Protein 4LGV (pdb70)

B-factor: mean 37.55, std 15.39, range [15.21, 109.12]

Foldseek 3Di:
DFFAEEEEEPCVDDCVLQFVLLLLLVCLVVVNRDHAYEYEYADPDALVVSLVSSQVSNVVNVDDDDVVSSVVSSVRYHYAHDDLLDLVSLVVVPVVADPPGQYEYEYPDPLVSPLSNLVSCVVSPNPVNYAYEYEDDCAQFLVSNVVSVVSNVVRDDLLSYFYDQLLLLLFPLVFLCCVQPVDVVRVVQQFVVWFQAKEKEAEDQAADPDPLLVCLVHADCRNDPLPPVLQVVQSSNWDDFPDDAQVSSLVRSLLQLVQKAAFDLVLKAFADEPCSLVPPNHPVPRQGGQKMKGWIFGCDRGTRNHIYIYIHGYLEQHGWIKMKTATDQDDDDPVDPPRGDPGGWIWMFTSDAQTWIWTWDWDDDPNDIDIDIDIDGIDHGPHPSNSSVSSSVSCSSGSRRNSGRTDSSSSSSSNRHVVCVVDPDGYDYDYRHHRTDPVSQVSQVVHDGDDDDDDDD/DFFFAEEEEEQCVDDCVLQPVLLLLLVCLVVVNRDHAYEYEEADPDALVVSLVSSQVSNVVNVPDDDPVSSVVNSVRYDYDHDDLLDLVSLVVVDVVDDPPGQYEYEYPDDQVSPLSNLVSCVVSPNPPNYAYEYEPDCAQFLVSNVVSVVSNVVRDPLLSYFYDQLLLLLFPLVFLLCVQPVDPVNVVCQFVVWFAAKEKEAEDQAADPDPLLVCLVHAPCRNDPLPPPLLVVLSSRWDDFPDDALVSSQVRSLLQLVQKAAFDLVQKAFADEPCSLVPPNHPVPGQGGQKMKGWIFRCDPGTRNHIYIYIHGYLEQHGWIKMKTATDQDDDDPVDPPRGDPGGWMWMFTSDAQTWIWTWDWDDDPNDIDIDIDIDTIDHGDNSVSSSVSCSSRSRRNSGRTSSSSSSSSRRHVVCVVPPDGYDYDYRHHRTDCVSQVSQVVHDGDDDDDDDD/DFFAEEEEEQCVDDCVLAFVLLLLLVCLVVVNDDHAYEYEEADPDALVVSLVSSQVSNVVNVPDDDPVSSVVSSVRYHYQHDDLLDLVSLVVVPVVADPPGQYEYEYPDDQVSPLSNLVSCVVSPNPPNYAYEYEDDCAQFLVSNVVSVVSNVVRDDLLSYFYDQLLLLLFPLVFLLCVQPVDVVRVVQQFVQWFQAKEKEAEDQADDPDDLLVCLSHADCRNDPLPPVLQVVQSSNWDDFPDDAQVSSLVRSLLQLVQKAAFDQVFKAFADEPCSLVPPNHPVPGQGGQKMKGWIFGCDPGTRNHIYIYIHGHLEQDGWIKMKTATDQDDDDPVDPPRGDPGGWMWMWTSDAQTWIWTWDWDDDPPDIDIDIDIDGIDHGPHPSNSSVSSSVSCSSGSRRNSGRTDSSSSSSSRRHVVCVVPPDGYDYDYRHHRTDPVSQVSQVVHDGDDDHDDDD/DFAEEEEEPCVDDCVLQPVLLLLLVCLVVVNDDHAYEYEYADPDALVVSLVSSQVSNVVNVPDDDPVSSVVSSVRYHYQHDDLLDLVSLVVVVVVAVGQYEYEYPDPLVSPLSNLVSCVVSVNPPNYAYEYEDDCDQFLVSNVVSVVSNVVRDDLLSYFYDQLLLLLFPLVLLLCVQPVDVVNVVCQFVVWFQAKEKEAEDQAACPDPLLVCLSHADCNNDPLPPPLQVVQSSNWDRFPDDAQVSSLVRSLLQLVQKAAFDLVQKAFADEPCSLVPPNHPVPRQGGQKMKGWIFGCDPGTRNHIYIYIHGYLEQHGWIKMKTATDQDDDDPVDPPRGDPGGWMWMWTSDDQTWIWTWDWDDDPNDIDIDIDIDGGSSVSSSVSCSNVSRRNSGHTDSSSSSSSNRHVVCVVPPDGYDYDYRHHRTDCVSQVSQVVHDGDDDHDDD

Organism: Mycobacterium avium (strain 104) (NCBI:txid243243)

Sequence (1813 aa):
HPSDLLVIFGITGDLARKMTFRALYRLERREELEHPIIGVASDDITLDQLLDRAREAIKATGETFDDAVFDRLAGRLSYLSSGDVTDTGLYSELAEKIGGDSRPLYYLEMPPSLFAPIVENLAKADLLERARVAVEKPFGHDLESARDLNARLRAVLDEDQILRVDHHFLGKQPVEELQYLRFANNALAKLWDRDSISEIHITMAEDFGIEDRGKFYDAVGAVRDVVQNHLLQVLALVAMEPPVGAGADDLNDKKAEVFRAMPSSLDPEHCVRGQYRGYTEVPGVAKDSTTETYVALRTEIDNWRWAGVPIFLRAGKALPHKVTEVRMFLHHVPGFSFLPNRRPPEPNQIVLRIDPDPGMRLQLSAQVGDSWHDVHLDSSFAVDLGEPVRPYERLLYAAFNGDRQLFAREDAIEETWRIVQPVLDKPSRIHQYEQGSWGPEAAQALVHGRHAWQQQPWLPQSHPSDLLVIFGITGDLARKMTFRALYRLERREELEHPIIGVASDDITLDQLLDRAREAIKATGETFDDAVFDRLAGRLSYLSGDVTDTGLYSELAEKIGGDSRPLYYLEMPPSLFAPIVENLAKADLLERARVAVEKPFGHDLEESARRDLNARLRAVLDEDQILRVDHFLGKQPVEELQYLRFANNALAKLWDRDSISEIHITMAEDFGIEDRGKFYDAVGAVRDVVQNHLLQVLALVAMEPPVGAGADDLNDKKAEVFRAMPSLDPEHCCVRGQYRGYTEVPGVAKDSTTETYVALRTEIDNWRWAGVPIFLRAGKALPHKVTEVRMFLHHVPGFSFLPNRRPPEPNQIVLRIDPDPGMRLQLSAQVGDSWHDVHLDSSFAVDLRPYERLLYAAFNGDRQLFAREDAIEETWRIVQPVLDKPSRIHQYEQGSWGPEAAQALVHGRHAWQQPWLPQHPSDLLVIFGITGDLARRKMTFRALYRLERREELEHPIIGVASDDITLDQLLDRAREAIKATGETFDDAVFDRLAGRLSYLSGDVTDTGLYSELAEKIGGDSRPLYYLEMPPSLFAPIVENLAKADLLERARVAVEKPFGHDLESARDLNARLRAVLDEDQILRVDHFLGKQPVEELQYLRFANNALAKLWDRDSISEIHITMAEDFGIEDRGKFYDAVGAVRDVVQNHLLQVLALVAMEPPVGAGADDLNDKKAEVFRAMPSLDPEHCVRGQYRGYTEVPGVAKDSTTETYVALRTEIDNWRWAGVPIFLRAGKALPHKVTEVRMFLHHVPGFSFLPNRRPPEPNQIVLRIDPDPGMRLQLSAQVGDSWHDVHLDSSFAVDLGEPVRPYERLLYAAFNGDRQLFAREDAIEETWRIVQPVLDKPSRIHQYEQGSWGPEAAQALVHGRHAWQQQPWLPQPSDLLVIFGITGDLARKMTFRALYRLERREELEHPIIGVASDDITLDQLLDRAREAIKATGETFDDAVFDRLAGRLSYLSGDVTDTGLYSELAEKIDSRPLYYLEMPPSLFAPIVENLAKADLLERARVAVEKPFGHDLESARDLNARLRAVLDEDQILRVDHFLGKQPVEELQYLRFANNALAKLWDRDSISEIHITMAEDFGIEDRGKFYDAVGAVRDVVQNHLLQVLALVAMEPPVGAGADDLNDKKAEVFRAMPSLDPEHCVRGQYRGYTEVPGVAKDSTTETYVALRTEIDNWRWAGVPIFLRAGKALPHKVTEVRMFLHHVPGFSSFLPNRRPPEPNQIVLRIDPDPGMRLQLSAQVGDSWHDVHLDSSFRPYERLLYAAFNGDRQLFAREDAIEETWRIVQPVLDKPSRIHQYEQGSWGPEAAQALVHGRHAWQQPWLP

Structure (mmCIF, N/CA/C/O backbone):
data_4LGV
#
_entry.id   4LGV
#
_cell.length_a   55.220
_cell.length_b   170.210
_cell.length_c   225.030
_cell.angle_alpha   90.000
_cell.angle_beta   90.000
_cell.angle_gamma   90.000
#
_symmetry.space_group_name_H-M   'P 21 21 21'
#
loop_
_entity.id
_entity.type
_entity.pdbx_description
1 polymer 'Glucose-6-phosphate 1-dehydrogenase'
2 non-polymer GLYCEROL
3 non-polymer 'CHLORIDE ION'
4 non-polymer 'SULFATE ION'
5 non-polymer 1,2-ETHANEDIOL
6 water water
#
loop_
_atom_site.group_PDB
_atom_site.id
_atom_site.type_symbol
_atom_site.label_atom_id
_atom_site.label_alt_id
_atom_site.label_comp_id
_atom_site.label_asym_id
_atom_site.label_entity_id
_atom_site.label_seq_id
_atom_site.pdbx_PDB_ins_code
_atom_site.Cartn_x
_atom_site.Cartn_y
_atom_site.Cartn_z
_atom_site.occupancy
_atom_site.B_iso_or_equiv
_atom_site.auth_seq_id
_atom_site.auth_comp_id
_atom_site.auth_asym_id
_atom_site.auth_atom_id
_atom_site.pdbx_PDB_model_num
ATOM 1 N N . HIS A 1 28 ? 24.001 109.583 39.593 1.00 64.77 7 HIS A N 1
ATOM 2 C CA . HIS A 1 28 ? 23.788 110.899 40.276 1.00 63.92 7 HIS A CA 1
ATOM 3 C C . HIS A 1 28 ? 24.999 111.819 40.090 1.00 58.61 7 HIS A C 1
ATOM 4 O O . HIS A 1 28 ? 26.113 111.483 40.509 1.00 54.44 7 HIS A O 1
ATOM 11 N N . PRO A 1 29 ? 24.797 112.989 39.463 1.00 51.87 8 PRO A N 1
ATOM 12 C CA . PRO A 1 29 ? 25.891 113.943 39.379 1.00 48.93 8 PRO A CA 1
ATOM 13 C C . PRO A 1 29 ? 26.265 114.535 40.755 1.00 44.69 8 PRO A C 1
ATOM 14 O O . PRO A 1 29 ? 25.509 114.414 41.715 1.00 43.47 8 PRO A O 1
ATOM 18 N N . SER A 1 30 ? 27.436 115.159 40.820 1.00 39.27 9 SER A N 1
ATOM 19 C CA . SER A 1 30 ? 27.889 115.843 41.993 1.00 36.27 9 SER A CA 1
ATOM 20 C C . SER A 1 30 ? 27.166 117.162 42.128 1.00 34.74 9 SER A C 1
ATOM 21 O O . SER A 1 30 ? 26.534 117.597 41.182 1.00 34.16 9 SER A O 1
ATOM 24 N N . ASP A 1 31 ? 27.206 117.772 43.311 1.00 34.00 10 ASP A N 1
ATOM 25 C CA . ASP A 1 31 ? 26.642 119.124 43.513 1.00 35.12 10 ASP A CA 1
ATOM 26 C C . ASP A 1 31 ? 27.638 120.063 44.236 1.00 33.98 10 ASP A C 1
ATOM 27 O O . ASP A 1 31 ? 27.247 121.080 44.819 1.00 32.78 10 ASP A O 1
ATOM 32 N N . LEU A 1 32 ? 28.923 119.720 44.180 1.00 33.19 11 LEU A N 1
ATOM 33 C CA . LEU A 1 32 ? 29.949 120.539 44.801 1.00 32.54 11 LEU A CA 1
ATOM 34 C C . LEU A 1 32 ? 31.248 120.108 44.240 1.00 32.36 11 LEU A C 1
ATOM 35 O O . LEU A 1 32 ? 31.513 118.893 44.118 1.00 34.56 11 LEU A O 1
ATOM 40 N N . LEU A 1 33 ? 32.073 121.077 43.853 1.00 30.81 12 LEU A N 1
ATOM 41 C CA . LEU A 1 33 ? 33.364 120.770 43.262 1.00 30.06 12 LEU A CA 1
ATOM 42 C C . LEU A 1 33 ? 34.464 121.254 44.229 1.00 29.90 12 LEU A C 1
ATOM 43 O O . LEU A 1 33 ? 34.544 122.450 44.547 1.00 31.03 12 LEU A O 1
ATOM 48 N N . VAL A 1 34 ? 35.346 120.347 44.611 1.00 27.34 13 VAL A N 1
ATOM 49 C CA . VAL A 1 34 ? 36.446 120.668 45.474 1.00 27.11 13 VAL A CA 1
ATOM 50 C C . VAL A 1 34 ? 37.753 120.370 44.747 1.00 27.53 13 VAL A C 1
ATOM 51 O O . VAL A 1 34 ? 38.026 119.203 44.400 1.00 25.77 13 VAL A O 1
ATOM 55 N N . ILE A 1 35 ? 38.587 121.400 44.553 1.00 27.07 14 ILE A N 1
ATOM 56 C CA . ILE A 1 35 ? 39.802 121.245 43.744 1.00 26.90 14 ILE A CA 1
ATOM 57 C C . ILE A 1 35 ? 41.035 121.367 44.589 1.00 26.57 14 ILE A C 1
ATOM 58 O O . ILE A 1 35 ? 41.346 122.456 45.057 1.00 26.90 14 ILE A O 1
ATOM 63 N N . PHE A 1 36 ? 41.746 120.260 44.768 1.00 26.93 15 PHE A N 1
ATOM 64 C CA . PHE A 1 36 ? 43.042 120.295 45.423 1.00 27.64 15 PHE A CA 1
ATOM 65 C C . PHE A 1 36 ? 44.087 120.625 44.393 1.00 28.65 15 PHE A C 1
ATOM 66 O O . PHE A 1 36 ? 44.173 119.956 43.349 1.00 28.55 15 PHE A O 1
ATOM 74 N N . GLY A 1 37 ? 44.881 121.659 44.681 1.00 28.18 16 GLY A N 1
ATOM 75 C CA . GLY A 1 37 ? 45.980 122.087 43.795 1.00 28.55 16 GLY A CA 1
ATOM 76 C C . GLY A 1 37 ? 45.624 123.300 42.935 1.00 28.63 16 GLY A C 1
ATOM 77 O O . GLY A 1 37 ? 46.187 123.497 41.882 1.00 29.38 16 GLY A O 1
ATOM 78 N N . ILE A 1 38 ? 44.722 124.133 43.432 1.00 28.63 17 ILE A N 1
ATOM 79 C CA . ILE A 1 38 ? 44.128 125.235 42.656 1.00 28.93 17 ILE A CA 1
ATOM 80 C C . ILE A 1 38 ? 45.127 126.351 42.328 1.00 29.36 17 ILE A C 1
ATOM 81 O O . ILE A 1 38 ? 44.880 127.158 41.425 1.00 32.22 17 ILE A O 1
ATOM 86 N N . THR A 1 39 ? 46.273 126.379 43.002 1.00 29.10 18 THR A N 1
ATOM 87 C CA . THR A 1 39 ? 47.338 127.347 42.689 1.00 27.44 18 THR A CA 1
ATOM 88 C C . THR A 1 39 ? 48.465 126.772 41.858 1.00 27.96 18 THR A C 1
ATOM 89 O O . THR A 1 39 ? 49.433 127.487 41.563 1.00 27.22 18 THR A O 1
ATOM 93 N N . GLY A 1 40 ? 48.340 125.510 41.425 1.00 28.17 19 GLY A N 1
ATOM 94 C CA . GLY A 1 40 ? 49.394 124.882 40.624 1.00 29.49 19 GLY A CA 1
ATOM 95 C C . GLY A 1 40 ? 49.344 125.141 39.122 1.00 30.40 19 GLY A C 1
ATOM 96 O O . GLY A 1 40 ? 48.527 125.922 38.629 1.00 28.34 19 GLY A O 1
ATOM 97 N N . ASP A 1 41 ? 50.281 124.511 38.403 1.00 34.58 20 ASP A N 1
ATOM 98 C CA . ASP A 1 41 ? 50.473 124.766 36.960 1.00 36.63 20 ASP A CA 1
ATOM 99 C C . ASP A 1 41 ? 49.293 124.342 36.095 1.00 33.08 20 ASP A C 1
ATOM 100 O O . ASP A 1 41 ? 48.896 125.084 35.192 1.00 29.76 20 ASP A O 1
ATOM 105 N N . LEU A 1 42 ? 48.730 123.182 36.375 1.00 30.42 21 LEU A N 1
ATOM 106 C CA . LEU A 1 42 ? 47.608 122.726 35.569 1.00 30.47 21 LEU A CA 1
ATOM 107 C C . LEU A 1 42 ? 46.391 123.651 35.750 1.00 29.82 21 LEU A C 1
ATOM 108 O O . LEU A 1 42 ? 45.697 123.984 34.767 1.00 27.31 21 LEU A O 1
ATOM 113 N N . ALA A 1 43 ? 46.158 124.104 36.981 1.00 30.19 22 ALA A N 1
ATOM 114 C CA . ALA A 1 43 ? 45.079 125.071 37.221 1.00 31.33 22 ALA A CA 1
ATOM 115 C C . ALA A 1 43 ? 45.299 126.344 36.406 1.00 31.83 22 ALA A C 1
ATOM 116 O O . ALA A 1 43 ? 44.361 126.905 35.820 1.00 29.61 22 ALA A O 1
ATOM 118 N N . ARG A 1 44 ? 46.554 126.787 36.363 1.00 32.03 23 ARG A N 1
ATOM 119 C CA . ARG A 1 44 ? 46.889 127.972 35.636 1.00 31.77 23 ARG A CA 1
ATOM 120 C C . ARG A 1 44 ? 46.792 127.780 34.124 1.00 32.19 23 ARG A C 1
ATOM 121 O O . ARG A 1 44 ? 46.266 128.661 33.418 1.00 29.98 23 ARG A O 1
ATOM 129 N N . LYS A 1 45 ? 47.276 126.642 33.612 1.00 31.61 24 LYS A N 1
ATOM 130 C CA . LYS A 1 45 ? 47.320 126.422 32.158 1.00 32.03 24 LYS A CA 1
ATOM 131 C C . LYS A 1 45 ? 45.903 126.099 31.649 1.00 32.36 24 LYS A C 1
ATOM 132 O O . LYS A 1 45 ? 45.489 126.672 30.650 1.00 32.83 24 LYS A O 1
ATOM 134 N N . MET A 1 46 ? 45.155 125.266 32.389 1.00 32.56 25 MET A N 1
ATOM 135 C CA . MET A 1 46 ? 43.926 124.679 31.920 1.00 32.08 25 MET A CA 1
ATOM 136 C C . MET A 1 46 ? 42.709 124.896 32.822 1.00 28.66 25 MET A C 1
ATOM 137 O O . MET A 1 46 ? 41.628 125.225 32.318 1.00 27.57 25 MET A O 1
ATOM 142 N N . THR A 1 47 ? 42.809 124.614 34.117 1.00 26.24 26 THR A N 1
ATOM 143 C CA . THR A 1 47 ? 41.562 124.445 34.903 1.00 25.35 26 THR A CA 1
ATOM 144 C C . THR A 1 47 ? 40.729 125.713 35.011 1.00 24.37 26 THR A C 1
ATOM 145 O O . THR A 1 47 ? 39.518 125.702 34.788 1.00 23.43 26 THR A O 1
ATOM 149 N N . PHE A 1 48 ? 41.381 126.829 35.322 1.00 24.27 27 PHE A N 1
ATOM 150 C CA . PHE A 1 48 ? 40.671 128.108 35.391 1.00 23.97 27 PHE A CA 1
ATOM 151 C C . PHE A 1 48 ? 39.945 128.479 34.089 1.00 24.26 27 PHE A C 1
ATOM 152 O O . PHE A 1 48 ? 38.755 128.854 34.100 1.00 23.77 27 PHE A O 1
ATOM 160 N N . ARG A 1 49 ? 40.639 128.358 32.977 1.00 24.66 28 ARG A N 1
ATOM 161 C CA . ARG A 1 49 ? 40.016 128.560 31.662 1.00 25.99 28 ARG A CA 1
ATOM 162 C C . ARG A 1 49 ? 38.813 127.637 31.408 1.00 25.57 28 ARG A C 1
ATOM 163 O O . ARG A 1 49 ? 37.759 128.071 30.939 1.00 27.29 28 ARG A O 1
ATOM 171 N N . ALA A 1 50 ? 38.958 126.372 31.755 1.00 26.27 29 ALA A N 1
ATOM 172 C CA . ALA A 1 50 ? 37.878 125.393 31.579 1.00 26.35 29 ALA A CA 1
ATOM 173 C C . ALA A 1 50 ? 36.649 125.735 32.434 1.00 26.99 29 ALA A C 1
ATOM 174 O O . ALA A 1 50 ? 35.539 125.713 31.920 1.00 26.34 29 ALA A O 1
ATOM 176 N N . LEU A 1 51 ? 36.867 126.145 33.698 1.00 24.99 30 LEU A N 1
ATOM 177 C CA . LEU A 1 51 ? 35.780 126.570 34.518 1.00 25.22 30 LEU A CA 1
ATOM 178 C C . LEU A 1 51 ? 35.089 127.833 33.965 1.00 25.22 30 LEU A C 1
ATOM 179 O O . LEU A 1 51 ? 33.844 127.949 33.936 1.00 23.70 30 LEU A O 1
ATOM 184 N N . TYR A 1 52 ? 35.906 128.773 33.514 1.00 24.96 31 TYR A N 1
ATOM 185 C CA . TYR A 1 52 ? 35.403 129.999 32.882 1.00 25.06 31 TYR A CA 1
ATOM 186 C C . TYR A 1 52 ? 34.514 129.656 31.700 1.00 25.74 31 TYR A C 1
ATOM 187 O O . TYR A 1 52 ? 33.407 130.245 31.532 1.00 25.84 31 TYR A O 1
ATOM 196 N N . ARG A 1 53 ? 34.966 128.727 30.856 1.00 25.49 32 ARG A N 1
ATOM 197 C CA . ARG A 1 53 ? 34.187 128.375 29.634 1.00 26.29 32 ARG A CA 1
ATOM 198 C C . ARG A 1 53 ? 32.887 127.668 29.985 1.00 26.62 32 ARG A C 1
ATOM 199 O O . ARG A 1 53 ? 31.849 127.891 29.372 1.00 25.99 32 ARG A O 1
ATOM 207 N N . LEU A 1 54 ? 32.922 126.850 31.024 1.00 28.12 33 LEU A N 1
ATOM 208 C CA . LEU A 1 54 ? 31.707 126.170 31.461 1.00 28.57 33 LEU A CA 1
ATOM 209 C C . LEU A 1 54 ? 30.738 127.215 32.002 1.00 29.90 33 LEU A C 1
ATOM 210 O O . LEU A 1 54 ? 29.536 127.144 31.736 1.00 30.45 33 LEU A O 1
ATOM 215 N N . GLU A 1 55 ? 31.262 128.213 32.718 1.00 29.34 34 GLU A N 1
ATOM 216 C CA . GLU A 1 55 ? 30.434 129.322 33.198 1.00 29.57 34 GLU A CA 1
ATOM 217 C C . GLU A 1 55 ? 29.821 130.106 32.067 1.00 29.96 34 GLU A C 1
ATOM 218 O O . GLU A 1 55 ? 28.635 130.414 32.092 1.00 31.28 34 GLU A O 1
ATOM 224 N N . ARG A 1 56 ? 30.614 130.439 31.067 1.00 30.18 35 ARG A N 1
ATOM 225 C CA . ARG A 1 56 ? 30.063 131.085 29.896 1.00 31.66 35 ARG A CA 1
ATOM 226 C C . ARG A 1 56 ? 28.915 130.314 29.241 1.00 33.47 35 ARG A C 1
ATOM 227 O O . ARG A 1 56 ? 27.965 130.908 28.789 1.00 35.63 35 ARG A O 1
ATOM 235 N N . ARG A 1 57 ? 29.050 129.000 29.136 1.00 36.74 36 ARG A N 1
ATOM 236 C CA . ARG A 1 57 ? 28.002 128.135 28.564 1.00 39.44 36 ARG A CA 1
ATOM 237 C C . ARG A 1 57 ? 26.863 127.854 29.565 1.00 39.56 36 ARG A C 1
ATOM 238 O O . ARG A 1 57 ? 25.966 127.060 29.276 1.00 39.00 36 ARG A O 1
ATOM 246 N N . GLU A 1 58 ? 26.933 128.489 30.736 1.00 39.27 37 GLU A N 1
ATOM 247 C CA . GLU A 1 58 ? 25.940 128.342 31.802 1.00 40.55 37 GLU A CA 1
ATOM 248 C C . GLU A 1 58 ? 25.847 126.906 32.316 1.00 40.25 37 GLU A C 1
ATOM 249 O O . GLU A 1 58 ? 24.809 126.479 32.739 1.00 40.57 37 GLU A O 1
ATOM 255 N N . GLU A 1 59 ? 26.961 126.192 32.320 1.00 40.34 38 GLU A N 1
ATOM 256 C CA . GLU A 1 59 ? 26.994 124.812 32.767 1.00 40.41 38 GLU A CA 1
ATOM 257 C C . GLU A 1 59 ? 27.505 124.612 34.210 1.00 38.99 38 GLU A C 1
ATOM 258 O O . GLU A 1 59 ? 27.446 123.506 34.718 1.00 38.09 38 GLU A O 1
ATOM 264 N N . LEU A 1 60 ? 27.954 125.670 34.871 1.00 37.29 39 LEU A N 1
ATOM 265 C CA . LEU A 1 60 ? 28.286 125.603 36.313 1.00 36.11 39 LEU A CA 1
ATOM 266 C C . LEU A 1 60 ? 27.074 126.024 37.141 1.00 37.15 39 LEU A C 1
ATOM 267 O O . LEU A 1 60 ? 26.501 127.096 36.918 1.00 39.09 39 LEU A O 1
ATOM 272 N N . GLU A 1 61 ? 26.667 125.173 38.072 1.00 38.29 40 GLU A N 1
ATOM 273 C CA . GLU A 1 61 ? 25.466 125.441 38.881 1.00 41.95 40 GLU A CA 1
ATOM 274 C C . GLU A 1 61 ? 25.707 125.290 40.379 1.00 39.88 40 GLU A C 1
ATOM 275 O O . GLU A 1 61 ? 24.770 125.402 41.135 1.00 41.66 40 GLU A O 1
ATOM 281 N N . HIS A 1 62 ? 26.949 125.042 40.783 1.00 36.56 41 HIS A N 1
ATOM 282 C CA . HIS A 1 62 ? 27.271 124.647 42.134 1.00 35.63 41 HIS A CA 1
ATOM 283 C C . HIS A 1 62 ? 28.552 125.341 42.636 1.00 33.40 41 HIS A C 1
ATOM 284 O O . HIS A 1 62 ? 29.395 125.750 41.850 1.00 33.01 41 HIS A O 1
ATOM 291 N N . PRO A 1 63 ? 28.706 125.462 43.952 1.00 32.10 42 PRO A N 1
ATOM 292 C CA . PRO A 1 63 ? 29.906 126.047 44.499 1.00 31.07 42 PRO A CA 1
ATOM 293 C C . PRO A 1 63 ? 31.209 125.253 44.221 1.00 30.02 42 PRO A C 1
ATOM 294 O O . PRO A 1 63 ? 31.192 124.027 43.972 1.00 29.16 42 PRO A O 1
ATOM 298 N N . ILE A 1 64 ? 32.307 125.991 44.229 1.00 28.55 43 ILE A N 1
ATOM 299 C CA . ILE A 1 64 ? 33.617 125.464 43.980 1.00 27.83 43 ILE A CA 1
ATOM 300 C C . ILE A 1 64 ? 34.515 125.891 45.096 1.00 27.87 43 ILE A C 1
ATOM 301 O O . ILE A 1 64 ? 34.653 127.076 45.361 1.00 29.95 43 ILE A O 1
ATOM 306 N N . ILE A 1 65 ? 35.134 124.918 45.755 1.00 28.67 44 ILE A N 1
ATOM 307 C CA . ILE A 1 65 ? 36.091 125.191 46.840 1.00 28.49 44 ILE A CA 1
ATOM 308 C C . ILE A 1 65 ? 37.482 124.866 46.332 1.00 27.84 44 ILE A C 1
ATOM 309 O O . ILE A 1 65 ? 37.762 123.720 46.014 1.00 29.91 44 ILE A O 1
ATOM 314 N N . GLY A 1 66 ? 38.340 125.875 46.237 1.00 27.39 45 GLY A N 1
ATOM 315 C CA . GLY A 1 66 ? 39.746 125.690 45.931 1.00 25.81 45 GLY A CA 1
ATOM 316 C C . GLY A 1 66 ? 40.551 125.408 47.181 1.00 26.23 45 GLY A C 1
ATOM 317 O O . GLY A 1 66 ? 40.357 126.075 48.213 1.00 26.80 45 GLY A O 1
ATOM 318 N N . VAL A 1 67 ? 41.479 124.438 47.082 1.00 26.55 46 VAL A N 1
ATOM 319 C CA . VAL A 1 67 ? 42.377 124.089 48.180 1.00 27.69 46 VAL A CA 1
ATOM 320 C C . VAL A 1 67 ? 43.840 124.061 47.737 1.00 27.53 46 VAL A C 1
ATOM 321 O O . VAL A 1 67 ? 44.157 123.539 46.686 1.00 28.07 46 VAL A O 1
ATOM 325 N N . ALA A 1 68 ? 44.712 124.675 48.535 1.00 28.32 47 ALA A N 1
ATOM 326 C CA . ALA A 1 68 ? 46.136 124.676 48.287 1.00 28.55 47 ALA A CA 1
ATOM 327 C C . ALA A 1 68 ? 46.906 125.043 49.578 1.00 29.61 47 ALA A C 1
ATOM 328 O O . ALA A 1 68 ? 46.308 125.514 50.545 1.00 30.44 47 ALA A O 1
ATOM 330 N N . SER A 1 69 ? 48.223 124.902 49.550 1.00 29.84 48 SER A N 1
ATOM 331 C CA . SER A 1 69 ? 49.062 125.349 50.649 1.00 32.94 48 SER A CA 1
ATOM 332 C C . SER A 1 69 ? 49.310 126.853 50.689 1.00 33.42 48 SER A C 1
ATOM 333 O O . SER A 1 69 ? 49.601 127.394 51.732 1.00 35.02 48 SER A O 1
ATOM 336 N N . ASP A 1 70 ? 49.162 127.554 49.574 1.00 32.83 49 ASP A N 1
ATOM 337 C CA . ASP A 1 70 ? 49.514 128.980 49.584 1.00 33.86 49 ASP A CA 1
ATOM 338 C C . ASP A 1 70 ? 48.690 129.770 50.615 1.00 34.09 49 ASP A C 1
ATOM 339 O O . ASP A 1 70 ? 47.466 129.664 50.675 1.00 32.36 49 ASP A O 1
ATOM 344 N N . ASP A 1 71 ? 49.377 130.609 51.379 1.00 35.67 50 ASP A N 1
ATOM 345 C CA . ASP A 1 71 ? 48.711 131.467 52.343 1.00 35.80 50 ASP A CA 1
ATOM 346 C C . ASP A 1 71 ? 48.335 132.750 51.629 1.00 33.95 50 ASP A C 1
ATOM 347 O O . ASP A 1 71 ? 49.039 133.759 51.704 1.00 34.57 50 ASP A O 1
ATOM 352 N N . ILE A 1 72 ? 47.207 132.711 50.949 1.00 31.89 51 ILE A N 1
ATOM 353 C CA . ILE A 1 72 ? 46.689 133.857 50.221 1.00 31.04 51 ILE A CA 1
ATOM 354 C C . ILE A 1 72 ? 45.224 133.985 50.532 1.00 30.55 51 ILE A C 1
ATOM 355 O O . ILE A 1 72 ? 44.619 133.077 51.091 1.00 30.88 51 ILE A O 1
ATOM 360 N N . THR A 1 73 ? 44.654 135.121 50.193 1.00 30.46 52 THR A N 1
ATOM 361 C CA . THR A 1 73 ? 43.225 135.357 50.386 1.00 30.26 52 THR A CA 1
ATOM 362 C C . THR A 1 73 ? 42.465 134.913 49.128 1.00 29.64 52 THR A C 1
ATOM 363 O O . THR A 1 73 ? 43.041 134.678 48.076 1.00 29.34 52 THR A O 1
ATOM 367 N N . LEU A 1 74 ? 41.152 134.858 49.244 1.00 30.00 53 LEU A N 1
ATOM 368 C CA . LEU A 1 74 ? 40.274 134.643 48.109 1.00 29.09 53 LEU A CA 1
ATOM 369 C C . LEU A 1 74 ? 40.494 135.684 46.990 1.00 28.57 53 LEU A C 1
ATOM 370 O O . LEU A 1 74 ? 40.569 135.337 45.828 1.00 27.44 53 LEU A O 1
ATOM 375 N N . ASP A 1 75 ? 40.609 136.959 47.347 1.00 29.88 54 ASP A N 1
ATOM 376 C CA . ASP A 1 75 ? 40.884 137.989 46.331 1.00 31.03 54 ASP A CA 1
ATOM 377 C C . ASP A 1 75 ? 42.150 137.727 45.554 1.00 29.01 54 ASP A C 1
ATOM 378 O O . ASP A 1 75 ? 42.200 137.903 44.355 1.00 28.28 54 ASP A O 1
ATOM 383 N N . GLN A 1 76 ? 43.198 137.319 46.250 1.00 28.99 55 GLN A N 1
ATOM 384 C CA . GLN A 1 76 ? 44.455 136.998 45.563 1.00 28.72 55 GLN A CA 1
ATOM 385 C C . GLN A 1 76 ? 44.299 135.801 44.620 1.00 27.42 55 GLN A C 1
ATOM 386 O O . GLN A 1 76 ? 44.829 135.777 43.509 1.00 28.18 55 GLN A O 1
ATOM 392 N N . LEU A 1 77 ? 43.502 134.838 45.040 1.00 26.88 56 LEU A N 1
ATOM 393 C CA . LEU A 1 77 ? 43.190 133.731 44.169 1.00 26.49 56 LEU A CA 1
ATOM 394 C C . LEU A 1 77 ? 42.436 134.171 42.916 1.00 25.71 56 LEU A C 1
ATOM 395 O O . LEU A 1 77 ? 42.725 133.720 41.827 1.00 26.38 56 LEU A O 1
ATOM 400 N N . LEU A 1 78 ? 41.475 135.058 43.083 1.00 26.18 57 LEU A N 1
ATOM 401 C CA . LEU A 1 78 ? 40.717 135.597 41.958 1.00 26.59 57 LEU A CA 1
ATOM 402 C C . LEU A 1 78 ? 41.581 136.334 40.955 1.00 26.99 57 LEU A C 1
ATOM 403 O O . LEU A 1 78 ? 41.377 136.185 39.734 1.00 24.18 57 LEU A O 1
ATOM 408 N N . ASP A 1 79 ? 42.568 137.063 41.468 1.00 27.72 58 ASP A N 1
ATOM 409 C CA . ASP A 1 79 ? 43.531 137.708 40.593 1.00 29.81 58 ASP A CA 1
ATOM 410 C C . ASP A 1 79 ? 44.296 136.629 39.800 1.00 29.63 58 ASP A C 1
ATOM 411 O O . ASP A 1 79 ? 44.525 136.781 38.617 1.00 27.44 58 ASP A O 1
ATOM 416 N N . ARG A 1 80 ? 44.710 135.575 40.479 1.00 27.39 59 ARG A N 1
ATOM 417 C CA . ARG A 1 80 ? 45.406 134.485 39.813 1.00 27.95 59 ARG A CA 1
ATOM 418 C C . ARG A 1 80 ? 44.547 133.852 38.716 1.00 26.88 59 ARG A C 1
ATOM 419 O O . ARG A 1 80 ? 45.048 133.562 37.618 1.00 26.00 59 ARG A O 1
ATOM 427 N N . ALA A 1 81 ? 43.282 133.637 39.042 1.00 24.93 60 ALA A N 1
ATOM 428 C CA . ALA A 1 81 ? 42.357 133.051 38.082 1.00 25.17 60 ALA A CA 1
ATOM 429 C C . ALA A 1 81 ? 42.121 133.927 36.860 1.00 25.64 60 ALA A C 1
ATOM 430 O O . ALA A 1 81 ? 42.123 133.464 35.721 1.00 25.20 60 ALA A O 1
ATOM 432 N N . ARG A 1 82 ? 42.009 135.221 37.113 1.00 27.49 61 ARG A N 1
ATOM 433 C CA . ARG A 1 82 ? 41.804 136.204 36.081 1.00 29.49 61 ARG A CA 1
ATOM 434 C C . ARG A 1 82 ? 42.991 136.236 35.111 1.00 30.27 61 ARG A C 1
ATOM 435 O O . ARG A 1 82 ? 42.827 136.093 33.886 1.00 30.09 61 ARG A O 1
ATOM 443 N N . GLU A 1 83 ? 44.184 136.378 35.654 1.00 30.91 62 GLU A N 1
ATOM 444 C CA . GLU A 1 83 ? 45.371 136.371 34.820 1.00 33.91 62 GLU A CA 1
ATOM 445 C C . GLU A 1 83 ? 45.534 135.069 34.040 1.00 30.52 62 GLU A C 1
ATOM 446 O O . GLU A 1 83 ? 45.906 135.097 32.876 1.00 28.74 62 GLU A O 1
ATOM 452 N N . ALA A 1 84 ? 45.260 133.953 34.685 1.00 27.81 63 ALA A N 1
ATOM 453 C CA . ALA A 1 84 ? 45.462 132.686 34.046 1.00 26.98 63 ALA A CA 1
ATOM 454 C C . ALA A 1 84 ? 44.552 132.573 32.833 1.00 25.75 63 ALA A C 1
ATOM 455 O O . ALA A 1 84 ? 44.958 132.094 31.781 1.00 25.99 63 ALA A O 1
ATOM 457 N N . ILE A 1 85 ? 43.320 133.025 32.992 1.00 25.06 64 ILE A N 1
ATOM 458 C CA . ILE A 1 85 ? 42.354 132.952 31.904 1.00 25.87 64 ILE A CA 1
ATOM 459 C C . ILE A 1 85 ? 42.764 133.844 30.738 1.00 27.79 64 ILE A C 1
ATOM 460 O O . ILE A 1 85 ? 42.759 133.416 29.588 1.00 29.84 64 ILE A O 1
ATOM 465 N N . LYS A 1 86 ? 43.114 135.073 31.043 1.00 29.10 65 LYS A N 1
ATOM 466 C CA . LYS A 1 86 ? 43.537 136.007 30.026 1.00 31.53 65 LYS A CA 1
ATOM 467 C C . LYS A 1 86 ? 44.786 135.519 29.323 1.00 31.28 65 LYS A C 1
ATOM 468 O O . LYS A 1 86 ? 44.919 135.683 28.130 1.00 31.57 65 LYS A O 1
ATOM 474 N N . ALA A 1 87 ? 45.704 134.931 30.061 1.00 32.04 66 ALA A N 1
ATOM 475 C CA . ALA A 1 87 ? 46.983 134.465 29.457 1.00 33.70 66 ALA A CA 1
ATOM 476 C C . ALA A 1 87 ? 46.779 133.423 28.380 1.00 32.80 66 ALA A C 1
ATOM 477 O O . ALA A 1 87 ? 47.534 133.370 27.456 1.00 34.48 66 ALA A O 1
ATOM 479 N N . THR A 1 88 ? 45.746 132.605 28.495 1.00 34.39 67 THR A N 1
ATOM 480 C CA . THR A 1 88 ? 45.478 131.563 27.487 1.00 35.83 67 THR A CA 1
ATOM 481 C C . THR A 1 88 ? 45.009 132.099 26.132 1.00 36.79 67 THR A C 1
ATOM 482 O O . THR A 1 88 ? 45.011 131.360 25.150 1.00 37.99 67 THR A O 1
ATOM 486 N N . GLY A 1 89 ? 44.603 133.366 26.070 1.00 38.47 68 GLY A N 1
ATOM 487 C CA . GLY A 1 89 ? 44.056 133.944 24.815 1.00 38.24 68 GLY A CA 1
ATOM 488 C C . GLY A 1 89 ? 42.527 133.836 24.719 1.00 36.71 68 GLY A C 1
ATOM 489 O O . GLY A 1 89 ? 41.927 134.332 23.793 1.00 35.84 68 GLY A O 1
ATOM 490 N N . GLU A 1 90 ? 41.904 133.193 25.702 1.00 36.28 69 GLU A N 1
ATOM 491 C CA . GLU A 1 90 ? 40.441 133.150 25.808 1.00 36.39 69 GLU A CA 1
ATOM 492 C C . GLU A 1 90 ? 39.824 134.566 25.826 1.00 36.01 69 GLU A C 1
ATOM 493 O O . GLU A 1 90 ? 40.335 135.476 26.507 1.00 36.06 69 GLU A O 1
ATOM 499 N N . THR A 1 91 ? 38.754 134.763 25.058 1.00 35.01 70 THR A N 1
ATOM 500 C CA . THR A 1 91 ? 37.989 136.011 25.102 1.00 32.31 70 THR A CA 1
ATOM 501 C C . THR A 1 91 ? 37.448 136.206 26.533 1.00 31.41 70 THR A C 1
ATOM 502 O O . THR A 1 91 ? 36.747 135.347 27.062 1.00 30.70 70 THR A O 1
ATOM 506 N N . PHE A 1 92 ? 37.784 137.333 27.142 1.00 30.17 71 PHE A N 1
ATOM 507 C CA . PHE A 1 92 ? 37.471 137.606 28.555 1.00 28.02 71 PHE A CA 1
ATOM 508 C C . PHE A 1 92 ? 36.254 138.527 28.684 1.00 29.53 71 PHE A C 1
ATOM 509 O O . PHE A 1 92 ? 36.226 139.641 28.130 1.00 30.53 71 PHE A O 1
ATOM 517 N N . ASP A 1 93 ? 35.238 138.030 29.367 1.00 28.83 72 ASP A N 1
ATOM 518 C CA . ASP A 1 93 ? 34.005 138.779 29.658 1.00 29.17 72 ASP A CA 1
ATOM 519 C C . ASP A 1 93 ? 33.888 138.850 31.180 1.00 27.99 72 ASP A C 1
ATOM 520 O O . ASP A 1 93 ? 33.812 137.837 31.858 1.00 25.82 72 ASP A O 1
ATOM 525 N N . ASP A 1 94 ? 33.937 140.064 31.690 1.00 27.72 73 ASP A N 1
ATOM 526 C CA . ASP A 1 94 ? 33.997 140.344 33.094 1.00 28.55 73 ASP A CA 1
ATOM 527 C C . ASP A 1 94 ? 32.744 139.913 33.842 1.00 29.48 73 ASP A C 1
ATOM 528 O O . ASP A 1 94 ? 32.849 139.509 35.009 1.00 33.01 73 ASP A O 1
ATOM 533 N N . ALA A 1 95 ? 31.572 139.997 33.217 1.00 28.50 74 ALA A N 1
ATOM 534 C CA . ALA A 1 95 ? 30.340 139.490 33.827 1.00 29.94 74 ALA A CA 1
ATOM 535 C C . ALA A 1 95 ? 30.392 137.986 34.034 1.00 29.19 74 ALA A C 1
ATOM 536 O O . ALA A 1 95 ? 29.928 137.487 35.065 1.00 32.22 74 ALA A O 1
ATOM 538 N N . VAL A 1 96 ? 30.942 137.261 33.058 1.00 27.33 75 VAL A N 1
ATOM 539 C CA . VAL A 1 96 ? 31.104 135.816 33.152 1.00 24.95 75 VAL A CA 1
ATOM 540 C C . VAL A 1 96 ? 32.048 135.510 34.267 1.00 24.50 75 VAL A C 1
ATOM 541 O O . VAL A 1 96 ? 31.804 134.586 35.057 1.00 24.82 75 VAL A O 1
ATOM 545 N N . PHE A 1 97 ? 33.159 136.243 34.330 1.00 23.94 76 PHE A N 1
ATOM 546 C CA . PHE A 1 97 ? 34.163 135.994 35.354 1.00 23.88 76 PHE A CA 1
ATOM 547 C C . PHE A 1 97 ? 33.572 136.247 36.738 1.00 23.86 76 PHE A C 1
ATOM 548 O O . PHE A 1 97 ? 33.795 135.467 37.659 1.00 23.94 76 PHE A O 1
ATOM 556 N N . ASP A 1 98 ? 32.766 137.297 36.860 1.00 24.55 77 ASP A N 1
ATOM 557 C CA . ASP A 1 98 ? 32.143 137.611 38.154 1.00 26.04 77 ASP A CA 1
ATOM 558 C C . ASP A 1 98 ? 31.208 136.497 38.627 1.00 25.35 77 ASP A C 1
ATOM 559 O O . ASP A 1 98 ? 31.150 136.224 39.821 1.00 24.76 77 ASP A O 1
ATOM 564 N N . ARG A 1 99 ? 30.501 135.849 37.704 1.00 26.87 78 ARG A N 1
ATOM 565 C CA . ARG A 1 99 ? 29.657 134.680 38.086 1.00 28.35 78 ARG A CA 1
ATOM 566 C C . ARG A 1 99 ? 30.527 133.558 38.608 1.00 28.46 78 ARG A C 1
ATOM 567 O O . ARG A 1 99 ? 30.202 132.945 39.588 1.00 29.78 78 ARG A O 1
ATOM 575 N N . LEU A 1 100 ? 31.661 133.337 37.971 1.00 28.65 79 LEU A N 1
ATOM 576 C CA . LEU A 1 100 ? 32.552 132.280 38.414 1.00 28.62 79 LEU A CA 1
ATOM 577 C C . LEU A 1 100 ? 33.091 132.626 39.809 1.00 28.83 79 LEU A C 1
ATOM 578 O O . LEU A 1 100 ? 33.108 131.780 40.683 1.00 29.07 79 LEU A O 1
ATOM 583 N N . ALA A 1 101 ? 33.560 133.850 39.995 1.00 28.38 80 ALA A N 1
ATOM 584 C CA . ALA A 1 101 ? 34.090 134.284 41.294 1.00 28.54 80 ALA A CA 1
ATOM 585 C C . ALA A 1 101 ? 33.067 134.116 42.390 1.00 29.16 80 ALA A C 1
ATOM 586 O O . ALA A 1 101 ? 33.390 133.677 43.486 1.00 30.43 80 ALA A O 1
ATOM 588 N N . GLY A 1 102 ? 31.815 134.408 42.071 1.00 29.64 81 GLY A N 1
ATOM 589 C CA . GLY A 1 102 ? 30.705 134.207 43.008 1.00 30.48 81 GLY A CA 1
ATOM 590 C C . GLY A 1 102 ? 30.515 132.800 43.529 1.00 31.06 81 GLY A C 1
ATOM 591 O O . GLY A 1 102 ? 29.961 132.628 44.620 1.00 30.86 81 GLY A O 1
ATOM 592 N N . ARG A 1 103 ? 30.967 131.796 42.761 1.00 29.97 82 ARG A N 1
ATOM 593 C CA . ARG A 1 103 ? 30.874 130.388 43.162 1.00 30.34 82 ARG A CA 1
ATOM 594 C C . ARG A 1 103 ? 32.101 129.905 43.946 1.00 29.37 82 ARG A C 1
ATOM 595 O O . ARG A 1 103 ? 32.066 128.839 44.565 1.00 26.80 82 ARG A O 1
ATOM 603 N N . LEU A 1 104 ? 33.184 130.665 43.877 1.00 29.22 83 LEU A N 1
ATOM 604 C CA . LEU A 1 104 ? 34.481 130.196 44.343 1.00 30.35 83 LEU A CA 1
ATOM 605 C C . LEU A 1 104 ? 34.766 130.574 45.787 1.00 29.98 83 LEU A C 1
ATOM 606 O O . LEU A 1 104 ? 34.514 131.685 46.186 1.00 30.93 83 LEU A O 1
ATOM 611 N N . SER A 1 105 ? 35.246 129.613 46.584 1.00 29.46 84 SER A N 1
ATOM 612 C CA . SER A 1 105 ? 35.855 129.902 47.886 1.00 28.98 84 SER A CA 1
ATOM 613 C C . SER A 1 105 ? 37.233 129.280 47.923 1.00 27.68 84 SER A C 1
ATOM 614 O O . SER A 1 105 ? 37.586 128.475 47.061 1.00 27.22 84 SER A O 1
ATOM 617 N N . TYR A 1 106 ? 38.020 129.636 48.931 1.00 28.25 85 TYR A N 1
ATOM 618 C CA . TYR A 1 106 ? 39.396 129.168 49.054 1.00 28.13 85 TYR A CA 1
ATOM 619 C C . TYR A 1 106 ? 39.731 128.751 50.457 1.00 30.65 85 TYR A C 1
ATOM 620 O O . TYR A 1 106 ? 39.355 129.394 51.459 1.00 31.22 85 TYR A O 1
ATOM 629 N N . LEU A 1 107 ? 40.468 127.655 50.530 1.00 34.16 86 LEU A N 1
ATOM 630 C CA . LEU A 1 107 ? 40.888 127.089 51.780 1.00 34.97 86 LEU A CA 1
ATOM 631 C C . LEU A 1 107 ? 42.358 126.699 51.706 1.00 34.16 86 LEU A C 1
ATOM 632 O O . LEU A 1 107 ? 42.769 125.948 50.807 1.00 34.46 86 LEU A O 1
ATOM 637 N N . SER A 1 108 ? 43.136 127.283 52.618 1.00 33.80 87 SER A N 1
ATOM 638 C CA A SER A 1 108 ? 44.587 127.118 52.708 0.50 33.96 87 SER A CA 1
ATOM 639 C CA B SER A 1 108 ? 44.571 127.069 52.668 0.50 33.61 87 SER A CA 1
ATOM 640 C C . SER A 1 108 ? 44.996 126.127 53.795 1.00 35.28 87 SER A C 1
ATOM 641 O O . SER A 1 108 ? 44.491 126.207 54.919 1.00 34.62 87 SER A O 1
ATOM 646 N N . GLY A 1 109 ? 45.946 125.245 53.480 1.00 35.65 88 GLY A N 1
ATOM 647 C CA . GLY A 1 109 ? 46.502 124.394 54.510 1.00 37.92 88 GLY A CA 1
ATOM 648 C C . GLY A 1 109 ? 47.372 123.315 53.937 1.00 39.00 88 GLY A C 1
ATOM 649 O O . GLY A 1 109 ? 47.598 123.279 52.736 1.00 36.61 88 GLY A O 1
ATOM 650 N N . ASP A 1 110 ? 47.835 122.434 54.817 1.00 41.34 89 ASP A N 1
ATOM 651 C CA . ASP A 1 110 ? 48.689 121.317 54.469 1.00 41.78 89 ASP A CA 1
ATOM 652 C C . ASP A 1 110 ? 47.804 120.091 54.304 1.00 41.97 89 ASP A C 1
ATOM 653 O O . ASP A 1 110 ? 47.108 119.658 55.251 1.00 43.38 89 ASP A O 1
ATOM 658 N N . VAL A 1 111 ? 47.890 119.488 53.126 1.00 39.27 90 VAL A N 1
ATOM 659 C CA . VAL A 1 111 ? 47.063 118.325 52.770 1.00 39.73 90 VAL A CA 1
ATOM 660 C C . VAL A 1 111 ? 47.409 117.070 53.528 1.00 40.74 90 VAL A C 1
ATOM 661 O O . VAL A 1 111 ? 46.635 116.134 53.509 1.00 39.70 90 VAL A O 1
ATOM 665 N N . THR A 1 112 ? 48.555 117.044 54.203 1.00 43.01 91 THR A N 1
ATOM 666 C CA . THR A 1 112 ? 48.883 115.925 55.097 1.00 46.19 91 THR A CA 1
ATOM 667 C C . THR A 1 112 ? 48.383 116.152 56.522 1.00 46.75 91 THR A C 1
ATOM 668 O O . THR A 1 112 ? 48.525 115.275 57.339 1.00 50.36 91 THR A O 1
ATOM 672 N N . ASP A 1 113 ? 47.818 117.322 56.829 1.00 46.85 92 ASP A N 1
ATOM 673 C CA . ASP A 1 113 ? 47.356 117.632 58.204 1.00 45.82 92 ASP A CA 1
ATOM 674 C C . ASP A 1 113 ? 45.834 117.491 58.362 1.00 44.50 92 ASP A C 1
ATOM 675 O O . ASP A 1 113 ? 45.055 118.071 57.577 1.00 45.15 92 ASP A O 1
ATOM 680 N N . THR A 1 114 ? 45.408 116.805 59.412 1.00 42.84 93 THR A N 1
ATOM 681 C CA . THR A 1 114 ? 43.984 116.631 59.676 1.00 43.05 93 THR A CA 1
ATOM 682 C C . THR A 1 114 ? 43.182 117.929 59.844 1.00 42.26 93 THR A C 1
ATOM 683 O O . THR A 1 114 ? 41.994 117.954 59.550 1.00 41.68 93 THR A O 1
ATOM 687 N N . GLY A 1 115 ? 43.799 118.984 60.358 1.00 44.35 94 GLY A N 1
ATOM 688 C CA . GLY A 1 115 ? 43.109 120.275 60.530 1.00 44.39 94 GLY A CA 1
ATOM 689 C C . GLY A 1 115 ? 42.481 120.836 59.256 1.00 45.74 94 GLY A C 1
ATOM 690 O O . GLY A 1 115 ? 41.407 121.426 59.277 1.00 46.56 94 GLY A O 1
ATOM 691 N N . LEU A 1 116 ? 43.156 120.653 58.126 1.00 45.57 95 LEU A N 1
ATOM 692 C CA . LEU A 1 116 ? 42.632 121.133 56.865 1.00 42.51 95 LEU A CA 1
ATOM 693 C C . LEU A 1 116 ? 41.272 120.481 56.581 1.00 41.89 95 LEU A C 1
ATOM 694 O O . LEU A 1 116 ? 40.340 121.139 56.128 1.00 40.27 95 LEU A O 1
ATOM 699 N N . TYR A 1 117 ? 41.163 119.191 56.892 1.00 39.77 96 TYR A N 1
ATOM 700 C CA . TYR A 1 117 ? 39.988 118.395 56.587 1.00 38.05 96 TYR A CA 1
ATOM 701 C C . TYR A 1 117 ? 38.827 118.682 57.531 1.00 40.22 96 TYR A C 1
ATOM 702 O O . TYR A 1 117 ? 37.668 118.596 57.139 1.00 40.80 96 TYR A O 1
ATOM 711 N N . SER A 1 118 ? 39.131 118.992 58.787 1.00 42.91 97 SER A N 1
ATOM 712 C CA . SER A 1 118 ? 38.117 119.476 59.729 1.00 45.65 97 SER A CA 1
ATOM 713 C C . SER A 1 118 ? 37.516 120.761 59.212 1.00 45.69 97 SER A C 1
ATOM 714 O O . SER A 1 118 ? 36.305 120.969 59.273 1.00 46.61 97 SER A O 1
ATOM 717 N N . GLU A 1 119 ? 38.378 121.652 58.765 1.00 45.74 98 GLU A N 1
ATOM 718 C CA . GLU A 1 119 ? 37.920 122.898 58.145 1.00 50.45 98 GLU A CA 1
ATOM 719 C C . GLU A 1 119 ? 37.065 122.663 56.873 1.00 44.96 98 GLU A C 1
ATOM 720 O O . GLU A 1 119 ? 35.990 123.251 56.687 1.00 45.45 98 GLU A O 1
ATOM 726 N N . LEU A 1 120 ? 37.531 121.764 56.030 1.00 42.54 99 LEU A N 1
ATOM 727 C CA . LEU A 1 120 ? 36.777 121.363 54.841 1.00 41.36 99 LEU A CA 1
ATOM 728 C C . LEU A 1 120 ? 35.425 120.798 55.226 1.00 42.34 99 LEU A C 1
ATOM 729 O O . LEU A 1 120 ? 34.435 121.018 54.545 1.00 41.35 99 LEU A O 1
ATOM 734 N N . ALA A 1 121 ? 35.385 120.034 56.316 1.00 43.39 100 ALA A N 1
ATOM 735 C CA . ALA A 1 121 ? 34.136 119.370 56.746 1.00 45.72 100 ALA A CA 1
ATOM 736 C C . ALA A 1 121 ? 33.087 120.388 57.149 1.00 48.46 100 ALA A C 1
ATOM 737 O O . ALA A 1 121 ? 31.917 120.115 57.017 1.00 47.84 100 ALA A O 1
ATOM 739 N N . GLU A 1 122 ? 33.499 121.560 57.633 1.00 51.98 101 GLU A N 1
ATOM 740 C CA . GLU A 1 122 ? 32.525 122.623 57.923 1.00 54.07 101 GLU A CA 1
ATOM 741 C C . GLU A 1 122 ? 31.884 123.152 56.652 1.00 53.94 101 GLU A C 1
ATOM 742 O O . GLU A 1 122 ? 30.700 123.490 56.657 1.00 53.96 101 GLU A O 1
ATOM 748 N N . LYS A 1 123 ? 32.687 123.292 55.591 1.00 53.01 102 LYS A N 1
ATOM 749 C CA . LYS A 1 123 ? 32.210 123.892 54.332 1.00 53.53 102 LYS A CA 1
ATOM 750 C C . LYS A 1 123 ? 31.339 122.907 53.544 1.00 54.60 102 LYS A C 1
ATOM 751 O O . LYS A 1 123 ? 30.607 123.313 52.670 1.00 58.97 102 LYS A O 1
ATOM 753 N N . ILE A 1 124 ? 31.367 121.628 53.903 1.00 57.80 103 ILE A N 1
ATOM 754 C CA . ILE A 1 124 ? 30.682 120.582 53.139 1.00 57.69 103 ILE A CA 1
ATOM 755 C C . ILE A 1 124 ? 29.599 119.952 53.979 1.00 61.07 103 ILE A C 1
ATOM 756 O O . ILE A 1 124 ? 29.888 119.357 55.002 1.00 61.60 103 ILE A O 1
ATOM 761 N N . GLY A 1 125 ? 28.351 120.027 53.536 1.00 68.23 104 GLY A N 1
ATOM 762 C CA . GLY A 1 125 ? 27.257 119.546 54.362 1.00 71.86 104 GLY A CA 1
ATOM 763 C C . GLY A 1 125 ? 27.078 118.050 54.279 1.00 77.45 104 GLY A C 1
ATOM 764 O O . GLY A 1 125 ? 27.470 117.402 53.275 1.00 85.18 104 GLY A O 1
ATOM 765 N N . GLY A 1 126 ? 26.486 117.494 55.337 1.00 76.09 105 GLY A N 1
ATOM 766 C CA . GLY A 1 126 ? 26.142 116.075 55.379 1.00 75.72 105 GLY A CA 1
ATOM 767 C C . GLY A 1 126 ? 25.256 115.610 54.236 1.00 72.29 105 GLY A C 1
ATOM 768 O O . GLY A 1 126 ? 25.167 114.413 53.996 1.00 69.70 105 GLY A O 1
ATOM 769 N N . ASP A 1 127 ? 24.617 116.548 53.529 1.00 71.67 106 ASP A N 1
ATOM 770 C CA . ASP A 1 127 ? 23.809 116.235 52.338 1.00 71.58 106 ASP A CA 1
ATOM 771 C C . ASP A 1 127 ? 24.581 116.413 50.999 1.00 65.93 106 ASP A C 1
ATOM 772 O O . ASP A 1 127 ? 24.002 116.207 49.939 1.00 64.35 106 ASP A O 1
ATOM 774 N N . SER A 1 128 ? 25.869 116.783 51.034 1.00 59.65 107 SER A N 1
ATOM 775 C CA . SER A 1 128 ? 26.598 117.100 49.791 1.00 53.19 107 SER A CA 1
ATOM 776 C C . SER A 1 128 ? 27.002 115.882 48.969 1.00 47.91 107 SER A C 1
ATOM 777 O O . SER A 1 128 ? 27.151 114.785 49.502 1.00 46.45 107 SER A O 1
ATOM 780 N N . ARG A 1 129 ? 27.153 116.077 47.661 1.00 42.63 108 ARG A N 1
ATOM 781 C CA . ARG A 1 129 ? 27.692 115.035 46.795 1.00 39.87 108 ARG A CA 1
ATOM 782 C C . ARG A 1 129 ? 28.944 115.616 46.115 1.00 36.69 108 ARG A C 1
ATOM 783 O O . ARG A 1 129 ? 28.927 116.094 44.971 1.00 35.89 108 ARG A O 1
ATOM 785 N N . PRO A 1 130 ? 30.056 115.619 46.836 1.00 33.45 109 PRO A N 1
ATOM 786 C CA . PRO A 1 130 ? 31.226 116.285 46.268 1.00 31.96 109 PRO A CA 1
ATOM 787 C C . PRO A 1 130 ? 31.977 115.502 45.210 1.00 30.60 109 PRO A C 1
ATOM 788 O O . PRO A 1 130 ? 32.160 114.272 45.337 1.00 30.82 109 PRO A O 1
ATOM 792 N N . LEU A 1 131 ? 32.457 116.226 44.198 1.00 29.14 110 LEU A N 1
ATOM 793 C CA . LEU A 1 131 ? 33.558 115.759 43.348 1.00 28.45 110 LEU A CA 1
ATOM 794 C C . LEU A 1 131 ? 34.837 116.361 43.866 1.00 28.51 110 LEU A C 1
ATOM 795 O O . LEU A 1 131 ? 34.980 117.569 43.845 1.00 30.54 110 LEU A O 1
ATOM 800 N N . TYR A 1 132 ? 35.797 115.542 44.267 1.00 29.23 111 TYR A N 1
ATOM 801 C CA . TYR A 1 132 ? 37.136 116.016 44.647 1.00 30.14 111 TYR A CA 1
ATOM 802 C C . TYR A 1 132 ? 38.075 115.839 43.489 1.00 30.15 111 TYR A C 1
ATOM 803 O O . TYR A 1 132 ? 38.279 114.731 43.033 1.00 33.30 111 TYR A O 1
ATOM 812 N N . TYR A 1 133 ? 38.615 116.931 42.978 1.00 28.21 112 TYR A N 1
ATOM 813 C CA . TYR A 1 133 ? 39.498 116.903 41.814 1.00 27.14 112 TYR A CA 1
ATOM 814 C C . TYR A 1 133 ? 40.914 117.214 42.246 1.00 26.71 112 TYR A C 1
ATOM 815 O O . TYR A 1 133 ? 41.197 118.307 42.744 1.00 25.97 112 TYR A O 1
ATOM 824 N N . LEU A 1 134 ? 41.802 116.237 42.097 1.00 28.50 113 LEU A N 1
ATOM 825 C CA . LEU A 1 134 ? 43.145 116.358 42.637 1.00 29.41 113 LEU A CA 1
ATOM 826 C C . LEU A 1 134 ? 44.153 116.686 41.558 1.00 30.55 113 LEU A C 1
ATOM 827 O O . LEU A 1 134 ? 44.634 115.793 40.892 1.00 31.02 113 LEU A O 1
ATOM 832 N N . GLU A 1 135 ? 44.478 117.965 41.410 1.00 31.83 114 GLU A N 1
ATOM 833 C CA . GLU A 1 135 ? 45.536 118.356 40.488 1.00 33.85 114 GLU A CA 1
ATOM 834 C C . GLU A 1 135 ? 46.770 118.646 41.327 1.00 34.96 114 GLU A C 1
ATOM 835 O O . GLU A 1 135 ? 47.237 119.752 41.432 1.00 32.77 114 GLU A O 1
ATOM 841 N N . MET A 1 136 ? 47.301 117.596 41.895 1.00 36.42 115 MET A N 1
ATOM 842 C CA . MET A 1 136 ? 48.439 117.708 42.792 1.00 39.91 115 MET A CA 1
ATOM 843 C C . MET A 1 136 ? 49.437 116.622 42.457 1.00 39.99 115 MET A C 1
ATOM 844 O O . MET A 1 136 ? 49.125 115.681 41.709 1.00 40.75 115 MET A O 1
ATOM 849 N N . PRO A 1 137 ? 50.655 116.756 42.990 1.00 43.20 116 PRO A N 1
ATOM 850 C CA . PRO A 1 137 ? 51.620 115.675 42.827 1.00 44.45 116 PRO A CA 1
ATOM 851 C C . PRO A 1 137 ? 51.059 114.300 43.224 1.00 45.27 116 PRO A C 1
ATOM 852 O O . PRO A 1 137 ? 50.293 114.178 44.175 1.00 46.97 116 PRO A O 1
ATOM 856 N N . PRO A 1 138 ? 51.380 113.269 42.453 1.00 47.91 117 PRO A N 1
ATOM 857 C CA . PRO A 1 138 ? 50.793 111.948 42.709 1.00 48.16 117 PRO A CA 1
ATOM 858 C C . PRO A 1 138 ? 51.112 111.337 44.061 1.00 46.26 117 PRO A C 1
ATOM 859 O O . PRO A 1 138 ? 50.301 110.554 44.590 1.00 47.60 117 PRO A O 1
ATOM 863 N N . SER A 1 139 ? 52.280 111.655 44.603 1.00 46.86 118 SER A N 1
ATOM 864 C CA . SER A 1 139 ? 52.631 111.174 45.965 1.00 45.75 118 SER A CA 1
ATOM 865 C C . SER A 1 139 ? 51.635 111.663 47.012 1.00 41.96 118 SER A C 1
ATOM 866 O O . SER A 1 139 ? 51.515 111.073 48.062 1.00 43.26 118 SER A O 1
ATOM 869 N N . LEU A 1 140 ? 50.824 112.658 46.671 1.00 39.31 119 LEU A N 1
ATOM 870 C CA . LEU A 1 140 ? 49.796 113.140 47.596 1.00 37.44 119 LEU A CA 1
ATOM 871 C C . LEU A 1 140 ? 48.370 112.619 47.395 1.00 35.21 119 LEU A C 1
ATOM 872 O O . LEU A 1 140 ? 47.494 112.893 48.227 1.00 35.24 119 LEU A O 1
ATOM 877 N N . PHE A 1 141 ? 48.118 111.811 46.361 1.00 34.79 120 PHE A N 1
ATOM 878 C CA . PHE A 1 141 ? 46.754 111.310 46.122 1.00 34.99 120 PHE A CA 1
ATOM 879 C C . PHE A 1 141 ? 46.237 110.499 47.298 1.00 35.71 120 PHE A C 1
ATOM 880 O O . PHE A 1 141 ? 45.089 110.659 47.769 1.00 35.96 120 PHE A O 1
ATOM 888 N N . ALA A 1 142 ? 47.052 109.541 47.715 1.00 37.74 121 ALA A N 1
ATOM 889 C CA . ALA A 1 142 ? 46.611 108.609 48.745 1.00 38.88 121 ALA A CA 1
ATOM 890 C C . ALA A 1 142 ? 46.470 109.327 50.077 1.00 39.05 121 ALA A C 1
ATOM 891 O O . ALA A 1 142 ? 45.460 109.169 50.754 1.00 38.32 121 ALA A O 1
ATOM 893 N N . PRO A 1 143 ? 47.457 110.153 50.437 1.00 40.59 122 PRO A N 1
ATOM 894 C CA . PRO A 1 143 ? 47.293 110.878 51.698 1.00 41.95 122 PRO A CA 1
ATOM 895 C C . PRO A 1 143 ? 46.035 111.744 51.755 1.00 41.73 122 PRO A C 1
ATOM 896 O O . PRO A 1 143 ? 45.395 111.798 52.796 1.00 44.16 122 PRO A O 1
ATOM 900 N N . ILE A 1 144 ? 45.690 112.414 50.651 1.00 39.54 123 ILE A N 1
ATOM 901 C CA . ILE A 1 144 ? 44.493 113.240 50.604 1.00 36.09 123 ILE A CA 1
ATOM 902 C C . ILE A 1 144 ? 43.232 112.382 50.769 1.00 36.34 123 ILE A C 1
ATOM 903 O O . ILE A 1 144 ? 42.327 112.690 51.548 1.00 37.48 123 ILE A O 1
ATOM 908 N N . VAL A 1 145 ? 43.159 111.311 50.003 1.00 36.08 124 VAL A N 1
ATOM 909 C CA . VAL A 1 145 ? 41.976 110.435 50.011 1.00 36.89 124 VAL A CA 1
ATOM 910 C C . VAL A 1 145 ? 41.829 109.732 51.375 1.00 38.22 124 VAL A C 1
ATOM 911 O O . VAL A 1 145 ? 40.730 109.597 51.926 1.00 39.31 124 VAL A O 1
ATOM 915 N N . GLU A 1 146 ? 42.947 109.318 51.935 1.00 39.72 125 GLU A N 1
ATOM 916 C CA . GLU A 1 146 ? 42.950 108.723 53.291 1.00 40.85 125 GLU A CA 1
ATOM 917 C C . GLU A 1 146 ? 42.492 109.732 54.327 1.00 41.16 125 GLU A C 1
ATOM 918 O O . GLU A 1 146 ? 41.767 109.388 55.241 1.00 41.35 125 GLU A O 1
ATOM 924 N N . ASN A 1 147 ? 42.879 110.990 54.161 1.00 41.65 126 ASN A N 1
ATOM 925 C CA . ASN A 1 147 ? 42.417 112.050 55.052 1.00 42.65 126 ASN A CA 1
ATOM 926 C C . ASN A 1 147 ? 40.960 112.409 54.856 1.00 41.58 126 ASN A C 1
ATOM 927 O O . ASN A 1 147 ? 40.255 112.723 55.824 1.00 42.80 126 ASN A O 1
ATOM 932 N N . LEU A 1 148 ? 40.489 112.351 53.611 1.00 40.38 127 LEU A N 1
ATOM 933 C CA . LEU A 1 148 ? 39.066 112.570 53.355 1.00 40.08 127 LEU A CA 1
ATOM 934 C C . LEU A 1 148 ? 38.250 111.470 54.034 1.00 39.61 127 LEU A C 1
ATOM 935 O O . LEU A 1 148 ? 37.229 111.763 54.683 1.00 38.87 127 LEU A O 1
ATOM 940 N N . ALA A 1 149 ? 38.741 110.240 53.942 1.00 38.80 128 ALA A N 1
ATOM 941 C CA . ALA A 1 149 ? 38.110 109.114 54.646 1.00 42.44 128 ALA A CA 1
ATOM 942 C C . ALA A 1 149 ? 38.062 109.324 56.182 1.00 45.61 128 ALA A C 1
ATOM 943 O O . ALA A 1 149 ? 36.994 109.201 56.780 1.00 45.27 128 ALA A O 1
ATOM 945 N N . LYS A 1 150 ? 39.211 109.640 56.804 1.00 48.01 129 LYS A N 1
ATOM 946 C CA . LYS A 1 150 ? 39.276 109.802 58.277 1.00 49.12 129 LYS A CA 1
ATOM 947 C C . LYS A 1 150 ? 38.292 110.864 58.723 1.00 47.61 129 LYS A C 1
ATOM 948 O O . LYS A 1 150 ? 37.680 110.743 59.764 1.00 46.43 129 LYS A O 1
ATOM 950 N N . ALA A 1 151 ? 38.063 111.866 57.885 1.00 49.15 130 ALA A N 1
ATOM 951 C CA . ALA A 1 151 ? 37.095 112.897 58.233 1.00 49.01 130 ALA A CA 1
ATOM 952 C C . ALA A 1 151 ? 35.703 112.584 57.722 1.00 48.19 130 ALA A C 1
ATOM 953 O O . ALA A 1 151 ? 34.825 113.437 57.751 1.00 50.46 130 ALA A O 1
ATOM 955 N N . ASP A 1 152 ? 35.486 111.369 57.250 1.00 50.62 131 ASP A N 1
ATOM 956 C CA . ASP A 1 152 ? 34.151 110.947 56.819 1.00 52.99 131 ASP A CA 1
ATOM 957 C C . ASP A 1 152 ? 33.601 111.863 55.734 1.00 46.49 131 ASP A C 1
ATOM 958 O O . ASP A 1 152 ? 32.456 112.276 55.796 1.00 47.77 131 ASP A O 1
ATOM 963 N N . LEU A 1 153 ? 34.393 112.139 54.721 1.00 43.82 132 LEU A N 1
ATOM 964 C CA . LEU A 1 153 ? 33.963 113.035 53.627 1.00 44.12 132 LEU A CA 1
ATOM 965 C C . LEU A 1 153 ? 33.818 112.357 52.270 1.00 41.82 132 LEU A C 1
ATOM 966 O O . LEU A 1 153 ? 33.715 113.031 51.269 1.00 43.03 132 LEU A O 1
ATOM 971 N N . LEU A 1 154 ? 33.747 111.032 52.241 1.00 43.60 133 LEU A N 1
ATOM 972 C CA . LEU A 1 154 ? 33.730 110.259 50.974 1.00 45.86 133 LEU A CA 1
ATOM 973 C C . LEU A 1 154 ? 32.397 109.597 50.585 1.00 43.75 133 LEU A C 1
ATOM 974 O O . LEU A 1 154 ? 32.258 109.118 49.466 1.00 42.07 133 LEU A O 1
ATOM 979 N N . GLU A 1 155 ? 31.431 109.593 51.486 1.00 48.01 134 GLU A N 1
ATOM 980 C CA . GLU A 1 155 ? 30.104 109.058 51.206 1.00 54.07 134 GLU A CA 1
ATOM 981 C C . GLU A 1 155 ? 29.526 109.958 50.130 1.00 54.01 134 GLU A C 1
ATOM 982 O O . GLU A 1 155 ? 29.562 111.187 50.226 1.00 56.48 134 GLU A O 1
ATOM 984 N N . ARG A 1 156 ? 29.079 109.333 49.065 1.00 52.51 135 ARG A N 1
ATOM 985 C CA . ARG A 1 156 ? 28.474 110.058 47.947 1.00 54.38 135 ARG A CA 1
ATOM 986 C C . ARG A 1 156 ? 29.444 110.928 47.192 1.00 48.48 135 ARG A C 1
ATOM 987 O O . ARG A 1 156 ? 29.039 111.827 46.453 1.00 50.10 135 ARG A O 1
ATOM 995 N N . ALA A 1 157 ? 30.726 110.679 47.394 1.00 42.69 136 ALA A N 1
ATOM 996 C CA . ALA A 1 157 ? 31.737 111.426 46.698 1.00 38.97 136 ALA A CA 1
ATOM 997 C C . ALA A 1 157 ? 32.268 110.649 45.505 1.00 36.32 136 ALA A C 1
ATOM 998 O O . ALA A 1 157 ? 32.097 109.448 45.408 1.00 35.58 136 ALA A O 1
ATOM 1000 N N . ARG A 1 158 ? 32.894 111.381 44.599 1.00 33.81 137 ARG A N 1
ATOM 1001 C CA . ARG A 1 158 ? 33.809 110.809 43.636 1.00 33.11 137 ARG A CA 1
ATOM 1002 C C . ARG A 1 158 ? 35.135 111.546 43.752 1.00 31.77 137 ARG A C 1
ATOM 1003 O O . ARG A 1 158 ? 35.170 112.686 44.211 1.00 29.81 137 ARG A O 1
ATOM 1011 N N . VAL A 1 159 ? 36.202 110.909 43.288 1.00 30.61 138 VAL A N 1
ATOM 1012 C CA . VAL A 1 159 ? 37.533 111.483 43.319 1.00 29.93 138 VAL A CA 1
ATOM 1013 C C . VAL A 1 159 ? 38.140 111.351 41.927 1.00 29.46 138 VAL A C 1
ATOM 1014 O O . VAL A 1 159 ? 38.272 110.234 41.379 1.00 28.36 138 VAL A O 1
ATOM 1018 N N . ALA A 1 160 ? 38.510 112.497 41.359 1.00 28.84 139 ALA A N 1
ATOM 1019 C CA . ALA A 1 160 ? 39.153 112.517 40.055 1.00 28.70 139 ALA A CA 1
ATOM 1020 C C . ALA A 1 160 ? 40.627 112.819 40.263 1.00 29.56 139 ALA A C 1
ATOM 1021 O O . ALA A 1 160 ? 40.983 113.864 40.834 1.00 30.73 139 ALA A O 1
ATOM 1023 N N . VAL A 1 161 ? 41.485 111.926 39.793 1.00 29.95 140 VAL A N 1
ATOM 1024 C CA . VAL A 1 161 ? 42.922 112.081 39.956 1.00 30.66 140 VAL A CA 1
ATOM 1025 C C . VAL A 1 161 ? 43.613 112.416 38.660 1.00 30.74 140 VAL A C 1
ATOM 1026 O O . VAL A 1 161 ? 43.433 111.719 37.636 1.00 29.66 140 VAL A O 1
ATOM 1030 N N . GLU A 1 162 ? 44.435 113.465 38.693 1.00 30.41 141 GLU A N 1
ATOM 1031 C CA . GLU A 1 162 ? 45.200 113.826 37.483 1.00 32.79 141 GLU A CA 1
ATOM 1032 C C . GLU A 1 162 ? 46.302 112.851 37.207 1.00 34.26 141 GLU A C 1
ATOM 1033 O O . GLU A 1 162 ? 46.955 112.390 38.103 1.00 35.60 141 GLU A O 1
ATOM 1039 N N . LYS A 1 163 ? 46.531 112.574 35.945 1.00 37.09 142 LYS A N 1
ATOM 1040 C CA . LYS A 1 163 ? 47.699 111.840 35.500 1.00 40.57 142 LYS A CA 1
ATOM 1041 C C . LYS A 1 163 ? 49.003 112.488 36.008 1.00 41.27 142 LYS A C 1
ATOM 1042 O O . LYS A 1 163 ? 49.086 113.703 36.051 1.00 43.16 142 LYS A O 1
ATOM 1048 N N . PRO A 1 164 ? 50.038 111.702 36.331 1.00 42.24 143 PRO A N 1
ATOM 1049 C CA . PRO A 1 164 ? 50.103 110.250 36.225 1.00 44.66 143 PRO A CA 1
ATOM 1050 C C . PRO A 1 164 ? 49.506 109.564 37.439 1.00 45.84 143 PRO A C 1
ATOM 1051 O O . PRO A 1 164 ? 49.435 110.156 38.528 1.00 47.98 143 PRO A O 1
ATOM 1055 N N . PHE A 1 165 ? 49.046 108.349 37.217 1.00 46.54 144 PHE A N 1
ATOM 1056 C CA . PHE A 1 165 ? 48.569 107.476 38.274 1.00 51.22 144 PHE A CA 1
ATOM 1057 C C . PHE A 1 165 ? 49.336 106.165 38.132 1.00 52.40 144 PHE A C 1
ATOM 1058 O O . PHE A 1 165 ? 48.744 105.131 37.901 1.00 52.57 144 PHE A O 1
ATOM 1066 N N . GLY A 1 166 ? 50.657 106.246 38.266 1.00 48.78 145 GLY A N 1
ATOM 1067 C CA . GLY A 1 166 ? 51.512 105.102 38.208 1.00 47.02 145 GLY A CA 1
ATOM 1068 C C . GLY A 1 166 ? 52.455 105.309 37.068 1.00 46.44 145 GLY A C 1
ATOM 1069 O O . GLY A 1 166 ? 52.124 105.997 36.077 1.00 45.27 145 GLY A O 1
ATOM 1070 N N . HIS A 1 167 ? 53.617 104.677 37.179 1.00 45.91 146 HIS A N 1
ATOM 1071 C CA . HIS A 1 167 ? 54.603 104.721 36.114 1.00 45.62 146 HIS A CA 1
ATOM 1072 C C . HIS A 1 167 ? 54.969 103.321 35.630 1.00 43.81 146 HIS A C 1
ATOM 1073 O O . HIS A 1 167 ? 55.812 103.172 34.756 1.00 45.81 146 HIS A O 1
ATOM 1080 N N . ASP A 1 168 ? 54.343 102.306 36.206 1.00 42.30 147 ASP A N 1
ATOM 1081 C CA . ASP A 1 168 ? 54.507 100.911 35.788 1.00 42.00 147 ASP A CA 1
ATOM 1082 C C . ASP A 1 168 ? 53.483 100.048 36.528 1.00 40.40 147 ASP A C 1
ATOM 1083 O O . ASP A 1 168 ? 52.697 100.564 37.311 1.00 38.86 147 ASP A O 1
ATOM 1088 N N . LEU A 1 169 ? 53.484 98.750 36.265 1.00 40.23 148 LEU A N 1
ATOM 1089 C CA . LEU A 1 169 ? 52.435 97.882 36.782 1.00 40.39 148 LEU A CA 1
ATOM 1090 C C . LEU A 1 169 ? 52.434 97.899 38.294 1.00 40.26 148 LEU A C 1
ATOM 1091 O O . LEU A 1 169 ? 51.374 98.064 38.902 1.00 41.14 148 LEU A O 1
ATOM 1096 N N . GLU A 1 170 ? 53.611 97.721 38.898 1.00 41.23 149 GLU A N 1
ATOM 1097 C CA . GLU A 1 170 ? 53.717 97.648 40.376 1.00 42.97 149 GLU A CA 1
ATOM 1098 C C . GLU A 1 170 ? 53.283 98.969 41.042 1.00 41.66 149 GLU A C 1
ATOM 1099 O O . GLU A 1 170 ? 52.463 98.956 41.975 1.00 42.22 149 GLU A O 1
ATOM 1101 N N . SER A 1 171 ? 53.761 100.099 40.523 1.00 39.95 150 SER A N 1
ATOM 1102 C CA . SER A 1 171 ? 53.411 101.393 41.102 1.00 40.22 150 SER A CA 1
ATOM 1103 C C . SER A 1 171 ? 51.907 101.722 40.925 1.00 40.77 150 SER A C 1
ATOM 1104 O O . SER A 1 171 ? 51.261 102.274 41.822 1.00 42.70 150 SER A O 1
ATOM 1107 N N . ALA A 1 172 ? 51.335 101.357 39.781 1.00 40.62 151 ALA A N 1
ATOM 1108 C CA . ALA A 1 172 ? 49.884 101.540 39.585 1.00 40.20 151 ALA A CA 1
ATOM 1109 C C . ALA A 1 172 ? 49.073 100.669 40.541 1.00 42.04 151 ALA A C 1
ATOM 1110 O O . ALA A 1 172 ? 48.074 101.127 41.100 1.00 41.24 151 ALA A O 1
ATOM 1112 N N . ARG A 1 173 ? 49.485 99.410 40.719 1.00 42.48 152 ARG A N 1
ATOM 1113 C CA . ARG A 1 173 ? 48.803 98.523 41.663 1.00 45.09 152 ARG A CA 1
ATOM 1114 C C . ARG A 1 173 ? 48.862 99.040 43.094 1.00 45.83 152 ARG A C 1
ATOM 1115 O O . ARG A 1 173 ? 47.879 98.928 43.814 1.00 45.81 152 ARG A O 1
ATOM 1123 N N . ASP A 1 174 ? 50.005 99.582 43.512 1.00 47.42 153 ASP A N 1
ATOM 1124 C CA . ASP A 1 174 ? 50.150 100.111 44.877 1.00 52.97 153 ASP A CA 1
ATOM 1125 C C . ASP A 1 174 ? 49.262 101.314 45.094 1.00 52.39 153 ASP A C 1
ATOM 1126 O O . ASP A 1 174 ? 48.591 101.407 46.111 1.00 57.79 153 ASP A O 1
ATOM 1131 N N . LEU A 1 175 ? 49.275 102.244 44.147 1.00 48.78 154 LEU A N 1
ATOM 1132 C CA . LEU A 1 175 ? 48.460 103.420 44.262 1.00 45.35 154 LEU A CA 1
ATOM 1133 C C . LEU A 1 175 ? 47.020 102.991 44.342 1.00 44.31 154 LEU A C 1
ATOM 1134 O O . LEU A 1 175 ? 46.264 103.391 45.232 1.00 42.90 154 LEU A O 1
ATOM 1139 N N . ASN A 1 176 ? 46.644 102.161 43.395 1.00 44.18 155 ASN A N 1
ATOM 1140 C CA . ASN A 1 176 ? 45.283 101.673 43.339 1.00 46.69 155 ASN A CA 1
ATOM 1141 C C . ASN A 1 176 ? 44.769 100.971 44.599 1.00 46.82 155 ASN A C 1
ATOM 1142 O O . ASN A 1 176 ? 43.603 101.104 44.960 1.00 47.19 155 ASN A O 1
ATOM 1147 N N . ALA A 1 177 ? 45.630 100.170 45.219 1.00 46.22 156 ALA A N 1
ATOM 1148 C CA . ALA A 1 177 ? 45.266 99.434 46.445 1.00 48.28 156 ALA A CA 1
ATOM 1149 C C . ALA A 1 177 ? 44.950 100.421 47.551 1.00 48.60 156 ALA A C 1
ATOM 1150 O O . ALA A 1 177 ? 43.995 100.226 48.291 1.00 48.38 156 ALA A O 1
ATOM 1152 N N . ARG A 1 178 ? 45.731 101.497 47.638 1.00 47.15 157 ARG A N 1
ATOM 1153 C CA . ARG A 1 178 ? 45.483 102.503 48.663 1.00 48.01 157 ARG A CA 1
ATOM 1154 C C . ARG A 1 178 ? 44.157 103.263 48.446 1.00 46.50 157 ARG A C 1
ATOM 1155 O O . ARG A 1 178 ? 43.411 103.485 49.392 1.00 47.08 157 ARG A O 1
ATOM 1163 N N . LEU A 1 179 ? 43.831 103.573 47.202 1.00 43.23 158 LEU A N 1
ATOM 1164 C CA . LEU A 1 179 ? 42.546 104.211 46.886 1.00 42.85 158 LEU A CA 1
ATOM 1165 C C . LEU A 1 179 ? 41.347 103.272 47.125 1.00 41.29 158 LEU A C 1
ATOM 1166 O O . LEU A 1 179 ? 40.330 103.684 47.687 1.00 39.59 158 LEU A O 1
ATOM 1171 N N . ARG A 1 180 ? 41.478 102.029 46.687 1.00 40.99 159 ARG A N 1
ATOM 1172 C CA . ARG A 1 180 ? 40.365 101.075 46.772 1.00 42.23 159 ARG A CA 1
ATOM 1173 C C . ARG A 1 180 ? 40.094 100.620 48.222 1.00 43.42 159 ARG A C 1
ATOM 1174 O O . ARG A 1 180 ? 39.024 100.127 48.532 1.00 43.14 159 ARG A O 1
ATOM 1182 N N . ALA A 1 181 ? 41.046 100.836 49.114 1.00 43.74 160 ALA A N 1
ATOM 1183 C CA . ALA A 1 181 ? 40.786 100.584 50.512 1.00 47.36 160 ALA A CA 1
ATOM 1184 C C . ALA A 1 181 ? 39.651 101.482 51.031 1.00 47.62 160 ALA A C 1
ATOM 1185 O O . ALA A 1 181 ? 38.978 101.106 51.961 1.00 46.72 160 ALA A O 1
ATOM 1187 N N . VAL A 1 182 ? 39.486 102.685 50.467 1.00 45.84 161 VAL A N 1
ATOM 1188 C CA . VAL A 1 182 ? 38.434 103.598 50.936 1.00 44.58 161 VAL A CA 1
ATOM 1189 C C . VAL A 1 182 ? 37.400 104.014 49.868 1.00 44.01 161 VAL A C 1
ATOM 1190 O O . VAL A 1 182 ? 36.390 104.627 50.201 1.00 44.26 161 VAL A O 1
ATOM 1194 N N . LEU A 1 183 ? 37.668 103.713 48.598 1.00 40.84 162 LEU A N 1
ATOM 1195 C CA . LEU A 1 183 ? 36.764 104.054 47.503 1.00 39.03 162 LEU A CA 1
ATOM 1196 C C . LEU A 1 183 ? 36.376 102.806 46.712 1.00 36.98 162 LEU A C 1
ATOM 1197 O O . LEU A 1 183 ? 37.204 101.951 46.469 1.00 37.58 162 LEU A O 1
ATOM 1202 N N . ASP A 1 184 ? 35.132 102.751 46.278 1.00 36.36 163 ASP A N 1
ATOM 1203 C CA . ASP A 1 184 ? 34.745 101.846 45.198 1.00 37.32 163 ASP A CA 1
ATOM 1204 C C . ASP A 1 184 ? 35.326 102.312 43.885 1.00 34.45 163 ASP A C 1
ATOM 1205 O O . ASP A 1 184 ? 35.612 103.500 43.698 1.00 34.72 163 ASP A O 1
ATOM 1210 N N . GLU A 1 185 ? 35.466 101.379 42.961 1.00 35.06 164 GLU A N 1
ATOM 1211 C CA . GLU A 1 185 ? 36.023 101.656 41.637 1.00 34.50 164 GLU A CA 1
ATOM 1212 C C . GLU A 1 185 ? 35.220 102.746 40.977 1.00 33.47 164 GLU A C 1
ATOM 1213 O O . GLU A 1 185 ? 35.785 103.555 40.290 1.00 32.73 164 GLU A O 1
ATOM 1219 N N . ASP A 1 186 ? 33.907 102.734 41.143 1.00 33.39 165 ASP A N 1
ATOM 1220 C CA . ASP A 1 186 ? 33.071 103.680 40.415 1.00 35.67 165 ASP A CA 1
ATOM 1221 C C . ASP A 1 186 ? 33.127 105.106 41.038 1.00 35.50 165 ASP A C 1
ATOM 1222 O O . ASP A 1 186 ? 32.513 106.026 40.533 1.00 33.57 165 ASP A O 1
ATOM 1227 N N . GLN A 1 187 ? 33.871 105.279 42.124 1.00 36.85 166 GLN A N 1
ATOM 1228 C CA . GLN A 1 187 ? 34.107 106.618 42.672 1.00 37.61 166 GLN A CA 1
ATOM 1229 C C . GLN A 1 187 ? 35.447 107.155 42.175 1.00 37.16 166 GLN A C 1
ATOM 1230 O O . GLN A 1 187 ? 35.804 108.302 42.490 1.00 36.61 166 GLN A O 1
ATOM 1236 N N . ILE A 1 188 ? 36.217 106.307 41.475 1.00 33.76 167 ILE A N 1
ATOM 1237 C CA . ILE A 1 188 ? 37.529 106.695 41.026 1.00 33.37 167 ILE A CA 1
ATOM 1238 C C . ILE A 1 188 ? 37.519 107.081 39.538 1.00 32.73 167 ILE A C 1
ATOM 1239 O O . ILE A 1 188 ? 37.202 106.259 38.699 1.00 33.33 167 ILE A O 1
ATOM 1244 N N . LEU A 1 189 ? 37.954 108.305 39.237 1.00 31.18 168 LEU A N 1
ATOM 1245 C CA . LEU A 1 189 ? 38.025 108.814 37.884 1.00 30.40 168 LEU A CA 1
ATOM 1246 C C . LEU A 1 189 ? 39.459 109.214 37.553 1.00 30.24 168 LEU A C 1
ATOM 1247 O O . LEU A 1 189 ? 40.003 110.211 38.067 1.00 29.04 168 LEU A O 1
ATOM 1252 N N . ARG A 1 190 ? 40.085 108.420 36.698 1.00 29.37 169 ARG A N 1
ATOM 1253 C CA . ARG A 1 190 ? 41.485 108.653 36.381 1.00 30.05 169 ARG A CA 1
ATOM 1254 C C . ARG A 1 190 ? 41.556 109.559 35.157 1.00 30.04 169 ARG A C 1
ATOM 1255 O O . ARG A 1 190 ? 41.246 109.123 34.062 1.00 29.66 169 ARG A O 1
ATOM 1263 N N . VAL A 1 191 ? 41.939 110.823 35.365 1.00 29.56 170 VAL A N 1
ATOM 1264 C CA . VAL A 1 191 ? 41.856 111.847 34.343 1.00 29.24 170 VAL A CA 1
ATOM 1265 C C . VAL A 1 191 ? 43.100 111.839 33.447 1.00 31.01 170 VAL A C 1
ATOM 1266 O O . VAL A 1 191 ? 44.252 112.031 33.919 1.00 31.35 170 VAL A O 1
ATOM 1270 N N . ASP A 1 192 ? 42.876 111.592 32.164 1.00 30.34 171 ASP A N 1
ATOM 1271 C CA . ASP A 1 192 ? 43.948 111.626 31.170 1.00 31.26 171 ASP A CA 1
ATOM 1272 C C . ASP A 1 192 ? 43.441 112.478 30.035 1.00 30.42 171 ASP A C 1
ATOM 1273 O O . ASP A 1 192 ? 42.520 112.083 29.330 1.00 28.00 171 ASP A O 1
ATOM 1278 N N . HIS A 1 193 ? 44.033 113.665 29.876 1.00 29.97 172 HIS A N 1
ATOM 1279 C CA A HIS A 1 193 ? 43.529 114.642 28.914 0.57 29.42 172 HIS A CA 1
ATOM 1280 C CA B HIS A 1 193 ? 43.535 114.653 28.926 0.43 29.37 172 HIS A CA 1
ATOM 1281 C C . HIS A 1 193 ? 43.430 114.087 27.518 1.00 28.69 172 HIS A C 1
ATOM 1282 O O . HIS A 1 193 ? 42.508 114.428 26.809 1.00 27.40 172 HIS A O 1
ATOM 1295 N N . PHE A 1 194 ? 44.359 113.193 27.139 1.00 28.18 173 PHE A N 1
ATOM 1296 C CA . PHE A 1 194 ? 44.276 112.564 25.810 1.00 27.64 173 PHE A CA 1
ATOM 1297 C C . PHE A 1 194 ? 42.942 111.843 25.558 1.00 27.41 173 PHE A C 1
ATOM 1298 O O . PHE A 1 194 ? 42.381 111.946 24.481 1.00 27.47 173 PHE A O 1
ATOM 1306 N N . LEU A 1 195 ? 42.426 111.154 26.556 1.00 27.75 174 LEU A N 1
ATOM 1307 C CA . LEU A 1 195 ? 41.144 110.439 26.435 1.00 29.81 174 LEU A CA 1
ATOM 1308 C C . LEU A 1 195 ? 39.964 111.321 26.141 1.00 27.39 174 LEU A C 1
ATOM 1309 O O . LEU A 1 195 ? 39.044 110.908 25.477 1.00 25.55 174 LEU A O 1
ATOM 1314 N N . GLY A 1 196 ? 40.039 112.576 26.587 1.00 27.55 175 GLY A N 1
ATOM 1315 C CA . GLY A 1 196 ? 39.043 113.589 26.270 1.00 26.20 175 GLY A CA 1
ATOM 1316 C C . GLY A 1 196 ? 38.906 113.872 24.813 1.00 27.09 175 GLY A C 1
ATOM 1317 O O . GLY A 1 196 ? 37.922 114.477 24.415 1.00 28.46 175 GLY A O 1
ATOM 1318 N N . LYS A 1 197 ? 39.880 113.448 23.999 1.00 27.86 176 LYS A N 1
ATOM 1319 C CA . LYS A 1 197 ? 39.817 113.600 22.547 1.00 27.45 176 LYS A CA 1
ATOM 1320 C C . LYS A 1 197 ? 39.126 112.451 21.863 1.00 26.51 176 LYS A C 1
ATOM 1321 O O . LYS A 1 197 ? 38.950 112.469 20.649 1.00 27.54 176 LYS A O 1
ATOM 1327 N N . GLN A 1 198 ? 38.832 111.397 22.587 1.00 26.05 177 GLN A N 1
ATOM 1328 C CA . GLN A 1 198 ? 38.360 110.206 21.941 1.00 26.81 177 GLN A CA 1
ATOM 1329 C C . GLN A 1 198 ? 36.875 110.294 21.619 1.00 26.09 177 GLN A C 1
ATOM 1330 O O . GLN A 1 198 ? 36.057 110.552 22.504 1.00 26.04 177 GLN A O 1
ATOM 1336 N N . PRO A 1 199 ? 36.520 110.041 20.354 1.00 25.35 178 PRO A N 1
ATOM 1337 C CA . PRO A 1 199 ? 35.138 110.042 19.946 1.00 25.25 178 PRO A CA 1
ATOM 1338 C C . PRO A 1 199 ? 34.505 108.692 20.220 1.00 24.95 178 PRO A C 1
ATOM 1339 O O . PRO A 1 199 ? 34.204 107.937 19.268 1.00 25.14 178 PRO A O 1
ATOM 1343 N N . VAL A 1 200 ? 34.320 108.394 21.507 1.00 24.69 179 VAL A N 1
ATOM 1344 C CA . VAL A 1 200 ? 33.896 107.086 21.993 1.00 25.41 179 VAL A CA 1
ATOM 1345 C C . VAL A 1 200 ? 32.519 106.680 21.432 1.00 26.77 179 VAL A C 1
ATOM 1346 O O . VAL A 1 200 ? 32.362 105.582 20.887 1.00 27.11 179 VAL A O 1
ATOM 1350 N N . GLU A 1 201 ? 31.529 107.552 21.552 1.00 28.03 180 GLU A N 1
ATOM 1351 C CA . GLU A 1 201 ? 30.187 107.212 21.089 1.00 29.08 180 GLU A CA 1
ATOM 1352 C C . GLU A 1 201 ? 30.127 107.153 19.596 1.00 27.06 180 GLU A C 1
ATOM 1353 O O . GLU A 1 201 ? 29.473 106.262 19.030 1.00 26.39 180 GLU A O 1
ATOM 1359 N N . GLU A 1 202 ? 30.841 108.067 18.937 1.00 24.78 181 GLU A N 1
ATOM 1360 C CA . GLU A 1 202 ? 30.727 108.228 17.492 1.00 23.76 181 GLU A CA 1
ATOM 1361 C C . GLU A 1 202 ? 31.441 107.142 16.737 1.00 22.92 181 GLU A C 1
ATOM 1362 O O . GLU A 1 202 ? 31.019 106.700 15.704 1.00 22.81 181 GLU A O 1
ATOM 1368 N N . LEU A 1 203 ? 32.546 106.667 17.277 1.00 22.69 182 LEU A N 1
ATOM 1369 C CA . LEU A 1 203 ? 33.242 105.558 16.663 1.00 22.23 182 LEU A CA 1
ATOM 1370 C C . LEU A 1 203 ? 32.475 104.228 16.839 1.00 21.76 182 LEU A C 1
ATOM 1371 O O . LEU A 1 203 ? 32.460 103.358 15.948 1.00 20.31 182 LEU A O 1
ATOM 1376 N N . GLN A 1 204 ? 31.802 104.065 17.993 1.00 20.60 183 GLN A N 1
ATOM 1377 C CA . GLN A 1 204 ? 30.932 102.931 18.153 1.00 20.33 183 GLN A CA 1
ATOM 1378 C C . GLN A 1 204 ? 29.808 102.975 17.147 1.00 20.33 183 GLN A C 1
ATOM 1379 O O . GLN A 1 204 ? 29.452 101.961 16.549 1.00 19.86 183 GLN A O 1
ATOM 1385 N N . TYR A 1 205 ? 29.230 104.144 16.948 1.00 20.44 184 TYR A N 1
ATOM 1386 C CA . TYR A 1 205 ? 28.096 104.233 16.030 1.00 20.59 184 TYR A CA 1
ATOM 1387 C C . TYR A 1 205 ? 28.583 103.890 14.654 1.00 20.30 184 TYR A C 1
ATOM 1388 O O . TYR A 1 205 ? 27.920 103.190 13.899 1.00 20.03 184 TYR A O 1
ATOM 1397 N N . LEU A 1 206 ? 29.767 104.416 14.308 1.00 20.86 185 LEU A N 1
ATOM 1398 C CA . LEU A 1 206 ? 30.325 104.202 12.973 1.00 20.52 185 LEU A CA 1
ATOM 1399 C C . LEU A 1 206 ? 30.433 102.721 12.691 1.00 19.87 185 LEU A C 1
ATOM 1400 O O . LEU A 1 206 ? 30.035 102.230 11.646 1.00 19.78 185 LEU A O 1
ATOM 1405 N N . ARG A 1 207 ? 30.924 101.991 13.676 1.00 19.85 186 ARG A N 1
ATOM 1406 C CA . ARG A 1 207 ? 31.197 100.551 13.546 1.00 20.01 186 ARG A CA 1
ATOM 1407 C C . ARG A 1 207 ? 29.988 99.663 13.653 1.00 19.78 186 ARG A C 1
ATOM 1408 O O . ARG A 1 207 ? 29.914 98.604 13.018 1.00 20.73 186 ARG A O 1
ATOM 1416 N N . PHE A 1 208 ? 29.050 100.049 14.478 1.00 19.44 187 PHE A N 1
ATOM 1417 C CA . PHE A 1 208 ? 28.009 99.119 14.899 1.00 19.66 187 PHE A CA 1
ATOM 1418 C C . PHE A 1 208 ? 26.711 99.402 14.256 1.00 19.99 187 PHE A C 1
ATOM 1419 O O . PHE A 1 208 ? 25.794 98.566 14.349 1.00 21.78 187 PHE A O 1
ATOM 1427 N N . ALA A 1 209 ? 26.565 100.569 13.625 1.00 19.41 188 ALA A N 1
ATOM 1428 C CA . ALA A 1 209 ? 25.288 100.934 13.004 1.00 19.28 188 ALA A CA 1
ATOM 1429 C C . ALA A 1 209 ? 25.365 100.893 11.493 1.00 19.35 188 ALA A C 1
ATOM 1430 O O . ALA A 1 209 ? 24.340 101.060 10.835 1.00 19.69 188 ALA A O 1
ATOM 1432 N N . ASN A 1 210 ? 26.578 100.706 10.938 1.00 18.81 189 ASN A N 1
ATOM 1433 C CA . ASN A 1 210 ? 26.767 100.657 9.461 1.00 18.67 189 ASN A CA 1
ATOM 1434 C C . ASN A 1 210 ? 27.197 99.258 9.012 1.00 18.13 189 ASN A C 1
ATOM 1435 O O . ASN A 1 210 ? 28.313 98.814 9.265 1.00 17.54 189 ASN A O 1
ATOM 1440 N N . ASN A 1 211 ? 26.282 98.531 8.407 1.00 18.29 190 ASN A N 1
ATOM 1441 C CA . ASN A 1 211 ? 26.585 97.167 8.053 1.00 18.27 190 ASN A CA 1
ATOM 1442 C C . ASN A 1 211 ? 27.685 97.073 6.968 1.00 18.07 190 ASN A C 1
ATOM 1443 O O . ASN A 1 211 ? 28.382 96.105 6.910 1.00 18.05 190 ASN A O 1
ATOM 1448 N N . ALA A 1 212 ? 27.831 98.105 6.137 1.00 18.13 191 ALA A N 1
ATOM 1449 C CA . ALA A 1 212 ? 28.836 98.105 5.118 1.00 18.11 191 ALA A CA 1
ATOM 1450 C C . ALA A 1 212 ? 30.208 98.051 5.791 1.00 17.86 191 ALA A C 1
ATOM 1451 O O . ALA A 1 212 ? 31.116 97.460 5.229 1.00 17.86 191 ALA A O 1
ATOM 1453 N N . LEU A 1 213 ? 30.336 98.597 6.994 1.00 17.72 192 LEU A N 1
ATOM 1454 C CA . LEU A 1 213 ? 31.606 98.572 7.699 1.00 17.50 192 LEU A CA 1
ATOM 1455 C C . LEU A 1 213 ? 31.710 97.384 8.604 1.00 18.12 192 LEU A C 1
ATOM 1456 O O . LEU A 1 213 ? 32.787 96.757 8.707 1.00 18.21 192 LEU A O 1
ATOM 1461 N N . ALA A 1 214 ? 30.630 97.064 9.321 1.00 18.86 193 ALA A N 1
ATOM 1462 C CA . ALA A 1 214 ? 30.668 95.940 10.246 1.00 19.31 193 ALA A CA 1
ATOM 1463 C C . ALA A 1 214 ? 31.023 94.665 9.524 1.00 20.25 193 ALA A C 1
ATOM 1464 O O . ALA A 1 214 ? 31.732 93.827 10.063 1.00 20.92 193 ALA A O 1
ATOM 1466 N N . LYS A 1 215 ? 30.521 94.467 8.305 1.00 21.16 194 LYS A N 1
ATOM 1467 C CA . LYS A 1 215 ? 30.890 93.301 7.522 1.00 21.78 194 LYS A CA 1
ATOM 1468 C C . LYS A 1 215 ? 32.372 93.174 7.243 1.00 20.60 194 LYS A C 1
ATOM 1469 O O . LYS A 1 215 ? 32.842 92.062 7.062 1.00 20.97 194 LYS A O 1
ATOM 1475 N N . LEU A 1 216 ? 33.104 94.280 7.201 1.00 19.36 195 LEU A N 1
ATOM 1476 C CA . LEU A 1 216 ? 34.522 94.277 6.891 1.00 18.87 195 LEU A CA 1
ATOM 1477 C C . LEU A 1 216 ? 35.402 94.219 8.137 1.00 18.79 195 LEU A C 1
ATOM 1478 O O . LEU A 1 216 ? 36.610 94.073 8.032 1.00 18.71 195 LEU A O 1
ATOM 1483 N N . TRP A 1 217 ? 34.814 94.272 9.324 1.00 18.77 196 TRP A N 1
ATOM 1484 C CA . TRP A 1 217 ? 35.597 94.614 10.514 1.00 18.64 196 TRP A CA 1
ATOM 1485 C C . TRP A 1 217 ? 36.132 93.409 11.289 1.00 18.95 196 TRP A C 1
ATOM 1486 O O . TRP A 1 217 ? 35.914 93.254 12.490 1.00 18.91 196 TRP A O 1
ATOM 1497 N N . ASP A 1 218 ? 36.821 92.542 10.578 1.00 20.01 197 ASP A N 1
ATOM 1498 C CA . ASP A 1 218 ? 37.460 91.346 11.141 1.00 19.97 197 ASP A CA 1
ATOM 1499 C C . ASP A 1 218 ? 38.609 90.831 10.227 1.00 20.50 197 ASP A C 1
ATOM 1500 O O . ASP A 1 218 ? 38.864 91.394 9.157 1.00 21.16 197 ASP A O 1
ATOM 1505 N N . ARG A 1 219 ? 39.344 89.824 10.699 1.00 20.21 198 ARG A N 1
ATOM 1506 C CA . ARG A 1 219 ? 40.528 89.314 10.012 1.00 20.49 198 ARG A CA 1
ATOM 1507 C C . ARG A 1 219 ? 40.257 88.723 8.644 1.00 20.83 198 ARG A C 1
ATOM 1508 O O . ARG A 1 219 ? 41.200 88.448 7.899 1.00 20.33 198 ARG A O 1
ATOM 1516 N N . ASP A 1 220 ? 38.990 88.491 8.303 1.00 20.95 199 ASP A N 1
ATOM 1517 C CA . ASP A 1 220 ? 38.685 87.915 7.003 1.00 22.12 199 ASP A CA 1
ATOM 1518 C C . ASP A 1 220 ? 38.801 89.009 5.953 1.00 21.93 199 ASP A C 1
ATOM 1519 O O . ASP A 1 220 ? 39.025 88.702 4.761 1.00 21.89 199 ASP A O 1
ATOM 1524 N N . SER A 1 221 ? 38.658 90.275 6.371 1.00 20.58 200 SER A N 1
ATOM 1525 C CA . SER A 1 221 ? 38.818 91.362 5.423 1.00 20.58 200 SER A CA 1
ATOM 1526 C C . SER A 1 221 ? 40.079 92.166 5.678 1.00 20.64 200 SER A C 1
ATOM 1527 O O . SER A 1 221 ? 40.638 92.718 4.751 1.00 20.87 200 SER A O 1
ATOM 1530 N N . ILE A 1 222 ? 40.468 92.303 6.941 1.00 20.98 201 ILE A N 1
ATOM 1531 C CA . ILE A 1 222 ? 41.528 93.243 7.340 1.00 21.35 201 ILE A CA 1
ATOM 1532 C C . ILE A 1 222 ? 42.820 92.467 7.468 1.00 22.17 201 ILE A C 1
ATOM 1533 O O . ILE A 1 222 ? 42.856 91.445 8.155 1.00 22.17 201 ILE A O 1
ATOM 1538 N N . SER A 1 223 ? 43.871 92.938 6.794 1.00 23.29 202 SER A N 1
ATOM 1539 C CA . SER A 1 223 ? 45.189 92.260 6.876 1.00 25.14 202 SER A CA 1
ATOM 1540 C C . SER A 1 223 ? 46.135 92.862 7.887 1.00 24.08 202 SER A C 1
ATOM 1541 O O . SER A 1 223 ? 46.940 92.153 8.450 1.00 24.72 202 SER A O 1
ATOM 1544 N N . GLU A 1 224 ? 45.978 94.127 8.177 1.00 23.46 203 GLU A N 1
ATOM 1545 C CA . GLU A 1 224 ? 46.943 94.834 8.970 1.00 24.60 203 GLU A CA 1
ATOM 1546 C C . GLU A 1 224 ? 46.360 96.147 9.475 1.00 23.62 203 GLU A C 1
ATOM 1547 O O . GLU A 1 224 ? 45.575 96.779 8.767 1.00 24.62 203 GLU A O 1
ATOM 1553 N N . ILE A 1 225 ? 46.835 96.598 10.630 1.00 22.35 204 ILE A N 1
ATOM 1554 C CA . ILE A 1 225 ? 46.425 97.869 11.201 1.00 21.90 204 ILE A CA 1
ATOM 1555 C C . ILE A 1 225 ? 47.631 98.732 11.551 1.00 22.96 204 ILE A C 1
ATOM 1556 O O . ILE A 1 225 ? 48.585 98.226 12.128 1.00 23.37 204 ILE A O 1
ATOM 1561 N N . HIS A 1 226 ? 47.586 100.025 11.203 1.00 23.83 205 HIS A N 1
ATOM 1562 C CA . HIS A 1 226 ? 48.630 100.991 11.596 1.00 25.59 205 HIS A CA 1
ATOM 1563 C C . HIS A 1 226 ? 47.992 102.122 12.387 1.00 26.36 205 HIS A C 1
ATOM 1564 O O . HIS A 1 226 ? 47.011 102.727 11.942 1.00 26.37 205 HIS A O 1
ATOM 1571 N N . ILE A 1 227 ? 48.525 102.369 13.565 1.00 26.80 206 ILE A N 1
ATOM 1572 C CA . ILE A 1 227 ? 48.078 103.469 14.397 1.00 28.55 206 ILE A CA 1
ATOM 1573 C C . ILE A 1 227 ? 49.181 104.519 14.477 1.00 29.14 206 ILE A C 1
ATOM 1574 O O . ILE A 1 227 ? 50.318 104.209 14.838 1.00 29.56 206 ILE A O 1
ATOM 1579 N N . THR A 1 228 ? 48.865 105.727 14.070 1.00 29.25 207 THR A N 1
ATOM 1580 C CA . THR A 1 228 ? 49.834 106.819 14.054 1.00 30.73 207 THR A CA 1
ATOM 1581 C C . THR A 1 228 ? 49.338 107.924 14.941 1.00 30.79 207 THR A C 1
ATOM 1582 O O . THR A 1 228 ? 48.221 108.414 14.767 1.00 29.55 207 THR A O 1
ATOM 1586 N N . MET A 1 229 ? 50.157 108.319 15.908 1.00 31.59 208 MET A N 1
ATOM 1587 C CA . MET A 1 229 ? 49.907 109.519 16.670 1.00 31.95 208 MET A CA 1
ATOM 1588 C C . MET A 1 229 ? 51.086 110.479 16.529 1.00 32.61 208 MET A C 1
ATOM 1589 O O . MET A 1 229 ? 52.146 110.265 17.104 1.00 31.48 208 MET A O 1
ATOM 1594 N N . ALA A 1 230 ? 50.875 111.561 15.794 1.00 32.12 209 ALA A N 1
ATOM 1595 C CA . ALA A 1 230 ? 51.927 112.534 15.533 1.00 32.18 209 ALA A CA 1
ATOM 1596 C C . ALA A 1 230 ? 51.589 113.895 16.120 1.00 33.22 209 ALA A C 1
ATOM 1597 O O . ALA A 1 230 ? 50.444 114.377 16.017 1.00 34.18 209 ALA A O 1
ATOM 1599 N N . GLU A 1 231 ? 52.561 114.499 16.773 1.00 34.04 210 GLU A N 1
ATOM 1600 C CA . GLU A 1 231 ? 52.437 115.903 17.209 1.00 34.92 210 GLU A CA 1
ATOM 1601 C C . GLU A 1 231 ? 53.588 116.694 16.555 1.00 35.41 210 GLU A C 1
ATOM 1602 O O . GLU A 1 231 ? 54.712 116.242 16.559 1.00 35.22 210 GLU A O 1
ATOM 1608 N N . ASP A 1 232 ? 53.271 117.848 15.992 1.00 37.67 211 ASP A N 1
ATOM 1609 C CA . ASP A 1 232 ? 54.242 118.664 15.259 1.00 40.84 211 ASP A CA 1
ATOM 1610 C C . ASP A 1 232 ? 54.868 119.701 16.166 1.00 41.88 211 ASP A C 1
ATOM 1611 O O . ASP A 1 232 ? 55.076 120.831 15.761 1.00 43.68 211 ASP A O 1
ATOM 1616 N N . PHE A 1 233 ? 55.104 119.331 17.420 1.00 41.16 212 PHE A N 1
ATOM 1617 C CA . PHE A 1 233 ? 55.730 120.228 18.393 1.00 40.62 212 PHE A CA 1
ATOM 1618 C C . PHE A 1 233 ? 56.535 119.364 19.364 1.00 40.75 212 PHE A C 1
ATOM 1619 O O . PHE A 1 233 ? 56.322 118.144 19.467 1.00 38.75 212 PHE A O 1
ATOM 1627 N N . GLY A 1 234 ? 57.500 120.002 20.011 1.00 40.59 213 GLY A N 1
ATOM 1628 C CA . GLY A 1 234 ? 58.344 119.361 20.991 1.00 41.83 213 GLY A CA 1
ATOM 1629 C C . GLY A 1 234 ? 57.752 119.580 22.370 1.00 43.88 213 GLY A C 1
ATOM 1630 O O . GLY A 1 234 ? 56.567 119.798 22.522 1.00 41.99 213 GLY A O 1
ATOM 1631 N N . ILE A 1 235 ? 58.591 119.486 23.379 1.00 49.94 214 ILE A N 1
ATOM 1632 C CA . ILE A 1 235 ? 58.205 119.718 24.765 1.00 56.18 214 ILE A CA 1
ATOM 1633 C C . ILE A 1 235 ? 58.405 121.206 25.096 1.00 62.12 214 ILE A C 1
ATOM 1634 O O . ILE A 1 235 ? 59.534 121.675 25.238 1.00 61.39 214 ILE A O 1
ATOM 1639 N N . GLU A 1 236 ? 57.302 121.946 25.200 1.00 72.67 215 GLU A N 1
ATOM 1640 C CA . GLU A 1 236 ? 57.344 123.414 25.410 1.00 73.97 215 GLU A CA 1
ATOM 1641 C C . GLU A 1 236 ? 57.621 123.762 26.879 1.00 76.57 215 GLU A C 1
ATOM 1642 O O . GLU A 1 236 ? 58.326 124.722 27.175 1.00 81.65 215 GLU A O 1
ATOM 1644 N N . ASP A 1 237 ? 57.095 122.958 27.793 1.00 74.92 216 ASP A N 1
ATOM 1645 C CA . ASP A 1 237 ? 57.262 123.217 29.219 1.00 74.03 216 ASP A CA 1
ATOM 1646 C C . ASP A 1 237 ? 57.316 121.895 29.948 1.00 73.50 216 ASP A C 1
ATOM 1647 O O . ASP A 1 237 ? 57.065 120.826 29.369 1.00 73.74 216 ASP A O 1
ATOM 1649 N N . ARG A 1 238 ? 57.671 121.960 31.220 1.00 71.52 217 ARG A N 1
ATOM 1650 C CA . ARG A 1 238 ? 57.631 120.777 32.052 1.00 67.50 217 ARG A CA 1
ATOM 1651 C C . ARG A 1 238 ? 58.556 119.659 31.503 1.00 66.32 217 ARG A C 1
ATOM 1652 O O . ARG A 1 238 ? 58.250 118.448 31.600 1.00 60.78 217 ARG A O 1
ATOM 1654 N N . GLY A 1 239 ? 59.702 120.076 30.957 1.00 63.19 218 GLY A N 1
ATOM 1655 C CA . GLY A 1 239 ? 60.726 119.144 30.456 1.00 61.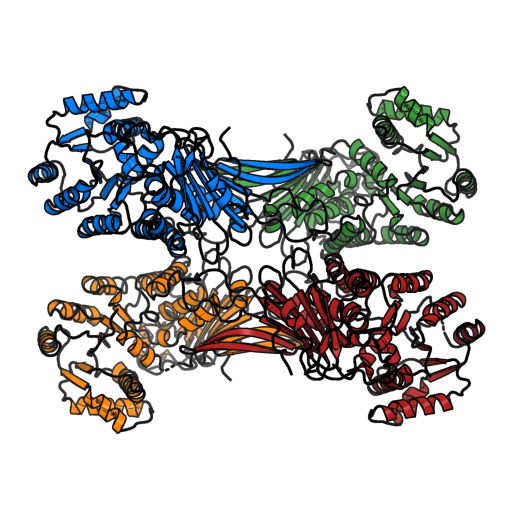90 218 GLY A CA 1
ATOM 1656 C C . GLY A 1 239 ? 61.154 118.123 31.492 1.00 60.02 218 GLY A C 1
ATOM 1657 O O . GLY A 1 239 ? 61.376 116.956 31.184 1.00 55.48 218 GLY A O 1
ATOM 1658 N N . LYS A 1 240 ? 61.266 118.572 32.732 1.00 60.03 219 LYS A N 1
ATOM 1659 C CA . LYS A 1 240 ? 61.678 117.704 33.804 1.00 64.27 219 LYS A CA 1
ATOM 1660 C C . LYS A 1 240 ? 60.662 116.587 34.008 1.00 60.56 219 LYS A C 1
ATOM 1661 O O . LYS A 1 240 ? 61.034 115.439 34.302 1.00 59.02 219 LYS A O 1
ATOM 1667 N N . PHE A 1 241 ? 59.383 116.935 33.887 1.00 59.26 220 PHE A N 1
ATOM 1668 C CA . PHE A 1 241 ? 58.275 115.964 34.027 1.00 59.26 220 PHE A CA 1
ATOM 1669 C C . PHE A 1 241 ? 58.253 114.968 32.878 1.00 52.39 220 PHE A C 1
ATOM 1670 O O . PHE A 1 241 ? 58.278 113.757 33.113 1.00 55.36 220 PHE A O 1
ATOM 1678 N N . TYR A 1 242 ? 58.326 115.467 31.651 1.00 45.18 221 TYR A N 1
ATOM 1679 C CA . TYR A 1 242 ? 58.367 114.576 30.490 1.00 44.35 221 TYR A CA 1
ATOM 1680 C C . TYR A 1 242 ? 59.563 113.610 30.524 1.00 45.21 221 TYR A C 1
ATOM 1681 O O . TYR A 1 242 ? 59.415 112.408 30.228 1.00 44.34 221 TYR A O 1
ATOM 1690 N N . ASP A 1 243 ? 60.727 114.104 30.948 1.00 47.21 222 ASP A N 1
ATOM 1691 C CA . ASP A 1 243 ? 61.957 113.283 30.941 1.00 48.43 222 ASP A CA 1
ATOM 1692 C C . ASP A 1 243 ? 61.882 112.060 31.851 1.00 49.46 222 ASP A C 1
ATOM 1693 O O . ASP A 1 243 ? 62.653 111.109 31.674 1.00 48.31 222 ASP A O 1
ATOM 1698 N N . ALA A 1 244 ? 60.994 112.112 32.843 1.00 48.10 223 ALA A N 1
ATOM 1699 C CA . ALA A 1 244 ? 60.750 110.971 33.739 1.00 50.46 223 ALA A CA 1
ATOM 1700 C C . ALA A 1 244 ? 59.608 110.044 33.229 1.00 49.68 223 ALA A C 1
ATOM 1701 O O . ALA A 1 244 ? 59.345 109.017 33.828 1.00 52.36 223 ALA A O 1
ATOM 1703 N N . VAL A 1 245 ? 58.921 110.448 32.163 1.00 46.03 224 VAL A N 1
ATOM 1704 C CA . VAL A 1 245 ? 57.736 109.741 31.677 1.00 43.75 224 VAL A CA 1
ATOM 1705 C C . VAL A 1 245 ? 58.034 109.043 30.351 1.00 41.84 224 VAL A C 1
ATOM 1706 O O . VAL A 1 245 ? 58.100 107.803 30.302 1.00 42.08 224 VAL A O 1
ATOM 1710 N N . GLY A 1 246 ? 58.238 109.821 29.282 1.00 39.17 225 GLY A N 1
ATOM 1711 C CA . GLY A 1 246 ? 58.556 109.251 27.982 1.00 38.37 225 GLY A CA 1
ATOM 1712 C C . GLY A 1 246 ? 57.284 108.927 27.197 1.00 37.65 225 GLY A C 1
ATOM 1713 O O . GLY A 1 246 ? 56.215 108.772 27.769 1.00 35.14 225 GLY A O 1
ATOM 1714 N N . ALA A 1 247 ? 57.431 108.792 25.878 1.00 37.67 226 ALA A N 1
ATOM 1715 C CA . ALA A 1 247 ? 56.305 108.599 24.963 1.00 36.29 226 ALA A CA 1
ATOM 1716 C C . ALA A 1 247 ? 55.467 107.370 25.279 1.00 33.89 226 ALA A C 1
ATOM 1717 O O . ALA A 1 247 ? 54.250 107.436 25.345 1.00 32.73 226 ALA A O 1
ATOM 1719 N N . VAL A 1 248 ? 56.099 106.243 25.533 1.00 33.47 227 VAL A N 1
ATOM 1720 C CA . VAL A 1 248 ? 55.334 105.030 25.901 1.00 32.44 227 VAL A CA 1
ATOM 1721 C C . VAL A 1 248 ? 54.369 105.297 27.062 1.00 32.99 227 VAL A C 1
ATOM 1722 O O . VAL A 1 248 ? 53.146 105.020 26.944 1.00 32.25 227 VAL A O 1
ATOM 1726 N N . ARG A 1 249 ? 54.873 105.843 28.162 1.00 32.02 228 ARG A N 1
ATOM 1727 C CA . ARG A 1 249 ? 53.999 106.092 29.321 1.00 33.59 228 ARG A CA 1
ATOM 1728 C C . ARG A 1 249 ? 53.018 107.214 29.061 1.00 33.66 228 ARG A C 1
ATOM 1729 O O . ARG A 1 249 ? 51.920 107.240 29.615 1.00 33.12 228 ARG A O 1
ATOM 1737 N N . ASP A 1 250 ? 53.436 108.161 28.230 1.00 33.05 229 ASP A N 1
ATOM 1738 C CA . ASP A 1 250 ? 52.670 109.378 28.013 1.00 31.83 229 ASP A CA 1
ATOM 1739 C C . ASP A 1 250 ? 51.431 109.120 27.163 1.00 29.53 229 ASP A C 1
ATOM 1740 O O . ASP A 1 250 ? 50.373 109.576 27.504 1.00 27.41 229 ASP A O 1
ATOM 1745 N N . VAL A 1 251 ? 51.587 108.413 26.046 1.00 30.17 230 VAL A N 1
ATOM 1746 C CA . VAL A 1 251 ? 50.486 108.223 25.056 1.00 30.72 230 VAL A CA 1
ATOM 1747 C C . VAL A 1 251 ? 50.090 106.786 24.727 1.00 29.49 230 VAL A C 1
ATOM 1748 O O . VAL A 1 251 ? 48.940 106.526 24.325 1.00 30.80 230 VAL A O 1
ATOM 1752 N N . VAL A 1 252 ? 50.999 105.846 24.904 1.00 29.33 231 VAL A N 1
ATOM 1753 C CA . VAL A 1 252 ? 50.730 104.475 24.486 1.00 29.26 231 VAL A CA 1
ATOM 1754 C C . VAL A 1 252 ? 49.916 103.669 25.503 1.00 28.32 231 VAL A C 1
ATOM 1755 O O . VAL A 1 252 ? 48.865 103.106 25.155 1.00 27.55 231 VAL A O 1
ATOM 1759 N N . GLN A 1 253 ? 50.414 103.626 26.732 1.00 28.07 232 GLN A N 1
ATOM 1760 C CA . GLN A 1 253 ? 49.869 102.789 27.794 1.00 28.36 232 GLN A CA 1
ATOM 1761 C C . GLN A 1 253 ? 48.368 102.945 27.971 1.00 27.72 232 GLN A C 1
ATOM 1762 O O . GLN A 1 253 ? 47.652 101.966 28.136 1.00 30.17 232 GLN A O 1
ATOM 1768 N N . ASN A 1 254 ? 47.897 104.164 27.954 1.00 27.53 233 ASN A N 1
ATOM 1769 C CA . ASN A 1 254 ? 46.480 104.466 28.193 1.00 27.25 233 ASN A CA 1
ATOM 1770 C C . ASN A 1 254 ? 45.803 104.906 26.886 1.00 26.03 233 ASN A C 1
ATOM 1771 O O . ASN A 1 254 ? 44.983 104.186 26.347 1.00 24.16 233 ASN A O 1
ATOM 1776 N N . HIS A 1 255 ? 46.178 106.068 26.361 1.00 25.20 234 HIS A N 1
ATOM 1777 C CA . HIS A 1 255 ? 45.468 106.669 25.213 1.00 24.84 234 HIS A CA 1
ATOM 1778 C C . HIS A 1 255 ? 45.362 105.763 23.993 1.00 24.22 234 HIS A C 1
ATOM 1779 O O . HIS A 1 255 ? 44.248 105.424 23.555 1.00 23.40 234 HIS A O 1
ATOM 1786 N N . LEU A 1 256 ? 46.501 105.362 23.439 1.00 23.58 235 LEU A N 1
ATOM 1787 C CA . LEU A 1 256 ? 46.484 104.679 22.168 1.00 23.07 235 LEU A CA 1
ATOM 1788 C C . LEU A 1 256 ? 45.969 103.260 22.296 1.00 23.35 235 LEU A C 1
ATOM 1789 O O . LEU A 1 256 ? 45.269 102.786 21.415 1.00 21.53 235 LEU A O 1
ATOM 1794 N N . LEU A 1 257 ? 46.325 102.569 23.377 1.00 24.04 236 LEU A N 1
ATOM 1795 C CA . LEU A 1 257 ? 45.750 101.235 23.606 1.00 23.92 236 LEU A CA 1
ATOM 1796 C C . LEU A 1 257 ? 44.247 101.302 23.839 1.00 23.24 236 LEU A C 1
ATOM 1797 O O . LEU A 1 257 ? 43.507 100.424 23.412 1.00 22.90 236 LEU A O 1
ATOM 1802 N N . GLN A 1 258 ? 43.772 102.364 24.446 1.00 23.36 237 GLN A N 1
ATOM 1803 C CA . GLN A 1 258 ? 42.313 102.537 24.600 1.00 23.81 237 GLN A CA 1
ATOM 1804 C C . GLN A 1 258 ? 41.647 102.764 23.231 1.00 21.69 237 GLN A C 1
ATOM 1805 O O . GLN A 1 258 ? 40.562 102.295 22.999 1.00 20.42 237 GLN A O 1
ATOM 1811 N N . VAL A 1 259 ? 42.319 103.519 22.365 1.00 20.65 238 VAL A N 1
ATOM 1812 C CA . VAL A 1 259 ? 41.837 103.764 21.002 1.00 20.23 238 VAL A CA 1
ATOM 1813 C C . VAL A 1 259 ? 41.771 102.432 20.215 1.00 19.88 238 VAL A C 1
ATOM 1814 O O . VAL A 1 259 ? 40.761 102.132 19.595 1.00 18.80 238 VAL A O 1
ATOM 1818 N N . LEU A 1 260 ? 42.832 101.642 20.325 1.00 19.41 239 LEU A N 1
ATOM 1819 C CA . LEU A 1 260 ? 42.843 100.332 19.712 1.00 19.30 239 LEU A CA 1
ATOM 1820 C C . LEU A 1 260 ? 41.668 99.503 20.200 1.00 19.16 239 LEU A C 1
ATOM 1821 O O . LEU A 1 260 ? 40.963 98.875 19.414 1.00 19.44 239 LEU A O 1
ATOM 1826 N N . ALA A 1 261 ? 41.438 99.507 21.503 1.00 19.63 240 ALA A N 1
ATOM 1827 C CA . ALA A 1 261 ? 40.358 98.705 22.061 1.00 20.07 240 ALA A CA 1
ATOM 1828 C C . ALA A 1 261 ? 39.003 99.104 21.533 1.00 20.73 240 ALA A C 1
ATOM 1829 O O . ALA A 1 261 ? 38.157 98.255 21.248 1.00 20.34 240 ALA A O 1
ATOM 1831 N N . LEU A 1 262 ? 38.795 100.406 21.369 1.00 22.08 241 LEU A N 1
ATOM 1832 C CA . LEU A 1 262 ? 37.536 100.883 20.812 1.00 21.72 241 LEU A CA 1
ATOM 1833 C C . LEU A 1 262 ? 37.363 100.362 19.389 1.00 20.80 241 LEU A C 1
ATOM 1834 O O . LEU A 1 262 ? 36.262 100.053 18.971 1.00 19.76 241 LEU A O 1
ATOM 1839 N N . VAL A 1 263 ? 38.462 100.328 18.639 1.00 19.83 242 VAL A N 1
ATOM 1840 C CA . VAL A 1 263 ? 38.445 99.918 17.249 1.00 19.44 242 VAL A CA 1
ATOM 1841 C C . VAL A 1 263 ? 38.230 98.418 17.160 1.00 18.98 242 VAL A C 1
ATOM 1842 O O . VAL A 1 263 ? 37.591 97.952 16.238 1.00 18.89 242 VAL A O 1
ATOM 1846 N N . ALA A 1 264 ? 38.766 97.682 18.125 1.00 18.48 243 ALA A N 1
ATOM 1847 C CA . ALA A 1 264 ? 38.840 96.214 18.044 1.00 17.95 243 ALA A CA 1
ATOM 1848 C C . ALA A 1 264 ? 37.813 95.429 18.855 1.00 18.33 243 ALA A C 1
ATOM 1849 O O . ALA A 1 264 ? 37.576 94.246 18.587 1.00 19.31 243 ALA A O 1
ATOM 1851 N N . MET A 1 265 ? 37.179 96.066 19.827 1.00 18.46 244 MET A N 1
ATOM 1852 C CA . MET A 1 265 ? 36.284 95.348 20.752 1.00 18.33 244 MET A CA 1
ATOM 1853 C C . MET A 1 265 ? 35.046 94.798 20.086 1.00 18.33 244 MET A C 1
ATOM 1854 O O . MET A 1 265 ? 34.568 95.333 19.063 1.00 18.23 244 MET A O 1
ATOM 1859 N N . GLU A 1 266 ? 34.523 93.745 20.722 1.00 18.31 245 GLU A N 1
ATOM 1860 C CA . GLU A 1 266 ? 33.193 93.253 20.451 1.00 18.42 245 GLU A CA 1
ATOM 1861 C C . GLU A 1 266 ? 32.173 94.307 20.923 1.00 18.85 245 GLU A C 1
ATOM 1862 O O . GLU A 1 266 ? 32.447 95.092 21.828 1.00 19.17 245 GLU A O 1
ATOM 1868 N N . PRO A 1 267 ? 30.977 94.292 20.331 1.00 18.72 246 PRO A N 1
ATOM 1869 C CA . PRO A 1 267 ? 29.985 95.249 20.740 1.00 19.00 246 PRO A CA 1
ATOM 1870 C C . PRO A 1 267 ? 29.505 95.033 22.168 1.00 19.28 246 PRO A C 1
ATOM 1871 O O . PRO A 1 267 ? 29.162 93.944 22.517 1.00 21.11 246 PRO A O 1
ATOM 1875 N N . PRO A 1 268 ? 29.439 96.078 22.980 1.00 19.44 247 PRO A N 1
ATOM 1876 C CA . PRO A 1 268 ? 28.808 95.980 24.298 1.00 19.71 247 PRO A CA 1
ATOM 1877 C C . PRO A 1 268 ? 27.397 95.496 24.266 1.00 20.16 247 PRO A C 1
ATOM 1878 O O . PRO A 1 268 ? 26.667 95.803 23.329 1.00 19.06 247 PRO A O 1
ATOM 1882 N N . VAL A 1 269 ? 26.972 94.803 25.347 1.00 21.61 248 VAL A N 1
ATOM 1883 C CA . VAL A 1 269 ? 25.564 94.365 25.481 1.00 22.80 248 VAL A CA 1
ATOM 1884 C C . VAL A 1 269 ? 24.649 95.366 26.112 1.00 22.81 248 VAL A C 1
ATOM 1885 O O . VAL A 1 269 ? 23.483 95.110 26.252 1.00 23.73 248 VAL A O 1
ATOM 1889 N N . GLY A 1 270 ? 25.199 96.481 26.558 1.00 23.55 249 GLY A N 1
ATOM 1890 C CA . GLY A 1 270 ? 24.414 97.577 27.091 1.00 23.91 249 GLY A CA 1
ATOM 1891 C C . GLY A 1 270 ? 25.091 98.913 26.783 1.00 24.38 249 GLY A C 1
ATOM 1892 O O . GLY A 1 270 ? 26.208 98.968 26.284 1.00 24.07 249 GLY A O 1
ATOM 1893 N N . ALA A 1 271 ? 24.422 99.986 27.164 1.00 25.63 250 ALA A N 1
ATOM 1894 C CA . ALA A 1 271 ? 24.850 101.320 26.856 1.00 26.47 250 ALA A CA 1
ATOM 1895 C C . ALA A 1 271 ? 25.690 101.931 27.965 1.00 26.64 250 ALA A C 1
ATOM 1896 O O . ALA A 1 271 ? 26.256 102.968 27.778 1.00 28.51 250 ALA A O 1
ATOM 1898 N N . GLY A 1 272 ? 25.806 101.305 29.104 1.00 26.59 251 GLY A N 1
ATOM 1899 C CA . GLY A 1 272 ? 26.559 101.946 30.209 1.00 26.35 251 GLY A CA 1
ATOM 1900 C C . GLY A 1 272 ? 28.058 101.870 30.100 1.00 25.19 251 GLY A C 1
ATOM 1901 O O . GLY A 1 272 ? 28.619 101.146 29.282 1.00 23.90 251 GLY A O 1
ATOM 1902 N N . ALA A 1 273 ? 28.716 102.635 30.949 1.00 26.16 252 ALA A N 1
ATOM 1903 C CA . ALA A 1 273 ? 30.182 102.681 30.983 1.00 26.30 252 ALA A CA 1
ATOM 1904 C C . ALA A 1 273 ? 30.796 101.335 31.319 1.00 27.31 252 ALA A C 1
ATOM 1905 O O . ALA A 1 273 ? 31.838 100.990 30.773 1.00 28.43 252 ALA A O 1
ATOM 1907 N N . ASP A 1 274 ? 30.209 100.592 32.250 1.00 26.83 253 ASP A N 1
ATOM 1908 C CA . ASP A 1 274 ? 30.835 99.328 32.632 1.00 27.70 253 ASP A CA 1
ATOM 1909 C C . ASP A 1 274 ? 30.675 98.256 31.544 1.00 28.37 253 ASP A C 1
ATOM 1910 O O . ASP A 1 274 ? 31.544 97.410 31.376 1.00 27.38 253 ASP A O 1
ATOM 1915 N N . ASP A 1 275 ? 29.584 98.322 30.788 1.00 27.65 254 ASP A N 1
ATOM 1916 C CA . ASP A 1 275 ? 29.429 97.455 29.648 1.00 27.14 254 ASP A CA 1
ATOM 1917 C C . ASP A 1 275 ? 30.513 97.769 28.608 1.00 25.03 254 ASP A C 1
ATOM 1918 O O . ASP A 1 275 ? 31.064 96.876 28.007 1.00 24.20 254 ASP A O 1
ATOM 1923 N N . LEU A 1 276 ? 30.807 99.029 28.409 1.00 22.71 255 LEU A N 1
ATOM 1924 C CA . LEU A 1 276 ? 31.810 99.418 27.473 1.00 22.19 255 LEU A CA 1
ATOM 1925 C C . LEU A 1 276 ? 33.206 98.963 27.954 1.00 22.35 255 LEU A C 1
ATOM 1926 O O . LEU A 1 276 ? 33.987 98.388 27.219 1.00 21.81 255 LEU A O 1
ATOM 1931 N N . ASN A 1 277 ? 33.487 99.222 29.212 1.00 23.48 256 ASN A N 1
ATOM 1932 C CA . ASN A 1 277 ? 34.736 98.829 29.811 1.00 24.33 256 ASN A CA 1
ATOM 1933 C C . ASN A 1 277 ? 34.936 97.301 29.937 1.00 23.96 256 ASN A C 1
ATOM 1934 O O . ASN A 1 277 ? 36.047 96.863 29.811 1.00 24.04 256 ASN A O 1
ATOM 1939 N N . ASP A 1 278 ? 33.858 96.518 30.099 1.00 23.32 257 ASP A N 1
ATOM 1940 C CA . ASP A 1 278 ? 33.955 95.085 29.950 1.00 23.22 257 ASP A CA 1
ATOM 1941 C C . ASP A 1 278 ? 34.516 94.739 28.548 1.00 23.16 257 ASP A C 1
ATOM 1942 O O . ASP A 1 278 ? 35.366 93.880 28.441 1.00 22.93 257 ASP A O 1
ATOM 1947 N N . LYS A 1 279 ? 34.070 95.421 27.491 1.00 22.16 258 LYS A N 1
ATOM 1948 C CA . LYS A 1 279 ? 34.492 95.011 26.170 1.00 22.22 258 LYS A CA 1
ATOM 1949 C C . LYS A 1 279 ? 35.956 95.390 25.902 1.00 21.95 258 LYS A C 1
ATOM 1950 O O . LYS A 1 279 ? 36.681 94.643 25.261 1.00 20.09 258 LYS A O 1
ATOM 1956 N N . LYS A 1 280 ? 36.363 96.558 26.406 1.00 21.97 259 LYS A N 1
ATOM 1957 C CA . LYS A 1 280 ? 37.702 96.994 26.222 1.00 22.94 259 LYS A CA 1
ATOM 1958 C C . LYS A 1 280 ? 38.654 96.010 26.944 1.00 22.88 259 LYS A C 1
ATOM 1959 O O . LYS A 1 280 ? 39.649 95.639 26.390 1.00 22.29 259 LYS A O 1
ATOM 1965 N N . ALA A 1 281 ? 38.327 95.651 28.180 1.00 21.61 260 ALA A N 1
ATOM 1966 C CA . ALA A 1 281 ? 39.170 94.788 28.952 1.00 22.47 260 ALA A CA 1
ATOM 1967 C C . ALA A 1 281 ? 39.362 93.456 28.225 1.00 22.69 260 ALA A C 1
ATOM 1968 O O . ALA A 1 281 ? 40.454 92.934 28.189 1.00 22.59 260 ALA A O 1
ATOM 1970 N N . GLU A 1 282 ? 38.297 92.913 27.659 1.00 23.32 261 GLU A N 1
ATOM 1971 C CA . GLU A 1 282 ? 38.422 91.667 26.896 1.00 24.76 261 GLU A CA 1
ATOM 1972 C C . GLU A 1 282 ? 39.477 91.746 25.798 1.00 22.39 261 GLU A C 1
ATOM 1973 O O . GLU A 1 282 ? 40.079 90.744 25.489 1.00 21.90 261 GLU A O 1
ATOM 1979 N N . VAL A 1 283 ? 39.573 92.899 25.138 1.00 21.32 262 VAL A N 1
ATOM 1980 C CA . VAL A 1 283 ? 40.551 93.075 24.088 1.00 21.31 262 VAL A CA 1
ATOM 1981 C C . VAL A 1 283 ? 41.932 92.899 24.684 1.00 21.20 262 VAL A C 1
ATOM 1982 O O . VAL A 1 283 ? 42.741 92.154 24.177 1.00 21.66 262 VAL A O 1
ATOM 1986 N N . PHE A 1 284 ? 42.200 93.635 25.751 1.00 21.10 263 PHE A N 1
ATOM 1987 C CA . PHE A 1 284 ? 43.548 93.676 26.327 1.00 21.17 263 PHE A CA 1
ATOM 1988 C C . PHE A 1 284 ? 43.937 92.282 26.830 1.00 22.32 263 PHE A C 1
ATOM 1989 O O . PHE A 1 284 ? 45.119 91.892 26.758 1.00 23.52 263 PHE A O 1
ATOM 1997 N N . ARG A 1 285 ? 42.961 91.532 27.326 1.00 22.78 264 ARG A N 1
ATOM 1998 C CA . ARG A 1 285 ? 43.255 90.175 27.860 1.00 23.74 264 ARG A CA 1
ATOM 1999 C C . ARG A 1 285 ? 43.688 89.198 26.789 1.00 22.60 264 ARG A C 1
ATOM 2000 O O . ARG A 1 285 ? 44.243 88.173 27.106 1.00 23.15 264 ARG A O 1
ATOM 2008 N N . ALA A 1 286 ? 43.450 89.517 25.531 1.00 21.77 265 ALA A N 1
ATOM 2009 C CA . ALA A 1 286 ? 43.832 88.660 24.434 1.00 21.68 265 ALA A CA 1
ATOM 2010 C C . ALA A 1 286 ? 45.081 89.190 23.762 1.00 22.04 265 ALA A C 1
ATOM 2011 O O . ALA A 1 286 ? 45.487 88.668 22.703 1.00 22.24 265 ALA A O 1
ATOM 2013 N N . MET A 1 287 ? 45.682 90.219 24.334 1.00 22.42 266 MET A N 1
ATOM 2014 C CA . MET A 1 287 ? 46.925 90.764 23.787 1.00 23.34 266 MET A CA 1
ATOM 2015 C C . MET A 1 287 ? 48.133 90.257 24.585 1.00 25.00 266 MET A C 1
ATOM 2016 O O . MET A 1 287 ? 48.193 90.401 25.782 1.00 25.51 266 MET A O 1
ATOM 2021 N N . PRO A 1 288 ? 49.134 89.709 23.908 1.00 25.51 267 PRO A N 1
ATOM 2022 C CA . PRO A 1 288 ? 50.374 89.367 24.568 1.00 26.16 267 PRO A CA 1
ATOM 2023 C C . PRO A 1 288 ? 51.168 90.631 24.911 1.00 27.49 267 PRO A C 1
ATOM 2024 O O . PRO A 1 288 ? 50.991 91.675 24.288 1.00 25.87 267 PRO A O 1
ATOM 2028 N N . SER A 1 289 ? 52.036 90.520 25.896 1.00 28.51 268 SER A N 1
ATOM 2029 C CA A SER A 1 289 ? 52.967 91.601 26.196 0.39 30.27 268 SER A CA 1
ATOM 2030 C CA B SER A 1 289 ? 52.946 91.596 26.213 0.61 30.12 268 SER A CA 1
ATOM 2031 C C . SER A 1 289 ? 53.847 91.935 25.020 1.00 29.83 268 SER A C 1
ATOM 2032 O O . SER A 1 289 ? 54.171 91.085 24.223 1.00 28.93 268 SER A O 1
ATOM 2037 N N . LEU A 1 290 ? 54.247 93.190 24.933 1.00 31.37 269 LEU A N 1
ATOM 2038 C CA . LEU A 1 290 ? 55.091 93.624 23.816 1.00 32.79 269 LEU A CA 1
ATOM 2039 C C . LEU A 1 290 ? 56.438 92.884 23.785 1.00 35.08 269 LEU A C 1
ATOM 2040 O O . LEU A 1 290 ? 57.015 92.579 24.844 1.00 34.13 269 LEU A O 1
ATOM 2045 N N . ASP A 1 291 ? 56.899 92.616 22.555 1.00 37.96 270 ASP A N 1
ATOM 2046 C CA . ASP A 1 291 ? 58.256 92.160 22.261 1.00 41.36 270 ASP A CA 1
ATOM 2047 C C . ASP A 1 291 ? 59.229 93.372 22.120 1.00 42.45 270 ASP A C 1
ATOM 2048 O O . ASP A 1 291 ? 59.182 94.109 21.140 1.00 41.79 270 ASP A O 1
ATOM 2053 N N . PRO A 1 292 ? 60.141 93.575 23.086 1.00 44.86 271 PRO A N 1
ATOM 2054 C CA . PRO A 1 292 ? 61.089 94.729 23.019 1.00 46.60 271 PRO A CA 1
ATOM 2055 C C . PRO A 1 292 ? 61.945 94.784 21.736 1.00 45.07 271 PRO A C 1
ATOM 2056 O O . PRO A 1 292 ? 62.393 95.850 21.380 1.00 47.17 271 PRO A O 1
ATOM 2060 N N . GLU A 1 293 ? 62.155 93.639 21.075 1.00 44.94 272 GLU A N 1
ATOM 2061 C CA . GLU A 1 293 ? 62.913 93.574 19.820 1.00 46.60 272 GLU A CA 1
ATOM 2062 C C . GLU A 1 293 ? 62.123 94.128 18.670 1.00 46.32 272 GLU A C 1
ATOM 2063 O O . GLU A 1 293 ? 62.669 94.409 17.625 1.00 45.71 272 GLU A O 1
ATOM 2069 N N . HIS A 1 294 ? 60.818 94.253 18.839 1.00 48.45 273 HIS A N 1
ATOM 2070 C CA . HIS A 1 294 ? 59.978 94.835 17.792 1.00 52.78 273 HIS A CA 1
ATOM 2071 C C . HIS A 1 294 ? 59.506 96.243 18.210 1.00 49.51 273 HIS A C 1
ATOM 2072 O O . HIS A 1 294 ? 58.402 96.678 17.827 1.00 43.53 273 HIS A O 1
ATOM 2079 N N . CYS A 1 295 ? 60.311 96.891 19.054 1.00 47.03 274 CYS A N 1
ATOM 2080 C CA . CYS A 1 295 ? 60.014 98.206 19.546 1.00 49.13 274 CYS A CA 1
ATOM 2081 C C . CYS A 1 295 ? 61.201 99.144 19.269 1.00 50.97 274 CYS A C 1
ATOM 2082 O O . CYS A 1 295 ? 62.333 98.853 19.637 1.00 55.50 274 CYS A O 1
ATOM 2085 N N . VAL A 1 296 ? 60.917 100.275 18.632 1.00 47.16 275 VAL A N 1
ATOM 2086 C CA . VAL A 1 296 ? 61.926 101.235 18.235 1.00 46.01 275 VAL A CA 1
ATOM 2087 C C . VAL A 1 296 ? 61.703 102.535 18.991 1.00 45.95 275 VAL A C 1
ATOM 2088 O O . VAL A 1 296 ? 60.608 103.128 18.953 1.00 43.69 275 VAL A O 1
ATOM 2092 N N . ARG A 1 297 ? 62.753 103.010 19.647 1.00 46.61 276 ARG A N 1
ATOM 2093 C CA . ARG A 1 297 ? 62.660 104.202 20.480 1.00 49.98 276 ARG A CA 1
ATOM 2094 C C . ARG A 1 297 ? 63.466 105.329 19.873 1.00 50.41 276 ARG A C 1
ATOM 2095 O O . ARG A 1 297 ? 64.611 105.136 19.452 1.00 53.34 276 ARG A O 1
ATOM 2103 N N . GLY A 1 298 ? 62.856 106.507 19.818 1.00 50.67 277 GLY A N 1
ATOM 2104 C CA . GLY A 1 298 ? 63.478 107.666 19.220 1.00 48.81 277 GLY A CA 1
ATOM 2105 C C . GLY A 1 298 ? 63.528 108.855 20.160 1.00 49.21 277 GLY A C 1
ATOM 2106 O O . GLY A 1 298 ? 62.752 108.943 21.109 1.00 46.56 277 GLY A O 1
ATOM 2107 N N . GLN A 1 299 ? 64.438 109.782 19.848 1.00 49.17 278 GLN A N 1
ATOM 2108 C CA . GLN A 1 299 ? 64.595 111.016 20.594 1.00 49.94 278 GLN A CA 1
ATOM 2109 C C . GLN A 1 299 ? 64.983 112.110 19.633 1.00 47.38 278 GLN A C 1
ATOM 2110 O O . GLN A 1 299 ? 65.970 111.988 18.898 1.00 43.48 278 GLN A O 1
ATOM 2116 N N . TYR A 1 300 ? 64.188 113.167 19.604 1.00 45.58 279 TYR A N 1
ATOM 2117 C CA . TYR A 1 300 ? 64.440 114.192 18.633 1.00 46.92 279 TYR A CA 1
ATOM 2118 C C . TYR A 1 300 ? 65.710 115.024 19.001 1.00 46.98 279 TYR A C 1
ATOM 2119 O O . TYR A 1 300 ? 65.994 115.262 20.175 1.00 42.32 279 TYR A O 1
ATOM 2128 N N . ARG A 1 301 ? 66.443 115.441 17.968 1.00 49.35 280 ARG A N 1
ATOM 2129 C CA . ARG A 1 301 ? 67.663 116.239 18.118 1.00 49.18 280 ARG A CA 1
ATOM 2130 C C . ARG A 1 301 ? 67.270 117.604 18.664 1.00 48.98 280 ARG A C 1
ATOM 2131 O O . ARG A 1 301 ? 66.409 118.301 18.094 1.00 47.11 280 ARG A O 1
ATOM 2133 N N . GLY A 1 302 ? 67.876 117.959 19.799 1.00 50.52 281 GLY A N 1
ATOM 2134 C CA . GLY A 1 302 ? 67.495 119.175 20.533 1.00 52.03 281 GLY A CA 1
ATOM 2135 C C . GLY A 1 302 ? 66.766 118.905 21.836 1.00 52.35 281 GLY A C 1
ATOM 2136 O O . GLY A 1 302 ? 66.616 119.796 22.656 1.00 54.57 281 GLY A O 1
ATOM 2137 N N . TYR A 1 303 ? 66.281 117.676 22.013 1.00 52.69 282 TYR A N 1
ATOM 2138 C CA . TYR A 1 303 ? 65.514 117.309 23.205 1.00 50.33 282 TYR A CA 1
ATOM 2139 C C . TYR A 1 303 ? 66.336 117.489 24.467 1.00 50.85 282 TYR A C 1
ATOM 2140 O O . TYR A 1 303 ? 65.830 117.993 25.459 1.00 50.03 282 TYR A O 1
ATOM 2149 N N . THR A 1 304 ? 67.605 117.088 24.409 1.00 52.21 283 THR A N 1
ATOM 2150 C CA . THR A 1 304 ? 68.498 117.210 25.534 1.00 57.19 283 THR A CA 1
ATOM 2151 C C . THR A 1 304 ? 68.826 118.675 25.920 1.00 60.88 283 THR A C 1
ATOM 2152 O O . THR A 1 304 ? 69.288 118.902 27.031 1.00 63.01 283 THR A O 1
ATOM 2156 N N . GLU A 1 305 ? 68.557 119.643 25.045 1.00 58.52 284 GLU A N 1
ATOM 2157 C CA . GLU A 1 305 ? 68.750 121.060 25.383 1.00 62.46 284 GLU A CA 1
ATOM 2158 C C . GLU A 1 305 ? 67.462 121.716 25.947 1.00 61.53 284 GLU A C 1
ATOM 2159 O O . GLU A 1 305 ? 67.451 122.895 26.271 1.00 61.22 284 GLU A O 1
ATOM 2161 N N . VAL A 1 306 ? 66.381 120.955 26.091 1.00 61.47 285 VAL A N 1
ATOM 2162 C CA . VAL A 1 306 ? 65.156 121.465 26.720 1.00 59.66 285 VAL A CA 1
ATOM 2163 C C . VAL A 1 306 ? 65.373 121.611 28.244 1.00 60.92 285 VAL A C 1
ATOM 2164 O O . VAL A 1 306 ? 65.789 120.667 28.924 1.00 60.20 285 VAL A O 1
ATOM 2168 N N . PRO A 1 307 ? 65.052 122.784 28.802 1.00 63.28 286 PRO A N 1
ATOM 2169 C CA . PRO A 1 307 ? 65.266 122.957 30.249 1.00 62.66 286 PRO A CA 1
ATOM 2170 C C . PRO A 1 307 ? 64.546 121.879 31.092 1.00 62.42 286 PRO A C 1
ATOM 2171 O O . PRO A 1 307 ? 63.368 121.549 30.838 1.00 60.31 286 PRO A O 1
ATOM 2175 N N . GLY A 1 308 ? 65.277 121.320 32.057 1.00 60.50 287 GLY A N 1
ATOM 2176 C CA . GLY A 1 308 ? 64.803 120.204 32.887 1.00 59.03 287 GLY A CA 1
ATOM 2177 C C . GLY A 1 308 ? 65.197 118.827 32.375 1.00 56.88 287 GLY A C 1
ATOM 2178 O O . GLY A 1 308 ? 65.118 117.857 33.103 1.00 58.12 287 GLY A O 1
ATOM 2179 N N . VAL A 1 309 ? 65.611 118.725 31.119 1.00 57.41 288 VAL A N 1
ATOM 2180 C CA . VAL A 1 309 ? 66.011 117.437 30.557 1.00 57.36 288 VAL A CA 1
ATOM 2181 C C . VAL A 1 309 ? 67.513 117.219 30.786 1.00 58.47 288 VAL A C 1
ATOM 2182 O O . VAL A 1 309 ? 68.323 118.083 30.472 1.00 55.93 288 VAL A O 1
ATOM 2186 N N . ALA A 1 310 ? 67.865 116.042 31.313 1.00 59.86 289 ALA A N 1
ATOM 2187 C CA . ALA A 1 310 ? 69.253 115.663 31.548 1.00 60.11 289 ALA A CA 1
ATOM 2188 C C . ALA A 1 310 ? 70.033 115.553 30.237 1.00 61.64 289 ALA A C 1
ATOM 2189 O O . ALA A 1 310 ? 69.512 115.048 29.221 1.00 56.80 289 ALA A O 1
ATOM 2191 N N . LYS A 1 311 ? 71.293 116.016 30.281 1.00 62.69 290 LYS A N 1
ATOM 2192 C CA . LYS A 1 311 ? 72.125 116.172 29.079 1.00 62.38 290 LYS A CA 1
ATOM 2193 C C . LYS A 1 311 ? 72.387 114.809 28.423 1.00 61.24 290 LYS A C 1
ATOM 2194 O O . LYS A 1 311 ? 72.542 114.714 27.209 1.00 55.84 290 LYS A O 1
ATOM 2196 N N . ASP A 1 312 ? 72.394 113.758 29.240 1.00 63.11 291 ASP A N 1
ATOM 2197 C CA . ASP A 1 312 ? 72.580 112.382 28.766 1.00 65.48 291 ASP A CA 1
ATOM 2198 C C . ASP A 1 312 ? 71.268 111.533 28.785 1.00 61.72 291 ASP A C 1
ATOM 2199 O O . ASP A 1 312 ? 71.322 110.318 28.835 1.00 60.35 291 ASP A O 1
ATOM 2204 N N . SER A 1 313 ? 70.101 112.175 28.776 1.00 61.74 292 SER A N 1
ATOM 2205 C CA . SER A 1 313 ? 68.812 111.449 28.833 1.00 58.97 292 SER A CA 1
ATOM 2206 C C . SER A 1 313 ? 68.690 110.361 27.771 1.00 56.09 292 SER A C 1
ATOM 2207 O O . SER A 1 313 ? 69.026 110.579 26.615 1.00 56.80 292 SER A O 1
ATOM 2210 N N . THR A 1 314 ? 68.182 109.201 28.153 1.00 53.55 293 THR A N 1
ATOM 2211 C CA . THR A 1 314 ? 67.814 108.179 27.168 1.00 54.48 293 THR A CA 1
ATOM 2212 C C . THR A 1 314 ? 66.290 108.033 27.088 1.00 52.28 293 THR A C 1
ATOM 2213 O O . THR A 1 314 ? 65.799 107.013 26.619 1.00 54.31 293 THR A O 1
ATOM 2217 N N . THR A 1 315 ? 65.555 109.052 27.538 1.00 50.00 294 THR A N 1
ATOM 2218 C CA . THR A 1 315 ? 64.080 109.063 27.462 1.00 46.72 294 THR A CA 1
ATOM 2219 C C . THR A 1 315 ? 63.626 109.252 26.014 1.00 44.17 294 THR A C 1
ATOM 2220 O O . THR A 1 315 ? 64.185 110.078 25.272 1.00 43.46 294 THR A O 1
ATOM 2224 N N . GLU A 1 316 ? 62.619 108.476 25.611 1.00 42.38 295 GLU A N 1
ATOM 2225 C CA . GLU A 1 316 ? 62.147 108.495 24.209 1.00 39.20 295 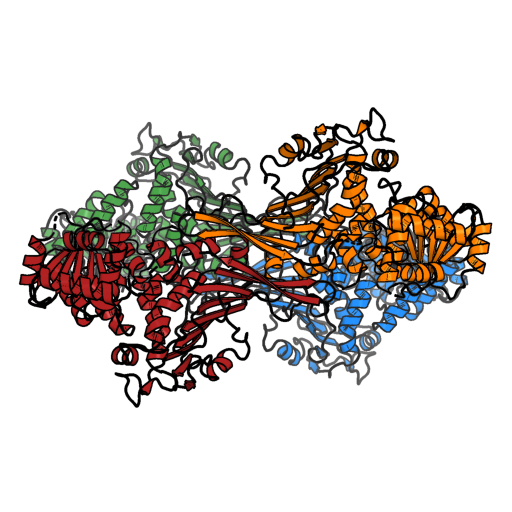GLU A CA 1
ATOM 2226 C C . GLU A 1 316 ? 61.080 109.551 24.059 1.00 38.63 295 GLU A C 1
ATOM 2227 O O . GLU A 1 316 ? 60.229 109.725 24.915 1.00 35.25 295 GLU A O 1
ATOM 2233 N N . THR A 1 317 ? 61.160 110.302 22.971 1.00 41.13 296 THR A N 1
ATOM 2234 C CA . THR A 1 317 ? 60.090 111.189 22.565 1.00 39.78 296 THR A CA 1
ATOM 2235 C C . THR A 1 317 ? 59.290 110.561 21.435 1.00 38.22 296 THR A C 1
ATOM 2236 O O . THR A 1 317 ? 58.360 111.186 20.943 1.00 37.32 296 THR A O 1
ATOM 2240 N N . TYR A 1 318 ? 59.697 109.375 20.981 1.00 38.20 297 TYR A N 1
ATOM 2241 C CA . TYR A 1 318 ? 59.064 108.666 19.850 1.00 38.60 297 TYR A CA 1
ATOM 2242 C C . TYR A 1 318 ? 59.131 107.181 20.103 1.00 39.08 297 TYR A C 1
ATOM 2243 O O . TYR A 1 318 ? 60.119 106.708 20.656 1.00 37.81 297 TYR A O 1
ATOM 2252 N N . VAL A 1 319 ? 58.063 106.454 19.733 1.00 39.44 298 VAL A N 1
ATOM 2253 C CA . VAL A 1 319 ? 58.069 104.984 19.765 1.00 38.56 298 VAL A CA 1
ATOM 2254 C C . VAL A 1 319 ? 57.350 104.409 18.586 1.00 38.09 298 VAL A C 1
ATOM 2255 O O . VAL A 1 319 ? 56.300 104.886 18.224 1.00 39.48 298 VAL A O 1
ATOM 2259 N N . ALA A 1 320 ? 57.862 103.310 18.078 1.00 37.50 299 ALA A N 1
ATOM 2260 C CA . ALA A 1 320 ? 57.161 102.526 17.110 1.00 35.83 299 ALA A CA 1
ATOM 2261 C C . ALA A 1 320 ? 57.235 101.084 17.567 1.00 35.85 299 ALA A C 1
ATOM 2262 O O . ALA A 1 320 ? 58.276 100.651 18.052 1.00 36.94 299 ALA A O 1
ATOM 2264 N N . LEU A 1 321 ? 56.116 100.361 17.461 1.00 35.12 300 LEU A N 1
ATOM 2265 C CA . LEU A 1 321 ? 56.036 99.020 18.019 1.00 34.98 300 LEU A CA 1
ATOM 2266 C C . LEU A 1 321 ? 55.061 98.120 17.263 1.00 34.08 300 LEU A C 1
ATOM 2267 O O . LEU A 1 321 ? 54.249 98.578 16.470 1.00 33.94 300 LEU A O 1
ATOM 2272 N N . ARG A 1 322 ? 55.186 96.828 17.504 1.00 33.06 301 ARG A N 1
ATOM 2273 C CA . ARG A 1 322 ? 54.316 95.847 16.923 1.00 33.36 301 ARG A CA 1
ATOM 2274 C C . ARG A 1 322 ? 53.599 95.117 18.037 1.00 31.18 301 ARG A C 1
ATOM 2275 O O . ARG A 1 322 ? 54.225 94.689 18.975 1.00 31.23 301 ARG A O 1
ATOM 2283 N N . THR A 1 323 ? 52.304 94.918 17.863 1.00 29.50 302 THR A N 1
ATOM 2284 C CA . THR A 1 323 ? 51.519 94.113 18.781 1.00 29.21 302 THR A CA 1
ATOM 2285 C C . THR A 1 323 ? 50.442 93.333 17.998 1.00 28.68 302 THR A C 1
ATOM 2286 O O . THR A 1 323 ? 50.482 93.234 16.757 1.00 27.84 302 THR A O 1
ATOM 2290 N N . GLU A 1 324 ? 49.538 92.708 18.725 1.00 27.05 303 GLU A N 1
ATOM 2291 C CA . GLU A 1 324 ? 48.525 91.874 18.114 1.00 27.11 303 GLU A CA 1
ATOM 2292 C C . GLU A 1 324 ? 47.405 91.616 19.119 1.00 25.40 303 GLU A C 1
ATOM 2293 O O . GLU A 1 324 ? 47.590 91.778 20.327 1.00 24.07 303 GLU A O 1
ATOM 2299 N N . ILE A 1 325 ? 46.266 91.192 18.603 1.00 23.49 304 ILE A N 1
ATOM 2300 C CA . ILE A 1 325 ? 45.115 90.778 19.433 1.00 22.38 304 ILE A CA 1
ATOM 2301 C C . ILE A 1 325 ? 44.751 89.344 19.018 1.00 21.53 304 ILE A C 1
ATOM 2302 O O . ILE A 1 325 ? 44.271 89.110 17.906 1.00 20.81 304 ILE A O 1
ATOM 2307 N N . ASP A 1 326 ? 45.020 88.398 19.903 1.00 21.16 305 ASP A N 1
ATOM 2308 C CA . ASP A 1 326 ? 44.987 86.979 19.560 1.00 20.41 305 ASP A CA 1
ATOM 2309 C C . ASP A 1 326 ? 43.636 86.350 19.860 1.00 19.76 305 ASP A C 1
ATOM 2310 O O . ASP A 1 326 ? 43.529 85.446 20.702 1.00 19.50 305 ASP A O 1
ATOM 2315 N N . ASN A 1 327 ? 42.612 86.795 19.139 1.00 19.10 306 ASN A N 1
ATOM 2316 C CA . ASN A 1 327 ? 41.263 86.253 19.336 1.00 18.71 306 ASN A CA 1
ATOM 2317 C C . ASN A 1 327 ? 40.591 85.906 18.010 1.00 18.56 306 ASN A C 1
ATOM 2318 O O . ASN A 1 327 ? 41.241 85.963 16.978 1.00 19.13 306 ASN A O 1
ATOM 2323 N N . TRP A 1 328 ? 39.318 85.535 18.027 1.00 18.54 307 TRP A N 1
ATOM 2324 C CA . TRP A 1 328 ? 38.637 85.117 16.796 1.00 18.57 307 TRP A CA 1
ATOM 2325 C C . TRP A 1 328 ? 38.535 86.232 15.757 1.00 18.71 307 TRP A C 1
ATOM 2326 O O . TRP A 1 328 ? 38.494 85.964 14.572 1.00 18.50 307 TRP A O 1
ATOM 2337 N N . ARG A 1 329 ? 38.454 87.489 16.205 1.00 18.91 308 ARG A N 1
ATOM 2338 C CA . ARG A 1 329 ? 38.224 88.607 15.276 1.00 18.60 308 ARG A CA 1
ATOM 2339 C C . ARG A 1 329 ? 39.527 89.079 14.640 1.00 18.97 308 ARG A C 1
ATOM 2340 O O . ARG A 1 329 ? 39.531 89.436 13.467 1.00 18.92 308 ARG A O 1
ATOM 2348 N N . TRP A 1 330 ? 40.628 89.016 15.379 1.00 18.68 309 TRP A N 1
ATOM 2349 C CA . TRP A 1 330 ? 41.862 89.671 14.950 1.00 19.35 309 TRP A CA 1
ATOM 2350 C C . TRP A 1 330 ? 43.148 88.780 14.859 1.00 19.24 309 TRP A C 1
ATOM 2351 O O . TRP A 1 330 ? 44.192 89.289 14.478 1.00 19.17 309 TRP A O 1
ATOM 2362 N N . ALA A 1 331 ? 43.064 87.506 15.152 1.00 19.43 310 ALA A N 1
ATOM 2363 C CA . ALA A 1 331 ? 44.293 86.670 15.190 1.00 20.35 310 ALA A CA 1
ATOM 2364 C C . ALA A 1 331 ? 45.032 86.788 13.865 1.00 20.97 310 ALA A C 1
ATOM 2365 O O . ALA A 1 331 ? 44.407 86.724 12.796 1.00 20.66 310 ALA A O 1
ATOM 2367 N N . GLY A 1 332 ? 46.352 86.928 13.953 1.00 21.74 311 GLY A N 1
ATOM 2368 C CA . GLY A 1 332 ? 47.210 86.986 12.763 1.00 22.99 311 GLY A CA 1
ATOM 2369 C C . GLY A 1 332 ? 47.289 88.369 12.088 1.00 24.22 311 GLY A C 1
ATOM 2370 O O . GLY A 1 332 ? 48.018 88.523 11.079 1.00 25.20 311 GLY A O 1
ATOM 2371 N N . VAL A 1 333 ? 46.553 89.362 12.597 1.00 22.71 312 VAL A N 1
ATOM 2372 C CA . VAL A 1 333 ? 46.559 90.685 12.005 1.00 22.61 312 VAL A CA 1
ATOM 2373 C C . VAL A 1 333 ? 47.620 91.490 12.753 1.00 24.53 312 VAL A C 1
ATOM 2374 O O . VAL A 1 333 ? 47.404 91.827 13.893 1.00 26.46 312 VAL A O 1
ATOM 2378 N N . PRO A 1 334 ? 48.760 91.804 12.121 1.00 24.29 313 PRO A N 1
ATOM 2379 C CA . PRO A 1 334 ? 49.707 92.617 12.797 1.00 26.14 313 PRO A CA 1
ATOM 2380 C C . PRO A 1 334 ? 49.204 94.036 13.020 1.00 26.52 313 PRO A C 1
ATOM 2381 O O . PRO A 1 334 ? 48.613 94.627 12.121 1.00 26.12 313 PRO A O 1
ATOM 2385 N N . ILE A 1 335 ? 49.476 94.562 14.209 1.00 26.02 314 ILE A N 1
ATOM 2386 C CA . ILE A 1 335 ? 49.109 95.898 14.572 1.00 27.35 314 ILE A CA 1
ATOM 2387 C C . ILE A 1 335 ? 50.384 96.704 14.852 1.00 28.48 314 ILE A C 1
ATOM 2388 O O . ILE A 1 335 ? 51.143 96.377 15.748 1.00 29.61 314 ILE A O 1
ATOM 2393 N N . PHE A 1 336 ? 50.625 97.732 14.049 1.00 29.42 315 PHE A N 1
ATOM 2394 C CA . PHE A 1 336 ? 51.777 98.579 14.213 1.00 29.91 315 PHE A CA 1
ATOM 2395 C C . PHE A 1 336 ? 51.327 99.931 14.753 1.00 30.05 315 PHE A C 1
ATOM 2396 O O . PHE A 1 336 ? 50.330 100.504 14.313 1.00 29.40 315 PHE A O 1
ATOM 2404 N N . LEU A 1 337 ? 52.122 100.453 15.669 1.00 31.10 316 LEU A N 1
ATOM 2405 C CA . LEU A 1 337 ? 51.815 101.691 16.321 1.00 31.38 316 LEU A CA 1
ATOM 2406 C C . LEU A 1 337 ? 53.050 102.596 16.344 1.00 33.42 316 LEU A C 1
ATOM 2407 O O . LEU A 1 337 ? 54.144 102.116 16.595 1.00 33.61 316 LEU A O 1
ATOM 2412 N N . ARG A 1 338 ? 52.856 103.883 16.031 1.00 31.85 317 ARG A N 1
ATOM 2413 C CA . ARG A 1 338 ? 53.907 104.867 16.131 1.00 32.63 317 ARG A CA 1
ATOM 2414 C C . ARG A 1 338 ? 53.350 106.133 16.723 1.00 33.82 317 ARG A C 1
ATOM 2415 O O . ARG A 1 338 ? 52.224 106.561 16.409 1.00 33.13 317 ARG A O 1
ATOM 2423 N N . ALA A 1 339 ? 54.112 106.686 17.657 1.00 34.27 318 ALA A N 1
ATOM 2424 C CA . ALA A 1 339 ? 53.738 107.925 18.337 1.00 33.96 318 ALA A CA 1
ATOM 2425 C C . ALA A 1 339 ? 54.991 108.752 18.607 1.00 35.23 318 ALA A C 1
ATOM 2426 O O . ALA A 1 339 ? 56.021 108.214 18.986 1.00 35.87 318 ALA A O 1
ATOM 2428 N N . GLY A 1 340 ? 54.912 110.060 18.418 1.00 37.17 319 GLY A N 1
ATOM 2429 C CA . GLY A 1 340 ? 56.054 110.886 18.708 1.00 37.25 319 GLY A CA 1
ATOM 2430 C C . GLY A 1 340 ? 55.914 112.380 18.629 1.00 36.35 319 GLY A C 1
ATOM 2431 O O . GLY A 1 340 ? 55.037 112.900 17.957 1.00 35.95 319 GLY A O 1
ATOM 2432 N N . LYS A 1 341 ? 56.822 113.051 19.338 1.00 36.53 320 LYS A N 1
ATOM 2433 C CA . LYS A 1 341 ? 56.953 114.511 19.339 1.00 36.76 320 LYS A CA 1
ATOM 2434 C C . LYS A 1 341 ? 57.783 114.986 18.157 1.00 36.75 320 LYS A C 1
ATOM 2435 O O . LYS A 1 341 ? 58.631 114.263 17.640 1.00 36.20 320 LYS A O 1
ATOM 2441 N N . ALA A 1 342 ? 57.527 116.218 17.751 1.00 38.65 321 ALA A N 1
ATOM 2442 C CA . ALA A 1 342 ? 58.286 116.874 16.693 1.00 41.76 321 ALA A CA 1
ATOM 2443 C C . ALA A 1 342 ? 58.236 116.071 15.385 1.00 44.16 321 ALA A C 1
ATOM 2444 O O . ALA A 1 342 ? 59.253 115.887 14.697 1.00 47.46 321 ALA A O 1
ATOM 2446 N N . LEU A 1 343 ? 57.041 115.620 15.031 1.00 40.75 322 LEU A N 1
ATOM 2447 C CA . LEU A 1 343 ? 56.825 114.958 13.752 1.00 40.66 322 LEU A CA 1
ATOM 2448 C C . LEU A 1 343 ? 56.247 116.000 12.798 1.00 41.26 322 LEU A C 1
ATOM 2449 O O . LEU A 1 343 ? 55.939 117.109 13.227 1.00 40.97 322 LEU A O 1
ATOM 2454 N N . PRO A 1 344 ? 56.040 115.643 11.521 1.00 41.17 323 PRO A N 1
ATOM 2455 C CA . PRO A 1 344 ? 55.658 116.674 10.563 1.00 43.00 323 PRO A CA 1
ATOM 2456 C C . PRO A 1 344 ? 54.275 117.280 10.711 1.00 43.76 323 PRO A C 1
ATOM 2457 O O . PRO A 1 344 ? 54.047 118.387 10.218 1.00 44.60 323 PRO A O 1
ATOM 2461 N N . HIS A 1 345 ? 53.347 116.558 11.323 1.00 43.43 324 HIS A N 1
ATOM 2462 C CA . HIS A 1 345 ? 51.974 117.036 11.448 1.00 42.64 324 HIS A CA 1
ATOM 2463 C C . HIS A 1 345 ? 51.355 116.676 12.786 1.00 39.68 324 HIS A C 1
ATOM 2464 O O . HIS A 1 345 ? 51.875 115.839 13.513 1.00 37.32 324 HIS A O 1
ATOM 2471 N N . LYS A 1 346 ? 50.226 117.319 13.090 1.00 37.12 325 LYS A N 1
ATOM 2472 C CA . LYS A 1 346 ? 49.410 116.941 14.231 1.00 37.35 325 LYS A CA 1
ATOM 2473 C C . LYS A 1 346 ? 48.240 116.075 13.767 1.00 33.99 325 LYS A C 1
ATOM 2474 O O . LYS A 1 346 ? 47.293 116.587 13.186 1.00 32.18 325 LYS A O 1
ATOM 2480 N N . VAL A 1 347 ? 48.319 114.765 14.001 1.00 32.12 326 VAL A N 1
ATOM 2481 C CA . VAL A 1 347 ? 47.254 113.846 13.539 1.00 30.47 326 VAL A CA 1
ATOM 2482 C C . VAL A 1 347 ? 47.357 112.540 14.255 1.00 28.66 326 VAL A C 1
ATOM 2483 O O . VAL A 1 347 ? 48.453 112.052 14.520 1.00 27.84 326 VAL A O 1
ATOM 2487 N N . THR A 1 348 ? 46.195 111.991 14.587 1.00 28.05 327 THR A N 1
ATOM 2488 C CA . THR A 1 348 ? 46.078 110.641 15.139 1.00 27.98 327 THR A CA 1
ATOM 2489 C C . THR A 1 348 ? 45.168 109.863 14.239 1.00 26.94 327 THR A C 1
ATOM 2490 O O . THR A 1 348 ? 44.019 110.273 13.990 1.00 28.38 327 THR A O 1
ATOM 2494 N N . GLU A 1 349 ? 45.670 108.742 13.754 1.00 26.03 328 GLU A N 1
ATOM 2495 C CA . GLU A 1 349 ? 45.006 107.972 12.712 1.00 25.90 328 GLU A CA 1
ATOM 2496 C C . GLU A 1 349 ? 45.070 106.474 13.020 1.00 25.09 328 GLU A C 1
ATOM 2497 O O . GLU A 1 349 ? 46.034 105.979 13.580 1.00 23.77 328 GLU A O 1
ATOM 2503 N N . VAL A 1 350 ? 43.992 105.785 12.686 1.00 25.22 329 VAL A N 1
ATOM 2504 C CA . VAL A 1 350 ? 43.950 104.337 12.714 1.00 24.64 329 VAL A CA 1
ATOM 2505 C C . VAL A 1 350 ? 43.697 103.927 11.261 1.00 23.97 329 VAL A C 1
ATOM 2506 O O . VAL A 1 350 ? 42.668 104.260 10.689 1.00 22.64 329 VAL A O 1
ATOM 2510 N N . ARG A 1 351 ? 44.655 103.226 10.663 1.00 22.85 330 ARG A N 1
ATOM 2511 C CA . ARG A 1 351 ? 44.567 102.902 9.243 1.00 22.58 330 ARG A CA 1
ATOM 2512 C C . ARG A 1 351 ? 44.467 101.403 9.123 1.00 22.00 330 ARG A C 1
ATOM 2513 O O . ARG A 1 351 ? 45.349 100.685 9.532 1.00 21.83 330 ARG A O 1
ATOM 2521 N N . MET A 1 352 ? 43.368 100.926 8.556 1.00 22.62 331 MET A N 1
ATOM 2522 C CA . MET A 1 352 ? 43.147 99.494 8.440 1.00 22.44 331 MET A CA 1
ATOM 2523 C C . MET A 1 352 ? 43.268 99.073 6.976 1.00 21.78 331 MET A C 1
ATOM 2524 O O . MET A 1 352 ? 42.539 99.590 6.129 1.00 20.76 331 MET A O 1
ATOM 2529 N N . PHE A 1 353 ? 44.224 98.180 6.684 1.00 21.03 332 PHE A N 1
ATOM 2530 C CA . PHE A 1 353 ? 44.466 97.690 5.345 1.00 21.17 332 PHE A CA 1
ATOM 2531 C C . PHE A 1 353 ? 43.635 96.470 5.097 1.00 20.93 332 PHE A C 1
ATOM 2532 O O . PHE A 1 353 ? 43.667 95.516 5.926 1.00 20.97 332 PHE A O 1
ATOM 2540 N N . LEU A 1 354 ? 42.895 96.435 3.991 1.00 20.58 333 LEU A N 1
ATOM 2541 C CA . LEU A 1 354 ? 42.175 95.190 3.632 1.00 20.61 333 LEU A CA 1
ATOM 2542 C C . LEU A 1 354 ? 43.057 94.256 2.864 1.00 21.94 333 LEU A C 1
ATOM 2543 O O . LEU A 1 354 ? 43.991 94.710 2.259 1.00 21.75 333 LEU A O 1
ATOM 2548 N N . HIS A 1 355 ? 42.787 92.947 2.892 1.00 22.25 334 HIS A N 1
ATOM 2549 C CA . HIS A 1 355 ? 43.411 92.051 1.928 1.00 23.28 334 HIS A CA 1
ATOM 2550 C C . HIS A 1 355 ? 42.992 92.473 0.534 1.00 24.11 334 HIS A C 1
ATOM 2551 O O . HIS A 1 355 ? 41.861 93.019 0.310 1.00 23.90 334 HIS A O 1
ATOM 2558 N N . HIS A 1 356 ? 43.853 92.160 -0.421 1.00 23.99 335 HIS A N 1
ATOM 2559 C CA . HIS A 1 356 ? 43.428 92.198 -1.837 1.00 25.71 335 HIS A CA 1
ATOM 2560 C C . HIS A 1 356 ? 42.336 91.197 -2.095 1.00 24.33 335 HIS A C 1
ATOM 2561 O O . HIS A 1 356 ? 42.196 90.218 -1.370 1.00 24.03 335 HIS A O 1
ATOM 2568 N N . VAL A 1 357 ? 41.527 91.452 -3.110 1.00 24.43 336 VAL A N 1
ATOM 2569 C CA . VAL A 1 357 ? 40.607 90.401 -3.560 1.00 24.28 336 VAL A CA 1
ATOM 2570 C C . VAL A 1 357 ? 41.498 89.207 -3.929 1.00 23.77 336 VAL A C 1
ATOM 2571 O O . VAL A 1 357 ? 42.463 89.384 -4.598 1.00 23.13 336 VAL A O 1
ATOM 2575 N N . PRO A 1 358 ? 41.192 88.011 -3.437 1.00 24.31 337 PRO A N 1
ATOM 2576 C CA . PRO A 1 358 ? 42.109 86.895 -3.685 1.00 24.58 337 PRO A CA 1
ATOM 2577 C C . PRO A 1 358 ? 42.009 86.376 -5.106 1.00 25.40 337 PRO A C 1
ATOM 2578 O O . PRO A 1 358 ? 41.010 86.603 -5.803 1.00 26.82 337 PRO A O 1
ATOM 2582 N N . GLY A 1 359 ? 43.055 85.719 -5.548 1.00 25.67 338 GLY A N 1
ATOM 2583 C CA . GLY A 1 359 ? 43.018 85.021 -6.814 1.00 27.39 338 GLY A CA 1
ATOM 2584 C C . GLY A 1 359 ? 43.256 85.844 -8.049 1.00 26.93 338 GLY A C 1
ATOM 2585 O O . GLY A 1 359 ? 43.550 87.031 -7.973 1.00 25.57 338 GLY A O 1
ATOM 2586 N N . PHE A 1 360 ? 43.158 85.176 -9.193 1.00 27.54 339 PHE A N 1
ATOM 2587 C CA . PHE A 1 360 ? 43.312 85.840 -10.498 1.00 28.99 339 PHE A CA 1
ATOM 2588 C C . PHE A 1 360 ? 44.592 86.656 -10.685 1.00 29.75 339 PHE A C 1
ATOM 2589 O O . PHE A 1 360 ? 44.575 87.675 -11.373 1.00 31.11 339 PHE A O 1
ATOM 2597 N N . SER A 1 361 ? 45.707 86.185 -10.127 1.00 30.89 340 SER A N 1
ATOM 2598 C CA . SER A 1 361 ? 47.028 86.786 -10.429 1.00 33.47 340 SER A CA 1
ATOM 2599 C C . SER A 1 361 ? 47.374 86.740 -11.907 1.00 32.68 340 SER A C 1
ATOM 2600 O O . SER A 1 361 ? 48.124 87.561 -12.368 1.00 32.08 340 SER A O 1
ATOM 2603 N N . PHE A 1 362 ? 46.852 85.741 -12.623 1.00 33.09 341 PHE A N 1
ATOM 2604 C CA . PHE A 1 362 ? 47.126 85.598 -14.048 1.00 34.66 341 PHE A CA 1
ATOM 2605 C C . PHE A 1 362 ? 46.355 86.606 -14.922 1.00 36.79 341 PHE A C 1
ATOM 2606 O O . PHE A 1 362 ? 46.466 86.559 -16.122 1.00 39.53 341 PHE A O 1
ATOM 2614 N N . LEU A 1 363 ? 45.517 87.455 -14.344 1.00 37.31 342 LEU A N 1
ATOM 2615 C CA . LEU A 1 363 ? 44.738 88.393 -15.142 1.00 40.05 342 LEU A CA 1
ATOM 2616 C C . LEU A 1 363 ? 45.137 89.807 -14.790 1.00 41.92 342 LEU A C 1
ATOM 2617 O O . LEU A 1 363 ? 45.382 90.119 -13.622 1.00 41.36 342 LEU A O 1
ATOM 2622 N N . PRO A 1 364 ? 45.143 90.683 -15.799 1.00 46.10 343 PRO A N 1
ATOM 2623 C CA . PRO A 1 364 ? 45.343 92.117 -15.541 1.00 47.83 343 PRO A CA 1
ATOM 2624 C C . PRO A 1 364 ? 44.069 92.774 -14.987 1.00 46.12 343 PRO A C 1
ATOM 2625 O O . PRO A 1 364 ? 42.938 92.232 -15.137 1.00 47.20 343 PRO A O 1
ATOM 2629 N N . ASN A 1 365 ? 44.244 93.895 -14.312 1.00 46.31 344 ASN A N 1
ATOM 2630 C CA . ASN A 1 365 ? 43.104 94.699 -13.863 1.00 46.58 344 ASN A CA 1
ATOM 2631 C C . ASN A 1 365 ? 42.175 94.023 -12.840 1.00 43.88 344 ASN A C 1
ATOM 2632 O O . ASN A 1 365 ? 40.948 94.258 -12.823 1.00 43.89 344 ASN A O 1
ATOM 2637 N N . ARG A 1 366 ? 42.761 93.204 -11.978 1.00 41.66 345 ARG A N 1
ATOM 2638 C CA . ARG A 1 366 ? 42.044 92.682 -10.823 1.00 40.68 345 ARG A CA 1
ATOM 2639 C C . ARG A 1 366 ? 42.659 93.111 -9.514 1.00 41.59 345 ARG A C 1
ATOM 2640 O O . ARG A 1 366 ? 42.159 92.753 -8.448 1.00 38.51 345 ARG A O 1
ATOM 2648 N N . ARG A 1 367 ? 43.752 93.867 -9.590 1.00 41.29 346 ARG A N 1
ATOM 2649 C CA . ARG A 1 367 ? 44.528 94.181 -8.432 1.00 41.47 346 ARG A CA 1
ATOM 2650 C C . ARG A 1 367 ? 45.148 95.578 -8.510 1.00 40.22 346 ARG A C 1
ATOM 2651 O O . ARG A 1 367 ? 46.055 95.801 -9.279 1.00 39.80 346 ARG A O 1
ATOM 2659 N N . PRO A 1 368 ? 44.648 96.530 -7.703 1.00 36.84 347 PRO A N 1
ATOM 2660 C CA . PRO A 1 368 ? 45.259 97.868 -7.648 1.00 36.90 347 PRO A CA 1
ATOM 2661 C C . PRO A 1 368 ? 46.623 97.800 -6.966 1.00 35.48 347 PRO A C 1
ATOM 2662 O O . PRO A 1 368 ? 46.910 96.796 -6.345 1.00 33.73 347 PRO A O 1
ATOM 2666 N N . PRO A 1 369 ? 47.458 98.836 -7.124 1.00 37.19 348 PRO A N 1
ATOM 2667 C CA . PRO A 1 369 ? 48.828 98.815 -6.559 1.00 38.22 348 PRO A CA 1
ATOM 2668 C C . PRO A 1 369 ? 48.815 98.769 -5.044 1.00 37.96 348 PRO A C 1
ATOM 2669 O O . PRO A 1 369 ? 49.661 98.118 -4.448 1.00 39.87 348 PRO A O 1
ATOM 2673 N N . GLU A 1 370 ? 47.796 99.372 -4.425 1.00 37.52 349 GLU A N 1
ATOM 2674 C CA . GLU A 1 370 ? 47.560 99.203 -2.979 1.00 34.52 349 GLU A CA 1
ATOM 2675 C C . GLU A 1 370 ? 46.131 98.713 -2.723 1.00 31.03 349 GLU A C 1
ATOM 2676 O O . GLU A 1 370 ? 45.217 99.075 -3.429 1.00 28.48 349 GLU A O 1
ATOM 2682 N N . PRO A 1 371 ? 45.936 97.916 -1.672 1.00 28.69 350 PRO A N 1
ATOM 2683 C CA . PRO A 1 371 ? 44.654 97.346 -1.334 1.00 26.67 350 PRO A CA 1
ATOM 2684 C C . PRO A 1 371 ? 43.770 98.435 -0.769 1.00 25.44 350 PRO A C 1
ATOM 2685 O O . PRO A 1 371 ? 44.272 99.509 -0.422 1.00 26.40 350 PRO A O 1
ATOM 2689 N N . ASN A 1 372 ? 42.477 98.181 -0.730 1.00 23.00 351 ASN A N 1
ATOM 2690 C CA . ASN A 1 372 ? 41.542 99.086 -0.096 1.00 22.56 351 ASN A CA 1
ATOM 2691 C C . ASN A 1 372 ? 41.977 99.365 1.355 1.00 21.75 351 ASN A C 1
ATOM 2692 O O . ASN A 1 372 ? 42.625 98.509 2.014 1.00 20.46 351 ASN A O 1
ATOM 2697 N N . GLN A 1 373 ? 41.618 100.540 1.843 1.00 21.16 352 GLN A N 1
ATOM 2698 C CA . GLN A 1 373 ? 41.903 100.925 3.234 1.00 21.31 352 GLN A CA 1
ATOM 2699 C C . GLN A 1 373 ? 40.743 101.666 3.866 1.00 20.53 352 GLN A C 1
ATOM 2700 O O . GLN A 1 373 ? 40.047 102.439 3.231 1.00 20.22 352 GLN A O 1
ATOM 2706 N N . ILE A 1 374 ? 40.553 101.413 5.146 1.00 21.26 353 ILE A N 1
ATOM 2707 C CA . ILE A 1 374 ? 39.638 102.179 5.976 1.00 20.96 353 ILE A CA 1
ATOM 2708 C C . ILE A 1 374 ? 40.492 103.034 6.883 1.00 20.75 353 ILE A C 1
ATOM 2709 O O . ILE A 1 374 ? 41.249 102.498 7.649 1.00 21.59 353 ILE A O 1
ATOM 2714 N N . VAL A 1 375 ? 40.362 104.347 6.786 1.00 21.40 354 VAL A N 1
ATOM 2715 C CA . VAL A 1 375 ? 41.149 105.259 7.602 1.00 22.16 354 VAL A CA 1
ATOM 2716 C C . VAL A 1 375 ? 40.264 106.044 8.557 1.00 22.72 354 VAL A C 1
ATOM 2717 O O . VAL A 1 375 ? 39.338 106.706 8.143 1.00 23.93 354 VAL A O 1
ATOM 2721 N N . LEU A 1 376 ? 40.572 105.969 9.837 1.00 23.39 355 LEU A N 1
ATOM 2722 C CA . LEU A 1 376 ? 39.885 106.727 10.858 1.00 24.01 355 LEU A CA 1
ATOM 2723 C C . LEU A 1 376 ? 40.813 107.809 11.413 1.00 24.51 355 LEU A C 1
ATOM 2724 O O . LEU A 1 376 ? 41.791 107.474 12.062 1.00 25.70 355 LEU A O 1
ATOM 2729 N N . ARG A 1 377 ? 40.533 109.082 11.143 1.00 24.33 356 ARG A N 1
ATOM 2730 C CA . ARG A 1 377 ? 41.221 110.156 11.805 1.00 25.17 356 ARG A CA 1
ATOM 2731 C C . ARG A 1 377 ? 40.523 110.411 13.153 1.00 25.48 356 ARG A C 1
ATOM 2732 O O . ARG A 1 377 ? 39.349 110.736 13.193 1.00 23.74 356 ARG A O 1
ATOM 2740 N N . ILE A 1 378 ? 41.246 110.169 14.231 1.00 25.37 357 ILE A N 1
ATOM 2741 C CA . ILE A 1 378 ? 40.732 110.275 15.596 1.00 26.00 357 ILE A CA 1
ATOM 2742 C C . ILE A 1 378 ? 40.814 111.731 16.019 1.00 27.04 357 ILE A C 1
ATOM 2743 O O . ILE A 1 378 ? 39.950 112.216 16.719 1.00 27.15 357 ILE A O 1
ATOM 2748 N N . ASP A 1 379 ? 41.871 112.419 15.587 1.00 28.00 358 ASP A N 1
ATOM 2749 C CA . ASP A 1 379 ? 42.156 113.793 16.005 1.00 29.22 358 ASP A CA 1
ATOM 2750 C C . ASP A 1 379 ? 43.207 114.383 15.054 1.00 29.72 358 ASP A C 1
ATOM 2751 O O . ASP A 1 379 ? 44.063 113.653 14.541 1.00 27.20 358 ASP A O 1
ATOM 2756 N N . PRO A 1 380 ? 43.095 115.674 14.737 1.00 30.30 359 PRO A N 1
ATOM 2757 C CA . PRO A 1 380 ? 41.948 116.507 14.962 1.00 29.98 359 PRO A CA 1
ATOM 2758 C C . PRO A 1 380 ? 40.918 116.250 13.922 1.00 30.82 359 PRO A C 1
ATOM 2759 O O . PRO A 1 380 ? 41.146 115.472 12.999 1.00 30.86 359 PRO A O 1
ATOM 2763 N N . ASP A 1 381 ? 39.772 116.918 14.066 1.00 31.28 360 ASP A N 1
ATOM 2764 C CA . ASP A 1 381 ? 38.766 116.965 13.014 1.00 32.62 360 ASP A CA 1
ATOM 2765 C C . ASP A 1 381 ? 38.423 115.552 12.567 1.00 31.55 360 ASP A C 1
ATOM 2766 O O . ASP A 1 381 ? 38.678 115.144 11.428 1.00 30.20 360 ASP A O 1
ATOM 2771 N N . PRO A 1 382 ? 37.839 114.789 13.480 1.00 31.25 361 PRO A N 1
ATOM 2772 C CA . PRO A 1 382 ? 37.636 113.362 13.252 1.00 30.89 361 PRO A CA 1
ATOM 2773 C C . PRO A 1 382 ? 36.849 113.058 11.977 1.00 30.34 361 PRO A C 1
ATOM 2774 O O . PRO A 1 382 ? 35.937 113.791 11.584 1.00 29.70 361 PRO A O 1
ATOM 2778 N N . GLY A 1 383 ? 37.202 111.951 11.354 1.00 30.31 362 GLY A N 1
ATOM 2779 C CA . GLY A 1 383 ? 36.515 111.534 10.148 1.00 30.50 362 GLY A CA 1
ATOM 2780 C C . GLY A 1 383 ? 36.914 110.145 9.699 1.00 28.59 362 GLY A C 1
ATOM 2781 O O . GLY A 1 383 ? 37.725 109.471 10.321 1.00 29.56 362 GLY A O 1
ATOM 2782 N N . MET A 1 384 ? 36.315 109.721 8.614 1.00 29.19 363 MET A N 1
ATOM 2783 C CA . MET A 1 384 ? 36.631 108.454 8.038 1.00 29.78 363 MET A CA 1
ATOM 2784 C C . MET A 1 384 ? 36.896 108.615 6.570 1.00 28.98 363 MET A C 1
ATOM 2785 O O . MET A 1 384 ? 36.203 109.312 5.870 1.00 26.53 363 MET A O 1
ATOM 2790 N N . ARG A 1 385 ? 37.916 107.920 6.108 1.00 29.66 364 ARG A N 1
ATOM 2791 C CA . ARG A 1 385 ? 38.187 107.835 4.680 1.00 29.47 364 ARG A CA 1
ATOM 2792 C C . ARG A 1 385 ? 38.181 106.390 4.248 1.00 28.44 364 ARG A C 1
ATOM 2793 O O . ARG A 1 385 ? 38.870 105.560 4.822 1.00 30.18 364 ARG A O 1
ATOM 2801 N N . LEU A 1 386 ? 37.407 106.086 3.233 1.00 28.49 365 LEU A N 1
ATOM 2802 C CA . LEU A 1 386 ? 37.495 104.786 2.594 1.00 31.16 365 LEU A CA 1
ATOM 2803 C C . LEU A 1 386 ? 38.295 104.947 1.274 1.00 30.07 365 LEU A C 1
ATOM 2804 O O . LEU A 1 386 ? 37.873 105.677 0.378 1.00 30.41 365 LEU A O 1
ATOM 2809 N N . GLN A 1 387 ? 39.411 104.235 1.146 1.00 28.27 366 GLN A N 1
ATOM 2810 C CA . GLN A 1 387 ? 40.229 104.264 -0.080 1.00 28.12 366 GLN A CA 1
ATOM 2811 C C . GLN A 1 387 ? 39.951 103.089 -0.977 1.00 27.34 366 GLN A C 1
ATOM 2812 O O . GLN A 1 387 ? 40.093 101.942 -0.579 1.00 28.58 366 GLN A O 1
ATOM 2818 N N . LEU A 1 388 ? 39.522 103.388 -2.193 1.00 27.11 367 LEU A N 1
ATOM 2819 C CA . LEU A 1 388 ? 39.172 102.383 -3.195 1.00 26.68 367 LEU A CA 1
ATOM 2820 C C . LEU A 1 388 ? 39.888 102.728 -4.503 1.00 26.30 367 LEU A C 1
ATOM 2821 O O . LEU A 1 388 ? 40.623 103.700 -4.562 1.00 25.53 367 LEU A O 1
ATOM 2826 N N . SER A 1 389 ? 39.691 101.900 -5.520 1.00 25.89 368 SER A N 1
ATOM 2827 C CA . SER A 1 389 ? 40.300 102.115 -6.819 1.00 26.62 368 SER A CA 1
ATOM 2828 C C . SER A 1 389 ? 39.239 102.168 -7.900 1.00 28.06 368 SER A C 1
ATOM 2829 O O . SER A 1 389 ? 38.225 101.487 -7.787 1.00 28.01 368 SER A O 1
ATOM 2832 N N . ALA A 1 390 ? 39.490 102.954 -8.956 1.00 29.43 369 ALA A N 1
ATOM 2833 C CA . ALA A 1 390 ? 38.529 103.159 -10.013 1.00 30.61 369 ALA A CA 1
ATOM 2834 C C . ALA A 1 390 ? 39.183 103.231 -11.355 1.00 33.69 369 ALA A C 1
ATOM 2835 O O . ALA A 1 390 ? 40.315 103.663 -11.472 1.00 34.23 369 ALA A O 1
ATOM 2837 N N . GLN A 1 391 ? 38.457 102.787 -12.377 1.00 35.76 370 GLN A N 1
ATOM 2838 C CA . GLN A 1 391 ? 38.922 102.838 -13.755 1.00 36.46 370 GLN A CA 1
ATOM 2839 C C . GLN A 1 391 ? 38.207 103.977 -14.505 1.00 39.25 370 GLN A C 1
ATOM 2840 O O . GLN A 1 391 ? 36.977 104.106 -14.440 1.00 36.42 370 GLN A O 1
ATOM 2846 N N . VAL A 1 392 ? 38.997 104.831 -15.158 1.00 43.37 371 VAL A N 1
ATOM 2847 C CA . VAL A 1 392 ? 38.479 105.903 -16.009 1.00 46.56 371 VAL A CA 1
ATOM 2848 C C . VAL A 1 392 ? 39.298 105.868 -17.268 1.00 50.32 371 VAL A C 1
ATOM 2849 O O . VAL A 1 392 ? 40.500 106.175 -17.236 1.00 52.76 371 VAL A O 1
ATOM 2853 N N . GLY A 1 393 ? 38.661 105.454 -18.366 1.00 54.01 372 GLY A N 1
ATOM 2854 C CA . GLY A 1 393 ? 39.368 105.198 -19.619 1.00 56.77 372 GLY A CA 1
ATOM 2855 C C . GLY A 1 393 ? 40.334 104.048 -19.423 1.00 58.60 372 GLY A C 1
ATOM 2856 O O . GLY A 1 393 ? 39.960 103.028 -18.844 1.00 63.54 372 GLY A O 1
ATOM 2857 N N . ASP A 1 394 ? 41.569 104.208 -19.888 1.00 58.55 373 ASP A N 1
ATOM 2858 C CA . ASP A 1 394 ? 42.638 103.226 -19.641 1.00 62.35 373 ASP A CA 1
ATOM 2859 C C . ASP A 1 394 ? 43.539 103.703 -18.504 1.00 61.88 373 ASP A C 1
ATOM 2860 O O . ASP A 1 394 ? 44.716 103.339 -18.452 1.00 65.62 373 ASP A O 1
ATOM 2862 N N . SER A 1 395 ? 42.989 104.542 -17.619 1.00 58.30 374 SER A N 1
ATOM 2863 C CA . SER A 1 395 ? 43.664 104.961 -16.393 1.00 54.50 374 SER A CA 1
ATOM 2864 C C . SER A 1 395 ? 43.012 104.253 -15.160 1.00 49.67 374 SER A C 1
ATOM 2865 O O . SER A 1 395 ? 41.808 103.979 -15.153 1.00 44.69 374 SER A O 1
ATOM 2867 N N . TRP A 1 396 ? 43.819 103.986 -14.134 1.00 44.69 375 TRP A N 1
ATOM 2868 C CA . TRP A 1 396 ? 43.321 103.514 -12.829 1.00 43.83 375 TRP A CA 1
ATOM 2869 C C . TRP A 1 396 ? 43.854 104.450 -11.771 1.00 42.72 375 TRP A C 1
ATOM 2870 O O . TRP A 1 396 ? 45.008 104.857 -11.838 1.00 46.69 375 TRP A O 1
ATOM 2881 N N . HIS A 1 397 ? 43.028 104.804 -10.802 1.00 39.72 376 HIS A N 1
ATOM 2882 C CA . HIS A 1 397 ? 43.468 105.715 -9.785 1.00 39.26 376 HIS A CA 1
ATOM 2883 C C . HIS A 1 397 ? 42.767 105.518 -8.465 1.00 36.00 376 HIS A C 1
ATOM 2884 O O . HIS A 1 397 ? 41.754 104.863 -8.369 1.00 33.03 376 HIS A O 1
ATOM 2891 N N . ASP A 1 398 ? 43.378 106.066 -7.436 1.00 34.78 377 ASP A N 1
ATOM 2892 C CA . ASP A 1 398 ? 42.845 105.953 -6.113 1.00 34.43 377 ASP A CA 1
ATOM 2893 C C . ASP A 1 398 ? 41.638 106.860 -5.986 1.00 33.55 377 ASP A C 1
ATOM 2894 O O . ASP A 1 398 ? 41.574 107.929 -6.563 1.00 32.37 377 ASP A O 1
ATOM 2899 N N . VAL A 1 399 ? 40.675 106.387 -5.236 1.00 31.47 378 VAL A N 1
ATOM 2900 C CA . VAL A 1 399 ? 39.475 107.091 -4.980 1.00 33.99 378 VAL A CA 1
ATOM 2901 C C . VAL A 1 399 ? 39.375 107.262 -3.448 1.00 34.25 378 VAL A C 1
ATOM 2902 O O . VAL A 1 399 ? 39.502 106.281 -2.703 1.00 31.68 378 VAL A O 1
ATOM 2906 N N . HIS A 1 400 ? 39.171 108.505 -2.993 1.00 34.65 379 HIS A N 1
ATOM 2907 C CA . HIS A 1 400 ? 39.062 108.833 -1.574 1.00 34.33 379 HIS A CA 1
ATOM 2908 C C . HIS A 1 400 ? 37.644 109.217 -1.190 1.00 34.75 379 HIS A C 1
ATOM 2909 O O . HIS A 1 400 ? 37.159 110.254 -1.593 1.00 35.25 379 HIS A O 1
ATOM 2916 N N . LEU A 1 401 ? 36.963 108.345 -0.444 1.00 33.06 380 LEU A N 1
ATOM 2917 C CA . LEU A 1 401 ? 35.580 108.549 -0.012 1.00 31.91 380 LEU A CA 1
ATOM 2918 C C . LEU A 1 401 ? 35.616 109.040 1.430 1.00 33.17 380 LEU A C 1
ATOM 2919 O O . LEU A 1 401 ? 35.742 108.251 2.380 1.00 32.16 380 LEU A O 1
ATOM 2924 N N . ASP A 1 402 ? 35.528 110.346 1.589 1.00 34.34 381 ASP A N 1
ATOM 2925 C CA . ASP A 1 402 ? 35.762 111.032 2.864 1.00 34.44 381 ASP A CA 1
ATOM 2926 C C . ASP A 1 402 ? 34.486 111.516 3.501 1.00 35.34 381 ASP A C 1
ATOM 2927 O O . ASP A 1 402 ? 33.588 112.022 2.807 1.00 36.51 381 ASP A O 1
ATOM 2932 N N . SER A 1 403 ? 34.417 111.391 4.824 1.00 34.37 382 SER A N 1
ATOM 2933 C CA . SER A 1 403 ? 33.345 111.984 5.583 1.00 33.96 382 SER A CA 1
ATOM 2934 C C . SER A 1 403 ? 33.801 112.262 7.007 1.00 34.24 382 SER A C 1
ATOM 2935 O O . SER A 1 403 ? 34.780 111.705 7.496 1.00 31.63 382 SER A O 1
ATOM 2938 N N . SER A 1 404 ? 33.081 113.164 7.639 1.00 31.52 383 SER A N 1
ATOM 2939 C CA . SER A 1 404 ? 33.309 113.584 8.981 1.00 33.59 383 SER A CA 1
ATOM 2940 C C . SER A 1 404 ? 32.379 112.819 9.931 1.00 33.89 383 SER A C 1
ATOM 2941 O O . SER A 1 404 ? 31.314 112.347 9.559 1.00 33.26 383 SER A O 1
ATOM 2944 N N . PHE A 1 405 ? 32.822 112.701 11.170 1.00 34.75 384 PHE A N 1
ATOM 2945 C CA . PHE A 1 405 ? 31.975 112.237 12.264 1.00 33.41 384 PHE A CA 1
ATOM 2946 C C . PHE A 1 405 ? 32.479 112.890 13.535 1.00 32.64 384 PHE A C 1
ATOM 2947 O O . PHE A 1 405 ? 33.581 113.374 13.588 1.00 34.55 384 PHE A O 1
ATOM 2955 N N . ALA A 1 406 ? 31.657 112.879 14.560 1.00 35.06 385 ALA A N 1
ATOM 2956 C CA . ALA A 1 406 ? 31.939 113.516 15.844 1.00 35.88 385 ALA A CA 1
ATOM 2957 C C . ALA A 1 406 ? 32.248 115.009 15.642 1.00 37.10 385 ALA A C 1
ATOM 2958 O O . ALA A 1 406 ? 31.652 115.647 14.749 1.00 43.47 385 ALA A O 1
ATOM 2960 N N . VAL A 1 407 ? 33.125 115.573 16.478 1.00 37.11 386 VAL A N 1
ATOM 2961 C CA . VAL A 1 407 ? 33.436 117.020 16.457 1.00 37.46 386 VAL A CA 1
ATOM 2962 C C . VAL A 1 407 ? 34.922 117.218 16.757 1.00 37.63 386 VAL A C 1
ATOM 2963 O O . VAL A 1 407 ? 35.566 116.373 17.410 1.00 38.31 386 VAL A O 1
ATOM 2967 N N . ASP A 1 408 ? 35.448 118.355 16.312 1.00 36.86 387 ASP A N 1
ATOM 2968 C CA . ASP A 1 408 ? 36.838 118.644 16.440 1.00 35.44 387 ASP A CA 1
ATOM 2969 C C . ASP A 1 408 ? 37.195 119.014 17.907 1.00 36.23 387 ASP A C 1
ATOM 2970 O O . ASP A 1 408 ? 36.656 119.976 18.485 1.00 36.26 387 ASP A O 1
ATOM 2975 N N . LEU A 1 409 ? 38.084 118.208 18.476 1.00 35.42 388 LEU A N 1
ATOM 2976 C CA . LEU A 1 409 ? 38.618 118.386 19.828 1.00 36.29 388 LEU A CA 1
ATOM 2977 C C . LEU A 1 409 ? 40.149 118.581 19.763 1.00 37.90 388 LEU A C 1
ATOM 2978 O O . LEU A 1 409 ? 40.868 118.172 20.670 1.00 35.36 388 LEU A O 1
ATOM 2983 N N . GLY A 1 410 ? 40.642 119.202 18.685 1.00 39.98 389 GLY A N 1
ATOM 2984 C CA . GLY A 1 410 ? 42.074 119.432 18.501 1.00 40.63 389 GLY A CA 1
ATOM 2985 C C . GLY A 1 410 ? 42.676 120.385 19.518 1.00 43.03 389 GLY A C 1
ATOM 2986 O O . GLY A 1 410 ? 43.725 120.074 20.119 1.00 41.62 389 GLY A O 1
ATOM 2987 N N . GLU A 1 411 ? 42.036 121.549 19.709 1.00 46.77 390 GLU A N 1
ATOM 2988 C CA . GLU A 1 411 ? 42.540 122.527 20.674 1.00 48.07 390 GLU A CA 1
ATOM 2989 C C . GLU A 1 411 ? 42.466 121.884 22.084 1.00 44.50 390 GLU A C 1
ATOM 2990 O O . GLU A 1 411 ? 41.408 121.403 22.481 1.00 37.56 390 GLU A O 1
ATOM 2996 N N . PRO A 1 412 ? 43.611 121.853 22.808 1.00 43.72 391 PRO A N 1
ATOM 2997 C CA . PRO A 1 412 ? 43.688 121.118 24.096 1.00 43.53 391 PRO A CA 1
ATOM 2998 C C . PRO A 1 412 ? 42.630 121.522 25.123 1.00 40.03 391 PRO A C 1
ATOM 2999 O O . PRO A 1 412 ? 42.207 120.686 25.889 1.00 35.90 391 PRO A O 1
ATOM 3003 N N . VAL A 1 413 ? 42.163 122.775 25.120 1.00 40.21 392 VAL A N 1
ATOM 3004 C CA . VAL A 1 413 ? 41.124 123.144 26.110 1.00 40.27 392 VAL A CA 1
ATOM 3005 C C . VAL A 1 413 ? 39.811 122.310 26.047 1.00 38.66 392 VAL A C 1
ATOM 3006 O O . VAL A 1 413 ? 39.216 122.026 27.101 1.00 36.73 392 VAL A O 1
ATOM 3010 N N . ARG A 1 414 ? 39.386 121.931 24.832 1.00 35.98 393 ARG A N 1
ATOM 3011 C CA . ARG A 1 414 ? 38.102 121.261 24.603 1.00 36.73 393 ARG A CA 1
ATOM 3012 C C . ARG A 1 414 ? 38.045 119.894 25.243 1.00 33.10 393 ARG A C 1
ATOM 3013 O O . ARG A 1 414 ? 37.116 119.596 25.984 1.00 33.32 393 ARG A O 1
ATOM 3021 N N . PRO A 1 415 ? 39.075 119.104 25.038 1.00 33.40 394 PRO A N 1
ATOM 3022 C CA . PRO A 1 415 ? 39.123 117.852 25.760 1.00 34.02 394 PRO A CA 1
ATOM 3023 C C . PRO A 1 415 ? 39.122 117.998 27.241 1.00 33.21 394 PRO A C 1
ATOM 3024 O O . PRO A 1 415 ? 38.465 117.225 27.950 1.00 34.64 394 PRO A O 1
ATOM 3028 N N . TYR A 1 416 ? 39.866 118.962 27.718 1.00 31.82 395 TYR A N 1
ATOM 3029 C CA . TYR A 1 416 ? 39.978 119.144 29.136 1.00 32.89 395 TYR A CA 1
ATOM 3030 C C . TYR A 1 416 ? 38.644 119.530 29.783 1.00 31.00 395 TYR A C 1
ATOM 3031 O O . TYR A 1 416 ? 38.213 118.901 30.750 1.00 30.33 395 TYR A O 1
ATOM 3040 N N . GLU A 1 417 ? 37.941 120.494 29.227 1.00 30.57 396 GLU A N 1
ATOM 3041 C CA . GLU A 1 417 ? 36.603 120.846 29.745 1.00 30.59 396 GLU A CA 1
ATOM 3042 C C . GLU A 1 417 ? 35.581 119.710 29.615 1.00 29.64 396 GLU A C 1
ATOM 3043 O O . GLU A 1 417 ? 34.713 119.527 30.476 1.00 30.58 396 GLU A O 1
ATOM 3049 N N . ARG A 1 418 ? 35.647 118.958 28.520 1.00 28.01 397 ARG A N 1
ATOM 3050 C CA . ARG A 1 418 ? 34.770 117.805 28.351 1.00 27.57 397 ARG A CA 1
ATOM 3051 C C . ARG A 1 418 ? 34.966 116.790 29.492 1.00 28.14 397 ARG A C 1
ATOM 3052 O O . ARG A 1 418 ? 34.013 116.254 30.027 1.00 27.85 397 ARG A O 1
ATOM 3060 N N . LEU A 1 419 ? 36.212 116.509 29.858 1.00 28.68 398 LEU A N 1
ATOM 3061 C CA . LEU A 1 419 ? 36.493 115.559 30.943 1.00 30.56 398 LEU A CA 1
ATOM 3062 C C . LEU A 1 419 ? 36.008 116.053 32.286 1.00 32.13 398 LEU A C 1
ATOM 3063 O O . LEU A 1 419 ? 35.460 115.276 33.072 1.00 32.30 398 LEU A O 1
ATOM 3068 N N . LEU A 1 420 ? 36.181 117.351 32.535 1.00 33.62 399 LEU A N 1
ATOM 3069 C CA . LEU A 1 420 ? 35.794 117.939 33.826 1.00 35.31 399 LEU A CA 1
ATOM 3070 C C . LEU A 1 420 ? 34.313 117.882 33.987 1.00 35.09 399 LEU A C 1
ATOM 3071 O O . LEU A 1 420 ? 33.797 117.564 35.056 1.00 34.21 399 LEU A O 1
ATOM 3076 N N . TYR A 1 421 ? 33.615 118.229 32.915 1.00 34.11 400 TYR A N 1
ATOM 3077 C CA . TYR A 1 421 ? 32.153 118.212 32.934 1.00 36.00 400 TYR A CA 1
ATOM 3078 C C . TYR A 1 421 ? 31.658 116.776 33.116 1.00 33.12 400 TYR A C 1
ATOM 3079 O O . TYR A 1 421 ? 30.752 116.514 33.920 1.00 32.82 400 TYR A O 1
ATOM 3088 N N . ALA A 1 422 ? 32.251 115.839 32.381 1.00 29.62 401 ALA A N 1
ATOM 3089 C CA . ALA A 1 422 ? 31.824 114.449 32.484 1.00 28.23 401 ALA A CA 1
ATOM 3090 C C . ALA A 1 422 ? 32.059 113.931 33.918 1.00 29.06 401 ALA A C 1
ATOM 3091 O O . ALA A 1 422 ? 31.238 113.196 34.473 1.00 28.02 401 ALA A O 1
ATOM 3093 N N . ALA A 1 423 ? 33.199 114.288 34.500 1.00 29.23 402 ALA A N 1
ATOM 3094 C CA . ALA A 1 423 ? 33.521 113.821 35.832 1.00 31.53 402 ALA A CA 1
ATOM 3095 C C . ALA A 1 423 ? 32.467 114.317 36.786 1.00 34.14 402 ALA A C 1
ATOM 3096 O O . ALA A 1 423 ? 31.993 113.561 37.604 1.00 34.43 402 ALA A O 1
ATOM 3098 N N . PHE A 1 424 ? 32.125 115.595 36.676 1.00 35.23 403 PHE A N 1
ATOM 3099 C CA . PHE A 1 424 ? 31.186 116.209 37.580 1.00 37.95 403 PHE A CA 1
ATOM 3100 C C . PHE A 1 424 ? 29.836 115.520 37.476 1.00 39.00 403 PHE A C 1
ATOM 3101 O O . PHE A 1 424 ? 29.157 115.334 38.489 1.00 40.67 403 PHE A O 1
ATOM 3109 N N . ASN A 1 425 ? 29.450 115.136 36.258 1.00 39.59 404 ASN A N 1
ATOM 3110 C CA . ASN A 1 425 ? 28.164 114.470 36.016 1.00 42.17 404 ASN A CA 1
ATOM 3111 C C . ASN A 1 425 ? 28.202 112.970 36.138 1.00 40.50 404 ASN A C 1
ATOM 3112 O O . ASN A 1 425 ? 27.206 112.317 35.910 1.00 42.28 404 ASN A O 1
ATOM 3117 N N . GLY A 1 426 ? 29.322 112.416 36.580 1.00 40.44 405 GLY A N 1
ATOM 3118 C CA . GLY A 1 426 ? 29.436 110.956 36.803 1.00 40.06 405 GLY A CA 1
ATOM 3119 C C . GLY A 1 426 ? 29.395 110.088 35.542 1.00 38.42 405 GLY A C 1
ATOM 3120 O O . GLY A 1 426 ? 29.065 108.923 35.598 1.00 35.73 405 GLY A O 1
ATOM 3121 N N . ASP A 1 427 ? 29.732 110.664 34.396 1.00 37.81 406 ASP A N 1
ATOM 3122 C CA . ASP A 1 427 ? 29.806 109.921 33.147 1.00 36.31 406 ASP A CA 1
ATOM 3123 C C . ASP A 1 427 ? 31.230 109.339 33.008 1.00 34.66 406 ASP A C 1
ATOM 3124 O O . ASP A 1 427 ? 32.199 110.071 32.772 1.00 35.27 406 ASP A O 1
ATOM 3129 N N . ARG A 1 428 ? 31.349 108.024 33.119 1.00 33.93 407 ARG A N 1
ATOM 3130 C CA . ARG A 1 428 ? 32.652 107.369 33.205 1.00 35.18 407 ARG A CA 1
ATOM 3131 C C . ARG A 1 428 ? 33.224 106.782 31.900 1.00 32.73 407 ARG A C 1
ATOM 3132 O O . ARG A 1 428 ? 34.197 106.054 31.937 1.00 28.88 407 ARG A O 1
ATOM 3140 N N . GLN A 1 429 ? 32.602 107.090 30.779 1.00 31.89 408 GLN A N 1
ATOM 3141 C CA . GLN A 1 429 ? 33.025 106.508 29.506 1.00 33.59 408 GLN A CA 1
ATOM 3142 C C . GLN A 1 429 ? 34.456 106.874 29.095 1.00 30.12 408 GLN A C 1
ATOM 3143 O O . GLN A 1 429 ? 35.131 106.113 28.429 1.00 30.66 408 GLN A O 1
ATOM 3149 N N . LEU A 1 430 ? 34.883 108.057 29.495 1.00 28.22 409 LEU A N 1
ATOM 3150 C CA . LEU A 1 430 ? 36.183 108.581 29.134 1.00 27.32 409 LEU A CA 1
ATOM 3151 C C . LEU A 1 430 ? 37.253 108.382 30.205 1.00 27.26 409 LEU A C 1
ATOM 3152 O O . LEU A 1 430 ? 38.315 108.922 30.105 1.00 26.29 409 LEU A O 1
ATOM 3157 N N . PHE A 1 431 ? 36.963 107.544 31.191 1.00 29.09 410 PHE A N 1
ATOM 3158 C CA . PHE A 1 431 ? 37.860 107.290 32.289 1.00 30.84 410 PHE A CA 1
ATOM 3159 C C . PHE A 1 431 ? 38.141 105.789 32.384 1.00 30.46 410 PHE A C 1
ATOM 3160 O O . PHE A 1 431 ? 37.266 104.996 32.648 1.00 29.71 410 PHE A O 1
ATOM 3168 N N . ALA A 1 432 ? 39.393 105.425 32.171 1.00 30.15 411 ALA A N 1
ATOM 3169 C CA . ALA A 1 432 ? 39.790 104.050 32.159 1.00 30.29 411 ALA A CA 1
ATOM 3170 C C . ALA A 1 432 ? 39.519 103.387 33.507 1.00 30.45 411 ALA A C 1
ATOM 3171 O O . ALA A 1 432 ? 39.694 103.972 34.583 1.00 32.32 411 ALA A O 1
ATOM 3173 N N . ARG A 1 433 ? 39.093 102.149 33.433 1.00 30.64 412 ARG A N 1
ATOM 3174 C CA . ARG A 1 433 ? 38.758 101.371 34.603 1.00 30.56 412 ARG A CA 1
ATOM 3175 C C . ARG A 1 433 ? 39.976 100.549 35.007 1.00 31.49 412 ARG A C 1
ATOM 3176 O O . ARG A 1 433 ? 40.863 100.267 34.191 1.00 31.20 412 ARG A O 1
ATOM 3184 N N . GLU A 1 434 ? 40.016 100.191 36.278 1.00 32.76 413 GLU A N 1
ATOM 3185 C CA . GLU A 1 434 ? 41.163 99.547 36.904 1.00 34.58 413 GLU A CA 1
ATOM 3186 C C . GLU A 1 434 ? 41.689 98.314 36.158 1.00 33.76 413 GLU A C 1
ATOM 3187 O O . GLU A 1 434 ? 42.901 98.144 35.965 1.00 33.61 413 GLU A O 1
ATOM 3193 N N . ASP A 1 435 ? 40.785 97.443 35.752 1.00 31.50 414 ASP A N 1
ATOM 3194 C CA . ASP A 1 435 ? 41.193 96.205 35.077 1.00 30.74 414 ASP A CA 1
ATOM 3195 C C . ASP A 1 435 ? 41.934 96.545 33.752 1.00 30.66 414 ASP A C 1
ATOM 3196 O O . ASP A 1 435 ? 42.942 95.953 33.448 1.00 29.57 414 ASP A O 1
ATOM 3201 N N . ALA A 1 436 ? 41.464 97.540 33.022 1.00 30.93 415 ALA A N 1
ATOM 3202 C CA . ALA A 1 436 ? 42.144 97.951 31.790 1.00 31.26 415 ALA A CA 1
ATOM 3203 C C . ALA A 1 436 ? 43.513 98.574 32.075 1.00 31.97 415 ALA A C 1
ATOM 3204 O O . ALA A 1 436 ? 44.497 98.329 31.384 1.00 31.31 415 ALA A O 1
ATOM 3206 N N . ILE A 1 437 ? 43.573 99.371 33.120 1.00 33.16 416 ILE A N 1
ATOM 3207 C CA . ILE A 1 437 ? 44.825 99.961 33.506 1.00 34.66 416 ILE A CA 1
ATOM 3208 C C . ILE A 1 437 ? 45.874 98.851 33.730 1.00 33.91 416 ILE A C 1
ATOM 3209 O O . ILE A 1 437 ? 46.982 98.921 33.204 1.00 32.65 416 ILE A O 1
ATOM 3214 N N . GLU A 1 438 ? 45.518 97.843 34.507 1.00 34.60 417 GLU A N 1
ATOM 3215 C CA . GLU A 1 438 ? 46.457 96.781 34.857 1.00 34.43 417 GLU A CA 1
ATOM 3216 C C . GLU A 1 438 ? 46.841 95.931 33.658 1.00 31.39 417 GLU A C 1
ATOM 3217 O O . GLU A 1 438 ? 47.986 95.607 33.493 1.00 31.39 417 GLU A O 1
ATOM 3223 N N . GLU A 1 439 ? 45.913 95.650 32.776 1.00 29.02 418 GLU A N 1
ATOM 3224 C CA . GLU A 1 439 ? 46.255 94.938 31.568 1.00 28.67 418 GLU A CA 1
ATOM 3225 C C . GLU A 1 439 ? 47.169 95.743 30.669 1.00 28.19 418 GLU A C 1
ATOM 3226 O O . GLU A 1 439 ? 48.077 95.191 30.080 1.00 28.91 418 GLU A O 1
ATOM 3232 N N . THR A 1 440 ? 46.946 97.042 30.535 1.00 27.66 419 THR A N 1
ATOM 3233 C CA . THR A 1 440 ? 47.806 97.829 29.641 1.00 27.65 419 THR A CA 1
ATOM 3234 C C . THR A 1 440 ? 49.201 97.995 30.203 1.00 29.17 419 THR A C 1
ATOM 3235 O O . THR A 1 440 ? 50.158 98.031 29.439 1.00 28.59 419 THR A O 1
ATOM 3239 N N . TRP A 1 441 ? 49.326 98.062 31.532 1.00 30.98 420 TRP A N 1
ATOM 3240 C CA . TRP A 1 441 ? 50.659 98.059 32.153 1.00 33.43 420 TRP A CA 1
ATOM 3241 C C . TRP A 1 441 ? 51.373 96.723 31.918 1.00 33.24 420 TRP A C 1
ATOM 3242 O O . TRP A 1 441 ? 52.545 96.719 31.570 1.00 33.66 420 TRP A O 1
ATOM 3253 N N . ARG A 1 442 ? 50.651 95.603 32.041 1.00 32.10 421 ARG A N 1
ATOM 3254 C CA . ARG A 1 442 ? 51.251 94.301 31.728 1.00 31.29 421 ARG A CA 1
ATOM 3255 C C . ARG A 1 442 ? 51.764 94.295 30.291 1.00 32.48 421 ARG A C 1
ATOM 3256 O O . ARG A 1 442 ? 52.880 93.864 30.029 1.00 34.28 421 ARG A O 1
ATOM 3264 N N . ILE A 1 443 ? 50.952 94.810 29.368 1.00 30.61 422 ILE A N 1
ATOM 3265 C CA . ILE A 1 443 ? 51.310 94.816 27.960 1.00 30.05 422 ILE A CA 1
ATOM 3266 C C . ILE A 1 443 ? 52.598 95.579 27.688 1.00 31.96 422 ILE A C 1
ATOM 3267 O O . ILE A 1 443 ? 53.470 95.068 26.991 1.00 35.06 422 ILE A O 1
ATOM 3272 N N . VAL A 1 444 ? 52.747 96.765 28.267 1.00 33.06 423 VAL A N 1
ATOM 3273 C CA . VAL A 1 444 ? 53.913 97.639 27.952 1.00 34.29 423 VAL A CA 1
ATOM 3274 C C . VAL A 1 444 ? 55.145 97.356 28.814 1.00 36.69 423 VAL A C 1
ATOM 3275 O O . VAL A 1 444 ? 56.244 97.766 28.479 1.00 36.57 423 VAL A O 1
ATOM 3279 N N . GLN A 1 445 ? 54.972 96.657 29.925 1.00 38.94 424 GLN A N 1
ATOM 3280 C CA . GLN A 1 445 ? 56.072 96.502 30.887 1.00 42.77 424 GLN A CA 1
ATOM 3281 C C . GLN A 1 445 ? 57.426 96.057 30.280 1.00 42.76 424 GLN A C 1
ATOM 3282 O O . GLN A 1 445 ? 58.443 96.550 30.676 1.00 42.44 424 GLN A O 1
ATOM 3288 N N . PRO A 1 446 ? 57.426 95.121 29.323 1.00 43.59 425 PRO A N 1
ATOM 3289 C CA . PRO A 1 446 ? 58.709 94.588 28.868 1.00 45.17 425 PRO A CA 1
ATOM 3290 C C . PRO A 1 446 ? 59.536 95.642 28.179 1.00 49.42 425 PRO A C 1
ATOM 3291 O O . PRO A 1 446 ? 60.760 95.647 28.307 1.00 50.59 425 PRO A O 1
ATOM 3295 N N . VAL A 1 447 ? 58.867 96.559 27.497 1.00 49.46 426 VAL A N 1
ATOM 3296 C CA . VAL A 1 447 ? 59.543 97.703 26.878 1.00 51.16 426 VAL A CA 1
ATOM 3297 C C . VAL A 1 447 ? 60.078 98.699 27.917 1.00 50.55 426 VAL A C 1
ATOM 3298 O O . VAL A 1 447 ? 61.121 99.341 27.710 1.00 56.84 426 VAL A O 1
ATOM 3302 N N . LEU A 1 448 ? 59.392 98.832 29.045 1.00 47.72 427 LEU A N 1
ATOM 3303 C CA . LEU A 1 448 ? 59.890 99.681 30.125 1.00 49.82 427 LEU A CA 1
ATOM 3304 C C . LEU A 1 448 ? 61.112 99.063 30.781 1.00 53.07 427 LEU A C 1
ATOM 3305 O O . LEU A 1 448 ? 62.026 99.766 31.179 1.00 54.00 427 LEU A O 1
ATOM 3310 N N . ASP A 1 449 ? 61.079 97.741 30.950 1.00 55.71 428 ASP A N 1
ATOM 3311 C CA . ASP A 1 449 ? 62.134 97.010 31.646 1.00 58.93 428 ASP A CA 1
ATOM 3312 C C . ASP A 1 449 ? 63.368 96.883 30.787 1.00 59.50 428 ASP A C 1
ATOM 3313 O O . ASP A 1 449 ? 64.439 96.997 31.294 1.00 60.80 428 ASP A O 1
ATOM 3318 N N . LYS A 1 450 ? 63.210 96.608 29.495 1.00 61.93 429 LYS A N 1
ATOM 3319 C CA . LYS A 1 450 ? 64.360 96.407 28.603 1.00 63.09 429 LYS A CA 1
ATOM 3320 C C . LYS A 1 450 ? 64.224 97.341 27.418 1.00 64.62 429 LYS A C 1
ATOM 3321 O O . LYS A 1 450 ? 63.959 96.882 26.305 1.00 62.65 429 LYS A O 1
ATOM 3323 N N . PRO A 1 451 ? 64.392 98.666 27.662 1.00 68.05 430 PRO A N 1
ATOM 3324 C CA . PRO A 1 451 ? 64.229 99.638 26.594 1.00 68.19 430 PRO A CA 1
ATOM 3325 C C . PRO A 1 451 ? 65.318 99.459 25.549 1.00 72.12 430 PRO A C 1
ATOM 3326 O O . PRO A 1 451 ? 66.480 99.238 25.903 1.00 82.98 430 PRO A O 1
ATOM 3330 N N . SER A 1 452 ? 64.954 99.521 24.276 1.00 80.02 431 SER A N 1
ATOM 3331 C CA . SER A 1 452 ? 65.934 99.373 23.205 1.00 80.03 431 SER A CA 1
ATOM 3332 C C . SER A 1 452 ? 66.675 100.718 23.028 1.00 78.53 431 SER A C 1
ATOM 3333 O O . SER A 1 452 ? 66.202 101.763 23.497 1.00 74.64 431 SER A O 1
ATOM 3336 N N . ARG A 1 453 ? 67.830 100.669 22.359 1.00 77.42 432 ARG A N 1
ATOM 3337 C CA . ARG A 1 453 ? 68.720 101.828 22.222 1.00 76.37 432 ARG A CA 1
ATOM 3338 C C . ARG A 1 453 ? 67.991 102.992 21.503 1.00 71.07 432 ARG A C 1
ATOM 3339 O O . ARG A 1 453 ? 67.142 102.785 20.624 1.00 71.20 432 ARG A O 1
ATOM 3341 N N . ILE A 1 454 ? 68.281 104.208 21.946 1.00 68.02 433 ILE A N 1
ATOM 3342 C CA . ILE A 1 454 ? 67.680 105.423 21.398 1.00 65.16 433 ILE A CA 1
ATOM 3343 C C . ILE A 1 454 ? 68.184 105.707 19.986 1.00 65.25 433 ILE A C 1
ATOM 3344 O O . ILE A 1 454 ? 69.384 105.680 19.760 1.00 68.48 433 ILE A O 1
ATOM 3349 N N . HIS A 1 455 ? 67.278 105.974 19.045 1.00 61.69 434 HIS A N 1
ATOM 3350 C CA . HIS A 1 455 ? 67.659 106.466 17.727 1.00 62.07 434 HIS A CA 1
ATOM 3351 C C . HIS A 1 455 ? 67.318 107.950 17.660 1.00 59.75 434 HIS A C 1
ATOM 3352 O O . HIS A 1 455 ? 66.184 108.339 17.964 1.00 57.26 434 HIS A O 1
ATOM 3359 N N . GLN A 1 456 ? 68.273 108.771 17.241 1.00 59.70 435 GLN A N 1
ATOM 3360 C CA . GLN A 1 456 ? 68.042 110.214 17.060 1.00 58.79 435 GLN A CA 1
ATOM 3361 C C . GLN A 1 456 ? 67.272 110.436 15.766 1.00 56.63 435 GLN A C 1
ATOM 3362 O O . GLN A 1 456 ? 67.387 109.644 14.819 1.00 57.34 435 GLN A O 1
ATOM 3364 N N . TYR A 1 457 ? 66.438 111.468 15.755 1.00 53.84 436 TYR A N 1
ATOM 3365 C CA . TYR A 1 457 ? 65.773 111.873 14.543 1.00 52.55 436 TYR A CA 1
ATOM 3366 C C . TYR A 1 457 ? 65.617 113.372 14.546 1.00 53.16 436 TYR A C 1
ATOM 3367 O O . TYR A 1 457 ? 65.577 113.992 15.602 1.00 52.30 436 TYR A O 1
ATOM 3376 N N . GLU A 1 458 ? 65.553 113.941 13.345 1.00 54.43 437 GLU A N 1
ATOM 3377 C CA . GLU A 1 458 ? 65.407 115.382 13.160 1.00 55.73 437 GLU A CA 1
ATOM 3378 C C . GLU A 1 458 ? 63.984 115.824 13.446 1.00 53.58 437 GLU A C 1
ATOM 3379 O O . GLU A 1 458 ? 63.043 115.127 13.081 1.00 51.71 437 GLU A O 1
ATOM 3385 N N . GLN A 1 459 ? 63.845 116.994 14.069 1.00 54.03 438 GLN A N 1
ATOM 3386 C CA . GLN A 1 459 ? 62.550 117.629 14.229 1.00 52.51 438 GLN A CA 1
ATOM 3387 C C . GLN A 1 459 ? 61.991 117.879 12.858 1.00 53.66 438 GLN A C 1
ATOM 3388 O O . GLN A 1 459 ? 62.711 118.320 11.957 1.00 55.46 438 GLN A O 1
ATOM 3394 N N . GLY A 1 460 ? 60.711 117.538 12.682 1.00 52.73 439 GLY A N 1
ATOM 3395 C CA . GLY A 1 460 ? 60.045 117.745 11.409 1.00 53.17 439 GLY A CA 1
ATOM 3396 C C . GLY A 1 460 ? 60.155 116.525 10.520 1.00 53.13 439 GLY A C 1
ATOM 3397 O O . GLY A 1 460 ? 59.545 116.498 9.470 1.00 53.01 439 GLY A O 1
ATOM 3398 N N . SER A 1 461 ? 60.940 115.526 10.911 1.00 53.31 440 SER A N 1
ATOM 3399 C CA . SER A 1 461 ? 60.986 114.261 10.155 1.00 53.84 440 SER A CA 1
ATOM 3400 C C . SER A 1 461 ? 59.914 113.322 10.684 1.00 52.07 440 SER A C 1
ATOM 3401 O O . SER A 1 461 ? 59.269 113.623 11.699 1.00 50.80 440 SER A O 1
ATOM 3404 N N . TRP A 1 462 ? 59.733 112.182 10.007 1.00 52.43 441 TRP A N 1
ATOM 3405 C CA . TRP A 1 462 ? 58.777 111.139 10.457 1.00 50.26 441 TRP A CA 1
ATOM 3406 C C . TRP A 1 462 ? 59.344 110.255 11.548 1.00 49.82 441 TRP A C 1
ATOM 3407 O O . TRP A 1 462 ? 58.669 109.360 12.024 1.00 49.27 441 TRP A O 1
ATOM 3418 N N . GLY A 1 463 ? 60.585 110.492 11.939 1.00 51.37 442 GLY A N 1
ATOM 3419 C CA . GLY A 1 463 ? 61.182 109.715 12.992 1.00 51.07 442 GLY A CA 1
ATOM 3420 C C . GLY A 1 463 ? 62.350 108.889 12.498 1.00 52.39 442 GLY A C 1
ATOM 3421 O O . GLY A 1 463 ? 62.728 108.952 11.347 1.00 53.29 442 GLY A O 1
ATOM 3422 N N . PRO A 1 464 ? 62.933 108.106 13.393 1.00 52.76 443 PRO A N 1
ATOM 3423 C CA . PRO A 1 464 ? 64.046 107.244 13.028 1.00 55.40 443 PRO A CA 1
ATOM 3424 C C . PRO A 1 464 ? 63.731 106.270 11.893 1.00 56.27 443 PRO A C 1
ATOM 3425 O O . PRO A 1 464 ? 62.621 105.712 11.834 1.00 56.72 443 PRO A O 1
ATOM 3429 N N . GLU A 1 465 ? 64.716 106.045 11.026 1.00 60.19 444 GLU A N 1
ATOM 3430 C CA . GLU A 1 465 ? 64.594 105.119 9.896 1.00 61.60 444 GLU A CA 1
ATOM 3431 C C . GLU A 1 465 ? 64.382 103.660 10.362 1.00 62.21 444 GLU A C 1
ATOM 3432 O O . GLU A 1 465 ? 63.811 102.852 9.641 1.00 62.95 444 GLU A O 1
ATOM 3434 N N . ALA A 1 466 ? 64.819 103.320 11.571 1.00 62.68 445 ALA A N 1
ATOM 3435 C CA . ALA A 1 466 ? 64.563 101.993 12.109 1.00 62.98 445 ALA A CA 1
ATOM 3436 C C . ALA A 1 466 ? 63.056 101.683 12.249 1.00 62.36 445 ALA A C 1
ATOM 3437 O O . ALA A 1 466 ? 62.664 100.516 12.233 1.00 63.29 445 ALA A O 1
ATOM 3439 N N . ALA A 1 467 ? 62.210 102.704 12.379 1.00 59.80 446 ALA A N 1
ATOM 3440 C CA . ALA A 1 467 ? 60.765 102.467 12.357 1.00 57.81 446 ALA A CA 1
ATOM 3441 C C . ALA A 1 467 ? 60.271 101.958 10.998 1.00 59.35 446 ALA A C 1
ATOM 3442 O O . ALA A 1 467 ? 59.248 101.258 10.940 1.00 58.24 446 ALA A O 1
ATOM 3444 N N . GLN A 1 468 ? 61.001 102.258 9.917 1.00 61.49 447 GLN A N 1
ATOM 3445 C CA . GLN A 1 468 ? 60.675 101.701 8.593 1.00 61.50 447 GLN A CA 1
ATOM 3446 C C . GLN A 1 468 ? 60.952 100.203 8.551 1.00 58.89 447 GLN A C 1
ATOM 3447 O O . GLN A 1 468 ? 60.225 99.426 7.931 1.00 54.51 447 GLN A O 1
ATOM 3453 N N . ALA A 1 469 ? 62.021 99.788 9.211 1.00 60.28 448 ALA A N 1
ATOM 3454 C CA . ALA A 1 469 ? 62.427 98.372 9.185 1.00 59.80 448 ALA A CA 1
ATOM 3455 C C . ALA A 1 469 ? 61.386 97.503 9.913 1.00 58.44 448 ALA A C 1
ATOM 3456 O O . ALA A 1 469 ? 61.186 96.345 9.573 1.00 58.98 448 ALA A O 1
ATOM 3458 N N . LEU A 1 470 ? 60.742 98.064 10.919 1.00 56.21 449 LEU A N 1
ATOM 3459 C CA . LEU A 1 470 ? 59.678 97.358 11.635 1.00 55.25 449 LEU A CA 1
ATOM 3460 C C . LEU A 1 470 ? 58.610 96.712 10.730 1.00 53.32 449 LEU A C 1
ATOM 3461 O O . LEU A 1 470 ? 58.163 95.609 10.987 1.00 52.58 449 LEU A O 1
ATOM 3466 N N . VAL A 1 471 ? 58.222 97.437 9.688 1.00 52.88 450 VAL A N 1
ATOM 3467 C CA . VAL A 1 471 ? 57.174 97.011 8.774 1.00 53.65 450 VAL A CA 1
ATOM 3468 C C . VAL A 1 471 ? 57.728 96.412 7.457 1.00 56.85 450 VAL A C 1
ATOM 3469 O O . VAL A 1 471 ? 57.003 96.302 6.470 1.00 54.71 450 VAL A O 1
ATOM 3473 N N . HIS A 1 472 ? 58.997 95.992 7.467 1.00 60.83 451 HIS A N 1
ATOM 3474 C CA . HIS A 1 472 ? 59.693 95.596 6.233 1.00 65.13 451 HIS A CA 1
ATOM 3475 C C . HIS A 1 472 ? 59.037 94.518 5.366 1.00 63.07 451 HIS A C 1
ATOM 3476 O O . HIS A 1 472 ? 58.902 94.718 4.157 1.00 64.79 451 HIS A O 1
ATOM 3483 N N . GLY A 1 473 ? 58.577 93.418 5.941 1.00 60.99 452 GLY A N 1
ATOM 3484 C CA . GLY A 1 473 ? 57.792 92.427 5.172 1.00 59.82 452 GLY A CA 1
ATOM 3485 C C . GLY A 1 473 ? 56.279 92.693 5.121 1.00 57.24 452 GLY A C 1
ATOM 3486 O O . GLY A 1 473 ? 55.502 91.843 4.670 1.00 57.41 452 GLY A O 1
ATOM 3487 N N . ARG A 1 474 ? 55.851 93.888 5.510 1.00 55.00 453 ARG A N 1
ATOM 3488 C CA . ARG A 1 474 ? 54.403 94.222 5.628 1.00 54.50 453 ARG A CA 1
ATOM 3489 C C . ARG A 1 474 ? 54.062 95.458 4.810 1.00 52.05 453 ARG A C 1
ATOM 3490 O O . ARG A 1 474 ? 54.702 95.708 3.802 1.00 54.47 453 ARG A O 1
ATOM 3498 N N . HIS A 1 475 ? 53.037 96.209 5.203 1.00 49.32 454 HIS A N 1
ATOM 3499 C CA . HIS A 1 475 ? 52.662 97.439 4.481 1.00 47.07 454 HIS A CA 1
ATOM 3500 C C . HIS A 1 475 ? 53.496 98.590 4.949 1.00 44.49 454 HIS A C 1
ATOM 3501 O O . HIS A 1 475 ? 53.677 98.766 6.142 1.00 42.01 454 HIS A O 1
ATOM 3508 N N . ALA A 1 476 ? 54.011 99.358 4.005 1.00 44.14 455 ALA A N 1
ATOM 3509 C CA . ALA A 1 476 ? 54.743 100.574 4.334 1.00 44.74 455 ALA A CA 1
ATOM 3510 C C . ALA A 1 476 ? 53.886 101.553 5.124 1.00 42.65 455 ALA A C 1
ATOM 3511 O O . ALA A 1 476 ? 52.674 101.624 4.942 1.00 41.70 455 ALA A O 1
ATOM 3513 N N . TRP A 1 477 ? 54.502 102.289 6.040 1.00 41.56 456 TRP A N 1
ATOM 3514 C CA . TRP A 1 477 ? 53.836 103.413 6.673 1.00 40.50 456 TRP A CA 1
ATOM 3515 C C . TRP A 1 477 ? 53.368 104.365 5.570 1.00 41.10 456 TRP A C 1
ATOM 3516 O O . TRP A 1 477 ? 54.157 104.746 4.722 1.00 43.18 456 TRP A O 1
ATOM 3527 N N . GLN A 1 478 ? 52.088 104.720 5.581 1.00 39.77 457 GLN A N 1
ATOM 3528 C CA . GLN A 1 478 ? 51.503 105.595 4.569 1.00 40.20 457 GLN A CA 1
ATOM 3529 C C . GLN A 1 478 ? 51.489 107.038 5.091 1.00 40.44 457 GLN A C 1
ATOM 3530 O O . GLN A 1 478 ? 51.577 107.279 6.312 1.00 40.37 457 GLN A O 1
ATOM 3536 N N . GLN A 1 479 ? 51.392 107.985 4.165 1.00 40.95 458 GLN A N 1
ATOM 3537 C CA A GLN A 1 479 ? 51.169 109.391 4.542 0.50 41.13 458 GLN A CA 1
ATOM 3538 C CA B GLN A 1 479 ? 51.192 109.361 4.545 0.50 41.33 458 GLN A CA 1
ATOM 3539 C C . GLN A 1 479 ? 49.807 109.494 5.202 1.00 39.10 458 GLN A C 1
ATOM 3540 O O . GLN A 1 479 ? 48.812 109.034 4.649 1.00 38.43 458 GLN A O 1
ATOM 3551 N N . PRO A 1 480 ? 49.748 110.115 6.381 1.00 37.56 459 PRO A N 1
ATOM 3552 C CA . PRO A 1 480 ? 48.485 110.192 7.067 1.00 35.84 459 PRO A CA 1
ATOM 3553 C C . PRO A 1 480 ? 47.507 111.086 6.379 1.00 35.51 459 PRO A C 1
ATOM 3554 O O . PRO A 1 480 ? 47.899 112.039 5.718 1.00 36.79 459 PRO A O 1
ATOM 3558 N N . TRP A 1 481 ? 46.229 110.777 6.573 1.00 33.59 460 TRP A N 1
ATOM 3559 C CA . TRP A 1 481 ? 45.167 111.599 6.081 1.00 33.84 460 TRP A CA 1
ATOM 3560 C C . TRP A 1 481 ? 44.984 112.857 6.923 1.00 34.70 460 TRP A C 1
ATOM 3561 O O . TRP A 1 481 ? 44.447 112.797 8.015 1.00 33.45 460 TRP A O 1
ATOM 3572 N N . LEU A 1 482 ? 45.379 114.004 6.363 1.00 37.08 461 LEU A N 1
ATOM 3573 C CA . LEU A 1 482 ? 45.261 115.294 7.060 1.00 38.60 461 LEU A CA 1
ATOM 3574 C C . LEU A 1 482 ? 43.955 116.020 6.775 1.00 40.22 461 LEU A C 1
ATOM 3575 O O . LEU A 1 482 ? 43.406 115.929 5.670 1.00 40.66 461 LEU A O 1
ATOM 3580 N N . PRO A 1 483 ? 43.501 116.838 7.751 1.00 41.67 462 PRO A N 1
ATOM 3581 C CA . PRO A 1 483 ? 42.383 117.748 7.509 1.00 43.81 462 PRO A CA 1
ATOM 3582 C C . PRO A 1 483 ? 42.686 118.713 6.394 1.00 47.33 462 PRO A C 1
ATOM 3583 O O . PRO A 1 483 ? 43.845 119.056 6.198 1.00 48.01 462 PRO A O 1
ATOM 3587 N N . GLN A 1 484 ? 41.635 119.118 5.661 1.00 50.76 463 GLN A N 1
ATOM 3588 C CA . GLN A 1 484 ? 41.693 120.097 4.542 1.00 54.21 463 GLN A CA 1
ATOM 3589 C C . GLN A 1 484 ? 41.697 121.552 5.010 1.00 56.56 463 GLN A C 1
ATOM 3590 O O . GLN A 1 484 ? 42.508 121.925 5.868 1.00 57.53 463 GLN A O 1
ATOM 3592 N N . SER B 1 27 ? 40.681 78.766 45.699 1.00 57.67 6 SER B N 1
ATOM 3593 C CA . SER B 1 27 ? 42.115 78.447 45.427 1.00 59.09 6 SER B CA 1
ATOM 3594 C C . SER B 1 27 ? 42.535 77.161 46.145 1.00 53.97 6 SER B C 1
ATOM 3595 O O . SER B 1 27 ? 43.310 76.390 45.598 1.00 54.17 6 SER B O 1
ATOM 3597 N N . HIS B 1 28 ? 42.038 76.943 47.365 1.00 47.69 7 HIS B N 1
ATOM 3598 C CA . HIS B 1 28 ? 42.204 75.648 48.042 1.00 42.98 7 HIS B CA 1
ATOM 3599 C C . HIS B 1 28 ? 40.877 74.852 48.095 1.00 37.25 7 HIS B C 1
ATOM 3600 O O . HIS B 1 28 ? 39.782 75.415 48.253 1.00 32.67 7 HIS B O 1
ATOM 3607 N N . PRO B 1 29 ? 40.968 73.529 47.920 1.00 35.27 8 PRO B N 1
ATOM 3608 C CA . PRO B 1 29 ? 39.844 72.670 48.192 1.00 33.37 8 PRO B CA 1
ATOM 3609 C C . PRO B 1 29 ? 39.575 72.658 49.686 1.00 30.58 8 PRO B C 1
ATOM 3610 O O . PRO B 1 29 ? 40.390 73.111 50.451 1.00 30.12 8 PRO B O 1
ATOM 3614 N N . SER B 1 30 ? 38.391 72.196 50.062 1.00 28.41 9 SER B N 1
ATOM 3615 C CA . SER B 1 30 ? 37.995 72.081 51.437 1.00 26.52 9 SER B CA 1
ATOM 3616 C C . SER B 1 30 ? 38.635 70.863 51.978 1.00 27.44 9 SER B C 1
ATOM 3617 O O . SER B 1 30 ? 39.178 70.051 51.221 1.00 28.17 9 SER B O 1
ATOM 3620 N N . ASP B 1 31 ? 38.676 70.754 53.302 1.00 27.44 10 ASP B N 1
ATOM 3621 C CA . ASP B 1 31 ? 39.255 69.573 53.961 1.00 28.79 10 ASP B CA 1
ATOM 3622 C C . ASP B 1 31 ? 38.352 69.077 55.080 1.00 28.22 10 ASP B C 1
ATOM 3623 O O . ASP B 1 31 ? 38.793 68.345 55.988 1.00 30.74 10 ASP B O 1
ATOM 3628 N N . LEU B 1 32 ? 37.083 69.436 55.009 1.00 26.81 11 LEU B N 1
ATOM 3629 C CA . LEU B 1 32 ? 36.116 68.999 55.994 1.00 25.17 11 LEU B CA 1
ATOM 3630 C C . LEU B 1 32 ? 34.768 69.236 55.386 1.00 24.57 11 LEU B C 1
ATOM 3631 O O . LEU B 1 32 ? 34.510 70.333 54.873 1.00 25.37 11 LEU B O 1
ATOM 3636 N N . LEU B 1 33 ? 33.891 68.246 55.492 1.00 24.14 12 LEU B N 1
ATOM 3637 C CA . LEU B 1 33 ? 32.530 68.379 54.991 1.00 23.87 12 LEU B CA 1
ATOM 3638 C C . LEU B 1 33 ? 31.547 68.392 56.143 1.00 23.90 12 LEU B C 1
ATOM 3639 O O . LEU B 1 33 ? 31.525 67.470 56.977 1.00 24.28 12 LEU B O 1
ATOM 3644 N N . VAL B 1 34 ? 30.765 69.465 56.228 1.00 23.15 13 VAL B N 1
ATOM 3645 C CA . VAL B 1 34 ? 29.778 69.608 57.275 1.00 22.78 13 VAL B CA 1
ATOM 3646 C C . VAL B 1 34 ? 28.392 69.676 56.627 1.00 22.63 13 VAL B C 1
ATOM 3647 O O . VAL B 1 34 ? 28.109 70.611 55.884 1.00 22.58 13 VAL B O 1
ATOM 3651 N N . ILE B 1 35 ? 27.527 68.711 56.935 1.00 21.89 14 ILE B N 1
ATOM 3652 C CA . ILE B 1 35 ? 26.230 68.598 56.266 1.00 21.80 14 ILE B CA 1
ATOM 3653 C C . ILE B 1 35 ? 25.110 68.924 57.213 1.00 22.04 14 ILE B C 1
ATOM 3654 O O . ILE B 1 35 ? 24.845 68.124 58.133 1.00 22.71 14 ILE B O 1
ATOM 3659 N N . PHE B 1 36 ? 24.475 70.089 57.029 1.00 21.16 15 PHE B N 1
ATOM 3660 C CA . PHE B 1 36 ? 23.244 70.391 57.739 1.00 21.99 15 PHE B CA 1
ATOM 3661 C C . PHE B 1 36 ? 22.087 69.698 57.059 1.00 21.52 15 PHE B C 1
ATOM 3662 O O . PHE B 1 36 ? 21.894 69.853 55.851 1.00 20.95 15 PHE B O 1
ATOM 3670 N N . GLY B 1 37 ? 21.317 68.930 57.848 1.00 23.15 16 GLY B N 1
ATOM 3671 C CA . GLY B 1 37 ? 20.107 68.215 57.352 1.00 24.14 16 GLY B CA 1
ATOM 3672 C C . GLY B 1 37 ? 20.392 66.750 57.020 1.00 25.16 16 GLY B C 1
ATOM 3673 O O . GLY B 1 37 ? 19.734 66.169 56.184 1.00 26.88 16 GLY B O 1
ATOM 3674 N N . ILE B 1 38 ? 21.341 66.149 57.707 1.00 25.48 17 ILE B N 1
ATOM 3675 C CA . ILE B 1 38 ? 21.812 64.802 57.392 1.00 27.43 17 ILE B CA 1
ATOM 3676 C C . ILE B 1 38 ? 20.774 63.693 57.627 1.00 27.59 17 ILE B C 1
ATOM 3677 O O . ILE B 1 38 ? 20.934 62.572 57.112 1.00 28.88 17 ILE B O 1
ATOM 3682 N N . THR B 1 39 ? 19.736 63.979 58.403 1.00 27.80 18 THR B N 1
ATOM 3683 C CA . THR B 1 39 ? 18.627 63.021 58.582 1.00 28.98 18 THR B CA 1
ATOM 3684 C C . THR B 1 39 ? 17.429 63.285 57.692 1.00 30.51 18 THR B C 1
ATOM 3685 O O . THR B 1 39 ? 16.410 62.603 57.821 1.00 32.39 18 THR B O 1
ATOM 3689 N N . GLY B 1 40 ? 17.515 64.270 56.794 1.00 31.01 19 GLY B N 1
ATOM 3690 C CA . GLY B 1 40 ? 16.391 64.614 55.916 1.00 31.53 19 GLY B CA 1
ATOM 3691 C C . GLY B 1 40 ? 16.249 63.716 54.697 1.00 32.58 19 GLY B C 1
ATOM 3692 O O . GLY B 1 40 ? 17.063 62.811 54.458 1.00 33.19 19 GLY B O 1
ATOM 3693 N N . ASP B 1 41 ? 15.211 63.981 53.910 1.00 34.18 20 ASP B N 1
ATOM 3694 C CA . ASP B 1 41 ? 14.904 63.156 52.742 1.00 35.22 20 ASP B CA 1
ATOM 3695 C C . ASP B 1 41 ? 15.976 63.148 51.639 1.00 32.88 20 ASP B C 1
ATOM 3696 O O . ASP B 1 41 ? 16.271 62.096 51.090 1.00 31.92 20 ASP B O 1
ATOM 3701 N N . LEU B 1 42 ? 16.565 64.294 51.307 1.00 32.51 21 LEU B N 1
ATOM 3702 C CA . LEU B 1 42 ? 17.593 64.322 50.254 1.00 32.74 21 LEU B CA 1
ATOM 3703 C C . LEU B 1 42 ? 18.823 63.525 50.648 1.00 32.12 21 LEU B C 1
ATOM 3704 O O . LEU B 1 42 ? 19.380 62.792 49.837 1.00 31.55 21 LEU B O 1
ATOM 3709 N N . ALA B 1 43 ? 19.238 63.641 51.913 1.00 33.19 22 ALA B N 1
ATOM 3710 C CA . ALA B 1 43 ? 20.330 62.803 52.439 1.00 32.80 22 ALA B CA 1
ATOM 3711 C C . ALA B 1 43 ? 20.003 61.343 52.287 1.00 34.35 22 ALA B C 1
ATOM 3712 O O . ALA B 1 43 ? 20.845 60.523 51.871 1.00 35.03 22 ALA B O 1
ATOM 3714 N N . ARG B 1 44 ? 18.762 60.992 52.609 1.00 34.21 23 ARG B N 1
ATOM 3715 C CA . ARG B 1 44 ? 18.352 59.612 52.500 1.00 38.19 23 ARG B CA 1
ATOM 3716 C C . ARG B 1 44 ? 18.281 59.154 51.044 1.00 38.22 23 ARG B C 1
ATOM 3717 O O . ARG B 1 44 ? 18.651 58.018 50.720 1.00 40.93 23 ARG B O 1
ATOM 3725 N N . LYS B 1 45 ? 17.731 59.988 50.169 1.00 40.04 24 LYS B N 1
ATOM 3726 C CA . LYS B 1 45 ? 17.504 59.558 48.765 1.00 41.16 24 LYS B CA 1
ATOM 3727 C C . LYS B 1 45 ? 18.828 59.584 48.003 1.00 41.37 24 LYS B C 1
ATOM 3728 O O . LYS B 1 45 ? 19.155 58.603 47.348 1.00 44.11 24 LYS B O 1
ATOM 3730 N N . MET B 1 46 ? 19.617 60.654 48.170 1.00 40.41 25 MET B N 1
ATOM 3731 C CA . MET B 1 46 ? 20.783 60.919 47.321 1.00 41.58 25 MET B CA 1
ATOM 3732 C C . MET B 1 46 ? 22.129 61.032 48.044 1.00 37.48 25 MET B C 1
ATOM 3733 O O . MET B 1 46 ? 23.114 60.402 47.651 1.00 34.57 25 MET B O 1
ATOM 3738 N N . THR B 1 47 ? 22.184 61.799 49.120 1.00 36.74 26 THR B N 1
ATOM 3739 C CA . THR B 1 47 ? 23.509 62.167 49.653 1.00 34.99 26 THR B CA 1
ATOM 3740 C C . THR B 1 47 ? 24.324 60.994 50.180 1.00 34.33 26 THR B C 1
ATOM 3741 O O . THR B 1 47 ? 25.499 60.849 49.866 1.00 36.88 26 THR B O 1
ATOM 3745 N N . PHE B 1 48 ? 23.717 60.151 50.988 1.00 34.79 27 PHE B N 1
ATOM 3746 C CA . PHE B 1 48 ? 24.418 58.985 51.533 1.00 34.73 27 PHE B CA 1
ATOM 3747 C C . PHE B 1 48 ? 24.966 58.062 50.444 1.00 36.50 27 PHE B C 1
ATOM 3748 O O . PHE B 1 48 ? 26.119 57.646 50.479 1.00 34.80 27 PHE B O 1
ATOM 3756 N N . ARG B 1 49 ? 24.133 57.741 49.468 1.00 38.51 28 ARG B N 1
ATOM 3757 C CA . ARG B 1 49 ? 24.597 56.984 48.298 1.00 38.64 28 ARG B CA 1
ATOM 3758 C C . ARG B 1 49 ? 25.782 57.645 47.566 1.00 36.78 28 ARG B C 1
ATOM 3759 O O . ARG B 1 49 ? 26.773 56.992 47.196 1.00 38.04 28 ARG B O 1
ATOM 3767 N N . ALA B 1 50 ? 25.661 58.937 47.326 1.00 34.06 29 ALA B N 1
ATOM 3768 C CA . ALA B 1 50 ? 26.716 59.675 46.662 1.00 33.55 29 ALA B CA 1
ATOM 3769 C C . ALA B 1 50 ? 28.024 59.622 47.457 1.00 32.42 29 ALA B C 1
ATOM 3770 O O . ALA B 1 50 ? 29.118 59.428 46.878 1.00 33.41 29 ALA B O 1
ATOM 3772 N N . LEU B 1 51 ? 27.938 59.778 48.773 1.00 31.34 30 LEU B N 1
ATOM 3773 C CA . LEU B 1 51 ? 29.148 59.666 49.618 1.00 31.50 30 LEU B CA 1
ATOM 3774 C C . LEU B 1 51 ? 29.762 58.266 49.541 1.00 33.71 30 LEU B C 1
ATOM 3775 O O . LEU B 1 51 ? 30.995 58.085 49.473 1.00 32.56 30 LEU B O 1
ATOM 3780 N N . TYR B 1 52 ? 28.890 57.272 49.584 1.00 36.39 31 TYR B N 1
ATOM 3781 C CA . TYR B 1 52 ? 29.307 55.869 49.479 1.00 38.96 31 TYR B CA 1
ATOM 3782 C C . TYR B 1 52 ? 30.064 55.616 48.168 1.00 40.06 31 TYR B C 1
ATOM 3783 O O . TYR B 1 52 ? 31.121 54.977 48.161 1.00 40.63 31 TYR B O 1
ATOM 3792 N N . ARG B 1 53 ? 29.534 56.139 47.065 1.00 41.09 32 ARG B N 1
ATOM 3793 C CA . ARG B 1 53 ? 30.164 55.930 45.755 1.00 41.31 32 ARG B CA 1
ATOM 3794 C C . ARG B 1 53 ? 31.512 56.656 45.662 1.00 42.26 32 ARG B C 1
ATOM 3795 O O . ARG B 1 53 ? 32.467 56.144 45.082 1.00 44.60 32 ARG B O 1
ATOM 3803 N N . LEU B 1 54 ? 31.615 57.841 46.258 1.00 40.11 33 LEU B N 1
ATOM 3804 C CA . LEU B 1 54 ? 32.886 58.541 46.261 1.00 39.52 33 LEU B CA 1
ATOM 3805 C C . LEU B 1 54 ? 33.890 57.721 47.073 1.00 39.80 33 LEU B C 1
ATOM 3806 O O . LEU B 1 54 ? 35.062 57.623 46.714 1.00 40.02 33 LEU B O 1
ATOM 3811 N N . GLU B 1 55 ? 33.426 57.142 48.178 1.00 40.40 34 GLU B N 1
ATOM 3812 C CA . GLU B 1 55 ? 34.271 56.297 49.010 1.00 41.13 34 GLU B CA 1
ATOM 3813 C C . GLU B 1 55 ? 34.739 55.096 48.226 1.00 44.10 34 GLU B C 1
ATOM 3814 O O . GLU B 1 55 ? 35.901 54.727 48.300 1.00 48.45 34 GLU B O 1
ATOM 3820 N N . ARG B 1 56 ? 33.841 54.462 47.489 1.00 45.76 35 ARG B N 1
ATOM 3821 C CA . ARG B 1 56 ? 34.233 53.319 46.677 1.00 48.85 35 ARG B CA 1
ATOM 3822 C C . ARG B 1 56 ? 35.315 53.661 45.659 1.00 49.90 35 ARG B C 1
ATOM 3823 O O . ARG B 1 56 ? 36.224 52.867 45.443 1.00 51.08 35 ARG B O 1
ATOM 3831 N N . ARG B 1 57 ? 35.209 54.825 45.040 1.00 50.82 36 ARG B N 1
ATOM 3832 C CA . ARG B 1 57 ? 36.226 55.311 44.103 1.00 52.38 36 ARG B CA 1
ATOM 3833 C C . ARG B 1 57 ? 37.485 55.849 44.814 1.00 50.24 36 ARG B C 1
ATOM 3834 O O . ARG B 1 57 ? 38.375 56.402 44.166 1.00 47.92 36 ARG B O 1
ATOM 3842 N N . GLU B 1 58 ? 37.508 55.767 46.146 1.00 50.81 37 GLU B N 1
ATOM 3843 C CA . GLU B 1 58 ? 38.612 56.251 46.969 1.00 53.68 37 GLU B CA 1
ATOM 3844 C C . GLU B 1 58 ? 38.835 57.753 46.850 1.00 53.00 37 GLU B C 1
ATOM 3845 O O . GLU B 1 58 ? 39.955 58.229 46.983 1.00 51.93 37 GLU B O 1
ATOM 3851 N N . GLU B 1 59 ? 37.754 58.499 46.638 1.00 51.51 38 GLU B N 1
ATOM 3852 C CA . GLU B 1 59 ? 37.839 59.943 46.504 1.00 50.62 38 GLU B CA 1
ATOM 3853 C C . GLU B 1 59 ? 37.504 60.741 47.781 1.00 48.28 38 GLU B C 1
ATOM 3854 O O . GLU B 1 59 ? 37.662 61.952 47.776 1.00 49.76 38 GLU B O 1
ATOM 3860 N N . LEU B 1 60 ? 37.045 60.087 48.855 1.00 43.18 39 LEU B N 1
ATOM 3861 C CA . LEU B 1 60 ? 36.852 60.794 50.146 1.00 41.45 39 LEU B CA 1
ATOM 3862 C C . LEU B 1 60 ? 38.128 60.710 50.950 1.00 42.32 39 LEU B C 1
ATOM 3863 O O . LEU B 1 60 ? 38.662 59.611 51.157 1.00 42.24 39 LEU B O 1
ATOM 3868 N N . GLU B 1 61 ? 38.637 61.853 51.395 1.00 41.40 40 GLU B N 1
ATOM 3869 C CA . GLU B 1 61 ? 39.894 61.868 52.155 1.00 41.18 40 GLU B CA 1
ATOM 3870 C C . GLU B 1 61 ? 39.786 62.609 53.474 1.00 36.11 40 GLU B C 1
ATOM 3871 O O . GLU B 1 61 ? 40.794 62.780 54.147 1.00 35.01 40 GLU B O 1
ATOM 3877 N N . HIS B 1 62 ? 38.592 63.062 53.840 1.00 33.54 41 HIS B N 1
ATOM 3878 C CA . HIS B 1 62 ? 38.431 63.993 54.947 1.00 32.58 41 HIS B CA 1
ATOM 3879 C C . HIS B 1 62 ? 37.214 63.648 55.816 1.00 31.60 41 HIS B C 1
ATOM 3880 O O . HIS B 1 62 ? 36.295 63.015 55.369 1.00 31.98 41 HIS B O 1
ATOM 3887 N N . PRO B 1 63 ? 37.198 64.105 57.066 1.00 29.91 42 PRO B N 1
ATOM 3888 C CA . PRO B 1 63 ? 36.071 63.851 57.914 1.00 28.83 42 PRO B CA 1
ATOM 3889 C C . PRO B 1 63 ? 34.773 64.546 57.461 1.00 27.81 42 PRO B C 1
ATOM 3890 O O . PRO B 1 63 ? 34.789 65.583 56.786 1.00 25.24 42 PRO B O 1
ATOM 3894 N N . ILE B 1 64 ? 33.657 63.941 57.872 1.00 26.54 43 ILE B N 1
ATOM 3895 C CA . ILE B 1 64 ? 32.320 64.440 57.600 1.00 25.51 43 ILE B CA 1
ATOM 3896 C C . ILE B 1 64 ? 31.558 64.567 58.913 1.00 24.99 43 ILE B C 1
ATOM 3897 O O . ILE B 1 64 ? 31.453 63.598 59.653 1.00 26.14 43 ILE B O 1
ATOM 3902 N N . ILE B 1 65 ? 31.046 65.749 59.194 1.00 23.32 44 ILE B N 1
ATOM 3903 C CA . ILE B 1 65 ? 30.246 65.998 60.352 1.00 22.94 44 ILE B CA 1
ATOM 3904 C C . ILE B 1 65 ? 28.814 66.179 59.892 1.00 23.40 44 ILE B C 1
ATOM 3905 O O . ILE B 1 65 ? 28.505 67.117 59.167 1.00 24.39 44 ILE B O 1
ATOM 3910 N N . GLY B 1 66 ? 27.945 65.280 60.319 1.00 23.93 45 GLY B N 1
ATOM 3911 C CA . GLY B 1 66 ? 26.518 65.418 60.098 1.00 24.57 45 GLY B CA 1
ATOM 3912 C C . GLY B 1 66 ? 25.852 66.217 61.228 1.00 24.87 45 GLY B C 1
ATOM 3913 O O . GLY B 1 66 ? 26.168 66.017 62.426 1.00 24.94 45 GLY B O 1
ATOM 3914 N N . VAL B 1 67 ? 24.936 67.108 60.849 1.00 23.71 46 VAL B N 1
ATOM 3915 C CA . VAL B 1 67 ? 24.212 67.935 61.804 1.00 23.98 46 VAL B CA 1
ATOM 3916 C C . VAL B 1 67 ? 22.708 67.802 61.527 1.00 25.88 46 VAL B C 1
ATOM 3917 O O . VAL B 1 67 ? 22.246 67.932 60.359 1.00 27.90 46 VAL B O 1
ATOM 3921 N N . ALA B 1 68 ? 21.951 67.593 62.579 1.00 25.42 47 ALA B N 1
ATOM 3922 C CA . ALA B 1 68 ? 20.497 67.575 62.515 1.00 25.74 47 ALA B CA 1
ATOM 3923 C C . ALA B 1 68 ? 19.926 67.742 63.919 1.00 26.16 47 ALA B C 1
ATOM 3924 O O . ALA B 1 68 ? 20.651 67.721 64.902 1.00 24.83 47 ALA B O 1
ATOM 3926 N N . SER B 1 69 ? 18.623 67.951 63.996 1.00 27.60 48 SER B N 1
ATOM 3927 C CA . SER B 1 69 ? 17.957 68.138 65.263 1.00 28.44 48 SER B CA 1
ATOM 3928 C C . SER B 1 69 ? 17.684 66.804 65.956 1.00 28.49 48 SER B C 1
ATOM 3929 O O . SER B 1 69 ? 17.477 66.768 67.149 1.00 28.48 48 SER B O 1
ATOM 3932 N N . ASP B 1 70 ? 17.665 65.698 65.210 1.00 28.05 49 ASP B N 1
ATOM 3933 C CA . ASP B 1 70 ? 17.281 64.430 65.818 1.00 28.15 49 ASP B CA 1
ATOM 3934 C C . ASP B 1 70 ? 18.200 64.066 66.995 1.00 28.54 49 ASP B C 1
ATOM 3935 O O . ASP B 1 70 ? 19.447 64.135 66.888 1.00 27.11 49 ASP B O 1
ATOM 3940 N N . ASP B 1 71 ? 17.595 63.667 68.115 1.00 29.06 50 ASP B N 1
ATOM 3941 C CA . ASP B 1 71 ? 18.335 63.221 69.273 1.00 29.27 50 ASP B CA 1
ATOM 3942 C C . ASP B 1 71 ? 18.642 61.724 69.104 1.00 29.59 50 ASP B C 1
ATOM 3943 O O . ASP B 1 71 ? 17.921 60.880 69.596 1.00 30.39 50 ASP B O 1
ATOM 3948 N N . ILE B 1 72 ? 19.704 61.408 68.359 1.00 28.12 51 ILE B N 1
ATOM 3949 C CA . ILE B 1 72 ? 20.064 60.019 68.090 1.00 28.35 51 ILE B CA 1
ATOM 3950 C C . ILE B 1 72 ? 21.530 59.873 68.300 1.00 27.22 51 ILE B C 1
ATOM 3951 O O . ILE B 1 72 ? 22.238 60.855 68.332 1.00 28.14 51 ILE B O 1
ATOM 3956 N N . THR B 1 73 ? 21.981 58.639 68.389 1.00 27.66 52 THR B N 1
ATOM 3957 C CA . THR B 1 73 ? 23.392 58.366 68.497 1.00 27.70 52 THR B CA 1
ATOM 3958 C C . THR B 1 73 ? 24.046 58.228 67.109 1.00 26.57 52 THR B C 1
ATOM 3959 O O . THR B 1 73 ? 23.371 58.119 66.074 1.00 26.49 52 THR B O 1
ATOM 3963 N N . LEU B 1 74 ? 25.369 58.230 67.096 1.00 26.90 53 LEU B N 1
ATOM 3964 C CA . LEU B 1 74 ? 26.124 57.979 65.870 1.00 28.85 53 LEU B CA 1
ATOM 3965 C C . LEU B 1 74 ? 25.756 56.618 65.264 1.00 29.18 53 LEU B C 1
ATOM 3966 O O . LEU B 1 74 ? 25.562 56.526 64.057 1.00 30.02 53 LEU B O 1
ATOM 3971 N N . ASP B 1 75 ? 25.608 55.593 66.094 1.00 30.25 54 ASP B N 1
ATOM 3972 C CA . ASP B 1 75 ? 25.236 54.250 65.600 1.00 32.21 54 ASP B CA 1
ATOM 3973 C C . ASP B 1 75 ? 23.887 54.286 64.884 1.00 31.60 54 ASP B C 1
ATOM 3974 O O . ASP B 1 75 ? 23.742 53.687 63.841 1.00 31.69 54 ASP B O 1
ATOM 3979 N N . GLN B 1 76 ? 22.905 54.981 65.450 1.00 30.61 55 GLN B N 1
ATOM 3980 C CA . GLN B 1 76 ? 21.634 55.113 64.777 1.00 30.64 55 GLN B CA 1
ATOM 3981 C C . GLN B 1 76 ? 21.767 55.830 63.420 1.00 30.83 55 GLN B C 1
ATOM 3982 O O . GLN B 1 76 ? 21.107 55.481 62.460 1.00 30.63 55 GLN B O 1
ATOM 3988 N N . LEU B 1 77 ? 22.611 56.849 63.360 1.00 30.92 56 LEU B N 1
ATOM 3989 C CA . LEU B 1 77 ? 22.814 57.552 62.114 1.00 30.67 56 LEU B CA 1
ATOM 3990 C C . LEU B 1 77 ? 23.443 56.620 61.085 1.00 31.27 56 LEU B C 1
ATOM 3991 O O . LEU B 1 77 ? 23.024 56.589 59.935 1.00 30.63 56 LEU B O 1
ATOM 3996 N N . LEU B 1 78 ? 24.433 55.843 61.517 1.00 33.00 57 LEU B N 1
ATOM 3997 C CA . LEU B 1 78 ? 25.064 54.850 60.640 1.00 34.30 57 LEU B CA 1
ATOM 3998 C C . LEU B 1 78 ? 24.105 53.827 60.112 1.00 35.08 57 LEU B C 1
ATOM 3999 O O . LEU B 1 78 ? 24.154 53.459 58.898 1.00 34.37 57 LEU B O 1
ATOM 4004 N N . ASP B 1 79 ? 23.213 53.392 60.996 1.00 35.08 58 ASP B N 1
ATOM 4005 C CA . ASP B 1 79 ? 22.169 52.494 60.566 1.00 37.48 58 ASP B CA 1
ATOM 4006 C C . ASP B 1 79 ? 21.322 53.135 59.487 1.00 36.37 58 ASP B C 1
ATOM 4007 O O . ASP B 1 79 ? 20.939 52.505 58.542 1.00 37.16 58 ASP B O 1
ATOM 4012 N N . ARG B 1 80 ? 20.957 54.386 59.704 1.00 37.58 59 ARG B N 1
ATOM 4013 C CA . ARG B 1 80 ? 20.140 55.122 58.734 1.00 39.31 59 ARG B CA 1
ATOM 4014 C C . ARG B 1 80 ? 20.839 55.245 57.404 1.00 37.09 59 ARG B C 1
ATOM 4015 O O . ARG B 1 80 ? 20.229 55.040 56.368 1.00 37.79 59 ARG B O 1
ATOM 4023 N N . ALA B 1 81 ? 22.118 55.577 57.461 1.00 34.75 60 ALA B N 1
ATOM 4024 C CA . ALA B 1 81 ? 22.930 55.683 56.259 1.00 34.59 60 ALA B CA 1
ATOM 4025 C C . ALA B 1 81 ? 23.014 54.347 55.481 1.00 35.57 60 ALA B C 1
ATOM 4026 O O . ALA B 1 81 ? 22.922 54.301 54.257 1.00 34.11 60 ALA B O 1
ATOM 4028 N N . ARG B 1 82 ? 23.199 53.272 56.232 1.00 38.21 61 ARG B N 1
ATOM 4029 C CA . ARG B 1 82 ? 23.306 51.934 55.672 1.00 42.08 61 ARG B CA 1
ATOM 4030 C C . ARG B 1 82 ? 22.022 51.549 54.940 1.00 41.72 61 ARG B C 1
ATOM 4031 O O . ARG B 1 82 ? 22.044 51.172 53.759 1.00 41.62 61 ARG B O 1
ATOM 4039 N N . GLU B 1 83 ? 20.895 51.692 55.623 1.00 42.17 62 GLU B N 1
ATOM 4040 C CA . GLU B 1 83 ? 19.602 51.396 55.006 1.00 43.96 62 GLU B CA 1
ATOM 4041 C C . GLU B 1 83 ? 19.336 52.272 53.796 1.00 43.04 62 GLU B C 1
ATOM 4042 O O . GLU B 1 83 ? 18.846 51.790 52.791 1.00 44.53 62 GLU B O 1
ATOM 4048 N N . ALA B 1 84 ? 19.695 53.548 53.880 1.00 41.88 63 ALA B N 1
ATOM 4049 C CA . ALA B 1 84 ? 19.436 54.479 52.798 1.00 39.82 63 ALA B CA 1
ATOM 4050 C C . ALA B 1 84 ? 20.204 54.051 51.541 1.00 41.54 63 ALA B C 1
ATOM 4051 O O . ALA B 1 84 ? 19.677 54.086 50.430 1.00 42.48 63 ALA B O 1
ATOM 4053 N N . ILE B 1 85 ? 21.442 53.639 51.725 1.00 42.09 64 ILE B N 1
ATOM 4054 C CA . ILE B 1 85 ? 22.256 53.223 50.596 1.00 42.82 64 ILE B CA 1
ATOM 4055 C C . ILE B 1 85 ? 21.711 51.949 49.970 1.00 45.07 64 ILE B C 1
ATOM 4056 O O . ILE B 1 85 ? 21.580 51.848 48.750 1.00 47.38 64 ILE B O 1
ATOM 4061 N N . LYS B 1 86 ? 21.391 50.977 50.802 1.00 45.91 65 LYS B N 1
ATOM 4062 C CA . LYS B 1 86 ? 20.834 49.718 50.298 1.00 48.28 65 LYS B CA 1
ATOM 4063 C C . LYS B 1 86 ? 19.498 49.940 49.585 1.00 49.56 65 LYS B C 1
ATOM 4064 O O . LYS B 1 86 ? 19.229 49.314 48.582 1.00 51.94 65 LYS B O 1
ATOM 4070 N N . ALA B 1 87 ? 18.669 50.834 50.113 1.00 49.68 66 ALA B N 1
ATOM 4071 C CA . ALA B 1 87 ? 17.368 51.089 49.528 1.00 50.56 66 ALA B CA 1
ATOM 4072 C C . ALA B 1 87 ? 17.472 51.571 48.080 1.00 51.46 66 ALA B C 1
ATOM 4073 O O . ALA B 1 87 ? 16.588 51.310 47.303 1.00 50.56 66 ALA B O 1
ATOM 4075 N N . THR B 1 88 ? 18.539 52.275 47.727 1.00 53.16 67 THR B N 1
ATOM 4076 C CA . THR B 1 88 ? 18.676 52.818 46.373 1.00 56.59 67 THR B CA 1
ATOM 4077 C C . THR B 1 88 ? 18.968 51.771 45.308 1.00 60.65 67 THR B C 1
ATOM 4078 O O . THR B 1 88 ? 18.851 52.063 44.115 1.00 64.75 67 THR B O 1
ATOM 4082 N N . GLY B 1 89 ? 19.377 50.577 45.720 1.00 63.51 68 GLY B N 1
ATOM 4083 C CA . GLY B 1 89 ? 19.739 49.522 44.770 1.00 65.15 68 GLY B CA 1
ATOM 4084 C C . GLY B 1 89 ? 21.227 49.503 44.465 1.00 63.25 68 GLY B C 1
ATOM 4085 O O . GLY B 1 89 ? 21.701 48.679 43.694 1.00 65.17 68 GLY B O 1
ATOM 4086 N N . GLU B 1 90 ? 21.969 50.421 45.061 1.00 60.04 69 GLU B N 1
ATOM 4087 C CA . GLU B 1 90 ? 23.426 50.415 44.978 1.00 57.90 69 GLU B CA 1
ATOM 4088 C C . GLU B 1 90 ? 23.999 49.081 45.475 1.00 56.77 69 GLU B C 1
ATOM 4089 O O . GLU B 1 90 ? 23.549 48.539 46.492 1.00 53.36 69 GLU B O 1
ATOM 4095 N N . THR B 1 91 ? 24.989 48.560 44.753 1.00 57.99 70 THR B N 1
ATOM 4096 C CA . THR B 1 91 ? 25.722 47.388 45.209 1.00 60.89 70 THR B CA 1
ATOM 4097 C C . THR B 1 91 ? 26.394 47.744 46.539 1.00 60.12 70 THR B C 1
ATOM 4098 O O . THR B 1 91 ? 27.195 48.684 46.592 1.00 56.48 70 THR B O 1
ATOM 4102 N N . PHE B 1 92 ? 26.088 46.969 47.584 1.00 59.33 71 PHE B N 1
ATOM 4103 C CA . PHE B 1 92 ? 26.588 47.240 48.918 1.00 58.01 71 PHE B CA 1
ATOM 4104 C C . PHE B 1 92 ? 27.789 46.370 49.282 1.00 59.66 71 PHE B C 1
ATOM 4105 O O . PHE B 1 92 ? 27.717 45.142 49.269 1.00 65.56 71 PHE B O 1
ATOM 4113 N N . ASP B 1 93 ? 28.893 47.026 49.623 1.00 58.94 72 ASP B N 1
ATOM 4114 C CA . ASP B 1 93 ? 30.112 46.375 50.087 1.00 58.90 72 ASP B CA 1
ATOM 4115 C C . ASP B 1 93 ? 30.413 46.926 51.499 1.00 60.02 72 ASP B C 1
ATOM 4116 O O . ASP B 1 93 ? 30.606 48.138 51.685 1.00 59.61 72 ASP B O 1
ATOM 4121 N N . ASP B 1 94 ? 30.441 46.026 52.472 1.00 60.04 73 ASP B N 1
ATOM 4122 C CA . ASP B 1 94 ? 30.617 46.361 53.887 1.00 62.40 73 ASP B CA 1
ATOM 4123 C C . ASP B 1 94 ? 31.934 47.063 54.221 1.00 58.87 73 ASP B C 1
ATOM 4124 O O . ASP B 1 94 ? 31.979 47.921 55.104 1.00 58.69 73 ASP B O 1
ATOM 4129 N N . ALA B 1 95 ? 33.003 46.656 53.550 1.00 58.82 74 ALA B N 1
ATOM 4130 C CA . ALA B 1 95 ? 34.311 47.280 53.737 1.00 58.61 74 ALA B CA 1
ATOM 4131 C C . ALA B 1 95 ? 34.299 48.740 53.295 1.00 55.34 74 ALA B C 1
ATOM 4132 O O . ALA B 1 95 ? 34.898 49.582 53.953 1.00 55.95 74 ALA B O 1
ATOM 4134 N N . VAL B 1 96 ? 33.625 49.020 52.181 1.00 51.59 75 VAL B N 1
ATOM 4135 C CA . VAL B 1 96 ? 33.491 50.385 51.687 1.00 50.01 75 VAL B CA 1
ATOM 4136 C C . VAL B 1 96 ? 32.684 51.218 52.672 1.00 46.07 75 VAL B C 1
ATOM 4137 O O . VAL B 1 96 ? 33.047 52.342 52.995 1.00 44.25 75 VAL B O 1
ATOM 4141 N N . PHE B 1 97 ? 31.590 50.652 53.151 1.00 45.09 76 PHE B N 1
ATOM 4142 C CA . PHE B 1 97 ? 30.760 51.358 54.080 1.00 44.68 76 PHE B CA 1
ATOM 4143 C C . PHE B 1 97 ? 31.517 51.655 55.378 1.00 43.52 76 PHE B C 1
ATOM 4144 O O . PHE B 1 97 ? 31.386 52.743 55.933 1.00 40.13 76 PHE B O 1
ATOM 4152 N N . ASP B 1 98 ? 32.300 50.690 55.841 1.00 44.03 77 ASP B N 1
ATOM 4153 C CA . ASP B 1 98 ? 33.041 50.861 57.089 1.00 45.63 77 ASP B CA 1
ATOM 4154 C C . ASP B 1 98 ? 34.035 51.999 56.999 1.00 42.95 77 ASP B C 1
ATOM 4155 O O . ASP B 1 98 ? 34.219 52.723 57.972 1.00 41.56 77 ASP B O 1
ATOM 4160 N N . ARG B 1 99 ? 34.658 52.179 55.836 1.00 41.32 78 ARG B N 1
ATOM 4161 C CA . ARG B 1 99 ? 35.521 53.348 55.630 1.00 40.95 78 ARG B CA 1
ATOM 4162 C C . ARG B 1 99 ? 34.723 54.629 55.728 1.00 37.49 78 ARG B C 1
ATOM 4163 O O . ARG B 1 99 ? 35.179 55.586 56.317 1.00 36.00 78 ARG B O 1
ATOM 4171 N N . LEU B 1 100 ? 33.536 54.652 55.136 1.00 35.67 79 LEU B N 1
ATOM 4172 C CA . LEU B 1 100 ? 32.701 55.854 55.200 1.00 34.50 79 LEU B CA 1
ATOM 4173 C C . LEU B 1 100 ? 32.288 56.166 56.648 1.00 33.09 79 LEU B C 1
ATOM 4174 O O . LEU B 1 100 ? 32.407 57.288 57.096 1.00 32.57 79 LEU B O 1
ATOM 4179 N N . ALA B 1 101 ? 31.864 55.148 57.383 1.00 33.22 80 ALA B N 1
ATOM 4180 C CA . ALA B 1 101 ? 31.491 55.311 58.767 1.00 34.09 80 ALA B CA 1
ATOM 4181 C C . ALA B 1 101 ? 32.640 55.858 59.582 1.00 35.05 80 ALA B C 1
ATOM 4182 O O . ALA B 1 101 ? 32.450 56.715 60.447 1.00 36.13 80 ALA B O 1
ATOM 4184 N N . GLY B 1 102 ? 33.839 55.349 59.318 1.00 35.15 81 GLY B N 1
ATOM 4185 C CA . GLY B 1 102 ? 35.033 55.853 59.985 1.00 34.96 81 GLY B CA 1
ATOM 4186 C C . GLY B 1 102 ? 35.276 57.364 59.867 1.00 33.98 81 GLY B C 1
ATOM 4187 O O . GLY B 1 102 ? 35.939 57.946 60.720 1.00 33.18 81 GLY B O 1
ATOM 4188 N N . ARG B 1 103 ? 34.779 57.980 58.795 1.00 33.38 82 ARG B N 1
ATOM 4189 C CA . ARG B 1 103 ? 34.910 59.434 58.580 1.00 32.62 82 ARG B CA 1
ATOM 4190 C C . ARG B 1 103 ? 33.790 60.266 59.229 1.00 31.47 82 ARG B C 1
ATOM 4191 O O . ARG B 1 103 ? 33.912 61.480 59.363 1.00 30.32 82 ARG B O 1
ATOM 4199 N N . LEU B 1 104 ? 32.698 59.616 59.588 1.00 30.64 83 LEU B N 1
ATOM 4200 C CA . LEU B 1 104 ? 31.494 60.321 59.966 1.00 31.31 83 LEU B CA 1
ATOM 4201 C C . LEU B 1 104 ? 31.365 60.560 61.470 1.00 30.21 83 LEU B C 1
ATOM 4202 O O . LEU B 1 104 ? 31.658 59.663 62.268 1.00 31.21 83 LEU B O 1
ATOM 4207 N N . SER B 1 105 ? 31.014 61.774 61.859 1.00 28.08 84 SER B N 1
ATOM 4208 C CA . SER B 1 105 ? 30.577 62.063 63.228 1.00 28.62 84 SER B CA 1
ATOM 4209 C C . SER B 1 105 ? 29.199 62.757 63.164 1.00 27.69 84 SER B C 1
ATOM 4210 O O . SER B 1 105 ? 28.739 63.179 62.089 1.00 24.93 84 SER B O 1
ATOM 4213 N N . TYR B 1 106 ? 28.538 62.839 64.313 1.00 26.95 85 TYR B N 1
ATOM 4214 C CA . TYR B 1 106 ? 27.209 63.433 64.374 1.00 26.04 85 TYR B CA 1
ATOM 4215 C C . TYR B 1 106 ? 27.090 64.467 65.499 1.00 26.23 85 TYR B C 1
ATOM 4216 O O . TYR B 1 106 ? 27.522 64.243 66.616 1.00 28.95 85 TYR B O 1
ATOM 4225 N N . LEU B 1 107 ? 26.448 65.571 65.191 1.00 26.67 86 LEU B N 1
ATOM 4226 C CA . LEU B 1 107 ? 26.198 66.619 66.134 1.00 28.96 86 LEU B CA 1
ATOM 4227 C C . LEU B 1 107 ? 24.727 67.004 66.069 1.00 28.21 86 LEU B C 1
ATOM 4228 O O . LEU B 1 107 ? 24.206 67.390 64.994 1.00 27.57 86 LEU B O 1
ATOM 4233 N N . SER B 1 108 ? 24.036 66.847 67.199 1.00 28.11 87 SER B N 1
ATOM 4234 C CA . SER B 1 108 ? 22.599 67.161 67.268 1.00 29.42 87 SER B CA 1
ATOM 4235 C C . SER B 1 108 ? 22.341 68.555 67.838 1.00 28.27 87 SER B C 1
ATOM 4236 O O . SER B 1 108 ? 22.954 68.966 68.799 1.00 28.24 87 SER B O 1
ATOM 4239 N N . GLY B 1 109 ? 21.388 69.258 67.250 1.00 28.40 88 GLY B N 1
ATOM 4240 C CA . GLY B 1 109 ? 20.988 70.566 67.746 1.00 28.49 88 GLY B CA 1
ATOM 4241 C C . GLY B 1 109 ? 20.112 71.276 66.744 1.00 28.79 88 GLY B C 1
ATOM 4242 O O . GLY B 1 109 ? 19.812 70.770 65.686 1.00 26.45 88 GLY B O 1
ATOM 4243 N N . ASP B 1 110 ? 19.633 72.438 67.139 1.00 29.96 89 ASP B N 1
ATOM 4244 C CA . ASP B 1 110 ? 18.657 73.208 66.367 1.00 29.65 89 ASP B CA 1
ATOM 4245 C C . ASP B 1 110 ? 19.366 74.357 65.686 1.00 28.19 89 ASP B C 1
ATOM 4246 O O . ASP B 1 110 ? 20.088 75.138 66.331 1.00 28.06 89 ASP B O 1
ATOM 4251 N N . VAL B 1 111 ? 19.118 74.510 64.394 1.00 27.48 90 VAL B N 1
ATOM 4252 C CA . VAL B 1 111 ? 19.837 75.473 63.598 1.00 26.51 90 VAL B CA 1
ATOM 4253 C C . VAL B 1 111 ? 19.508 76.919 63.895 1.00 27.04 90 VAL B C 1
ATOM 4254 O O . VAL B 1 111 ? 20.275 77.809 63.482 1.00 27.79 90 VAL B O 1
ATOM 4258 N N . THR B 1 112 ? 18.407 77.163 64.610 1.00 27.91 91 THR B N 1
ATOM 4259 C CA . THR B 1 112 ? 18.060 78.500 65.104 1.00 28.83 91 THR B CA 1
ATOM 4260 C C . THR B 1 112 ? 18.540 78.746 66.528 1.00 29.33 91 THR B C 1
ATOM 4261 O O . THR B 1 112 ? 18.265 79.804 67.109 1.00 28.40 91 THR B O 1
ATOM 4265 N N . ASP B 1 113 ? 19.236 77.773 67.119 1.00 30.78 92 ASP B N 1
ATOM 4266 C CA . ASP B 1 113 ? 19.824 77.945 68.470 1.00 31.12 92 ASP B CA 1
ATOM 4267 C C . ASP B 1 113 ? 21.342 78.288 68.377 1.00 30.36 92 ASP B C 1
ATOM 4268 O O . ASP B 1 113 ? 22.115 77.518 67.827 1.00 28.67 92 ASP B O 1
ATOM 4273 N N . THR B 1 114 ? 21.764 79.391 68.989 1.00 30.91 93 THR B N 1
ATOM 4274 C CA . THR B 1 114 ? 23.180 79.777 69.038 1.00 31.73 93 THR B CA 1
ATOM 4275 C C . THR B 1 114 ? 24.094 78.729 69.683 1.00 31.83 93 THR B C 1
ATOM 4276 O O . THR B 1 114 ? 25.258 78.593 69.286 1.00 33.81 93 THR B O 1
ATOM 4280 N N . GLY B 1 115 ? 23.577 77.949 70.635 1.00 31.26 94 GLY B N 1
ATOM 4281 C CA . GLY B 1 115 ? 24.332 76.836 71.221 1.00 30.73 94 GLY B CA 1
ATOM 4282 C C . GLY B 1 115 ? 24.899 75.799 70.243 1.00 29.38 94 GLY B C 1
ATOM 4283 O O . GLY B 1 115 ? 25.980 75.274 70.431 1.00 29.28 94 GLY B O 1
ATOM 4284 N N . LEU B 1 116 ? 24.173 75.490 69.192 1.00 29.82 95 LEU B N 1
ATOM 4285 C CA . LEU B 1 116 ? 24.657 74.546 68.168 1.00 29.46 95 LEU B CA 1
ATOM 4286 C C . LEU B 1 116 ? 25.975 75.024 67.566 1.00 27.11 95 LEU B C 1
ATOM 4287 O O . LEU B 1 116 ? 26.905 74.240 67.415 1.00 26.13 95 LEU B O 1
ATOM 4292 N N . TYR B 1 117 ? 26.050 76.316 67.324 1.00 26.42 96 TYR B N 1
ATOM 4293 C CA . TYR B 1 117 ? 27.179 76.924 66.625 1.00 27.16 96 TYR B CA 1
ATOM 4294 C C . TYR B 1 117 ? 28.411 77.102 67.532 1.00 28.38 96 TYR B C 1
ATOM 4295 O O . TYR B 1 117 ? 29.558 76.919 67.090 1.00 28.31 96 TYR B O 1
ATOM 4304 N N . SER B 1 118 ? 28.165 77.344 68.799 1.00 30.11 97 SER B N 1
ATOM 4305 C CA . SER B 1 118 ? 29.247 77.263 69.789 1.00 32.20 97 SER B CA 1
ATOM 4306 C C . SER B 1 118 ? 29.829 75.866 69.834 1.00 31.58 97 SER B C 1
ATOM 4307 O O . SER B 1 118 ? 31.030 75.699 69.924 1.00 32.61 97 SER B O 1
ATOM 4310 N N . GLU B 1 119 ? 28.966 74.865 69.880 1.00 32.67 98 GLU B N 1
ATOM 4311 C CA . GLU B 1 119 ? 29.420 73.477 69.827 1.00 34.35 98 GLU B CA 1
ATOM 4312 C C . GLU B 1 119 ? 30.214 73.138 68.533 1.00 33.53 98 GLU B C 1
ATOM 4313 O O . GLU B 1 119 ? 31.290 72.519 68.589 1.00 34.92 98 GLU B O 1
ATOM 4319 N N . LEU B 1 120 ? 29.680 73.574 67.393 1.00 29.82 99 LEU B N 1
ATOM 4320 C CA . LEU B 1 120 ? 30.340 73.443 66.110 1.00 30.13 99 LEU B CA 1
ATOM 4321 C C . LEU B 1 120 ? 31.745 74.106 66.126 1.00 29.21 99 LEU B C 1
ATOM 4322 O O . LEU B 1 120 ? 32.719 73.514 65.653 1.00 28.22 99 LEU B O 1
ATOM 4327 N N . ALA B 1 121 ? 31.835 75.266 66.754 1.00 28.74 100 ALA B N 1
ATOM 4328 C CA . ALA B 1 121 ? 33.072 75.984 66.877 1.00 30.52 100 ALA B CA 1
ATOM 4329 C C . ALA B 1 121 ? 34.112 75.229 67.705 1.00 32.15 100 ALA B C 1
ATOM 4330 O O . ALA B 1 121 ? 35.293 75.359 67.432 1.00 33.65 100 ALA B O 1
ATOM 4332 N N . GLU B 1 122 ? 33.699 74.402 68.660 1.00 33.82 101 GLU B N 1
ATOM 4333 C CA . GLU B 1 122 ? 34.671 73.537 69.449 1.00 34.75 101 GLU B CA 1
ATOM 4334 C C . GLU B 1 122 ? 35.181 72.417 68.578 1.00 34.23 101 GLU B C 1
ATOM 4335 O O . GLU B 1 122 ? 36.356 72.076 68.640 1.00 38.61 101 GLU B O 1
ATOM 4337 N N . LYS B 1 123 ? 34.323 71.879 67.720 1.00 33.43 102 LYS B N 1
ATOM 4338 C CA . LYS B 1 123 ? 34.658 70.729 66.870 1.00 34.22 102 LYS B CA 1
ATOM 4339 C C . LYS B 1 123 ? 35.455 71.113 65.601 1.00 34.95 102 LYS B C 1
ATOM 4340 O O . LYS B 1 123 ? 36.104 70.285 65.008 1.00 40.09 102 LYS B O 1
ATOM 4342 N N . ILE B 1 124 ? 35.381 72.361 65.172 1.00 34.13 103 ILE B N 1
ATOM 4343 C CA . ILE B 1 124 ? 36.020 72.807 63.939 1.00 33.52 103 ILE B CA 1
ATOM 4344 C C . ILE B 1 124 ? 37.001 73.900 64.300 1.00 33.94 103 ILE B C 1
ATOM 4345 O O . ILE B 1 124 ? 36.640 74.953 64.826 1.00 34.84 103 ILE B O 1
ATOM 4350 N N . GLY B 1 125 ? 38.261 73.671 64.033 1.00 34.78 104 GLY B N 1
ATOM 4351 C CA . GLY B 1 125 ? 39.249 74.708 64.318 1.00 35.51 104 GLY B CA 1
ATOM 4352 C C . GLY B 1 125 ? 39.432 75.695 63.169 1.00 35.17 104 GLY B C 1
ATOM 4353 O O . GLY B 1 125 ? 39.137 75.407 62.002 1.00 32.79 104 GLY B O 1
ATOM 4354 N N . GLY B 1 126 ? 40.006 76.850 63.498 1.00 35.40 105 GLY B N 1
ATOM 4355 C CA . GLY B 1 126 ? 40.506 77.804 62.479 1.00 32.57 105 GLY B CA 1
ATOM 4356 C C . GLY B 1 126 ? 41.451 77.194 61.465 1.00 32.41 105 GLY B C 1
ATOM 4357 O O . GLY B 1 126 ? 41.708 77.808 60.423 1.00 33.84 105 GLY B O 1
ATOM 4358 N N . ASP B 1 127 ? 42.015 76.018 61.752 1.00 30.54 106 ASP B N 1
ATOM 4359 C CA . ASP B 1 127 ? 42.830 75.314 60.765 1.00 31.04 106 ASP B CA 1
ATOM 4360 C C . ASP B 1 127 ? 42.039 74.562 59.681 1.00 29.25 106 ASP B C 1
ATOM 4361 O O . ASP B 1 127 ? 42.601 74.148 58.673 1.00 28.94 106 ASP B O 1
ATOM 4366 N N . SER B 1 128 ? 40.756 74.367 59.898 1.00 27.59 107 SER B N 1
ATOM 4367 C CA . SER B 1 128 ? 39.919 73.683 58.895 1.00 26.10 107 SER B CA 1
ATOM 4368 C C . SER B 1 128 ? 39.584 74.589 57.701 1.00 24.58 107 SER B C 1
ATOM 4369 O O . SER B 1 128 ? 39.529 75.801 57.812 1.00 24.14 107 SER B O 1
ATOM 4372 N N . ARG B 1 129 ? 39.289 73.965 56.584 1.00 24.12 108 ARG B N 1
ATOM 4373 C CA . ARG B 1 129 ? 38.648 74.604 55.461 1.00 23.96 108 ARG B CA 1
ATOM 4374 C C . ARG B 1 129 ? 37.323 73.926 55.190 1.00 23.77 108 ARG B C 1
ATOM 4375 O O . ARG B 1 129 ? 37.212 73.062 54.338 1.00 25.62 108 ARG B O 1
ATOM 4383 N N . PRO B 1 130 ? 36.271 74.341 55.901 1.00 23.98 109 PRO B N 1
ATOM 4384 C CA . PRO B 1 130 ? 35.027 73.588 55.764 1.00 23.42 109 PRO B CA 1
ATOM 4385 C C . PRO B 1 130 ? 34.174 73.926 54.547 1.00 22.81 109 PRO B C 1
ATOM 4386 O O . PRO B 1 130 ? 34.086 75.098 54.163 1.00 23.32 109 PRO B O 1
ATOM 4390 N N . LEU B 1 131 ? 33.601 72.883 53.950 1.00 22.00 110 LEU B N 1
ATOM 4391 C CA . LEU B 1 131 ? 32.473 73.016 53.067 1.00 21.69 110 LEU B CA 1
ATOM 4392 C C . LEU B 1 131 ? 31.221 72.731 53.870 1.00 20.81 110 LEU B C 1
ATOM 4393 O O . LEU B 1 131 ? 31.072 71.657 54.367 1.00 20.96 110 LEU B O 1
ATOM 4398 N N . TYR B 1 132 ? 30.346 73.716 54.016 1.00 21.30 111 TYR B N 1
ATOM 4399 C CA . TYR B 1 132 ? 29.058 73.539 54.687 1.00 21.62 111 TYR B CA 1
ATOM 4400 C C . TYR B 1 132 ? 28.044 73.264 53.636 1.00 21.95 111 TYR B C 1
ATOM 4401 O O . TYR B 1 132 ? 27.811 74.110 52.790 1.00 25.72 111 TYR B O 1
ATOM 4410 N N . TYR B 1 133 ? 27.441 72.094 53.670 1.00 22.78 112 TYR B N 1
ATOM 4411 C CA . TYR B 1 133 ? 26.422 71.712 52.711 1.00 23.63 112 TYR B CA 1
ATOM 4412 C C . TYR B 1 133 ? 25.045 71.726 53.383 1.00 23.70 112 TYR B C 1
ATOM 4413 O O . TYR B 1 133 ? 24.782 70.935 54.297 1.00 24.25 112 TYR B O 1
ATOM 4422 N N . LEU B 1 134 ? 24.178 72.638 52.946 1.00 22.75 113 LEU B N 1
ATOM 4423 C CA . LEU B 1 134 ? 22.893 72.862 53.614 1.00 23.27 113 LEU B CA 1
ATOM 4424 C C . LEU B 1 134 ? 21.731 72.204 52.896 1.00 24.68 113 LEU B C 1
ATOM 4425 O O . LEU B 1 134 ? 21.240 72.728 51.880 1.00 24.15 113 LEU B O 1
ATOM 4430 N N . GLU B 1 135 ? 21.350 71.018 53.360 1.00 26.51 114 GLU B N 1
ATOM 4431 C CA . GLU B 1 135 ? 20.222 70.315 52.782 1.00 28.12 114 GLU B CA 1
ATOM 4432 C C . GLU B 1 135 ? 19.035 70.616 53.660 1.00 29.47 114 GLU B C 1
ATOM 4433 O O . GLU B 1 135 ? 18.592 69.780 54.454 1.00 29.06 114 GLU B O 1
ATOM 4439 N N . MET B 1 136 ? 18.596 71.855 53.557 1.00 29.61 115 MET B N 1
ATOM 4440 C CA . MET B 1 136 ? 17.654 72.413 54.429 1.00 31.18 115 MET B CA 1
ATOM 4441 C C . MET B 1 136 ? 16.685 73.309 53.670 1.00 31.42 115 MET B C 1
ATOM 4442 O O . MET B 1 136 ? 16.948 73.746 52.560 1.00 28.54 115 MET B O 1
ATOM 4447 N N . PRO B 1 137 ? 15.540 73.604 54.298 1.00 32.62 116 PRO B N 1
ATOM 4448 C CA . PRO B 1 137 ? 14.572 74.507 53.686 1.00 32.74 116 PRO B CA 1
ATOM 4449 C C . PRO B 1 137 ? 15.242 75.855 53.435 1.00 31.37 116 PRO B C 1
ATOM 4450 O O . PRO B 1 137 ? 16.057 76.274 54.258 1.00 31.61 116 PRO B O 1
ATOM 4454 N N . PRO B 1 138 ? 14.860 76.550 52.376 1.00 29.31 117 PRO B N 1
ATOM 4455 C CA . PRO B 1 138 ? 15.537 77.786 52.025 1.00 29.09 117 PRO B CA 1
ATOM 4456 C C . PRO B 1 138 ? 15.352 78.930 53.004 1.00 29.57 117 PRO B C 1
ATOM 4457 O O . PRO B 1 138 ? 16.259 79.739 53.168 1.00 27.60 117 PRO B O 1
ATOM 4461 N N . SER B 1 139 ? 14.217 78.968 53.704 1.00 29.68 118 SER B N 1
ATOM 4462 C CA . SER B 1 139 ? 14.033 79.958 54.780 1.00 30.98 118 SER B CA 1
ATOM 4463 C C . SER B 1 139 ? 15.115 79.831 55.891 1.00 30.80 118 SER B C 1
ATOM 4464 O O . SER B 1 139 ? 15.317 80.757 56.643 1.00 32.66 118 SER B O 1
ATOM 4467 N N . LEU B 1 140 ? 15.831 78.711 55.957 1.00 30.31 119 LEU B N 1
ATOM 4468 C CA . LEU B 1 140 ? 16.894 78.542 56.941 1.00 30.12 119 LEU B CA 1
ATOM 4469 C C . LEU B 1 140 ? 18.337 78.831 56.475 1.00 30.51 119 LEU B C 1
ATOM 4470 O O . LEU B 1 140 ? 19.256 78.816 57.309 1.00 31.01 119 LEU B O 1
ATOM 4475 N N . PHE B 1 141 ? 18.542 79.083 55.180 1.00 29.18 120 PHE B N 1
ATOM 4476 C CA . PHE B 1 141 ? 19.870 79.261 54.667 1.00 28.09 120 PHE B CA 1
ATOM 4477 C C . PHE B 1 141 ? 20.537 80.477 55.318 1.00 31.11 120 PHE B C 1
ATOM 4478 O O . PHE B 1 141 ? 21.690 80.395 55.823 1.00 28.54 120 PHE B O 1
ATOM 4486 N N . ALA B 1 142 ? 19.816 81.588 55.339 1.00 31.56 121 ALA B N 1
ATOM 4487 C CA . ALA B 1 142 ? 20.342 82.805 55.914 1.00 32.57 121 ALA B CA 1
ATOM 4488 C C . ALA B 1 142 ? 20.585 82.699 57.407 1.00 32.05 121 ALA B C 1
ATOM 4489 O O . ALA B 1 142 ? 21.653 83.057 57.887 1.00 30.08 121 ALA B O 1
ATOM 4491 N N . PRO B 1 143 ? 19.593 82.214 58.163 1.00 33.67 122 PRO B N 1
ATOM 4492 C CA . PRO B 1 143 ? 19.851 82.066 59.593 1.00 33.00 122 PRO B CA 1
ATOM 4493 C C . PRO B 1 143 ? 21.090 81.226 59.897 1.00 30.47 122 PRO B C 1
ATOM 4494 O O . PRO B 1 143 ? 21.801 81.536 60.853 1.00 31.01 122 PRO B O 1
ATOM 4498 N N . ILE B 1 144 ? 21.295 80.141 59.158 1.00 27.61 123 ILE B N 1
ATOM 4499 C CA . ILE B 1 144 ? 22.423 79.232 59.415 1.00 26.76 123 ILE B CA 1
ATOM 4500 C C . ILE B 1 144 ? 23.746 79.956 59.123 1.00 26.34 123 ILE B C 1
ATOM 4501 O O . ILE B 1 144 ? 24.692 79.944 59.916 1.00 24.59 123 ILE B O 1
ATOM 4506 N N . VAL B 1 145 ? 23.779 80.606 57.985 1.00 26.09 124 VAL B N 1
ATOM 4507 C CA . VAL B 1 145 ? 24.969 81.304 57.522 1.00 27.31 124 VAL B CA 1
ATOM 4508 C C . VAL B 1 145 ? 25.276 82.503 58.441 1.00 28.04 124 VAL B C 1
ATOM 4509 O O . VAL B 1 145 ? 26.437 82.768 58.783 1.00 27.15 124 VAL B O 1
ATOM 4513 N N . GLU B 1 146 ? 24.243 83.218 58.840 1.00 28.28 125 GLU B N 1
ATOM 4514 C CA . GLU B 1 146 ? 24.398 84.330 59.802 1.00 31.08 125 GLU B CA 1
ATOM 4515 C C . GLU B 1 146 ? 24.912 83.834 61.152 1.00 29.66 125 GLU B C 1
ATOM 4516 O O . GLU B 1 146 ? 25.764 84.457 61.749 1.00 31.14 125 GLU B O 1
ATOM 4522 N N . ASN B 1 147 ? 24.436 82.685 61.588 1.00 29.11 126 ASN B N 1
ATOM 4523 C CA . ASN B 1 147 ? 24.970 82.059 62.782 1.00 28.97 126 ASN B CA 1
ATOM 4524 C C . ASN B 1 147 ? 26.411 81.529 62.634 1.00 28.20 126 ASN B C 1
ATOM 4525 O O . ASN B 1 147 ? 27.189 81.579 63.584 1.00 28.17 126 ASN B O 1
ATOM 4530 N N . LEU B 1 148 ? 26.758 81.002 61.467 1.00 27.14 127 LEU B N 1
ATOM 4531 C CA . LEU B 1 148 ? 28.125 80.569 61.244 1.00 26.59 127 LEU B CA 1
ATOM 4532 C C . LEU B 1 148 ? 29.042 81.779 61.334 1.00 27.72 127 LEU B C 1
ATOM 4533 O O . LEU B 1 148 ? 30.122 81.704 61.916 1.00 27.17 127 LEU B O 1
ATOM 4538 N N . ALA B 1 149 ? 28.591 82.901 60.759 1.00 28.17 128 ALA B N 1
ATOM 4539 C CA . ALA B 1 149 ? 29.347 84.158 60.813 1.00 28.76 128 ALA B CA 1
ATOM 4540 C C . ALA B 1 149 ? 29.542 84.635 62.269 1.00 30.33 128 ALA B C 1
ATOM 4541 O O . ALA B 1 149 ? 30.664 84.890 62.686 1.00 29.84 128 ALA B O 1
ATOM 4543 N N . LYS B 1 150 ? 28.470 84.718 63.045 1.00 32.08 129 LYS B N 1
ATOM 4544 C CA . LYS B 1 150 ? 28.584 85.184 64.453 1.00 33.33 129 LYS B CA 1
ATOM 4545 C C . LYS B 1 150 ? 29.564 84.297 65.224 1.00 34.12 129 LYS B C 1
ATOM 4546 O O . LYS B 1 150 ? 30.264 84.784 66.091 1.00 35.93 129 LYS B O 1
ATOM 4548 N N . ALA B 1 151 ? 29.621 83.001 64.913 1.00 31.77 130 ALA B N 1
ATOM 4549 C CA . ALA B 1 151 ? 30.576 82.128 65.579 1.00 31.24 130 ALA B CA 1
ATOM 4550 C C . ALA B 1 151 ? 31.935 82.055 64.858 1.00 30.72 130 ALA B C 1
ATOM 4551 O O . ALA B 1 151 ? 32.731 81.217 65.154 1.00 30.40 130 ALA B O 1
ATOM 4553 N N . ASP B 1 152 ? 32.187 82.965 63.932 1.00 31.62 131 ASP B N 1
ATOM 4554 C CA . ASP B 1 152 ? 33.459 83.064 63.229 1.00 33.37 131 ASP B CA 1
ATOM 4555 C C . ASP B 1 152 ? 33.861 81.784 62.552 1.00 30.95 131 ASP B C 1
ATOM 4556 O O . ASP B 1 152 ? 34.988 81.336 62.714 1.00 31.68 131 ASP B O 1
ATOM 4561 N N . LEU B 1 153 ? 32.961 81.172 61.805 1.00 30.05 132 LEU B N 1
ATOM 4562 C CA . LEU B 1 153 ? 33.235 79.865 61.208 1.00 29.26 132 LEU B CA 1
ATOM 4563 C C . LEU B 1 153 ? 33.287 79.880 59.687 1.00 28.05 132 LEU B C 1
ATOM 4564 O O . LEU B 1 153 ? 33.218 78.821 59.085 1.00 27.31 132 LEU B O 1
ATOM 4569 N N . LEU B 1 154 ? 33.360 81.068 59.087 1.00 27.14 133 LEU B N 1
ATOM 4570 C CA . LEU B 1 154 ? 33.236 81.221 57.637 1.00 27.47 133 LEU B CA 1
ATOM 4571 C C . LEU B 1 154 ? 34.485 81.627 56.885 1.00 28.39 133 LEU B C 1
ATOM 4572 O O . LEU B 1 154 ? 34.536 81.519 55.662 1.00 29.38 133 LEU B O 1
ATOM 4577 N N . GLU B 1 155 ? 35.512 82.059 57.589 1.00 31.58 134 GLU B N 1
ATOM 4578 C CA . GLU B 1 155 ? 36.695 82.655 56.943 1.00 33.47 134 GLU B CA 1
ATOM 4579 C C . GLU B 1 155 ? 37.347 81.790 55.846 1.00 30.91 134 GLU B C 1
ATOM 4580 O O . GLU B 1 155 ? 37.791 82.296 54.806 1.00 29.01 134 GLU B O 1
ATOM 4586 N N . ARG B 1 156 ? 37.420 80.492 56.075 1.00 29.65 135 ARG B N 1
ATOM 4587 C CA . ARG B 1 156 ? 38.069 79.593 55.103 1.00 28.78 135 ARG B CA 1
ATOM 4588 C C . ARG B 1 156 ? 37.057 78.649 54.497 1.00 25.76 135 ARG B C 1
ATOM 4589 O O . ARG B 1 156 ? 37.397 77.582 53.996 1.00 25.05 135 ARG B O 1
ATOM 4597 N N . ALA B 1 157 ? 35.812 79.086 54.483 1.00 25.52 136 ALA B N 1
ATOM 4598 C CA . ALA B 1 157 ? 34.719 78.192 54.177 1.00 24.55 136 ALA B CA 1
ATOM 4599 C C . ALA B 1 157 ? 34.110 78.446 52.814 1.00 23.75 136 ALA B C 1
ATOM 4600 O O . ALA B 1 157 ? 34.251 79.510 52.205 1.00 22.62 136 ALA B O 1
ATOM 4602 N N . ARG B 1 158 ? 33.385 77.439 52.357 1.00 24.54 137 ARG B N 1
ATOM 4603 C CA . ARG B 1 158 ? 32.373 77.617 51.292 1.00 24.99 137 ARG B CA 1
ATOM 4604 C C . ARG B 1 158 ? 31.052 77.073 51.787 1.00 22.74 137 ARG B C 1
ATOM 4605 O O . ARG B 1 158 ? 31.044 76.273 52.707 1.00 22.74 137 ARG B O 1
ATOM 4613 N N . VAL B 1 159 ? 29.959 77.529 51.189 1.00 20.44 138 VAL B N 1
ATOM 4614 C CA . VAL B 1 159 ? 28.642 77.123 51.570 1.00 19.43 138 VAL B CA 1
ATOM 4615 C C . VAL B 1 159 ? 27.907 76.710 50.323 1.00 19.63 138 VAL B C 1
ATOM 4616 O O . VAL B 1 159 ? 27.730 77.502 49.389 1.00 18.68 138 VAL B O 1
ATOM 4620 N N . ALA B 1 160 ? 27.467 75.455 50.326 1.00 20.14 139 ALA B N 1
ATOM 4621 C CA . ALA B 1 160 ? 26.698 74.917 49.242 1.00 20.48 139 ALA B CA 1
ATOM 4622 C C . ALA B 1 160 ? 25.234 74.793 49.671 1.00 21.92 139 ALA B C 1
ATOM 4623 O O . ALA B 1 160 ? 24.940 74.150 50.685 1.00 21.84 139 ALA B O 1
ATOM 4625 N N . VAL B 1 161 ? 24.332 75.457 48.927 1.00 21.81 140 VAL B N 1
ATOM 4626 C CA . VAL B 1 161 ? 22.929 75.502 49.261 1.00 22.17 140 VAL B CA 1
ATOM 4627 C C . VAL B 1 161 ? 22.119 74.672 48.297 1.00 23.51 140 VAL B C 1
ATOM 4628 O O . VAL B 1 161 ? 22.252 74.813 47.083 1.00 23.39 140 VAL B O 1
ATOM 4632 N N . GLU B 1 162 ? 21.315 73.769 48.831 1.00 25.75 141 GLU B N 1
ATOM 4633 C CA . GLU B 1 162 ? 20.450 72.918 47.987 1.00 29.34 141 GLU B CA 1
ATOM 4634 C C . GLU B 1 162 ? 19.303 73.720 47.388 1.00 28.57 141 GLU B C 1
ATOM 4635 O O . GLU B 1 162 ? 18.753 74.560 48.051 1.00 29.62 141 GLU B O 1
ATOM 4641 N N . LYS B 1 163 ? 19.000 73.464 46.125 1.00 27.95 142 LYS B N 1
ATOM 4642 C CA . LYS B 1 163 ? 17.830 73.972 45.470 1.00 29.41 142 LYS B CA 1
ATOM 4643 C C . LYS B 1 163 ? 16.577 73.619 46.272 1.00 29.31 142 LYS B C 1
ATOM 4644 O O . LYS B 1 163 ? 16.488 72.528 46.841 1.00 28.40 142 LYS B O 1
ATOM 4650 N N . PRO B 1 164 ? 15.599 74.525 46.319 1.00 27.46 143 PRO B N 1
ATOM 4651 C CA . PRO B 1 164 ? 15.576 75.843 45.703 1.00 27.81 143 PRO B CA 1
ATOM 4652 C C . PRO B 1 164 ? 16.336 76.934 46.460 1.00 28.30 143 PRO B C 1
ATOM 4653 O O . PRO B 1 164 ? 16.481 76.892 47.666 1.00 27.78 143 PRO B O 1
ATOM 4657 N N . PHE B 1 165 ? 16.748 77.951 45.720 1.00 30.12 144 PHE B N 1
ATOM 4658 C CA . PHE B 1 165 ? 17.326 79.191 46.257 1.00 31.51 144 PHE B CA 1
ATOM 4659 C C . PHE B 1 165 ? 16.608 80.343 45.592 1.00 32.52 144 PHE B C 1
ATOM 4660 O O . PHE B 1 165 ? 17.202 81.211 44.938 1.00 37.45 144 PHE B O 1
ATOM 4668 N N . GLY B 1 166 ? 15.302 80.367 45.786 1.00 31.09 145 GLY B N 1
ATOM 4669 C CA . GLY B 1 166 ? 14.480 81.442 45.315 1.00 29.39 145 GLY B CA 1
ATOM 4670 C C . GLY B 1 166 ? 13.438 80.813 44.433 1.00 28.38 145 GLY B C 1
ATOM 4671 O O . GLY B 1 166 ? 13.681 79.762 43.831 1.00 28.36 145 GLY B O 1
ATOM 4672 N N . HIS B 1 167 ? 12.287 81.456 44.376 1.00 26.85 146 HIS B N 1
ATOM 4673 C CA . HIS B 1 167 ? 11.187 81.024 43.546 1.00 27.87 146 HIS B CA 1
ATOM 4674 C C . HIS B 1 167 ? 10.733 82.120 42.582 1.00 27.01 146 HIS B C 1
ATOM 4675 O O . HIS B 1 167 ? 9.784 81.909 41.815 1.00 25.34 146 HIS B O 1
ATOM 4682 N N . ASP B 1 168 ? 11.411 83.266 42.626 1.00 26.33 147 ASP B N 1
ATOM 4683 C CA . ASP B 1 168 ? 11.215 84.340 41.689 1.00 26.61 147 ASP B CA 1
ATOM 4684 C C . ASP B 1 168 ? 12.308 85.377 41.865 1.00 25.82 147 ASP B C 1
ATOM 4685 O O . ASP B 1 168 ? 13.197 85.212 42.700 1.00 24.68 147 ASP B O 1
ATOM 4690 N N . LEU B 1 169 ? 12.253 86.449 41.081 1.00 25.46 148 LEU B N 1
ATOM 4691 C CA . LEU B 1 169 ? 13.336 87.409 41.050 1.00 25.65 148 LEU B CA 1
ATOM 4692 C C . LEU B 1 169 ? 13.522 88.058 42.438 1.00 26.76 148 LEU B C 1
ATOM 4693 O O . LEU B 1 169 ? 14.643 88.132 42.952 1.00 24.98 148 LEU B O 1
ATOM 4698 N N . GLU B 1 170 ? 12.424 88.476 43.043 1.00 27.35 149 GLU B N 1
ATOM 4699 C CA A GLU B 1 170 ? 12.485 89.159 44.337 0.50 28.87 149 GLU B CA 1
ATOM 4700 C CA B GLU B 1 170 ? 12.527 89.174 44.318 0.50 28.18 149 GLU B CA 1
ATOM 4701 C C . GLU B 1 170 ? 13.019 88.251 45.451 1.00 28.17 149 GLU B C 1
ATOM 4702 O O . GLU B 1 170 ? 13.892 88.646 46.206 1.00 26.24 149 GLU B O 1
ATOM 4713 N N . SER B 1 171 ? 12.487 87.029 45.531 1.00 26.36 150 SER B N 1
ATOM 4714 C CA . SER B 1 171 ? 12.889 86.124 46.576 1.00 26.00 150 SER B CA 1
ATOM 4715 C C . SER B 1 171 ? 14.368 85.764 46.381 1.00 27.35 150 SER B C 1
ATOM 4716 O O . SER B 1 171 ? 15.106 85.615 47.364 1.00 28.12 150 SER B O 1
ATOM 4719 N N . ALA B 1 172 ? 14.808 85.580 45.142 1.00 26.12 151 ALA B N 1
ATOM 4720 C CA . ALA B 1 172 ? 16.214 85.274 44.906 1.00 27.34 151 ALA B CA 1
ATOM 4721 C C . ALA B 1 172 ? 17.121 86.457 45.302 1.00 29.53 151 ALA B C 1
ATOM 4722 O O . ALA B 1 172 ? 18.178 86.250 45.895 1.00 29.94 151 ALA B O 1
ATOM 4724 N N . ARG B 1 173 ? 16.707 87.675 44.972 1.00 31.09 152 ARG B N 1
ATOM 4725 C CA A ARG B 1 173 ? 17.448 88.866 45.362 0.50 32.92 152 ARG B CA 1
ATOM 4726 C CA B ARG B 1 173 ? 17.450 88.860 45.365 0.50 32.84 152 ARG B CA 1
ATOM 4727 C C . ARG B 1 173 ? 17.562 89.033 46.875 1.00 33.37 152 ARG B C 1
ATOM 4728 O O . ARG B 1 173 ? 18.633 89.405 47.363 1.00 32.63 152 ARG B O 1
ATOM 4743 N N . ASP B 1 174 ? 16.465 88.788 47.603 1.00 33.23 153 ASP B N 1
ATOM 4744 C CA . ASP B 1 174 ? 16.462 88.927 49.061 1.00 35.30 153 ASP B CA 1
ATOM 4745 C C . ASP B 1 174 ? 17.396 87.886 49.676 1.00 33.29 153 ASP B C 1
ATOM 4746 O O . ASP B 1 174 ? 18.164 88.202 50.558 1.00 32.82 153 ASP B O 1
ATOM 4751 N N . LEU B 1 175 ? 17.282 86.640 49.234 1.00 33.42 154 LEU B N 1
ATOM 4752 C CA . LEU B 1 175 ? 18.097 85.559 49.778 1.00 34.22 154 LEU B CA 1
ATOM 4753 C C . LEU B 1 175 ? 19.541 85.875 49.542 1.00 34.89 154 LEU B C 1
ATOM 4754 O O . LEU B 1 175 ? 20.358 85.921 50.478 1.00 35.55 154 LEU B O 1
ATOM 4759 N N . ASN B 1 176 ? 19.825 86.221 48.296 1.00 34.07 155 ASN B N 1
ATOM 4760 C CA . ASN B 1 176 ? 21.157 86.594 47.915 1.00 36.62 155 ASN B CA 1
ATOM 4761 C C . ASN B 1 176 ? 21.806 87.758 48.670 1.00 35.75 155 ASN B C 1
ATOM 4762 O O . ASN B 1 176 ? 23.004 87.696 49.020 1.00 36.76 155 ASN B O 1
ATOM 4767 N N . ALA B 1 177 ? 21.024 88.796 48.937 1.00 33.53 156 ALA B N 1
ATOM 4768 C CA . ALA B 1 177 ? 21.516 89.933 49.708 1.00 35.13 156 ALA B CA 1
ATOM 4769 C C . ALA B 1 177 ? 21.941 89.480 51.110 1.00 33.61 156 ALA B C 1
ATOM 4770 O O . ALA B 1 177 ? 22.944 89.932 51.658 1.00 36.97 156 ALA B O 1
ATOM 4772 N N . ARG B 1 178 ? 21.163 88.604 51.712 1.00 35.65 157 ARG B N 1
ATOM 4773 C CA . ARG B 1 178 ? 21.490 88.143 53.080 1.00 36.49 157 ARG B CA 1
ATOM 4774 C C . ARG B 1 178 ? 22.766 87.276 53.142 1.00 36.61 157 ARG B C 1
ATOM 4775 O O . ARG B 1 178 ? 23.570 87.421 54.046 1.00 36.99 157 ARG B O 1
ATOM 4783 N N . LEU B 1 179 ? 22.963 86.422 52.142 1.00 34.34 158 LEU B N 1
ATOM 4784 C CA . LEU B 1 179 ? 24.167 85.624 52.054 1.00 33.44 158 LEU B CA 1
ATOM 4785 C C . LEU B 1 179 ? 25.387 86.473 51.768 1.00 31.64 158 LEU B C 1
ATOM 4786 O O . LEU B 1 179 ? 26.458 86.265 52.381 1.00 32.39 158 LEU B O 1
ATOM 4791 N N . ARG B 1 180 ? 25.246 87.434 50.864 1.00 30.10 159 ARG B N 1
ATOM 4792 C CA . ARG B 1 180 ? 26.393 88.252 50.427 1.00 29.75 159 ARG B CA 1
ATOM 4793 C C . ARG B 1 180 ? 26.822 89.251 51.495 1.00 31.11 159 ARG B C 1
ATOM 4794 O O . ARG B 1 180 ? 27.951 89.748 51.488 1.00 31.18 159 ARG B O 1
ATOM 4802 N N . ALA B 1 181 ? 25.954 89.507 52.456 1.00 31.28 160 ALA B N 1
ATOM 4803 C CA . ALA B 1 181 ? 26.370 90.299 53.605 1.00 32.47 160 ALA B CA 1
ATOM 4804 C C . ALA B 1 181 ? 27.507 89.633 54.355 1.00 32.79 160 ALA B C 1
ATOM 4805 O O . ALA B 1 181 ? 28.298 90.343 54.980 1.00 35.44 160 ALA B O 1
ATOM 4807 N N . VAL B 1 182 ? 27.586 88.294 54.362 1.00 32.08 161 VAL B N 1
ATOM 4808 C CA . VAL B 1 182 ? 28.675 87.592 55.090 1.00 32.75 161 VAL B CA 1
ATOM 4809 C C . VAL B 1 182 ? 29.563 86.667 54.243 1.00 31.53 161 VAL B C 1
ATOM 4810 O O . VAL B 1 182 ? 30.617 86.224 54.714 1.00 33.41 161 VAL B O 1
ATOM 4814 N N . LEU B 1 183 ? 29.168 86.389 53.012 1.00 29.41 162 LEU B N 1
ATOM 4815 C CA . LEU B 1 183 ? 29.977 85.572 52.097 1.00 28.00 162 LEU B CA 1
ATOM 4816 C C . LEU B 1 183 ? 30.290 86.328 50.815 1.00 28.08 162 LEU B C 1
ATOM 4817 O O . LEU B 1 183 ? 29.472 87.096 50.305 1.00 27.32 162 LEU B O 1
ATOM 4822 N N . ASP B 1 184 ? 31.468 86.116 50.279 1.00 28.10 163 ASP B N 1
ATOM 4823 C CA . ASP B 1 184 ? 31.768 86.519 48.926 1.00 28.26 163 ASP B CA 1
ATOM 4824 C C . ASP B 1 184 ? 31.046 85.565 47.979 1.00 28.33 163 ASP B C 1
ATOM 4825 O O . ASP B 1 184 ? 30.733 84.415 48.347 1.00 29.16 163 ASP B O 1
ATOM 4830 N N . GLU B 1 185 ? 30.838 86.012 46.738 1.00 27.87 164 GLU B N 1
ATOM 4831 C CA . GLU B 1 185 ? 30.130 85.240 45.714 1.00 26.60 164 GLU B CA 1
ATOM 4832 C C . GLU B 1 185 ? 30.829 83.941 45.532 1.00 26.39 164 GLU B C 1
ATOM 4833 O O . GLU B 1 185 ? 30.184 82.928 45.325 1.00 26.06 164 GLU B O 1
ATOM 4839 N N . ASP B 1 186 ? 32.155 83.935 45.587 1.00 26.21 165 ASP B N 1
ATOM 4840 C CA . ASP B 1 186 ? 32.895 82.710 45.292 1.00 26.19 165 ASP B CA 1
ATOM 4841 C C . ASP B 1 186 ? 32.874 81.682 46.443 1.00 24.88 165 ASP B C 1
ATOM 4842 O O . ASP B 1 186 ? 33.383 80.599 46.297 1.00 24.59 165 ASP B O 1
ATOM 4847 N N . GLN B 1 187 ? 32.272 82.038 47.575 1.00 23.94 166 GLN B N 1
ATOM 4848 C CA . GLN B 1 187 ? 32.030 81.069 48.652 1.00 23.39 166 GLN B CA 1
ATOM 4849 C C . GLN B 1 187 ? 30.642 80.449 48.551 1.00 23.46 166 GLN B C 1
ATOM 4850 O O . GLN B 1 187 ? 30.306 79.570 49.343 1.00 23.02 166 GLN B O 1
ATOM 4856 N N . ILE B 1 188 ? 29.838 80.939 47.602 1.00 23.75 167 ILE B N 1
ATOM 4857 C CA . ILE B 1 188 ? 28.455 80.497 47.474 1.00 24.71 167 ILE B CA 1
ATOM 4858 C C . ILE B 1 188 ? 28.291 79.550 46.312 1.00 24.49 167 ILE B C 1
ATOM 4859 O O . ILE B 1 188 ? 28.556 79.905 45.160 1.00 25.72 167 ILE B O 1
ATOM 4864 N N . LEU B 1 189 ? 27.871 78.334 46.624 1.00 23.93 168 LEU B N 1
ATOM 4865 C CA . LEU B 1 189 ? 27.675 77.299 45.641 1.00 23.25 168 LEU B CA 1
ATOM 4866 C C . LEU B 1 189 ? 26.189 76.887 45.637 1.00 22.14 168 LEU B C 1
ATOM 4867 O O . LEU B 1 189 ? 25.702 76.219 46.554 1.00 21.27 168 LEU B O 1
ATOM 4872 N N . ARG B 1 190 ? 25.492 77.245 44.569 1.00 21.49 169 ARG B N 1
ATOM 4873 C CA . ARG B 1 190 ? 24.061 76.952 44.461 1.00 21.18 169 ARG B CA 1
ATOM 4874 C C . ARG B 1 190 ? 23.872 75.621 43.765 1.00 21.17 169 ARG B C 1
ATOM 4875 O O . ARG B 1 190 ? 24.089 75.535 42.580 1.00 21.89 169 ARG B O 1
ATOM 4883 N N . VAL B 1 191 ? 23.544 74.578 44.533 1.00 21.35 170 VAL B N 1
ATOM 4884 C CA . VAL B 1 191 ? 23.498 73.200 44.056 1.00 21.75 170 VAL B CA 1
ATOM 4885 C C . VAL B 1 191 ? 22.181 72.855 43.355 1.00 23.07 170 VAL B C 1
ATOM 4886 O O . VAL B 1 191 ? 21.091 72.959 43.947 1.00 23.58 170 VAL B O 1
ATOM 4890 N N . ASP B 1 192 ? 22.283 72.538 42.068 1.00 22.89 171 ASP B N 1
ATOM 4891 C CA . ASP B 1 192 ? 21.136 72.170 41.255 1.00 23.48 171 ASP B CA 1
ATOM 4892 C C . ASP B 1 192 ? 21.524 70.896 40.535 1.00 23.21 171 ASP B C 1
ATOM 4893 O O . ASP B 1 192 ? 22.357 70.911 39.657 1.00 21.42 171 ASP B O 1
ATOM 4898 N N . HIS B 1 193 ? 20.892 69.799 40.932 1.00 24.80 172 HIS B N 1
ATOM 4899 C CA . HIS B 1 193 ? 21.291 68.483 40.452 1.00 26.26 172 HIS B CA 1
ATOM 4900 C C . HIS B 1 193 ? 21.284 68.395 38.945 1.00 25.09 172 HIS B C 1
ATOM 4901 O O . HIS B 1 193 ? 22.135 67.734 38.398 1.00 23.71 172 HIS B O 1
ATOM 4908 N N . PHE B 1 194 ? 20.333 69.064 38.284 1.00 24.11 173 PHE B N 1
ATOM 4909 C CA . PHE B 1 194 ? 20.263 69.042 36.830 1.00 23.76 173 PHE B CA 1
ATOM 4910 C C . PHE B 1 194 ? 21.563 69.517 36.207 1.00 23.64 173 PHE B C 1
ATOM 4911 O O . PHE B 1 194 ? 22.004 68.954 35.230 1.00 24.09 173 PHE B O 1
ATOM 4919 N N . LEU B 1 195 ? 22.191 70.538 36.777 1.00 23.54 174 LEU B N 1
ATOM 4920 C CA . LEU B 1 195 ? 23.433 71.060 36.239 1.00 24.30 174 LEU B CA 1
ATOM 4921 C C . LEU B 1 195 ? 24.566 70.052 36.241 1.00 24.66 174 LEU B C 1
ATOM 4922 O O . LEU B 1 195 ? 25.440 70.123 35.404 1.00 24.31 174 LEU B O 1
ATOM 4927 N N . GLY B 1 196 ? 24.538 69.135 37.197 1.00 25.03 175 GLY B N 1
ATOM 4928 C CA . GLY B 1 196 ? 25.494 68.061 37.263 1.00 25.83 175 GLY B CA 1
ATOM 4929 C C . GLY B 1 196 ? 25.487 67.164 36.054 1.00 26.14 175 GLY B C 1
ATOM 4930 O O . GLY B 1 196 ? 26.407 66.401 35.887 1.00 26.90 175 GLY B O 1
ATOM 4931 N N . LYS B 1 197 ? 24.448 67.254 35.227 1.00 26.38 176 LYS B N 1
ATOM 4932 C CA . LYS B 1 197 ? 24.353 66.474 33.992 1.00 27.51 176 LYS B CA 1
ATOM 4933 C C . LYS B 1 197 ? 24.983 67.196 32.817 1.00 26.65 176 LYS B C 1
ATOM 4934 O O . LYS B 1 197 ? 25.080 66.651 31.748 1.00 27.88 176 LYS B O 1
ATOM 4940 N N . GLN B 1 198 ? 25.390 68.441 32.997 1.00 26.41 177 GLN B N 1
ATOM 4941 C CA . GLN B 1 198 ? 25.813 69.261 31.873 1.00 25.78 177 GLN B CA 1
ATOM 4942 C C . GLN B 1 198 ? 27.248 69.052 31.502 1.00 25.05 177 GLN B C 1
ATOM 4943 O O . GLN B 1 198 ? 28.128 69.131 32.349 1.00 25.92 177 GLN B O 1
ATOM 4949 N N . PRO B 1 199 ? 27.510 68.797 30.221 1.00 25.51 178 PRO B N 1
ATOM 4950 C CA . PRO B 1 199 ? 28.876 68.554 29.766 1.00 25.51 178 PRO B CA 1
ATOM 4951 C C . PRO B 1 199 ? 29.518 69.849 29.384 1.00 25.34 178 PRO B C 1
ATOM 4952 O O . PRO B 1 199 ? 29.745 70.119 28.216 1.00 25.30 178 PRO B O 1
ATOM 4956 N N . VAL B 1 200 ? 29.806 70.651 30.397 1.00 25.66 179 VAL B N 1
ATOM 4957 C CA . VAL B 1 200 ? 30.295 72.008 30.248 1.00 27.53 179 VAL B CA 1
ATOM 4958 C C . VAL B 1 200 ? 31.630 72.089 29.520 1.00 28.60 179 VAL B C 1
ATOM 4959 O O . VAL B 1 200 ? 31.796 72.904 28.585 1.00 28.04 179 VAL B O 1
ATOM 4963 N N . GLU B 1 201 ? 32.598 71.287 29.930 1.00 29.26 180 GLU B N 1
ATOM 4964 C CA . GLU B 1 201 ? 33.929 71.389 29.299 1.00 32.27 180 GLU B CA 1
ATOM 4965 C C . GLU B 1 201 ? 33.899 70.815 27.891 1.00 31.06 180 GLU B C 1
ATOM 4966 O O . GLU B 1 201 ? 34.525 71.372 26.999 1.00 27.76 180 GLU B O 1
ATOM 4972 N N . GLU B 1 202 ? 33.129 69.739 27.715 1.00 28.96 181 GLU B N 1
ATOM 4973 C CA . GLU B 1 202 ? 33.140 69.000 26.513 1.00 29.24 181 GLU B CA 1
ATOM 4974 C C . GLU B 1 202 ? 32.414 69.728 25.434 1.00 28.47 181 GLU B C 1
ATOM 4975 O O . GLU B 1 202 ? 32.788 69.663 24.270 1.00 27.08 181 GLU B O 1
ATOM 4981 N N . LEU B 1 203 ? 31.388 70.454 25.812 1.00 26.56 182 LEU B N 1
ATOM 4982 C CA . LEU B 1 203 ? 30.671 71.224 24.862 1.00 26.54 182 LEU B CA 1
ATOM 4983 C C . LEU B 1 203 ? 31.466 72.468 24.390 1.00 25.21 182 LEU B C 1
ATOM 4984 O O . LEU B 1 203 ? 31.425 72.867 23.228 1.00 23.36 182 LEU B O 1
ATOM 4989 N N . GLN B 1 204 ? 32.220 73.070 25.300 1.00 24.09 183 GLN B N 1
ATOM 4990 C CA . GLN B 1 204 ? 33.140 74.129 24.919 1.00 23.34 183 GLN B CA 1
ATOM 4991 C C . GLN B 1 204 ? 34.186 73.626 23.965 1.00 23.64 183 GLN B C 1
ATOM 4992 O O . GLN B 1 204 ? 34.482 74.287 22.970 1.00 22.82 183 GLN B O 1
ATOM 4998 N N . TYR B 1 205 ? 34.729 72.443 24.237 1.00 24.25 184 TYR B N 1
ATOM 4999 C CA . TYR B 1 205 ? 35.815 71.943 23.405 1.00 25.36 184 TYR B CA 1
ATOM 5000 C C . TYR B 1 205 ? 35.270 71.674 22.032 1.00 25.29 184 TYR B C 1
ATOM 5001 O O . TYR B 1 205 ? 35.903 71.999 21.026 1.00 24.48 184 TYR B O 1
ATOM 5010 N N . LEU B 1 206 ? 34.061 71.133 22.002 1.00 24.79 185 LEU B N 1
ATOM 5011 C CA . LEU B 1 206 ? 33.425 70.813 20.781 1.00 26.09 185 LEU B CA 1
ATOM 5012 C C . LEU B 1 206 ? 33.274 72.051 19.895 1.00 24.94 185 LEU B C 1
ATOM 5013 O O . LEU B 1 206 ? 33.574 72.001 18.733 1.00 25.57 185 LEU B O 1
ATOM 5018 N N . ARG B 1 207 ? 32.831 73.156 20.485 1.00 23.67 186 ARG B N 1
ATOM 5019 C CA . ARG B 1 207 ? 32.543 74.384 19.780 1.00 21.98 186 ARG B CA 1
ATOM 5020 C C . ARG B 1 207 ? 33.771 75.214 19.452 1.00 21.78 186 ARG B C 1
ATOM 5021 O O . ARG B 1 207 ? 33.838 75.848 18.396 1.00 21.79 186 ARG B O 1
ATOM 5029 N N . PHE B 1 208 ? 34.767 75.186 20.329 1.00 21.17 187 PHE B N 1
ATOM 5030 C CA . PHE B 1 208 ? 35.847 76.164 20.240 1.00 20.87 187 PHE B CA 1
ATOM 5031 C C . PHE B 1 208 ? 37.116 75.585 19.700 1.00 21.45 187 PHE B C 1
ATOM 5032 O O . PHE B 1 208 ? 38.019 76.344 19.372 1.00 22.73 187 PHE B O 1
ATOM 5040 N N . ALA B 1 209 ? 37.225 74.252 19.631 1.00 21.19 188 ALA B N 1
ATOM 5041 C CA . ALA B 1 209 ? 38.466 73.628 19.168 1.00 21.37 188 ALA B CA 1
ATOM 5042 C C . ALA B 1 209 ? 38.309 72.976 17.800 1.00 21.60 188 ALA B C 1
ATOM 5043 O O . ALA B 1 209 ? 39.299 72.504 17.242 1.00 21.92 188 ALA B O 1
ATOM 5045 N N . ASN B 1 210 ? 37.081 72.920 17.290 1.00 21.31 189 ASN B N 1
ATOM 5046 C CA . ASN B 1 210 ? 36.781 72.329 15.970 1.00 21.97 189 ASN B CA 1
ATOM 5047 C C . ASN B 1 210 ? 36.264 73.377 14.971 1.00 21.29 189 ASN B C 1
ATOM 5048 O O . ASN B 1 210 ? 35.131 73.861 15.057 1.00 20.66 189 ASN B O 1
ATOM 5053 N N . ASN B 1 211 ? 37.128 73.744 14.057 1.00 21.34 190 ASN B N 1
ATOM 5054 C CA . ASN B 1 211 ? 36.789 74.782 13.116 1.00 21.90 190 ASN B CA 1
ATOM 5055 C C . ASN B 1 211 ? 35.612 74.414 12.205 1.00 21.73 190 ASN B C 1
ATOM 5056 O O . ASN B 1 211 ? 34.884 75.272 11.771 1.00 21.87 190 ASN B O 1
ATOM 5061 N N . ALA B 1 212 ? 35.420 73.131 11.928 1.00 22.29 191 ALA B N 1
ATOM 5062 C CA . ALA B 1 212 ? 34.325 72.711 11.101 1.00 22.67 191 ALA B CA 1
ATOM 5063 C C . ALA B 1 212 ? 33.017 73.058 11.749 1.00 22.47 191 ALA B C 1
ATOM 5064 O O . ALA B 1 212 ? 32.052 73.336 11.044 1.00 23.60 191 ALA B O 1
ATOM 5066 N N . LEU B 1 213 ? 32.968 73.067 13.078 1.00 21.82 192 LEU B N 1
ATOM 5067 C CA . LEU B 1 213 ? 31.759 73.442 13.777 1.00 21.29 192 LEU B CA 1
ATOM 5068 C C . LEU B 1 213 ? 31.710 74.939 14.066 1.00 21.08 192 LEU B C 1
ATOM 5069 O O . LEU B 1 213 ? 30.643 75.573 13.929 1.00 20.78 192 LEU B O 1
ATOM 5074 N N . ALA B 1 214 ? 32.845 75.510 14.465 1.00 21.08 193 ALA B N 1
ATOM 5075 C CA . ALA B 1 214 ? 32.871 76.967 14.759 1.00 20.98 193 ALA B CA 1
ATOM 5076 C C . ALA B 1 214 ? 32.435 77.790 13.556 1.00 20.76 193 ALA B C 1
ATOM 5077 O O . ALA B 1 214 ? 31.740 78.775 13.706 1.00 20.72 193 ALA B O 1
ATOM 5079 N N . LYS B 1 215 ? 32.833 77.385 12.365 1.00 20.95 194 LYS B N 1
ATOM 5080 C CA . LYS B 1 215 ? 32.417 78.090 11.163 1.00 21.56 194 LYS B CA 1
ATOM 5081 C C . LYS B 1 215 ? 30.914 78.086 10.954 1.00 20.50 194 LYS B C 1
ATOM 5082 O O . LYS B 1 215 ? 30.412 78.996 10.319 1.00 20.12 194 LYS B O 1
ATOM 5088 N N . LEU B 1 216 ? 30.212 77.052 11.445 1.00 19.42 195 LEU B N 1
ATOM 5089 C CA . LEU B 1 216 ? 28.743 76.936 11.281 1.00 19.03 195 LEU B CA 1
ATOM 5090 C C . LEU B 1 216 ? 27.951 77.592 12.419 1.00 18.65 195 LEU B C 1
ATOM 5091 O O . LEU B 1 216 ? 26.728 77.716 12.325 1.00 18.57 195 LEU B O 1
ATOM 5096 N N . TRP B 1 217 ? 28.630 78.086 13.454 1.00 18.78 196 TRP B N 1
ATOM 5097 C CA . TRP B 1 217 ? 27.951 78.339 14.734 1.00 18.65 196 TRP B CA 1
ATOM 5098 C C . TRP B 1 217 ? 27.453 79.768 14.886 1.00 19.12 196 TRP B C 1
ATOM 5099 O O . TRP B 1 217 ? 27.742 80.456 15.885 1.00 19.67 196 TRP B O 1
ATOM 5110 N N . ASP B 1 218 ? 26.671 80.205 13.913 1.00 19.14 197 ASP B N 1
ATOM 5111 C CA . ASP B 1 218 ? 26.061 81.533 13.938 1.00 19.14 197 ASP B CA 1
ATOM 5112 C C . ASP B 1 218 ? 24.842 81.623 12.999 1.00 18.49 197 ASP B C 1
ATOM 5113 O O . ASP B 1 218 ? 24.531 80.673 12.282 1.00 18.50 197 ASP B O 1
ATOM 5118 N N . ARG B 1 219 ? 24.173 82.756 13.004 1.00 18.32 198 ARG B N 1
ATOM 5119 C CA . ARG B 1 219 ? 22.946 82.959 12.221 1.00 18.28 198 ARG B CA 1
ATOM 5120 C C . ARG B 1 219 ? 23.133 82.874 10.711 1.00 18.23 198 ARG B C 1
ATOM 5121 O O . ARG B 1 219 ? 22.162 82.773 9.978 1.00 17.64 198 ARG B O 1
ATOM 5129 N N . ASP B 1 220 ? 24.379 82.920 10.232 1.00 18.26 199 ASP B N 1
ATOM 5130 C CA . ASP B 1 220 ? 24.596 82.808 8.765 1.00 18.97 199 ASP B CA 1
ATOM 5131 C C . ASP B 1 220 ? 24.417 81.380 8.331 1.00 18.74 199 ASP B C 1
ATOM 5132 O O . ASP B 1 220 ? 24.103 81.125 7.169 1.00 18.78 199 ASP B O 1
ATOM 5137 N N . SER B 1 221 ? 24.596 80.424 9.261 1.00 18.50 200 SER B N 1
ATOM 5138 C CA . SER B 1 221 ? 24.358 79.027 8.936 1.00 18.38 200 SER B CA 1
ATOM 5139 C C . SER B 1 221 ? 23.160 78.413 9.648 1.00 18.48 200 SER B C 1
ATOM 5140 O O . SER B 1 221 ? 22.469 77.542 9.068 1.00 17.77 200 SER B O 1
ATOM 5143 N N . ILE B 1 222 ? 22.862 78.885 10.875 1.00 18.49 201 ILE B N 1
ATOM 5144 C CA . ILE B 1 222 ? 21.802 78.306 11.692 1.00 18.28 201 ILE B CA 1
ATOM 5145 C C . ILE B 1 222 ? 20.514 79.101 11.519 1.00 18.50 201 ILE B C 1
ATOM 5146 O O . ILE B 1 222 ? 20.480 80.314 11.656 1.00 18.77 201 ILE B O 1
ATOM 5151 N N . SER B 1 223 ? 19.427 78.415 11.266 1.00 19.25 202 SER B N 1
ATOM 5152 C CA . SER B 1 223 ? 18.122 79.062 11.068 1.00 19.84 202 SER B CA 1
ATOM 5153 C C . SER B 1 223 ? 17.223 79.054 12.278 1.00 19.60 202 SER B C 1
ATOM 5154 O O . SER B 1 223 ? 16.453 79.973 12.522 1.00 20.14 202 SER B O 1
ATOM 5157 N N . GLU B 1 224 ? 17.375 78.046 13.093 1.00 19.73 203 GLU B N 1
ATOM 5158 C CA . GLU B 1 224 ? 16.460 77.803 14.200 1.00 20.41 203 GLU B CA 1
ATOM 5159 C C . GLU B 1 224 ? 17.047 76.811 15.193 1.00 19.84 203 GLU B C 1
ATOM 5160 O O . GLU B 1 224 ? 17.797 75.942 14.807 1.00 19.94 203 GLU B O 1
ATOM 5166 N N . ILE B 1 225 ? 16.675 76.947 16.456 1.00 19.72 204 ILE B N 1
ATOM 5167 C CA . ILE B 1 225 ? 17.107 76.070 17.525 1.00 19.61 204 ILE B CA 1
ATOM 5168 C C . ILE B 1 225 ? 15.921 75.542 18.317 1.00 20.14 204 ILE B C 1
ATOM 5169 O O . ILE B 1 225 ? 15.009 76.308 18.652 1.00 20.19 204 ILE B O 1
ATOM 5174 N N . HIS B 1 226 ? 15.898 74.228 18.566 1.00 20.21 205 HIS B N 1
ATOM 5175 C CA . HIS B 1 226 ? 14.908 73.592 19.406 1.00 20.74 205 HIS B CA 1
ATOM 5176 C C . HIS B 1 226 ? 15.589 72.923 20.572 1.00 20.73 205 HIS B C 1
ATOM 5177 O O . HIS B 1 226 ? 16.515 72.116 20.396 1.00 21.19 205 HIS B O 1
ATOM 5184 N N . ILE B 1 227 ? 15.118 73.244 21.763 1.00 20.55 206 ILE B N 1
ATOM 5185 C CA . ILE B 1 227 ? 15.599 72.595 22.951 1.00 20.83 206 ILE B CA 1
ATOM 5186 C C . ILE B 1 227 ? 14.489 71.730 23.502 1.00 21.29 206 ILE B C 1
ATOM 5187 O O . ILE B 1 227 ? 13.407 72.210 23.791 1.00 21.00 206 ILE B O 1
ATOM 5192 N N . THR B 1 228 ? 14.789 70.453 23.699 1.00 22.12 207 THR B N 1
ATOM 5193 C CA . THR B 1 228 ? 13.819 69.506 24.209 1.00 22.91 207 THR B CA 1
ATOM 5194 C C . THR B 1 228 ? 14.383 68.864 25.456 1.00 23.51 207 THR B C 1
ATOM 5195 O O . THR B 1 228 ? 15.478 68.312 25.452 1.00 22.64 207 THR B O 1
ATOM 5199 N N . MET B 1 229 ? 13.629 68.954 26.530 1.00 24.92 208 MET B N 1
ATOM 5200 C CA . MET B 1 229 ? 13.930 68.205 27.723 1.00 25.77 208 MET B CA 1
ATOM 5201 C C . MET B 1 229 ? 12.721 67.344 28.087 1.00 25.28 208 MET B C 1
ATOM 5202 O O . MET B 1 229 ? 11.699 67.850 28.567 1.00 26.85 208 MET B O 1
ATOM 5207 N N . ALA B 1 230 ? 12.838 66.063 27.865 1.00 24.73 209 ALA B N 1
ATOM 5208 C CA . ALA B 1 230 ? 11.753 65.125 28.128 1.00 25.01 209 ALA B CA 1
ATOM 5209 C C . ALA B 1 230 ? 12.127 64.150 29.229 1.00 24.98 209 ALA B C 1
ATOM 5210 O O . ALA B 1 230 ? 13.219 63.618 29.269 1.00 23.64 209 ALA B O 1
ATOM 5212 N N . GLU B 1 231 ? 11.172 63.915 30.119 1.00 27.01 210 GLU B N 1
ATOM 5213 C CA . GLU B 1 231 ? 11.265 62.821 31.079 1.00 27.68 210 GLU B CA 1
ATOM 5214 C C . GLU B 1 231 ? 10.065 61.922 30.877 1.00 28.47 210 GLU B C 1
ATOM 5215 O O . GLU B 1 231 ? 8.920 62.390 30.766 1.00 27.47 210 GLU B O 1
ATOM 5221 N N . ASP B 1 232 ? 10.309 60.610 30.851 1.00 30.56 211 ASP B N 1
ATOM 5222 C CA . ASP B 1 232 ? 9.250 59.611 30.582 1.00 33.04 211 ASP B CA 1
ATOM 5223 C C . ASP B 1 232 ? 8.653 59.069 31.886 1.00 34.31 211 ASP B C 1
ATOM 5224 O O . ASP B 1 232 ? 8.386 57.885 31.987 1.00 40.32 211 ASP B O 1
ATOM 5229 N N . PHE B 1 233 ? 8.474 59.932 32.862 1.00 31.67 212 PHE B N 1
ATOM 5230 C CA . PHE B 1 233 ? 7.884 59.587 34.124 1.00 32.97 212 PHE B CA 1
ATOM 5231 C C . PHE B 1 233 ? 7.182 60.821 34.680 1.00 33.72 212 PHE B C 1
ATOM 5232 O O . PHE B 1 233 ? 7.457 61.972 34.271 1.00 29.51 212 PHE B O 1
ATOM 5240 N N . GLY B 1 234 ? 6.248 60.560 35.599 1.00 34.47 213 GLY B N 1
ATOM 5241 C CA . GLY B 1 234 ? 5.509 61.626 36.267 1.00 35.23 213 GLY B CA 1
ATOM 5242 C C . GLY B 1 234 ? 6.169 62.035 37.552 1.00 34.39 213 GLY B C 1
ATOM 5243 O O . GLY B 1 234 ? 7.351 61.805 37.751 1.00 34.40 213 GLY B O 1
ATOM 5244 N N . ILE B 1 235 ? 5.418 62.717 38.399 1.00 36.27 214 ILE B N 1
ATOM 5245 C CA . ILE B 1 235 ? 5.944 63.196 39.661 1.00 38.52 214 ILE B CA 1
ATOM 5246 C C . ILE B 1 235 ? 5.890 61.989 40.595 1.00 42.24 214 ILE B C 1
ATOM 5247 O O . ILE B 1 235 ? 4.822 61.598 41.062 1.00 44.72 214 ILE B O 1
ATOM 5252 N N . GLU B 1 236 ? 7.034 61.368 40.832 1.00 46.41 215 GLU B N 1
ATOM 5253 C CA . GLU B 1 236 ? 7.062 60.114 41.592 1.00 55.05 215 GLU B CA 1
ATOM 5254 C C . GLU B 1 236 ? 6.977 60.344 43.116 1.00 54.39 215 GLU B C 1
ATOM 5255 O O . GLU B 1 236 ? 6.368 59.557 43.842 1.00 54.97 215 GLU B O 1
ATOM 5261 N N . ASP B 1 237 ? 7.533 61.453 43.584 1.00 52.79 216 ASP B N 1
ATOM 5262 C CA . ASP B 1 237 ? 7.488 61.742 45.013 1.00 55.16 216 ASP B CA 1
ATOM 5263 C C . ASP B 1 237 ? 7.514 63.252 45.176 1.00 49.36 216 ASP B C 1
ATOM 5264 O O . ASP B 1 237 ? 7.665 64.007 44.202 1.00 46.19 216 ASP B O 1
ATOM 5269 N N . ARG B 1 238 ? 7.323 63.697 46.411 1.00 45.40 217 ARG B N 1
ATOM 5270 C CA . ARG B 1 238 ? 7.425 65.111 46.726 1.00 41.56 217 ARG B CA 1
ATOM 5271 C C . ARG B 1 238 ? 6.442 65.938 45.893 1.00 38.65 217 ARG B C 1
ATOM 5272 O O . ARG B 1 238 ? 6.752 67.080 45.487 1.00 35.90 217 ARG B O 1
ATOM 5280 N N . GLY B 1 239 ? 5.238 65.379 45.677 1.00 35.13 218 GLY B N 1
ATOM 5281 C CA . GLY B 1 239 ? 4.175 66.067 44.950 1.00 34.14 218 GLY B CA 1
ATOM 5282 C C . GLY B 1 239 ? 3.862 67.455 45.489 1.00 34.55 218 GLY B C 1
ATOM 5283 O O . GLY B 1 239 ? 3.623 68.390 44.730 1.00 32.71 218 GLY B O 1
ATOM 5284 N N . LYS B 1 240 ? 3.878 67.598 46.803 1.00 34.93 219 LYS B N 1
ATOM 5285 C CA . LYS B 1 240 ? 3.525 68.856 47.395 1.00 36.44 219 LYS B CA 1
ATOM 5286 C C . LYS B 1 240 ? 4.589 69.903 47.038 1.00 35.98 219 LYS B C 1
ATOM 5287 O O . LYS B 1 240 ? 4.252 71.068 46.850 1.00 34.25 219 LYS B O 1
ATOM 5293 N N . PHE B 1 241 ? 5.854 69.486 47.004 1.00 34.34 220 PHE B N 1
ATOM 5294 C CA . PHE B 1 241 ? 6.946 70.369 46.613 1.00 35.86 220 PHE B CA 1
ATOM 5295 C C . PHE B 1 241 ? 6.811 70.763 45.149 1.00 33.93 220 PHE B C 1
ATOM 5296 O O . PHE B 1 241 ? 6.822 71.946 44.845 1.00 32.29 220 PHE B O 1
ATOM 5304 N N . TYR B 1 242 ? 6.659 69.780 44.256 1.00 31.72 221 TYR B N 1
ATOM 5305 C CA . TYR B 1 242 ? 6.547 70.094 42.836 1.00 29.68 221 TYR B CA 1
ATOM 5306 C C . TYR B 1 242 ? 5.381 71.057 42.563 1.00 29.53 221 TYR B C 1
ATOM 5307 O O . TYR B 1 242 ? 5.507 71.997 41.768 1.00 28.83 221 TYR B O 1
ATOM 5316 N N . ASP B 1 243 ? 4.250 70.846 43.234 1.00 29.20 222 ASP B N 1
ATOM 5317 C CA . ASP B 1 243 ? 3.042 71.627 42.974 1.00 28.47 222 ASP B CA 1
ATOM 5318 C C . ASP B 1 243 ? 3.189 73.097 43.308 1.00 28.11 222 ASP B C 1
ATOM 5319 O O . ASP B 1 243 ? 2.416 73.927 42.807 1.00 27.56 222 ASP B O 1
ATOM 5324 N N . ALA B 1 244 ? 4.198 73.421 44.106 1.00 28.02 223 ALA B N 1
ATOM 5325 C CA . ALA B 1 244 ? 4.528 74.815 44.434 1.00 28.14 223 ALA B CA 1
ATOM 5326 C C . ALA B 1 244 ? 5.627 75.376 43.529 1.00 27.11 223 ALA B C 1
ATOM 5327 O O . ALA B 1 244 ? 5.977 76.554 43.631 1.00 26.95 223 ALA B O 1
ATOM 5329 N N . VAL B 1 245 ? 6.216 74.514 42.697 1.00 26.05 224 VAL B N 1
ATOM 5330 C CA . VAL B 1 245 ? 7.365 74.841 41.878 1.00 24.57 224 VAL B CA 1
ATOM 5331 C C . VAL B 1 245 ? 6.954 74.959 40.384 1.00 24.55 224 VAL B C 1
ATOM 5332 O O . VAL B 1 245 ? 6.950 76.053 39.818 1.00 23.71 224 VAL B O 1
ATOM 5336 N N . GLY B 1 246 ? 6.599 73.833 39.759 1.00 24.39 225 GLY B N 1
ATOM 5337 C CA . GLY B 1 246 ? 6.186 73.820 38.343 1.00 23.46 225 GLY B CA 1
ATOM 5338 C C . GLY B 1 246 ? 7.409 73.697 37.399 1.00 22.58 225 GLY B C 1
ATOM 5339 O O . GLY B 1 246 ? 8.548 73.991 37.780 1.00 21.70 225 GLY B O 1
ATOM 5340 N N . ALA B 1 247 ? 7.152 73.270 36.168 1.00 22.11 226 ALA B N 1
ATOM 5341 C CA . ALA B 1 247 ? 8.218 72.979 35.187 1.00 21.44 226 ALA B CA 1
ATOM 5342 C C . ALA B 1 247 ? 9.117 74.193 34.907 1.00 20.79 226 ALA B C 1
ATOM 5343 O O . ALA B 1 247 ? 10.345 74.068 34.882 1.00 20.33 226 ALA B O 1
ATOM 5345 N N . VAL B 1 248 ? 8.535 75.369 34.752 1.00 20.48 227 VAL B N 1
ATOM 5346 C CA . VAL B 1 248 ? 9.366 76.580 34.496 1.00 20.40 227 VAL B CA 1
ATOM 5347 C C . VAL B 1 248 ? 10.430 76.781 35.568 1.00 20.56 227 VAL B C 1
ATOM 5348 O O . VAL B 1 248 ? 11.630 76.854 35.257 1.00 20.77 227 VAL B O 1
ATOM 5352 N N . ARG B 1 249 ? 10.027 76.783 36.824 1.00 21.04 228 ARG B N 1
ATOM 5353 C CA . ARG B 1 249 ? 10.988 76.959 37.938 1.00 21.20 228 ARG B CA 1
ATOM 5354 C C . ARG B 1 249 ? 11.889 75.745 38.112 1.00 21.39 228 ARG B C 1
ATOM 5355 O O . ARG B 1 249 ? 13.060 75.876 38.480 1.00 20.65 228 ARG B O 1
ATOM 5363 N N . ASP B 1 250 ? 11.348 74.570 37.834 1.00 20.88 229 ASP B N 1
ATOM 5364 C CA . ASP B 1 250 ? 12.076 73.358 38.059 1.00 21.21 229 ASP B CA 1
ATOM 5365 C C . ASP B 1 250 ? 13.273 73.179 37.093 1.00 20.41 229 ASP B C 1
ATOM 5366 O O . ASP B 1 250 ? 14.324 72.791 37.530 1.00 19.83 229 ASP B O 1
ATOM 5371 N N . VAL B 1 251 ? 13.050 73.345 35.780 1.00 20.55 230 VAL B N 1
ATOM 5372 C CA . VAL B 1 251 ? 14.076 73.037 34.758 1.00 20.71 230 VAL B CA 1
ATOM 5373 C C . VAL B 1 251 ? 14.470 74.177 33.809 1.00 19.93 230 VAL B C 1
ATOM 5374 O O . VAL B 1 251 ? 15.574 74.144 33.235 1.00 19.89 230 VAL B O 1
ATOM 5378 N N . VAL B 1 252 ? 13.597 75.150 33.603 1.00 19.24 231 VAL B N 1
ATOM 5379 C CA . VAL B 1 252 ? 13.835 76.169 32.598 1.00 19.05 231 VAL B CA 1
ATOM 5380 C C . VAL B 1 252 ? 14.716 77.277 33.111 1.00 18.96 231 VAL B C 1
ATOM 5381 O O . VAL B 1 252 ? 15.747 77.581 32.531 1.00 19.13 231 VAL B O 1
ATOM 5385 N N . GLN B 1 253 ? 14.336 77.857 34.255 1.00 19.21 232 GLN B N 1
ATOM 5386 C CA . GLN B 1 253 ? 15.013 79.037 34.830 1.00 18.82 232 GLN B CA 1
ATOM 5387 C C . GLN B 1 253 ? 16.518 78.883 34.961 1.00 18.75 232 GLN B C 1
ATOM 5388 O O . GLN B 1 253 ? 17.264 79.828 34.636 1.00 18.72 232 GLN B O 1
ATOM 5394 N N . ASN B 1 254 ? 16.967 77.723 35.426 1.00 18.32 233 ASN B N 1
ATOM 5395 C CA . ASN B 1 254 ? 18.360 77.479 35.693 1.00 18.43 233 ASN B CA 1
ATOM 5396 C C . ASN B 1 254 ? 18.971 76.473 34.664 1.00 18.62 233 ASN B C 1
ATOM 5397 O O . ASN B 1 254 ? 19.711 76.900 33.765 1.00 18.47 233 ASN B O 1
ATOM 5402 N N . HIS B 1 255 ? 18.541 75.207 34.712 1.00 18.01 234 HIS B N 1
ATOM 5403 C CA . HIS B 1 255 ? 19.115 74.183 33.873 1.00 17.89 234 HIS B CA 1
ATOM 5404 C C . HIS B 1 255 ? 19.113 74.500 32.369 1.00 17.63 234 HIS B C 1
ATOM 5405 O O . HIS B 1 255 ? 20.183 74.602 31.752 1.00 17.64 234 HIS B O 1
ATOM 5412 N N . LEU B 1 256 ? 17.939 74.709 31.779 1.00 17.27 235 LEU B N 1
ATOM 5413 C CA . LEU B 1 256 ? 17.860 74.796 30.345 1.00 17.17 235 LEU B CA 1
ATOM 5414 C C . LEU B 1 256 ? 18.396 76.082 29.821 1.00 17.03 235 LEU B C 1
ATOM 5415 O O . LEU B 1 256 ? 19.020 76.097 28.780 1.00 16.47 235 LEU B O 1
ATOM 5420 N N . LEU B 1 257 ? 18.108 77.187 30.502 1.00 17.18 236 LEU B N 1
ATOM 5421 C CA . LEU B 1 257 ? 18.735 78.452 30.127 1.00 17.70 236 LEU B CA 1
ATOM 5422 C C . LEU B 1 257 ? 20.259 78.441 30.260 1.00 18.17 236 LEU B C 1
ATOM 5423 O O . LEU B 1 257 ? 20.952 79.012 29.427 1.00 17.72 236 LEU B O 1
ATOM 5428 N N . GLN B 1 258 ? 20.781 77.726 31.249 1.00 18.94 237 GLN B N 1
ATOM 5429 C CA . GLN B 1 258 ? 22.242 77.596 31.362 1.00 19.84 237 GLN B CA 1
ATOM 5430 C C . GLN B 1 258 ? 22.771 76.792 30.182 1.00 19.40 237 GLN B C 1
ATOM 5431 O O . GLN B 1 258 ? 23.853 77.062 29.654 1.00 19.55 237 GLN B O 1
ATOM 5437 N N . VAL B 1 259 ? 22.011 75.790 29.774 1.00 18.71 238 VAL B N 1
ATOM 5438 C CA . VAL B 1 259 ? 22.408 74.985 28.597 1.00 18.47 238 VAL B CA 1
ATOM 5439 C C . VAL B 1 259 ? 22.454 75.858 27.361 1.00 17.72 238 VAL B C 1
ATOM 5440 O O . VAL B 1 259 ? 23.374 75.758 26.534 1.00 18.07 238 VAL B O 1
ATOM 5444 N N . LEU B 1 260 ? 21.396 76.602 27.152 1.00 17.20 239 LEU B N 1
ATOM 5445 C CA . LEU B 1 260 ? 21.303 77.468 26.000 1.00 16.77 239 LEU B CA 1
ATOM 5446 C C . LEU B 1 260 ? 22.535 78.389 26.002 1.00 16.99 239 LEU B C 1
ATOM 5447 O O . LEU B 1 260 ? 23.174 78.628 24.951 1.00 17.11 239 LEU B O 1
ATOM 5452 N N . ALA B 1 261 ? 22.865 78.935 27.172 1.00 16.67 240 ALA B N 1
ATOM 5453 C CA . ALA B 1 261 ? 23.975 79.905 27.230 1.00 16.86 240 ALA B CA 1
ATOM 5454 C C . ALA B 1 261 ? 25.284 79.267 26.815 1.00 16.79 240 ALA B C 1
ATOM 5455 O O . ALA B 1 261 ? 26.112 79.882 26.140 1.00 16.31 240 ALA B O 1
ATOM 5457 N N . LEU B 1 262 ? 25.445 78.002 27.178 1.00 17.39 241 LEU B N 1
ATOM 5458 C CA . LEU B 1 262 ? 26.678 77.298 26.810 1.00 17.79 241 LEU B CA 1
ATOM 5459 C C . LEU B 1 262 ? 26.754 77.155 25.289 1.00 17.12 241 LEU B C 1
ATOM 5460 O O . LEU B 1 262 ? 27.803 77.232 24.711 1.00 16.58 241 LEU B O 1
ATOM 5465 N N . VAL B 1 263 ? 25.611 76.846 24.699 1.00 16.89 242 VAL B N 1
ATOM 5466 C CA . VAL B 1 263 ? 25.496 76.632 23.262 1.00 16.80 242 VAL B CA 1
ATOM 5467 C C . VAL B 1 263 ? 25.686 77.944 22.508 1.00 16.47 242 VAL B C 1
ATOM 5468 O O . VAL B 1 263 ? 26.285 77.952 21.434 1.00 16.39 242 VAL B O 1
ATOM 5472 N N . ALA B 1 264 ? 25.269 79.052 23.106 1.00 16.24 243 ALA B N 1
ATOM 5473 C CA . ALA B 1 264 ? 25.210 80.335 22.405 1.00 16.37 243 ALA B CA 1
ATOM 5474 C C . ALA B 1 264 ? 26.308 81.360 22.679 1.00 16.63 243 ALA B C 1
ATOM 5475 O O . ALA B 1 264 ? 26.470 82.347 21.904 1.00 16.37 243 ALA B O 1
ATOM 5477 N N . MET B 1 265 ? 27.019 81.179 23.782 1.00 16.87 244 MET B N 1
ATOM 5478 C CA . MET B 1 265 ? 27.926 82.198 24.239 1.00 17.09 244 MET B CA 1
ATOM 5479 C C . MET B 1 265 ? 29.109 82.386 23.313 1.00 17.26 244 MET B C 1
ATOM 5480 O O . MET B 1 265 ? 29.508 81.456 22.603 1.00 17.11 244 MET B O 1
ATOM 5485 N N . GLU B 1 266 ? 29.681 83.594 23.387 1.00 17.33 245 GLU B N 1
ATOM 5486 C CA . GLU B 1 266 ? 30.982 83.901 22.840 1.00 17.85 245 GLU B CA 1
ATOM 5487 C C . GLU B 1 266 ? 32.067 83.139 23.648 1.00 18.39 245 GLU B C 1
ATOM 5488 O O . GLU B 1 266 ? 31.856 82.791 24.815 1.00 18.37 245 GLU B O 1
ATOM 5494 N N . PRO B 1 267 ? 33.218 82.860 23.022 1.00 19.00 246 PRO B N 1
ATOM 5495 C CA . PRO B 1 267 ? 34.281 82.145 23.735 1.00 19.32 246 PRO B CA 1
ATOM 5496 C C . PRO B 1 267 ? 34.859 82.962 24.882 1.00 19.89 246 PRO B C 1
ATOM 5497 O O . PRO B 1 267 ? 35.140 84.096 24.704 1.00 19.65 246 PRO B O 1
ATOM 5501 N N . PRO B 1 268 ? 35.023 82.362 26.063 1.00 20.49 247 PRO B N 1
ATOM 5502 C CA . PRO B 1 268 ? 35.691 83.019 27.172 1.00 20.99 247 PRO B CA 1
ATOM 5503 C C . PRO B 1 268 ? 37.116 83.430 26.818 1.00 21.83 247 PRO B C 1
ATOM 5504 O O . PRO B 1 268 ? 37.762 82.727 26.030 1.00 21.25 247 PRO B O 1
ATOM 5508 N N . VAL B 1 269 ? 37.575 84.535 27.407 1.00 22.09 248 VAL B N 1
ATOM 5509 C CA . VAL B 1 269 ? 38.915 85.010 27.227 1.00 23.18 248 VAL B CA 1
ATOM 5510 C C . VAL B 1 269 ? 39.868 84.516 28.294 1.00 23.93 248 VAL B C 1
ATOM 5511 O O . VAL B 1 269 ? 41.058 84.803 28.238 1.00 25.10 248 VAL B O 1
ATOM 5515 N N . GLY B 1 270 ? 39.354 83.745 29.237 1.00 24.43 249 GLY B N 1
ATOM 5516 C CA . GLY B 1 270 ? 40.176 83.052 30.225 1.00 24.77 249 GLY B CA 1
ATOM 5517 C C . GLY B 1 270 ? 39.611 81.659 30.467 1.00 24.59 249 GLY B C 1
ATOM 5518 O O . GLY B 1 270 ? 38.570 81.290 29.959 1.00 23.56 249 GLY B O 1
ATOM 5519 N N . ALA B 1 271 ? 40.358 80.889 31.239 1.00 25.37 250 ALA B N 1
ATOM 5520 C CA . ALA B 1 271 ? 40.072 79.486 31.493 1.00 25.70 250 ALA B CA 1
ATOM 5521 C C . ALA B 1 271 ? 39.350 79.276 32.824 1.00 25.46 250 ALA B C 1
ATOM 5522 O O . ALA B 1 271 ? 39.012 78.171 33.155 1.00 25.88 250 ALA B O 1
ATOM 5524 N N . GLY B 1 272 ? 39.126 80.322 33.600 1.00 25.16 251 GLY B N 1
ATOM 5525 C CA . GLY B 1 272 ? 38.465 80.119 34.904 1.00 24.64 251 GLY B CA 1
ATOM 5526 C C . GLY B 1 272 ? 36.925 80.075 34.859 1.00 24.02 251 GLY B C 1
ATOM 5527 O O . GLY B 1 272 ? 36.303 80.356 33.833 1.00 22.92 251 GLY B O 1
ATOM 5528 N N . ALA B 1 273 ? 36.324 79.704 35.980 1.00 24.08 252 ALA B N 1
ATOM 5529 C CA . ALA B 1 273 ? 34.876 79.690 36.117 1.00 24.55 252 ALA B CA 1
ATOM 5530 C C . ALA B 1 273 ? 34.284 81.095 35.921 1.00 24.46 252 ALA B C 1
ATOM 5531 O O . ALA B 1 273 ? 33.214 81.236 35.349 1.00 24.38 252 ALA B O 1
ATOM 5533 N N . ASP B 1 274 ? 34.935 82.131 36.414 1.00 24.13 253 ASP B N 1
ATOM 5534 C CA . ASP B 1 274 ? 34.375 83.472 36.254 1.00 24.93 253 ASP B CA 1
ATOM 5535 C C . ASP B 1 274 ? 34.422 83.999 34.808 1.00 24.35 253 ASP B C 1
ATOM 5536 O O . ASP B 1 274 ? 33.551 84.729 34.368 1.00 23.79 253 ASP B O 1
ATOM 5541 N N . ASP B 1 275 ? 35.424 83.585 34.071 1.00 24.30 254 ASP B N 1
ATOM 5542 C CA . ASP B 1 275 ? 35.505 83.912 32.665 1.00 24.84 254 ASP B CA 1
ATOM 5543 C C . ASP B 1 275 ? 34.353 83.235 31.913 1.00 23.39 254 ASP B C 1
ATOM 5544 O O . ASP B 1 275 ? 33.745 83.820 31.037 1.00 22.86 254 ASP B O 1
ATOM 5549 N N . LEU B 1 276 ? 34.051 82.009 32.289 1.00 23.07 255 LEU B N 1
ATOM 5550 C CA . LEU B 1 276 ? 32.958 81.266 31.690 1.00 22.93 255 LEU B CA 1
ATOM 5551 C C . LEU B 1 276 ? 31.617 81.945 32.039 1.00 22.60 255 LEU B C 1
ATOM 5552 O O . LEU B 1 276 ? 30.750 82.171 31.171 1.00 21.07 255 LEU B O 1
ATOM 5557 N N . ASN B 1 277 ? 31.493 82.324 33.304 1.00 22.41 256 ASN B N 1
ATOM 5558 C CA . ASN B 1 277 ? 30.261 82.919 33.750 1.00 22.71 256 ASN B CA 1
ATOM 5559 C C . ASN B 1 277 ? 30.050 84.290 33.205 1.00 21.66 256 ASN B C 1
ATOM 5560 O O . ASN B 1 277 ? 28.904 84.693 32.998 1.00 20.60 256 ASN B O 1
ATOM 5565 N N . ASP B 1 278 ? 31.134 85.037 32.960 1.00 21.40 257 ASP B N 1
ATOM 5566 C CA . ASP B 1 278 ? 31.000 86.320 32.234 1.00 20.96 257 ASP B CA 1
ATOM 5567 C C . ASP B 1 278 ? 30.354 86.083 30.866 1.00 20.68 257 ASP B C 1
ATOM 5568 O O . ASP B 1 278 ? 29.461 86.813 30.468 1.00 21.63 257 ASP B O 1
ATOM 5573 N N . LYS B 1 279 ? 30.735 85.029 30.157 1.00 20.59 258 LYS B N 1
ATOM 5574 C CA . LYS B 1 279 ? 30.164 84.835 28.806 1.00 20.73 258 LYS B CA 1
ATOM 5575 C C . LYS B 1 279 ? 28.680 84.410 28.853 1.00 20.62 258 LYS B C 1
ATOM 5576 O O . LYS B 1 279 ? 27.878 84.819 28.016 1.00 19.67 258 LYS B O 1
ATOM 5582 N N . LYS B 1 280 ? 28.332 83.567 29.827 1.00 21.04 259 LYS B N 1
ATOM 5583 C CA . LYS B 1 280 ? 26.961 83.118 29.961 1.00 21.54 259 LYS B CA 1
ATOM 5584 C C . LYS B 1 280 ? 26.087 84.301 30.258 1.00 20.51 259 LYS B C 1
ATOM 5585 O O . LYS B 1 280 ? 25.032 84.457 29.685 1.00 19.88 259 LYS B O 1
ATOM 5591 N N . ALA B 1 281 ? 26.507 85.143 31.203 1.00 20.80 260 ALA B N 1
ATOM 5592 C CA . ALA B 1 281 ? 25.719 86.321 31.575 1.00 20.27 260 ALA B CA 1
ATOM 5593 C C . ALA B 1 281 ? 25.465 87.214 30.357 1.00 20.38 260 ALA B C 1
ATOM 5594 O O . ALA B 1 281 ? 24.364 87.716 30.186 1.00 20.70 260 ALA B O 1
ATOM 5596 N N . GLU B 1 282 ? 26.463 87.443 29.528 1.00 20.87 261 GLU B N 1
ATOM 5597 C CA . GLU B 1 282 ? 26.248 88.245 28.320 1.00 21.77 261 GLU B CA 1
ATOM 5598 C C . GLU B 1 282 ? 25.138 87.732 27.414 1.00 20.10 261 GLU B C 1
ATOM 5599 O O . GLU B 1 282 ? 24.487 88.506 26.765 1.00 20.02 261 GLU B O 1
ATOM 5605 N N . VAL B 1 283 ? 24.983 86.425 27.337 1.00 19.10 262 VAL B N 1
ATOM 5606 C CA . VAL B 1 283 ? 23.915 85.838 26.559 1.00 18.89 262 VAL B CA 1
ATOM 5607 C C . VAL B 1 283 ? 22.603 86.288 27.117 1.00 18.87 262 VAL B C 1
ATOM 5608 O O . VAL B 1 283 ? 21.739 86.768 26.370 1.00 19.67 262 VAL B O 1
ATOM 5612 N N . PHE B 1 284 ? 22.414 86.081 28.423 1.00 18.59 263 PHE B N 1
ATOM 5613 C CA . PHE B 1 284 ? 21.120 86.346 29.040 1.00 18.31 263 PHE B CA 1
ATOM 5614 C C . PHE B 1 284 ? 20.766 87.853 28.900 1.00 18.83 263 PHE B C 1
ATOM 5615 O O . PHE B 1 284 ? 19.598 88.215 28.756 1.00 18.46 263 PHE B O 1
ATOM 5623 N N . ARG B 1 285 ? 21.771 88.716 28.961 1.00 19.52 264 ARG B N 1
ATOM 5624 C CA . ARG B 1 285 ? 21.524 90.172 28.832 1.00 21.18 264 ARG B CA 1
ATOM 5625 C C . ARG B 1 285 ? 21.075 90.598 27.420 1.00 20.95 264 ARG B C 1
ATOM 5626 O O . ARG B 1 285 ? 20.552 91.650 27.271 1.00 21.33 264 ARG B O 1
ATOM 5634 N N . ALA B 1 286 ? 21.213 89.728 26.417 1.00 20.64 265 ALA B N 1
ATOM 5635 C CA . ALA B 1 286 ? 20.718 90.043 25.090 1.00 20.45 265 ALA B CA 1
ATOM 5636 C C . ALA B 1 286 ? 19.373 89.383 24.857 1.00 20.56 265 ALA B C 1
ATOM 5637 O O . ALA B 1 286 ? 18.891 89.369 23.713 1.00 21.08 265 ALA B O 1
ATOM 5639 N N . MET B 1 287 ? 18.808 88.750 25.895 1.00 20.00 266 MET B N 1
ATOM 5640 C CA . MET B 1 287 ? 17.548 88.043 25.745 1.00 19.93 266 MET B CA 1
ATOM 5641 C C . MET B 1 287 ? 16.426 88.877 26.324 1.00 20.15 266 MET B C 1
ATOM 5642 O O . MET B 1 287 ? 16.468 89.255 27.483 1.00 19.26 266 MET B O 1
ATOM 5647 N N . PRO B 1 288 ? 15.356 89.040 25.558 1.00 20.56 267 PRO B N 1
ATOM 5648 C CA . PRO B 1 288 ? 14.146 89.683 26.096 1.00 21.51 267 PRO B CA 1
ATOM 5649 C C . PRO B 1 288 ? 13.398 88.742 27.048 1.00 22.13 267 PRO B C 1
ATOM 5650 O O . PRO B 1 288 ? 13.563 87.519 26.953 1.00 21.38 267 PRO B O 1
ATOM 5654 N N . SER B 1 289 ? 12.659 89.314 27.991 1.00 23.14 268 SER B N 1
ATOM 5655 C CA . SER B 1 289 ? 11.786 88.531 28.837 1.00 25.10 268 SER B CA 1
ATOM 5656 C C . SER B 1 289 ? 10.798 87.757 28.004 1.00 24.11 268 SER B C 1
ATOM 5657 O O . SER B 1 289 ? 10.402 88.197 26.948 1.00 21.52 268 SER B O 1
ATOM 5660 N N . LEU B 1 290 ? 10.349 86.647 28.557 1.00 24.43 269 LEU B N 1
ATOM 5661 C CA . LEU B 1 290 ? 9.405 85.820 27.853 1.00 24.74 269 LEU B CA 1
ATOM 5662 C C . LEU B 1 290 ? 8.063 86.507 27.716 1.00 24.92 269 LEU B C 1
ATOM 5663 O O . LEU B 1 290 ? 7.602 87.263 28.590 1.00 24.59 269 LEU B O 1
ATOM 5668 N N . ASP B 1 291 ? 7.454 86.277 26.577 1.00 25.31 270 ASP B N 1
ATOM 5669 C CA . ASP B 1 291 ? 6.076 86.704 26.324 1.00 26.81 270 ASP B CA 1
ATOM 5670 C C . ASP B 1 291 ? 5.110 85.588 26.762 1.00 26.52 270 ASP B C 1
ATOM 5671 O O . ASP B 1 291 ? 5.069 84.552 26.142 1.00 26.61 270 ASP B O 1
ATOM 5676 N N . PRO B 1 292 ? 4.322 85.809 27.803 1.00 27.58 271 PRO B N 1
ATOM 5677 C CA . PRO B 1 292 ? 3.400 84.781 28.280 1.00 29.74 271 PRO B CA 1
ATOM 5678 C C . PRO B 1 292 ? 2.436 84.245 27.215 1.00 32.83 271 PRO B C 1
ATOM 5679 O O . PRO B 1 292 ? 1.993 83.117 27.331 1.00 32.64 271 PRO B O 1
ATOM 5683 N N . GLU B 1 293 ? 2.152 85.030 26.180 1.00 34.06 272 GLU B N 1
ATOM 5684 C CA . GLU B 1 293 ? 1.294 84.608 25.076 1.00 36.48 272 GLU B CA 1
ATOM 5685 C C . GLU B 1 293 ? 2.019 83.646 24.129 1.00 36.29 272 GLU B C 1
ATOM 5686 O O . GLU B 1 293 ? 1.397 83.030 23.309 1.00 34.98 272 GLU B O 1
ATOM 5692 N N . HIS B 1 294 ? 3.337 83.587 24.180 1.00 37.54 273 HIS B N 1
ATOM 5693 C CA . HIS B 1 294 ? 4.119 82.655 23.348 1.00 38.49 273 HIS B CA 1
ATOM 5694 C C . HIS B 1 294 ? 4.625 81.464 24.213 1.00 35.14 273 HIS B C 1
ATOM 5695 O O . HIS B 1 294 ? 5.670 80.853 23.893 1.00 34.84 273 HIS B O 1
ATOM 5702 N N . CYS B 1 295 ? 3.913 81.209 25.316 1.00 31.61 274 CYS B N 1
ATOM 5703 C CA A CYS B 1 295 ? 4.263 80.165 26.244 0.59 30.33 274 CYS B CA 1
ATOM 5704 C CA B CYS B 1 295 ? 4.273 80.172 26.241 0.41 31.01 274 CYS B CA 1
ATOM 5705 C C . CYS B 1 295 ? 3.049 79.285 26.415 1.00 31.00 274 CYS B C 1
ATOM 5706 O O . CYS B 1 295 ? 1.944 79.781 26.674 1.00 34.08 274 CYS B O 1
ATOM 5711 N N . VAL B 1 296 ? 3.249 77.996 26.256 1.00 28.56 275 VAL B N 1
ATOM 5712 C CA . VAL B 1 296 ? 2.184 77.051 26.348 1.00 28.65 275 VAL B CA 1
ATOM 5713 C C . VAL B 1 296 ? 2.432 76.161 27.583 1.00 28.43 275 VAL B C 1
ATOM 5714 O O . VAL B 1 296 ? 3.505 75.593 27.746 1.00 27.84 275 VAL B O 1
ATOM 5718 N N . ARG B 1 297 ? 1.455 76.115 28.472 1.00 28.03 276 ARG B N 1
ATOM 5719 C CA . ARG B 1 297 ? 1.599 75.441 29.733 1.00 29.23 276 ARG B CA 1
ATOM 5720 C C . ARG B 1 297 ? 0.711 74.197 29.732 1.00 30.42 276 ARG B C 1
ATOM 5721 O O . ARG B 1 297 ? -0.459 74.281 29.370 1.00 31.43 276 ARG B O 1
ATOM 5729 N N . GLY B 1 298 ? 1.292 73.076 30.120 1.00 29.35 277 GLY B N 1
ATOM 5730 C CA . GLY B 1 298 ? 0.598 71.833 30.127 1.00 29.42 277 GLY B CA 1
ATOM 5731 C C . GLY B 1 298 ? 0.611 71.160 31.483 1.00 29.41 277 GLY B C 1
ATOM 5732 O O . GLY B 1 298 ? 1.480 71.423 32.316 1.00 27.45 277 GLY B O 1
ATOM 5733 N N . GLN B 1 299 ? -0.352 70.260 31.667 1.00 30.17 278 GLN B N 1
ATOM 5734 C CA . GLN B 1 299 ? -0.469 69.448 32.867 1.00 31.64 278 GLN B CA 1
ATOM 5735 C C . GLN B 1 299 ? -0.955 68.058 32.473 1.00 33.36 278 GLN B C 1
ATOM 5736 O O . GLN B 1 299 ? -1.986 67.924 31.838 1.00 34.86 278 GLN B O 1
ATOM 5742 N N . TYR B 1 300 ? -0.195 67.035 32.829 1.00 33.11 279 TYR B N 1
ATOM 5743 C CA . TYR B 1 300 ? -0.546 65.714 32.414 1.00 33.76 279 TYR B CA 1
ATOM 5744 C C . TYR B 1 300 ? -1.764 65.162 33.202 1.00 35.58 279 TYR B C 1
ATOM 5745 O O . TYR B 1 300 ? -1.950 65.459 34.394 1.00 34.96 279 TYR B O 1
ATOM 5754 N N . ARG B 1 301 ? -2.590 64.391 32.504 1.00 36.86 280 ARG B N 1
ATOM 5755 C CA . ARG B 1 301 ? -3.816 63.805 33.091 1.00 37.75 280 ARG B CA 1
ATOM 5756 C C . ARG B 1 301 ? -3.404 62.784 34.138 1.00 37.73 280 ARG B C 1
ATOM 5757 O O . ARG B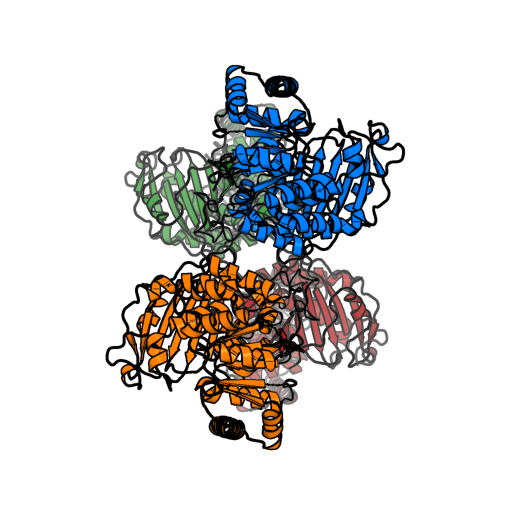 1 301 ? -2.626 61.864 33.833 1.00 37.59 280 ARG B O 1
ATOM 5759 N N . GLY B 1 302 ? -3.898 62.965 35.355 1.00 36.14 281 GLY B N 1
ATOM 5760 C CA . GLY B 1 302 ? -3.460 62.150 36.479 1.00 36.85 281 GLY B CA 1
ATOM 5761 C C . GLY B 1 302 ? -2.601 62.909 37.487 1.00 35.25 281 GLY B C 1
ATOM 5762 O O . GLY B 1 302 ? -2.400 62.453 38.614 1.00 35.14 281 GLY B O 1
ATOM 5763 N N . TYR B 1 303 ? -2.127 64.081 37.097 1.00 34.15 282 TYR B N 1
ATOM 5764 C CA . TYR B 1 303 ? -1.271 64.874 37.959 1.00 32.98 282 TYR B CA 1
ATOM 5765 C C . TYR B 1 303 ? -1.964 65.274 39.253 1.00 34.19 282 TYR B C 1
ATOM 5766 O O . TYR B 1 303 ? -1.361 65.237 40.319 1.00 33.96 282 TYR B O 1
ATOM 5775 N N . THR B 1 304 ? -3.227 65.680 39.140 1.00 36.66 283 THR B N 1
ATOM 5776 C CA . THR B 1 304 ? -4.002 66.094 40.286 1.00 40.26 283 THR B CA 1
ATOM 5777 C C . THR B 1 304 ? -4.285 64.967 41.280 1.00 41.35 283 THR B C 1
ATOM 5778 O O . THR B 1 304 ? -4.660 65.241 42.398 1.00 43.12 283 THR B O 1
ATOM 5782 N N . GLU B 1 305 ? -4.088 63.720 40.881 1.00 42.94 284 GLU B N 1
ATOM 5783 C CA . GLU B 1 305 ? -4.249 62.582 41.780 1.00 47.29 284 GLU B CA 1
ATOM 5784 C C . GLU B 1 305 ? -2.944 62.175 42.498 1.00 46.63 284 GLU B C 1
ATOM 5785 O O . GLU B 1 305 ? -2.925 61.246 43.301 1.00 52.34 284 GLU B O 1
ATOM 5791 N N . VAL B 1 306 ? -1.855 62.860 42.216 1.00 44.05 285 VAL B N 1
ATOM 5792 C CA . VAL B 1 306 ? -0.586 62.611 42.900 1.00 42.69 285 VAL B CA 1
ATOM 5793 C C . VAL B 1 306 ? -0.628 63.132 44.348 1.00 42.82 285 VAL B C 1
ATOM 5794 O O . VAL B 1 306 ? -0.996 64.279 44.603 1.00 40.49 285 VAL B O 1
ATOM 5798 N N . PRO B 1 307 ? -0.229 62.291 45.308 1.00 43.72 286 PRO B N 1
ATOM 5799 C CA . PRO B 1 307 ? -0.340 62.739 46.696 1.00 44.07 286 PRO B CA 1
ATOM 5800 C C . PRO B 1 307 ? 0.434 64.037 46.930 1.00 41.40 286 PRO B C 1
ATOM 5801 O O . PRO B 1 307 ? 1.592 64.170 46.483 1.00 40.54 286 PRO B O 1
ATOM 5805 N N . GLY B 1 308 ? -0.198 64.973 47.643 1.00 39.43 287 GLY B N 1
ATOM 5806 C CA . GLY B 1 308 ? 0.356 66.305 47.886 1.00 39.08 287 GLY B CA 1
ATOM 5807 C C . GLY B 1 308 ? -0.049 67.356 46.854 1.00 39.07 287 GLY B C 1
ATOM 5808 O O . GLY B 1 308 ? 0.068 68.552 47.106 1.00 41.62 287 GLY B O 1
ATOM 5809 N N . VAL B 1 309 ? -0.574 66.939 45.712 1.00 39.02 288 VAL B N 1
ATOM 5810 C CA . VAL B 1 309 ? -1.036 67.888 44.704 1.00 38.54 288 VAL B CA 1
ATOM 5811 C C . VAL B 1 309 ? -2.493 68.264 44.944 1.00 39.98 288 VAL B C 1
ATOM 5812 O O . VAL B 1 309 ? -3.356 67.390 45.070 1.00 45.03 288 VAL B O 1
ATOM 5816 N N . ALA B 1 310 ? -2.772 69.562 44.941 1.00 40.44 289 ALA B N 1
ATOM 5817 C CA . ALA B 1 310 ? -4.131 70.088 45.089 1.00 40.17 289 ALA B CA 1
ATOM 5818 C C . ALA B 1 310 ? -5.039 69.709 43.928 1.00 42.71 289 ALA B C 1
ATOM 5819 O O . ALA B 1 310 ? -4.627 69.692 42.760 1.00 45.72 289 ALA B O 1
ATOM 5821 N N . LYS B 1 311 ? -6.285 69.413 44.264 1.00 44.02 290 LYS B N 1
ATOM 5822 C CA . LYS B 1 311 ? -7.205 68.778 43.335 1.00 47.43 290 LYS B CA 1
ATOM 5823 C C . LYS B 1 311 ? -7.516 69.724 42.175 1.00 43.39 290 LYS B C 1
ATOM 5824 O O . LYS B 1 311 ? -7.816 69.308 41.071 1.00 41.23 290 LYS B O 1
ATOM 5826 N N . ASP B 1 312 ? -7.448 71.010 42.472 1.00 44.12 291 ASP B N 1
ATOM 5827 C CA . ASP B 1 312 ? -7.669 72.065 41.483 1.00 44.07 291 ASP B CA 1
ATOM 5828 C C . ASP B 1 312 ? -6.364 72.778 41.032 1.00 39.50 291 ASP B C 1
ATOM 5829 O O . ASP B 1 312 ? -6.397 73.899 40.542 1.00 38.05 291 ASP B O 1
ATOM 5834 N N . SER B 1 313 ? -5.214 72.127 41.197 1.00 37.89 292 SER B N 1
ATOM 5835 C CA . SER B 1 313 ? -3.912 72.735 40.799 1.00 33.68 292 SER B CA 1
ATOM 5836 C C . SER B 1 313 ? -3.889 73.264 39.366 1.00 31.35 292 SER B C 1
ATOM 5837 O O . SER B 1 313 ? -4.319 72.598 38.462 1.00 30.06 292 SER B O 1
ATOM 5840 N N . THR B 1 314 ? -3.332 74.460 39.181 1.00 31.11 293 THR B N 1
ATOM 5841 C CA . THR B 1 314 ? -3.033 74.958 37.832 1.00 31.34 293 THR B CA 1
ATOM 5842 C C . THR B 1 314 ? -1.517 74.993 37.616 1.00 30.11 293 THR B C 1
ATOM 5843 O O . THR B 1 314 ? -1.041 75.686 36.710 1.00 29.94 293 THR B O 1
ATOM 5847 N N . THR B 1 315 ? -0.768 74.214 38.407 1.00 29.10 294 THR B N 1
ATOM 5848 C CA . THR B 1 315 ? 0.674 74.095 38.216 1.00 27.73 294 THR B CA 1
ATOM 5849 C C . THR B 1 315 ? 0.979 73.297 36.933 1.00 26.80 294 THR B C 1
ATOM 5850 O O . THR B 1 315 ? 0.365 72.254 36.669 1.00 27.27 294 THR B O 1
ATOM 5854 N N . GLU B 1 316 ? 1.976 73.758 36.170 1.00 24.96 295 GLU B N 1
ATOM 5855 C CA . GLU B 1 316 ? 2.347 73.117 34.900 1.00 23.47 295 GLU B CA 1
ATOM 5856 C C . GLU B 1 316 ? 3.378 72.017 35.126 1.00 23.08 295 GLU B C 1
ATOM 5857 O O . GLU B 1 316 ? 4.299 72.161 35.893 1.00 23.22 295 GLU B O 1
ATOM 5863 N N . THR B 1 317 ? 3.187 70.890 34.475 1.00 23.42 296 THR B N 1
ATOM 5864 C CA . THR B 1 317 ? 4.196 69.837 34.409 1.00 23.09 296 THR B CA 1
ATOM 5865 C C . THR B 1 317 ? 4.886 69.872 33.050 1.00 23.29 296 THR B C 1
ATOM 5866 O O . THR B 1 317 ? 5.766 69.048 32.810 1.00 23.05 296 THR B O 1
ATOM 5870 N N . TYR B 1 318 ? 4.473 70.798 32.170 1.00 22.92 297 TYR B N 1
ATOM 5871 C CA . TYR B 1 318 ? 5.055 70.923 30.809 1.00 22.86 297 TYR B CA 1
ATOM 5872 C C . TYR B 1 318 ? 5.061 72.377 30.438 1.00 22.58 297 TYR B C 1
ATOM 5873 O O . TYR B 1 318 ? 4.110 73.111 30.769 1.00 23.55 297 TYR B O 1
ATOM 5882 N N . VAL B 1 319 ? 6.090 72.795 29.740 1.00 22.15 298 VAL B N 1
ATOM 5883 C CA . VAL B 1 319 ? 6.088 74.118 29.160 1.00 22.50 298 VAL B CA 1
ATOM 5884 C C . VAL B 1 319 ? 6.716 74.107 27.771 1.00 22.21 298 VAL B C 1
ATOM 5885 O O . VAL B 1 319 ? 7.706 73.420 27.541 1.00 22.40 298 VAL B O 1
ATOM 5889 N N . ALA B 1 320 ? 6.154 74.879 26.863 1.00 22.36 299 ALA B N 1
ATOM 5890 C CA . ALA B 1 320 ? 6.779 75.120 25.569 1.00 22.71 299 ALA B CA 1
ATOM 5891 C C . ALA B 1 320 ? 6.778 76.610 25.364 1.00 23.66 299 ALA B C 1
ATOM 5892 O O . ALA B 1 320 ? 5.784 77.271 25.689 1.00 24.40 299 ALA B O 1
ATOM 5894 N N . LEU B 1 321 ? 7.900 77.153 24.867 1.00 23.30 300 LEU B N 1
ATOM 5895 C CA . LEU B 1 321 ? 8.022 78.600 24.754 1.00 23.22 300 LEU B CA 1
ATOM 5896 C C . LEU B 1 321 ? 8.905 79.005 23.581 1.00 23.35 300 LEU B C 1
ATOM 5897 O O . LEU B 1 321 ? 9.662 78.175 23.043 1.00 23.69 300 LEU B O 1
ATOM 5902 N N . ARG B 1 322 ? 8.810 80.268 23.224 1.00 22.57 301 ARG B N 1
ATOM 5903 C CA . ARG B 1 322 ? 9.633 80.844 22.215 1.00 23.05 301 ARG B CA 1
ATOM 5904 C C . ARG B 1 322 ? 10.431 81.976 22.802 1.00 22.03 301 ARG B C 1
ATOM 5905 O O . ARG B 1 322 ? 9.889 82.780 23.555 1.00 21.80 301 ARG B O 1
ATOM 5913 N N . THR B 1 323 ? 11.726 81.991 22.493 1.00 20.88 302 THR B N 1
ATOM 5914 C CA . THR B 1 323 ? 12.595 83.027 22.948 1.00 21.11 302 THR B CA 1
ATOM 5915 C C . THR B 1 323 ? 13.610 83.344 21.833 1.00 20.80 302 THR B C 1
ATOM 5916 O O . THR B 1 323 ? 13.496 82.881 20.687 1.00 20.55 302 THR B O 1
ATOM 5920 N N . GLU B 1 324 ? 14.559 84.178 22.163 1.00 20.76 303 GLU B N 1
ATOM 5921 C CA . GLU B 1 324 ? 15.563 84.625 21.202 1.00 20.81 303 GLU B CA 1
ATOM 5922 C C . GLU B 1 324 ? 16.725 85.268 21.921 1.00 19.19 303 GLU B C 1
ATOM 5923 O O . GLU B 1 324 ? 16.628 85.635 23.090 1.00 18.27 303 GLU B O 1
ATOM 5929 N N . ILE B 1 325 ? 17.841 85.339 21.200 1.00 18.32 304 ILE B N 1
ATOM 5930 C CA . ILE B 1 325 ? 19.023 86.011 21.657 1.00 17.43 304 ILE B CA 1
ATOM 5931 C C . ILE B 1 325 ? 19.343 87.103 20.605 1.00 17.40 304 ILE B C 1
ATOM 5932 O O . ILE B 1 325 ? 19.750 86.792 19.493 1.00 17.22 304 ILE B O 1
ATOM 5937 N N . ASP B 1 326 ? 19.158 88.360 20.998 1.00 17.32 305 ASP B N 1
ATOM 5938 C CA . ASP B 1 326 ? 19.132 89.437 20.074 1.00 17.71 305 ASP B CA 1
ATOM 5939 C C . ASP B 1 326 ? 20.500 90.105 19.956 1.00 17.78 305 ASP B C 1
ATOM 5940 O O . ASP B 1 326 ? 20.655 91.269 20.275 1.00 17.80 305 ASP B O 1
ATOM 5945 N N . ASN B 1 327 ? 21.491 89.349 19.467 1.00 17.73 306 ASN B N 1
ATOM 5946 C CA . ASN B 1 327 ? 22.839 89.871 19.298 1.00 17.78 306 ASN B CA 1
ATOM 5947 C C . ASN B 1 327 ? 23.401 89.569 17.878 1.00 18.09 306 ASN B C 1
ATOM 5948 O O . ASN B 1 327 ? 22.682 89.073 17.024 1.00 17.71 306 ASN B O 1
ATOM 5953 N N . TRP B 1 328 ? 24.673 89.857 17.646 1.00 18.35 307 TRP B N 1
ATOM 5954 C CA . TRP B 1 328 ? 25.244 89.681 16.305 1.00 18.65 307 TRP B CA 1
ATOM 5955 C C . TRP B 1 328 ? 25.280 88.233 15.866 1.00 18.06 307 TRP B C 1
ATOM 5956 O O . TRP B 1 328 ? 25.223 87.950 14.689 1.00 18.78 307 TRP B O 1
ATOM 5967 N N . ARG B 1 329 ? 25.436 87.327 16.789 1.00 17.37 308 ARG B N 1
ATOM 5968 C CA . ARG B 1 329 ? 25.553 85.930 16.448 1.00 17.12 308 ARG B CA 1
ATOM 5969 C C . ARG B 1 329 ? 24.216 85.291 16.167 1.00 17.10 308 ARG B C 1
ATOM 5970 O O . ARG B 1 329 ? 24.153 84.375 15.311 1.00 17.50 308 ARG B O 1
ATOM 5978 N N . TRP B 1 330 ? 23.157 85.686 16.903 1.00 16.90 309 TRP B N 1
ATOM 5979 C CA . TRP B 1 330 ? 21.899 84.892 16.897 1.00 16.60 309 TRP B CA 1
ATOM 5980 C C . TRP B 1 330 ? 20.622 85.661 16.531 1.00 16.62 309 TRP B C 1
ATOM 5981 O O . TRP B 1 330 ? 19.584 85.078 16.466 1.00 16.52 309 TRP B O 1
ATOM 5992 N N . ALA B 1 331 ? 20.714 86.938 16.198 1.00 16.84 310 ALA B N 1
ATOM 5993 C CA . ALA B 1 331 ? 19.522 87.738 15.924 1.00 17.02 310 ALA B CA 1
ATOM 5994 C C . ALA B 1 331 ? 18.717 87.106 14.843 1.00 17.12 310 ALA B C 1
ATOM 5995 O O . ALA B 1 331 ? 19.260 86.632 13.821 1.00 16.84 310 ALA B O 1
ATOM 5997 N N . GLY B 1 332 ? 17.423 87.079 15.066 1.00 17.28 311 GLY B N 1
ATOM 5998 C CA . GLY B 1 332 ? 16.492 86.477 14.091 1.00 18.00 311 GLY B CA 1
ATOM 5999 C C . GLY B 1 332 ? 16.407 84.958 14.076 1.00 18.50 311 GLY B C 1
ATOM 6000 O O . GLY B 1 332 ? 15.594 84.423 13.331 1.00 20.26 311 GLY B O 1
ATOM 6001 N N . VAL B 1 333 ? 17.198 84.259 14.905 1.00 18.22 312 VAL B N 1
ATOM 6002 C CA . VAL B 1 333 ? 17.102 82.830 15.003 1.00 17.96 312 VAL B CA 1
ATOM 6003 C C . VAL B 1 333 ? 16.113 82.500 16.103 1.00 18.10 312 VAL B C 1
ATOM 6004 O O . VAL B 1 333 ? 16.380 82.713 17.283 1.00 19.03 312 VAL B O 1
ATOM 6008 N N . PRO B 1 334 ? 14.947 81.977 15.753 1.00 18.18 313 PRO B N 1
ATOM 6009 C CA . PRO B 1 334 ? 13.997 81.617 16.793 1.00 18.08 313 PRO B CA 1
ATOM 6010 C C . PRO B 1 334 ? 14.475 80.428 17.604 1.00 18.35 313 PRO B C 1
ATOM 6011 O O . PRO B 1 334 ? 15.026 79.489 17.037 1.00 18.84 313 PRO B O 1
ATOM 6015 N N . ILE B 1 335 ? 14.283 80.493 18.912 1.00 18.41 314 ILE B N 1
ATOM 6016 C CA . ILE B 1 335 ? 14.682 79.472 19.816 1.00 18.75 314 ILE B CA 1
ATOM 6017 C C . ILE B 1 335 ? 13.408 78.937 20.500 1.00 19.47 314 ILE B C 1
ATOM 6018 O O . ILE B 1 335 ? 12.727 79.662 21.210 1.00 19.34 314 ILE B O 1
ATOM 6023 N N . PHE B 1 336 ? 13.086 77.672 20.232 1.00 20.22 315 PHE B N 1
ATOM 6024 C CA . PHE B 1 336 ? 11.950 77.040 20.816 1.00 21.41 315 PHE B CA 1
ATOM 6025 C C . PHE B 1 336 ? 12.431 76.060 21.867 1.00 21.88 315 PHE B C 1
ATOM 6026 O O . PHE B 1 336 ? 13.378 75.282 21.681 1.00 22.51 315 PHE B O 1
ATOM 6034 N N . LEU B 1 337 ? 11.745 76.074 22.983 1.00 21.88 316 LEU B N 1
ATOM 6035 C CA . LEU B 1 337 ? 12.076 75.203 24.072 1.00 21.69 316 LEU B CA 1
ATOM 6036 C C . LEU B 1 337 ? 10.808 74.462 24.556 1.00 22.41 316 LEU B C 1
ATOM 6037 O O . LEU B 1 337 ? 9.759 75.068 24.706 1.00 21.85 316 LEU B O 1
ATOM 6042 N N . ARG B 1 338 ? 10.959 73.165 24.846 1.00 22.75 317 ARG B N 1
ATOM 6043 C CA . ARG B 1 338 ? 9.919 72.372 25.477 1.00 22.52 317 ARG B CA 1
ATOM 6044 C C . ARG B 1 338 ? 10.500 71.454 26.532 1.00 22.08 317 ARG B C 1
ATOM 6045 O O . ARG B 1 338 ? 11.589 70.873 26.352 1.00 22.11 317 ARG B O 1
ATOM 6053 N N . ALA B 1 339 ? 9.826 71.392 27.655 1.00 22.11 318 ALA B N 1
ATOM 6054 C CA . ALA B 1 339 ? 10.228 70.566 28.760 1.00 22.58 318 ALA B CA 1
ATOM 6055 C C . ALA B 1 339 ? 9.006 70.034 29.472 1.00 23.49 318 ALA B C 1
ATOM 6056 O O . ALA B 1 339 ? 8.028 70.754 29.660 1.00 23.48 318 ALA B O 1
ATOM 6058 N N . GLY B 1 340 ? 9.046 68.772 29.892 1.00 24.22 319 GLY B N 1
ATOM 6059 C CA . GLY B 1 340 ? 7.903 68.228 30.543 1.00 24.33 319 GLY B CA 1
ATOM 6060 C C . GLY B 1 340 ? 8.004 66.851 31.108 1.00 25.16 319 GLY B C 1
ATOM 6061 O O . GLY B 1 340 ? 8.794 66.028 30.643 1.00 26.60 319 GLY B O 1
ATOM 6062 N N . LYS B 1 341 ? 7.138 66.596 32.079 1.00 25.33 320 LYS B N 1
ATOM 6063 C CA . LYS B 1 341 ? 6.962 65.264 32.690 1.00 25.98 320 LYS B CA 1
ATOM 6064 C C . LYS B 1 341 ? 6.018 64.393 31.877 1.00 26.06 320 LYS B C 1
ATOM 6065 O O . LYS B 1 341 ? 5.146 64.890 31.138 1.00 25.65 320 LYS B O 1
ATOM 6071 N N . ALA B 1 342 ? 6.202 63.087 32.008 1.00 26.15 321 ALA B N 1
ATOM 6072 C CA . ALA B 1 342 ? 5.325 62.084 31.357 1.00 26.79 321 ALA B CA 1
ATOM 6073 C C . ALA B 1 342 ? 5.301 62.260 29.841 1.00 27.32 321 ALA B C 1
ATOM 6074 O O . ALA B 1 342 ? 4.258 62.205 29.195 1.00 27.29 321 ALA B O 1
ATOM 6076 N N . LEU B 1 343 ? 6.481 62.449 29.269 1.00 28.41 322 LEU B N 1
ATOM 6077 C CA . LEU B 1 343 ? 6.635 62.494 27.809 1.00 29.54 322 LEU B CA 1
ATOM 6078 C C . LEU B 1 343 ? 7.134 61.139 27.321 1.00 29.44 322 LEU B C 1
ATOM 6079 O O . LEU B 1 343 ? 7.431 60.276 28.155 1.00 31.58 322 LEU B O 1
ATOM 6084 N N . PRO B 1 344 ? 7.306 60.953 26.004 1.00 29.74 323 PRO B N 1
ATOM 6085 C CA . PRO B 1 344 ? 7.551 59.582 25.521 1.00 30.98 323 PRO B CA 1
ATOM 6086 C C . PRO B 1 344 ? 8.943 58.992 25.806 1.00 31.62 323 PRO B C 1
ATOM 6087 O O . PRO B 1 344 ? 9.082 57.789 25.819 1.00 31.83 323 PRO B O 1
ATOM 6091 N N . HIS B 1 345 ? 9.946 59.829 26.035 1.00 32.71 324 HIS B N 1
ATOM 6092 C CA . HIS B 1 345 ? 11.307 59.366 26.327 1.00 33.76 324 HIS B CA 1
ATOM 6093 C C . HIS B 1 345 ? 12.007 60.207 27.383 1.00 33.68 324 HIS B C 1
ATOM 6094 O O . HIS B 1 345 ? 11.555 61.299 27.710 1.00 33.60 324 HIS B O 1
ATOM 6101 N N . LYS B 1 346 ? 13.140 59.713 27.867 1.00 32.68 325 LYS B N 1
ATOM 6102 C CA . LYS B 1 346 ? 14.036 60.480 28.710 1.00 32.09 325 LYS B CA 1
ATOM 6103 C C . LYS B 1 346 ? 15.208 60.985 27.856 1.00 29.64 325 LYS B C 1
ATOM 6104 O O . LYS B 1 346 ? 16.135 60.224 27.525 1.00 31.11 325 LYS B O 1
ATOM 6110 N N . VAL B 1 347 ? 15.202 62.276 27.512 1.00 25.88 326 VAL B N 1
ATOM 6111 C CA . VAL B 1 347 ? 16.261 62.806 26.668 1.00 23.64 326 VAL B CA 1
ATOM 6112 C C . VAL B 1 347 ? 16.258 64.316 26.715 1.00 23.16 326 VAL B C 1
ATOM 6113 O O . VAL B 1 347 ? 15.177 64.943 26.804 1.00 22.60 326 VAL B O 1
ATOM 6117 N N . THR B 1 348 ? 17.451 64.890 26.716 1.00 22.91 327 THR B N 1
ATOM 6118 C CA . THR B 1 348 ? 17.622 66.351 26.644 1.00 22.55 327 THR B CA 1
ATOM 6119 C C . THR B 1 348 ? 18.503 66.635 25.461 1.00 22.01 327 THR B C 1
ATOM 6120 O O . THR B 1 348 ? 19.604 66.097 25.351 1.00 22.29 327 THR B O 1
ATOM 6124 N N . GLU B 1 349 ? 17.973 67.412 24.521 1.00 21.75 328 GLU B N 1
ATOM 6125 C CA . GLU B 1 349 ? 18.691 67.717 23.275 1.00 21.59 328 GLU B CA 1
ATOM 6126 C C . GLU B 1 349 ? 18.605 69.198 22.929 1.00 20.88 328 GLU B C 1
ATOM 6127 O O . GLU B 1 349 ? 17.632 69.893 23.252 1.00 20.44 328 GLU B O 1
ATOM 6133 N N . VAL B 1 350 ? 19.656 69.663 22.278 1.00 20.72 329 VAL B N 1
ATOM 6134 C CA . VAL B 1 350 ? 19.681 70.952 21.610 1.00 20.39 329 VAL B CA 1
ATOM 6135 C C . VAL B 1 350 ? 19.837 70.659 20.128 1.00 20.13 329 VAL B C 1
ATOM 6136 O O . VAL B 1 350 ? 20.828 70.054 19.697 1.00 19.93 329 VAL B O 1
ATOM 6140 N N . ARG B 1 351 ? 18.832 71.008 19.358 1.00 19.74 330 ARG B N 1
ATOM 6141 C CA . ARG B 1 351 ? 18.830 70.675 17.948 1.00 20.12 330 ARG B CA 1
ATOM 6142 C C . ARG B 1 351 ? 18.926 71.935 17.161 1.00 20.34 330 ARG B C 1
ATOM 6143 O O . ARG B 1 351 ? 18.054 72.814 17.263 1.00 20.08 330 ARG B O 1
ATOM 6151 N N . MET B 1 352 ? 19.968 72.045 16.332 1.00 20.73 331 MET B N 1
ATOM 6152 C CA . MET B 1 352 ? 20.181 73.243 15.580 1.00 20.96 331 MET B CA 1
ATOM 6153 C C . MET B 1 352 ? 19.944 72.991 14.102 1.00 20.19 331 MET B C 1
ATOM 6154 O O . MET B 1 352 ? 20.594 72.163 13.527 1.00 19.70 331 MET B O 1
ATOM 6159 N N . PHE B 1 353 ? 18.986 73.712 13.517 1.00 19.26 332 PHE B N 1
ATOM 6160 C CA . PHE B 1 353 ? 18.643 73.555 12.115 1.00 19.34 332 PHE B CA 1
ATOM 6161 C C . PHE B 1 353 ? 19.468 74.502 11.306 1.00 19.38 332 PHE B C 1
ATOM 6162 O O . PHE B 1 353 ? 19.507 75.711 11.605 1.00 19.22 332 PHE B O 1
ATOM 6170 N N . LEU B 1 354 ? 20.145 73.997 10.286 1.00 19.48 333 LEU B N 1
ATOM 6171 C CA . LEU B 1 354 ? 20.853 74.918 9.360 1.00 19.89 333 LEU B CA 1
ATOM 6172 C C . LEU B 1 354 ? 19.872 75.430 8.324 1.00 19.87 333 LEU B C 1
ATOM 6173 O O . LEU B 1 354 ? 18.911 74.773 8.026 1.00 19.94 333 LEU B O 1
ATOM 6178 N N . HIS B 1 355 ? 20.161 76.560 7.724 1.00 20.58 334 HIS B N 1
ATOM 6179 C CA . HIS B 1 355 ? 19.485 76.927 6.463 1.00 21.04 334 HIS B CA 1
ATOM 6180 C C . HIS B 1 355 ? 19.791 75.859 5.394 1.00 21.65 334 HIS B C 1
ATOM 6181 O O . HIS B 1 355 ? 20.887 75.227 5.382 1.00 20.84 334 HIS B O 1
ATOM 6188 N N . HIS B 1 356 ? 18.843 75.692 4.466 1.00 21.60 335 HIS B N 1
ATOM 6189 C CA . HIS B 1 356 ? 19.129 75.012 3.201 1.00 22.00 335 HIS B CA 1
ATOM 6190 C C . HIS B 1 356 ? 20.216 75.749 2.454 1.00 21.93 335 HIS B C 1
ATOM 6191 O O . HIS B 1 356 ? 20.405 76.944 2.622 1.00 21.05 335 HIS B O 1
ATOM 6198 N N . VAL B 1 357 ? 20.936 75.018 1.603 1.00 22.54 336 VAL B N 1
ATOM 6199 C CA . VAL B 1 357 ? 21.811 75.667 0.663 1.00 22.57 336 VAL B CA 1
ATOM 6200 C C . VAL B 1 357 ? 20.932 76.556 -0.140 1.00 22.71 336 VAL B C 1
ATOM 6201 O O . VAL B 1 357 ? 19.930 76.128 -0.596 1.00 23.87 336 VAL B O 1
ATOM 6205 N N . PRO B 1 358 ? 21.284 77.830 -0.274 1.00 22.97 337 PRO B N 1
ATOM 6206 C CA . PRO B 1 358 ? 20.355 78.738 -0.941 1.00 22.75 337 PRO B CA 1
ATOM 6207 C C . PRO B 1 358 ? 20.290 78.543 -2.437 1.00 22.62 337 PRO B C 1
ATOM 6208 O O . PRO B 1 358 ? 21.243 78.058 -3.051 1.00 22.81 337 PRO B O 1
ATOM 6212 N N . GLY B 1 359 ? 19.176 78.943 -3.022 1.00 22.73 338 GLY B N 1
ATOM 6213 C CA . GLY B 1 359 ? 19.052 78.980 -4.475 1.00 23.46 338 GLY B CA 1
ATOM 6214 C C . GLY B 1 359 ? 18.752 77.635 -5.126 1.00 23.44 338 GLY B C 1
ATOM 6215 O O . GLY B 1 359 ? 18.491 76.666 -4.468 1.00 22.48 338 GLY B O 1
ATOM 6216 N N . PHE B 1 360 ? 18.704 77.668 -6.444 1.00 25.21 339 PHE B N 1
ATOM 6217 C CA . PHE B 1 360 ? 18.451 76.508 -7.274 1.00 26.78 339 PHE B CA 1
ATOM 6218 C C . PHE B 1 360 ? 17.164 75.726 -6.947 1.00 27.64 339 PHE B C 1
ATOM 6219 O O . PHE B 1 360 ? 17.141 74.525 -7.074 1.00 25.89 339 PHE B O 1
ATOM 6227 N N . SER B 1 361 ? 16.091 76.417 -6.559 1.00 29.10 340 SER B N 1
ATOM 6228 C CA . SER B 1 361 ? 14.742 75.797 -6.437 1.00 30.93 340 SER B CA 1
ATOM 6229 C C . SER B 1 361 ? 14.254 75.199 -7.748 1.00 31.43 340 SER B C 1
ATOM 6230 O O . SER B 1 361 ? 13.459 74.297 -7.740 1.00 31.47 340 SER B O 1
ATOM 6233 N N . PHE B 1 362 ? 14.733 75.709 -8.868 1.00 32.59 341 PHE B N 1
ATOM 6234 C CA . PHE B 1 362 ? 14.340 75.193 -10.187 1.00 34.50 341 PHE B CA 1
ATOM 6235 C C . PHE B 1 362 ? 15.064 73.914 -10.575 1.00 36.16 341 PHE B C 1
ATOM 6236 O O . PHE B 1 362 ? 14.873 73.412 -11.677 1.00 37.36 341 PHE B O 1
ATOM 6244 N N . LEU B 1 363 ? 15.956 73.413 -9.729 1.00 37.36 342 LEU B N 1
ATOM 6245 C CA . LEU B 1 363 ? 16.675 72.187 -10.060 1.00 37.00 342 LEU B CA 1
ATOM 6246 C C . LEU B 1 363 ? 16.284 71.114 -9.053 1.00 40.90 342 LEU B C 1
ATOM 6247 O O . LEU B 1 363 ? 16.124 71.388 -7.862 1.00 39.17 342 LEU B O 1
ATOM 6252 N N . PRO B 1 364 ? 16.157 69.874 -9.534 1.00 51.64 343 PRO B N 1
ATOM 6253 C CA . PRO B 1 364 ? 15.981 68.743 -8.616 1.00 51.55 343 PRO B CA 1
ATOM 6254 C C . PRO B 1 364 ? 17.311 68.393 -7.929 1.00 51.54 343 PRO B C 1
ATOM 6255 O O . PRO B 1 364 ? 18.418 68.738 -8.423 1.00 51.21 343 PRO B O 1
ATOM 6259 N N . ASN B 1 365 ? 17.209 67.723 -6.794 1.00 51.58 344 ASN B N 1
ATOM 6260 C CA . ASN B 1 365 ? 18.399 67.168 -6.142 1.00 52.84 344 ASN B CA 1
ATOM 6261 C C . ASN B 1 365 ? 19.426 68.207 -5.642 1.00 50.50 344 ASN B C 1
ATOM 6262 O O . ASN B 1 365 ? 20.638 67.957 -5.627 1.00 47.71 344 ASN B O 1
ATOM 6267 N N . ARG B 1 366 ? 18.917 69.358 -5.212 1.00 45.63 345 ARG B N 1
ATOM 6268 C CA . ARG B 1 366 ? 19.736 70.327 -4.511 1.00 44.10 345 ARG B CA 1
ATOM 6269 C C . ARG B 1 366 ? 19.221 70.625 -3.138 1.00 45.95 345 ARG B C 1
ATOM 6270 O O . ARG B 1 366 ? 19.827 71.418 -2.394 1.00 49.87 345 ARG B O 1
ATOM 6278 N N . ARG B 1 367 ? 18.105 70.004 -2.788 1.00 46.39 346 ARG B N 1
ATOM 6279 C CA . ARG B 1 367 ? 17.421 70.370 -1.593 1.00 46.90 346 ARG B CA 1
ATOM 6280 C C . ARG B 1 367 ? 16.863 69.068 -1.047 1.00 45.33 346 ARG B C 1
ATOM 6281 O O . ARG B 1 367 ? 15.920 68.541 -1.582 1.00 45.21 346 ARG B O 1
ATOM 6283 N N . PRO B 1 368 ? 17.474 68.543 0.011 1.00 44.23 347 PRO B N 1
ATOM 6284 C CA . PRO B 1 368 ? 16.845 67.439 0.712 1.00 44.84 347 PRO B CA 1
ATOM 6285 C C . PRO B 1 368 ? 15.525 67.873 1.350 1.00 46.55 347 PRO B C 1
ATOM 6286 O O . PRO B 1 368 ? 15.303 69.056 1.528 1.00 48.10 347 PRO B O 1
ATOM 6290 N N . PRO B 1 369 ? 14.673 66.913 1.724 1.00 47.41 348 PRO B N 1
ATOM 6291 C CA . PRO B 1 369 ? 13.384 67.260 2.345 1.00 47.57 348 PRO B CA 1
ATOM 6292 C C . PRO B 1 369 ? 13.536 68.004 3.682 1.00 44.07 348 PRO B C 1
ATOM 6293 O O . PRO B 1 369 ? 12.723 68.844 4.007 1.00 45.26 348 PRO B O 1
ATOM 6297 N N . GLU B 1 370 ? 14.568 67.682 4.440 1.00 40.76 349 GLU B N 1
ATOM 6298 C CA . GLU B 1 370 ? 14.923 68.448 5.615 1.00 38.13 349 GLU B CA 1
ATOM 6299 C C . GLU B 1 370 ? 16.373 69.013 5.489 1.00 32.26 349 GLU B C 1
ATOM 6300 O O . GLU B 1 370 ? 17.255 68.328 5.026 1.00 29.07 349 GLU B O 1
ATOM 6306 N N . PRO B 1 371 ? 16.610 70.218 6.018 1.00 29.46 350 PRO B N 1
ATOM 6307 C CA . PRO B 1 371 ? 17.927 70.781 6.065 1.00 28.10 350 PR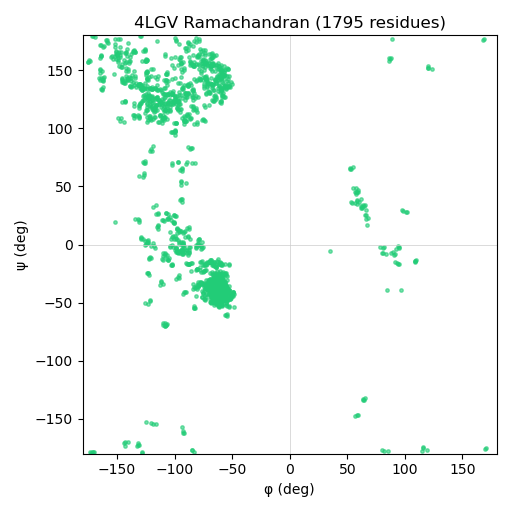O B CA 1
ATOM 6308 C C . PRO B 1 371 ? 18.872 70.052 6.994 1.00 25.17 350 PRO B C 1
ATOM 6309 O O . PRO B 1 371 ? 18.424 69.271 7.821 1.00 23.79 350 PRO B O 1
ATOM 6313 N N . ASN B 1 372 ? 20.181 70.253 6.796 1.00 22.47 351 ASN B N 1
ATOM 6314 C CA . ASN B 1 372 ? 21.163 69.735 7.728 1.00 21.18 351 ASN B CA 1
ATOM 6315 C C . ASN B 1 372 ? 20.853 70.202 9.171 1.00 20.96 351 ASN B C 1
ATOM 6316 O O . ASN B 1 372 ? 20.244 71.247 9.395 1.00 20.96 351 ASN B O 1
ATOM 6321 N N . GLN B 1 373 ? 21.256 69.385 10.127 1.00 20.93 352 GLN B N 1
ATOM 6322 C CA . GLN B 1 373 ? 21.048 69.651 11.524 1.00 21.30 352 GLN B CA 1
ATOM 6323 C C . GLN B 1 373 ? 22.238 69.237 12.359 1.00 20.79 352 GLN B C 1
ATOM 6324 O O . GLN B 1 373 ? 22.899 68.216 12.092 1.00 20.41 352 GLN B O 1
ATOM 6330 N N . ILE B 1 374 ? 22.519 70.052 13.354 1.00 20.99 353 ILE B N 1
ATOM 6331 C CA . ILE B 1 374 ? 23.491 69.715 14.374 1.00 21.44 353 ILE B CA 1
ATOM 6332 C C . ILE B 1 374 ? 22.698 69.389 15.634 1.00 21.39 353 ILE B C 1
ATOM 6333 O O . ILE B 1 374 ? 22.009 70.206 16.114 1.00 20.83 353 ILE B O 1
ATOM 6338 N N . VAL B 1 375 ? 22.873 68.189 16.151 1.00 22.25 354 VAL B N 1
ATOM 6339 C CA . VAL B 1 375 ? 22.139 67.741 17.330 1.00 23.54 354 VAL B CA 1
ATOM 6340 C C . VAL B 1 375 ? 23.078 67.426 18.470 1.00 23.38 354 VAL B C 1
ATOM 6341 O O . VAL B 1 375 ? 23.973 66.611 18.337 1.00 23.96 354 VAL B O 1
ATOM 6345 N N . LEU B 1 376 ? 22.870 68.097 19.584 1.00 23.56 355 LEU B N 1
ATOM 6346 C CA . LEU B 1 376 ? 23.655 67.862 20.810 1.00 23.57 355 LEU B CA 1
ATOM 6347 C C . LEU B 1 376 ? 22.757 67.171 21.852 1.00 23.92 355 LEU B C 1
ATOM 6348 O O . LEU B 1 376 ? 21.811 67.762 22.300 1.00 24.34 355 LEU B O 1
ATOM 6353 N N . ARG B 1 377 ? 22.966 65.879 22.111 1.00 23.84 356 ARG B N 1
ATOM 6354 C CA . ARG B 1 377 ? 22.281 65.207 23.190 1.00 24.04 356 ARG B CA 1
ATOM 6355 C C . ARG B 1 377 ? 23.058 65.555 24.471 1.00 25.18 356 ARG B C 1
ATOM 6356 O O . ARG B 1 377 ? 24.208 65.221 24.602 1.00 25.26 356 ARG B O 1
ATOM 6364 N N . ILE B 1 378 ? 22.394 66.230 25.381 1.00 26.44 357 ILE B N 1
ATOM 6365 C CA . ILE B 1 378 ? 22.956 66.650 26.624 1.00 27.92 357 ILE B CA 1
ATOM 6366 C C . ILE B 1 378 ? 22.869 65.502 27.649 1.00 28.71 357 ILE B C 1
ATOM 6367 O O . ILE B 1 378 ? 23.765 65.322 28.437 1.00 28.69 357 ILE B O 1
ATOM 6372 N N . ASP B 1 379 ? 21.765 64.764 27.623 1.00 29.55 358 ASP B N 1
ATOM 6373 C CA . ASP B 1 379 ? 21.514 63.696 28.557 1.00 30.32 358 ASP B CA 1
ATOM 6374 C C . ASP B 1 379 ? 20.429 62.789 27.978 1.00 30.69 358 ASP B C 1
ATOM 6375 O O . ASP B 1 379 ? 19.549 63.258 27.291 1.00 29.46 358 ASP B O 1
ATOM 6380 N N . PRO B 1 380 ? 20.516 61.478 28.211 1.00 32.79 359 PRO B N 1
ATOM 6381 C CA . PRO B 1 380 ? 21.679 60.758 28.731 1.00 32.99 359 PRO B CA 1
ATOM 6382 C C . PRO B 1 380 ? 22.656 60.544 27.648 1.00 32.49 359 PRO B C 1
ATOM 6383 O O . PRO B 1 380 ? 22.382 60.898 26.522 1.00 31.50 359 PRO B O 1
ATOM 6387 N N . ASP B 1 381 ? 23.819 59.991 27.987 1.00 34.30 360 ASP B N 1
ATOM 6388 C CA . ASP B 1 381 ? 24.760 59.514 27.016 1.00 34.62 360 ASP B CA 1
ATOM 6389 C C . ASP B 1 381 ? 25.076 60.612 25.991 1.00 34.58 360 ASP B C 1
ATOM 6390 O O . ASP B 1 381 ? 24.773 60.481 24.810 1.00 31.06 360 ASP B O 1
ATOM 6395 N N . PRO B 1 382 ? 25.693 61.693 26.471 1.00 35.01 361 PRO B N 1
ATOM 6396 C CA . PRO B 1 382 ? 25.902 62.861 25.703 1.00 36.16 361 PRO B CA 1
ATOM 6397 C C . PRO B 1 382 ? 26.684 62.632 24.433 1.00 37.14 361 PRO B C 1
ATOM 6398 O O . PRO B 1 382 ? 27.505 61.744 24.341 1.00 36.00 361 PRO B O 1
ATOM 6402 N N . GLY B 1 383 ? 26.346 63.395 23.411 1.00 37.58 362 GLY B N 1
ATOM 6403 C CA . GLY B 1 383 ? 26.988 63.197 22.129 1.00 35.86 362 GLY B CA 1
ATOM 6404 C C . GLY B 1 383 ? 26.596 64.264 21.137 1.00 34.75 362 GLY B C 1
ATOM 6405 O O . GLY B 1 383 ? 25.771 65.140 21.436 1.00 30.62 362 GLY B O 1
ATOM 6406 N N . MET B 1 384 ? 27.124 64.118 19.927 1.00 34.03 363 MET B N 1
ATOM 6407 C CA . MET B 1 384 ? 26.750 64.999 18.851 1.00 34.14 363 MET B CA 1
ATOM 6408 C C . MET B 1 384 ? 26.397 64.216 17.608 1.00 32.56 363 MET B C 1
ATOM 6409 O O . MET B 1 384 ? 27.017 63.185 17.306 1.00 36.40 363 MET B O 1
ATOM 6414 N N . ARG B 1 385 ? 25.339 64.645 16.942 1.00 28.79 364 ARG B N 1
ATOM 6415 C CA . ARG B 1 385 ? 24.958 64.056 15.683 1.00 28.54 364 ARG B CA 1
ATOM 6416 C C . ARG B 1 385 ? 24.904 65.156 14.638 1.00 27.19 364 ARG B C 1
ATOM 6417 O O . ARG B 1 385 ? 24.242 66.164 14.828 1.00 26.44 364 ARG B O 1
ATOM 6425 N N . LEU B 1 386 ? 25.593 64.950 13.536 1.00 26.91 365 LEU B N 1
ATOM 6426 C CA . LEU B 1 386 ? 25.473 65.826 12.373 1.00 27.24 365 LEU B CA 1
ATOM 6427 C C . LEU B 1 386 ? 24.617 65.114 11.296 1.00 26.95 365 LEU B C 1
ATOM 6428 O O . LEU B 1 386 ? 24.964 64.002 10.868 1.00 27.85 365 LEU B O 1
ATOM 6433 N N . GLN B 1 387 ? 23.448 65.668 10.978 1.00 25.11 366 GLN B N 1
ATOM 6434 C CA . GLN B 1 387 ? 22.553 65.081 9.995 1.00 25.07 366 GLN B CA 1
ATOM 6435 C C . GLN B 1 387 ? 22.741 65.690 8.649 1.00 24.86 366 GLN B C 1
ATOM 6436 O O . GLN B 1 387 ? 22.606 66.920 8.491 1.00 25.43 366 GLN B O 1
ATOM 6442 N N . LEU B 1 388 ? 23.076 64.857 7.677 1.00 24.98 367 LEU B N 1
ATOM 6443 C CA . LEU B 1 388 ? 23.313 65.296 6.320 1.00 25.79 367 LEU B CA 1
ATOM 6444 C C . LEU B 1 388 ? 22.472 64.413 5.399 1.00 26.86 367 LEU B C 1
ATOM 6445 O O . LEU B 1 388 ? 21.771 63.512 5.852 1.00 25.03 367 LEU B O 1
ATOM 6450 N N . SER B 1 389 ? 22.559 64.696 4.108 1.00 28.48 368 SER B N 1
ATOM 6451 C CA . SER B 1 389 ? 21.860 63.918 3.115 1.00 32.28 368 SER B CA 1
ATOM 6452 C C . SER B 1 389 ? 22.809 63.374 2.080 1.00 33.47 368 SER B C 1
ATOM 6453 O O . SER B 1 389 ? 23.819 63.974 1.791 1.00 32.63 368 SER B O 1
ATOM 6456 N N . ALA B 1 390 ? 22.486 62.206 1.544 1.00 37.29 369 ALA B N 1
ATOM 6457 C CA . ALA B 1 390 ? 23.386 61.503 0.623 1.00 42.09 369 ALA B CA 1
ATOM 6458 C C . ALA B 1 390 ? 22.631 60.871 -0.498 1.00 45.21 369 ALA B C 1
ATOM 6459 O O . ALA B 1 390 ? 21.480 60.481 -0.315 1.00 47.23 369 ALA B O 1
ATOM 6461 N N . GLN B 1 391 ? 23.296 60.751 -1.648 1.00 47.86 370 GLN B N 1
ATOM 6462 C CA . GLN B 1 391 ? 22.746 60.058 -2.805 1.00 50.45 370 GLN B CA 1
ATOM 6463 C C . GLN B 1 391 ? 23.372 58.672 -2.924 1.00 54.84 370 GLN B C 1
ATOM 6464 O O . GLN B 1 391 ? 24.592 58.531 -2.882 1.00 54.37 370 GLN B O 1
ATOM 6470 N N . VAL B 1 392 ? 22.522 57.656 -3.070 1.00 58.47 371 VAL B N 1
ATOM 6471 C CA . VAL B 1 392 ? 22.952 56.283 -3.383 1.00 63.51 371 VAL B CA 1
ATOM 6472 C C . VAL B 1 392 ? 22.011 55.786 -4.464 1.00 68.76 371 VAL B C 1
ATOM 6473 O O . VAL B 1 392 ? 20.832 55.554 -4.186 1.00 68.39 371 VAL B O 1
ATOM 6477 N N . GLY B 1 393 ? 22.547 55.601 -5.672 1.00 71.72 372 GLY B N 1
ATOM 6478 C CA . GLY B 1 393 ? 21.744 55.266 -6.829 1.00 76.71 372 GLY B CA 1
ATOM 6479 C C . GLY B 1 393 ? 20.796 56.411 -7.106 1.00 78.13 372 GLY B C 1
ATOM 6480 O O . GLY B 1 393 ? 21.216 57.559 -7.116 1.00 77.09 372 GLY B O 1
ATOM 6481 N N . ASP B 1 394 ? 19.522 56.086 -7.338 1.00 84.51 373 ASP B N 1
ATOM 6482 C CA . ASP B 1 394 ? 18.474 57.091 -7.505 1.00 81.89 373 ASP B CA 1
ATOM 6483 C C . ASP B 1 394 ? 17.679 57.240 -6.211 1.00 79.33 373 ASP B C 1
ATOM 6484 O O . ASP B 1 394 ? 16.509 57.619 -6.246 1.00 84.13 373 ASP B O 1
ATOM 6486 N N . SER B 1 395 ? 18.309 56.915 -5.082 1.00 74.90 374 SER B N 1
ATOM 6487 C CA . SER B 1 395 ? 17.751 57.178 -3.747 1.00 70.77 374 SER B CA 1
ATOM 6488 C C . SER B 1 395 ? 18.499 58.356 -3.079 1.00 63.03 374 SER B C 1
ATOM 6489 O O . SER B 1 395 ? 19.706 58.543 -3.299 1.00 58.25 374 SER B O 1
ATOM 6491 N N . TRP B 1 396 ? 17.766 59.135 -2.282 1.00 59.59 375 TRP B N 1
ATOM 6492 C CA . TRP B 1 396 ? 18.354 60.124 -1.382 1.00 58.87 375 TRP B CA 1
ATOM 6493 C C . TRP B 1 396 ? 17.880 59.833 0.035 1.00 57.66 375 TRP B C 1
ATOM 6494 O O . TRP B 1 396 ? 16.719 59.564 0.267 1.00 61.34 375 TRP B O 1
ATOM 6505 N N . HIS B 1 397 ? 18.799 59.848 0.985 1.00 55.20 376 HIS B N 1
ATOM 6506 C CA . HIS B 1 397 ? 18.442 59.522 2.338 1.00 51.68 376 HIS B CA 1
ATOM 6507 C C . HIS B 1 397 ? 19.268 60.253 3.381 1.00 46.98 376 HIS B C 1
ATOM 6508 O O . HIS B 1 397 ? 20.318 60.815 3.101 1.00 42.04 376 HIS B O 1
ATOM 6515 N N . ASP B 1 398 ? 18.776 60.207 4.608 1.00 44.52 377 ASP B N 1
ATOM 6516 C CA . ASP B 1 398 ? 19.451 60.837 5.705 1.00 41.71 377 ASP B CA 1
ATOM 6517 C C . ASP B 1 398 ? 20.689 60.055 6.095 1.00 40.15 377 ASP B C 1
ATOM 6518 O O . ASP B 1 398 ? 20.722 58.849 6.041 1.00 42.36 377 ASP B O 1
ATOM 6523 N N . VAL B 1 399 ? 21.715 60.794 6.464 1.00 37.10 378 VAL B N 1
ATOM 6524 C CA . VAL B 1 399 ? 22.951 60.262 6.918 1.00 36.97 378 VAL B CA 1
ATOM 6525 C C . VAL B 1 399 ? 23.179 60.836 8.342 1.00 34.50 378 VAL B C 1
ATOM 6526 O O . VAL B 1 399 ? 23.110 62.052 8.565 1.00 29.89 378 VAL B O 1
ATOM 6530 N N . HIS B 1 400 ? 23.452 59.939 9.283 1.00 34.32 379 HIS B N 1
ATOM 6531 C CA . HIS B 1 400 ? 23.701 60.305 10.659 1.00 35.10 379 HIS B CA 1
ATOM 6532 C C . HIS B 1 400 ? 25.146 60.134 11.069 1.00 35.49 379 HIS B C 1
ATOM 6533 O O . HIS B 1 400 ? 25.615 59.033 11.175 1.00 41.25 379 HIS B O 1
ATOM 6540 N N . LEU B 1 401 ? 25.856 61.236 11.287 1.00 34.96 380 LEU B N 1
ATOM 6541 C CA . LEU B 1 401 ? 27.266 61.221 11.699 1.00 34.71 380 LEU B CA 1
ATOM 6542 C C . LEU B 1 401 ? 27.357 61.436 13.219 1.00 33.82 380 LEU B C 1
ATOM 6543 O O . LEU B 1 401 ? 27.258 62.565 13.700 1.00 33.15 380 LEU B O 1
ATOM 6548 N N . ASP B 1 402 ? 27.500 60.343 13.950 1.00 34.08 381 ASP B N 1
ATOM 6549 C CA . ASP B 1 402 ? 27.318 60.295 15.403 1.00 35.02 381 ASP B CA 1
ATOM 6550 C C . ASP B 1 402 ? 28.622 60.097 16.140 1.00 36.28 381 ASP B C 1
ATOM 6551 O O . ASP B 1 402 ? 29.469 59.365 15.692 1.00 37.60 381 ASP B O 1
ATOM 6556 N N . SER B 1 403 ? 28.751 60.773 17.269 1.00 36.89 382 SER B N 1
ATOM 6557 C CA . SER B 1 403 ? 29.842 60.574 18.168 1.00 41.11 382 SER B CA 1
ATOM 6558 C C . SER B 1 403 ? 29.412 60.920 19.567 1.00 43.03 382 SER B C 1
ATOM 6559 O O . SER B 1 403 ? 28.526 61.735 19.786 1.00 40.26 382 SER B O 1
ATOM 6562 N N . SER B 1 404 ? 29.996 60.187 20.497 1.00 50.79 383 SER B N 1
ATOM 6563 C CA . SER B 1 404 ? 29.792 60.388 21.905 1.00 54.12 383 SER B CA 1
ATOM 6564 C C . SER B 1 404 ? 30.896 61.295 22.414 1.00 58.12 383 SER B C 1
ATOM 6565 O O . SER B 1 404 ? 32.028 61.292 21.908 1.00 70.95 383 SER B O 1
ATOM 6568 N N . PHE B 1 405 ? 30.549 62.149 23.353 1.00 55.34 384 PHE B N 1
ATOM 6569 C CA . PHE B 1 405 ? 31.521 63.059 23.949 1.00 58.36 384 PHE B CA 1
ATOM 6570 C C . PHE B 1 405 ? 31.110 63.139 25.382 1.00 56.55 384 PHE B C 1
ATOM 6571 O O . PHE B 1 405 ? 29.981 62.781 25.713 1.00 61.13 384 PHE B O 1
ATOM 6579 N N . ALA B 1 406 ? 32.046 63.542 26.228 1.00 60.27 385 ALA B N 1
ATOM 6580 C CA . ALA B 1 406 ? 31.849 63.554 27.679 1.00 67.08 385 ALA B CA 1
ATOM 6581 C C . ALA B 1 406 ? 31.531 62.133 28.225 1.00 68.03 385 ALA B C 1
ATOM 6582 O O . ALA B 1 406 ? 32.035 61.140 27.682 1.00 75.38 385 ALA B O 1
ATOM 6584 N N . VAL B 1 407 ? 30.713 62.057 29.276 1.00 63.79 386 VAL B N 1
ATOM 6585 C CA . VAL B 1 407 ? 30.465 60.827 30.040 1.00 65.62 386 VAL B CA 1
ATOM 6586 C C . VAL B 1 407 ? 28.957 60.733 30.324 1.00 60.52 386 VAL B C 1
ATOM 6587 O O . VAL B 1 407 ? 28.315 61.768 30.536 1.00 56.77 386 VAL B O 1
ATOM 6589 N N . ASP B 1 408 ? 28.394 59.516 30.347 1.00 67.20 387 ASP B N 1
ATOM 6590 C CA . ASP B 1 408 ? 26.983 59.345 30.683 1.00 68.29 387 ASP B CA 1
ATOM 6591 C C . ASP B 1 408 ? 26.752 59.651 32.172 1.00 70.32 387 ASP B C 1
ATOM 6592 O O . ASP B 1 408 ? 27.337 58.987 33.063 1.00 67.09 387 ASP B O 1
ATOM 6597 N N . LEU B 1 409 ? 25.891 60.657 32.416 1.00 70.51 388 LEU B N 1
ATOM 6598 C CA . LEU B 1 409 ? 25.387 60.993 33.762 1.00 70.32 388 LEU B CA 1
ATOM 6599 C C . LEU B 1 409 ? 23.844 60.839 33.817 1.00 69.17 388 LEU B C 1
ATOM 6600 O O . LEU B 1 409 ? 23.126 61.584 34.509 1.00 62.66 388 LEU B O 1
ATOM 6602 N N . ARG B 1 414 ? 25.096 59.672 39.442 1.00 46.18 393 ARG B N 1
ATOM 6603 C CA . ARG B 1 414 ? 26.344 60.367 39.062 1.00 44.92 393 ARG B CA 1
ATOM 6604 C C . ARG B 1 414 ? 26.341 61.906 39.127 1.00 37.33 393 ARG B C 1
ATOM 6605 O O . ARG B 1 414 ? 27.331 62.482 39.500 1.00 35.12 393 ARG B O 1
ATOM 6613 N N . PRO B 1 415 ? 25.250 62.566 38.742 1.00 34.98 394 PRO B N 1
ATOM 6614 C CA . PRO B 1 415 ? 25.316 64.022 38.789 1.00 32.69 394 PRO B CA 1
ATOM 6615 C C . PRO B 1 415 ? 25.482 64.560 40.192 1.00 33.23 394 PRO B C 1
ATOM 6616 O O . PRO B 1 415 ? 26.249 65.516 40.359 1.00 30.93 394 PRO B O 1
ATOM 6620 N N . TYR B 1 416 ? 24.794 63.958 41.168 1.00 34.39 395 TYR B N 1
ATOM 6621 C CA . TYR B 1 416 ? 24.916 64.399 42.564 1.00 36.35 395 TYR B CA 1
ATOM 6622 C C . TYR B 1 416 ? 26.343 64.232 43.050 1.00 35.02 395 TYR B C 1
ATOM 6623 O O . TYR B 1 416 ? 26.878 65.163 43.597 1.00 33.62 395 TYR B O 1
ATOM 6632 N N . GLU B 1 417 ? 26.969 63.091 42.802 1.00 34.85 396 GLU B N 1
ATOM 6633 C CA . GLU B 1 417 ? 28.341 62.909 43.253 1.00 36.57 396 GLU B CA 1
ATOM 6634 C C . GLU B 1 417 ? 29.331 63.849 42.556 1.00 34.23 396 GLU B C 1
ATOM 6635 O O . GLU B 1 417 ? 30.259 64.348 43.164 1.00 33.21 396 GLU B O 1
ATOM 6641 N N . ARG B 1 418 ? 29.112 64.096 41.266 1.00 31.45 397 ARG B N 1
ATOM 6642 C CA . ARG B 1 418 ? 29.928 65.029 40.544 1.00 29.02 397 ARG B CA 1
ATOM 6643 C C . ARG B 1 418 ? 29.849 66.447 41.131 1.00 26.56 397 ARG B C 1
ATOM 6644 O O . ARG B 1 418 ? 30.842 67.126 41.276 1.00 26.21 397 ARG B O 1
ATOM 6652 N N . LEU B 1 419 ? 28.664 66.892 41.467 1.00 26.14 398 LEU B N 1
ATOM 6653 C CA . LEU B 1 419 ? 28.506 68.203 42.066 1.00 26.15 398 LEU B CA 1
ATOM 6654 C C . LEU B 1 419 ? 29.169 68.304 43.432 1.00 26.31 398 LEU B C 1
ATOM 6655 O O . LEU B 1 419 ? 29.744 69.334 43.758 1.00 24.08 398 LEU B O 1
ATOM 6660 N N . LEU B 1 420 ? 28.993 67.257 44.226 1.00 28.82 399 LEU B N 1
ATOM 6661 C CA . LEU B 1 420 ? 29.473 67.237 45.592 1.00 31.90 399 LEU B CA 1
ATOM 6662 C C . LEU B 1 420 ? 31.003 67.274 45.579 1.00 31.74 399 LEU B C 1
ATOM 6663 O O . LEU B 1 420 ? 31.604 67.993 46.340 1.00 30.84 399 LEU B O 1
ATOM 6668 N N . TYR B 1 421 ? 31.591 66.508 44.680 1.00 30.63 400 TYR B N 1
ATOM 6669 C CA . TYR B 1 421 ? 33.013 66.476 44.519 1.00 33.12 400 TYR B CA 1
ATOM 6670 C C . TYR B 1 421 ? 33.516 67.848 44.047 1.00 29.72 400 TYR B C 1
ATOM 6671 O O . TYR B 1 421 ? 34.501 68.371 44.583 1.00 28.96 400 TYR B O 1
ATOM 6680 N N . ALA B 1 422 ? 32.843 68.421 43.056 1.00 25.86 401 ALA B N 1
ATOM 6681 C CA . ALA B 1 422 ? 33.247 69.707 42.546 1.00 26.29 401 ALA B CA 1
ATOM 6682 C C . ALA B 1 422 ? 33.151 70.796 43.618 1.00 25.77 401 ALA B C 1
ATOM 6683 O O . ALA B 1 422 ? 34.028 71.646 43.750 1.00 24.82 401 ALA B O 1
ATOM 6685 N N . ALA B 1 423 ? 32.052 70.783 44.354 1.00 26.86 402 ALA B N 1
ATOM 6686 C CA . ALA B 1 423 ? 31.885 71.751 45.431 1.00 27.55 402 ALA B CA 1
ATOM 6687 C C . ALA B 1 423 ? 33.034 71.629 46.400 1.00 28.19 402 ALA B C 1
ATOM 6688 O O . ALA B 1 423 ? 33.589 72.606 46.811 1.00 26.90 402 ALA B O 1
ATOM 6690 N N . PHE B 1 424 ? 33.347 70.400 46.794 1.00 29.45 403 PHE B N 1
ATOM 6691 C CA . PHE B 1 424 ? 34.353 70.169 47.789 1.00 32.27 403 PHE B CA 1
ATOM 6692 C C . PHE B 1 424 ? 35.696 70.715 47.309 1.00 31.95 403 PHE B C 1
ATOM 6693 O O . PHE B 1 424 ? 36.481 71.224 48.114 1.00 31.60 403 PHE B O 1
ATOM 6701 N N . ASN B 1 425 ? 35.955 70.600 46.005 1.00 31.63 404 ASN B N 1
ATOM 6702 C CA . ASN B 1 425 ? 37.247 71.011 45.433 1.00 33.77 404 ASN B CA 1
ATOM 6703 C C . ASN B 1 425 ? 37.251 72.441 44.969 1.00 34.00 404 ASN B C 1
ATOM 6704 O O . ASN B 1 425 ? 38.207 72.895 44.372 1.00 36.29 404 ASN B O 1
ATOM 6709 N N . GLY B 1 426 ? 36.171 73.161 45.248 1.00 33.80 405 GLY B N 1
ATOM 6710 C CA . GLY B 1 426 ? 36.023 74.542 44.790 1.00 32.75 405 GLY B CA 1
ATOM 6711 C C . GLY B 1 426 ? 35.891 74.780 43.263 1.00 31.85 405 GLY B C 1
ATOM 6712 O O . GLY B 1 426 ? 36.221 75.838 42.783 1.00 31.41 405 GLY B O 1
ATOM 6713 N N . ASP B 1 427 ? 35.483 73.794 42.488 1.00 30.93 406 ASP B N 1
ATOM 6714 C CA . ASP B 1 427 ? 35.337 73.966 41.032 1.00 31.17 406 ASP B CA 1
ATOM 6715 C C . ASP B 1 427 ? 33.927 74.520 40.761 1.00 28.52 406 ASP B C 1
ATOM 6716 O O . ASP B 1 427 ? 32.932 73.810 40.955 1.00 26.90 406 ASP B O 1
ATOM 6721 N N . ARG B 1 428 ? 33.846 75.785 40.359 1.00 26.78 407 ARG B N 1
ATOM 6722 C CA . ARG B 1 428 ? 32.568 76.483 40.286 1.00 27.80 407 ARG B CA 1
ATOM 6723 C C . ARG B 1 428 ? 31.898 76.507 38.916 1.00 27.06 407 ARG B C 1
ATOM 6724 O O . ARG B 1 428 ? 30.899 77.178 38.719 1.00 27.03 407 ARG B O 1
ATOM 6732 N N . GLN B 1 429 ? 32.403 75.730 37.993 1.00 27.89 408 GLN B N 1
ATOM 6733 C CA . GLN B 1 429 ? 31.802 75.674 36.673 1.00 30.89 408 GLN B CA 1
ATOM 6734 C C . GLN B 1 429 ? 30.347 75.243 36.613 1.00 26.83 408 GLN B C 1
ATOM 6735 O O . GLN B 1 429 ? 29.618 75.611 35.683 1.00 25.59 408 GLN B O 1
ATOM 6741 N N . LEU B 1 430 ? 29.996 74.339 37.494 1.00 24.81 409 LEU B N 1
ATOM 6742 C CA . LEU B 1 430 ? 28.653 73.727 37.471 1.00 25.62 409 LEU B CA 1
ATOM 6743 C C . LEU B 1 430 ? 27.702 74.414 38.420 1.00 24.32 409 LEU B C 1
ATOM 6744 O O . LEU B 1 430 ? 26.615 73.893 38.684 1.00 24.68 409 LEU B O 1
ATOM 6749 N N . PHE B 1 431 ? 28.101 75.582 38.927 1.00 23.41 410 PHE B N 1
ATOM 6750 C CA . PHE B 1 431 ? 27.305 76.318 39.904 1.00 23.26 410 PHE B CA 1
ATOM 6751 C C . PHE B 1 431 ? 27.042 77.723 39.404 1.00 23.80 410 PHE B C 1
ATOM 6752 O O . PHE B 1 431 ? 27.941 78.516 39.213 1.00 22.90 410 PHE B O 1
ATOM 6760 N N . ALA B 1 432 ? 25.767 78.021 39.170 1.00 25.91 411 ALA B N 1
ATOM 6761 C CA . ALA B 1 432 ? 25.398 79.284 38.574 1.00 27.25 411 ALA B CA 1
ATOM 6762 C C . ALA B 1 432 ? 25.794 80.440 39.464 1.00 27.43 411 ALA B C 1
ATOM 6763 O O . ALA B 1 432 ? 25.716 80.384 40.694 1.00 26.36 411 ALA B O 1
ATOM 6765 N N . ARG B 1 433 ? 26.245 81.500 38.828 1.00 23.66 412 ARG B N 1
ATOM 6766 C CA . ARG B 1 433 ? 26.689 82.685 39.536 1.00 23.79 412 ARG B CA 1
ATOM 6767 C C . ARG B 1 433 ? 25.492 83.635 39.648 1.00 24.40 412 ARG B C 1
ATOM 6768 O O . ARG B 1 433 ? 24.579 83.621 38.828 1.00 23.06 412 ARG B O 1
ATOM 6776 N N . GLU B 1 434 ? 25.576 84.501 40.624 1.00 25.79 413 GLU B N 1
ATOM 6777 C CA . GLU B 1 434 ? 24.506 85.413 41.004 1.00 28.34 413 GLU B CA 1
ATOM 6778 C C . GLU B 1 434 ? 23.927 86.266 39.833 1.00 26.29 413 GLU B C 1
ATOM 6779 O O . GLU B 1 434 ? 22.708 86.384 39.674 1.00 25.14 413 GLU B O 1
ATOM 6785 N N . ASP B 1 435 ? 24.785 86.859 39.041 1.00 24.47 414 ASP B N 1
ATOM 6786 C CA . ASP B 1 435 ? 24.315 87.702 37.930 1.00 25.26 414 ASP B CA 1
ATOM 6787 C C . ASP B 1 435 ? 23.470 86.881 36.937 1.00 24.36 414 ASP B C 1
ATOM 6788 O O . ASP B 1 435 ? 22.423 87.327 36.481 1.00 24.31 414 ASP B O 1
ATOM 6793 N N . ALA B 1 436 ? 23.873 85.647 36.661 1.00 23.76 415 ALA B N 1
ATOM 6794 C CA . ALA B 1 436 ? 23.086 84.782 35.796 1.00 23.54 415 ALA B CA 1
ATOM 6795 C C . ALA B 1 436 ? 21.751 84.380 36.426 1.00 23.96 415 ALA B C 1
ATOM 6796 O O . ALA B 1 436 ? 20.697 84.344 35.756 1.00 23.52 415 ALA B O 1
ATOM 6798 N N . ILE B 1 437 ? 21.789 84.054 37.705 1.00 24.29 416 ILE B N 1
ATOM 6799 C CA . ILE B 1 437 ? 20.584 83.735 38.404 1.00 25.25 416 ILE B CA 1
ATOM 6800 C C . ILE B 1 437 ? 19.545 84.875 38.264 1.00 24.11 416 ILE B C 1
ATOM 6801 O O . ILE B 1 437 ? 18.405 84.636 37.851 1.00 24.10 416 ILE B O 1
ATOM 6806 N N . GLU B 1 438 ? 19.960 86.111 38.504 1.00 23.99 417 GLU B N 1
ATOM 6807 C CA . GLU B 1 438 ? 19.080 87.257 38.391 1.00 24.08 417 GLU B CA 1
ATOM 6808 C C . GLU B 1 438 ? 18.604 87.536 36.970 1.00 22.17 417 GLU B C 1
ATOM 6809 O O . GLU B 1 438 ? 17.454 87.823 36.767 1.00 21.09 417 GLU B O 1
ATOM 6815 N N . GLU B 1 439 ? 19.451 87.405 35.965 1.00 21.07 418 GLU B N 1
ATOM 6816 C CA . GLU B 1 439 ? 18.981 87.563 34.576 1.00 20.81 418 GLU B CA 1
ATOM 6817 C C . GLU B 1 439 ? 17.989 86.482 34.175 1.00 19.55 418 GLU B C 1
ATOM 6818 O O . GLU B 1 439 ? 17.042 86.759 33.478 1.00 19.30 418 GLU B O 1
ATOM 6824 N N . THR B 1 440 ? 18.204 85.242 34.587 1.00 18.75 419 THR B N 1
ATOM 6825 C CA . THR B 1 440 ? 17.260 84.213 34.189 1.00 18.17 419 THR B CA 1
ATOM 6826 C C . THR B 1 440 ? 15.925 84.372 34.891 1.00 18.30 419 THR B C 1
ATOM 6827 O O . THR B 1 440 ? 14.898 84.035 34.326 1.00 17.02 419 THR B O 1
ATOM 6831 N N . TRP B 1 441 ? 15.948 84.868 36.145 1.00 19.17 420 TRP B N 1
ATOM 6832 C CA . TRP B 1 441 ? 14.686 85.154 36.829 1.00 19.80 420 TRP B CA 1
ATOM 6833 C C . TRP B 1 441 ? 13.990 86.290 36.085 1.00 20.95 420 TRP B C 1
ATOM 6834 O O . TRP B 1 441 ? 12.771 86.223 35.863 1.00 21.27 420 TRP B O 1
ATOM 6845 N N . ARG B 1 442 ? 14.730 87.312 35.666 1.00 20.92 421 ARG B N 1
ATOM 6846 C CA . ARG B 1 442 ? 14.098 88.386 34.853 1.00 21.76 421 ARG B CA 1
ATOM 6847 C C . ARG B 1 442 ? 13.434 87.815 33.616 1.00 20.80 421 ARG B C 1
ATOM 6848 O O . ARG B 1 442 ? 12.292 88.171 33.270 1.00 21.05 421 ARG B O 1
ATOM 6856 N N . ILE B 1 443 ? 14.131 86.897 32.959 1.00 19.64 422 ILE B N 1
ATOM 6857 C CA . ILE B 1 443 ? 13.617 86.310 31.722 1.00 19.38 422 ILE B CA 1
ATOM 6858 C C . ILE B 1 443 ? 12.296 85.601 31.922 1.00 20.05 422 ILE B C 1
ATOM 6859 O O . ILE B 1 443 ? 11.380 85.801 31.150 1.00 20.51 422 ILE B O 1
ATOM 6864 N N . VAL B 1 444 ? 12.200 84.778 32.963 1.00 21.52 423 VAL B N 1
ATOM 6865 C CA . VAL B 1 444 ? 11.019 83.931 33.174 1.00 21.77 423 VAL B CA 1
ATOM 6866 C C . VAL B 1 444 ? 9.920 84.627 33.964 1.00 23.38 423 VAL B C 1
ATOM 6867 O O . VAL B 1 444 ? 8.757 84.196 33.931 1.00 24.06 423 VAL B O 1
ATOM 6871 N N . GLN B 1 445 ? 10.236 85.719 34.649 1.00 24.94 424 GLN B N 1
ATOM 6872 C CA . GLN B 1 445 ? 9.253 86.349 35.554 1.00 26.27 424 GLN B CA 1
ATOM 6873 C C . GLN B 1 445 ? 7.848 86.617 34.963 1.00 26.29 424 GLN B C 1
ATOM 6874 O O . GLN B 1 445 ? 6.849 86.389 35.640 1.00 27.99 424 GLN B O 1
ATOM 6880 N N . PRO B 1 446 ? 7.751 87.133 33.728 1.00 25.23 425 PRO B N 1
ATOM 6881 C CA . PRO B 1 446 ? 6.424 87.442 33.221 1.00 25.12 425 PRO B CA 1
ATOM 6882 C C . PRO B 1 446 ? 5.509 86.211 33.164 1.00 25.77 425 PRO B C 1
ATOM 6883 O O . PRO B 1 446 ? 4.309 86.344 33.380 1.00 25.38 425 PRO B O 1
ATOM 6887 N N . VAL B 1 447 ? 6.063 85.044 32.841 1.00 26.54 426 VAL B N 1
ATOM 6888 C CA . VAL B 1 447 ? 5.284 83.820 32.807 1.00 27.99 426 VAL B CA 1
ATOM 6889 C C . VAL B 1 447 ? 4.844 83.405 34.236 1.00 28.17 426 VAL B C 1
ATOM 6890 O O . VAL B 1 447 ? 3.787 82.817 34.410 1.00 28.32 426 VAL B O 1
ATOM 6894 N N . LEU B 1 448 ? 5.666 83.696 35.251 1.00 26.96 427 LEU B N 1
ATOM 6895 C CA . LEU B 1 448 ? 5.306 83.396 36.612 1.00 27.04 427 LEU B CA 1
ATOM 6896 C C . LEU B 1 448 ? 4.208 84.336 37.107 1.00 28.32 427 LEU B C 1
ATOM 6897 O O . LEU B 1 448 ? 3.309 83.906 37.829 1.00 26.74 427 LEU B O 1
ATOM 6902 N N . ASP B 1 449 ? 4.288 85.606 36.691 1.00 30.08 428 ASP B N 1
ATOM 6903 C CA . ASP B 1 449 ? 3.306 86.630 37.103 1.00 33.56 428 ASP B CA 1
ATOM 6904 C C . ASP B 1 449 ? 1.986 86.441 36.425 1.00 33.68 428 ASP B C 1
ATOM 6905 O O . ASP B 1 449 ? 0.968 86.559 37.054 1.00 36.98 428 ASP B O 1
ATOM 6910 N N . LYS B 1 450 ? 1.986 86.186 35.122 1.00 32.78 429 LYS B N 1
ATOM 6911 C CA . LYS B 1 450 ? 0.714 86.067 34.363 1.00 33.63 429 LYS B CA 1
ATOM 6912 C C . LYS B 1 450 ? 0.709 84.734 33.608 1.00 31.59 429 LYS B C 1
ATOM 6913 O O . LYS B 1 450 ? 0.856 84.700 32.411 1.00 32.41 429 LYS B O 1
ATOM 6915 N N . PRO B 1 451 ? 0.594 83.617 34.323 1.00 32.44 430 PRO B N 1
ATOM 6916 C CA . PRO B 1 451 ? 0.648 82.303 33.653 1.00 33.29 430 PRO B CA 1
ATOM 6917 C C . PRO B 1 451 ? -0.537 82.099 32.661 1.00 36.32 430 PRO B C 1
ATOM 6918 O O . PRO B 1 451 ? -1.656 82.449 32.984 1.00 33.89 430 PRO B O 1
ATOM 6922 N N . SER B 1 452 ? -0.262 81.507 31.491 1.00 37.32 431 SER B N 1
ATOM 6923 C CA . SER B 1 452 ? -1.293 81.231 30.502 1.00 37.54 431 SER B CA 1
ATOM 6924 C C . SER B 1 452 ? -2.056 79.973 30.930 1.00 36.91 431 SER B C 1
ATOM 6925 O O . SER B 1 452 ? -1.576 79.183 31.758 1.00 36.74 431 SER B O 1
ATOM 6928 N N . ARG B 1 453 ? -3.245 79.786 30.369 1.00 35.37 432 ARG B N 1
ATOM 6929 C CA . ARG B 1 453 ? -4.134 78.710 30.831 1.00 34.60 432 ARG B CA 1
ATOM 6930 C C . ARG B 1 453 ? -3.480 77.346 30.642 1.00 34.58 432 ARG B C 1
ATOM 6931 O O . ARG B 1 453 ? -2.778 77.102 29.649 1.00 34.46 432 ARG B O 1
ATOM 6939 N N . ILE B 1 454 ? -3.789 76.443 31.551 1.00 34.84 433 ILE B N 1
ATOM 6940 C CA . ILE B 1 454 ? -3.321 75.056 31.484 1.00 35.25 433 ILE B CA 1
ATOM 6941 C C . ILE B 1 454 ? -3.968 74.251 30.354 1.00 36.18 433 ILE B C 1
ATOM 6942 O O . ILE B 1 454 ? -5.178 74.242 30.217 1.00 37.56 433 ILE B O 1
ATOM 6947 N N . HIS B 1 455 ? -3.165 73.545 29.568 1.00 36.16 434 HIS B N 1
ATOM 6948 C CA . HIS B 1 455 ? -3.681 72.566 28.609 1.00 36.55 434 HIS B CA 1
ATOM 6949 C C . HIS B 1 455 ? -3.378 71.181 29.139 1.00 35.99 434 HIS B C 1
ATOM 6950 O O . HIS B 1 455 ? -2.225 70.875 29.475 1.00 35.27 434 HIS B O 1
ATOM 6957 N N . GLN B 1 456 ? -4.387 70.325 29.206 1.00 35.95 435 GLN B N 1
ATOM 6958 C CA . GLN B 1 456 ? -4.190 68.930 29.613 1.00 35.23 435 GLN B CA 1
ATOM 6959 C C . GLN B 1 456 ? -3.528 68.162 28.458 1.00 34.01 435 GLN B C 1
ATOM 6960 O O . GLN B 1 456 ? -3.731 68.482 27.277 1.00 32.19 435 GLN B O 1
ATOM 6962 N N . TYR B 1 457 ? -2.737 67.145 28.815 1.00 32.69 436 TYR B N 1
ATOM 6963 C CA . TYR B 1 457 ? -2.213 66.215 27.841 1.00 32.49 436 TYR B CA 1
ATOM 6964 C C . TYR B 1 457 ? -2.115 64.848 28.457 1.00 33.67 436 TYR B C 1
ATOM 6965 O O . TYR B 1 457 ? -1.993 64.707 29.667 1.00 33.15 436 TYR B O 1
ATOM 6974 N N . GLU B 1 458 ? -2.140 63.820 27.606 1.00 35.91 437 GLU B N 1
ATOM 6975 C CA . GLU B 1 458 ? -2.066 62.414 28.050 1.00 37.00 437 GLU B CA 1
ATOM 6976 C C . GLU B 1 458 ? -0.625 62.054 28.380 1.00 35.00 437 GLU B C 1
ATOM 6977 O O . GLU B 1 458 ? 0.311 62.452 27.669 1.00 31.47 437 GLU B O 1
ATOM 6983 N N . GLN B 1 459 ? -0.459 61.236 29.405 1.00 34.50 438 GLN B N 1
ATOM 6984 C CA . GLN B 1 459 ? 0.835 60.634 29.699 1.00 34.38 438 GLN B CA 1
ATOM 6985 C C . GLN B 1 459 ? 1.293 59.793 28.549 1.00 34.19 438 GLN B C 1
ATOM 6986 O O . GLN B 1 459 ? 0.500 59.073 27.966 1.00 34.30 438 GLN B O 1
ATOM 6992 N N . GLY B 1 460 ? 2.568 59.931 28.191 1.00 33.78 439 GLY B N 1
ATOM 6993 C CA . GLY B 1 460 ? 3.140 59.202 27.068 1.00 33.84 439 GLY B CA 1
ATOM 6994 C C . GLY B 1 460 ? 2.963 59.933 25.734 1.00 33.63 439 GLY B C 1
ATOM 6995 O O . GLY B 1 460 ? 3.521 59.508 24.749 1.00 33.82 439 GLY B O 1
ATOM 6996 N N . SER B 1 461 ? 2.208 61.036 25.707 1.00 33.61 440 SER B N 1
ATOM 6997 C CA . SER B 1 461 ? 2.135 61.881 24.517 1.00 33.22 440 SER B CA 1
ATOM 6998 C C . SER B 1 461 ? 3.292 62.916 24.552 1.00 33.45 440 SER B C 1
ATOM 6999 O O . SER B 1 461 ? 4.032 63.011 25.547 1.00 34.47 440 SER B O 1
ATOM 7002 N N . TRP B 1 462 ? 3.460 63.659 23.457 1.00 32.71 441 TRP B N 1
ATOM 7003 C CA . TRP B 1 462 ? 4.470 64.713 23.385 1.00 31.81 441 TRP B CA 1
ATOM 7004 C C . TRP B 1 462 ? 4.001 65.999 24.040 1.00 31.72 441 TRP B C 1
ATOM 7005 O O . TRP B 1 462 ? 4.719 66.976 24.035 1.00 29.88 441 TRP B O 1
ATOM 7016 N N . GLY B 1 463 ? 2.787 66.013 24.558 1.00 34.12 442 GLY B N 1
ATOM 7017 C CA . GLY B 1 463 ? 2.264 67.189 25.216 1.00 33.77 442 GLY B CA 1
ATOM 7018 C C . GLY B 1 463 ? 1.065 67.801 24.508 1.00 33.37 442 GLY B C 1
ATOM 7019 O O . GLY B 1 463 ? 0.573 67.276 23.538 1.00 34.33 442 GLY B O 1
ATOM 7020 N N . PRO B 1 464 ? 0.608 68.947 24.993 1.00 33.34 443 PRO B N 1
ATOM 7021 C CA . PRO B 1 464 ? -0.561 69.611 24.418 1.00 33.64 443 PRO B CA 1
ATOM 7022 C C . PRO B 1 464 ? -0.341 69.980 22.965 1.00 32.96 443 PRO B C 1
ATOM 7023 O O . PRO B 1 464 ? 0.794 70.369 22.585 1.00 31.80 443 PRO B O 1
ATOM 7027 N N . GLU B 1 465 ? -1.414 69.895 22.175 1.00 33.68 444 GLU B N 1
ATOM 7028 C CA . GLU B 1 465 ? -1.380 70.214 20.724 1.00 34.24 444 GLU B CA 1
ATOM 7029 C C . GLU B 1 465 ? -1.030 71.690 20.476 1.00 33.44 444 GLU B C 1
ATOM 7030 O O . GLU B 1 465 ? -0.483 72.025 19.450 1.00 30.44 444 GLU B O 1
ATOM 7032 N N . ALA B 1 466 ? -1.350 72.556 21.436 1.00 32.90 445 ALA B N 1
ATOM 7033 C CA . ALA B 1 466 ? -1.006 73.947 21.328 1.00 33.73 445 ALA B CA 1
ATOM 7034 C C . ALA B 1 466 ? 0.510 74.170 21.229 1.00 33.17 445 ALA B C 1
ATOM 7035 O O . ALA B 1 466 ? 0.939 75.161 20.664 1.00 33.14 445 ALA B O 1
ATOM 7037 N N . ALA B 1 467 ? 1.321 73.256 21.743 1.00 33.82 446 ALA B N 1
ATOM 7038 C CA . ALA B 1 467 ? 2.753 73.337 21.488 1.00 34.68 446 ALA B CA 1
ATOM 7039 C C . ALA B 1 467 ? 3.136 73.138 20.002 1.00 36.63 446 ALA B C 1
ATOM 7040 O O . ALA B 1 467 ? 4.188 73.649 19.572 1.00 39.36 446 ALA B O 1
ATOM 7042 N N . GLN B 1 468 ? 2.312 72.434 19.227 1.00 36.60 447 GLN B N 1
ATOM 7043 C CA . GLN B 1 468 ? 2.522 72.321 17.764 1.00 40.69 447 GLN B CA 1
ATOM 7044 C C . GLN B 1 468 ? 2.285 73.663 17.073 1.00 36.97 447 GLN B C 1
ATOM 7045 O O . GLN B 1 468 ? 2.993 74.029 16.145 1.00 34.30 447 GLN B O 1
ATOM 7051 N N . ALA B 1 469 ? 1.313 74.404 17.569 1.00 36.10 448 ALA B N 1
ATOM 7052 C CA . ALA B 1 469 ? 0.957 75.664 16.960 1.00 36.40 448 ALA B CA 1
ATOM 7053 C C . ALA B 1 469 ? 2.053 76.710 17.152 1.00 34.10 448 ALA B C 1
ATOM 7054 O O . ALA B 1 469 ? 2.236 77.575 16.300 1.00 32.67 448 ALA B O 1
ATOM 7056 N N . LEU B 1 470 ? 2.778 76.625 18.264 1.00 34.06 449 LEU B N 1
ATOM 7057 C CA . LEU B 1 470 ? 3.927 77.490 18.522 1.00 34.20 449 LEU B CA 1
ATOM 7058 C C . LEU B 1 470 ? 4.894 77.555 17.331 1.00 34.85 449 LEU B C 1
ATOM 7059 O O . LEU B 1 470 ? 5.400 78.628 17.006 1.00 33.01 449 LEU B O 1
ATOM 7064 N N . VAL B 1 471 ? 5.164 76.399 16.706 1.00 34.44 450 VAL B N 1
ATOM 7065 C CA . VAL B 1 471 ? 6.154 76.308 15.640 1.00 35.07 450 VAL B CA 1
ATOM 7066 C C . VAL B 1 471 ? 5.516 76.278 14.243 1.00 35.28 450 VAL B C 1
ATOM 7067 O O . VAL B 1 471 ? 6.172 75.899 13.227 1.00 33.68 450 VAL B O 1
ATOM 7071 N N . HIS B 1 472 ? 4.270 76.729 14.159 1.00 35.90 451 HIS B N 1
ATOM 7072 C CA . HIS B 1 472 ? 3.580 76.686 12.878 1.00 39.13 451 HIS B CA 1
ATOM 7073 C C . HIS B 1 472 ? 4.327 77.706 11.982 1.00 37.64 451 HIS B C 1
ATOM 7074 O O . HIS B 1 472 ? 4.609 78.795 12.426 1.00 37.33 451 HIS B O 1
ATOM 7081 N N . GLY B 1 473 ? 4.613 77.383 10.736 1.00 37.55 452 GLY B N 1
ATOM 7082 C CA . GLY B 1 473 ? 5.411 78.273 9.892 1.00 37.30 452 GLY B CA 1
ATOM 7083 C C . GLY B 1 473 ? 6.930 78.175 10.108 1.00 36.53 452 GLY B C 1
ATOM 7084 O O . GLY B 1 473 ? 7.688 78.843 9.422 1.00 36.98 452 GLY B O 1
ATOM 7085 N N . ARG B 1 474 ? 7.368 77.417 11.115 1.00 35.94 453 ARG B N 1
ATOM 7086 C CA . ARG B 1 474 ? 8.802 77.204 11.365 1.00 33.72 453 ARG B CA 1
ATOM 7087 C C . ARG B 1 474 ? 9.100 75.726 11.181 1.00 32.08 453 ARG B C 1
ATOM 7088 O O . ARG B 1 474 ? 8.367 75.051 10.477 1.00 33.33 453 ARG B O 1
ATOM 7096 N N . HIS B 1 475 ? 10.132 75.205 11.823 1.00 30.59 454 HIS B N 1
ATOM 7097 C CA . HIS B 1 475 ? 10.439 73.781 11.738 1.00 28.96 454 HIS B CA 1
ATOM 7098 C C . HIS B 1 475 ? 9.620 73.002 12.740 1.00 27.71 454 HIS B C 1
ATOM 7099 O O . HIS B 1 475 ? 9.489 73.383 13.881 1.00 27.81 454 HIS B O 1
ATOM 7106 N N . ALA B 1 476 ? 9.009 71.937 12.278 1.00 28.68 455 ALA B N 1
ATOM 7107 C CA . ALA B 1 476 ? 8.270 71.024 13.138 1.00 29.00 455 ALA B CA 1
ATOM 7108 C C . ALA B 1 476 ? 9.176 70.437 14.215 1.00 27.09 455 ALA B C 1
ATOM 7109 O O . ALA B 1 476 ? 10.361 70.243 14.032 1.00 26.99 455 ALA B O 1
ATOM 7111 N N . TRP B 1 477 ? 8.610 70.202 15.365 1.00 27.15 456 TRP B N 1
ATOM 7112 C CA . TRP B 1 477 ? 9.311 69.476 16.399 1.00 26.46 456 TRP B CA 1
ATOM 7113 C C . TRP B 1 477 ? 9.694 68.125 15.836 1.00 28.16 456 TRP B C 1
ATOM 7114 O O . TRP B 1 477 ? 8.830 67.424 15.307 1.00 30.27 456 TRP B O 1
ATOM 7125 N N . GLN B 1 478 ? 10.967 67.756 15.940 1.00 29.49 457 GLN B N 1
ATOM 7126 C CA . GLN B 1 478 ? 11.486 66.501 15.364 1.00 30.12 457 GLN B CA 1
ATOM 7127 C C . GLN B 1 478 ? 11.486 65.441 16.434 1.00 33.26 457 GLN B C 1
ATOM 7128 O O . GLN B 1 478 ? 11.449 65.758 17.642 1.00 31.45 457 GLN B O 1
ATOM 7134 N N . GLN B 1 479 ? 11.552 64.182 15.995 1.00 33.90 458 GLN B N 1
ATOM 7135 C CA . GLN B 1 479 ? 11.815 63.071 16.895 1.00 35.02 458 GLN B CA 1
ATOM 7136 C C . GLN B 1 479 ? 13.238 63.221 17.472 1.00 32.30 458 GLN B C 1
ATOM 7137 O O . GLN B 1 479 ? 14.191 63.384 16.730 1.00 30.35 458 GLN B O 1
ATOM 7143 N N . PRO B 1 480 ? 13.381 63.150 18.793 1.00 29.99 459 PRO B N 1
ATOM 7144 C CA . PRO B 1 480 ? 14.686 63.329 19.365 1.00 28.44 459 PRO B CA 1
ATOM 7145 C C . PRO B 1 480 ? 15.633 62.192 19.069 1.00 27.15 459 PRO B C 1
ATOM 7146 O O . PRO B 1 480 ? 15.182 61.079 18.880 1.00 28.15 459 PRO B O 1
ATOM 7150 N N . TRP B 1 481 ? 16.932 62.489 19.065 1.00 25.26 460 TRP B N 1
ATOM 7151 C CA . TRP B 1 481 ? 17.975 61.498 18.927 1.00 25.72 460 TRP B CA 1
ATOM 7152 C C . TRP B 1 481 ? 18.180 60.725 20.196 1.00 27.22 460 TRP B C 1
ATOM 7153 O O . TRP B 1 481 ? 18.774 61.246 21.128 1.00 26.25 460 TRP B O 1
ATOM 7164 N N . LEU B 1 482 ? 17.741 59.451 20.207 1.00 28.72 461 LEU B N 1
ATOM 7165 C CA . LEU B 1 482 ? 17.870 58.598 21.380 1.00 30.24 461 LEU B CA 1
ATOM 7166 C C . LEU B 1 482 ? 19.138 57.724 21.382 1.00 32.27 461 LEU B C 1
ATOM 7167 O O . LEU B 1 482 ? 19.617 57.302 20.345 1.00 31.00 461 LEU B O 1
ATOM 7172 N N . PRO B 1 483 ? 19.668 57.436 22.568 1.00 35.34 462 PRO B N 1
ATOM 7173 C CA . PRO B 1 483 ? 20.767 56.487 22.683 1.00 40.17 462 PRO B CA 1
ATOM 7174 C C . PRO B 1 483 ? 20.428 55.122 22.105 1.00 45.08 462 PRO B C 1
ATOM 7175 O O . PRO B 1 483 ? 19.268 54.712 22.186 1.00 44.71 462 PRO B O 1
ATOM 7179 N N . GLN B 1 484 ? 21.444 54.461 21.527 1.00 53.62 463 GLN B N 1
ATOM 7180 C CA . GLN B 1 484 ? 21.364 53.078 20.976 1.00 59.87 463 GLN B CA 1
ATOM 7181 C C . GLN B 1 484 ? 21.506 52.012 22.082 1.00 62.52 463 GLN B C 1
ATOM 7182 O O . GLN B 1 484 ? 20.997 52.201 23.202 1.00 64.16 463 GLN B O 1
ATOM 7184 N N . HIS C 1 28 ? 41.059 89.305 -34.459 1.00 45.79 7 HIS C N 1
ATOM 7185 C CA . HIS C 1 28 ? 41.500 90.034 -35.699 1.00 46.83 7 HIS C CA 1
ATOM 7186 C C . HIS C 1 28 ? 40.439 91.065 -36.148 1.00 43.76 7 HIS C C 1
ATOM 7187 O O . HIS C 1 28 ? 39.325 90.694 -36.478 1.00 41.13 7 HIS C O 1
ATOM 7189 N N . PRO C 1 29 ? 40.780 92.353 -36.151 1.00 40.28 8 PRO C N 1
ATOM 7190 C CA . PRO C 1 29 ? 39.892 93.367 -36.685 1.00 36.85 8 PRO C CA 1
ATOM 7191 C C . PRO C 1 29 ? 39.662 93.262 -38.193 1.00 34.08 8 PRO C C 1
ATOM 7192 O O . PRO C 1 29 ? 40.370 92.545 -38.912 1.00 33.55 8 PRO C O 1
ATOM 7196 N N . SER C 1 30 ? 38.606 93.914 -38.640 1.00 30.37 9 SER C N 1
ATOM 7197 C CA . SER C 1 30 ? 38.256 93.908 -40.030 1.00 28.91 9 SER C CA 1
ATOM 7198 C C . SER C 1 30 ? 39.202 94.860 -40.732 1.00 27.34 9 SER C C 1
ATOM 7199 O O . SER C 1 30 ? 39.868 95.614 -40.076 1.00 26.16 9 SER C O 1
ATOM 7202 N N . ASP C 1 31 ? 39.254 94.820 -42.052 1.00 26.38 10 ASP C N 1
ATOM 7203 C CA . ASP C 1 31 ? 40.004 95.817 -42.809 1.00 27.23 10 ASP C CA 1
ATOM 7204 C C . ASP C 1 31 ? 39.155 96.392 -43.966 1.00 25.71 10 ASP C C 1
ATOM 7205 O O . ASP C 1 31 ? 39.681 96.996 -44.884 1.00 24.51 10 ASP C O 1
ATOM 7210 N N . LEU C 1 32 ? 37.846 96.286 -43.857 1.00 25.19 11 LEU C N 1
ATOM 7211 C CA . LEU C 1 32 ? 36.947 96.877 -44.850 1.00 25.38 11 LEU C CA 1
ATOM 7212 C C . LEU C 1 32 ? 35.558 96.961 -44.228 1.00 25.27 11 LEU C C 1
ATOM 7213 O O . LEU C 1 32 ? 35.106 96.014 -43.591 1.00 25.34 11 LEU C O 1
ATOM 7218 N N . LEU C 1 33 ? 34.885 98.098 -44.407 1.00 25.32 12 LEU C N 1
ATOM 7219 C CA . LEU C 1 33 ? 33.577 98.317 -43.866 1.00 23.84 12 LEU C CA 1
ATOM 7220 C C . LEU C 1 33 ? 32.588 98.438 -45.005 1.00 24.13 12 LEU C C 1
ATOM 7221 O O . LEU C 1 33 ? 32.741 99.279 -45.886 1.00 24.43 12 LEU C O 1
ATOM 7226 N N . VAL C 1 34 ? 31.596 97.550 -45.002 1.00 23.33 13 VAL C N 1
ATOM 7227 C CA . VAL C 1 34 ? 30.559 97.529 -46.011 1.00 22.94 13 VAL C CA 1
ATOM 7228 C C . VAL C 1 34 ? 29.209 97.814 -45.329 1.00 22.09 13 VAL C C 1
ATOM 7229 O O . VAL C 1 34 ? 28.778 97.026 -44.503 1.00 22.54 13 VAL C O 1
ATOM 7233 N N . ILE C 1 35 ? 28.588 98.944 -45.668 1.00 20.70 14 ILE C N 1
ATOM 7234 C CA . ILE C 1 35 ? 27.365 99.398 -45.028 1.00 20.26 14 ILE C CA 1
ATOM 7235 C C . ILE C 1 35 ? 26.178 99.227 -45.947 1.00 20.14 14 ILE C C 1
ATOM 7236 O O . ILE C 1 35 ? 26.063 99.970 -46.927 1.00 20.07 14 ILE C O 1
ATOM 7241 N N . PHE C 1 36 ? 25.305 98.252 -45.639 1.00 19.98 15 PHE C N 1
ATOM 7242 C CA . PHE C 1 36 ? 24.050 98.101 -46.363 1.00 20.46 15 PHE C CA 1
ATOM 7243 C C . PHE C 1 36 ? 23.062 99.051 -45.731 1.00 20.88 15 PHE C C 1
ATOM 7244 O O . PHE C 1 36 ? 22.878 99.033 -44.484 1.00 21.75 15 PHE C O 1
ATOM 7252 N N . GLY C 1 37 ? 22.477 99.930 -46.541 1.00 21.01 16 GLY C N 1
ATOM 7253 C CA . GLY C 1 37 ? 21.443 100.891 -46.077 1.00 21.37 16 GLY C CA 1
ATOM 7254 C C . GLY C 1 37 ? 21.990 102.292 -45.877 1.00 21.63 16 GLY C C 1
ATOM 7255 O O . GLY C 1 37 ? 21.465 103.071 -45.113 1.00 20.68 16 GLY C O 1
ATOM 7256 N N . ILE C 1 38 ? 23.021 102.628 -46.630 1.00 22.58 17 ILE C N 1
ATOM 7257 C CA . ILE C 1 38 ? 23.739 103.904 -46.442 1.00 23.58 17 ILE C CA 1
ATOM 7258 C C . ILE C 1 38 ? 22.915 105.159 -46.782 1.00 24.77 17 ILE C C 1
ATOM 7259 O O . ILE C 1 38 ? 23.289 106.278 -46.374 1.00 26.94 17 ILE C O 1
ATOM 7264 N N . THR C 1 39 ? 21.813 105.003 -47.516 1.00 25.26 18 THR C N 1
ATOM 7265 C CA . THR C 1 39 ? 20.902 106.118 -47.806 1.00 25.47 18 THR C CA 1
ATOM 7266 C C . THR C 1 39 ? 19.652 106.164 -46.900 1.00 25.91 18 THR C C 1
ATOM 7267 O O . THR C 1 39 ? 18.771 106.971 -47.107 1.00 24.45 18 THR C O 1
ATOM 7271 N N . GLY C 1 40 ? 19.594 105.310 -45.887 1.00 26.55 19 GLY C N 1
ATOM 7272 C CA . GLY C 1 40 ? 18.455 105.271 -44.978 1.00 26.62 19 GLY C CA 1
ATOM 7273 C C . GLY C 1 40 ? 18.514 106.253 -43.825 1.00 27.52 19 GLY C C 1
ATOM 7274 O O . GLY C 1 40 ? 19.453 107.047 -43.692 1.00 27.28 19 GLY C O 1
ATOM 7275 N N . ASP C 1 41 ? 17.523 106.178 -42.966 1.00 28.89 20 ASP C N 1
ATOM 7276 C CA . ASP C 1 41 ? 17.371 107.186 -41.891 1.00 31.67 20 ASP C CA 1
ATOM 7277 C C . ASP C 1 41 ? 18.454 107.130 -40.806 1.00 30.41 20 ASP C C 1
ATOM 7278 O O . ASP C 1 41 ? 18.936 108.179 -40.375 1.00 28.30 20 ASP C O 1
ATOM 7283 N N . LEU C 1 42 ? 18.852 105.921 -40.409 1.00 28.82 21 LEU C N 1
ATOM 7284 C CA . LEU C 1 42 ? 19.861 105.781 -39.378 1.00 29.28 21 LEU C CA 1
ATOM 7285 C C . LEU C 1 42 ? 21.203 106.333 -39.869 1.00 29.60 21 LEU C C 1
ATOM 7286 O O . LEU C 1 42 ? 21.895 107.034 -39.124 1.00 26.99 21 LEU C O 1
ATOM 7291 N N . ALA C 1 43 ? 21.518 106.079 -41.138 1.00 30.78 22 ALA C N 1
ATOM 7292 C CA . ALA C 1 43 ? 22.718 106.674 -41.743 1.00 31.35 22 ALA C CA 1
ATOM 7293 C C . ALA C 1 43 ? 22.683 108.202 -41.715 1.00 32.05 22 ALA C C 1
ATOM 7294 O O . ALA C 1 43 ? 23.678 108.858 -41.381 1.00 32.19 22 ALA C O 1
ATOM 7296 N N . ARG C 1 44 ? 21.520 108.751 -42.023 1.00 32.61 23 ARG C N 1
ATOM 7297 C CA A ARG C 1 44 ? 21.331 110.207 -42.075 0.52 34.37 23 ARG C CA 1
ATOM 7298 C CA B ARG C 1 44 ? 21.315 110.209 -42.100 0.48 33.95 23 ARG C CA 1
ATOM 7299 C C . ARG C 1 44 ? 21.313 110.854 -40.698 1.00 34.63 23 ARG C C 1
ATOM 7300 O O . ARG C 1 44 ? 21.854 111.930 -40.504 1.00 35.80 23 ARG C O 1
ATOM 7315 N N . LYS C 1 45 ? 20.748 110.164 -39.702 1.00 34.57 24 LYS C N 1
ATOM 7316 C CA . LYS C 1 45 ? 20.714 110.693 -38.327 1.00 34.72 24 LYS C CA 1
ATOM 7317 C C . LYS C 1 45 ? 22.027 110.458 -37.560 1.00 35.91 24 LYS C C 1
ATOM 7318 O O . LYS C 1 45 ? 22.505 111.365 -36.872 1.00 39.31 24 LYS C O 1
ATOM 7320 N N . MET C 1 46 ? 22.602 109.258 -37.661 1.00 35.38 25 MET C N 1
ATOM 7321 C CA . MET C 1 46 ? 23.692 108.835 -36.793 1.00 36.27 25 MET C CA 1
ATOM 7322 C C . MET C 1 46 ? 24.947 108.427 -37.588 1.00 32.09 25 MET C C 1
ATOM 7323 O O . MET C 1 46 ? 26.058 108.830 -37.227 1.00 29.33 25 MET C O 1
ATOM 7328 N N . THR C 1 47 ? 24.811 107.555 -38.578 1.00 28.59 26 THR C N 1
ATOM 7329 C CA . THR C 1 47 ? 26.014 106.855 -39.085 1.00 28.57 26 THR C CA 1
ATOM 7330 C C . THR C 1 47 ? 27.048 107.804 -39.726 1.00 28.58 26 THR C C 1
ATOM 7331 O O . THR C 1 47 ? 28.235 107.723 -39.423 1.00 27.64 26 THR C O 1
ATOM 7335 N N . PHE C 1 48 ? 26.596 108.667 -40.626 1.00 28.97 27 PHE C N 1
ATOM 7336 C CA . PHE C 1 48 ? 27.495 109.645 -41.236 1.00 29.95 27 PHE C CA 1
ATOM 7337 C C . PHE C 1 48 ? 28.245 110.514 -40.220 1.00 29.45 27 PHE C C 1
ATOM 7338 O O . PHE C 1 48 ? 29.449 110.679 -40.313 1.00 30.15 27 PHE C O 1
ATOM 7346 N N . ARG C 1 49 ? 27.527 111.056 -39.257 1.00 30.09 28 ARG C N 1
ATOM 7347 C CA . ARG C 1 49 ? 28.143 111.807 -38.176 1.00 29.79 28 ARG C CA 1
ATOM 7348 C C . ARG C 1 49 ? 29.184 110.971 -37.409 1.00 29.37 28 ARG C C 1
ATOM 7349 O O . ARG C 1 49 ? 30.306 111.443 -37.108 1.00 29.36 28 ARG C O 1
ATOM 7357 N N . ALA C 1 50 ? 28.825 109.744 -37.060 1.00 27.36 29 ALA C N 1
ATOM 7358 C CA . ALA C 1 50 ? 29.721 108.870 -36.335 1.00 26.61 29 ALA C CA 1
ATOM 7359 C C . ALA C 1 50 ? 30.987 108.587 -37.148 1.00 27.50 29 ALA C C 1
ATOM 7360 O O . ALA C 1 50 ? 32.105 108.628 -36.608 1.00 28.89 29 ALA C O 1
ATOM 7362 N N . LEU C 1 51 ? 30.839 108.295 -38.441 1.00 26.97 30 LEU C N 1
ATOM 7363 C CA . LEU C 1 51 ? 32.023 108.103 -39.286 1.00 27.54 30 LEU C CA 1
ATOM 7364 C C . LEU C 1 51 ? 32.903 109.369 -39.360 1.00 27.65 30 LEU C C 1
ATOM 7365 O O . LEU C 1 51 ? 34.166 109.290 -39.283 1.00 28.19 30 LEU C O 1
ATOM 7370 N N . TYR C 1 52 ? 32.249 110.518 -39.499 1.00 27.46 31 TYR C N 1
ATOM 7371 C CA . TYR C 1 52 ? 32.953 111.798 -39.493 1.00 28.85 31 TYR C CA 1
ATOM 7372 C C . TYR C 1 52 ? 33.781 112.006 -38.194 1.00 29.44 31 TYR C C 1
ATOM 7373 O O . TYR C 1 52 ? 34.950 112.412 -38.245 1.00 28.33 31 TYR C O 1
ATOM 7382 N N . ARG C 1 53 ? 33.175 111.704 -37.050 1.00 29.50 32 ARG C N 1
ATOM 7383 C CA . ARG C 1 53 ? 33.848 111.877 -35.777 1.00 30.75 32 ARG C CA 1
ATOM 7384 C C . ARG C 1 53 ? 35.027 110.919 -35.674 1.00 32.05 32 ARG C C 1
ATOM 7385 O O . ARG C 1 53 ? 36.084 111.261 -35.114 1.00 33.78 32 ARG C O 1
ATOM 7393 N N . LEU C 1 54 ? 34.850 109.703 -36.155 1.00 31.86 33 LEU C N 1
ATOM 7394 C CA . LEU C 1 54 ? 35.939 108.741 -36.042 1.00 32.89 33 LEU C CA 1
ATOM 7395 C C . LEU C 1 54 ? 37.092 109.230 -36.920 1.00 31.46 33 LEU C C 1
ATOM 7396 O O . LEU C 1 54 ? 38.260 109.130 -36.542 1.00 32.65 33 LEU C O 1
ATOM 7401 N N . GLU C 1 55 ? 36.755 109.785 -38.072 1.00 30.65 34 GLU C N 1
ATOM 7402 C CA . GLU C 1 55 ? 37.744 110.362 -38.944 1.00 31.42 34 GLU C CA 1
ATOM 7403 C C . GLU C 1 55 ? 38.465 111.553 -38.279 1.00 33.75 34 GLU C C 1
ATOM 7404 O O . GLU C 1 55 ? 39.689 111.652 -38.339 1.00 33.48 34 GLU C O 1
ATOM 7410 N N . ARG C 1 56 ? 37.721 112.450 -37.641 1.00 34.42 35 ARG C N 1
ATOM 7411 C CA . ARG C 1 56 ? 38.353 113.536 -36.909 1.00 35.54 35 ARG C CA 1
ATOM 7412 C C . ARG C 1 56 ? 39.347 113.054 -35.839 1.00 36.94 35 ARG C C 1
ATOM 7413 O O . ARG C 1 56 ? 40.412 113.646 -35.676 1.00 39.38 35 ARG C O 1
ATOM 7421 N N . ARG C 1 57 ? 39.013 111.985 -35.127 1.00 36.58 36 ARG C N 1
ATOM 7422 C CA . ARG C 1 57 ? 39.908 111.411 -34.137 1.00 38.78 36 ARG C CA 1
ATOM 7423 C C . ARG C 1 57 ? 40.998 110.529 -34.752 1.00 39.05 36 ARG C C 1
ATOM 7424 O O . ARG C 1 57 ? 41.761 109.869 -34.032 1.00 38.64 36 ARG C O 1
ATOM 7432 N N . GLU C 1 58 ? 41.030 110.475 -36.082 1.00 40.25 37 GLU C N 1
ATOM 7433 C CA . GLU C 1 58 ? 42.014 109.691 -36.837 1.00 41.05 37 GLU C CA 1
ATOM 7434 C C . GLU C 1 58 ? 41.900 108.194 -36.550 1.00 38.04 37 GLU C C 1
ATOM 7435 O O . GLU C 1 58 ? 42.873 107.486 -36.636 1.00 36.87 37 GLU C O 1
ATOM 7441 N N . GLU C 1 59 ? 40.690 107.728 -36.270 1.00 37.29 38 GLU C N 1
ATOM 7442 C CA . GLU C 1 59 ? 40.460 106.331 -35.994 1.00 37.64 38 GLU C CA 1
ATOM 7443 C C . GLU C 1 59 ? 39.961 105.500 -37.214 1.00 37.42 38 GLU C C 1
ATOM 7444 O O . GLU C 1 59 ? 39.885 104.289 -37.121 1.00 36.29 38 GLU C O 1
ATOM 7450 N N . LEU C 1 60 ? 39.646 106.124 -38.351 1.00 35.52 39 LEU C N 1
ATOM 7451 C CA . LEU C 1 60 ? 39.330 105.354 -39.585 1.00 32.98 39 LEU C CA 1
ATOM 7452 C C . LEU C 1 60 ? 40.608 105.095 -40.368 1.00 34.82 39 LEU C C 1
ATOM 7453 O O . LEU C 1 60 ? 41.346 106.045 -40.692 1.00 33.57 39 LEU C O 1
ATOM 7458 N N . GLU C 1 61 ? 40.869 103.827 -40.706 1.00 36.16 40 GLU C N 1
ATOM 7459 C CA . GLU C 1 61 ? 42.090 103.473 -41.468 1.00 37.63 40 GLU C CA 1
ATOM 7460 C C . GLU C 1 61 ? 41.830 102.615 -42.692 1.00 34.50 40 GLU C C 1
ATOM 7461 O O . GLU C 1 61 ? 42.766 102.213 -43.353 1.00 34.60 40 GLU C O 1
ATOM 7467 N N . HIS C 1 62 ? 40.568 102.364 -43.027 1.00 33.36 41 HIS C N 1
ATOM 7468 C CA . HIS C 1 62 ? 40.219 101.402 -44.094 1.00 31.80 41 HIS C CA 1
ATOM 7469 C C . HIS C 1 62 ? 39.082 101.884 -44.981 1.00 29.70 41 HIS C C 1
ATOM 7470 O O . HIS C 1 62 ? 38.326 102.775 -44.600 1.00 28.78 41 HIS C O 1
ATOM 7477 N N . PRO C 1 63 ? 38.955 101.289 -46.185 1.00 28.53 42 PRO C N 1
ATOM 7478 C CA . PRO C 1 63 ? 37.916 101.759 -47.092 1.00 27.57 42 PRO C CA 1
ATOM 7479 C C . PRO C 1 63 ? 36.509 101.380 -46.608 1.00 26.37 42 PRO C C 1
ATOM 7480 O O . PRO C 1 63 ? 36.318 100.448 -45.849 1.00 23.87 42 PRO C O 1
ATOM 7484 N N . ILE C 1 64 ? 35.558 102.189 -47.052 1.00 26.15 43 ILE C N 1
ATOM 7485 C CA . ILE C 1 64 ? 34.163 102.018 -46.730 1.00 25.51 43 ILE C CA 1
ATOM 7486 C C . ILE C 1 64 ? 33.400 101.930 -48.022 1.00 25.21 43 ILE C C 1
ATOM 7487 O O . ILE C 1 64 ? 33.449 102.859 -48.842 1.00 26.29 43 ILE C O 1
ATOM 7492 N N . ILE C 1 65 ? 32.619 100.885 -48.170 1.00 24.91 44 ILE C N 1
ATOM 7493 C CA . ILE C 1 65 ? 31.712 100.735 -49.326 1.00 25.30 44 ILE C CA 1
ATOM 7494 C C . ILE C 1 65 ? 30.283 100.885 -48.849 1.00 26.19 44 ILE C C 1
ATOM 7495 O O . ILE C 1 65 ? 29.804 100.082 -48.052 1.00 26.29 44 ILE C O 1
ATOM 7500 N N . GLY C 1 66 ? 29.600 101.917 -49.341 1.00 27.87 45 GLY C N 1
ATOM 7501 C CA . GLY C 1 66 ? 28.183 102.128 -49.096 1.00 26.86 45 GLY C CA 1
ATOM 7502 C C . GLY C 1 66 ? 27.346 101.404 -50.141 1.00 26.80 45 GLY C C 1
ATOM 7503 O O . GLY C 1 66 ? 27.686 101.415 -51.349 1.00 28.19 45 GLY C O 1
ATOM 7504 N N . VAL C 1 67 ? 26.283 100.746 -49.683 1.00 25.09 46 VAL C N 1
ATOM 7505 C CA . VAL C 1 67 ? 25.392 99.990 -50.561 1.00 24.62 46 VAL C CA 1
ATOM 7506 C C . VAL C 1 67 ? 23.962 100.420 -50.308 1.00 24.36 46 VAL C C 1
ATOM 7507 O O . VAL C 1 67 ? 23.511 100.489 -49.146 1.00 23.48 46 VAL C O 1
ATOM 7511 N N . ALA C 1 68 ? 23.233 100.649 -51.391 1.00 24.43 47 ALA C N 1
ATOM 7512 C CA . ALA C 1 68 ? 21.792 100.953 -51.303 1.00 25.36 47 ALA C CA 1
ATOM 7513 C C . ALA C 1 68 ? 21.177 100.784 -52.681 1.00 28.20 47 ALA C C 1
ATOM 7514 O O . ALA C 1 68 ? 21.898 100.637 -53.681 1.00 30.10 47 ALA C O 1
ATOM 7516 N N . SER C 1 69 ? 19.853 100.860 -52.761 1.00 28.79 48 SER C N 1
ATOM 7517 C CA . SER C 1 69 ? 19.184 100.751 -54.025 1.00 29.74 48 SER C CA 1
ATOM 7518 C C . SER C 1 69 ? 19.210 102.067 -54.810 1.00 30.65 48 SER C C 1
ATOM 7519 O O . SER C 1 69 ? 18.993 102.068 -55.998 1.00 29.62 48 SER C O 1
ATOM 7522 N N . ASP C 1 70 ? 19.415 103.202 -54.151 1.00 31.51 49 ASP C N 1
ATOM 7523 C CA . ASP C 1 70 ? 19.235 104.479 -54.847 1.00 32.53 49 ASP C CA 1
ATOM 7524 C C . ASP C 1 70 ? 20.151 104.582 -56.048 1.00 33.34 49 ASP C C 1
ATOM 7525 O O . ASP C 1 70 ? 21.368 104.301 -55.947 1.00 33.67 49 ASP C O 1
ATOM 7530 N N . ASP C 1 71 ? 19.595 105.027 -57.169 1.00 33.12 50 ASP C N 1
ATOM 7531 C CA . ASP C 1 71 ? 20.386 105.278 -58.375 1.00 35.56 50 ASP C CA 1
ATOM 7532 C C . ASP C 1 71 ? 20.989 106.704 -58.290 1.00 35.71 50 ASP C C 1
ATOM 7533 O O . ASP C 1 71 ? 20.410 107.652 -58.796 1.00 37.89 50 ASP C O 1
ATOM 7538 N N . ILE C 1 72 ? 22.122 106.836 -57.595 1.00 33.63 51 ILE C N 1
ATOM 7539 C CA . ILE C 1 72 ? 22.795 108.111 -57.458 1.00 31.97 51 ILE C CA 1
ATOM 7540 C C . ILE C 1 72 ? 24.265 107.873 -57.683 1.00 30.79 51 ILE C C 1
ATOM 7541 O O . ILE C 1 72 ? 24.711 106.752 -57.661 1.00 29.62 51 ILE C O 1
ATOM 7546 N N . THR C 1 73 ? 25.021 108.946 -57.850 1.00 30.96 52 THR C N 1
ATOM 7547 C CA . THR C 1 73 ? 26.478 108.867 -57.940 1.00 30.95 52 THR C CA 1
ATOM 7548 C C . THR C 1 73 ? 27.115 108.994 -56.571 1.00 29.57 52 THR C C 1
ATOM 7549 O O . THR C 1 73 ? 26.479 109.355 -55.599 1.00 29.62 52 THR C O 1
ATOM 7553 N N . LEU C 1 74 ? 28.384 108.661 -56.508 1.00 30.18 53 LEU C N 1
ATOM 7554 C CA . LEU C 1 74 ? 29.199 108.890 -55.346 1.00 30.82 53 LEU C CA 1
ATOM 7555 C C . LEU C 1 74 ? 29.141 110.366 -54.888 1.00 32.45 53 LEU C C 1
ATOM 7556 O O . LEU C 1 74 ? 28.971 110.628 -53.696 1.00 33.95 53 LEU C O 1
ATOM 7561 N N . ASP C 1 75 ? 29.257 111.314 -55.805 1.00 33.31 54 ASP C N 1
ATOM 7562 C CA . ASP C 1 75 ? 29.181 112.736 -55.442 1.00 35.75 54 ASP C CA 1
ATOM 7563 C C . ASP C 1 75 ? 27.871 113.064 -54.780 1.00 35.16 54 ASP C C 1
ATOM 7564 O O . ASP C 1 75 ? 27.849 113.809 -53.812 1.00 37.69 54 ASP C O 1
ATOM 7569 N N . GLN C 1 76 ? 26.771 112.543 -55.302 1.00 33.76 55 GLN C N 1
ATOM 7570 C CA . GLN C 1 76 ? 25.479 112.822 -54.702 1.00 34.18 55 GLN C CA 1
ATOM 7571 C C . GLN C 1 76 ? 25.416 112.265 -53.270 1.00 32.15 55 GLN C C 1
ATOM 7572 O O . GLN C 1 76 ? 24.857 112.898 -52.388 1.00 29.82 55 GLN C O 1
ATOM 7578 N N . LEU C 1 77 ? 25.974 111.072 -53.069 1.00 29.24 56 LEU C N 1
ATOM 7579 C CA . LEU C 1 77 ? 25.997 110.482 -51.761 1.00 28.62 56 LEU C CA 1
ATOM 7580 C C . LEU C 1 77 ? 26.776 111.386 -50.816 1.00 28.77 56 LEU C C 1
ATOM 7581 O O . LEU C 1 77 ? 26.352 111.607 -49.714 1.00 27.64 56 LEU C O 1
ATOM 7586 N N . LEU C 1 78 ? 27.942 111.861 -51.262 1.00 30.45 57 LEU C N 1
ATOM 7587 C CA . LEU C 1 78 ? 28.787 112.714 -50.458 1.00 30.69 57 LEU C CA 1
ATOM 7588 C C . LEU C 1 78 ? 28.106 114.007 -50.086 1.00 31.56 57 LEU C C 1
ATOM 7589 O O . LEU C 1 78 ? 28.223 114.455 -48.920 1.00 30.35 57 LEU C O 1
ATOM 7594 N N . ASP C 1 79 ? 27.418 114.602 -51.058 1.00 33.17 58 ASP C N 1
ATOM 7595 C CA . ASP C 1 79 ? 26.647 115.822 -50.783 1.00 35.77 58 ASP C CA 1
ATOM 7596 C C . ASP C 1 79 ? 25.605 115.563 -49.703 1.00 33.98 58 ASP C C 1
ATOM 7597 O O . ASP C 1 79 ? 25.435 116.343 -48.779 1.00 34.25 58 ASP C O 1
ATOM 7602 N N . ARG C 1 80 ? 24.924 114.437 -49.814 1.00 33.83 59 ARG C N 1
ATOM 7603 C CA . ARG C 1 80 ? 23.933 114.050 -48.826 1.00 33.63 59 ARG C CA 1
ATOM 7604 C C . ARG C 1 80 ? 24.569 113.834 -47.446 1.00 32.15 59 ARG C C 1
ATOM 7605 O O . ARG C 1 80 ? 24.004 114.223 -46.410 1.00 32.16 59 ARG C O 1
ATOM 7613 N N . ALA C 1 81 ? 25.707 113.141 -47.420 1.00 30.06 60 ALA C N 1
ATOM 7614 C CA . ALA C 1 81 ? 26.443 112.879 -46.163 1.00 29.35 60 ALA C CA 1
ATOM 7615 C C . ALA C 1 81 ? 26.868 114.213 -45.484 1.00 29.96 60 ALA C C 1
ATOM 7616 O O . ALA C 1 81 ? 26.806 114.363 -44.254 1.00 26.83 60 ALA C O 1
ATOM 7618 N N . ARG C 1 82 ? 27.309 115.143 -46.311 1.00 30.68 61 ARG C N 1
ATOM 7619 C CA . ARG C 1 82 ? 27.809 116.429 -45.856 1.00 33.59 61 ARG C CA 1
ATOM 7620 C C . ARG C 1 82 ? 26.680 117.195 -45.197 1.00 33.49 61 ARG C C 1
ATOM 7621 O O . ARG C 1 82 ? 26.769 117.629 -44.050 1.00 31.33 61 ARG C O 1
ATOM 7629 N N . GLU C 1 83 ? 25.574 117.285 -45.899 1.00 32.53 62 GLU C N 1
ATOM 7630 C CA . GLU C 1 83 ? 24.409 117.934 -45.346 1.00 33.08 62 GLU C CA 1
ATOM 7631 C C . GLU C 1 83 ? 23.901 117.274 -44.065 1.00 31.75 62 GLU C C 1
ATOM 7632 O O . GLU C 1 83 ? 23.545 117.947 -43.096 1.00 33.33 62 GLU C O 1
ATOM 7638 N N . ALA C 1 84 ? 23.886 115.947 -44.021 1.00 30.71 63 ALA C N 1
ATOM 7639 C CA . ALA C 1 84 ? 23.401 115.244 -42.836 1.00 29.47 63 ALA C CA 1
ATOM 7640 C C . ALA C 1 84 ? 24.253 115.590 -41.612 1.00 29.77 63 ALA C C 1
ATOM 7641 O O . ALA C 1 84 ? 23.766 115.712 -40.507 1.00 29.46 63 ALA C O 1
ATOM 7643 N N . ILE C 1 85 ? 25.560 115.629 -41.810 1.00 31.47 64 ILE C N 1
ATOM 7644 C CA . ILE C 1 85 ? 26.508 115.889 -40.743 1.00 33.33 64 ILE C CA 1
ATOM 7645 C C . ILE C 1 85 ? 26.312 117.303 -40.224 1.00 35.60 64 ILE C C 1
ATOM 7646 O O . ILE C 1 85 ? 26.258 117.513 -39.010 1.00 35.69 64 ILE C O 1
ATOM 7651 N N . LYS C 1 86 ? 26.205 118.253 -41.142 1.00 35.99 65 LYS C N 1
ATOM 7652 C CA . LYS C 1 86 ? 25.984 119.648 -40.780 1.00 37.47 65 LYS C CA 1
ATOM 7653 C C . LYS C 1 86 ? 24.666 119.853 -40.065 1.00 38.76 65 LYS C C 1
ATOM 7654 O O . LYS C 1 86 ? 24.609 120.560 -39.077 1.00 44.72 65 LYS C O 1
ATOM 7660 N N . ALA C 1 87 ? 23.629 119.166 -40.511 1.00 37.67 66 ALA C N 1
ATOM 7661 C CA . ALA C 1 87 ? 22.349 119.243 -39.835 1.00 38.14 66 ALA C CA 1
ATOM 7662 C C . ALA C 1 87 ? 22.406 118.819 -38.337 1.00 38.45 66 ALA C C 1
ATOM 7663 O O . ALA C 1 87 ? 21.641 119.333 -37.566 1.00 36.23 66 ALA C O 1
ATOM 7665 N N . THR C 1 88 ? 23.257 117.852 -37.959 1.00 41.55 67 THR C N 1
ATOM 7666 C CA . THR C 1 88 ? 23.311 117.347 -36.555 1.00 44.49 67 THR C CA 1
ATOM 7667 C C . THR C 1 88 ? 23.890 118.379 -35.571 1.00 47.97 67 THR C C 1
ATOM 7668 O O . THR C 1 88 ? 23.722 118.221 -34.366 1.00 51.04 67 THR C O 1
ATOM 7672 N N . GLY C 1 89 ? 24.537 119.428 -36.082 1.00 49.09 68 GLY C N 1
ATOM 7673 C CA . GLY C 1 89 ? 25.135 120.452 -35.229 1.00 50.90 68 GLY C CA 1
ATOM 7674 C C . GLY C 1 89 ? 26.601 120.189 -34.950 1.00 49.08 68 GLY C C 1
ATOM 7675 O O . GLY C 1 89 ? 27.265 120.971 -34.299 1.00 45.72 68 GLY C O 1
ATOM 7676 N N . GLU C 1 90 ? 27.097 119.062 -35.450 1.00 50.93 69 GLU C N 1
ATOM 7677 C CA . GLU C 1 90 ? 28.516 118.737 -35.394 1.00 50.55 69 GLU C CA 1
ATOM 7678 C C . GLU C 1 90 ? 29.340 119.866 -36.037 1.00 52.28 69 GLU C C 1
ATOM 7679 O O . GLU C 1 90 ? 28.987 120.384 -37.109 1.00 57.87 69 GLU C O 1
ATOM 7685 N N . THR C 1 91 ? 30.416 120.272 -35.371 1.00 53.63 70 THR C N 1
ATOM 7686 C CA . THR C 1 91 ? 31.362 121.238 -35.952 1.00 53.14 70 THR C CA 1
ATOM 7687 C C . THR C 1 91 ? 31.938 120.641 -37.241 1.00 52.77 70 THR C C 1
ATOM 7688 O O . THR C 1 91 ? 32.506 119.521 -37.214 1.00 58.72 70 THR C O 1
ATOM 7692 N N . PHE C 1 92 ? 31.785 121.366 -38.351 1.00 46.95 71 PHE C N 1
ATOM 7693 C CA . PHE C 1 92 ? 32.157 120.862 -39.668 1.00 44.79 71 PHE C CA 1
ATOM 7694 C C . PHE C 1 92 ? 33.492 121.415 -40.155 1.00 45.59 71 PHE C C 1
ATOM 7695 O O . PHE C 1 92 ? 33.692 122.635 -40.241 1.00 46.75 71 PHE C O 1
ATOM 7703 N N . ASP C 1 93 ? 34.399 120.501 -40.465 1.00 44.45 72 ASP C N 1
ATOM 7704 C CA . ASP C 1 93 ? 35.723 120.830 -40.991 1.00 44.58 72 ASP C CA 1
ATOM 7705 C C . ASP C 1 93 ? 35.873 120.085 -42.328 1.00 42.33 72 ASP C C 1
ATOM 7706 O O . ASP C 1 93 ? 35.811 118.852 -42.371 1.00 40.40 72 ASP C O 1
ATOM 7711 N N . ASP C 1 94 ? 36.046 120.850 -43.398 1.00 42.33 73 ASP C N 1
ATOM 7712 C CA . ASP C 1 94 ? 36.105 120.335 -44.761 1.00 43.88 73 ASP C CA 1
ATOM 7713 C C . ASP C 1 94 ? 37.254 119.353 -45.015 1.00 42.42 73 ASP C C 1
ATOM 7714 O O . ASP C 1 94 ? 37.112 118.414 -45.802 1.00 38.27 73 ASP C O 1
ATOM 7719 N N . ALA C 1 95 ? 38.399 119.615 -44.390 1.00 40.57 74 ALA C N 1
ATOM 7720 C CA . ALA C 1 95 ? 39.554 118.732 -44.515 1.00 41.02 74 ALA C CA 1
ATOM 7721 C C . ALA C 1 95 ? 39.270 117.373 -43.902 1.00 39.42 74 ALA C C 1
ATOM 7722 O O . ALA C 1 95 ? 39.663 116.346 -44.472 1.00 40.37 74 ALA C O 1
ATOM 7724 N N . VAL C 1 96 ? 38.574 117.355 -42.772 1.00 37.53 75 VAL C N 1
ATOM 7725 C CA . VAL C 1 96 ? 38.172 116.079 -42.143 1.00 38.30 75 VAL C CA 1
ATOM 7726 C C . VAL C 1 96 ? 37.188 115.325 -43.016 1.00 37.02 75 VAL C C 1
ATOM 7727 O O . VAL C 1 96 ? 37.320 114.119 -43.245 1.00 38.29 75 VAL C O 1
ATOM 7731 N N . PHE C 1 97 ? 36.224 116.051 -43.552 1.00 37.60 76 PHE C N 1
ATOM 7732 C CA . PHE C 1 97 ? 35.247 115.420 -44.407 1.00 36.19 76 PHE C CA 1
ATOM 7733 C C . PHE C 1 97 ? 35.903 114.861 -45.641 1.00 35.99 76 PHE C C 1
ATOM 7734 O O . PHE C 1 97 ? 35.564 113.753 -46.084 1.00 34.75 76 PHE C O 1
ATOM 7742 N N . ASP C 1 98 ? 36.836 115.612 -46.221 1.00 35.58 77 ASP C N 1
ATOM 7743 C CA . ASP C 1 98 ? 37.513 115.150 -47.433 1.00 36.80 77 ASP C CA 1
ATOM 7744 C C . ASP C 1 98 ? 38.269 113.839 -47.219 1.00 34.94 77 ASP C C 1
ATOM 7745 O O . ASP C 1 98 ? 38.300 113.004 -48.106 1.00 33.79 77 ASP C O 1
ATOM 7750 N N . ARG C 1 99 ? 38.884 113.669 -46.058 1.00 35.67 78 ARG C N 1
ATOM 7751 C CA . ARG C 1 99 ? 39.509 112.393 -45.740 1.00 38.42 78 ARG C CA 1
ATOM 7752 C C . ARG C 1 99 ? 38.470 111.272 -45.722 1.00 36.24 78 ARG C C 1
ATOM 7753 O O . ARG C 1 99 ? 38.731 110.185 -46.205 1.00 35.21 78 ARG C O 1
ATOM 7761 N N . LEU C 1 100 ? 37.307 111.540 -45.145 1.00 35.02 79 LEU C N 1
ATOM 7762 C CA . LEU C 1 100 ? 36.253 110.525 -45.090 1.00 33.02 79 LEU C CA 1
ATOM 7763 C C . LEU C 1 100 ? 35.792 110.179 -46.509 1.00 32.05 79 LEU C C 1
ATOM 7764 O O . LEU C 1 100 ? 35.675 109.034 -46.864 1.00 31.02 79 LEU C O 1
ATOM 7769 N N . ALA C 1 101 ? 35.538 111.196 -47.313 1.00 32.60 80 ALA C N 1
ATOM 7770 C CA . ALA C 1 101 ? 35.119 110.977 -48.670 1.00 32.81 80 ALA C CA 1
ATOM 7771 C C . ALA C 1 101 ? 36.128 110.142 -49.442 1.00 32.89 80 ALA C C 1
ATOM 7772 O O . ALA C 1 101 ? 35.748 109.285 -50.235 1.00 34.67 80 ALA C O 1
ATOM 7774 N N . GLY C 1 102 ? 37.413 110.415 -49.227 1.00 32.99 81 GLY C N 1
ATOM 7775 C CA . GLY C 1 102 ? 38.484 109.652 -49.862 1.00 32.86 81 GLY C CA 1
ATOM 7776 C C . GLY C 1 102 ? 38.434 108.144 -49.604 1.00 32.30 81 GLY C C 1
ATOM 7777 O O . GLY C 1 102 ? 38.959 107.376 -50.403 1.00 31.85 81 GLY C O 1
ATOM 7778 N N . ARG C 1 103 ? 37.821 107.724 -48.492 1.00 30.63 82 ARG C N 1
ATOM 7779 C CA . ARG C 1 103 ? 37.690 106.291 -48.149 1.00 29.96 82 ARG C CA 1
ATOM 7780 C C . ARG C 1 103 ? 36.432 105.660 -48.718 1.00 30.26 82 ARG C C 1
ATOM 7781 O O . ARG C 1 103 ? 36.278 104.436 -48.717 1.00 29.83 82 ARG C O 1
ATOM 7789 N N . LEU C 1 104 ? 35.475 106.492 -49.119 1.00 30.80 83 LEU C N 1
ATOM 7790 C CA . LEU C 1 104 ? 34.125 106.017 -49.412 1.00 32.57 83 LEU C CA 1
ATOM 7791 C C . LEU C 1 104 ? 33.958 105.667 -50.897 1.00 31.56 83 LEU C C 1
ATOM 7792 O O . LEU C 1 104 ? 34.347 106.418 -51.750 1.00 31.83 83 LEU C O 1
ATOM 7797 N N . SER C 1 105 ? 33.340 104.539 -51.184 1.00 30.68 84 SER C N 1
ATOM 7798 C CA . SER C 1 105 ? 32.801 104.256 -52.530 1.00 29.75 84 SER C CA 1
ATOM 7799 C C . SER C 1 105 ? 31.327 103.885 -52.388 1.00 28.59 84 SER C C 1
ATOM 7800 O O . SER C 1 105 ? 30.818 103.645 -51.267 1.00 26.63 84 SER C O 1
ATOM 7803 N N . TYR C 1 106 ? 30.623 103.855 -53.522 1.00 27.32 85 TYR C N 1
ATOM 7804 C CA . TYR C 1 106 ? 29.196 103.571 -53.512 1.00 26.41 85 TYR C CA 1
ATOM 7805 C C . TYR C 1 106 ? 28.842 102.525 -54.540 1.00 27.49 85 TYR C C 1
ATOM 7806 O O . TYR C 1 106 ? 29.283 102.576 -55.697 1.00 29.01 85 TYR C O 1
ATOM 7815 N N . LEU C 1 107 ? 27.987 101.606 -54.138 1.00 27.45 86 LEU C N 1
ATOM 7816 C CA . LEU C 1 107 ? 27.519 100.551 -54.991 1.00 27.94 86 LEU C CA 1
ATOM 7817 C C . LEU C 1 107 ? 25.997 100.494 -54.882 1.00 27.25 86 LEU C C 1
ATOM 7818 O O . LEU C 1 107 ? 25.435 100.246 -53.791 1.00 25.80 86 LEU C O 1
ATOM 7823 N N . SER C 1 108 ? 25.336 100.746 -56.004 1.00 26.41 87 SER C N 1
ATOM 7824 C CA . SER C 1 108 ? 23.892 100.722 -56.077 1.00 27.21 87 SER C CA 1
ATOM 7825 C C . SER C 1 108 ? 23.385 99.362 -56.577 1.00 27.91 87 SER C C 1
ATOM 7826 O O . SER C 1 108 ? 23.942 98.755 -57.521 1.00 29.01 87 SER C O 1
ATOM 7829 N N . GLY C 1 109 ? 22.323 98.896 -55.973 1.00 27.53 88 GLY C N 1
ATOM 7830 C CA . GLY C 1 109 ? 21.698 97.664 -56.393 1.00 29.49 88 GLY C CA 1
ATOM 7831 C C . GLY C 1 109 ? 20.681 97.189 -55.389 1.00 29.63 88 GLY C C 1
ATOM 7832 O O . GLY C 1 109 ? 20.502 97.783 -54.344 1.00 28.65 88 GLY C O 1
ATOM 7833 N N . ASP C 1 110 ? 20.006 96.105 -55.726 1.00 31.92 89 ASP C N 1
ATOM 7834 C CA . ASP C 1 110 ? 18.939 95.566 -54.897 1.00 32.91 89 ASP C CA 1
ATOM 7835 C C . ASP C 1 110 ? 19.420 94.363 -54.104 1.00 31.03 89 ASP C C 1
ATOM 7836 O O . ASP C 1 110 ? 19.990 93.446 -54.663 1.00 29.80 89 ASP C O 1
ATOM 7841 N N . VAL C 1 111 ? 19.174 94.384 -52.799 1.00 30.10 90 VAL C N 1
ATOM 7842 C CA . VAL C 1 111 ? 19.719 93.369 -51.892 1.00 28.82 90 VAL C CA 1
ATOM 7843 C C . VAL C 1 111 ? 19.105 91.987 -52.056 1.00 28.18 90 VAL C C 1
ATOM 7844 O O . VAL C 1 111 ? 19.679 91.021 -51.570 1.00 28.36 90 VAL C O 1
ATOM 7848 N N . THR C 1 112 ? 17.976 91.892 -52.749 1.00 26.95 91 THR C N 1
ATOM 7849 C CA . THR C 1 112 ? 17.391 90.632 -53.137 1.00 26.69 91 THR C CA 1
ATOM 7850 C C . THR C 1 112 ? 17.841 90.173 -54.553 1.00 27.84 91 THR C C 1
ATOM 7851 O O . THR C 1 112 ? 17.366 89.168 -55.071 1.00 25.83 91 THR C O 1
ATOM 7855 N N . ASP C 1 113 ? 18.682 90.949 -55.216 1.00 30.18 92 ASP C N 1
ATOM 7856 C CA . ASP C 1 113 ? 19.199 90.579 -56.553 1.00 33.89 92 ASP C CA 1
ATOM 7857 C C . ASP C 1 113 ? 20.610 89.991 -56.459 1.00 32.36 92 ASP C C 1
ATOM 7858 O O . ASP C 1 113 ? 21.511 90.623 -55.944 1.00 33.22 92 ASP C O 1
ATOM 7863 N N . THR C 1 114 ? 20.824 88.815 -57.033 1.00 33.85 93 THR C N 1
ATOM 7864 C CA . THR C 1 114 ? 22.172 88.190 -57.060 1.00 34.68 93 THR C CA 1
ATOM 7865 C C . THR C 1 114 ? 23.258 89.012 -57.764 1.00 32.14 93 THR C C 1
ATOM 7866 O O . THR C 1 114 ? 24.421 88.939 -57.375 1.00 34.64 93 THR C O 1
ATOM 7870 N N . GLY C 1 115 ? 22.891 89.829 -58.739 1.00 30.50 94 GLY C N 1
ATOM 7871 C CA . GLY C 1 115 ? 23.848 90.736 -59.408 1.00 29.77 94 GLY C CA 1
ATOM 7872 C C . GLY C 1 115 ? 24.619 91.688 -58.474 1.00 29.94 94 GLY C C 1
ATOM 7873 O O . GLY C 1 115 ? 25.785 91.970 -58.684 1.00 29.43 94 GLY C O 1
ATOM 7874 N N . LEU C 1 116 ? 23.955 92.199 -57.445 1.00 29.52 95 LEU C N 1
ATOM 7875 C CA . LEU C 1 116 ? 24.600 93.092 -56.514 1.00 28.68 95 LEU C CA 1
ATOM 7876 C C . LEU C 1 116 ? 25.820 92.373 -55.880 1.00 28.26 95 LEU C C 1
ATOM 7877 O O . LEU C 1 116 ? 26.861 92.966 -55.741 1.00 25.23 95 LEU C O 1
ATOM 7882 N N . TYR C 1 117 ? 25.624 91.104 -55.515 1.00 28.32 96 TYR C N 1
ATOM 7883 C CA . TYR C 1 117 ? 26.585 90.350 -54.764 1.00 27.33 96 TYR C CA 1
ATOM 7884 C C . TYR C 1 117 ? 27.738 89.881 -55.674 1.00 28.05 96 TYR C C 1
ATOM 7885 O O . TYR C 1 117 ? 28.902 89.825 -55.227 1.00 26.54 96 TYR C O 1
ATOM 7894 N N . SER C 1 118 ? 27.444 89.621 -56.941 1.00 27.90 97 SER C N 1
ATOM 7895 C CA . SER C 1 118 ? 28.517 89.408 -57.936 1.00 29.09 97 SER C CA 1
ATOM 7896 C C . SER C 1 118 ? 29.388 90.640 -58.054 1.00 28.39 97 SER C C 1
ATOM 7897 O O . SER C 1 118 ? 30.614 90.538 -58.131 1.00 27.28 97 SER C O 1
ATOM 7900 N N . GLU C 1 119 ? 28.754 91.799 -58.130 1.00 28.91 98 GLU C N 1
ATOM 7901 C CA . GLU C 1 119 ? 29.493 93.053 -58.148 1.00 30.60 98 GLU C CA 1
ATOM 7902 C C . GLU C 1 119 ? 30.331 93.261 -56.873 1.00 29.70 98 GLU C C 1
ATOM 7903 O O . GLU C 1 119 ? 31.488 93.680 -56.939 1.00 30.44 98 GLU C O 1
ATOM 7909 N N . LEU C 1 120 ? 29.729 92.982 -55.737 1.00 27.82 99 LEU C N 1
ATOM 7910 C CA . LEU C 1 120 ? 30.392 93.122 -54.482 1.00 29.26 99 LEU C CA 1
ATOM 7911 C C . LEU C 1 120 ? 31.586 92.161 -54.418 1.00 29.13 99 LEU C C 1
ATOM 7912 O O . LEU C 1 120 ? 32.645 92.538 -53.908 1.00 28.03 99 LEU C O 1
ATOM 7917 N N . ALA C 1 121 ? 31.428 90.977 -55.002 1.00 28.96 100 ALA C N 1
ATOM 7918 C CA . ALA C 1 121 ? 32.478 89.977 -55.034 1.00 30.76 100 ALA C CA 1
ATOM 7919 C C . ALA C 1 121 ? 33.675 90.432 -55.859 1.00 31.96 100 ALA C C 1
ATOM 7920 O O . ALA C 1 121 ? 34.783 90.059 -55.542 1.00 32.37 100 ALA C O 1
ATOM 7922 N N . GLU C 1 122 ? 33.462 91.284 -56.838 1.00 32.40 101 GLU C N 1
ATOM 7923 C CA . GLU C 1 122 ? 34.589 91.857 -57.578 1.00 36.58 101 GLU C CA 1
ATOM 7924 C C . GLU C 1 122 ? 35.362 92.858 -56.758 1.00 34.29 101 GLU C C 1
ATOM 7925 O O . GLU C 1 122 ? 36.571 92.929 -56.863 1.00 35.42 101 GLU C O 1
ATOM 7931 N N . LYS C 1 123 ? 34.650 93.641 -55.971 1.00 34.93 102 LYS C N 1
ATOM 7932 C CA . LYS C 1 123 ? 35.253 94.725 -55.215 1.00 35.23 102 LYS C CA 1
ATOM 7933 C C . LYS C 1 123 ? 35.968 94.216 -53.973 1.00 34.49 102 LYS C C 1
ATOM 7934 O O . LYS C 1 123 ? 36.822 94.888 -53.432 1.00 38.92 102 LYS C O 1
ATOM 7936 N N . ILE C 1 124 ? 35.628 93.013 -53.533 1.00 34.42 103 ILE C N 1
ATOM 7937 C CA . ILE C 1 124 ? 36.113 92.471 -52.260 1.00 33.75 103 ILE C CA 1
ATOM 7938 C C . ILE C 1 124 ? 36.907 91.185 -52.508 1.00 35.16 103 ILE C C 1
ATOM 7939 O O . ILE C 1 124 ? 36.409 90.229 -53.077 1.00 32.53 103 ILE C O 1
ATOM 7944 N N . GLY C 1 125 ? 38.161 91.164 -52.086 1.00 37.66 104 GLY C N 1
ATOM 7945 C CA . GLY C 1 125 ? 39.005 90.017 -52.419 1.00 40.81 104 GLY C CA 1
ATOM 7946 C C . GLY C 1 125 ? 38.843 88.884 -51.433 1.00 41.42 104 GLY C C 1
ATOM 7947 O O . GLY C 1 125 ? 38.470 89.107 -50.266 1.00 41.13 104 GLY C O 1
ATOM 7948 N N . GLY C 1 126 ? 39.155 87.682 -51.897 1.00 39.10 105 GLY C N 1
ATOM 7949 C CA . GLY C 1 126 ? 39.221 86.514 -51.033 1.00 38.52 105 GLY C CA 1
ATOM 7950 C C . GLY C 1 126 ? 40.106 86.671 -49.810 1.00 39.24 105 GLY C C 1
ATOM 7951 O O . GLY C 1 126 ? 39.998 85.884 -48.899 1.00 39.96 105 GLY C O 1
ATOM 7952 N N . ASP C 1 127 ? 41.009 87.660 -49.787 1.00 40.35 106 ASP C N 1
ATOM 7953 C CA . ASP C 1 127 ? 41.856 87.946 -48.596 1.00 38.11 106 ASP C CA 1
ATOM 7954 C C . ASP C 1 127 ? 41.285 89.062 -47.706 1.00 33.78 106 ASP C C 1
ATOM 7955 O O . ASP C 1 127 ? 41.897 89.430 -46.735 1.00 32.42 106 ASP C O 1
ATOM 7957 N N . SER C 1 128 ? 40.142 89.633 -48.063 1.00 31.20 107 SER C N 1
ATOM 7958 C CA . SER C 1 128 ? 39.594 90.745 -47.273 1.00 30.53 107 SER C CA 1
ATOM 7959 C C . SER C 1 128 ? 39.025 90.262 -45.951 1.00 28.23 107 SER C C 1
ATOM 7960 O O . SER C 1 128 ? 38.649 89.105 -45.824 1.00 27.50 107 SER C O 1
ATOM 7963 N N . ARG C 1 129 ? 38.960 91.156 -44.976 1.00 27.59 108 ARG C N 1
ATOM 7964 C CA . ARG C 1 129 ? 38.231 90.864 -43.735 1.00 27.35 108 ARG C CA 1
ATOM 7965 C C . ARG C 1 129 ? 37.099 91.882 -43.546 1.00 25.30 108 ARG C C 1
ATOM 7966 O O . ARG C 1 129 ? 37.221 92.852 -42.831 1.00 23.93 108 ARG C O 1
ATOM 7974 N N . PRO C 1 130 ? 35.989 91.664 -44.225 1.00 24.44 109 PRO C N 1
ATOM 7975 C CA . PRO C 1 130 ? 34.953 92.676 -44.180 1.00 23.72 109 PRO C CA 1
ATOM 7976 C C . PRO C 1 130 ? 34.090 92.614 -42.933 1.00 23.28 109 PRO C C 1
ATOM 7977 O O . PRO C 1 130 ? 33.778 91.503 -42.444 1.00 21.95 109 PRO C O 1
ATOM 7981 N N . LEU C 1 131 ? 33.750 93.809 -42.439 1.00 22.66 110 LEU C N 1
ATOM 7982 C CA . LEU C 1 131 ? 32.611 93.988 -41.551 1.00 23.32 110 LEU C CA 1
ATOM 7983 C C . LEU C 1 131 ? 31.413 94.444 -42.382 1.00 22.38 110 LEU C C 1
ATOM 7984 O O . LEU C 1 131 ? 31.467 95.507 -42.953 1.00 23.40 110 LEU C O 1
ATOM 7989 N N . TYR C 1 132 ? 30.361 93.647 -42.447 1.00 22.30 111 TYR C N 1
ATOM 7990 C CA . TYR C 1 132 ? 29.109 94.027 -43.120 1.00 21.69 111 TYR C CA 1
ATOM 7991 C C . TYR C 1 132 ? 28.191 94.566 -42.075 1.00 21.33 111 TYR C C 1
ATOM 7992 O O . TYR C 1 132 ? 27.809 93.868 -41.185 1.00 21.68 111 TYR C O 1
ATOM 8001 N N . TYR C 1 133 ? 27.886 95.854 -42.161 1.00 21.30 112 TYR C N 1
ATOM 8002 C CA . TYR C 1 133 ? 26.994 96.500 -41.252 1.00 21.35 112 TYR C CA 1
ATOM 8003 C C . TYR C 1 133 ? 25.623 96.714 -41.949 1.00 21.75 112 TYR C C 1
ATOM 8004 O O . TYR C 1 133 ? 25.504 97.514 -42.891 1.00 21.59 112 TYR C O 1
ATOM 8013 N N . LEU C 1 134 ? 24.605 96.046 -41.428 1.00 22.51 113 LEU C N 1
ATOM 8014 C CA . LEU C 1 134 ? 23.277 96.063 -42.008 1.00 23.52 113 LEU C CA 1
ATOM 8015 C C . LEU C 1 134 ? 22.346 97.033 -41.283 1.00 23.83 113 LEU C C 1
ATOM 8016 O O . LEU C 1 134 ? 21.732 96.660 -40.265 1.00 23.42 113 LEU C O 1
ATOM 8021 N N . GLU C 1 135 ? 22.253 98.271 -41.797 1.00 24.15 114 GLU C N 1
ATOM 8022 C CA . GLU C 1 135 ? 21.287 99.216 -41.267 1.00 25.96 114 GLU C CA 1
ATOM 8023 C C . GLU C 1 135 ? 20.093 99.138 -42.177 1.00 26.33 114 GLU C C 1
ATOM 8024 O O . GLU C 1 135 ? 19.812 100.047 -42.960 1.00 25.92 114 GLU C O 1
ATOM 8030 N N . MET C 1 136 ? 19.405 98.005 -42.057 1.00 27.55 115 MET C N 1
ATOM 8031 C CA . MET C 1 136 ? 18.327 97.626 -42.948 1.00 29.61 115 MET C CA 1
ATOM 8032 C C . MET C 1 136 ? 17.163 97.027 -42.153 1.00 31.58 115 MET C C 1
ATOM 8033 O O . MET C 1 136 ? 17.325 96.590 -40.998 1.00 29.59 115 MET C O 1
ATOM 8038 N N . PRO C 1 137 ? 16.005 96.950 -42.783 1.00 32.94 116 PRO C N 1
ATOM 8039 C CA . PRO C 1 137 ? 14.878 96.323 -42.143 1.00 32.79 116 PRO C CA 1
ATOM 8040 C C . PRO C 1 137 ? 15.208 94.902 -41.796 1.00 30.29 116 PRO C C 1
ATOM 8041 O O . PRO C 1 137 ? 15.920 94.236 -42.540 1.00 32.56 116 PRO C O 1
ATOM 8045 N N . PRO C 1 138 ? 14.696 94.411 -40.670 1.00 28.97 117 PRO C N 1
ATOM 8046 C CA . PRO C 1 138 ? 15.097 93.079 -40.208 1.00 28.20 117 PRO C CA 1
ATOM 8047 C C . PRO C 1 138 ? 14.685 91.928 -41.090 1.00 27.72 117 PRO C C 1
ATOM 8048 O O . PRO C 1 138 ? 15.378 90.892 -41.149 1.00 27.84 117 PRO C O 1
ATOM 8052 N N . SER C 1 139 ? 13.587 92.095 -41.810 1.00 27.32 118 SER C N 1
ATOM 8053 C CA . SER C 1 139 ? 13.179 91.064 -42.799 1.00 27.43 118 SER C CA 1
ATOM 8054 C C . SER C 1 139 ? 14.246 90.864 -43.866 1.00 26.54 118 SER C C 1
ATOM 8055 O O . SER C 1 139 ? 14.239 89.857 -44.552 1.00 27.66 118 SER C O 1
ATOM 8058 N N . LEU C 1 140 ? 15.174 91.800 -44.008 1.00 26.01 119 LEU C N 1
ATOM 8059 C CA . LEU C 1 140 ? 16.245 91.636 -44.997 1.00 26.00 119 LEU C CA 1
ATOM 8060 C C . LEU C 1 140 ? 17.580 91.049 -44.498 1.00 25.74 119 LEU C C 1
ATOM 8061 O O . LEU C 1 140 ? 18.477 90.801 -45.320 1.00 26.16 119 LEU C O 1
ATOM 8066 N N . PHE C 1 141 ? 17.720 90.830 -43.190 1.00 25.36 120 PHE C N 1
ATOM 8067 C CA . PHE C 1 141 ? 19.000 90.372 -42.651 1.00 25.21 120 PHE C CA 1
ATOM 8068 C C . PHE C 1 141 ? 19.369 89.010 -43.214 1.00 25.49 120 PHE C C 1
ATOM 8069 O O . PHE C 1 141 ? 20.511 88.795 -43.686 1.00 24.80 120 PHE C O 1
ATOM 8077 N N . ALA C 1 142 ? 18.400 88.095 -43.197 1.00 26.88 121 ALA C N 1
ATOM 8078 C CA . ALA C 1 142 ? 18.648 86.739 -43.647 1.00 28.84 121 ALA C CA 1
ATOM 8079 C C . ALA C 1 142 ? 18.880 86.675 -45.149 1.00 30.05 121 ALA C C 1
ATOM 8080 O O . ALA C 1 142 ? 19.867 86.090 -45.595 1.00 33.46 121 ALA C O 1
ATOM 8082 N N . PRO C 1 143 ? 18.038 87.334 -45.937 1.00 30.41 122 PRO C N 1
ATOM 8083 C CA . PRO C 1 143 ? 18.309 87.326 -47.377 1.00 30.57 122 PRO C CA 1
ATOM 8084 C C . PRO C 1 143 ? 19.689 87.876 -47.766 1.00 29.11 122 PRO C C 1
ATOM 8085 O O . PRO C 1 143 ? 20.317 87.346 -48.663 1.00 28.31 122 PRO C O 1
ATOM 8089 N N . ILE C 1 144 ? 20.128 88.948 -47.108 1.00 28.09 123 ILE C N 1
ATOM 8090 C CA . ILE C 1 144 ? 21.443 89.539 -47.414 1.00 27.54 123 ILE C CA 1
ATOM 8091 C C . ILE C 1 144 ? 22.571 88.552 -47.054 1.00 27.40 123 ILE C C 1
ATOM 8092 O O . ILE C 1 144 ? 23.511 88.326 -47.822 1.00 27.95 123 ILE C O 1
ATOM 8097 N N . VAL C 1 145 ? 22.484 88.004 -45.856 1.00 27.16 124 VAL C N 1
ATOM 8098 C CA . VAL C 1 145 ? 23.508 87.117 -45.365 1.00 27.75 124 VAL C CA 1
ATOM 8099 C C . VAL C 1 145 ? 23.554 85.822 -46.201 1.00 27.78 124 VAL C C 1
ATOM 8100 O O . VAL C 1 145 ? 24.618 85.300 -46.519 1.00 26.38 124 VAL C O 1
ATOM 8104 N N . GLU C 1 146 ? 22.378 85.309 -46.536 1.00 28.95 125 GLU C N 1
ATOM 8105 C CA . GLU C 1 146 ? 22.278 84.143 -47.399 1.00 30.39 125 GLU C CA 1
ATOM 8106 C C . GLU C 1 146 ? 22.854 84.421 -48.767 1.00 29.84 125 GLU C C 1
ATOM 8107 O O . GLU C 1 146 ? 23.521 83.579 -49.342 1.00 31.14 125 GLU C O 1
ATOM 8113 N N . ASN C 1 147 ? 22.656 85.625 -49.272 1.00 29.13 126 ASN C N 1
ATOM 8114 C CA . ASN C 1 147 ? 23.274 86.017 -50.547 1.00 29.03 126 ASN C CA 1
ATOM 8115 C C . ASN C 1 147 ? 24.792 86.222 -50.463 1.00 28.88 126 ASN C C 1
ATOM 8116 O O . ASN C 1 147 ? 25.510 85.935 -51.411 1.00 28.20 126 ASN C O 1
ATOM 8121 N N . LEU C 1 148 ? 25.268 86.740 -49.333 1.00 27.89 127 LEU C N 1
ATOM 8122 C CA . LEU C 1 148 ? 26.700 86.891 -49.152 1.00 26.85 127 LEU C CA 1
ATOM 8123 C C . LEU C 1 148 ? 27.326 85.506 -49.150 1.00 27.35 127 LEU C C 1
ATOM 8124 O O . LEU C 1 148 ? 28.387 85.311 -49.738 1.00 26.64 127 LEU C O 1
ATOM 8129 N N . ALA C 1 149 ? 26.675 84.561 -48.481 1.00 28.66 128 ALA C N 1
ATOM 8130 C CA . ALA C 1 149 ? 27.132 83.154 -48.437 1.00 30.32 128 ALA C CA 1
ATOM 8131 C C . ALA C 1 149 ? 27.162 82.531 -49.852 1.00 33.40 128 ALA C C 1
ATOM 8132 O O . ALA C 1 149 ? 28.216 82.028 -50.270 1.00 34.91 128 ALA C O 1
ATOM 8134 N N . LYS C 1 150 ? 26.065 82.653 -50.618 1.00 33.69 129 LYS C N 1
ATOM 8135 C CA . LYS C 1 150 ? 26.036 82.096 -51.989 1.00 36.09 129 LYS C CA 1
ATOM 8136 C C . LYS C 1 150 ? 27.179 82.671 -52.828 1.00 36.29 129 LYS C C 1
ATOM 8137 O O . LYS C 1 150 ? 27.718 81.994 -53.682 1.00 39.24 129 LYS C O 1
ATOM 8139 N N . ALA C 1 151 ? 27.576 83.913 -52.583 1.00 34.98 130 ALA C N 1
ATOM 8140 C CA . ALA C 1 151 ? 28.659 84.509 -53.352 1.00 35.20 130 ALA C CA 1
ATOM 8141 C C . ALA C 1 151 ? 30.007 84.308 -52.669 1.00 35.06 130 ALA C C 1
ATOM 8142 O O . ALA C 1 151 ? 30.996 84.941 -53.041 1.00 32.59 130 ALA C O 1
ATOM 8144 N N . ASP C 1 152 ? 30.038 83.472 -51.637 1.00 36.24 131 ASP C N 1
ATOM 8145 C CA . ASP C 1 152 ? 31.292 83.158 -50.964 1.00 39.03 131 ASP C CA 1
ATOM 8146 C C . ASP C 1 152 ? 32.009 84.364 -50.363 1.00 33.43 131 ASP C C 1
ATOM 8147 O O . ASP C 1 152 ? 33.183 84.550 -50.579 1.00 31.25 131 ASP C O 1
ATOM 8152 N N . LEU C 1 153 ? 31.280 85.219 -49.676 1.00 31.04 132 LEU C N 1
ATOM 8153 C CA . LEU C 1 153 ? 31.835 86.468 -49.182 1.00 29.94 132 LEU C CA 1
ATOM 8154 C C . LEU C 1 153 ? 31.885 86.564 -47.667 1.00 28.36 132 LEU C C 1
ATOM 8155 O O . LEU C 1 153 ? 32.077 87.663 -47.129 1.00 28.07 132 LEU C O 1
ATOM 8160 N N . LEU C 1 154 ? 31.725 85.441 -46.983 1.00 27.60 133 LEU C N 1
ATOM 8161 C CA . LEU C 1 154 ? 31.612 85.437 -45.509 1.00 28.58 133 LEU C CA 1
ATOM 8162 C C . LEU C 1 154 ? 32.807 84.847 -44.730 1.00 30.24 133 LEU C C 1
ATOM 8163 O O . LEU C 1 154 ? 32.894 84.995 -43.536 1.00 29.42 133 LEU C O 1
ATOM 8168 N N . GLU C 1 155 ? 33.736 84.216 -45.413 1.00 33.28 134 GLU C N 1
ATOM 8169 C CA . GLU C 1 155 ? 34.786 83.455 -44.757 1.00 35.72 134 GLU C CA 1
ATOM 8170 C C . GLU C 1 155 ? 35.555 84.180 -43.662 1.00 36.29 134 GLU C C 1
ATOM 8171 O O . GLU C 1 155 ? 35.900 83.588 -42.613 1.00 36.42 134 GLU C O 1
ATOM 8173 N N . ARG C 1 156 ? 35.899 85.426 -43.922 1.00 35.64 135 ARG C N 1
ATOM 8174 C CA . ARG C 1 156 ? 36.703 86.153 -42.962 1.00 34.98 135 ARG C CA 1
ATOM 8175 C C . ARG C 1 156 ? 35.898 87.346 -42.427 1.00 31.08 135 ARG C C 1
ATOM 8176 O O . ARG C 1 156 ? 36.453 88.370 -42.011 1.00 28.86 135 ARG C O 1
ATOM 8178 N N . ALA C 1 157 ? 34.581 87.199 -42.457 1.00 27.49 136 ALA C N 1
ATOM 8179 C CA . ALA C 1 157 ? 33.718 88.300 -42.244 1.00 26.68 136 ALA C CA 1
ATOM 8180 C C . ALA C 1 157 ? 33.087 88.319 -40.862 1.00 25.87 136 ALA C C 1
ATOM 8181 O O . ALA C 1 157 ? 33.071 87.316 -40.178 1.00 25.32 136 ALA C O 1
ATOM 8183 N N . ARG C 1 158 ? 32.611 89.488 -40.481 1.00 24.99 137 ARG C N 1
ATOM 8184 C CA . ARG C 1 158 ? 31.629 89.610 -39.435 1.00 26.37 137 ARG C CA 1
ATOM 8185 C C . ARG C 1 158 ? 30.438 90.377 -39.980 1.00 25.29 137 ARG C C 1
ATOM 8186 O O . ARG C 1 158 ? 30.563 91.129 -40.951 1.00 25.13 137 ARG C O 1
ATOM 8194 N N . VAL C 1 159 ? 29.298 90.198 -39.337 1.00 23.67 138 VAL C N 1
ATOM 8195 C CA . VAL C 1 159 ? 28.050 90.853 -39.768 1.00 22.17 138 VAL C CA 1
ATOM 8196 C C . VAL C 1 159 ? 27.425 91.501 -38.529 1.00 21.55 138 VAL C C 1
ATOM 8197 O O . VAL C 1 159 ? 27.135 90.817 -37.538 1.00 20.51 138 VAL C O 1
ATOM 8201 N N . ALA C 1 160 ? 27.257 92.809 -38.604 1.00 20.67 139 ALA C N 1
ATOM 8202 C CA . ALA C 1 160 ? 26.616 93.542 -37.562 1.00 21.06 139 ALA C CA 1
ATOM 8203 C C . ALA C 1 160 ? 25.182 93.902 -38.007 1.00 21.10 139 ALA C C 1
ATOM 8204 O O . ALA C 1 160 ? 25.019 94.553 -39.043 1.00 20.66 139 ALA C O 1
ATOM 8206 N N . VAL C 1 161 ? 24.186 93.506 -37.207 1.00 21.40 140 VAL C N 1
ATOM 8207 C CA . VAL C 1 161 ? 22.791 93.752 -37.519 1.00 21.43 140 VAL C CA 1
ATOM 8208 C C . VAL C 1 161 ? 22.195 94.788 -36.601 1.00 21.61 140 VAL C C 1
ATOM 8209 O O . VAL C 1 161 ? 22.277 94.653 -35.358 1.00 22.61 140 VAL C O 1
ATOM 8213 N N . GLU C 1 162 ? 21.545 95.790 -37.180 1.00 21.62 141 GLU C N 1
ATOM 8214 C CA . GLU C 1 162 ? 20.841 96.809 -36.373 1.00 22.71 141 GLU C CA 1
ATOM 8215 C C . GLU C 1 162 ? 19.582 96.252 -35.715 1.00 24.62 141 GLU C C 1
ATOM 8216 O O . GLU C 1 162 ? 18.904 95.459 -36.316 1.00 26.70 141 GLU C O 1
ATOM 8222 N N . LYS C 1 163 ? 19.324 96.617 -34.461 1.00 25.57 142 LYS C N 1
ATOM 8223 C CA . LYS C 1 163 ? 18.055 96.278 -33.757 1.00 27.92 142 LYS C CA 1
ATOM 8224 C C . LYS C 1 163 ? 16.849 96.725 -34.593 1.00 29.48 142 LYS C C 1
ATOM 8225 O O . LYS C 1 163 ? 16.914 97.775 -35.222 1.00 31.47 142 LYS C O 1
ATOM 8227 N N . PRO C 1 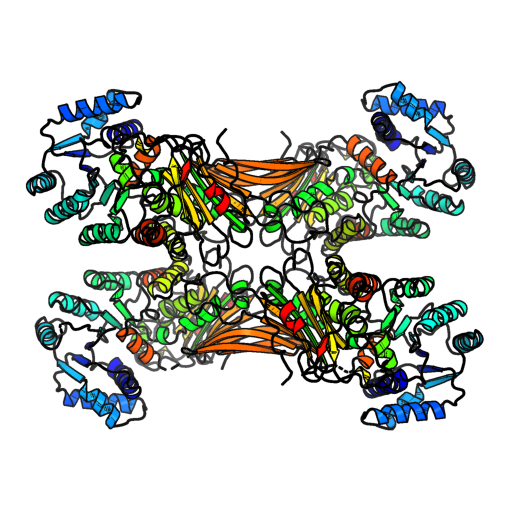164 ? 15.729 95.963 -34.558 1.00 30.64 143 PRO C N 1
ATOM 8228 C CA . PRO C 1 164 ? 15.492 94.761 -33.757 1.00 29.75 143 PRO C CA 1
ATOM 8229 C C . PRO C 1 164 ? 15.976 93.506 -34.428 1.00 30.14 143 PRO C C 1
ATOM 8230 O O . PRO C 1 164 ? 16.144 93.474 -35.652 1.00 31.40 143 PRO C O 1
ATOM 8234 N N . PHE C 1 165 ? 16.276 92.514 -33.603 1.00 29.82 144 PHE C N 1
ATOM 8235 C CA . PHE C 1 165 ? 16.620 91.179 -34.054 1.00 31.61 144 PHE C CA 1
ATOM 8236 C C . PHE C 1 165 ? 15.698 90.181 -33.320 1.00 33.90 144 PHE C C 1
ATOM 8237 O O . PHE C 1 165 ? 16.149 89.367 -32.569 1.00 37.63 144 PHE C O 1
ATOM 8245 N N . GLY C 1 166 ? 14.395 90.338 -33.511 1.00 32.99 145 GLY C N 1
ATOM 8246 C CA . GLY C 1 166 ? 13.381 89.523 -32.902 1.00 34.22 145 GLY C CA 1
ATOM 8247 C C . GLY C 1 166 ? 12.477 90.381 -32.058 1.00 34.65 145 GLY C C 1
ATOM 8248 O O . GLY C 1 166 ? 12.913 91.412 -31.538 1.00 37.88 145 GLY C O 1
ATOM 8249 N N . HIS C 1 167 ? 11.238 89.943 -31.921 1.00 32.25 146 HIS C N 1
ATOM 8250 C CA . HIS C 1 167 ? 10.271 90.580 -31.049 1.00 33.43 146 HIS C CA 1
ATOM 8251 C C . HIS C 1 167 ? 9.689 89.613 -29.991 1.00 31.15 146 HIS C C 1
ATOM 8252 O O . HIS C 1 167 ? 8.826 89.981 -29.206 1.00 29.25 146 HIS C O 1
ATOM 8259 N N . ASP C 1 168 ? 10.201 88.384 -29.965 1.00 29.41 147 ASP C N 1
ATOM 8260 C CA . ASP C 1 168 ? 9.870 87.395 -28.956 1.00 28.35 147 ASP C CA 1
ATOM 8261 C C . ASP C 1 168 ? 10.774 86.178 -29.131 1.00 27.54 147 ASP C C 1
ATOM 8262 O O . ASP C 1 168 ? 11.625 86.168 -30.017 1.00 25.75 147 ASP C O 1
ATOM 8267 N N . LEU C 1 169 ? 10.591 85.157 -28.281 1.00 27.51 148 LEU C N 1
ATOM 8268 C CA . LEU C 1 169 ? 11.512 84.019 -28.252 1.00 28.12 148 LEU C CA 1
ATOM 8269 C C . LEU C 1 169 ? 11.512 83.322 -29.601 1.00 28.74 148 LEU C C 1
ATOM 8270 O O . LEU C 1 169 ? 12.560 83.045 -30.164 1.00 28.48 148 LEU C O 1
ATOM 8275 N N . GLU C 1 170 ? 10.334 83.073 -30.127 1.00 31.28 149 GLU C N 1
ATOM 8276 C CA . GLU C 1 170 ? 10.209 82.311 -31.362 1.00 33.66 149 GLU C CA 1
ATOM 8277 C C . GLU C 1 170 ? 10.788 83.086 -32.560 1.00 31.60 149 GLU C C 1
ATOM 8278 O O . GLU C 1 170 ? 11.548 82.506 -33.349 1.00 30.68 149 GLU C O 1
ATOM 8284 N N . SER C 1 171 ? 10.449 84.370 -32.685 1.00 29.39 150 SER C N 1
ATOM 8285 C CA . SER C 1 171 ? 10.962 85.193 -33.793 1.00 30.09 150 SER C CA 1
ATOM 8286 C C . SER C 1 171 ? 12.489 85.364 -33.727 1.00 30.06 150 SER C C 1
ATOM 8287 O O . SER C 1 171 ? 13.193 85.293 -34.752 1.00 29.84 150 SER C O 1
ATOM 8290 N N . ALA C 1 172 ? 13.024 85.482 -32.516 1.00 30.98 151 ALA C N 1
ATOM 8291 C CA . ALA C 1 172 ? 14.482 85.564 -32.350 1.00 31.48 151 ALA C CA 1
ATOM 8292 C C . ALA C 1 172 ? 15.169 84.243 -32.713 1.00 32.03 151 ALA C C 1
ATOM 8293 O O . ALA C 1 172 ? 16.195 84.240 -33.386 1.00 29.83 151 ALA C O 1
ATOM 8295 N N . ARG C 1 173 ? 14.577 83.127 -32.305 1.00 35.34 152 ARG C N 1
ATOM 8296 C CA . ARG C 1 173 ? 15.095 81.800 -32.683 1.00 38.39 152 ARG C CA 1
ATOM 8297 C C . ARG C 1 173 ? 15.083 81.556 -34.192 1.00 38.12 152 ARG C C 1
ATOM 8298 O O . ARG C 1 173 ? 16.037 80.997 -34.705 1.00 38.29 152 ARG C O 1
ATOM 8306 N N . ASP C 1 174 ? 14.014 81.957 -34.880 1.00 38.21 153 ASP C N 1
ATOM 8307 C CA . ASP C 1 174 ? 13.916 81.765 -36.328 1.00 39.21 153 ASP C CA 1
ATOM 8308 C C . ASP C 1 174 ? 14.956 82.593 -37.065 1.00 38.48 153 ASP C C 1
ATOM 8309 O O . ASP C 1 174 ? 15.636 82.100 -37.943 1.00 39.06 153 ASP C O 1
ATOM 8314 N N . LEU C 1 175 ? 15.083 83.862 -36.701 1.00 38.31 154 LEU C N 1
ATOM 8315 C CA . LEU C 1 175 ? 16.081 84.732 -37.326 1.00 35.40 154 LEU C CA 1
ATOM 8316 C C . LEU C 1 175 ? 17.459 84.135 -37.091 1.00 34.98 154 LEU C C 1
ATOM 8317 O O . LEU C 1 175 ? 18.247 83.938 -38.014 1.00 34.50 154 LEU C O 1
ATOM 8322 N N . ASN C 1 176 ? 17.720 83.816 -35.841 1.00 34.20 155 ASN C N 1
ATOM 8323 C CA . ASN C 1 176 ? 18.988 83.259 -35.478 1.00 35.69 155 ASN C CA 1
ATOM 8324 C C . ASN C 1 176 ? 19.385 81.965 -36.185 1.00 37.58 155 ASN C C 1
ATOM 8325 O O . ASN C 1 176 ? 20.564 81.766 -36.504 1.00 40.83 155 ASN C O 1
ATOM 8330 N N . ALA C 1 177 ? 18.421 81.061 -36.355 1.00 37.48 156 ALA C N 1
ATOM 8331 C CA . ALA C 1 177 ? 18.659 79.803 -37.040 1.00 38.22 156 ALA C CA 1
ATOM 8332 C C . ALA C 1 177 ? 19.104 80.081 -38.468 1.00 39.92 156 ALA C C 1
ATOM 8333 O O . ALA C 1 177 ? 20.020 79.421 -38.971 1.00 40.79 156 ALA C O 1
ATOM 8335 N N . ARG C 1 178 ? 18.482 81.064 -39.123 1.00 39.24 157 ARG C N 1
ATOM 8336 C CA . ARG C 1 178 ? 18.845 81.389 -40.513 1.00 38.73 157 ARG C CA 1
ATOM 8337 C C . ARG C 1 178 ? 20.273 81.972 -40.620 1.00 37.43 157 ARG C C 1
ATOM 8338 O O . ARG C 1 178 ? 21.029 81.612 -41.500 1.00 38.46 157 ARG C O 1
ATOM 8346 N N . LEU C 1 179 ? 20.664 82.808 -39.674 1.00 34.69 158 LEU C N 1
ATOM 8347 C CA . LEU C 1 179 ? 22.006 83.341 -39.643 1.00 32.46 158 LEU C CA 1
ATOM 8348 C C . LEU C 1 179 ? 23.045 82.285 -39.304 1.00 33.90 158 LEU C C 1
ATOM 8349 O O . LEU C 1 179 ? 24.139 82.248 -39.932 1.00 33.13 158 LEU C O 1
ATOM 8354 N N . ARG C 1 180 ? 22.746 81.438 -38.316 1.00 33.36 159 ARG C N 1
ATOM 8355 C CA . ARG C 1 180 ? 23.717 80.448 -37.859 1.00 35.17 159 ARG C CA 1
ATOM 8356 C C . ARG C 1 180 ? 23.913 79.306 -38.880 1.00 35.59 159 ARG C C 1
ATOM 8357 O O . ARG C 1 180 ? 24.900 78.586 -38.836 1.00 34.63 159 ARG C O 1
ATOM 8365 N N . ALA C 1 181 ? 23.008 79.194 -39.830 1.00 36.61 160 ALA C N 1
ATOM 8366 C CA . ALA C 1 181 ? 23.195 78.256 -40.912 1.00 38.39 160 ALA C CA 1
ATOM 8367 C C . ALA C 1 181 ? 24.419 78.611 -41.723 1.00 38.46 160 ALA C C 1
ATOM 8368 O O . ALA C 1 181 ? 25.046 77.727 -42.283 1.00 42.16 160 ALA C O 1
ATOM 8370 N N . VAL C 1 182 ? 24.785 79.892 -41.776 1.00 39.25 161 VAL C N 1
ATOM 8371 C CA . VAL C 1 182 ? 25.978 80.322 -42.550 1.00 35.57 161 VAL C CA 1
ATOM 8372 C C . VAL C 1 182 ? 27.063 81.064 -41.774 1.00 34.11 161 VAL C C 1
ATOM 8373 O O . VAL C 1 182 ? 28.140 81.303 -42.295 1.00 33.03 161 VAL C O 1
ATOM 8377 N N . LEU C 1 183 ? 26.764 81.490 -40.545 1.00 32.38 162 LEU C N 1
ATOM 8378 C CA . LEU C 1 183 ? 27.722 82.238 -39.726 1.00 29.34 162 LEU C CA 1
ATOM 8379 C C . LEU C 1 183 ? 27.929 81.536 -38.410 1.00 29.27 162 LEU C C 1
ATOM 8380 O O . LEU C 1 183 ? 26.985 80.987 -37.832 1.00 28.07 162 LEU C O 1
ATOM 8385 N N . ASP C 1 184 ? 29.158 81.559 -37.928 1.00 29.10 163 ASP C N 1
ATOM 8386 C CA . ASP C 1 184 ? 29.445 81.197 -36.545 1.00 30.06 163 ASP C CA 1
ATOM 8387 C C . ASP C 1 184 ? 28.960 82.332 -35.657 1.00 29.33 163 ASP C C 1
ATOM 8388 O O . ASP C 1 184 ? 28.818 83.492 -36.111 1.00 29.66 163 ASP C O 1
ATOM 8393 N N . GLU C 1 185 ? 28.689 82.005 -34.399 1.00 27.97 164 GLU C N 1
ATOM 8394 C CA . GLU C 1 185 ? 28.174 82.975 -33.446 1.00 27.02 164 GLU C CA 1
ATOM 8395 C C . GLU C 1 185 ? 29.110 84.146 -33.330 1.00 25.70 164 GLU C C 1
ATOM 8396 O O . GLU C 1 185 ? 28.681 85.252 -33.195 1.00 25.84 164 GLU C O 1
ATOM 8402 N N . ASP C 1 186 ? 30.401 83.908 -33.409 1.00 26.73 165 ASP C N 1
ATOM 8403 C CA . ASP C 1 186 ? 31.358 84.957 -33.225 1.00 27.30 165 ASP C CA 1
ATOM 8404 C C . ASP C 1 186 ? 31.495 85.871 -34.469 1.00 26.69 165 ASP C C 1
ATOM 8405 O O . ASP C 1 186 ? 32.229 86.839 -34.426 1.00 25.59 165 ASP C O 1
ATOM 8410 N N . GLN C 1 187 ? 30.761 85.581 -35.540 1.00 25.96 166 GLN C N 1
ATOM 8411 C CA . GLN C 1 187 ? 30.708 86.482 -36.660 1.00 26.04 166 GLN C CA 1
ATOM 8412 C C . GLN C 1 187 ? 29.460 87.335 -36.609 1.00 26.11 166 GLN C C 1
ATOM 8413 O O . GLN C 1 187 ? 29.289 88.255 -37.398 1.00 28.38 166 GLN C O 1
ATOM 8419 N N . ILE C 1 188 ? 28.619 87.097 -35.625 1.00 25.21 167 ILE C N 1
ATOM 8420 C CA . ILE C 1 188 ? 27.376 87.851 -35.492 1.00 24.41 167 ILE C CA 1
ATOM 8421 C C . ILE C 1 188 ? 27.445 88.884 -34.407 1.00 23.44 167 ILE C C 1
ATOM 8422 O O . ILE C 1 188 ? 27.640 88.549 -33.250 1.00 23.43 167 ILE C O 1
ATOM 8427 N N . LEU C 1 189 ? 27.234 90.140 -34.781 1.00 23.29 168 LEU C N 1
ATOM 8428 C CA . LEU C 1 189 ? 27.221 91.268 -33.847 1.00 23.78 168 LEU C CA 1
ATOM 8429 C C . LEU C 1 189 ? 25.824 91.938 -33.835 1.00 23.29 168 LEU C C 1
ATOM 8430 O O . LEU C 1 189 ? 25.424 92.649 -34.788 1.00 22.24 168 LEU C O 1
ATOM 8435 N N . ARG C 1 190 ? 25.110 91.761 -32.737 1.00 22.38 169 ARG C N 1
ATOM 8436 C CA . ARG C 1 190 ? 23.766 92.317 -32.633 1.00 23.27 169 ARG C CA 1
ATOM 8437 C C . ARG C 1 190 ? 23.834 93.701 -32.018 1.00 22.53 169 ARG C C 1
ATOM 8438 O O . ARG C 1 190 ? 24.085 93.824 -30.834 1.00 23.51 169 ARG C O 1
ATOM 8446 N N . VAL C 1 191 ? 23.645 94.731 -32.831 1.00 22.61 170 VAL C N 1
ATOM 8447 C CA . VAL C 1 191 ? 23.860 96.138 -32.421 1.00 23.28 170 VAL C CA 1
ATOM 8448 C C . VAL C 1 191 ? 22.633 96.725 -31.710 1.00 23.51 170 VAL C C 1
ATOM 8449 O O . VAL C 1 191 ? 21.525 96.818 -32.290 1.00 23.25 170 VAL C O 1
ATOM 8453 N N . ASP C 1 192 ? 22.828 97.109 -30.453 1.00 23.58 171 ASP C N 1
ATOM 8454 C CA . ASP C 1 192 ? 21.783 97.743 -29.644 1.00 23.25 171 ASP C CA 1
ATOM 8455 C C . ASP C 1 192 ? 22.423 98.961 -29.035 1.00 22.88 171 ASP C C 1
ATOM 8456 O O . ASP C 1 192 ? 23.266 98.858 -28.141 1.00 23.10 171 ASP C O 1
ATOM 8461 N N . HIS C 1 193 ? 22.032 100.125 -29.513 1.00 23.07 172 HIS C N 1
ATOM 8462 C CA . HIS C 1 193 ? 22.663 101.362 -29.113 1.00 24.23 172 HIS C CA 1
ATOM 8463 C C . HIS C 1 193 ? 22.705 101.531 -27.586 1.00 23.75 172 HIS C C 1
ATOM 8464 O O . HIS C 1 193 ? 23.662 102.114 -27.082 1.00 23.71 172 HIS C O 1
ATOM 8471 N N . PHE C 1 194 ? 21.664 101.070 -26.856 1.00 22.70 173 PHE C N 1
ATOM 8472 C CA . PHE C 1 194 ? 21.704 101.187 -25.392 1.00 23.23 173 PHE C CA 1
ATOM 8473 C C . PHE C 1 194 ? 22.948 100.546 -24.786 1.00 23.35 173 PHE C C 1
ATOM 8474 O O . PHE C 1 194 ? 23.513 101.071 -23.849 1.00 23.99 173 PHE C O 1
ATOM 8482 N N . LEU C 1 195 ? 23.341 99.392 -25.297 1.00 23.81 174 LEU C N 1
ATOM 8483 C CA . LEU C 1 195 ? 24.493 98.677 -24.763 1.00 24.83 174 LEU C CA 1
ATOM 8484 C C . LEU C 1 195 ? 25.780 99.454 -24.847 1.00 24.89 174 LEU C C 1
ATOM 8485 O O . LEU C 1 195 ? 26.650 99.293 -24.010 1.00 25.25 174 LEU C O 1
ATOM 8490 N N . GLY C 1 196 ? 25.869 100.331 -25.826 1.00 25.92 175 GLY C N 1
ATOM 8491 C CA . GLY C 1 196 ? 26.976 101.231 -25.977 1.00 26.20 175 GLY C CA 1
ATOM 8492 C C . GLY C 1 196 ? 27.216 102.162 -24.806 1.00 28.53 175 GLY C C 1
ATOM 8493 O O . GLY C 1 196 ? 28.273 102.747 -24.711 1.00 26.92 175 GLY C O 1
ATOM 8494 N N . LYS C 1 197 ? 26.209 102.314 -23.940 1.00 31.05 176 LYS C N 1
ATOM 8495 C CA . LYS C 1 197 ? 26.298 103.119 -22.744 1.00 32.12 176 LYS C CA 1
ATOM 8496 C C . LYS C 1 197 ? 26.835 102.325 -21.553 1.00 31.72 176 LYS C C 1
ATOM 8497 O O . LYS C 1 197 ? 27.052 102.912 -20.485 1.00 31.17 176 LYS C O 1
ATOM 8503 N N . GLN C 1 198 ? 27.016 101.027 -21.694 1.00 29.70 177 GLN C N 1
ATOM 8504 C CA . GLN C 1 198 ? 27.344 100.233 -20.521 1.00 31.32 177 GLN C CA 1
ATOM 8505 C C . GLN C 1 198 ? 28.840 100.271 -20.193 1.00 30.20 177 GLN C C 1
ATOM 8506 O O . GLN C 1 198 ? 29.654 100.033 -21.077 1.00 29.46 177 GLN C O 1
ATOM 8512 N N . PRO C 1 199 ? 29.190 100.550 -18.931 1.00 27.22 178 PRO C N 1
ATOM 8513 C CA . PRO C 1 199 ? 30.596 100.649 -18.540 1.00 27.93 178 PRO C CA 1
ATOM 8514 C C . PRO C 1 199 ? 31.062 99.288 -18.105 1.00 27.57 178 PRO C C 1
ATOM 8515 O O . PRO C 1 199 ? 31.301 99.064 -16.917 1.00 27.25 178 PRO C O 1
ATOM 8519 N N . VAL C 1 200 ? 31.147 98.403 -19.090 1.00 27.06 179 VAL C N 1
ATOM 8520 C CA . VAL C 1 200 ? 31.401 97.001 -18.887 1.00 28.78 179 VAL C CA 1
ATOM 8521 C C . VAL C 1 200 ? 32.745 96.741 -18.193 1.00 29.25 179 VAL C C 1
ATOM 8522 O O . VAL C 1 200 ? 32.787 96.063 -17.172 1.00 30.19 179 VAL C O 1
ATOM 8526 N N . GLU C 1 201 ? 33.831 97.317 -18.684 1.00 29.36 180 GLU C N 1
ATOM 8527 C CA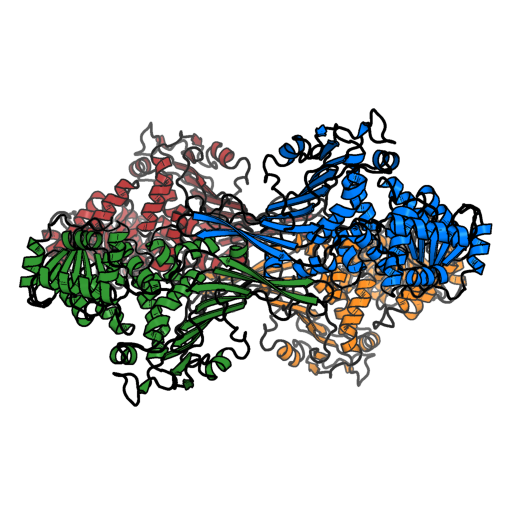 . GLU C 1 201 ? 35.122 97.081 -18.012 1.00 32.16 180 GLU C CA 1
ATOM 8528 C C . GLU C 1 201 ? 35.222 97.744 -16.637 1.00 29.24 180 GLU C C 1
ATOM 8529 O O . GLU C 1 201 ? 35.793 97.184 -15.711 1.00 26.82 180 GLU C O 1
ATOM 8535 N N . GLU C 1 202 ? 34.682 98.950 -16.537 1.00 29.23 181 GLU C N 1
ATOM 8536 C CA . GLU C 1 202 ? 34.859 99.757 -15.361 1.00 29.25 181 GLU C CA 1
ATOM 8537 C C . GLU C 1 202 ? 34.026 99.237 -14.199 1.00 27.70 181 GLU C C 1
ATOM 8538 O O . GLU C 1 202 ? 34.422 99.314 -13.049 1.00 26.90 181 GLU C O 1
ATOM 8544 N N . LEU C 1 203 ? 32.864 98.695 -14.503 1.00 27.34 182 LEU C N 1
ATOM 8545 C CA . LEU C 1 203 ? 32.011 98.140 -13.474 1.00 27.58 182 LEU C CA 1
ATOM 8546 C C . LEU C 1 203 ? 32.611 96.823 -12.946 1.00 24.98 182 LEU C C 1
ATOM 8547 O O . LEU C 1 203 ? 32.541 96.485 -11.750 1.00 23.09 182 LEU C O 1
ATOM 8552 N N . GLN C 1 204 ? 33.213 96.079 -13.848 1.00 24.46 183 GLN C N 1
ATOM 8553 C CA . GLN C 1 204 ? 33.973 94.893 -13.446 1.00 24.40 183 GLN C CA 1
ATOM 8554 C C . GLN C 1 204 ? 35.137 95.219 -12.550 1.00 23.23 183 GLN C C 1
ATOM 8555 O O . GLN C 1 204 ? 35.321 94.573 -11.501 1.00 22.95 183 GLN C O 1
ATOM 8561 N N . TYR C 1 205 ? 35.870 96.260 -12.891 1.00 22.13 184 TYR C N 1
ATOM 8562 C CA . TYR C 1 205 ? 37.007 96.626 -12.065 1.00 22.77 184 TYR C CA 1
ATOM 8563 C C . TYR C 1 205 ? 36.497 97.030 -10.676 1.00 22.17 184 TYR C C 1
ATOM 8564 O O . TYR C 1 205 ? 37.097 96.680 -9.666 1.00 21.81 184 TYR C O 1
ATOM 8573 N N . LEU C 1 206 ? 35.419 97.804 -10.663 1.00 21.77 185 LEU C N 1
ATOM 8574 C CA . LEU C 1 206 ? 34.867 98.309 -9.431 1.00 21.81 185 LEU C CA 1
ATOM 8575 C C . LEU C 1 206 ? 34.578 97.151 -8.501 1.00 21.24 185 LEU C C 1
ATOM 8576 O O . LEU C 1 206 ? 34.918 97.176 -7.323 1.00 21.56 185 LEU C O 1
ATOM 8581 N N . ARG C 1 207 ? 33.965 96.122 -9.039 1.00 20.96 186 ARG C N 1
ATOM 8582 C CA . ARG C 1 207 ? 33.506 94.971 -8.249 1.00 20.57 186 ARG C CA 1
ATOM 8583 C C . ARG C 1 207 ? 34.618 94.042 -7.836 1.00 20.66 186 ARG C C 1
ATOM 8584 O O . ARG C 1 207 ? 34.550 93.418 -6.785 1.00 21.15 186 ARG C O 1
ATOM 8592 N N . PHE C 1 208 ? 35.559 93.809 -8.745 1.00 20.91 187 PHE C N 1
ATOM 8593 C CA . PHE C 1 208 ? 36.426 92.667 -8.646 1.00 20.64 187 PHE C CA 1
ATOM 8594 C C . PHE C 1 208 ? 37.816 93.074 -8.187 1.00 21.01 187 PHE C C 1
ATOM 8595 O O . PHE C 1 208 ? 38.605 92.198 -7.841 1.00 22.08 187 PHE C O 1
ATOM 8603 N N . ALA C 1 209 ? 38.123 94.363 -8.172 1.00 20.39 188 ALA C N 1
ATOM 8604 C CA . ALA C 1 209 ? 39.418 94.819 -7.694 1.00 20.37 188 ALA C CA 1
ATOM 8605 C C . ALA C 1 209 ? 39.364 95.515 -6.361 1.00 20.35 188 ALA C C 1
ATOM 8606 O O . ALA C 1 209 ? 40.441 95.867 -5.799 1.00 20.49 188 ALA C O 1
ATOM 8608 N N . ASN C 1 210 ? 38.160 95.769 -5.845 1.00 19.47 189 ASN C N 1
ATOM 8609 C CA . ASN C 1 210 ? 37.991 96.384 -4.542 1.00 19.60 189 ASN C CA 1
ATOM 8610 C C . ASN C 1 210 ? 37.396 95.410 -3.502 1.00 19.36 189 ASN C C 1
ATOM 8611 O O . ASN C 1 210 ? 36.213 95.076 -3.530 1.00 19.14 189 ASN C O 1
ATOM 8616 N N . ASN C 1 211 ? 38.219 94.956 -2.576 1.00 19.68 190 ASN C N 1
ATOM 8617 C CA . ASN C 1 211 ? 37.747 93.943 -1.632 1.00 20.04 190 ASN C CA 1
ATOM 8618 C C . ASN C 1 211 ? 36.661 94.508 -0.699 1.00 20.20 190 ASN C C 1
ATOM 8619 O O . ASN C 1 211 ? 35.833 93.790 -0.223 1.00 20.45 190 ASN C O 1
ATOM 8624 N N . ALA C 1 212 ? 36.690 95.807 -0.430 1.00 20.34 191 ALA C N 1
ATOM 8625 C CA . ALA C 1 212 ? 35.707 96.396 0.452 1.00 20.40 191 ALA C CA 1
ATOM 8626 C C . ALA C 1 212 ? 34.338 96.222 -0.169 1.00 20.45 191 ALA C C 1
ATOM 8627 O O . ALA C 1 212 ? 33.376 96.158 0.549 1.00 20.82 191 ALA C O 1
ATOM 8629 N N . LEU C 1 213 ? 34.258 96.175 -1.508 1.00 20.09 192 LEU C N 1
ATOM 8630 C CA . LEU C 1 213 ? 32.981 96.031 -2.187 1.00 19.31 192 LEU C CA 1
ATOM 8631 C C . LEU C 1 213 ? 32.671 94.561 -2.445 1.00 19.49 192 LEU C C 1
ATOM 8632 O O . LEU C 1 213 ? 31.539 94.139 -2.259 1.00 18.53 192 LEU C O 1
ATOM 8637 N N . ALA C 1 214 ? 33.701 93.793 -2.852 1.00 19.61 193 ALA C N 1
ATOM 8638 C CA . ALA C 1 214 ? 33.484 92.403 -3.129 1.00 20.22 193 ALA C CA 1
ATOM 8639 C C . ALA C 1 214 ? 32.979 91.644 -1.889 1.00 20.52 193 ALA C C 1
ATOM 8640 O O . ALA C 1 214 ? 32.129 90.798 -1.995 1.00 20.13 193 ALA C O 1
ATOM 8642 N N . LYS C 1 215 ? 33.484 91.990 -0.718 1.00 21.21 194 LYS C N 1
ATOM 8643 C CA . LYS C 1 215 ? 32.981 91.417 0.503 1.00 21.81 194 LYS C CA 1
ATOM 8644 C C . LYS C 1 215 ? 31.502 91.629 0.740 1.00 19.83 194 LYS C C 1
ATOM 8645 O O . LYS C 1 215 ? 30.916 90.853 1.444 1.00 19.03 194 LYS C O 1
ATOM 8651 N N . LEU C 1 216 ? 30.941 92.709 0.216 1.00 18.92 195 LEU C N 1
ATOM 8652 C CA . LEU C 1 216 ? 29.533 93.063 0.443 1.00 18.42 195 LEU C CA 1
ATOM 8653 C C . LEU C 1 216 ? 28.604 92.556 -0.629 1.00 18.37 195 LEU C C 1
ATOM 8654 O O . LEU C 1 216 ? 27.381 92.675 -0.499 1.00 18.06 195 LEU C O 1
ATOM 8659 N N . TRP C 1 217 ? 29.154 91.936 -1.677 1.00 18.52 196 TRP C N 1
ATOM 8660 C CA . TRP C 1 217 ? 28.403 91.838 -2.919 1.00 18.78 196 TRP C CA 1
ATOM 8661 C C . TRP C 1 217 ? 27.630 90.532 -3.053 1.00 18.65 196 TRP C C 1
ATOM 8662 O O . TRP C 1 217 ? 27.859 89.786 -4.018 1.00 19.25 196 TRP C O 1
ATOM 8673 N N . ASP C 1 218 ? 26.855 90.197 -2.025 1.00 18.47 197 ASP C N 1
ATOM 8674 C CA . ASP C 1 218 ? 26.069 88.963 -1.975 1.00 18.43 197 ASP C CA 1
ATOM 8675 C C . ASP C 1 218 ? 24.890 89.070 -0.993 1.00 18.47 197 ASP C C 1
ATOM 8676 O O . ASP C 1 218 ? 24.744 90.081 -0.309 1.00 18.61 197 ASP C O 1
ATOM 8681 N N . ARG C 1 219 ? 24.038 88.054 -0.967 1.00 18.56 198 ARG C N 1
ATOM 8682 C CA . ARG C 1 219 ? 22.832 88.043 -0.168 1.00 18.88 198 ARG C CA 1
ATOM 8683 C C . ARG C 1 219 ? 23.048 88.123 1.356 1.00 19.36 198 ARG C C 1
ATOM 8684 O O . ARG C 1 219 ? 22.115 88.398 2.096 1.00 18.57 198 ARG C O 1
ATOM 8692 N N . ASP C 1 220 ? 24.261 87.883 1.809 1.00 19.90 199 ASP C N 1
ATOM 8693 C CA . ASP C 1 220 ? 24.540 88.008 3.241 1.00 21.19 199 ASP C CA 1
ATOM 8694 C C . ASP C 1 220 ? 24.615 89.493 3.650 1.00 20.77 199 ASP C C 1
ATOM 8695 O O . ASP C 1 220 ? 24.408 89.824 4.822 1.00 20.34 199 ASP C O 1
ATOM 8700 N N . SER C 1 221 ? 24.892 90.377 2.688 1.00 20.03 200 SER C N 1
ATOM 8701 C CA . SER C 1 221 ? 24.894 91.806 3.009 1.00 19.84 200 SER C CA 1
ATOM 8702 C C . SER C 1 221 ? 23.755 92.569 2.332 1.00 19.87 200 SER C C 1
ATOM 8703 O O . SER C 1 221 ? 23.270 93.529 2.873 1.00 19.19 200 SER C O 1
ATOM 8706 N N . ILE C 1 222 ? 23.379 92.170 1.105 1.00 19.94 201 ILE C N 1
ATOM 8707 C CA . ILE C 1 222 ? 22.414 92.913 0.305 1.00 19.23 201 ILE C CA 1
ATOM 8708 C C . ILE C 1 222 ? 21.014 92.321 0.526 1.00 19.46 201 ILE C C 1
ATOM 8709 O O . ILE C 1 222 ? 20.834 91.096 0.387 1.00 18.65 201 ILE C O 1
ATOM 8714 N N . SER C 1 223 ? 20.036 93.183 0.845 1.00 19.87 202 SER C N 1
ATOM 8715 C CA . SER C 1 223 ? 18.649 92.718 1.056 1.00 20.86 202 SER C CA 1
ATOM 8716 C C . SER C 1 223 ? 17.786 92.853 -0.154 1.00 21.11 202 SER C C 1
ATOM 8717 O O . SER C 1 223 ? 16.881 92.049 -0.356 1.00 22.30 202 SER C O 1
ATOM 8720 N N . GLU C 1 224 ? 18.077 93.821 -0.993 1.00 21.26 203 GLU C N 1
ATOM 8721 C CA . GLU C 1 224 ? 17.191 94.175 -2.067 1.00 21.73 203 GLU C CA 1
ATOM 8722 C C . GLU C 1 224 ? 17.915 95.011 -3.112 1.00 20.93 203 GLU C C 1
ATOM 8723 O O . GLU C 1 224 ? 18.794 95.792 -2.769 1.00 20.91 203 GLU C O 1
ATOM 8729 N N . ILE C 1 225 ? 17.499 94.881 -4.365 1.00 20.45 204 ILE C N 1
ATOM 8730 C CA . ILE C 1 225 ? 18.043 95.672 -5.467 1.00 20.45 204 ILE C CA 1
ATOM 8731 C C . ILE C 1 225 ? 16.945 96.393 -6.256 1.00 20.66 204 ILE C C 1
ATOM 8732 O O . ILE C 1 225 ? 15.915 95.798 -6.563 1.00 20.14 204 ILE C O 1
ATOM 8737 N N . HIS C 1 226 ? 17.161 97.682 -6.559 1.00 21.33 205 HIS C N 1
ATOM 8738 C CA . HIS C 1 226 ? 16.263 98.449 -7.437 1.00 22.22 205 HIS C CA 1
ATOM 8739 C C . HIS C 1 226 ? 17.033 98.935 -8.625 1.00 23.22 205 HIS C C 1
ATOM 8740 O O . HIS C 1 226 ? 18.063 99.617 -8.478 1.00 23.41 205 HIS C O 1
ATOM 8747 N N . ILE C 1 227 ? 16.516 98.632 -9.803 1.00 23.32 206 ILE C N 1
ATOM 8748 C CA . ILE C 1 227 ? 17.032 99.193 -11.023 1.00 23.01 206 ILE C CA 1
ATOM 8749 C C . ILE C 1 227 ? 16.055 100.186 -11.626 1.00 22.19 206 ILE C C 1
ATOM 8750 O O . ILE C 1 227 ? 14.898 99.876 -11.886 1.00 21.20 206 ILE C O 1
ATOM 8755 N N . THR C 1 228 ? 16.545 101.391 -11.888 1.00 22.02 207 THR C N 1
ATOM 8756 C CA . THR C 1 228 ? 15.744 102.441 -12.448 1.00 21.42 207 THR C CA 1
ATOM 8757 C C . THR C 1 228 ? 16.362 102.913 -13.748 1.00 21.69 207 THR C C 1
ATOM 8758 O O . THR C 1 228 ? 17.526 103.305 -13.788 1.00 21.22 207 THR C O 1
ATOM 8762 N N . MET C 1 229 ? 15.570 102.918 -14.814 1.00 22.86 208 MET C N 1
ATOM 8763 C CA . MET C 1 229 ? 15.960 103.550 -16.077 1.00 23.50 208 MET C CA 1
ATOM 8764 C C . MET C 1 229 ? 14.932 104.579 -16.489 1.00 23.74 208 MET C C 1
ATOM 8765 O O . MET C 1 229 ? 13.831 104.243 -16.904 1.00 23.15 208 MET C O 1
ATOM 8770 N N . ALA C 1 230 ? 15.286 105.843 -16.327 1.00 24.46 209 ALA C N 1
ATOM 8771 C CA . ALA C 1 230 ? 14.385 106.943 -16.594 1.00 25.00 209 ALA C CA 1
ATOM 8772 C C . ALA C 1 230 ? 14.871 107.798 -17.744 1.00 25.44 209 ALA C C 1
ATOM 8773 O O . ALA C 1 230 ? 16.070 108.124 -17.849 1.00 27.16 209 ALA C O 1
ATOM 8775 N N . GLU C 1 231 ? 13.956 108.110 -18.656 1.00 25.68 210 GLU C N 1
ATOM 8776 C CA . GLU C 1 231 ? 14.250 109.092 -19.724 1.00 26.43 210 GLU C CA 1
ATOM 8777 C C . GLU C 1 231 ? 13.220 110.226 -19.609 1.00 26.81 210 GLU C C 1
ATOM 8778 O O . GLU C 1 231 ? 12.016 109.962 -19.434 1.00 25.81 210 GLU C O 1
ATOM 8784 N N . ASP C 1 232 ? 13.702 111.460 -19.701 1.00 26.76 211 ASP C N 1
ATOM 8785 C CA . ASP C 1 232 ? 12.862 112.634 -19.489 1.00 29.33 211 ASP C CA 1
ATOM 8786 C C . ASP C 1 232 ? 12.340 113.165 -20.813 1.00 29.24 211 ASP C C 1
ATOM 8787 O O . ASP C 1 232 ? 12.264 114.352 -21.002 1.00 31.01 211 ASP C O 1
ATOM 8792 N N . PHE C 1 233 ? 12.008 112.266 -21.716 1.00 28.85 212 PHE C N 1
ATOM 8793 C CA . PHE C 1 233 ? 11.413 112.615 -22.998 1.00 29.24 212 PHE C CA 1
ATOM 8794 C C . PHE C 1 233 ? 10.448 111.478 -23.430 1.00 28.90 212 PHE C C 1
ATOM 8795 O O . PHE C 1 233 ? 10.536 110.350 -22.947 1.00 27.53 212 PHE C O 1
ATOM 8803 N N . GLY C 1 234 ? 9.574 111.810 -24.352 1.00 27.93 213 GLY C N 1
ATOM 8804 C CA . GLY C 1 234 ? 8.628 110.889 -24.914 1.00 27.78 213 GLY C CA 1
ATOM 8805 C C . GLY C 1 234 ? 9.150 110.228 -26.160 1.00 27.52 213 GLY C C 1
ATOM 8806 O O . GLY C 1 234 ? 10.360 110.222 -26.419 1.00 26.69 213 GLY C O 1
ATOM 8807 N N . ILE C 1 235 ? 8.231 109.699 -26.955 1.00 28.44 214 ILE C N 1
ATOM 8808 C CA . ILE C 1 235 ? 8.596 109.066 -28.219 1.00 30.49 214 ILE C CA 1
ATOM 8809 C C . ILE C 1 235 ? 8.716 110.204 -29.235 1.00 31.37 214 ILE C C 1
ATOM 8810 O O . ILE C 1 235 ? 7.727 110.751 -29.701 1.00 32.39 214 ILE C O 1
ATOM 8815 N N . GLU C 1 236 ? 9.940 110.577 -29.557 1.00 32.77 215 GLU C N 1
ATOM 8816 C CA . GLU C 1 236 ? 10.196 111.746 -30.386 1.00 34.88 215 GLU C CA 1
ATOM 8817 C C . GLU C 1 236 ? 10.141 111.449 -31.885 1.00 36.44 215 GLU C C 1
ATOM 8818 O O . GLU C 1 236 ? 10.020 112.359 -32.713 1.00 34.00 215 GLU C O 1
ATOM 8824 N N . ASP C 1 237 ? 10.337 110.184 -32.235 1.00 39.35 216 ASP C N 1
ATOM 8825 C CA . ASP C 1 237 ? 10.418 109.796 -33.620 1.00 42.53 216 ASP C CA 1
ATOM 8826 C C . ASP C 1 237 ? 9.891 108.370 -33.771 1.00 39.30 216 ASP C C 1
ATOM 8827 O O . ASP C 1 237 ? 9.898 107.632 -32.800 1.00 36.83 216 ASP C O 1
ATOM 8832 N N . ARG C 1 238 ? 9.452 107.976 -34.964 1.00 36.72 217 ARG C N 1
ATOM 8833 C CA . ARG C 1 238 ? 9.255 106.556 -35.255 1.00 36.33 217 ARG C CA 1
ATOM 8834 C C . ARG C 1 238 ? 8.194 105.922 -34.341 1.00 35.29 217 ARG C C 1
ATOM 8835 O O . ARG C 1 238 ? 8.326 104.766 -33.892 1.00 35.11 217 ARG C O 1
ATOM 8843 N N . GLY C 1 239 ? 7.144 106.701 -34.088 1.00 34.67 218 GLY C N 1
ATOM 8844 C CA . GLY C 1 239 ? 6.024 106.253 -33.277 1.00 33.53 218 GLY C CA 1
ATOM 8845 C C . GLY C 1 239 ? 5.417 104.937 -33.727 1.00 32.21 218 GLY C C 1
ATOM 8846 O O . GLY C 1 239 ? 5.070 104.096 -32.903 1.00 29.46 218 GLY C O 1
ATOM 8847 N N . LYS C 1 240 ? 5.314 104.749 -35.033 1.00 31.71 219 LYS C N 1
ATOM 8848 C CA . LYS C 1 240 ? 4.773 103.524 -35.573 1.00 34.89 219 LYS C CA 1
ATOM 8849 C C . LYS C 1 240 ? 5.628 102.300 -35.184 1.00 33.86 219 LYS C C 1
ATOM 8850 O O . LYS C 1 240 ? 5.096 101.228 -34.903 1.00 31.61 219 LYS C O 1
ATOM 8856 N N . PHE C 1 241 ? 6.945 102.497 -35.181 1.00 34.41 220 PHE C N 1
ATOM 8857 C CA . PHE C 1 241 ? 7.903 101.469 -34.776 1.00 34.52 220 PHE C CA 1
ATOM 8858 C C . PHE C 1 241 ? 7.806 101.181 -33.286 1.00 32.36 220 PHE C C 1
ATOM 8859 O O . PHE C 1 241 ? 7.681 100.033 -32.892 1.00 33.18 220 PHE C O 1
ATOM 8867 N N . TYR C 1 242 ? 7.835 102.220 -32.468 1.00 31.08 221 TYR C N 1
ATOM 8868 C CA . TYR C 1 242 ? 7.737 102.024 -31.025 1.00 29.45 221 TYR C CA 1
ATOM 8869 C C . TYR C 1 242 ? 6.446 101.321 -30.616 1.00 28.39 221 TYR C C 1
ATOM 8870 O O . TYR C 1 242 ? 6.480 100.423 -29.769 1.00 25.83 221 TYR C O 1
ATOM 8879 N N . ASP C 1 243 ? 5.333 101.674 -31.277 1.00 27.46 222 ASP C N 1
ATOM 8880 C CA . ASP C 1 243 ? 4.012 101.137 -30.916 1.00 27.17 222 ASP C CA 1
ATOM 8881 C C . ASP C 1 243 ? 3.918 99.647 -31.123 1.00 28.29 222 ASP C C 1
ATOM 8882 O O . ASP C 1 243 ? 3.058 99.015 -30.530 1.00 26.80 222 ASP C O 1
ATOM 8887 N N . ALA C 1 244 ? 4.819 99.094 -31.946 1.00 29.10 223 ALA C N 1
ATOM 8888 C CA . ALA C 1 244 ? 4.913 97.638 -32.160 1.00 30.56 223 ALA C CA 1
ATOM 8889 C C . ALA C 1 244 ? 5.956 96.979 -31.256 1.00 29.31 223 ALA C C 1
ATOM 8890 O O . ALA C 1 244 ? 6.073 95.751 -31.247 1.00 30.85 223 ALA C O 1
ATOM 8892 N N . VAL C 1 245 ? 6.695 97.775 -30.510 1.00 27.40 224 VAL C N 1
ATOM 8893 C CA . VAL C 1 245 ? 7.779 97.295 -29.669 1.00 25.59 224 VAL C CA 1
ATOM 8894 C C . VAL C 1 245 ? 7.414 97.378 -28.181 1.00 24.55 224 VAL C C 1
ATOM 8895 O O . VAL C 1 245 ? 7.215 96.332 -27.518 1.00 24.95 224 VAL C O 1
ATOM 8899 N N . GLY C 1 246 ? 7.321 98.582 -27.631 1.00 23.46 225 GLY C N 1
ATOM 8900 C CA . GLY C 1 246 ? 6.976 98.753 -26.212 1.00 23.55 225 GLY C CA 1
ATOM 8901 C C . GLY C 1 246 ? 8.225 98.674 -25.292 1.00 23.11 225 GLY C C 1
ATOM 8902 O O . GLY C 1 246 ? 9.262 98.172 -25.690 1.00 22.86 225 GLY C O 1
ATOM 8903 N N . ALA C 1 247 ? 8.114 99.239 -24.102 1.00 22.85 226 ALA C N 1
ATOM 8904 C CA . ALA C 1 247 ? 9.218 99.381 -23.173 1.00 22.74 226 ALA C CA 1
ATOM 8905 C C . ALA C 1 247 ? 9.888 98.058 -22.848 1.00 22.70 226 ALA C C 1
ATOM 8906 O O . ALA C 1 247 ? 11.122 97.971 -22.846 1.00 23.36 226 ALA C O 1
ATOM 8908 N N . VAL C 1 248 ? 9.120 97.034 -22.560 1.00 22.90 227 VAL C N 1
ATOM 8909 C CA . VAL C 1 248 ? 9.734 95.750 -22.223 1.00 23.28 227 VAL C CA 1
ATOM 8910 C C . VAL C 1 248 ? 10.704 95.321 -23.335 1.00 23.70 227 VAL C C 1
ATOM 8911 O O . VAL C 1 248 ? 11.867 95.013 -23.049 1.00 24.11 227 VAL C O 1
ATOM 8915 N N . ARG C 1 249 ? 10.233 95.289 -24.574 1.00 23.48 228 ARG C N 1
ATOM 8916 C CA . ARG C 1 249 ? 11.103 94.872 -25.695 1.00 24.64 228 ARG C CA 1
ATOM 8917 C C . ARG C 1 249 ? 12.207 95.876 -25.996 1.00 24.37 228 ARG C C 1
ATOM 8918 O O . ARG C 1 249 ? 13.290 95.507 -26.432 1.00 23.66 228 ARG C O 1
ATOM 8926 N N . ASP C 1 250 ? 11.925 97.146 -25.729 1.00 23.70 229 ASP C N 1
ATOM 8927 C CA . ASP C 1 250 ? 12.829 98.203 -26.083 1.00 24.06 229 ASP C CA 1
ATOM 8928 C C . ASP C 1 250 ? 14.065 98.259 -25.150 1.00 22.92 229 ASP C C 1
ATOM 8929 O O . ASP C 1 250 ? 15.179 98.402 -25.641 1.00 21.62 229 ASP C O 1
ATOM 8934 N N . VAL C 1 251 ? 13.850 98.192 -23.833 1.00 22.55 230 VAL C N 1
ATOM 8935 C CA . VAL C 1 251 ? 14.942 98.392 -22.858 1.00 22.87 230 VAL C CA 1
ATOM 8936 C C . VAL C 1 251 ? 15.171 97.272 -21.848 1.00 22.61 230 VAL C C 1
ATOM 8937 O O . VAL C 1 251 ? 16.312 97.127 -21.329 1.00 22.93 230 VAL C O 1
ATOM 8941 N N . VAL C 1 252 ? 14.146 96.471 -21.563 1.00 21.22 231 VAL C N 1
ATOM 8942 C CA . VAL C 1 252 ? 14.282 95.479 -20.528 1.00 20.92 231 VAL C CA 1
ATOM 8943 C C . VAL C 1 252 ? 14.949 94.208 -21.019 1.00 20.69 231 VAL C C 1
ATOM 8944 O O . VAL C 1 252 ? 15.933 93.763 -20.424 1.00 19.87 231 VAL C O 1
ATOM 8948 N N . GLN C 1 253 ? 14.391 93.620 -22.090 1.00 20.78 232 GLN C N 1
ATOM 8949 C CA . GLN C 1 253 ? 14.815 92.321 -22.613 1.00 20.95 232 GLN C CA 1
ATOM 8950 C C . GLN C 1 253 ? 16.331 92.224 -22.810 1.00 21.24 232 GLN C C 1
ATOM 8951 O O . GLN C 1 253 ? 16.935 91.202 -22.439 1.00 20.75 232 GLN C O 1
ATOM 8957 N N . ASN C 1 254 ? 16.940 93.273 -23.390 1.00 21.15 233 ASN C N 1
ATOM 8958 C CA . ASN C 1 254 ? 18.372 93.285 -23.675 1.00 21.59 233 ASN C CA 1
ATOM 8959 C C . ASN C 1 254 ? 19.138 94.199 -22.707 1.00 21.69 233 ASN C C 1
ATOM 8960 O O . ASN C 1 254 ? 19.860 93.731 -21.837 1.00 21.83 233 ASN C O 1
ATOM 8965 N N . HIS C 1 255 ? 18.935 95.504 -22.806 1.00 21.28 234 HIS C N 1
ATOM 8966 C CA . HIS C 1 255 ? 19.742 96.455 -22.053 1.00 20.65 234 HIS C CA 1
ATOM 8967 C C . HIS C 1 255 ? 19.737 96.235 -20.537 1.00 20.74 234 HIS C C 1
ATOM 8968 O O . HIS C 1 255 ? 20.793 96.052 -19.944 1.00 21.23 234 HIS C O 1
ATOM 8975 N N . LEU C 1 256 ? 18.568 96.319 -19.903 1.00 21.09 235 LEU C N 1
ATOM 8976 C CA . LEU C 1 256 ? 18.523 96.310 -18.472 1.00 21.74 235 LEU C CA 1
ATOM 8977 C C . LEU C 1 256 ? 18.845 94.984 -17.868 1.00 20.71 235 LEU C C 1
ATOM 8978 O O . LEU C 1 256 ? 19.511 94.938 -16.832 1.00 20.25 235 LEU C O 1
ATOM 8983 N N . LEU C 1 257 ? 18.365 93.901 -18.471 1.00 20.61 236 LEU C N 1
ATOM 8984 C CA . LEU C 1 257 ? 18.758 92.585 -18.025 1.00 19.93 236 LEU C CA 1
ATOM 8985 C C . LEU C 1 257 ? 20.301 92.417 -18.182 1.00 20.84 236 LEU C C 1
ATOM 8986 O O . LEU C 1 257 ? 20.929 91.775 -17.350 1.00 20.45 236 LEU C O 1
ATOM 8991 N N . GLN C 1 258 ? 20.892 92.949 -19.247 1.00 21.44 237 GLN C N 1
ATOM 8992 C CA . GLN C 1 258 ? 22.358 92.877 -19.402 1.00 23.25 237 GLN C CA 1
ATOM 8993 C C . GLN C 1 258 ? 23.061 93.676 -18.309 1.00 21.63 237 GLN C C 1
ATOM 8994 O O . GLN C 1 258 ? 24.085 93.243 -17.803 1.00 22.13 237 GLN C O 1
ATOM 9000 N N . VAL C 1 259 ? 22.495 94.812 -17.931 1.00 19.64 238 VAL C N 1
ATOM 9001 C CA . VAL C 1 259 ? 23.025 95.587 -16.801 1.00 19.27 238 VAL C CA 1
ATOM 9002 C C . VAL C 1 259 ? 22.946 94.834 -15.485 1.00 18.62 238 VAL C C 1
ATOM 9003 O O . VAL C 1 259 ? 23.931 94.751 -14.732 1.00 18.62 238 VAL C O 1
ATOM 9007 N N . LEU C 1 260 ? 21.798 94.244 -15.227 1.00 18.20 239 LEU C N 1
ATOM 9008 C CA . LEU C 1 260 ? 21.652 93.390 -14.073 1.00 18.47 239 LEU C CA 1
ATOM 9009 C C . LEU C 1 260 ? 22.681 92.284 -14.040 1.00 19.14 239 LEU C C 1
ATOM 9010 O O . LEU C 1 260 ? 23.345 92.014 -13.016 1.00 19.07 239 LEU C O 1
ATOM 9015 N N . ALA C 1 261 ? 22.862 91.634 -15.178 1.00 20.31 240 ALA C N 1
ATOM 9016 C CA . ALA C 1 261 ? 23.840 90.518 -15.241 1.00 20.97 240 ALA C CA 1
ATOM 9017 C C . ALA C 1 261 ? 25.263 90.983 -14.935 1.00 21.64 240 ALA C C 1
ATOM 9018 O O . ALA C 1 261 ? 26.013 90.294 -14.235 1.00 21.46 240 ALA C O 1
ATOM 9020 N N . LEU C 1 262 ? 25.617 92.172 -15.401 1.00 22.40 241 LEU C N 1
ATOM 9021 C CA . LEU C 1 262 ? 26.929 92.735 -15.086 1.00 24.12 241 LEU C CA 1
ATOM 9022 C C . LEU C 1 262 ? 27.108 92.944 -13.551 1.00 22.65 241 LEU C C 1
ATOM 9023 O O . LEU C 1 262 ? 28.183 92.693 -12.986 1.00 21.92 241 LEU C O 1
ATOM 9028 N N . VAL C 1 263 ? 26.060 93.433 -12.926 1.00 20.64 242 VAL C N 1
ATOM 9029 C CA . VAL C 1 263 ? 26.059 93.686 -11.499 1.00 20.15 242 VAL C CA 1
ATOM 9030 C C . VAL C 1 263 ? 26.118 92.399 -10.715 1.00 19.58 242 VAL C C 1
ATOM 9031 O O . VAL C 1 263 ? 26.688 92.344 -9.635 1.00 18.85 242 VAL C O 1
ATOM 9035 N N . ALA C 1 264 ? 25.470 91.355 -11.242 1.00 19.56 243 ALA C N 1
ATOM 9036 C CA . ALA C 1 264 ? 25.213 90.129 -10.455 1.00 19.05 243 ALA C CA 1
ATOM 9037 C C . ALA C 1 264 ? 26.116 88.947 -10.741 1.00 18.96 243 ALA C C 1
ATOM 9038 O O . ALA C 1 264 ? 26.183 87.990 -9.935 1.00 18.34 243 ALA C O 1
ATOM 9040 N N . MET C 1 265 ? 26.796 88.970 -11.880 1.00 18.95 244 MET C N 1
ATOM 9041 C CA . MET C 1 265 ? 27.552 87.802 -12.322 1.00 19.40 244 MET C CA 1
ATOM 9042 C C . MET C 1 265 ? 28.721 87.466 -11.456 1.00 19.01 244 MET C C 1
ATOM 9043 O O . MET C 1 265 ? 29.277 88.333 -10.778 1.00 19.09 244 MET C O 1
ATOM 9048 N N . GLU C 1 266 ? 29.103 86.206 -11.518 1.00 19.30 245 GLU C N 1
ATOM 9049 C CA . GLU C 1 266 ? 30.402 85.731 -10.986 1.00 19.86 245 GLU C CA 1
ATOM 9050 C C . GLU C 1 266 ? 31.513 86.307 -11.841 1.00 20.39 245 GLU C C 1
ATOM 9051 O O . GLU C 1 266 ? 31.301 86.604 -13.025 1.00 19.13 245 GLU C O 1
ATOM 9057 N N . PRO C 1 267 ? 32.712 86.455 -11.254 1.00 21.19 246 PRO C N 1
ATOM 9058 C CA . PRO C 1 267 ? 33.838 86.937 -12.043 1.00 22.24 246 PRO C CA 1
ATOM 9059 C C . PRO C 1 267 ? 34.230 86.026 -13.213 1.00 23.29 246 PRO C C 1
ATOM 9060 O O . PRO C 1 267 ? 34.403 84.858 -13.006 1.00 24.17 246 PRO C O 1
ATOM 9064 N N . PRO C 1 268 ? 34.415 86.586 -14.404 1.00 23.83 247 PRO C N 1
ATOM 9065 C CA . PRO C 1 268 ? 34.973 85.821 -15.531 1.00 25.53 247 PRO C CA 1
ATOM 9066 C C . PRO C 1 268 ? 36.330 85.273 -15.242 1.00 26.94 247 PRO C C 1
ATOM 9067 O O . PRO C 1 268 ? 37.096 85.897 -14.505 1.00 27.38 247 PRO C O 1
ATOM 9071 N N . VAL C 1 269 ? 36.646 84.131 -15.853 1.00 28.47 248 VAL C N 1
ATOM 9072 C CA . VAL C 1 269 ? 37.975 83.553 -15.687 1.00 29.76 248 VAL C CA 1
ATOM 9073 C C . VAL C 1 269 ? 38.994 84.060 -16.668 1.00 30.72 248 VAL C C 1
ATOM 9074 O O . VAL C 1 269 ? 40.131 83.654 -16.594 1.00 31.87 248 VAL C O 1
ATOM 9078 N N . GLY C 1 270 ? 38.567 84.918 -17.588 1.00 30.51 249 GLY C N 1
ATOM 9079 C CA . GLY C 1 270 ? 39.443 85.574 -18.504 1.00 31.86 249 GLY C CA 1
ATOM 9080 C C . GLY C 1 270 ? 38.903 86.949 -18.885 1.00 32.50 249 GLY C C 1
ATOM 9081 O O . GLY C 1 270 ? 37.778 87.310 -18.578 1.00 31.23 249 GLY C O 1
ATOM 9082 N N . ALA C 1 271 ? 39.688 87.658 -19.675 1.00 32.39 250 ALA C N 1
ATOM 9083 C CA . ALA C 1 271 ? 39.362 88.997 -20.121 1.00 31.76 250 ALA C CA 1
ATOM 9084 C C . ALA C 1 271 ? 38.659 89.004 -21.484 1.00 31.43 250 ALA C C 1
ATOM 9085 O O . ALA C 1 271 ? 38.254 90.060 -21.938 1.00 33.47 250 ALA C O 1
ATOM 9087 N N . GLY C 1 272 ? 38.519 87.870 -22.171 1.00 29.65 251 GLY C N 1
ATOM 9088 C CA . GLY C 1 272 ? 37.850 87.920 -23.471 1.00 29.04 251 GLY C CA 1
ATOM 9089 C C . GLY C 1 272 ? 36.324 88.115 -23.378 1.00 28.12 251 GLY C C 1
ATOM 9090 O O . GLY C 1 272 ? 35.680 87.927 -22.316 1.00 25.70 251 GLY C O 1
ATOM 9091 N N . ALA C 1 273 ? 35.738 88.421 -24.511 1.00 26.44 252 ALA C N 1
ATOM 9092 C CA . ALA C 1 273 ? 34.284 88.579 -24.598 1.00 26.81 252 ALA C CA 1
ATOM 9093 C C . ALA C 1 273 ? 33.489 87.299 -24.312 1.00 27.13 252 ALA C C 1
ATOM 9094 O O . ALA C 1 273 ? 32.408 87.361 -23.677 1.00 29.64 252 ALA C O 1
ATOM 9096 N N . ASP C 1 274 ? 33.949 86.152 -24.789 1.00 26.58 253 ASP C N 1
ATOM 9097 C CA . ASP C 1 274 ? 33.218 84.935 -24.496 1.00 26.48 253 ASP C CA 1
ATOM 9098 C C . ASP C 1 274 ? 33.266 84.563 -22.994 1.00 25.86 253 ASP C C 1
ATOM 9099 O O . ASP C 1 274 ? 32.323 83.966 -22.475 1.00 24.37 253 ASP C O 1
ATOM 9104 N N . ASP C 1 275 ? 34.372 84.872 -22.336 1.00 25.65 254 ASP C N 1
ATOM 9105 C CA . ASP C 1 275 ? 34.483 84.634 -20.917 1.00 26.72 254 ASP C CA 1
ATOM 9106 C C . ASP C 1 275 ? 33.449 85.505 -20.171 1.00 25.51 254 ASP C C 1
ATOM 9107 O O . ASP C 1 275 ? 32.791 85.042 -19.248 1.00 25.60 254 ASP C O 1
ATOM 9112 N N . LEU C 1 276 ? 33.263 86.736 -20.621 1.00 24.65 255 LEU C N 1
ATOM 9113 C CA . LEU C 1 276 ? 32.296 87.633 -20.039 1.00 24.69 255 LEU C CA 1
ATOM 9114 C C . LEU C 1 276 ? 30.871 87.147 -20.280 1.00 25.21 255 LEU C C 1
ATOM 9115 O O . LEU C 1 276 ? 30.040 87.083 -19.371 1.00 24.00 255 LEU C O 1
ATOM 9120 N N . ASN C 1 277 ? 30.610 86.759 -21.522 1.00 25.26 256 ASN C N 1
ATOM 9121 C CA . ASN C 1 277 ? 29.325 86.288 -21.879 1.00 25.94 256 ASN C CA 1
ATOM 9122 C C . ASN C 1 277 ? 28.964 84.937 -21.260 1.00 24.67 256 ASN C C 1
ATOM 9123 O O . ASN C 1 277 ? 27.774 84.708 -20.990 1.00 23.13 256 ASN C O 1
ATOM 9128 N N . ASP C 1 278 ? 29.955 84.088 -21.001 1.00 23.72 257 ASP C N 1
ATOM 9129 C CA . ASP C 1 278 ? 29.703 82.891 -20.197 1.00 24.37 257 ASP C CA 1
ATOM 9130 C C . ASP C 1 278 ? 29.109 83.310 -18.826 1.00 24.36 257 ASP C C 1
ATOM 9131 O O . ASP C 1 278 ? 28.141 82.721 -18.380 1.00 24.14 257 ASP C O 1
ATOM 9136 N N . LYS C 1 279 ? 29.636 84.370 -18.210 1.00 23.97 258 LYS C N 1
ATOM 9137 C CA . LYS C 1 279 ? 29.167 84.719 -16.839 1.00 24.07 258 LYS C CA 1
ATOM 9138 C C . LYS C 1 279 ? 27.775 85.345 -16.868 1.00 23.95 258 LYS C C 1
ATOM 9139 O O . LYS C 1 279 ? 26.953 85.083 -16.010 1.00 22.59 258 LYS C O 1
ATOM 9145 N N . LYS C 1 280 ? 27.515 86.151 -17.900 1.00 25.48 259 LYS C N 1
ATOM 9146 C CA . LYS C 1 280 ? 26.221 86.768 -18.002 1.00 26.20 259 LYS C CA 1
ATOM 9147 C C . LYS C 1 280 ? 25.149 85.715 -18.206 1.00 25.63 259 LYS C C 1
ATOM 9148 O O . LYS C 1 280 ? 24.121 85.740 -17.564 1.00 24.47 259 LYS C O 1
ATOM 9154 N N . ALA C 1 281 ? 25.399 84.767 -19.111 1.00 26.39 260 ALA C N 1
ATOM 9155 C CA . ALA C 1 281 ? 24.431 83.692 -19.364 1.00 25.65 260 ALA C CA 1
ATOM 9156 C C . ALA C 1 281 ? 24.100 82.932 -18.074 1.00 24.96 260 ALA C C 1
ATOM 9157 O O . ALA C 1 281 ? 22.956 82.573 -17.846 1.00 24.22 260 ALA C O 1
ATOM 9159 N N . GLU C 1 282 ? 25.112 82.631 -17.279 1.00 24.56 261 GLU C N 1
ATOM 9160 C CA . GLU C 1 282 ? 24.859 81.920 -16.038 1.00 25.11 261 GLU C CA 1
ATOM 9161 C C . GLU C 1 282 ? 23.852 82.628 -15.130 1.00 24.04 261 GLU C C 1
ATOM 9162 O O . GLU C 1 282 ? 23.119 81.983 -14.405 1.00 22.66 261 GLU C O 1
ATOM 9168 N N . VAL C 1 283 ? 23.890 83.952 -15.119 1.00 23.25 262 VAL C N 1
ATOM 9169 C CA . VAL C 1 283 ? 22.925 84.731 -14.343 1.00 22.66 262 VAL C CA 1
ATOM 9170 C C . VAL C 1 283 ? 21.548 84.445 -14.838 1.00 22.53 262 VAL C C 1
ATOM 9171 O O . VAL C 1 283 ? 20.639 84.137 -14.060 1.00 22.58 262 VAL C O 1
ATOM 9175 N N . PHE C 1 284 ? 21.361 84.571 -16.140 1.00 22.18 263 PHE C N 1
ATOM 9176 C CA . PHE C 1 284 ? 19.994 84.476 -16.706 1.00 22.01 263 PHE C CA 1
ATOM 9177 C C . PHE C 1 284 ? 19.420 83.069 -16.505 1.00 22.65 263 PHE C C 1
ATOM 9178 O O . PHE C 1 284 ? 18.198 82.896 -16.292 1.00 22.57 263 PHE C O 1
ATOM 9186 N N . ARG C 1 285 ? 20.298 82.071 -16.546 1.00 23.37 264 ARG C N 1
ATOM 9187 C CA . ARG C 1 285 ? 19.863 80.687 -16.379 1.00 25.37 264 ARG C CA 1
ATOM 9188 C C . ARG C 1 285 ? 19.313 80.414 -14.965 1.00 24.01 264 ARG C C 1
ATOM 9189 O O . ARG C 1 285 ? 18.588 79.427 -14.758 1.00 24.21 264 ARG C O 1
ATOM 9197 N N . ALA C 1 286 ? 19.633 81.278 -14.008 1.00 22.10 265 ALA C N 1
ATOM 9198 C CA . ALA C 1 286 ? 19.156 81.114 -12.633 1.00 21.32 265 ALA C CA 1
ATOM 9199 C C . ALA C 1 286 ? 17.993 82.034 -12.361 1.00 21.33 265 ALA C C 1
ATOM 9200 O O . ALA C 1 286 ? 17.524 82.112 -11.228 1.00 20.19 265 ALA C O 1
ATOM 9202 N N . MET C 1 287 ? 17.492 82.709 -13.407 1.00 21.47 266 MET C N 1
ATOM 9203 C CA . MET C 1 287 ? 16.328 83.603 -13.238 1.00 22.16 266 MET C CA 1
ATOM 9204 C C . MET C 1 287 ? 15.045 82.900 -13.704 1.00 22.90 266 MET C C 1
ATOM 9205 O O . MET C 1 287 ? 14.989 82.406 -14.800 1.00 24.15 266 MET C O 1
ATOM 9210 N N . PRO C 1 288 ? 14.014 82.867 -12.865 1.00 24.14 267 PRO C N 1
ATOM 9211 C CA . PRO C 1 288 ? 12.717 82.381 -13.315 1.00 25.67 267 PRO C CA 1
ATOM 9212 C C . PRO C 1 288 ? 12.054 83.380 -14.254 1.00 25.74 267 PRO C C 1
ATOM 9213 O O . PRO C 1 288 ? 12.391 84.553 -14.247 1.00 25.53 267 PRO C O 1
ATOM 9217 N N . SER C 1 289 ? 11.184 82.893 -15.113 1.00 26.58 268 SER C N 1
ATOM 9218 C CA . SER C 1 289 ? 10.423 83.781 -16.015 1.00 27.44 268 SER C CA 1
ATOM 9219 C C . SER C 1 289 ? 9.558 84.739 -15.208 1.00 26.21 268 SER C C 1
ATOM 9220 O O . SER C 1 289 ? 9.170 84.440 -14.083 1.00 25.14 268 SER C O 1
ATOM 9223 N N . LEU C 1 290 ? 9.304 85.907 -15.759 1.00 26.09 269 LEU C N 1
ATOM 9224 C CA . LEU C 1 290 ? 8.575 86.917 -15.040 1.00 27.75 269 LEU C CA 1
ATOM 9225 C C . LEU C 1 290 ? 7.148 86.439 -14.731 1.00 29.94 269 LEU C C 1
ATOM 9226 O O . LEU C 1 290 ? 6.534 85.731 -15.524 1.00 29.76 269 LEU C O 1
ATOM 9231 N N . ASP C 1 291 ? 6.674 86.841 -13.561 1.00 31.17 270 ASP C N 1
ATOM 9232 C CA . ASP C 1 291 ? 5.309 86.683 -13.177 1.00 32.14 270 ASP C CA 1
ATOM 9233 C C . ASP C 1 291 ? 4.491 87.881 -13.646 1.00 31.72 270 ASP C C 1
ATOM 9234 O O . ASP C 1 291 ? 4.624 88.981 -13.121 1.00 29.24 270 ASP C O 1
ATOM 9239 N N . PRO C 1 292 ? 3.580 87.667 -14.596 1.00 33.62 271 PRO C N 1
ATOM 9240 C CA . PRO C 1 292 ? 2.795 88.804 -15.128 1.00 35.81 271 PRO C CA 1
ATOM 9241 C C . PRO C 1 292 ? 1.968 89.579 -14.090 1.00 38.30 271 PRO C C 1
ATOM 9242 O O . PRO C 1 292 ? 1.720 90.785 -14.284 1.00 42.90 271 PRO C O 1
ATOM 9246 N N . GLU C 1 293 ? 1.623 88.933 -12.985 1.00 36.58 272 GLU C N 1
ATOM 9247 C CA . GLU C 1 293 ? 0.897 89.580 -11.891 1.00 37.08 272 GLU C CA 1
ATOM 9248 C C . GLU C 1 293 ? 1.808 90.523 -11.096 1.00 36.06 272 GLU C C 1
ATOM 9249 O O . GLU C 1 293 ? 1.329 91.340 -10.332 1.00 36.71 272 GLU C O 1
ATOM 9251 N N . HIS C 1 294 ? 3.122 90.393 -11.242 1.00 36.55 273 HIS C N 1
ATOM 9252 C CA . HIS C 1 294 ? 4.080 91.269 -10.557 1.00 37.81 273 HIS C CA 1
ATOM 9253 C C . HIS C 1 294 ? 4.732 92.234 -11.544 1.00 37.58 273 HIS C C 1
ATOM 9254 O O . HIS C 1 294 ? 5.863 92.686 -11.336 1.00 36.38 273 HIS C O 1
ATOM 9261 N N . CYS C 1 295 ? 4.014 92.535 -12.626 1.00 36.52 274 CYS C N 1
ATOM 9262 C CA . CYS C 1 295 ? 4.485 93.470 -13.655 1.00 36.06 274 CYS C CA 1
ATOM 9263 C C . CYS C 1 295 ? 3.413 94.571 -13.895 1.00 34.56 274 CYS C C 1
ATOM 9264 O O . CYS C 1 295 ? 2.243 94.267 -14.081 1.00 34.33 274 CYS C O 1
ATOM 9267 N N . VAL C 1 296 ? 3.823 95.843 -13.837 1.00 30.72 275 VAL C N 1
ATOM 9268 C CA . VAL C 1 296 ? 2.946 96.997 -13.980 1.00 28.14 275 VAL C CA 1
ATOM 9269 C C . VAL C 1 296 ? 3.312 97.762 -15.232 1.00 27.19 275 VAL C C 1
ATOM 9270 O O . VAL C 1 296 ? 4.477 98.106 -15.462 1.00 26.16 275 VAL C O 1
ATOM 9274 N N . ARG C 1 297 ? 2.326 97.993 -16.076 1.00 26.58 276 ARG C N 1
ATOM 9275 C CA . ARG C 1 297 ? 2.558 98.568 -17.379 1.00 26.20 276 ARG C CA 1
ATOM 9276 C C . ARG C 1 297 ? 1.912 99.926 -17.412 1.00 26.57 276 ARG C C 1
ATOM 9277 O O . ARG C 1 297 ? 0.740 100.088 -17.022 1.00 25.87 276 ARG C O 1
ATOM 9285 N N . GLY C 1 298 ? 2.674 100.905 -17.898 1.00 25.35 277 GLY C N 1
ATOM 9286 C CA . GLY C 1 298 ? 2.205 102.261 -17.969 1.00 25.86 277 GLY C CA 1
ATOM 9287 C C . GLY C 1 298 ? 2.272 102.844 -19.369 1.00 26.21 277 GLY C C 1
ATOM 9288 O O . GLY C 1 298 ? 3.048 102.369 -20.207 1.00 25.68 277 GLY C O 1
ATOM 9289 N N . GLN C 1 299 ? 1.465 103.890 -19.599 1.00 26.75 278 GLN C N 1
ATOM 9290 C CA . GLN C 1 299 ? 1.453 104.628 -20.865 1.00 27.33 278 GLN C CA 1
ATOM 9291 C C . GLN C 1 299 ? 1.244 106.087 -20.572 1.00 27.91 278 GLN C C 1
ATOM 9292 O O . GLN C 1 299 ? 0.268 106.457 -19.907 1.00 27.19 278 GLN C O 1
ATOM 9298 N N . TYR C 1 300 ? 2.167 106.929 -21.031 1.00 27.64 279 TYR C N 1
ATOM 9299 C CA . TYR C 1 300 ? 2.071 108.327 -20.706 1.00 28.91 279 TYR C CA 1
ATOM 9300 C C . TYR C 1 300 ? 0.938 109.012 -21.484 1.00 29.06 279 TYR C C 1
ATOM 9301 O O . TYR C 1 300 ? 0.661 108.664 -22.615 1.00 28.19 279 TYR C O 1
ATOM 9310 N N . ARG C 1 301 ? 0.265 109.934 -20.815 1.00 30.86 280 ARG C N 1
ATOM 9311 C CA . ARG C 1 301 ? -0.849 110.670 -21.399 1.00 33.42 280 ARG C CA 1
ATOM 9312 C C . ARG C 1 301 ? -0.304 111.551 -22.536 1.00 31.95 280 ARG C C 1
ATOM 9313 O O . ARG C 1 301 ? 0.619 112.347 -22.313 1.00 29.35 280 ARG C O 1
ATOM 9321 N N . GLY C 1 302 ? -0.863 111.377 -23.737 1.00 30.39 281 GLY C N 1
ATOM 9322 C CA . GLY C 1 302 ? -0.343 112.038 -24.940 1.00 31.10 281 GLY C CA 1
ATOM 9323 C C . GLY C 1 302 ? 0.328 111.092 -25.901 1.00 30.79 281 GLY C C 1
ATOM 9324 O O . GLY C 1 302 ? 0.573 111.417 -27.051 1.00 32.10 281 GLY C O 1
ATOM 9325 N N . TYR C 1 303 ? 0.604 109.887 -25.427 1.00 31.20 282 TYR C N 1
ATOM 9326 C CA . TYR C 1 303 ? 1.275 108.889 -26.256 1.00 30.80 282 TYR C CA 1
ATOM 9327 C C . TYR C 1 303 ? 0.473 108.540 -27.505 1.00 31.18 282 TYR C C 1
ATOM 9328 O O . TYR C 1 303 ? 1.030 108.383 -28.583 1.00 29.67 282 TYR C O 1
ATOM 9337 N N . THR C 1 304 ? -0.836 108.414 -27.342 1.00 33.76 283 THR C N 1
ATOM 9338 C CA . THR C 1 304 ? -1.719 108.077 -28.459 1.00 35.73 283 THR C CA 1
ATOM 9339 C C . THR C 1 304 ? -1.798 109.150 -29.536 1.00 36.77 283 THR C C 1
ATOM 9340 O O . THR C 1 304 ? -2.269 108.873 -30.612 1.00 39.81 283 THR C O 1
ATOM 9344 N N . GLU C 1 305 ? -1.346 110.371 -29.245 1.00 38.53 284 GLU C N 1
ATOM 9345 C CA . GLU C 1 305 ? -1.326 111.451 -30.241 1.00 39.20 284 GLU C CA 1
ATOM 9346 C C . GLU C 1 305 ? 0.005 111.557 -30.994 1.00 37.53 284 GLU C C 1
ATOM 9347 O O . GLU C 1 305 ? 0.168 112.420 -31.850 1.00 39.23 284 GLU C O 1
ATOM 9353 N N . VAL C 1 306 ? 0.958 110.701 -30.658 1.00 33.43 285 VAL C N 1
ATOM 9354 C CA . VAL C 1 306 ? 2.203 110.635 -31.386 1.00 31.90 285 VAL C CA 1
ATOM 9355 C C . VAL C 1 306 ? 1.997 110.018 -32.798 1.00 31.79 285 VAL C C 1
ATOM 9356 O O . VAL C 1 306 ? 1.348 108.977 -32.937 1.00 30.29 285 VAL C O 1
ATOM 9360 N N . PRO C 1 307 ? 2.547 110.664 -33.843 1.00 31.26 286 PRO C N 1
ATOM 9361 C CA . PRO C 1 307 ? 2.219 110.198 -35.203 1.00 31.80 286 PRO C CA 1
ATOM 9362 C C . PRO C 1 307 ? 2.706 108.757 -35.382 1.00 30.87 286 PRO C C 1
ATOM 9363 O O . PRO C 1 307 ? 3.790 108.429 -34.906 1.00 28.11 286 PRO C O 1
ATOM 9367 N N . GLY C 1 308 ? 1.836 107.918 -35.970 1.00 30.65 287 GLY C N 1
ATOM 9368 C CA . GLY C 1 308 ? 2.091 106.496 -36.112 1.00 30.05 287 GLY C CA 1
ATOM 9369 C C . GLY C 1 308 ? 1.499 105.622 -34.998 1.00 31.02 287 GLY C C 1
ATOM 9370 O O . GLY C 1 308 ? 1.417 104.410 -35.166 1.00 34.25 287 GLY C O 1
ATOM 9371 N N . VAL C 1 309 ? 1.128 106.203 -33.858 1.00 30.11 288 VAL C N 1
ATOM 9372 C CA . VAL C 1 309 ? 0.584 105.432 -32.761 1.00 29.78 288 VAL C CA 1
ATOM 9373 C C . VAL C 1 309 ? -0.939 105.316 -32.925 1.00 31.72 288 VAL C C 1
ATOM 9374 O O . VAL C 1 309 ? -1.622 106.321 -33.144 1.00 32.08 288 VAL C O 1
ATOM 9378 N N . ALA C 1 310 ? -1.445 104.097 -32.822 1.00 32.09 289 ALA C N 1
ATOM 9379 C CA . ALA C 1 310 ? -2.885 103.836 -32.910 1.00 33.29 289 ALA C CA 1
ATOM 9380 C C . ALA C 1 310 ? -3.632 104.480 -31.748 1.00 33.92 289 ALA C C 1
ATOM 9381 O O . ALA C 1 310 ? -3.152 104.473 -30.580 1.00 33.25 289 ALA C O 1
ATOM 9383 N N . LYS C 1 311 ? -4.826 104.993 -32.058 1.00 35.33 290 LYS C N 1
ATOM 9384 C CA . LYS C 1 311 ? -5.597 105.810 -31.127 1.00 35.90 290 LYS C CA 1
ATOM 9385 C C . LYS C 1 311 ? -6.011 104.995 -29.883 1.00 35.99 290 LYS C C 1
ATOM 9386 O O . LYS C 1 311 ? -6.118 105.524 -28.779 1.00 37.86 290 LYS C O 1
ATOM 9388 N N . ASP C 1 312 ? -6.180 103.702 -30.068 1.00 37.31 291 ASP C N 1
ATOM 9389 C CA . ASP C 1 312 ? -6.495 102.772 -28.980 1.00 39.13 291 ASP C CA 1
ATOM 9390 C C . ASP C 1 312 ? -5.289 101.866 -28.559 1.00 35.67 291 ASP C C 1
ATOM 9391 O O . ASP C 1 312 ? -5.487 100.789 -28.004 1.00 36.49 291 ASP C O 1
ATOM 9396 N N . SER C 1 313 ? -4.063 102.282 -28.837 1.00 32.70 292 SER C N 1
ATOM 9397 C CA . SER C 1 313 ? -2.883 101.476 -28.443 1.00 30.87 292 SER C CA 1
ATOM 9398 C C . SER C 1 313 ? -2.872 101.032 -26.971 1.00 29.21 292 SER C C 1
ATOM 9399 O O . SER C 1 313 ? -3.159 101.813 -26.080 1.00 28.52 292 SER C O 1
ATOM 9402 N N . THR C 1 314 ? -2.486 99.792 -26.733 1.00 29.04 293 THR C N 1
ATOM 9403 C CA . THR C 1 314 ? -2.225 99.333 -25.351 1.00 29.83 293 THR C CA 1
ATOM 9404 C C . THR C 1 314 ? -0.751 99.076 -25.151 1.00 28.65 293 THR C C 1
ATOM 9405 O O . THR C 1 314 ? -0.380 98.383 -24.225 1.00 28.74 293 THR C O 1
ATOM 9409 N N . THR C 1 315 ? 0.089 99.682 -25.997 1.00 28.59 294 THR C N 1
ATOM 9410 C CA . THR C 1 315 ? 1.546 99.526 -25.889 1.00 26.73 294 THR C CA 1
ATOM 9411 C C . THR C 1 315 ? 2.080 100.346 -24.709 1.00 26.63 294 THR C C 1
ATOM 9412 O O . THR C 1 315 ? 1.631 101.497 -24.472 1.00 26.96 294 THR C O 1
ATOM 9416 N N . GLU C 1 316 ? 3.011 99.761 -23.965 1.00 24.62 295 GLU C N 1
ATOM 9417 C CA . GLU C 1 316 ? 3.484 100.387 -22.721 1.00 24.40 295 GLU C CA 1
ATOM 9418 C C . GLU C 1 316 ? 4.689 101.259 -23.024 1.00 23.56 295 GLU C C 1
ATOM 9419 O O . GLU C 1 316 ? 5.517 100.877 -23.824 1.00 24.42 295 GLU C O 1
ATOM 9425 N N . THR C 1 317 ? 4.731 102.437 -22.430 1.00 22.37 296 THR C N 1
ATOM 9426 C CA . THR C 1 317 ? 5.904 103.278 -22.460 1.00 21.93 296 THR C CA 1
ATOM 9427 C C . THR C 1 317 ? 6.632 103.229 -21.128 1.00 21.63 296 THR C C 1
ATOM 9428 O O . THR C 1 317 ? 7.661 103.857 -20.983 1.00 22.12 296 THR C O 1
ATOM 9432 N N . TYR C 1 318 ? 6.100 102.482 -20.160 1.00 21.93 297 TYR C N 1
ATOM 9433 C CA . TYR C 1 318 ? 6.690 102.313 -18.843 1.00 21.62 297 TYR C CA 1
ATOM 9434 C C . TYR C 1 318 ? 6.471 100.881 -18.401 1.00 22.08 297 TYR C C 1
ATOM 9435 O O . TYR C 1 318 ? 5.395 100.308 -18.650 1.00 22.74 297 TYR C O 1
ATOM 9444 N N . VAL C 1 319 ? 7.435 100.315 -17.677 1.00 22.09 298 VAL C N 1
ATOM 9445 C CA . VAL C 1 319 ? 7.209 99.045 -16.998 1.00 22.59 298 VAL C CA 1
ATOM 9446 C C . VAL C 1 319 ? 7.874 99.029 -15.629 1.00 23.08 298 VAL C C 1
ATOM 9447 O O . VAL C 1 319 ? 8.986 99.524 -15.457 1.00 23.61 298 VAL C O 1
ATOM 9451 N N . ALA C 1 320 ? 7.227 98.416 -14.658 1.00 23.83 299 ALA C N 1
ATOM 9452 C CA . ALA C 1 320 ? 7.866 98.110 -13.388 1.00 24.22 299 ALA C CA 1
ATOM 9453 C C . ALA C 1 320 ? 7.614 96.653 -13.101 1.00 24.62 299 ALA C C 1
ATOM 9454 O O . ALA C 1 320 ? 6.485 96.139 -13.332 1.00 25.32 299 ALA C O 1
ATOM 9456 N N . LEU C 1 321 ? 8.647 95.943 -12.651 1.00 23.51 300 LEU C N 1
ATOM 9457 C CA . LEU C 1 321 ? 8.497 94.508 -12.468 1.00 23.21 300 LEU C CA 1
ATOM 9458 C C . LEU C 1 321 ? 9.302 94.008 -11.310 1.00 23.34 300 LEU C C 1
ATOM 9459 O O . LEU C 1 321 ? 10.203 94.694 -10.795 1.00 23.41 300 LEU C O 1
ATOM 9464 N N . ARG C 1 322 ? 9.003 92.789 -10.901 1.00 24.06 301 ARG C N 1
ATOM 9465 C CA . ARG C 1 322 ? 9.774 92.103 -9.852 1.00 25.02 301 ARG C CA 1
ATOM 9466 C C . ARG C 1 322 ? 10.349 90.859 -10.429 1.00 24.35 301 ARG C C 1
ATOM 9467 O O . ARG C 1 322 ? 9.641 90.086 -11.073 1.00 25.02 301 ARG C O 1
ATOM 9475 N N . THR C 1 323 ? 11.637 90.630 -10.160 1.00 24.09 302 THR C N 1
ATOM 9476 C CA . THR C 1 323 ? 12.298 89.386 -10.558 1.00 23.47 302 THR C CA 1
ATOM 9477 C C . THR C 1 323 ? 13.262 88.919 -9.454 1.00 23.48 302 THR C C 1
ATOM 9478 O O . THR C 1 323 ? 13.279 89.460 -8.317 1.00 23.45 302 THR C O 1
ATOM 9482 N N . GLU C 1 324 ? 14.073 87.926 -9.773 1.00 23.14 303 GLU C N 1
ATOM 9483 C CA . GLU C 1 324 ? 15.044 87.408 -8.812 1.00 23.16 303 GLU C CA 1
ATOM 9484 C C . GLU C 1 324 ? 16.065 86.578 -9.542 1.00 21.95 303 GLU C C 1
ATOM 9485 O O . GLU C 1 324 ? 15.869 86.176 -10.674 1.00 22.38 303 GLU C O 1
ATOM 9491 N N . ILE C 1 325 ? 17.172 86.348 -8.874 1.00 21.67 304 ILE C N 1
ATOM 9492 C CA . ILE C 1 325 ? 18.249 85.473 -9.340 1.00 21.50 304 ILE C CA 1
ATOM 9493 C C . ILE C 1 325 ? 18.433 84.410 -8.308 1.00 20.79 304 ILE C C 1
ATOM 9494 O O . ILE C 1 325 ? 18.909 84.677 -7.205 1.00 21.59 304 ILE C O 1
ATOM 9499 N N . ASP C 1 326 ? 18.028 83.188 -8.650 1.00 21.09 305 ASP C N 1
ATOM 9500 C CA . ASP C 1 326 ? 17.918 82.089 -7.681 1.00 20.80 305 ASP C CA 1
ATOM 9501 C C . ASP C 1 326 ? 19.175 81.260 -7.633 1.00 20.66 305 ASP C C 1
ATOM 9502 O O . ASP C 1 326 ? 19.150 80.050 -7.910 1.00 21.50 305 ASP C O 1
ATOM 9507 N N . ASN C 1 327 ? 20.276 81.875 -7.181 1.00 19.70 306 ASN C N 1
ATOM 9508 C CA . ASN C 1 327 ? 21.536 81.157 -7.045 1.00 19.81 306 ASN C CA 1
ATOM 9509 C C . ASN C 1 327 ? 22.207 81.384 -5.679 1.00 19.65 306 ASN C C 1
ATOM 9510 O O . ASN C 1 327 ? 21.587 81.953 -4.802 1.00 19.48 306 ASN C O 1
ATOM 9515 N N . TRP C 1 328 ? 23.438 80.938 -5.505 1.00 19.53 307 TRP C N 1
ATOM 9516 C CA . TRP C 1 328 ? 24.065 81.008 -4.206 1.00 20.04 307 TRP C CA 1
ATOM 9517 C C . TRP C 1 328 ? 24.334 82.452 -3.747 1.00 19.87 307 TRP C C 1
ATOM 9518 O O . TRP C 1 328 ? 24.319 82.731 -2.551 1.00 19.15 307 TRP C O 1
ATOM 9529 N N . ARG C 1 329 ? 24.592 83.338 -4.700 1.00 18.98 308 ARG C N 1
ATOM 9530 C CA . ARG C 1 329 ? 24.925 84.685 -4.391 1.00 18.67 308 ARG C CA 1
ATOM 9531 C C . ARG C 1 329 ? 23.701 85.536 -4.077 1.00 18.50 308 ARG C C 1
ATOM 9532 O O . ARG C 1 329 ? 23.781 86.417 -3.224 1.00 18.01 308 ARG C O 1
ATOM 9540 N N . TRP C 1 330 ? 22.569 85.277 -4.747 1.00 18.62 309 TRP C N 1
ATOM 9541 C CA . TRP C 1 330 ? 21.457 86.217 -4.711 1.00 18.66 309 TRP C CA 1
ATOM 9542 C C . TRP C 1 330 ? 20.106 85.654 -4.277 1.00 19.29 309 TRP C C 1
ATOM 9543 O O . TRP C 1 330 ? 19.127 86.396 -4.235 1.00 18.90 309 TRP C O 1
ATOM 9554 N N . ALA C 1 331 ? 20.019 84.367 -3.971 1.00 20.26 310 ALA C N 1
ATOM 9555 C CA . ALA C 1 331 ? 18.702 83.766 -3.657 1.00 21.08 310 ALA C CA 1
ATOM 9556 C C . ALA C 1 331 ? 17.986 84.546 -2.545 1.00 21.85 310 ALA C C 1
ATOM 9557 O O . ALA C 1 331 ? 18.615 84.979 -1.566 1.00 20.67 310 ALA C O 1
ATOM 9559 N N . GLY C 1 332 ? 16.681 84.724 -2.721 1.00 22.72 311 GLY C N 1
ATOM 9560 C CA . GLY C 1 332 ? 15.875 85.479 -1.765 1.00 24.03 311 GLY C CA 1
ATOM 9561 C C . GLY C 1 332 ? 15.941 87.022 -1.865 1.00 25.06 311 GLY C C 1
ATOM 9562 O O . GLY C 1 332 ? 15.247 87.719 -1.137 1.00 26.91 311 GLY C O 1
ATOM 9563 N N . VAL C 1 333 ? 16.814 87.578 -2.700 1.00 24.32 312 VAL C N 1
ATOM 9564 C CA . VAL C 1 333 ? 16.982 89.033 -2.782 1.00 23.33 312 VAL C CA 1
ATOM 9565 C C . VAL C 1 333 ? 16.039 89.514 -3.862 1.00 22.49 312 VAL C C 1
ATOM 9566 O O . VAL C 1 333 ? 16.256 89.255 -5.016 1.00 23.61 312 VAL C O 1
ATOM 9570 N N . PRO C 1 334 ? 14.998 90.224 -3.497 1.00 22.31 313 PRO C N 1
ATOM 9571 C CA . PRO C 1 334 ? 14.109 90.736 -4.521 1.00 21.87 313 PRO C CA 1
ATOM 9572 C C . PRO C 1 334 ? 14.762 91.792 -5.363 1.00 22.16 313 PRO C C 1
ATOM 9573 O O . PRO C 1 334 ? 15.450 92.676 -4.845 1.00 21.91 313 PRO C O 1
ATOM 9577 N N . ILE C 1 335 ? 14.528 91.717 -6.665 1.00 22.63 314 ILE C N 1
ATOM 9578 C CA . ILE C 1 335 ? 15.061 92.667 -7.622 1.00 22.23 314 ILE C CA 1
ATOM 9579 C C . ILE C 1 335 ? 13.869 93.390 -8.292 1.00 22.96 314 ILE C C 1
ATOM 9580 O O . ILE C 1 335 ? 13.033 92.756 -8.947 1.00 22.90 314 ILE C O 1
ATOM 9585 N N . PHE C 1 336 ? 13.779 94.698 -8.095 1.00 22.62 315 PHE C N 1
ATOM 9586 C CA . PHE C 1 336 ? 12.723 95.490 -8.686 1.00 22.80 315 PHE C CA 1
ATOM 9587 C C . PHE C 1 336 ? 13.327 96.344 -9.788 1.00 23.02 315 PHE C C 1
ATOM 9588 O O . PHE C 1 336 ? 14.404 96.958 -9.640 1.00 23.11 315 PHE C O 1
ATOM 9596 N N . LEU C 1 337 ? 12.639 96.363 -10.910 1.00 23.49 316 LEU C N 1
ATOM 9597 C CA . LEU C 1 337 ? 13.098 97.097 -12.056 1.00 24.14 316 LEU C CA 1
ATOM 9598 C C . LEU C 1 337 ? 12.004 98.011 -12.575 1.00 24.00 316 LEU C C 1
ATOM 9599 O O . LEU C 1 337 ? 10.824 97.645 -12.599 1.00 24.65 316 LEU C O 1
ATOM 9604 N N . ARG C 1 338 ? 12.370 99.251 -12.911 1.00 24.48 317 ARG C N 1
ATOM 9605 C CA . ARG C 1 338 ? 11.418 100.201 -13.526 1.00 24.65 317 ARG C CA 1
ATOM 9606 C C . ARG C 1 338 ? 12.132 100.967 -14.647 1.00 24.05 317 ARG C C 1
ATOM 9607 O O . ARG C 1 338 ? 13.295 101.370 -14.510 1.00 23.13 317 ARG C O 1
ATOM 9615 N N . ALA C 1 339 ? 11.433 101.098 -15.754 1.00 22.82 318 ALA C N 1
ATOM 9616 C CA . ALA C 1 339 ? 11.921 101.798 -16.905 1.00 22.53 318 ALA C CA 1
ATOM 9617 C C . ALA C 1 339 ? 10.770 102.532 -17.581 1.00 22.38 318 ALA C C 1
ATOM 9618 O O . ALA C 1 339 ? 9.674 102.002 -17.696 1.00 22.95 318 ALA C O 1
ATOM 9620 N N . GLY C 1 340 ? 11.025 103.733 -18.054 1.00 22.84 319 GLY C N 1
ATOM 9621 C CA . GLY C 1 340 ? 9.977 104.437 -18.767 1.00 24.33 319 GLY C CA 1
ATOM 9622 C C . GLY C 1 340 ? 10.297 105.755 -19.423 1.00 23.73 319 GLY C C 1
ATOM 9623 O O . GLY C 1 340 ? 11.240 106.433 -19.055 1.00 25.12 319 GLY C O 1
ATOM 9624 N N . LYS C 1 341 ? 9.467 106.088 -20.385 1.00 24.12 320 LYS C N 1
ATOM 9625 C CA . LYS C 1 341 ? 9.524 107.369 -21.098 1.00 24.26 320 LYS C CA 1
ATOM 9626 C C . LYS C 1 341 ? 8.780 108.463 -20.328 1.00 23.70 320 LYS C C 1
ATOM 9627 O O . LYS C 1 341 ? 7.860 108.187 -19.573 1.00 24.48 320 LYS C O 1
ATOM 9633 N N . ALA C 1 342 ? 9.178 109.702 -20.559 1.00 24.36 321 ALA C N 1
ATOM 9634 C CA . ALA C 1 342 ? 8.537 110.884 -19.971 1.00 24.74 321 ALA C CA 1
ATOM 9635 C C . ALA C 1 342 ? 8.538 110.843 -18.453 1.00 25.85 321 ALA C C 1
ATOM 9636 O O . ALA C 1 342 ? 7.545 111.115 -17.815 1.00 26.64 321 ALA C O 1
ATOM 9638 N N . LEU C 1 343 ? 9.672 110.452 -17.885 1.00 27.82 322 LEU C N 1
ATOM 9639 C CA . LEU C 1 343 ? 9.876 110.479 -16.455 1.00 28.49 322 LEU C CA 1
ATOM 9640 C C . LEU C 1 343 ? 10.664 111.763 -16.104 1.00 28.23 322 LEU C C 1
ATOM 9641 O O . LEU C 1 343 ? 11.045 112.481 -16.997 1.00 29.33 322 LEU C O 1
ATOM 9646 N N . PRO C 1 344 ? 10.882 112.048 -14.804 1.00 28.15 323 PRO C N 1
ATOM 9647 C CA . PRO C 1 344 ? 11.365 113.403 -14.466 1.00 28.78 323 PRO C CA 1
ATOM 9648 C C . PRO C 1 344 ? 12.796 113.692 -14.818 1.00 30.22 323 PRO C C 1
ATOM 9649 O O . PRO C 1 344 ? 13.161 114.853 -14.910 1.00 30.96 323 PRO C O 1
ATOM 9653 N N . HIS C 1 345 ? 13.616 112.645 -14.972 1.00 31.23 324 HIS C N 1
ATOM 9654 C CA . HIS C 1 345 ? 15.045 112.816 -15.253 1.00 30.98 324 HIS C CA 1
ATOM 9655 C C . HIS C 1 345 ? 15.556 111.759 -16.203 1.00 30.23 324 HIS C C 1
ATOM 9656 O O . HIS C 1 345 ? 14.890 110.781 -16.456 1.00 31.70 324 HIS C O 1
ATOM 9663 N N . LYS C 1 346 ? 16.730 112.018 -16.742 1.00 29.85 325 LYS C N 1
ATOM 9664 C CA . LYS C 1 346 ? 17.453 111.077 -17.500 1.00 31.31 325 LYS C CA 1
ATOM 9665 C C . LYS C 1 346 ? 18.502 110.440 -16.602 1.00 28.55 325 LYS C C 1
ATOM 9666 O O . LYS C 1 346 ? 19.524 111.034 -16.313 1.00 28.31 325 LYS C O 1
ATOM 9672 N N . VAL C 1 347 ? 18.260 109.211 -16.170 1.00 26.31 326 VAL C N 1
ATOM 9673 C CA . VAL C 1 347 ? 19.216 108.534 -15.270 1.00 24.90 326 VAL C CA 1
ATOM 9674 C C . VAL C 1 347 ? 18.959 107.046 -15.261 1.00 23.33 326 VAL C C 1
ATOM 9675 O O . VAL C 1 347 ? 17.790 106.609 -15.340 1.00 22.35 326 VAL C O 1
ATOM 9679 N N . THR C 1 348 ? 20.038 106.278 -15.210 1.00 21.98 327 THR C N 1
ATOM 9680 C CA . THR C 1 348 ? 19.964 104.852 -15.080 1.00 21.89 327 THR C CA 1
ATOM 9681 C C . THR C 1 348 ? 20.766 104.486 -13.853 1.00 22.23 327 THR C C 1
ATOM 9682 O O . THR C 1 348 ? 21.964 104.816 -13.766 1.00 22.87 327 THR C O 1
ATOM 9686 N N . GLU C 1 349 ? 20.112 103.830 -12.899 1.00 21.49 328 GLU C N 1
ATOM 9687 C CA . GLU C 1 349 ? 20.690 103.566 -11.579 1.00 21.66 328 GLU C CA 1
ATOM 9688 C C . GLU C 1 349 ? 20.451 102.112 -11.131 1.00 21.07 328 GLU C C 1
ATOM 9689 O O . GLU C 1 349 ? 19.412 101.520 -11.450 1.00 20.96 328 GLU C O 1
ATOM 9695 N N . VAL C 1 350 ? 21.430 101.549 -10.450 1.00 20.88 329 VAL C N 1
ATOM 9696 C CA . VAL C 1 350 ? 21.295 100.254 -9.758 1.00 20.96 329 VAL C CA 1
ATOM 9697 C C . VAL C 1 350 ? 21.542 100.523 -8.285 1.00 20.19 329 VAL C C 1
ATOM 9698 O O . VAL C 1 350 ? 22.603 101.003 -7.904 1.00 21.08 329 VAL C O 1
ATOM 9702 N N . ARG C 1 351 ? 20.527 100.320 -7.479 1.00 19.74 330 ARG C N 1
ATOM 9703 C CA . ARG C 1 351 ? 20.585 100.714 -6.055 1.00 19.18 330 ARG C CA 1
ATOM 9704 C C . ARG C 1 351 ? 20.486 99.472 -5.216 1.00 19.09 330 ARG C C 1
ATOM 9705 O O . ARG C 1 351 ? 19.493 98.767 -5.300 1.00 19.03 330 ARG C O 1
ATOM 9713 N N . MET C 1 352 ? 21.501 99.212 -4.414 1.00 19.43 331 MET C N 1
ATOM 9714 C CA . MET C 1 352 ? 21.545 98.005 -3.645 1.00 20.10 331 MET C CA 1
ATOM 9715 C C . MET C 1 352 ? 21.393 98.359 -2.172 1.00 19.61 331 MET C C 1
ATOM 9716 O O . MET C 1 352 ? 22.198 99.081 -1.627 1.00 19.64 331 MET C O 1
ATOM 9721 N N . PHE C 1 353 ? 20.338 97.867 -1.550 1.00 19.56 332 PHE C N 1
ATOM 9722 C CA . PHE C 1 353 ? 20.066 98.090 -0.128 1.00 19.62 332 PHE C CA 1
ATOM 9723 C C . PHE C 1 353 ? 20.767 96.994 0.673 1.00 19.27 332 PHE C C 1
ATOM 9724 O O . PHE C 1 353 ? 20.591 95.813 0.406 1.00 19.69 332 PHE C O 1
ATOM 9732 N N . LEU C 1 354 ? 21.522 97.373 1.674 1.00 19.49 333 LEU C N 1
ATOM 9733 C CA . LEU C 1 354 ? 22.117 96.363 2.611 1.00 19.99 333 LEU C CA 1
ATOM 9734 C C . LEU C 1 354 ? 21.152 96.026 3.726 1.00 19.71 333 LEU C C 1
ATOM 9735 O O . LEU C 1 354 ? 20.311 96.857 4.050 1.00 19.58 333 LEU C O 1
ATOM 9740 N N . HIS C 1 355 ? 21.301 94.874 4.347 1.00 19.41 334 HIS C N 1
ATOM 9741 C CA . HIS C 1 355 ? 20.611 94.628 5.618 1.00 20.16 334 HIS C CA 1
ATOM 9742 C C . HIS C 1 355 ? 21.140 95.606 6.650 1.00 20.25 334 HIS C C 1
ATOM 9743 O O . HIS C 1 355 ? 22.324 96.023 6.613 1.00 19.21 334 HIS C O 1
ATOM 9750 N N . HIS C 1 356 ? 20.289 95.911 7.613 1.00 20.95 335 HIS C N 1
ATOM 9751 C CA . HIS C 1 356 ? 20.743 96.499 8.879 1.00 22.15 335 HIS C CA 1
ATOM 9752 C C . HIS C 1 356 ? 21.701 95.605 9.617 1.00 20.93 335 HIS C C 1
ATOM 9753 O O . HIS C 1 356 ? 21.703 94.393 9.447 1.00 21.69 335 HIS C O 1
ATOM 9760 N N . VAL C 1 357 ? 22.558 96.209 10.414 1.00 20.73 336 VAL C N 1
ATOM 9761 C CA . VAL C 1 357 ? 23.383 95.424 11.329 1.00 20.81 336 VAL C CA 1
ATOM 9762 C C . VAL C 1 357 ? 22.427 94.664 12.207 1.00 20.41 336 VAL C C 1
ATOM 9763 O O . VAL C 1 357 ? 21.515 95.238 12.701 1.00 19.43 336 VAL C O 1
ATOM 9767 N N . PRO C 1 358 ? 22.605 93.352 12.327 1.00 20.60 337 PRO C N 1
ATOM 9768 C CA . PRO C 1 358 ? 21.631 92.584 13.081 1.00 20.86 337 PRO C CA 1
ATOM 9769 C C . PRO C 1 358 ? 21.750 92.765 14.581 1.00 20.80 337 PRO C C 1
ATOM 9770 O O . PRO C 1 358 ? 22.829 93.067 15.116 1.00 19.86 337 PRO C O 1
ATOM 9774 N N . GLY C 1 359 ? 20.637 92.560 15.266 1.00 20.63 338 GLY C N 1
ATOM 9775 C CA . GLY C 1 359 ? 20.682 92.461 16.712 1.00 21.28 338 GLY C CA 1
ATOM 9776 C C . GLY C 1 359 ? 20.541 93.767 17.422 1.00 21.32 338 GLY C C 1
ATOM 9777 O O . GLY C 1 359 ? 20.411 94.801 16.792 1.00 21.40 338 GLY C O 1
ATOM 9778 N N . PHE C 1 360 ? 20.507 93.688 18.734 1.00 21.92 339 PHE C N 1
ATOM 9779 C CA . PHE C 1 360 ? 20.526 94.867 19.575 1.00 23.11 339 PHE C CA 1
ATOM 9780 C C . PHE C 1 360 ? 19.393 95.847 19.336 1.00 23.56 339 PHE C C 1
ATOM 9781 O O . PHE C 1 360 ? 19.587 97.070 19.466 1.00 22.31 339 PHE C O 1
ATOM 9789 N N . SER C 1 361 ? 18.195 95.327 19.007 1.00 24.63 340 SER C N 1
ATOM 9790 C CA . SER C 1 361 ? 17.015 96.190 18.874 1.00 25.72 340 SER C CA 1
ATOM 9791 C C . SER C 1 361 ? 16.701 96.902 20.186 1.00 26.73 340 SER C C 1
ATOM 9792 O O . SER C 1 361 ? 16.084 97.946 20.168 1.00 26.79 340 SER C O 1
ATOM 9795 N N . PHE C 1 362 ? 17.095 96.312 21.318 1.00 26.55 341 PHE C N 1
ATOM 9796 C CA . PHE C 1 362 ? 16.825 96.893 22.640 1.00 27.51 341 PHE C CA 1
ATOM 9797 C C . PHE C 1 362 ? 17.815 98.033 23.017 1.00 28.91 341 PHE C C 1
ATOM 9798 O O . PHE C 1 362 ? 17.731 98.561 24.105 1.00 31.08 341 PHE C O 1
ATOM 9806 N N . LEU C 1 363 ? 18.778 98.375 22.155 1.00 27.81 342 LEU C N 1
ATOM 9807 C CA . LEU C 1 363 ? 19.709 99.448 22.464 1.00 27.15 342 LEU C CA 1
ATOM 9808 C C . LEU C 1 363 ? 19.514 100.605 21.494 1.00 27.74 342 LEU C C 1
ATOM 9809 O O . LEU C 1 363 ? 19.201 100.383 20.323 1.00 25.55 342 LEU C O 1
ATOM 9814 N N . PRO C 1 364 ? 19.689 101.852 21.987 1.00 30.09 343 PRO C N 1
ATOM 9815 C CA . PRO C 1 364 ? 19.664 103.025 21.106 1.00 30.67 343 PRO C CA 1
ATOM 9816 C C . PRO C 1 364 ? 20.973 103.130 20.316 1.00 34.03 343 PRO C C 1
ATOM 9817 O O . PRO C 1 364 ? 22.025 102.541 20.707 1.00 32.54 343 PRO C O 1
ATOM 9821 N N . ASN C 1 365 ? 20.892 103.811 19.174 1.00 35.76 344 ASN C N 1
ATOM 9822 C CA . ASN C 1 365 ? 22.069 104.147 18.406 1.00 35.72 344 ASN C CA 1
ATOM 9823 C C . ASN C 1 365 ? 22.808 102.959 17.815 1.00 35.64 344 ASN C C 1
ATOM 9824 O O . ASN C 1 365 ? 24.069 102.965 17.706 1.00 36.15 344 ASN C O 1
ATOM 9829 N N . ARG C 1 366 ? 22.061 101.932 17.437 1.00 32.73 345 ARG C N 1
ATOM 9830 C CA . ARG C 1 366 ? 22.642 100.834 16.683 1.00 33.51 345 ARG C CA 1
ATOM 9831 C C . ARG C 1 366 ? 22.011 100.661 15.310 1.00 32.97 345 ARG C C 1
ATOM 9832 O O . ARG C 1 366 ? 22.353 99.748 14.579 1.00 35.57 345 ARG C O 1
ATOM 9840 N N . ARG C 1 367 ? 21.081 101.509 14.974 1.00 34.20 346 ARG C N 1
ATOM 9841 C CA . ARG C 1 367 ? 20.297 101.351 13.774 1.00 36.61 346 ARG C CA 1
ATOM 9842 C C . ARG C 1 367 ? 19.885 102.693 13.213 1.00 35.32 346 ARG C C 1
ATOM 9843 O O . ARG C 1 367 ? 19.025 103.346 13.765 1.00 37.97 346 ARG C O 1
ATOM 9851 N N . PRO C 1 368 ? 20.475 103.102 12.078 1.00 34.47 347 PRO C N 1
ATOM 9852 C CA . PRO C 1 368 ? 19.975 104.309 11.401 1.00 34.76 347 PRO C CA 1
ATOM 9853 C C . PRO C 1 368 ? 18.570 104.118 10.849 1.00 36.73 347 PRO C C 1
ATOM 9854 O O . PRO C 1 368 ? 18.113 102.989 10.697 1.00 36.00 347 PRO C O 1
ATOM 9858 N N . PRO C 1 369 ? 17.881 105.218 10.526 1.00 42.07 348 PRO C N 1
ATOM 9859 C CA . PRO C 1 369 ? 16.504 105.104 9.998 1.00 41.23 348 PRO C CA 1
ATOM 9860 C C . PRO C 1 369 ? 16.451 104.360 8.660 1.00 38.48 348 PRO C C 1
ATOM 9861 O O . PRO C 1 369 ? 15.476 103.670 8.376 1.00 40.15 348 PRO C O 1
ATOM 9865 N N . GLU C 1 370 ? 17.483 104.492 7.843 1.00 37.33 349 GLU C N 1
ATOM 9866 C CA . GLU C 1 370 ? 17.597 103.696 6.603 1.00 35.60 349 GLU C CA 1
ATOM 9867 C C . GLU C 1 370 ? 18.922 102.936 6.618 1.00 30.65 349 GLU C C 1
ATOM 9868 O O . GLU C 1 370 ? 19.933 103.447 7.056 1.00 27.47 349 GLU C O 1
ATOM 9874 N N . PRO C 1 371 ? 18.908 101.706 6.102 1.00 28.49 350 PRO C N 1
ATOM 9875 C CA . PRO C 1 371 ? 20.113 100.909 6.005 1.00 25.70 350 PRO C CA 1
ATOM 9876 C C . PRO C 1 371 ? 21.102 101.474 5.012 1.00 22.72 350 PRO C C 1
ATOM 9877 O O . PRO C 1 371 ? 20.742 102.315 4.191 1.00 21.49 350 PRO C O 1
ATOM 9881 N N . ASN C 1 372 ? 22.372 101.047 5.136 1.00 20.67 351 ASN C N 1
ATOM 9882 C CA . ASN C 1 372 ? 23.398 101.401 4.180 1.00 19.38 351 ASN C CA 1
ATOM 9883 C C . ASN C 1 372 ? 22.924 101.016 2.735 1.00 19.49 351 ASN C C 1
ATOM 9884 O O . ASN C 1 372 ? 22.124 100.112 2.531 1.00 19.21 351 ASN C O 1
ATOM 9889 N N . GLN C 1 373 ? 23.418 101.762 1.735 1.00 19.76 352 GLN C N 1
ATOM 9890 C CA . GLN C 1 373 ? 23.118 101.523 0.329 1.00 20.19 352 GLN C CA 1
ATOM 9891 C C . GLN C 1 373 ? 24.353 101.687 -0.529 1.00 20.00 352 GLN C C 1
ATOM 9892 O O . GLN C 1 373 ? 25.153 102.596 -0.326 1.00 20.75 352 GLN C O 1
ATOM 9898 N N . ILE C 1 374 ? 24.472 100.847 -1.547 1.00 20.03 353 ILE C N 1
ATOM 9899 C CA . ILE C 1 374 ? 25.462 101.026 -2.566 1.00 20.16 353 ILE C CA 1
ATOM 9900 C C . ILE C 1 374 ? 24.721 101.457 -3.828 1.00 20.09 353 ILE C C 1
ATOM 9901 O O . ILE C 1 374 ? 23.864 100.712 -4.309 1.00 20.57 353 ILE C O 1
ATOM 9906 N N . VAL C 1 375 ? 25.040 102.612 -4.370 1.00 19.76 354 VAL C N 1
ATOM 9907 C CA . VAL C 1 375 ? 24.350 103.123 -5.552 1.00 20.80 354 VAL C CA 1
ATOM 9908 C C . VAL C 1 375 ? 25.265 103.274 -6.756 1.00 21.72 354 VAL C C 1
ATOM 9909 O O . VAL C 1 375 ? 26.299 103.924 -6.677 1.00 21.70 354 VAL C O 1
ATOM 9913 N N . LEU C 1 376 ? 24.887 102.661 -7.871 1.00 22.56 355 LEU C N 1
ATOM 9914 C CA . LEU C 1 376 ? 25.677 102.750 -9.108 1.00 22.61 355 LEU C CA 1
ATOM 9915 C C . LEU C 1 376 ? 24.856 103.541 -10.122 1.00 22.24 355 LEU C C 1
ATOM 9916 O O . LEU C 1 376 ? 23.859 103.057 -10.617 1.00 22.23 355 LEU C O 1
ATOM 9921 N N . ARG C 1 377 ? 25.294 104.734 -10.451 1.00 22.85 356 ARG C N 1
ATOM 9922 C CA . ARG C 1 377 ? 24.767 105.419 -11.622 1.00 23.36 356 ARG C CA 1
ATOM 9923 C C . ARG C 1 377 ? 25.476 104.872 -12.881 1.00 23.19 356 ARG C C 1
ATOM 9924 O O . ARG C 1 377 ? 26.665 105.017 -13.041 1.00 23.19 356 ARG C O 1
ATOM 9932 N N . ILE C 1 378 ? 24.723 104.214 -13.735 1.00 24.32 357 ILE C N 1
ATOM 9933 C CA . ILE C 1 378 ? 25.205 103.643 -14.991 1.00 25.33 357 ILE C CA 1
ATOM 9934 C C . ILE C 1 378 ? 25.296 104.741 -16.054 1.00 26.64 357 ILE C C 1
ATOM 9935 O O . ILE C 1 378 ? 26.200 104.723 -16.887 1.00 26.59 357 ILE C O 1
ATOM 9940 N N . ASP C 1 379 ? 24.334 105.667 -16.064 1.00 26.96 358 ASP C N 1
ATOM 9941 C CA . ASP C 1 379 ? 24.240 106.712 -17.113 1.00 28.10 358 ASP C CA 1
ATOM 9942 C C . ASP C 1 379 ? 23.303 107.815 -16.599 1.00 28.69 358 ASP C C 1
ATOM 9943 O O . ASP C 1 379 ? 22.373 107.519 -15.883 1.00 28.96 358 ASP C O 1
ATOM 9948 N N . PRO C 1 380 ? 23.590 109.081 -16.900 1.00 29.64 359 PRO C N 1
ATOM 9949 C CA . PRO C 1 380 ? 24.844 109.558 -17.490 1.00 30.08 359 PRO C CA 1
ATOM 9950 C C . PRO C 1 380 ? 25.868 109.700 -16.372 1.00 30.00 359 PRO C C 1
ATOM 9951 O O . PRO C 1 380 ? 25.554 109.478 -15.217 1.00 28.52 359 PRO C O 1
ATOM 9955 N N . ASP C 1 381 ? 27.094 110.015 -16.756 1.00 32.66 360 ASP C N 1
ATOM 9956 C CA . ASP C 1 381 ? 28.122 110.435 -15.816 1.00 34.58 360 ASP C CA 1
ATOM 9957 C C . ASP C 1 381 ? 28.296 109.391 -14.708 1.00 31.24 360 ASP C C 1
ATOM 9958 O O . ASP C 1 381 ? 27.994 109.620 -13.572 1.00 28.29 360 ASP C O 1
ATOM 9963 N N . PRO C 1 382 ? 28.784 108.216 -15.092 1.00 29.45 361 PRO C N 1
ATOM 9964 C CA . PRO C 1 382 ? 28.730 107.057 -14.262 1.00 28.27 361 PRO C CA 1
ATOM 9965 C C . PRO C 1 382 ? 29.491 107.301 -12.974 1.00 27.91 361 PRO C C 1
ATOM 9966 O O . PRO C 1 382 ? 30.511 108.009 -12.959 1.00 27.20 361 PRO C O 1
ATOM 9970 N N . GLY C 1 383 ? 28.986 106.710 -11.893 1.00 26.11 362 GLY C N 1
ATOM 9971 C CA . GLY C 1 383 ? 29.632 106.858 -10.601 1.00 25.58 362 GLY C CA 1
ATOM 9972 C C . GLY C 1 383 ? 29.077 105.908 -9.559 1.00 25.08 362 GLY C C 1
ATOM 9973 O O . GLY C 1 383 ? 28.204 105.090 -9.849 1.00 23.73 362 GLY C O 1
ATOM 9974 N N . MET C 1 384 ? 29.654 105.978 -8.375 1.00 25.66 363 MET C N 1
ATOM 9975 C CA . MET C 1 384 ? 29.220 105.158 -7.281 1.00 25.63 363 MET C CA 1
ATOM 9976 C C . MET C 1 384 ? 29.021 106.033 -6.068 1.00 25.34 363 MET C C 1
ATOM 9977 O O . MET C 1 384 ? 29.815 106.898 -5.789 1.00 26.01 363 MET C O 1
ATOM 9982 N N . ARG C 1 385 ? 27.947 105.767 -5.349 1.00 24.65 364 ARG C N 1
ATOM 9983 C CA . ARG C 1 385 ? 27.692 106.398 -4.072 1.00 25.12 364 ARG C CA 1
ATOM 9984 C C . ARG C 1 385 ? 27.517 105.320 -3.005 1.00 24.38 364 ARG C C 1
ATOM 9985 O O . ARG C 1 385 ? 26.732 104.413 -3.167 1.00 23.60 364 ARG C O 1
ATOM 9993 N N . LEU C 1 386 ? 28.214 105.479 -1.907 1.00 25.29 365 LEU C N 1
ATOM 9994 C CA . LEU C 1 386 ? 28.029 104.621 -0.727 1.00 27.00 365 LEU C CA 1
ATOM 9995 C C . LEU C 1 386 ? 27.342 105.421 0.347 1.00 25.75 365 LEU C C 1
ATOM 9996 O O . LEU C 1 386 ? 27.842 106.480 0.732 1.00 26.47 365 LEU C O 1
ATOM 10001 N N . GLN C 1 387 ? 26.120 105.027 0.720 1.00 25.11 366 GLN C N 1
ATOM 10002 C CA . GLN C 1 387 ? 25.353 105.750 1.734 1.00 25.45 366 GLN C CA 1
ATOM 10003 C C . GLN C 1 387 ? 25.530 105.105 3.092 1.00 24.95 366 GLN C C 1
ATOM 10004 O O . GLN C 1 387 ? 25.207 103.931 3.271 1.00 24.86 366 GLN C O 1
ATOM 10010 N N . LEU C 1 388 ? 26.033 105.875 4.042 1.00 24.77 367 LEU C N 1
ATOM 10011 C CA . LEU C 1 388 ? 26.264 105.430 5.384 1.00 24.71 367 LEU C CA 1
ATOM 10012 C C . LEU C 1 388 ? 25.608 106.414 6.343 1.00 25.53 367 LEU C C 1
ATOM 10013 O O . LEU C 1 388 ? 25.000 107.420 5.927 1.00 26.25 367 LEU C O 1
ATOM 10018 N N . SER C 1 389 ? 25.748 106.152 7.637 1.00 26.24 368 SER C N 1
ATOM 10019 C CA . SER C 1 389 ? 25.231 107.050 8.672 1.00 27.41 368 SER C CA 1
ATOM 10020 C C . SER C 1 389 ? 26.340 107.460 9.643 1.00 27.14 368 SER C C 1
ATOM 10021 O O . SER C 1 389 ? 27.248 106.722 9.874 1.00 26.75 368 SER C O 1
ATOM 10024 N N . ALA C 1 390 ? 26.246 108.663 10.187 1.00 28.50 369 ALA C N 1
ATOM 10025 C CA . ALA C 1 390 ? 27.284 109.224 11.044 1.00 29.29 369 ALA C CA 1
ATOM 10026 C C . ALA C 1 390 ? 26.695 109.971 12.203 1.00 30.67 369 ALA C C 1
ATOM 10027 O O . ALA C 1 390 ? 25.623 110.557 12.082 1.00 31.94 369 ALA C O 1
ATOM 10029 N N . GLN C 1 391 ? 27.414 109.966 13.319 1.00 32.62 370 GLN C N 1
ATOM 10030 C CA . GLN C 1 391 ? 27.018 110.735 14.505 1.00 35.86 370 GLN C CA 1
ATOM 10031 C C . GLN C 1 391 ? 27.854 112.017 14.624 1.00 37.78 370 GLN C C 1
ATOM 10032 O O . GLN C 1 391 ? 29.071 111.974 14.538 1.00 36.49 370 GLN C O 1
ATOM 10038 N N . VAL C 1 392 ? 27.177 113.148 14.796 1.00 40.91 371 VAL C N 1
ATOM 10039 C CA . VAL C 1 392 ? 27.831 114.443 15.057 1.00 44.99 371 VAL C CA 1
ATOM 10040 C C . VAL C 1 392 ? 27.054 115.098 16.171 1.00 47.20 371 VAL C C 1
ATOM 10041 O O . VAL C 1 392 ? 25.909 115.513 15.956 1.00 47.42 371 VAL C O 1
ATOM 10045 N N . GLY C 1 393 ? 27.667 115.172 17.356 1.00 52.51 372 GLY C N 1
ATOM 10046 C CA . GLY C 1 393 ? 26.983 115.633 18.562 1.00 55.46 372 GLY C CA 1
ATOM 10047 C C . GLY C 1 393 ? 25.883 114.660 18.925 1.00 58.30 372 GLY C C 1
ATOM 10048 O O . GLY C 1 393 ? 26.105 113.452 18.903 1.00 57.32 372 GLY C O 1
ATOM 10049 N N . ASP C 1 394 ? 24.689 115.189 19.204 1.00 64.54 373 ASP C N 1
ATOM 10050 C CA . ASP C 1 394 ? 23.483 114.376 19.425 1.00 68.74 373 ASP C CA 1
ATOM 10051 C C . ASP C 1 394 ? 22.605 114.343 18.159 1.00 68.38 373 ASP C C 1
ATOM 10052 O O . ASP C 1 394 ? 21.401 114.108 18.253 1.00 72.18 373 ASP C O 1
ATOM 10054 N N . SER C 1 395 ? 23.226 114.565 16.993 1.00 62.80 374 SER C N 1
ATOM 10055 C CA . SER C 1 395 ? 22.578 114.404 15.688 1.00 57.08 374 SER C CA 1
ATOM 10056 C C . SER C 1 395 ? 23.125 113.134 14.967 1.00 52.46 374 SER C C 1
ATOM 10057 O O . SER C 1 395 ? 24.290 112.747 15.141 1.00 50.96 374 SER C O 1
ATOM 10059 N N . TRP C 1 396 ? 22.260 112.483 14.196 1.00 46.75 375 TRP C N 1
ATOM 10060 C CA . TRP C 1 396 ? 22.651 111.411 13.284 1.00 45.82 375 TRP C CA 1
ATOM 10061 C C . TRP C 1 396 ? 22.166 111.793 11.905 1.00 48.63 375 TRP C C 1
ATOM 10062 O O . TRP C 1 396 ? 21.057 112.294 11.742 1.00 51.40 375 TRP C O 1
ATOM 10073 N N . HIS C 1 397 ? 23.004 111.593 10.903 1.00 48.88 376 HIS C N 1
ATOM 10074 C CA . HIS C 1 397 ? 22.616 111.969 9.561 1.00 48.52 376 HIS C CA 1
ATOM 10075 C C . HIS C 1 397 ? 23.265 111.112 8.489 1.00 42.53 376 HIS C C 1
ATOM 10076 O O . HIS C 1 397 ? 24.205 110.362 8.732 1.00 39.17 376 HIS C O 1
ATOM 10083 N N . ASP C 1 398 ? 22.728 111.232 7.298 1.00 40.48 377 ASP C N 1
ATOM 10084 C CA . ASP C 1 398 ? 23.204 110.479 6.182 1.00 38.79 377 ASP C CA 1
ATOM 10085 C C . ASP C 1 398 ? 24.502 111.048 5.685 1.00 35.98 377 ASP C C 1
ATOM 10086 O O . ASP C 1 398 ? 24.728 112.229 5.734 1.00 34.52 377 ASP C O 1
ATOM 10091 N N . VAL C 1 399 ? 25.354 110.148 5.250 1.00 33.00 378 VAL C N 1
ATOM 10092 C CA . VAL C 1 399 ? 26.625 110.471 4.730 1.00 32.67 378 VAL C CA 1
ATOM 10093 C C . VAL C 1 399 ? 26.672 109.871 3.309 1.00 31.65 378 VAL C C 1
ATOM 10094 O O . VAL C 1 399 ? 26.402 108.672 3.113 1.00 28.58 378 VAL C O 1
ATOM 10098 N N . HIS C 1 400 ? 27.012 110.710 2.334 1.00 30.31 379 HIS C N 1
ATOM 10099 C CA . HIS C 1 400 ? 27.119 110.313 0.955 1.00 30.55 379 HIS C CA 1
ATOM 10100 C C . HIS C 1 400 ? 28.562 110.267 0.493 1.00 30.31 379 HIS C C 1
ATOM 10101 O O . HIS C 1 400 ? 29.182 111.290 0.345 1.00 31.26 379 HIS C O 1
ATOM 10108 N N . LEU C 1 401 ? 29.082 109.072 0.255 1.00 30.37 380 LEU C N 1
ATOM 10109 C CA . LEU C 1 401 ? 30.459 108.885 -0.199 1.00 30.68 380 LEU C CA 1
ATOM 10110 C C . LEU C 1 401 ? 30.410 108.661 -1.728 1.00 29.72 380 LEU C C 1
ATOM 10111 O O . LEU C 1 401 ? 30.209 107.540 -2.188 1.00 26.91 380 LEU C O 1
ATOM 10116 N N . ASP C 1 402 ? 30.649 109.737 -2.471 1.00 29.81 381 ASP C N 1
ATOM 10117 C CA . ASP C 1 402 ? 30.530 109.754 -3.909 1.00 31.66 381 ASP C CA 1
ATOM 10118 C C . ASP C 1 402 ? 31.854 109.683 -4.661 1.00 31.38 381 ASP C C 1
ATOM 10119 O O . ASP C 1 402 ? 32.821 110.285 -4.235 1.00 31.79 381 ASP C O 1
ATOM 10124 N N . SER C 1 403 ? 31.868 108.955 -5.780 1.00 30.94 382 SER C N 1
ATOM 10125 C CA . SER C 1 403 ? 32.997 108.958 -6.696 1.00 32.03 382 SER C CA 1
ATOM 10126 C C . SER C 1 403 ? 32.561 108.596 -8.099 1.00 32.41 382 SER C C 1
ATOM 10127 O O . SER C 1 403 ? 31.492 108.036 -8.315 1.00 32.57 382 SER C O 1
ATOM 10130 N N . SER C 1 404 ? 33.408 108.925 -9.045 1.00 33.89 383 SER C N 1
ATOM 10131 C CA . SER C 1 404 ? 33.182 108.695 -10.458 1.00 37.14 383 SER C CA 1
ATOM 10132 C C . SER C 1 404 ? 33.956 107.450 -10.921 1.00 37.14 383 SER C C 1
ATOM 10133 O O . SER C 1 404 ? 34.957 107.080 -10.323 1.00 36.09 383 SER C O 1
ATOM 10136 N N . PHE C 1 405 ? 33.441 106.794 -11.952 1.00 35.71 384 PHE C N 1
ATOM 10137 C CA . PHE C 1 405 ? 34.211 105.789 -12.679 1.00 37.14 384 PHE C CA 1
ATOM 10138 C C . PHE C 1 405 ? 33.791 105.815 -14.141 1.00 37.29 384 PHE C C 1
ATOM 10139 O O . PHE C 1 405 ? 32.744 106.356 -14.466 1.00 37.12 384 PHE C O 1
ATOM 10147 N N . ALA C 1 406 ? 34.612 105.237 -15.005 1.00 38.59 385 ALA C N 1
ATOM 10148 C CA . ALA C 1 406 ? 34.378 105.229 -16.463 1.00 39.29 385 ALA C CA 1
ATOM 10149 C C . ALA C 1 406 ? 34.286 106.656 -17.003 1.00 39.86 385 ALA C C 1
ATOM 10150 O O . ALA C 1 406 ? 34.967 107.546 -16.489 1.00 41.43 385 ALA C O 1
ATOM 10152 N N . VAL C 1 407 ? 33.466 106.867 -18.032 1.00 39.31 386 VAL C N 1
ATOM 10153 C CA . VAL C 1 407 ? 33.329 108.153 -18.697 1.00 39.48 386 VAL C CA 1
ATOM 10154 C C . VAL C 1 407 ? 31.857 108.377 -19.093 1.00 38.70 386 VAL C C 1
ATOM 10155 O O . VAL C 1 407 ? 31.088 107.425 -19.315 1.00 34.16 386 VAL C O 1
ATOM 10159 N N . ASP C 1 408 ? 31.503 109.647 -19.266 1.00 39.38 387 ASP C N 1
ATOM 10160 C CA . ASP C 1 408 ? 30.158 110.015 -19.611 1.00 41.04 387 ASP C CA 1
ATOM 10161 C C . ASP C 1 408 ? 29.823 109.670 -21.085 1.00 43.65 387 ASP C C 1
ATOM 10162 O O . ASP C 1 408 ? 30.455 110.178 -22.022 1.00 42.85 387 ASP C O 1
ATOM 10167 N N . LEU C 1 409 ? 28.834 108.784 -21.247 1.00 48.36 388 LEU C N 1
ATOM 10168 C CA . LEU C 1 409 ? 28.267 108.404 -22.546 1.00 47.70 388 LEU C CA 1
ATOM 10169 C C . LEU C 1 409 ? 26.772 108.802 -22.678 1.00 47.64 388 LEU C C 1
ATOM 10170 O O . LEU C 1 409 ? 25.991 108.112 -23.347 1.00 45.26 388 LEU C O 1
ATOM 10175 N N . GLY C 1 410 ? 26.387 109.923 -22.065 1.00 51.23 389 GLY C N 1
ATOM 10176 C CA . GLY C 1 410 ? 25.003 110.381 -22.080 1.00 53.36 389 GLY C CA 1
ATOM 10177 C C . GLY C 1 410 ? 24.537 110.776 -23.494 1.00 56.65 389 GLY C C 1
ATOM 10178 O O . GLY C 1 410 ? 23.440 110.359 -23.940 1.00 60.79 389 GLY C O 1
ATOM 10179 N N . GLU C 1 411 ? 25.322 111.607 -24.180 1.00 51.93 390 GLU C N 1
ATOM 10180 C CA . GLU C 1 411 ? 24.927 112.086 -25.523 1.00 54.59 390 GLU C CA 1
ATOM 10181 C C . GLU C 1 411 ? 24.902 110.881 -26.500 1.00 51.28 390 GLU C C 1
ATOM 10182 O O . GLU C 1 411 ? 25.878 110.143 -26.563 1.00 53.42 390 GLU C O 1
ATOM 10184 N N . PRO C 1 412 ? 23.782 110.672 -27.230 1.00 48.46 391 PRO C N 1
ATOM 10185 C CA . PRO C 1 412 ? 23.566 109.448 -28.031 1.00 46.54 391 PRO C CA 1
ATOM 10186 C C . PRO C 1 412 ? 24.634 109.108 -29.089 1.00 45.15 391 PRO C C 1
ATOM 10187 O O . PRO C 1 412 ? 24.890 107.939 -29.346 1.00 40.20 391 PRO C O 1
ATOM 10191 N N . VAL C 1 413 ? 25.260 110.110 -29.680 1.00 45.04 392 VAL C N 1
ATOM 10192 C CA . VAL C 1 413 ? 26.277 109.824 -30.687 1.00 44.06 392 VAL C CA 1
ATOM 10193 C C . VAL C 1 413 ? 27.456 108.985 -30.141 1.00 42.91 392 VAL C C 1
ATOM 10194 O O . VAL C 1 413 ? 27.974 108.150 -30.872 1.00 40.18 392 VAL C O 1
ATOM 10198 N N . ARG C 1 414 ? 27.862 109.217 -28.883 1.00 42.53 393 ARG C N 1
ATOM 10199 C CA . ARG C 1 414 ? 29.042 108.539 -28.303 1.00 41.02 393 ARG C CA 1
ATOM 10200 C C . ARG C 1 414 ? 28.833 107.052 -28.207 1.00 35.79 393 ARG C C 1
ATOM 10201 O O . ARG C 1 414 ? 29.693 106.302 -28.601 1.00 36.52 393 ARG C O 1
ATOM 10209 N N . PRO C 1 415 ? 27.709 106.623 -27.654 1.00 32.14 394 PRO C N 1
ATOM 10210 C CA . PRO C 1 415 ? 27.506 105.178 -27.603 1.00 30.89 394 PRO C CA 1
ATOM 10211 C C . PRO C 1 415 ? 27.465 104.561 -28.976 1.00 28.62 394 PRO C C 1
ATOM 10212 O O . PRO C 1 415 ? 28.005 103.478 -29.186 1.00 28.17 394 PRO C O 1
ATOM 10216 N N . TYR C 1 416 ? 26.858 105.255 -29.923 1.00 27.71 395 TYR C N 1
ATOM 10217 C CA . TYR C 1 416 ? 26.813 104.740 -31.263 1.00 27.03 395 TYR C CA 1
ATOM 10218 C C . TYR C 1 416 ? 28.209 104.559 -31.879 1.00 28.12 395 TYR C C 1
ATOM 10219 O O . TYR C 1 416 ? 28.515 103.509 -32.448 1.00 28.43 395 TYR C O 1
ATOM 10228 N N . GLU C 1 417 ? 29.034 105.589 -31.836 1.00 29.03 396 GLU C N 1
ATOM 10229 C CA . GLU C 1 417 ? 30.370 105.490 -32.401 1.00 30.58 396 GLU C CA 1
ATOM 10230 C C . GLU C 1 417 ? 31.234 104.446 -31.674 1.00 30.70 396 GLU C C 1
ATOM 10231 O O . GLU C 1 417 ? 32.042 103.743 -32.293 1.00 29.15 396 GLU C O 1
ATOM 10237 N N . ARG C 1 418 ? 31.046 104.325 -30.356 1.00 28.87 397 ARG C N 1
ATOM 10238 C CA . ARG C 1 418 ? 31.717 103.299 -29.610 1.00 27.31 397 ARG C CA 1
ATOM 10239 C C . ARG C 1 418 ? 31.375 101.892 -30.124 1.00 25.79 397 ARG C C 1
ATOM 10240 O O . ARG C 1 418 ? 32.241 101.050 -30.283 1.00 26.81 397 ARG C O 1
ATOM 10248 N N . LEU C 1 419 ? 30.114 101.630 -30.360 1.00 25.56 398 LEU C N 1
ATOM 10249 C CA . LEU C 1 419 ? 29.706 100.336 -30.884 1.00 25.75 398 LEU C CA 1
ATOM 10250 C C . LEU C 1 419 ? 30.261 100.037 -32.275 1.00 25.12 398 LEU C C 1
ATOM 10251 O O . LEU C 1 419 ? 30.672 98.905 -32.538 1.00 22.19 398 LEU C O 1
ATOM 10256 N N . LEU C 1 420 ? 30.272 101.058 -33.140 1.00 26.64 399 LEU C N 1
ATOM 10257 C CA . LEU C 1 420 ? 30.745 100.908 -34.516 1.00 29.53 399 LEU C CA 1
ATOM 10258 C C . LEU C 1 420 ? 32.218 100.570 -34.515 1.00 29.17 399 LEU C C 1
ATOM 10259 O O . LEU C 1 420 ? 32.672 99.724 -35.256 1.00 29.74 399 LEU C O 1
ATOM 10264 N N . TYR C 1 421 ? 32.958 101.268 -33.683 1.00 29.93 400 TYR C N 1
ATOM 10265 C CA . TYR C 1 421 ? 34.385 101.068 -33.609 1.00 33.12 400 TYR C CA 1
ATOM 10266 C C . TYR C 1 421 ? 34.662 99.666 -33.065 1.00 31.16 400 TYR C C 1
ATOM 10267 O O . TYR C 1 421 ? 35.531 98.947 -33.564 1.00 29.60 400 TYR C O 1
ATOM 10276 N N . ALA C 1 422 ? 33.930 99.285 -32.017 1.00 27.89 401 ALA C N 1
ATOM 10277 C CA . ALA C 1 422 ? 34.147 98.003 -31.405 1.00 26.50 401 ALA C CA 1
ATOM 10278 C C . ALA C 1 422 ? 33.812 96.881 -32.392 1.00 24.86 401 ALA C C 1
ATOM 10279 O O . ALA C 1 422 ? 34.535 95.875 -32.471 1.00 25.49 401 ALA C O 1
ATOM 10281 N N . ALA C 1 423 ? 32.718 97.039 -33.114 1.00 22.76 402 ALA C N 1
ATOM 10282 C CA . ALA C 1 423 ? 32.332 96.053 -34.103 1.00 22.99 402 ALA C CA 1
ATOM 10283 C C . ALA C 1 423 ? 33.446 95.877 -35.133 1.00 23.05 402 ALA C C 1
ATOM 10284 O O . ALA C 1 423 ? 33.826 94.764 -35.434 1.00 22.75 402 ALA C O 1
ATOM 10286 N N . PHE C 1 424 ? 33.995 96.984 -35.597 1.00 23.90 403 PHE C N 1
ATOM 10287 C CA . PHE C 1 424 ? 35.034 96.935 -36.609 1.00 26.29 403 PHE C CA 1
ATOM 10288 C C . PHE C 1 424 ? 36.262 96.188 -36.096 1.00 27.94 403 PHE C C 1
ATOM 10289 O O . PHE C 1 424 ? 36.898 95.434 -36.843 1.00 27.61 403 PHE C O 1
ATOM 10297 N N . ASN C 1 425 ? 36.589 96.407 -34.822 1.00 29.92 404 ASN C N 1
ATOM 10298 C CA . ASN C 1 425 ? 37.787 95.794 -34.232 1.00 33.80 404 ASN C CA 1
ATOM 10299 C C . ASN C 1 425 ? 37.540 94.403 -33.683 1.00 33.83 404 ASN C C 1
ATOM 10300 O O . ASN C 1 425 ? 38.418 93.832 -33.090 1.00 38.84 404 ASN C O 1
ATOM 10305 N N . GLY C 1 426 ? 36.347 93.871 -33.869 1.00 31.57 405 GLY C N 1
ATOM 10306 C CA . GLY C 1 426 ? 36.011 92.567 -33.332 1.00 33.33 405 GLY C CA 1
ATOM 10307 C C . GLY C 1 426 ? 35.969 92.454 -31.806 1.00 33.13 405 GLY C C 1
ATOM 10308 O O . GLY C 1 426 ? 36.116 91.384 -31.283 1.00 36.06 405 GLY C O 1
ATOM 10309 N N . ASP C 1 427 ? 35.728 93.553 -31.107 1.00 33.58 406 ASP C N 1
ATOM 10310 C CA . ASP C 1 427 ? 35.514 93.536 -29.692 1.00 32.48 406 ASP C CA 1
ATOM 10311 C C . ASP C 1 427 ? 34.002 93.276 -29.412 1.00 30.46 406 ASP C C 1
ATOM 10312 O O . ASP C 1 427 ? 33.163 94.157 -29.576 1.00 26.98 406 ASP C O 1
ATOM 10317 N N . ARG C 1 428 ? 33.690 92.073 -28.935 1.00 31.08 407 ARG C N 1
ATOM 10318 C CA . ARG C 1 428 ? 32.316 91.644 -28.782 1.00 32.13 407 ARG C CA 1
ATOM 10319 C C . ARG C 1 428 ? 31.719 91.856 -27.405 1.00 32.27 407 ARG C C 1
ATOM 10320 O O . ARG C 1 428 ? 30.649 91.340 -27.110 1.00 32.85 407 ARG C O 1
ATOM 10328 N N . GLN C 1 429 ? 32.395 92.608 -26.549 1.00 33.53 408 GLN C N 1
ATOM 10329 C CA . GLN C 1 429 ? 31.957 92.785 -25.178 1.00 35.37 408 GLN C CA 1
ATOM 10330 C C . GLN C 1 429 ? 30.634 93.499 -25.043 1.00 31.32 408 GLN C C 1
ATOM 10331 O O . GLN C 1 429 ? 29.911 93.261 -24.096 1.00 31.05 408 GLN C O 1
ATOM 10337 N N . LEU C 1 430 ? 30.331 94.370 -25.985 1.00 27.88 409 LEU C N 1
ATOM 10338 C CA . LEU C 1 430 ? 29.120 95.141 -25.964 1.00 27.63 409 LEU C CA 1
ATOM 10339 C C . LEU C 1 430 ? 28.003 94.556 -26.831 1.00 26.51 409 LEU C C 1
ATOM 10340 O O . LEU C 1 430 ? 27.004 95.237 -27.087 1.00 25.76 409 LEU C O 1
ATOM 10345 N N . PHE C 1 431 ? 28.158 93.311 -27.264 1.00 24.96 410 PHE C N 1
ATOM 10346 C CA . PHE C 1 431 ? 27.201 92.687 -28.153 1.00 24.77 410 PHE C CA 1
ATOM 10347 C C . PHE C 1 431 ? 26.701 91.388 -27.515 1.00 25.75 410 PHE C C 1
ATOM 10348 O O . PHE C 1 431 ? 27.461 90.447 -27.329 1.00 26.88 410 PHE C O 1
ATOM 10356 N N . ALA C 1 432 ? 25.427 91.338 -27.200 1.00 26.55 411 ALA C N 1
ATOM 10357 C CA . ALA C 1 432 ? 24.827 90.154 -26.580 1.00 28.56 411 ALA C CA 1
ATOM 10358 C C . ALA C 1 432 ? 24.987 88.874 -27.420 1.00 28.94 411 ALA C C 1
ATOM 10359 O O . ALA C 1 432 ? 24.905 88.883 -28.670 1.00 30.15 411 ALA C O 1
ATOM 10361 N N . ARG C 1 433 ? 25.275 87.798 -26.734 1.00 26.77 412 ARG C N 1
ATOM 10362 C CA . ARG C 1 433 ? 25.505 86.526 -27.379 1.00 28.33 412 ARG C CA 1
ATOM 10363 C C . ARG C 1 433 ? 24.202 85.763 -27.393 1.00 28.72 412 ARG C C 1
ATOM 10364 O O . ARG C 1 433 ? 23.325 85.979 -26.569 1.00 29.29 412 ARG C O 1
ATOM 10372 N N . GLU C 1 434 ? 24.097 84.868 -28.340 1.00 30.05 413 GLU C N 1
ATOM 10373 C CA . GLU C 1 434 ? 22.875 84.132 -28.637 1.00 30.88 413 GLU C CA 1
ATOM 10374 C C . GLU C 1 434 ? 22.237 83.441 -27.418 1.00 28.20 413 GLU C C 1
ATOM 10375 O O . GLU C 1 434 ? 21.013 83.547 -27.211 1.00 26.65 413 GLU C O 1
ATOM 10381 N N . ASP C 1 435 ? 23.043 82.743 -26.632 1.00 26.71 414 ASP C N 1
ATOM 10382 C CA . ASP C 1 435 ? 22.516 82.074 -25.446 1.00 26.68 414 ASP C CA 1
ATOM 10383 C C . ASP C 1 435 ? 21.842 83.063 -24.480 1.00 25.79 414 ASP C C 1
ATOM 10384 O O . ASP C 1 435 ? 20.746 82.825 -23.989 1.00 26.12 414 ASP C O 1
ATOM 10389 N N . ALA C 1 436 ? 22.450 84.217 -24.266 1.00 25.89 415 ALA C N 1
ATOM 10390 C CA . ALA C 1 436 ? 21.823 85.272 -23.422 1.00 25.66 415 ALA C CA 1
ATOM 10391 C C . ALA C 1 436 ? 20.541 85.813 -24.048 1.00 25.64 415 ALA C C 1
ATOM 10392 O O . ALA C 1 436 ? 19.541 86.080 -23.362 1.00 26.28 415 ALA C O 1
ATOM 10394 N N . ILE C 1 437 ? 20.557 86.020 -25.356 1.00 26.60 416 ILE C N 1
ATOM 10395 C CA . ILE C 1 437 ? 19.360 86.512 -26.027 1.00 27.14 416 ILE C CA 1
ATOM 10396 C C . ILE C 1 437 ? 18.184 85.583 -25.771 1.00 26.16 416 ILE C C 1
ATOM 10397 O O . ILE C 1 437 ? 17.124 86.042 -25.376 1.00 24.31 416 ILE C O 1
ATOM 10402 N N . GLU C 1 438 ? 18.413 84.295 -25.944 1.00 26.54 417 GLU C N 1
ATOM 10403 C CA . GLU C 1 438 ? 17.379 83.328 -25.776 1.00 29.04 417 GLU C CA 1
ATOM 10404 C C . GLU C 1 438 ? 16.903 83.207 -24.333 1.00 26.24 417 GLU C C 1
ATOM 10405 O O . GLU C 1 438 ? 15.723 83.129 -24.097 1.00 26.47 417 GLU C O 1
ATOM 10411 N N . GLU C 1 439 ? 17.793 83.295 -23.381 1.00 25.20 418 GLU C N 1
ATOM 10412 C CA . GLU C 1 439 ? 17.371 83.275 -21.988 1.00 24.29 418 GLU C CA 1
ATOM 10413 C C . GLU C 1 439 ? 16.587 84.508 -21.644 1.00 22.77 418 GLU C C 1
ATOM 10414 O O . GLU C 1 439 ? 15.612 84.426 -20.915 1.00 23.98 418 GLU C O 1
ATOM 10420 N N . THR C 1 440 ? 16.970 85.668 -22.149 1.00 21.10 419 THR C N 1
ATOM 10421 C CA . THR C 1 440 ? 16.214 86.860 -21.790 1.00 19.90 419 THR C CA 1
ATOM 10422 C C . THR C 1 440 ? 14.833 86.896 -22.415 1.00 20.70 419 THR C C 1
ATOM 10423 O O . THR C 1 440 ? 13.916 87.435 -21.811 1.00 19.85 419 THR C O 1
ATOM 10427 N N . TRP C 1 441 ? 14.684 86.335 -23.613 1.00 21.79 420 TRP C N 1
ATOM 10428 C CA . TRP C 1 441 ? 13.380 86.211 -24.216 1.00 22.35 420 TRP C CA 1
ATOM 10429 C C . TRP C 1 441 ? 12.545 85.250 -23.410 1.00 23.12 420 TRP C C 1
ATOM 10430 O O . TRP C 1 441 ? 11.363 85.516 -23.166 1.00 23.92 420 TRP C O 1
ATOM 10441 N N . ARG C 1 442 ? 13.123 84.143 -22.943 1.00 23.95 421 ARG C N 1
ATOM 10442 C CA . ARG C 1 442 ? 12.350 83.223 -22.075 1.00 24.56 421 ARG C CA 1
ATOM 10443 C C . ARG C 1 442 ? 11.854 83.933 -20.845 1.00 23.08 421 ARG C C 1
ATOM 10444 O O . ARG C 1 442 ? 10.712 83.833 -20.456 1.00 22.79 421 ARG C O 1
ATOM 10452 N N . ILE C 1 443 ? 12.730 84.732 -20.264 1.00 22.88 422 ILE C N 1
ATOM 10453 C CA . ILE C 1 443 ? 12.391 85.480 -19.049 1.00 22.31 422 ILE C CA 1
ATOM 10454 C C . ILE C 1 443 ? 11.204 86.403 -19.270 1.00 22.34 422 ILE C C 1
ATOM 10455 O O . ILE C 1 443 ? 10.306 86.429 -18.422 1.00 21.59 422 ILE C O 1
ATOM 10460 N N . VAL C 1 444 ? 11.220 87.193 -20.357 1.00 22.29 423 VAL C N 1
ATOM 10461 C CA . VAL C 1 444 ? 10.187 88.223 -20.526 1.00 23.25 423 VAL C CA 1
ATOM 10462 C C . VAL C 1 444 ? 8.903 87.667 -21.182 1.00 25.01 423 VAL C C 1
ATOM 10463 O O . VAL C 1 444 ? 7.874 88.316 -21.150 1.00 26.06 423 VAL C O 1
ATOM 10467 N N . GLN C 1 445 ? 8.963 86.486 -21.799 1.00 26.63 424 GLN C N 1
ATOM 10468 C CA . GLN C 1 445 ? 7.862 86.001 -22.646 1.00 28.74 424 GLN C CA 1
ATOM 10469 C C . GLN C 1 445 ? 6.475 86.027 -21.955 1.00 29.04 424 GLN C C 1
ATOM 10470 O O . GLN C 1 445 ? 5.501 86.408 -22.579 1.00 28.38 424 GLN C O 1
ATOM 10476 N N . PRO C 1 446 ? 6.380 85.614 -20.685 1.00 28.27 425 PRO C N 1
ATOM 10477 C CA . PRO C 1 446 ? 5.046 85.578 -20.067 1.00 29.39 425 PRO C CA 1
ATOM 10478 C C . PRO C 1 446 ? 4.365 86.938 -20.019 1.00 30.02 425 PRO C C 1
ATOM 10479 O O . PRO C 1 446 ? 3.152 87.020 -20.162 1.00 31.91 425 PRO C O 1
ATOM 10483 N N . VAL C 1 447 ? 5.136 88.005 -19.833 1.00 29.98 426 VAL C N 1
ATOM 10484 C CA . VAL C 1 447 ? 4.587 89.357 -19.844 1.00 30.84 426 VAL C CA 1
ATOM 10485 C C . VAL C 1 447 ? 4.150 89.763 -21.262 1.00 32.40 426 VAL C C 1
ATOM 10486 O O . VAL C 1 447 ? 3.205 90.545 -21.440 1.00 36.01 426 VAL C O 1
ATOM 10490 N N . LEU C 1 448 ? 4.854 89.283 -22.276 1.00 32.04 427 LEU C N 1
ATOM 10491 C CA . LEU C 1 448 ? 4.432 89.549 -23.656 1.00 33.59 427 LEU C CA 1
ATOM 10492 C C . LEU C 1 448 ? 3.137 88.789 -23.985 1.00 34.88 427 LEU C C 1
ATOM 10493 O O . LEU C 1 448 ? 2.290 89.302 -24.707 1.00 34.97 427 LEU C O 1
ATOM 10498 N N . ASP C 1 449 ? 3.019 87.563 -23.478 1.00 36.84 428 ASP C N 1
ATOM 10499 C CA . ASP C 1 449 ? 1.850 86.709 -23.726 1.00 39.38 428 ASP C CA 1
ATOM 10500 C C . ASP C 1 449 ? 0.631 87.213 -22.959 1.00 38.37 428 ASP C C 1
ATOM 10501 O O . ASP C 1 449 ? -0.437 87.219 -23.495 1.00 37.94 428 ASP C O 1
ATOM 10506 N N . LYS C 1 450 ? 0.803 87.615 -21.706 1.00 38.69 429 LYS C N 1
ATOM 10507 C CA . LYS C 1 450 ? -0.329 88.044 -20.865 1.00 39.71 429 LYS C CA 1
ATOM 10508 C C . LYS C 1 450 ? -0.028 89.401 -20.276 1.00 38.04 429 LYS C C 1
ATOM 10509 O O . LYS C 1 450 ? 0.188 89.504 -19.085 1.00 38.33 429 LYS C O 1
ATOM 10511 N N . PRO C 1 451 ? -0.033 90.457 -21.112 1.00 37.16 430 PRO C N 1
ATOM 10512 C CA . PRO C 1 451 ? 0.261 91.795 -20.624 1.00 35.41 430 PRO C CA 1
ATOM 10513 C C . PRO C 1 451 ? -0.824 92.303 -19.662 1.00 36.84 430 PRO C C 1
ATOM 10514 O O . PRO C 1 451 ? -2.011 92.072 -19.894 1.00 37.88 430 PRO C O 1
ATOM 10518 N N . SER C 1 452 ? -0.417 92.946 -18.571 1.00 36.98 431 SER C N 1
ATOM 10519 C CA . SER C 1 452 ? -1.366 93.428 -17.568 1.00 36.00 431 SER C CA 1
ATOM 10520 C C . SER C 1 452 ? -1.889 94.788 -18.053 1.00 36.53 431 SER C C 1
ATOM 10521 O O . SER C 1 452 ? -1.335 95.393 -18.972 1.00 34.14 431 SER C O 1
ATOM 10524 N N . ARG C 1 453 ? -2.997 95.218 -17.483 1.00 37.92 432 ARG C N 1
ATOM 10525 C CA . ARG C 1 453 ? -3.724 96.377 -17.949 1.00 41.15 432 ARG C CA 1
ATOM 10526 C C . ARG C 1 453 ? -2.870 97.630 -17.898 1.00 38.44 432 ARG C C 1
ATOM 10527 O O . ARG C 1 453 ? -2.078 97.798 -16.978 1.00 39.06 432 ARG C O 1
ATOM 10535 N N . ILE C 1 454 ? -3.026 98.484 -18.892 1.00 35.84 433 ILE C N 1
ATOM 10536 C CA . ILE C 1 454 ? -2.308 99.741 -18.983 1.00 36.35 433 ILE C CA 1
ATOM 10537 C C . ILE C 1 454 ? -2.774 100.744 -17.910 1.00 34.95 433 ILE C C 1
ATOM 10538 O O . ILE C 1 454 ? -3.939 100.983 -17.764 1.00 34.60 433 ILE C O 1
ATOM 10543 N N . HIS C 1 455 ? -1.831 101.340 -17.192 1.00 34.21 434 HIS C N 1
ATOM 10544 C CA . HIS C 1 455 ? -2.089 102.473 -16.318 1.00 33.56 434 HIS C CA 1
ATOM 10545 C C . HIS C 1 455 ? -1.544 103.738 -16.953 1.00 32.64 434 HIS C C 1
ATOM 10546 O O . HIS C 1 455 ? -0.386 103.783 -17.329 1.00 31.90 434 HIS C O 1
ATOM 10553 N N . GLN C 1 456 ? -2.362 104.767 -17.016 1.00 33.51 435 GLN C N 1
ATOM 10554 C CA . GLN C 1 456 ? -1.940 106.049 -17.541 1.00 35.13 435 GLN C CA 1
ATOM 10555 C C . GLN C 1 456 ? -1.141 106.785 -16.485 1.00 33.56 435 GLN C C 1
ATOM 10556 O O . GLN C 1 456 ? -1.343 106.591 -15.268 1.00 35.39 435 GLN C O 1
ATOM 10562 N N . TYR C 1 457 ? -0.223 107.615 -16.927 1.00 31.30 436 TYR C N 1
ATOM 10563 C CA . TYR C 1 457 ? 0.522 108.481 -16.010 1.00 30.44 436 TYR C CA 1
ATOM 10564 C C . TYR C 1 457 ? 0.870 109.753 -16.732 1.00 31.12 436 TYR C C 1
ATOM 10565 O O . TYR C 1 457 ? 0.969 109.771 -17.971 1.00 31.39 436 TYR C O 1
ATOM 10574 N N . GLU C 1 458 ? 1.043 110.815 -15.963 1.00 32.13 437 GLU C N 1
ATOM 10575 C CA . GLU C 1 458 ? 1.360 112.138 -16.499 1.00 32.74 437 GLU C CA 1
ATOM 10576 C C . GLU C 1 458 ? 2.807 112.248 -16.884 1.00 30.41 437 GLU C C 1
ATOM 10577 O O . GLU C 1 458 ? 3.666 111.703 -16.216 1.00 28.09 437 GLU C O 1
ATOM 10583 N N . GLN C 1 459 ? 3.067 112.934 -17.992 1.00 30.68 438 GLN C N 1
ATOM 10584 C CA . GLN C 1 459 ? 4.439 113.226 -18.411 1.00 30.83 438 GLN C CA 1
ATOM 10585 C C . GLN C 1 459 ? 5.079 114.054 -17.330 1.00 32.22 438 GLN C C 1
ATOM 10586 O O . GLN C 1 459 ? 4.435 114.950 -16.781 1.00 32.78 438 GLN C O 1
ATOM 10592 N N . GLY C 1 460 ? 6.326 113.721 -16.983 1.00 31.98 439 GLY C N 1
ATOM 10593 C CA . GLY C 1 460 ? 7.052 114.451 -15.939 1.00 31.75 439 GLY C CA 1
ATOM 10594 C C . GLY C 1 460 ? 6.822 113.829 -14.572 1.00 32.74 439 GLY C C 1
ATOM 10595 O O . GLY C 1 460 ? 7.467 114.225 -13.628 1.00 32.68 439 GLY C O 1
ATOM 10596 N N . SER C 1 461 ? 5.883 112.870 -14.442 1.00 33.35 440 SER C N 1
ATOM 10597 C CA . SER C 1 461 ? 5.671 112.156 -13.164 1.00 33.00 440 SER C CA 1
ATOM 10598 C C . SER C 1 461 ? 6.617 110.944 -13.131 1.00 32.69 440 SER C C 1
ATOM 10599 O O . SER C 1 461 ? 7.301 110.631 -14.120 1.00 31.46 440 SER C O 1
ATOM 10602 N N . TRP C 1 462 ? 6.693 110.289 -11.978 1.00 32.54 441 TRP C N 1
ATOM 10603 C CA . TRP C 1 462 ? 7.495 109.061 -11.835 1.00 31.92 441 TRP C CA 1
ATOM 10604 C C . TRP C 1 462 ? 6.778 107.807 -12.347 1.00 32.48 441 TRP C C 1
ATOM 10605 O O . TRP C 1 462 ? 7.336 106.716 -12.295 1.00 36.20 441 TRP C O 1
ATOM 10616 N N . GLY C 1 463 ? 5.542 107.943 -12.804 1.00 32.43 442 GLY C N 1
ATOM 10617 C CA . GLY C 1 463 ? 4.841 106.819 -13.380 1.00 32.09 442 GLY C CA 1
ATOM 10618 C C . GLY C 1 463 ? 3.598 106.466 -12.639 1.00 32.15 442 GLY C C 1
ATOM 10619 O O . GLY C 1 463 ? 3.223 107.144 -11.710 1.00 34.28 442 GLY C O 1
ATOM 10620 N N . PRO C 1 464 ? 2.928 105.402 -13.071 1.00 32.19 443 PRO C N 1
ATOM 10621 C CA . PRO C 1 464 ? 1.685 104.979 -12.439 1.00 33.99 443 PRO C CA 1
ATOM 10622 C C . PRO C 1 464 ? 1.879 104.633 -10.964 1.00 35.53 443 PRO C C 1
ATOM 10623 O O . PRO C 1 464 ? 2.919 104.069 -10.583 1.00 35.15 443 PRO C O 1
ATOM 10627 N N . GLU C 1 465 ? 0.875 104.963 -10.165 1.00 38.00 444 GLU C N 1
ATOM 10628 C CA . GLU C 1 465 ? 0.872 104.699 -8.748 1.00 40.41 444 GLU C CA 1
ATOM 10629 C C . GLU C 1 465 ? 0.902 103.200 -8.430 1.00 35.50 444 GLU C C 1
ATOM 10630 O O . GLU C 1 465 ? 1.361 102.795 -7.365 1.00 33.90 444 GLU C O 1
ATOM 10636 N N . ALA C 1 466 ? 0.407 102.379 -9.343 1.00 33.63 445 ALA C N 1
ATOM 10637 C CA . ALA C 1 466 ? 0.466 100.932 -9.177 1.00 32.42 445 ALA C CA 1
ATOM 10638 C C . ALA C 1 466 ? 1.927 100.416 -9.071 1.00 32.85 445 ALA C C 1
ATOM 10639 O O . ALA C 1 466 ? 2.161 99.385 -8.449 1.00 31.17 445 ALA C O 1
ATOM 10641 N N . ALA C 1 467 ? 2.900 101.169 -9.591 1.00 32.44 446 ALA C N 1
ATOM 10642 C CA . ALA C 1 467 ? 4.307 100.802 -9.367 1.00 34.14 446 ALA C CA 1
ATOM 10643 C C . ALA C 1 467 ? 4.749 100.956 -7.924 1.00 34.08 446 ALA C C 1
ATOM 10644 O O . ALA C 1 467 ? 5.670 100.257 -7.486 1.00 33.50 446 ALA C O 1
ATOM 10646 N N . GLN C 1 468 ? 4.090 101.838 -7.178 1.00 36.32 447 GLN C N 1
ATOM 10647 C CA . GLN C 1 468 ? 4.351 101.962 -5.740 1.00 38.45 447 GLN C CA 1
ATOM 10648 C C . GLN C 1 468 ? 3.874 100.713 -4.999 1.00 36.72 447 GLN C C 1
ATOM 10649 O O . GLN C 1 468 ? 4.507 100.252 -4.027 1.00 36.14 447 GLN C O 1
ATOM 10655 N N . ALA C 1 469 ? 2.741 100.177 -5.431 1.00 36.16 448 ALA C N 1
ATOM 10656 C CA . ALA C 1 469 ? 2.145 99.033 -4.740 1.00 36.24 448 ALA C CA 1
ATOM 10657 C C . ALA C 1 469 ? 3.020 97.793 -4.909 1.00 33.69 448 ALA C C 1
ATOM 10658 O O . ALA C 1 469 ? 3.074 96.941 -4.032 1.00 31.74 448 ALA C O 1
ATOM 10660 N N . LEU C 1 470 ? 3.718 97.708 -6.032 1.00 31.84 449 LEU C N 1
ATOM 10661 C CA . LEU C 1 470 ? 4.659 96.633 -6.262 1.00 31.94 449 LEU C CA 1
ATOM 10662 C C . LEU C 1 470 ? 5.656 96.389 -5.120 1.00 30.82 449 LEU C C 1
ATOM 10663 O O . LEU C 1 470 ? 5.977 95.249 -4.824 1.00 29.12 449 LEU C O 1
ATOM 10668 N N . VAL C 1 471 ? 6.186 97.469 -4.544 1.00 29.84 450 VAL C N 1
ATOM 10669 C CA . VAL C 1 471 ? 7.235 97.383 -3.504 1.00 30.16 450 VAL C CA 1
ATOM 10670 C C . VAL C 1 471 ? 6.626 97.560 -2.092 1.00 31.77 450 VAL C C 1
ATOM 10671 O O . VAL C 1 471 ? 7.346 97.829 -1.107 1.00 29.99 450 VAL C O 1
ATOM 10675 N N . HIS C 1 472 ? 5.316 97.367 -1.987 1.00 32.91 451 HIS C N 1
ATOM 10676 C CA . HIS C 1 472 ? 4.666 97.523 -0.705 1.00 37.36 451 HIS C CA 1
ATOM 10677 C C . HIS C 1 472 ? 5.208 96.368 0.165 1.00 36.36 451 HIS C C 1
ATOM 10678 O O . HIS C 1 472 ? 5.287 95.255 -0.292 1.00 36.48 451 HIS C O 1
ATOM 10685 N N . GLY C 1 473 ? 5.588 96.623 1.391 1.00 37.47 452 GLY C N 1
ATOM 10686 C CA . GLY C 1 473 ? 6.260 95.606 2.205 1.00 39.54 452 GLY C CA 1
ATOM 10687 C C . GLY C 1 473 ? 7.771 95.468 2.001 1.00 38.20 452 GLY C C 1
ATOM 10688 O O . GLY C 1 473 ? 8.434 94.740 2.745 1.00 37.64 452 GLY C O 1
ATOM 10689 N N . ARG C 1 474 ? 8.313 96.147 0.994 1.00 37.34 453 ARG C N 1
ATOM 10690 C CA . ARG C 1 474 ? 9.773 96.138 0.740 1.00 36.10 453 ARG C CA 1
ATOM 10691 C C . ARG C 1 474 ? 10.281 97.570 0.861 1.00 34.06 453 ARG C C 1
ATOM 10692 O O . ARG C 1 474 ? 9.686 98.368 1.576 1.00 35.36 453 ARG C O 1
ATOM 10700 N N . HIS C 1 475 ? 11.377 97.903 0.202 1.00 32.16 454 HIS C N 1
ATOM 10701 C CA . HIS C 1 475 ? 11.929 99.260 0.285 1.00 31.18 454 HIS C CA 1
ATOM 10702 C C . HIS C 1 475 ? 11.230 100.124 -0.730 1.00 29.21 454 HIS C C 1
ATOM 10703 O O . HIS C 1 475 ? 11.064 99.737 -1.871 1.00 28.82 454 HIS C O 1
ATOM 10710 N N . ALA C 1 476 ? 10.811 101.308 -0.301 1.00 27.84 455 ALA C N 1
ATOM 10711 C CA . ALA C 1 476 ? 10.229 102.286 -1.192 1.00 27.44 455 ALA C CA 1
ATOM 10712 C C . ALA C 1 476 ? 11.174 102.653 -2.340 1.00 25.48 455 ALA C C 1
ATOM 10713 O O . ALA C 1 476 ? 12.385 102.707 -2.161 1.00 26.09 455 ALA C O 1
ATOM 10715 N N . TRP C 1 477 ? 10.623 102.923 -3.499 1.00 26.18 456 TRP C N 1
ATOM 10716 C CA . TRP C 1 477 ? 11.399 103.508 -4.553 1.00 27.76 456 TRP C CA 1
ATOM 10717 C C . TRP C 1 477 ? 12.024 104.838 -4.041 1.00 29.52 456 TRP C C 1
ATOM 10718 O O . TRP C 1 477 ? 11.315 105.694 -3.525 1.00 29.41 456 TRP C O 1
ATOM 10729 N N . GLN C 1 478 ? 13.346 104.984 -4.166 1.00 30.96 457 GLN C N 1
ATOM 10730 C CA . GLN C 1 478 ? 14.071 106.173 -3.671 1.00 31.66 457 GLN C CA 1
ATOM 10731 C C . GLN C 1 478 ? 14.216 107.170 -4.806 1.00 31.73 457 GLN C C 1
ATOM 10732 O O . GLN C 1 478 ? 14.140 106.818 -5.992 1.00 27.61 457 GLN C O 1
ATOM 10738 N N . GLN C 1 479 ? 14.481 108.410 -4.438 1.00 34.41 458 GLN C N 1
ATOM 10739 C CA A GLN C 1 479 ? 14.886 109.426 -5.409 0.48 35.78 458 GLN C CA 1
ATOM 10740 C CA B GLN C 1 479 ? 14.886 109.429 -5.405 0.52 35.71 458 GLN C CA 1
ATOM 10741 C C . GLN C 1 479 ? 16.253 109.039 -5.994 1.00 34.01 458 GLN C C 1
ATOM 10742 O O . GLN C 1 479 ? 17.191 108.762 -5.253 1.00 32.00 458 GLN C O 1
ATOM 10753 N N . PRO C 1 480 ? 16.364 108.982 -7.328 1.00 30.75 459 PRO C N 1
ATOM 10754 C CA . PRO C 1 480 ? 17.652 108.569 -7.897 1.00 30.57 459 PRO C CA 1
ATOM 10755 C C . PRO C 1 480 ? 18.761 109.559 -7.662 1.00 28.03 459 PRO C C 1
ATOM 10756 O O . PRO C 1 480 ? 18.500 110.749 -7.558 1.00 26.88 459 PRO C O 1
ATOM 10760 N N . TRP C 1 481 ? 19.989 109.047 -7.556 1.00 26.19 460 TRP C N 1
ATOM 10761 C CA . TRP C 1 481 ? 21.188 109.881 -7.452 1.00 25.80 460 TRP C CA 1
ATOM 10762 C C . TRP C 1 481 ? 21.536 110.541 -8.787 1.00 26.96 460 TRP C C 1
ATOM 10763 O O . TRP C 1 481 ? 21.996 109.891 -9.712 1.00 26.60 460 TRP C O 1
ATOM 10774 N N . LEU C 1 482 ? 21.279 111.845 -8.891 1.00 30.07 461 LEU C N 1
ATOM 10775 C CA . LEU C 1 482 ? 21.528 112.603 -10.115 1.00 31.85 461 LEU C CA 1
ATOM 10776 C C . LEU C 1 482 ? 22.922 113.240 -10.153 1.00 35.13 461 LEU C C 1
ATOM 10777 O O . LEU C 1 482 ? 23.482 113.628 -9.116 1.00 34.39 461 LEU C O 1
ATOM 10782 N N . PRO C 1 483 ? 23.473 113.395 -11.375 1.00 38.04 462 PRO C N 1
ATOM 10783 C CA . PRO C 1 483 ? 24.706 114.183 -11.534 1.00 41.14 462 PRO C CA 1
ATOM 10784 C C . PRO C 1 483 ? 24.533 115.586 -11.008 1.00 43.48 462 PRO C C 1
ATOM 10785 O O . PRO C 1 483 ? 23.438 116.119 -11.080 1.00 45.66 462 PRO C O 1
ATOM 10789 N N . GLN C 1 484 ? 25.607 116.173 -10.490 1.00 48.82 463 GLN C N 1
ATOM 10790 C CA . GLN C 1 484 ? 25.611 117.592 -10.069 1.00 53.77 463 GLN C CA 1
ATOM 10791 C C . GLN C 1 484 ? 25.665 118.493 -11.328 1.00 51.98 463 GLN C C 1
ATOM 10792 O O . GLN C 1 484 ? 24.643 118.969 -11.850 1.00 52.87 463 GLN C O 1
ATOM 10794 N N . PRO D 1 29 ? 18.739 59.042 -27.008 1.00 66.11 8 PRO D N 1
ATOM 10795 C CA . PRO D 1 29 ? 19.620 57.868 -27.044 1.00 67.56 8 PRO D CA 1
ATOM 10796 C C . PRO D 1 29 ? 19.730 57.241 -28.420 1.00 63.55 8 PRO D C 1
ATOM 10797 O O . PRO D 1 29 ? 18.923 57.510 -29.305 1.00 64.45 8 PRO D O 1
ATOM 10801 N N . SER D 1 30 ? 20.758 56.428 -28.589 1.00 61.72 9 SER D N 1
ATOM 10802 C CA . SER D 1 30 ? 20.994 55.745 -29.842 1.00 60.28 9 SER D CA 1
ATOM 10803 C C . SER D 1 30 ? 20.068 54.540 -29.911 1.00 60.23 9 SER D C 1
ATOM 10804 O O . SER D 1 30 ? 19.459 54.196 -28.916 1.00 58.78 9 SER D O 1
ATOM 10807 N N . ASP D 1 31 ? 19.885 53.986 -31.109 1.00 59.33 10 ASP D N 1
ATOM 10808 C CA . ASP D 1 31 ? 19.065 52.782 -31.296 1.00 57.53 10 ASP D CA 1
ATOM 10809 C C . ASP D 1 31 ? 19.804 51.741 -32.126 1.00 54.17 10 ASP D C 1
ATOM 10810 O O . ASP D 1 31 ? 19.200 50.853 -32.704 1.00 50.50 10 ASP D O 1
ATOM 10815 N N . LEU D 1 32 ? 21.124 51.875 -32.197 1.00 53.09 11 LEU D N 1
ATOM 10816 C CA . LEU D 1 32 ? 21.952 50.950 -32.948 1.00 51.80 11 LEU D CA 1
ATOM 10817 C C . LEU D 1 32 ? 23.370 51.136 -32.491 1.00 47.55 11 LEU D C 1
ATOM 10818 O O . LEU D 1 32 ? 23.853 52.269 -32.397 1.00 49.76 11 LEU D O 1
ATOM 10823 N N . LEU D 1 33 ? 24.046 50.028 -32.217 1.00 45.16 12 LEU D N 1
ATOM 10824 C CA . LEU D 1 33 ? 25.425 50.074 -31.777 1.00 43.59 12 LEU D CA 1
ATOM 10825 C C . LEU D 1 33 ? 26.312 49.460 -32.871 1.00 45.57 12 LEU D C 1
ATOM 10826 O O . LEU D 1 33 ? 26.138 48.309 -33.257 1.00 45.52 12 LEU D O 1
ATOM 10831 N N . VAL D 1 34 ? 27.276 50.250 -33.346 1.00 44.05 13 VAL D N 1
ATOM 10832 C CA . VAL D 1 34 ? 28.222 49.809 -34.348 1.00 44.50 13 VAL D CA 1
ATOM 10833 C C . VAL D 1 34 ? 29.641 49.851 -33.753 1.00 42.97 13 VAL D C 1
ATOM 10834 O O . VAL D 1 34 ? 30.128 50.908 -33.399 1.00 45.49 13 VAL D O 1
ATOM 10838 N N . ILE D 1 35 ? 30.291 48.697 -33.651 1.00 43.98 14 ILE D N 1
ATOM 10839 C CA . ILE D 1 35 ? 31.594 48.589 -32.973 1.00 42.30 14 ILE D CA 1
ATOM 10840 C C . ILE D 1 35 ? 32.694 48.315 -33.982 1.00 40.85 14 ILE D C 1
ATOM 10841 O O . ILE D 1 35 ? 32.758 47.231 -34.518 1.00 42.92 14 ILE D O 1
ATOM 10846 N N . PHE D 1 36 ? 33.549 49.299 -34.220 1.00 41.53 15 PHE D N 1
ATOM 10847 C CA . PHE D 1 36 ? 34.755 49.091 -35.013 1.00 42.39 15 PHE D CA 1
ATOM 10848 C C . PHE D 1 36 ? 35.840 48.544 -34.105 1.00 41.75 15 PHE D C 1
ATOM 10849 O O . PHE D 1 36 ? 36.122 49.111 -33.034 1.00 38.53 15 PHE D O 1
ATOM 10857 N N . GLY D 1 37 ? 36.416 47.419 -34.525 1.00 42.64 16 GLY D N 1
ATOM 10858 C CA . GLY D 1 37 ? 37.492 46.749 -33.782 1.00 43.90 16 GLY D CA 1
ATOM 10859 C C . GLY D 1 37 ? 37.015 45.584 -32.922 1.00 44.46 16 GLY D C 1
ATOM 10860 O O . GLY D 1 37 ? 37.613 45.257 -31.910 1.00 46.16 16 GLY D O 1
ATOM 10861 N N . ILE D 1 38 ? 35.933 44.946 -33.341 1.00 45.60 17 ILE D N 1
ATOM 10862 C CA . ILE D 1 38 ? 35.253 43.932 -32.539 1.00 45.59 17 ILE D CA 1
ATOM 10863 C C . ILE D 1 38 ? 36.082 42.648 -32.333 1.00 46.45 17 ILE D C 1
ATOM 10864 O O . ILE D 1 38 ? 35.772 41.847 -31.439 1.00 48.61 17 ILE D O 1
ATOM 10869 N N . THR D 1 39 ? 37.111 42.449 -33.155 1.00 46.83 18 THR D N 1
ATOM 10870 C CA . THR D 1 39 ? 38.033 41.322 -32.987 1.00 47.92 18 THR D CA 1
ATOM 10871 C C . THR D 1 39 ? 39.344 41.686 -32.259 1.00 50.84 18 THR D C 1
ATOM 10872 O O . THR D 1 39 ? 40.216 40.831 -32.117 1.00 53.79 18 THR D O 1
ATOM 10876 N N . GLY D 1 40 ? 39.476 42.921 -31.773 1.00 49.05 19 GLY D N 1
ATOM 10877 C CA . GLY D 1 40 ? 40.703 43.349 -31.084 1.00 49.85 19 GLY D CA 1
ATOM 10878 C C . GLY D 1 40 ? 40.779 42.968 -29.607 1.00 50.88 19 GLY D C 1
ATOM 10879 O O . GLY D 1 40 ? 39.836 42.347 -29.041 1.00 46.54 19 GLY D O 1
ATOM 10880 N N . ASP D 1 41 ? 41.877 43.377 -28.973 1.00 51.47 20 ASP D N 1
ATOM 10881 C CA . ASP D 1 41 ? 42.147 43.013 -27.574 1.00 56.23 20 ASP D CA 1
ATOM 10882 C C . ASP D 1 41 ? 41.113 43.551 -26.554 1.00 56.88 20 ASP D C 1
ATOM 10883 O O . ASP D 1 41 ? 40.676 42.812 -25.630 1.00 58.54 20 ASP D O 1
ATOM 10885 N N . LEU D 1 42 ? 40.719 44.812 -26.694 1.00 51.24 21 LEU D N 1
ATOM 10886 C CA . LEU D 1 42 ? 39.781 45.384 -25.724 1.00 53.66 21 LEU D CA 1
ATOM 10887 C C . LEU D 1 42 ? 38.411 44.698 -25.802 1.00 52.43 21 LEU D C 1
ATOM 10888 O O . LEU D 1 42 ? 37.779 44.448 -24.756 1.00 51.94 21 LEU D O 1
ATOM 10893 N N . ALA D 1 43 ? 37.968 44.379 -27.019 1.00 50.37 22 ALA D N 1
ATOM 10894 C CA . ALA D 1 43 ? 36.729 43.624 -27.191 1.00 54.58 22 ALA D CA 1
ATOM 10895 C C . ALA D 1 43 ? 36.807 42.276 -26.473 1.00 54.57 22 ALA D C 1
ATOM 10896 O O . ALA D 1 43 ? 35.855 41.867 -25.786 1.00 57.49 22 ALA D O 1
ATOM 10898 N N . ARG D 1 44 ? 37.957 41.622 -26.603 1.00 53.21 23 ARG D N 1
ATOM 10899 C CA . ARG D 1 44 ? 38.159 40.329 -25.985 1.00 54.87 23 ARG D CA 1
ATOM 10900 C C . ARG D 1 44 ? 38.243 40.467 -24.442 1.00 56.30 23 ARG D C 1
ATOM 10901 O O . ARG D 1 44 ? 37.637 39.662 -23.714 1.00 52.87 23 ARG D O 1
ATOM 10903 N N . LYS D 1 45 ? 38.962 41.477 -23.951 1.00 53.95 24 LYS D N 1
ATOM 10904 C CA . LYS D 1 45 ? 39.156 41.619 -22.511 1.00 57.90 24 LYS D CA 1
ATOM 10905 C C . LYS D 1 45 ? 37.898 42.178 -21.818 1.00 58.34 24 LYS D C 1
ATOM 10906 O O . LYS D 1 45 ? 37.458 41.606 -20.814 1.00 59.26 24 LYS D O 1
ATOM 10908 N N . MET D 1 46 ? 37.283 43.223 -22.391 1.00 54.92 25 MET D N 1
ATOM 10909 C CA . MET D 1 46 ? 36.206 43.968 -21.733 1.00 52.08 25 MET D CA 1
ATOM 10910 C C . MET D 1 46 ? 34.876 44.005 -22.484 1.00 47.59 25 MET D C 1
ATOM 10911 O O . MET D 1 46 ? 33.812 43.808 -21.892 1.00 48.57 25 MET D O 1
ATOM 10916 N N . THR D 1 47 ? 34.888 44.316 -23.775 1.00 44.49 26 THR D N 1
ATOM 10917 C CA . THR D 1 47 ? 33.619 44.717 -24.422 1.00 42.75 26 THR D CA 1
ATOM 10918 C C . THR D 1 47 ? 32.563 43.609 -24.495 1.00 46.60 26 THR D C 1
ATOM 10919 O O . THR D 1 47 ? 31.405 43.818 -24.153 1.00 44.49 26 THR D O 1
ATOM 10923 N N . PHE D 1 48 ? 32.972 42.413 -24.925 1.00 49.23 27 PHE D N 1
ATOM 10924 C CA . PHE D 1 48 ? 32.055 41.287 -24.973 1.00 50.37 27 PHE D CA 1
ATOM 10925 C C . PHE D 1 48 ? 31.421 40.983 -23.607 1.00 50.56 27 PHE D C 1
ATOM 10926 O O . PHE D 1 48 ? 30.203 40.792 -23.507 1.00 46.54 27 PHE D O 1
ATOM 10934 N N . ARG D 1 49 ? 32.238 40.940 -22.560 1.00 51.51 28 ARG D N 1
ATOM 10935 C CA . ARG D 1 49 ? 31.715 40.776 -21.179 1.00 54.42 28 ARG D CA 1
ATOM 10936 C C . ARG D 1 49 ? 30.710 41.871 -20.767 1.00 54.58 28 ARG D C 1
ATOM 10937 O O . ARG D 1 49 ? 29.628 41.588 -20.214 1.00 50.28 28 ARG D O 1
ATOM 10945 N N . ALA D 1 50 ? 31.063 43.116 -21.069 1.00 50.92 29 ALA D N 1
ATOM 10946 C CA . ALA D 1 50 ? 30.187 44.221 -20.756 1.00 50.81 29 ALA D CA 1
ATOM 10947 C C . ALA D 1 50 ? 28.843 44.090 -21.493 1.00 52.39 29 ALA D C 1
ATOM 10948 O O . ALA D 1 50 ? 27.785 44.310 -20.889 1.00 48.85 29 ALA D O 1
ATOM 10950 N N . LEU D 1 51 ? 28.875 43.725 -22.780 1.00 50.98 30 LEU D N 1
ATOM 10951 C CA . LEU D 1 51 ? 27.633 43.528 -23.528 1.00 51.48 30 LEU D CA 1
ATOM 10952 C C . LEU D 1 51 ? 26.790 42.391 -22.937 1.00 54.81 30 LEU D C 1
ATOM 10953 O O . LEU D 1 51 ? 25.553 42.496 -22.805 1.00 58.40 30 LEU D O 1
ATOM 10958 N N . TYR D 1 52 ? 27.468 41.306 -22.580 1.00 56.56 31 TYR D N 1
ATOM 10959 C CA . TYR D 1 52 ? 26.821 40.152 -21.941 1.00 56.96 31 TYR D CA 1
ATOM 10960 C C . TYR D 1 52 ? 26.100 40.568 -20.631 1.00 57.73 31 TYR D C 1
ATOM 10961 O O . TYR D 1 52 ? 24.945 40.199 -20.404 1.00 55.70 31 TYR D O 1
ATOM 10970 N N . ARG D 1 53 ? 26.778 41.358 -19.805 1.00 58.09 32 ARG D N 1
ATOM 10971 C CA . ARG D 1 53 ? 26.206 41.807 -18.527 1.00 60.51 32 ARG D CA 1
ATOM 10972 C C . ARG D 1 53 ? 25.035 42.759 -18.734 1.00 61.91 32 ARG D C 1
ATOM 10973 O O . ARG D 1 53 ? 24.029 42.681 -18.033 1.00 61.62 32 ARG D O 1
ATOM 10981 N N . LEU D 1 54 ? 25.129 43.614 -19.742 1.00 60.95 33 LEU D N 1
ATOM 10982 C CA . LEU D 1 54 ? 24.006 44.499 -20.042 1.00 61.94 33 LEU D CA 1
ATOM 10983 C C . LEU D 1 54 ? 22.799 43.666 -20.511 1.00 64.15 33 LEU D C 1
ATOM 10984 O O . LEU D 1 54 ? 21.665 43.931 -20.119 1.00 65.15 33 LEU D O 1
ATOM 10989 N N . GLU D 1 55 ? 23.069 42.629 -21.303 1.00 59.13 34 GLU D N 1
ATOM 10990 C CA . GLU D 1 55 ? 22.036 41.713 -21.739 1.00 57.92 34 GLU D CA 1
ATOM 10991 C C . GLU D 1 55 ? 21.405 40.997 -20.551 1.00 61.49 34 GLU D C 1
ATOM 10992 O O . GLU D 1 55 ? 20.186 40.880 -20.481 1.00 63.36 34 GLU D O 1
ATOM 10998 N N . ARG D 1 56 ? 22.226 40.507 -19.628 1.00 59.05 35 ARG D N 1
ATOM 10999 C CA . ARG D 1 56 ? 21.683 39.876 -18.440 1.00 65.03 35 ARG D CA 1
ATOM 11000 C C . ARG D 1 56 ? 20.750 40.805 -17.643 1.00 66.83 35 ARG D C 1
ATOM 11001 O O . ARG D 1 56 ? 19.730 40.342 -17.141 1.00 70.93 35 ARG D O 1
ATOM 11009 N N . ARG D 1 57 ? 21.119 42.083 -17.509 1.00 65.28 36 ARG D N 1
ATOM 11010 C CA . ARG D 1 57 ? 20.311 43.092 -16.792 1.00 66.87 36 ARG D CA 1
ATOM 11011 C C . ARG D 1 57 ? 19.148 43.593 -17.690 1.00 71.31 36 ARG D C 1
ATOM 11012 O O . ARG D 1 57 ? 18.400 44.489 -17.302 1.00 67.43 36 ARG D O 1
ATOM 11014 N N . GLU D 1 58 ? 18.996 42.988 -18.878 1.00 73.49 37 GLU D N 1
ATOM 11015 C CA . GLU D 1 58 ? 17.927 43.312 -19.823 1.00 76.52 37 GLU D CA 1
ATOM 11016 C C . GLU D 1 58 ? 18.007 44.773 -20.296 1.00 77.07 37 GLU D C 1
ATOM 11017 O O . GLU D 1 58 ? 17.000 45.380 -20.623 1.00 77.57 37 GLU D O 1
ATOM 11019 N N . GLU D 1 59 ? 19.224 45.307 -20.376 1.00 75.79 38 GLU D N 1
ATOM 11020 C CA . GLU D 1 59 ? 19.443 46.687 -20.784 1.00 77.35 38 GLU D CA 1
ATOM 11021 C C . GLU D 1 59 ? 19.833 46.864 -22.265 1.00 74.28 38 GLU D C 1
ATOM 11022 O O . GLU D 1 59 ? 19.913 47.994 -22.723 1.00 69.58 38 GLU D O 1
ATOM 11028 N N . LEU D 1 60 ? 20.060 45.768 -23.008 1.00 71.21 39 LEU D N 1
ATOM 11029 C CA . LEU D 1 60 ? 20.252 45.848 -24.474 1.00 64.45 39 LEU D CA 1
ATOM 11030 C C . LEU D 1 60 ? 18.913 45.680 -25.172 1.00 67.38 39 LEU D C 1
ATOM 11031 O O . LEU D 1 60 ? 18.195 44.700 -24.948 1.00 69.46 39 LEU D O 1
ATOM 11036 N N . GLU D 1 61 ? 18.554 46.640 -26.008 1.00 70.53 40 GLU D N 1
ATOM 11037 C CA . GLU D 1 61 ? 17.262 46.587 -26.696 1.00 74.28 40 GLU D CA 1
ATOM 11038 C C . GLU D 1 61 ? 17.401 46.788 -28.207 1.00 73.72 40 GLU D C 1
ATOM 11039 O O . GLU D 1 61 ? 16.393 46.873 -28.898 1.00 77.60 40 GLU D O 1
ATOM 11041 N N . HIS D 1 62 ? 18.635 46.841 -28.719 1.00 69.79 41 HIS D N 1
ATOM 11042 C CA . HIS D 1 62 ? 18.891 47.240 -30.096 1.00 63.85 41 HIS D CA 1
ATOM 11043 C C . HIS D 1 62 ? 19.975 46.397 -30.768 1.00 57.43 41 HIS D C 1
ATOM 11044 O O . HIS D 1 62 ? 20.811 45.796 -30.107 1.00 53.51 41 HIS D O 1
ATOM 11051 N N . PRO D 1 63 ? 19.969 46.360 -32.107 1.00 54.74 42 PRO D N 1
ATOM 11052 C CA . PRO D 1 63 ? 20.972 45.568 -32.799 1.00 51.61 42 PRO D CA 1
ATOM 11053 C C . PRO D 1 63 ? 22.400 46.104 -32.641 1.00 48.02 42 PRO D C 1
ATOM 11054 O O . PRO D 1 63 ? 22.623 47.292 -32.377 1.00 45.79 42 PRO D O 1
ATOM 11058 N N . ILE D 1 64 ? 23.353 45.194 -32.788 1.00 46.59 43 ILE D N 1
ATOM 11059 C CA . ILE D 1 64 ? 24.770 45.479 -32.689 1.00 45.77 43 ILE D CA 1
ATOM 11060 C C . ILE D 1 64 ? 25.469 44.959 -33.937 1.00 45.01 43 ILE D C 1
ATOM 11061 O O . ILE D 1 64 ? 25.364 43.792 -34.271 1.00 43.73 43 ILE D O 1
ATOM 11066 N N . ILE D 1 65 ? 26.176 45.850 -34.619 1.00 46.55 44 ILE D N 1
ATOM 11067 C CA . ILE D 1 65 ? 26.945 45.487 -35.794 1.00 48.20 44 ILE D CA 1
ATOM 11068 C C . ILE D 1 65 ? 28.423 45.552 -35.436 1.00 46.29 44 ILE D C 1
ATOM 11069 O O . ILE D 1 65 ? 28.929 46.623 -35.119 1.00 46.94 44 ILE D O 1
ATOM 11074 N N . GLY D 1 66 ? 29.095 44.414 -35.479 1.00 43.98 45 GLY D N 1
ATOM 11075 C CA . GLY D 1 66 ? 30.537 44.369 -35.328 1.00 45.36 45 GLY D CA 1
ATOM 11076 C C . GLY D 1 66 ? 31.240 44.584 -36.658 1.00 47.13 45 GLY D C 1
ATOM 11077 O O . GLY D 1 66 ? 30.840 43.997 -37.689 1.00 48.23 45 GLY D O 1
ATOM 11078 N N . VAL D 1 67 ? 32.320 45.368 -36.631 1.00 46.44 46 VAL D N 1
ATOM 11079 C CA . VAL D 1 67 ? 33.138 45.629 -37.819 1.00 45.74 46 VAL D CA 1
ATOM 11080 C C . VAL D 1 67 ? 34.621 45.398 -37.531 1.00 45.34 46 VAL D C 1
ATOM 11081 O O . VAL D 1 67 ? 35.140 45.802 -36.497 1.00 45.48 46 VAL D O 1
ATOM 11085 N N . ALA D 1 68 ? 35.290 44.705 -38.446 1.00 47.26 47 ALA D N 1
ATOM 11086 C CA . ALA D 1 68 ? 36.729 44.444 -38.343 1.00 48.14 47 ALA D CA 1
ATOM 11087 C C . ALA D 1 68 ? 37.268 43.985 -39.724 1.00 51.17 47 ALA D C 1
ATOM 11088 O O . ALA D 1 68 ? 36.492 43.703 -40.640 1.00 52.37 47 ALA D O 1
ATOM 11090 N N . SER D 1 69 ? 38.584 43.873 -39.845 1.00 51.52 48 SER D N 1
ATOM 11091 C CA . SER D 1 69 ? 39.205 43.395 -41.068 1.00 53.58 48 SER D CA 1
ATOM 11092 C C . SER D 1 69 ? 39.181 41.884 -41.166 1.00 58.54 48 SER D C 1
ATOM 11093 O O . SER D 1 69 ? 39.294 41.347 -42.262 1.00 58.08 48 SER D O 1
ATOM 11096 N N . ASP D 1 70 ? 39.025 41.170 -40.052 1.00 59.67 49 ASP D N 1
ATOM 11097 C CA . ASP D 1 70 ? 39.145 39.706 -40.113 1.00 60.51 49 ASP D CA 1
ATOM 11098 C C . ASP D 1 70 ? 38.120 39.084 -41.068 1.00 63.36 49 ASP D C 1
ATOM 11099 O O . ASP D 1 70 ? 36.927 39.412 -41.023 1.00 64.63 49 ASP D O 1
ATOM 11104 N N . ASP D 1 71 ? 38.595 38.187 -41.929 1.00 65.96 50 ASP D N 1
ATOM 11105 C CA . ASP D 1 71 ? 37.738 37.485 -42.864 1.00 67.99 50 ASP D CA 1
ATOM 11106 C C . ASP D 1 71 ? 37.189 36.250 -42.166 1.00 67.26 50 ASP D C 1
ATOM 11107 O O . ASP D 1 71 ? 37.710 35.154 -42.315 1.00 70.75 50 ASP D O 1
ATOM 11112 N N . ILE D 1 72 ? 36.135 36.447 -41.382 1.00 65.70 51 ILE D N 1
ATOM 11113 C CA . ILE D 1 72 ? 35.489 35.363 -40.630 1.00 63.78 51 ILE D CA 1
ATOM 11114 C C . ILE D 1 72 ? 33.982 35.486 -40.778 1.00 63.75 51 ILE D C 1
ATOM 11115 O O . ILE D 1 72 ? 33.483 36.515 -41.222 1.00 60.30 51 ILE D O 1
ATOM 11120 N N . THR D 1 73 ? 33.264 34.438 -40.400 1.00 62.14 52 THR D N 1
ATOM 11121 C CA . THR D 1 73 ? 31.805 34.448 -40.422 1.00 61.29 52 THR D CA 1
ATOM 11122 C C . THR D 1 73 ? 31.258 34.933 -39.080 1.00 59.11 52 THR D C 1
ATOM 11123 O O . THR D 1 73 ? 31.980 35.038 -38.089 1.00 52.55 52 THR D O 1
ATOM 11127 N N . LEU D 1 74 ? 29.960 35.197 -39.061 1.00 59.50 53 LEU D N 1
ATOM 11128 C CA . LEU D 1 74 ? 29.265 35.522 -37.834 1.00 57.39 53 LEU D CA 1
ATOM 11129 C C . LEU D 1 74 ? 29.412 34.411 -36.790 1.00 58.48 53 LEU D C 1
ATOM 11130 O O . LEU D 1 74 ? 29.664 34.705 -35.614 1.00 57.66 53 LEU D O 1
ATOM 11135 N N . ASP D 1 75 ? 29.265 33.148 -37.200 1.00 57.84 54 ASP D N 1
ATOM 11136 C CA . ASP D 1 75 ? 29.388 32.028 -36.255 1.00 59.89 54 ASP D CA 1
ATOM 11137 C C . ASP D 1 75 ? 30.792 32.043 -35.604 1.00 58.77 54 ASP D C 1
ATOM 11138 O O . ASP D 1 75 ? 30.921 31.819 -34.404 1.00 57.88 54 ASP D O 1
ATOM 11140 N N . GLN D 1 76 ? 31.834 32.327 -36.383 1.00 57.84 55 GLN D N 1
ATOM 11141 C CA . GLN D 1 76 ? 33.192 32.355 -35.834 1.00 56.22 55 GLN D CA 1
ATOM 11142 C C . GLN D 1 76 ? 33.323 33.479 -34.829 1.00 53.69 55 GLN D C 1
ATOM 11143 O O . GLN D 1 76 ? 33.964 33.333 -33.790 1.00 48.92 55 GLN D O 1
ATOM 11149 N N . LEU D 1 77 ? 32.706 34.615 -35.140 1.00 52.31 56 LEU D N 1
ATOM 11150 C CA . LEU D 1 77 ? 32.723 35.733 -34.214 1.00 52.55 56 LEU D CA 1
ATOM 11151 C C . LEU D 1 77 ? 32.035 35.359 -32.898 1.00 51.54 56 LEU D C 1
ATOM 11152 O O . LEU D 1 77 ? 32.527 35.695 -31.828 1.00 50.31 56 LEU D O 1
ATOM 11157 N N . LEU D 1 78 ? 30.889 34.684 -32.990 1.00 54.39 57 LEU D N 1
ATOM 11158 C CA . LEU D 1 78 ? 30.140 34.266 -31.797 1.00 54.99 57 LEU D CA 1
ATOM 11159 C C . LEU D 1 78 ? 30.937 33.340 -30.916 1.00 55.47 57 LEU D C 1
ATOM 11160 O O . LEU D 1 78 ? 30.895 33.452 -29.679 1.00 53.79 57 LEU D O 1
ATOM 11165 N N . ASP D 1 79 ? 31.658 32.418 -31.554 1.00 57.22 58 ASP D N 1
ATOM 11166 C CA . ASP D 1 79 ? 32.574 31.531 -30.818 1.00 58.48 58 ASP D CA 1
ATOM 11167 C C . ASP D 1 79 ? 33.640 32.349 -30.086 1.00 53.98 58 ASP D C 1
ATOM 11168 O O . ASP D 1 79 ? 33.900 32.116 -28.913 1.00 51.67 58 ASP D O 1
ATOM 11173 N N . ARG D 1 80 ? 34.203 33.332 -30.773 1.00 52.44 59 ARG D N 1
ATOM 11174 C CA . ARG D 1 80 ? 35.192 34.229 -30.178 1.00 55.35 59 ARG D CA 1
ATOM 11175 C C . ARG D 1 80 ? 34.587 35.036 -28.980 1.00 55.83 59 ARG D C 1
ATOM 11176 O O . ARG D 1 80 ? 35.187 35.128 -27.901 1.00 57.67 59 ARG D O 1
ATOM 11178 N N . ALA D 1 81 ? 33.368 35.545 -29.154 1.00 55.32 60 ALA D N 1
ATOM 11179 C CA . ALA D 1 81 ? 32.649 36.250 -28.084 1.00 56.06 60 ALA D CA 1
ATOM 11180 C C . ALA D 1 81 ? 32.359 35.346 -26.859 1.00 53.71 60 ALA D C 1
ATOM 11181 O O . ALA D 1 81 ? 32.506 35.767 -25.700 1.00 50.97 60 ALA D O 1
ATOM 11183 N N . ARG D 1 82 ? 31.951 34.117 -27.139 1.00 51.87 61 ARG D N 1
ATOM 11184 C CA . ARG D 1 82 ? 31.607 33.137 -26.094 1.00 54.24 61 ARG D CA 1
ATOM 11185 C C . ARG D 1 82 ? 32.834 32.853 -25.233 1.00 53.38 61 ARG D C 1
ATOM 11186 O O . ARG D 1 82 ? 32.810 32.997 -24.005 1.00 52.62 61 ARG D O 1
ATOM 11194 N N . GLU D 1 83 ? 33.927 32.504 -25.898 1.00 55.48 62 GLU D N 1
ATOM 11195 C CA . GLU D 1 83 ? 35.172 32.245 -25.208 1.00 54.81 62 GLU D CA 1
ATOM 11196 C C . GLU D 1 83 ? 35.658 33.455 -24.412 1.00 52.49 62 GLU D C 1
ATOM 11197 O O . GLU D 1 83 ? 36.092 33.313 -23.268 1.00 49.54 62 GLU D O 1
ATOM 11199 N N . ALA D 1 84 ? 35.569 34.640 -25.006 1.00 51.53 63 ALA D N 1
ATOM 11200 C CA . ALA D 1 84 ? 36.043 35.852 -24.341 1.00 52.59 63 ALA D CA 1
ATOM 11201 C C . ALA D 1 84 ? 35.274 36.138 -23.033 1.00 52.85 63 ALA D C 1
ATOM 11202 O O . ALA D 1 84 ? 35.886 36.442 -22.003 1.00 51.99 63 ALA D O 1
ATOM 11204 N N . ILE D 1 85 ? 33.955 35.955 -23.074 1.00 52.24 64 ILE D N 1
ATOM 11205 C CA . ILE D 1 85 ? 33.129 36.148 -21.886 1.00 59.22 64 ILE D CA 1
ATOM 11206 C C . ILE D 1 85 ? 33.452 35.102 -20.791 1.00 59.33 64 ILE D C 1
ATOM 11207 O O . ILE D 1 85 ? 33.668 35.454 -19.621 1.00 60.57 64 ILE D O 1
ATOM 11209 N N . LYS D 1 86 ? 33.545 33.828 -21.177 1.00 61.82 65 LYS D N 1
ATOM 11210 C CA . LYS D 1 86 ? 33.903 32.761 -20.230 1.00 61.32 65 LYS D CA 1
ATOM 11211 C C . LYS D 1 86 ? 35.293 32.953 -19.633 1.00 61.48 65 LYS D C 1
ATOM 11212 O O . LYS D 1 86 ? 35.488 32.737 -18.446 1.00 60.28 65 LYS D O 1
ATOM 11218 N N . ALA D 1 87 ? 36.251 33.397 -20.447 1.00 62.14 66 ALA D N 1
ATOM 11219 C CA . ALA D 1 87 ? 37.620 33.606 -19.972 1.00 64.18 66 ALA D CA 1
ATOM 11220 C C . ALA D 1 87 ? 37.714 34.647 -18.835 1.00 68.85 66 ALA D C 1
ATOM 11221 O O . ALA D 1 87 ? 38.558 34.508 -17.976 1.00 70.60 66 ALA D O 1
ATOM 11223 N N . THR D 1 88 ? 36.839 35.648 -18.810 1.00 66.15 67 THR D N 1
ATOM 11224 C CA . THR D 1 88 ? 36.886 36.671 -17.746 1.00 70.88 67 THR D CA 1
ATOM 11225 C C . THR D 1 88 ? 36.463 36.188 -16.357 1.00 71.04 67 THR D C 1
ATOM 11226 O O . THR D 1 88 ? 36.694 36.879 -15.374 1.00 66.95 67 THR D O 1
ATOM 11230 N N . GLY D 1 89 ? 35.813 35.028 -16.282 1.00 74.12 68 GLY D N 1
ATOM 11231 C CA . GLY D 1 89 ? 35.333 34.503 -15.004 1.00 77.00 68 GLY D CA 1
ATOM 11232 C C . GLY D 1 89 ? 33.881 34.863 -14.740 1.00 78.37 68 GLY D C 1
ATOM 11233 O O . GLY D 1 89 ? 33.300 34.435 -13.745 1.00 76.10 68 GLY D O 1
ATOM 11234 N N . GLU D 1 90 ? 33.278 35.626 -15.649 1.00 82.46 69 GLU D N 1
ATOM 11235 C CA . GLU D 1 90 ? 31.838 35.924 -15.578 1.00 86.82 69 GLU D CA 1
ATOM 11236 C C . GLU D 1 90 ? 30.994 34.623 -15.575 1.00 89.67 69 GLU D C 1
ATOM 11237 O O . GLU D 1 90 ? 31.272 33.676 -16.334 1.00 88.95 69 GLU D O 1
ATOM 11239 N N . THR D 1 91 ? 29.979 34.575 -14.705 1.00 88.81 70 THR D N 1
ATOM 11240 C CA . THR D 1 91 ? 29.014 33.468 -14.700 1.00 88.21 70 THR D CA 1
ATOM 11241 C C . THR D 1 91 ? 28.312 33.402 -16.063 1.00 85.29 70 THR D C 1
ATOM 11242 O O . THR D 1 91 ? 27.697 34.375 -16.488 1.00 86.50 70 THR D O 1
ATOM 11246 N N . PHE D 1 92 ? 28.418 32.253 -16.732 1.00 81.08 71 PHE D N 1
ATOM 11247 C CA . PHE D 1 92 ? 27.891 32.080 -18.077 1.00 75.36 71 PHE D CA 1
ATOM 11248 C C . PHE D 1 92 ? 26.526 31.381 -18.090 1.00 74.52 71 PHE D C 1
ATOM 11249 O O . PHE D 1 92 ? 26.381 30.263 -17.612 1.00 68.97 71 PHE D O 1
ATOM 11257 N N . ASP D 1 93 ? 25.552 32.052 -18.696 1.00 73.57 72 ASP D N 1
ATOM 11258 C CA . ASP D 1 93 ? 24.206 31.529 -18.889 1.00 73.39 72 ASP D CA 1
ATOM 11259 C C . ASP D 1 93 ? 23.917 31.552 -20.405 1.00 68.39 72 ASP D C 1
ATOM 11260 O O . ASP D 1 93 ? 23.935 32.614 -21.038 1.00 63.28 72 ASP D O 1
ATOM 11265 N N . ASP D 1 94 ? 23.670 30.369 -20.962 1.00 67.02 73 ASP D N 1
ATOM 11266 C CA . ASP D 1 94 ? 23.469 30.165 -22.408 1.00 69.59 73 ASP D CA 1
ATOM 11267 C C . ASP D 1 94 ? 22.276 30.919 -22.993 1.00 68.41 73 ASP D C 1
ATOM 11268 O O . ASP D 1 94 ? 22.335 31.375 -24.136 1.00 67.85 73 ASP D O 1
ATOM 11273 N N . ALA D 1 95 ? 21.192 31.013 -22.222 1.00 69.21 74 ALA D N 1
ATOM 11274 C CA . ALA D 1 95 ? 19.998 31.763 -22.642 1.00 70.44 74 ALA D CA 1
ATOM 11275 C C . ALA D 1 95 ? 20.303 33.245 -22.794 1.00 68.44 74 ALA D C 1
ATOM 11276 O O . ALA D 1 95 ? 19.849 33.879 -23.741 1.00 67.61 74 ALA D O 1
ATOM 11278 N N . VAL D 1 96 ? 21.096 33.788 -21.871 1.00 67.58 75 VAL D N 1
ATOM 11279 C CA . VAL D 1 96 ? 21.509 35.198 -21.936 1.00 65.97 75 VAL D CA 1
ATOM 11280 C C . VAL D 1 96 ? 22.406 35.418 -23.152 1.00 64.38 75 VAL D C 1
ATOM 11281 O O . VAL D 1 96 ? 22.234 36.393 -23.886 1.00 63.47 75 VAL D O 1
ATOM 11285 N N . PHE D 1 97 ? 23.359 34.508 -23.360 1.00 60.22 76 PHE D N 1
ATOM 11286 C CA . PHE D 1 97 ? 24.246 34.633 -24.492 1.00 58.39 76 PHE D CA 1
ATOM 11287 C C . PHE D 1 97 ? 23.466 34.566 -25.807 1.00 58.80 76 PHE D C 1
ATOM 11288 O O . PHE D 1 97 ? 23.750 35.319 -26.733 1.00 54.90 76 PHE D O 1
ATOM 11296 N N . ASP D 1 98 ? 22.492 33.663 -25.881 1.00 64.32 77 ASP D N 1
ATOM 11297 C CA . ASP D 1 98 ? 21.707 33.486 -27.105 1.00 67.46 77 ASP D CA 1
ATOM 11298 C C . ASP D 1 98 ? 20.921 34.745 -27.464 1.00 67.67 77 ASP D C 1
ATOM 11299 O O . ASP D 1 98 ? 20.844 35.088 -28.637 1.00 69.22 77 ASP D O 1
ATOM 11304 N N . ARG D 1 99 ? 20.406 35.464 -26.462 1.00 68.20 78 ARG D N 1
ATOM 11305 C CA . ARG D 1 99 ? 19.809 36.783 -26.712 1.00 68.33 78 ARG D CA 1
ATOM 11306 C C . ARG D 1 99 ? 20.822 37.741 -27.287 1.00 63.15 78 ARG D C 1
ATOM 11307 O O . ARG D 1 99 ? 20.518 38.477 -28.205 1.00 64.04 78 ARG D O 1
ATOM 11315 N N . LEU D 1 100 ? 22.032 37.743 -26.747 1.00 60.95 79 LEU D N 1
ATOM 11316 C CA . LEU D 1 100 ? 23.066 38.654 -27.252 1.00 59.37 79 LEU D CA 1
ATOM 11317 C C . LEU D 1 100 ? 23.408 38.316 -28.710 1.00 56.23 79 LEU D C 1
ATOM 11318 O O . LEU D 1 100 ? 23.497 39.192 -29.550 1.00 53.91 79 LEU D O 1
ATOM 11323 N N . ALA D 1 101 ? 23.618 37.035 -28.990 1.00 60.16 80 ALA D N 1
ATOM 11324 C CA . ALA D 1 101 ? 23.956 36.586 -30.343 1.00 60.14 80 ALA D CA 1
ATOM 11325 C C . ALA D 1 101 ? 22.871 36.972 -31.331 1.00 61.57 80 ALA D C 1
ATOM 11326 O O . ALA D 1 101 ? 23.166 37.419 -32.441 1.00 59.03 80 ALA D O 1
ATOM 11328 N N . GLY D 1 102 ? 21.616 36.850 -30.896 1.00 61.70 81 GLY D N 1
ATOM 11329 C CA . GLY D 1 102 ? 20.478 37.286 -31.696 1.00 65.08 81 GLY D CA 1
ATOM 11330 C C . GLY D 1 102 ? 20.498 38.748 -32.154 1.00 65.27 81 GLY D C 1
ATOM 11331 O O . GLY D 1 102 ? 19.902 39.071 -33.183 1.00 65.18 81 GLY D O 1
ATOM 11332 N N . ARG D 1 103 ? 21.180 39.620 -31.406 1.00 62.70 82 ARG D N 1
ATOM 11333 C CA . ARG D 1 103 ? 21.315 41.052 -31.760 1.00 64.15 82 ARG D CA 1
ATOM 11334 C C . ARG D 1 103 ? 22.505 41.365 -32.666 1.00 61.96 82 ARG D C 1
ATOM 11335 O O . ARG D 1 103 ? 22.599 42.453 -33.232 1.00 52.53 82 ARG D O 1
ATOM 11343 N N . LEU D 1 104 ? 23.444 40.429 -32.745 1.00 64.76 83 LEU D N 1
ATOM 11344 C CA . LEU D 1 104 ? 24.747 40.709 -33.331 1.00 62.82 83 LEU D CA 1
ATOM 11345 C C . LEU D 1 104 ? 24.812 40.359 -34.818 1.00 60.25 83 LEU D C 1
ATOM 11346 O O . LEU D 1 104 ? 24.328 39.326 -35.221 1.00 55.75 83 LEU D O 1
ATOM 11351 N N . SER D 1 105 ? 25.372 41.259 -35.622 1.00 59.16 84 SER D N 1
ATOM 11352 C CA . SER D 1 105 ? 25.782 40.952 -37.005 1.00 56.99 84 SER D CA 1
ATOM 11353 C C . SER D 1 105 ? 27.243 41.366 -37.188 1.00 51.15 84 SER D C 1
ATOM 11354 O O . SER D 1 105 ? 27.827 42.036 -36.333 1.00 48.06 84 SER D O 1
ATOM 11357 N N . TYR D 1 106 ? 27.844 40.905 -38.274 1.00 48.93 85 TYR D N 1
ATOM 11358 C CA . TYR D 1 106 ? 29.268 41.123 -38.516 1.00 48.11 85 TYR D CA 1
ATOM 11359 C C . TYR D 1 106 ? 29.524 41.541 -39.952 1.00 49.71 85 TYR D C 1
ATOM 11360 O O . TYR D 1 106 ? 28.943 40.993 -40.906 1.00 47.92 85 TYR D O 1
ATOM 11369 N N . LEU D 1 107 ? 30.411 42.522 -40.072 1.00 50.85 86 LEU D N 1
ATOM 11370 C CA . LEU D 1 107 ? 30.750 43.095 -41.337 1.00 53.45 86 LEU D CA 1
ATOM 11371 C C . LEU D 1 107 ? 32.266 43.241 -41.413 1.00 55.62 86 LEU D C 1
ATOM 11372 O O . LEU D 1 107 ? 32.891 43.913 -40.577 1.00 54.33 86 LEU D O 1
ATOM 11377 N N . SER D 1 108 ? 32.853 42.557 -42.389 1.00 54.63 87 SER D N 1
ATOM 11378 C CA . SER D 1 108 ? 34.300 42.566 -42.568 1.00 56.32 87 SER D CA 1
ATOM 11379 C C . SER D 1 108 ? 34.718 43.521 -43.669 1.00 57.57 87 SER D C 1
ATOM 11380 O O . SER D 1 108 ? 34.027 43.655 -44.691 1.00 58.43 87 SER D O 1
ATOM 11383 N N . GLY D 1 109 ? 35.854 44.178 -43.469 1.00 57.42 88 GLY D N 1
ATOM 11384 C CA . GLY D 1 109 ? 36.392 45.022 -44.537 1.00 59.96 88 GLY D CA 1
ATOM 11385 C C . GLY D 1 109 ? 37.538 45.892 -44.090 1.00 59.04 88 GLY D C 1
ATOM 11386 O O . GLY D 1 109 ? 37.942 45.817 -42.939 1.00 58.65 88 GLY D O 1
ATOM 11387 N N . ASP D 1 110 ? 38.008 46.740 -44.996 1.00 59.16 89 ASP D N 1
ATOM 11388 C CA . ASP D 1 110 ? 39.087 47.690 -44.730 1.00 60.17 89 ASP D CA 1
ATOM 11389 C C . ASP D 1 110 ? 38.479 49.056 -44.393 1.00 56.31 89 ASP D C 1
ATOM 11390 O O . ASP D 1 110 ? 37.721 49.625 -45.194 1.00 52.91 89 ASP D O 1
ATOM 11395 N N . VAL D 1 111 ? 38.840 49.578 -43.219 1.00 53.45 90 VAL D N 1
ATOM 11396 C CA . VAL D 1 111 ? 38.288 50.826 -42.713 1.00 52.51 90 VAL D CA 1
ATOM 11397 C C . VAL D 1 111 ? 38.722 52.053 -43.508 1.00 55.55 90 VAL D C 1
ATOM 11398 O O . VAL D 1 111 ? 38.142 53.106 -43.334 1.00 53.02 90 VAL D O 1
ATOM 11402 N N . THR D 1 112 ? 39.728 51.914 -44.366 1.00 57.52 91 THR D N 1
ATOM 11403 C CA . THR D 1 112 ? 40.116 52.987 -45.303 1.00 59.63 91 THR D CA 1
ATOM 11404 C C . THR D 1 112 ? 39.402 52.875 -46.664 1.00 57.47 91 THR D C 1
ATOM 11405 O O . THR D 1 112 ? 39.599 53.701 -47.497 1.00 57.61 91 THR D O 1
ATOM 11409 N N . ASP D 1 113 ? 38.596 51.836 -46.875 1.00 58.02 92 ASP D N 1
ATOM 11410 C CA . ASP D 1 113 ? 37.917 51.584 -48.162 1.00 56.91 92 ASP D CA 1
ATOM 11411 C C . ASP D 1 113 ? 36.466 52.037 -48.143 1.00 53.91 92 ASP D C 1
ATOM 11412 O O . ASP D 1 113 ? 35.707 51.590 -47.306 1.00 51.81 92 ASP D O 1
ATOM 11417 N N . THR D 1 114 ? 36.080 52.898 -49.077 1.00 54.01 93 THR D N 1
ATOM 11418 C CA . THR D 1 114 ? 34.693 53.370 -49.170 1.00 53.59 93 THR D CA 1
ATOM 11419 C C . THR D 1 114 ? 33.650 52.243 -49.348 1.00 55.68 93 THR D C 1
ATOM 11420 O O . THR D 1 114 ? 32.536 52.394 -48.890 1.00 55.13 93 THR D O 1
ATOM 11424 N N . GLY D 1 115 ? 34.012 51.121 -49.989 1.00 56.24 94 GLY D N 1
ATOM 11425 C CA . GLY D 1 115 ? 33.116 49.959 -50.105 1.00 55.48 94 GLY D CA 1
ATOM 11426 C C . GLY D 1 115 ? 32.573 49.427 -48.778 1.00 53.93 94 GLY D C 1
ATOM 11427 O O . GLY D 1 115 ? 31.421 49.022 -48.692 1.00 52.91 94 GLY D O 1
ATOM 11428 N N . LEU D 1 116 ? 33.391 49.430 -47.727 1.00 53.69 95 LEU D N 1
ATOM 11429 C CA . LEU D 1 116 ? 32.938 48.978 -46.400 1.00 55.52 95 LEU D CA 1
ATOM 11430 C C . LEU D 1 116 ? 31.744 49.809 -45.941 1.00 52.26 95 LEU D C 1
ATOM 11431 O O . LEU D 1 116 ? 30.775 49.290 -45.422 1.00 50.81 95 LEU D O 1
ATOM 11436 N N . TYR D 1 117 ? 31.836 51.110 -46.184 1.00 53.34 96 TYR D N 1
ATOM 11437 C CA . TYR D 1 117 ? 30.887 52.093 -45.686 1.00 52.12 96 TYR D CA 1
ATOM 11438 C C . TYR D 1 117 ? 29.591 52.081 -46.512 1.00 53.67 96 TYR D C 1
ATOM 11439 O O . TYR D 1 117 ? 28.512 52.307 -45.976 1.00 53.69 96 TYR D O 1
ATOM 11448 N N . SER D 1 118 ? 29.693 51.801 -47.810 1.00 54.35 97 SER D N 1
ATOM 11449 C CA . SER D 1 118 ? 28.501 51.529 -48.660 1.00 55.91 97 SER D CA 1
ATOM 11450 C C . SER D 1 118 ? 27.739 50.293 -48.131 1.00 55.50 97 SER D C 1
ATOM 11451 O O . SER D 1 118 ? 26.525 50.301 -48.006 1.00 53.26 97 SER D O 1
ATOM 11453 N N . GLU D 1 119 ? 28.480 49.247 -47.814 1.00 56.55 98 GLU D N 1
ATOM 11454 C CA . GLU D 1 119 ? 27.905 48.070 -47.179 1.00 60.42 98 GLU D CA 1
ATOM 11455 C C . GLU D 1 119 ? 27.261 48.379 -45.812 1.00 59.66 98 GLU D C 1
ATOM 11456 O O . GLU D 1 119 ? 26.138 47.941 -45.506 1.00 60.37 98 GLU D O 1
ATOM 11462 N N . LEU D 1 120 ? 27.975 49.137 -44.991 1.00 57.23 99 LEU D N 1
ATOM 11463 C CA . LEU D 1 120 ? 27.444 49.585 -43.707 1.00 56.73 99 LEU D CA 1
ATOM 11464 C C . LEU D 1 120 ? 26.169 50.406 -43.884 1.00 58.04 99 LEU D C 1
ATOM 11465 O O . LEU D 1 120 ? 25.224 50.266 -43.123 1.00 54.99 99 LEU D O 1
ATOM 11470 N N . ALA D 1 121 ? 26.147 51.257 -44.906 1.00 58.52 100 ALA D N 1
ATOM 11471 C CA . ALA D 1 121 ? 24.977 52.080 -45.185 1.00 60.86 100 ALA D CA 1
ATOM 11472 C C . ALA D 1 121 ? 23.739 51.229 -45.506 1.00 62.84 100 ALA D C 1
ATOM 11473 O O . ALA D 1 121 ? 22.638 51.676 -45.254 1.00 66.00 100 ALA D O 1
ATOM 11475 N N . GLU D 1 122 ? 23.914 50.045 -46.091 1.00 64.01 101 GLU D N 1
ATOM 11476 C CA . GLU D 1 122 ? 22.762 49.150 -46.374 1.00 69.73 101 GLU D CA 1
ATOM 11477 C C . GLU D 1 122 ? 22.177 48.587 -45.077 1.00 70.04 101 GLU D C 1
ATOM 11478 O O . GLU D 1 122 ? 20.968 48.453 -44.958 1.00 71.69 101 GLU D O 1
ATOM 11480 N N . LYS D 1 123 ? 23.035 48.302 -44.098 1.00 69.70 102 LYS D N 1
ATOM 11481 C CA . LYS D 1 123 ? 22.589 47.763 -42.811 1.00 70.67 102 LYS D CA 1
ATOM 11482 C C . LYS D 1 123 ? 21.973 48.847 -41.894 1.00 68.09 102 LYS D C 1
ATOM 11483 O O . LYS D 1 123 ? 21.281 48.518 -40.956 1.00 69.46 102 LYS D O 1
ATOM 11485 N N . ILE D 1 124 ? 22.185 50.130 -42.190 1.00 69.11 103 ILE D N 1
ATOM 11486 C CA . ILE D 1 124 ? 21.781 51.240 -41.317 1.00 66.10 103 ILE D CA 1
ATOM 11487 C C . ILE D 1 124 ? 20.707 52.080 -42.014 1.00 70.70 103 ILE D C 1
ATOM 11488 O O . ILE D 1 124 ? 21.009 52.740 -43.014 1.00 74.32 103 ILE D O 1
ATOM 11493 N N . ASP D 1 127 ? 17.070 56.589 -41.213 1.00 79.33 106 ASP D N 1
ATOM 11494 C CA . ASP D 1 127 ? 16.288 56.707 -39.968 1.00 82.62 106 ASP D CA 1
ATOM 11495 C C . ASP D 1 127 ? 16.968 56.212 -38.651 1.00 84.31 106 ASP D C 1
ATOM 11496 O O . ASP D 1 127 ? 16.412 56.397 -37.556 1.00 92.34 106 ASP D O 1
ATOM 11498 N N . SER D 1 128 ? 18.158 55.608 -38.721 1.00 79.53 107 SER D N 1
ATOM 11499 C CA . SER D 1 128 ? 18.821 55.112 -37.494 1.00 76.22 107 SER D CA 1
ATOM 11500 C C . SER D 1 128 ? 19.442 56.238 -36.660 1.00 70.42 107 SER D C 1
ATOM 11501 O O . SER D 1 128 ? 19.724 57.344 -37.155 1.00 65.16 107 SER D O 1
ATOM 11503 N N . ARG D 1 129 ? 19.672 55.928 -35.389 1.00 63.33 108 ARG D N 1
ATOM 11504 C CA . ARG D 1 129 ? 20.468 56.789 -34.518 1.00 62.70 108 ARG D CA 1
ATOM 11505 C C . ARG D 1 129 ? 21.676 55.991 -34.010 1.00 58.86 108 ARG D C 1
ATOM 11506 O O . ARG D 1 129 ? 21.678 55.463 -32.913 1.00 62.96 108 ARG D O 1
ATOM 11508 N N . PRO D 1 130 ? 22.733 55.906 -34.823 1.00 56.55 109 PRO D N 1
ATOM 11509 C CA . PRO D 1 130 ? 23.813 55.007 -34.418 1.00 54.78 109 PRO D CA 1
ATOM 11510 C C . PRO D 1 130 ? 24.801 55.596 -33.423 1.00 53.61 109 PRO D C 1
ATOM 11511 O O . PRO D 1 130 ? 25.142 56.800 -33.511 1.00 57.27 109 PRO D O 1
ATOM 11515 N N . LEU D 1 131 ? 25.240 54.748 -32.489 1.00 47.70 110 LEU D N 1
ATOM 11516 C CA . LEU D 1 131 ? 26.458 54.982 -31.743 1.00 44.98 110 LEU D CA 1
ATOM 11517 C C . LEU D 1 131 ? 27.566 54.191 -32.389 1.00 43.24 110 LEU D C 1
ATOM 11518 O O . LEU D 1 131 ? 27.504 52.993 -32.423 1.00 47.23 110 LEU D O 1
ATOM 11523 N N . TYR D 1 132 ? 28.588 54.860 -32.892 1.00 44.49 111 TYR D N 1
ATOM 11524 C CA . TYR D 1 132 ? 29.782 54.194 -33.421 1.00 44.29 111 TYR D CA 1
ATOM 11525 C C . TYR D 1 132 ? 30.807 54.146 -32.314 1.00 45.03 111 TYR D C 1
ATOM 11526 O O . TYR D 1 132 ? 31.287 55.188 -31.882 1.00 46.99 111 TYR D O 1
ATOM 11535 N N . TYR D 1 133 ? 31.170 52.952 -31.882 1.00 42.36 112 TYR D N 1
ATOM 11536 C CA . TYR D 1 133 ? 32.198 52.784 -30.858 1.00 42.36 112 TYR D CA 1
ATOM 11537 C C . TYR D 1 133 ? 33.501 52.272 -31.485 1.00 43.57 112 TYR D C 1
ATOM 11538 O O . TYR D 1 133 ? 33.546 51.177 -32.056 1.00 42.55 112 TYR D O 1
ATOM 11547 N N . LEU D 1 134 ? 34.554 53.083 -31.420 1.00 42.91 113 LEU D N 1
ATOM 11548 C CA . LEU D 1 134 ? 35.803 52.772 -32.098 1.00 44.13 113 LEU D CA 1
ATOM 11549 C C . LEU D 1 134 ? 36.841 52.234 -31.123 1.00 43.79 113 LEU D C 1
ATOM 11550 O O . LEU D 1 134 ? 37.531 52.995 -30.441 1.00 40.87 113 LEU D O 1
ATOM 11555 N N . GLU D 1 135 ? 36.959 50.918 -31.053 1.00 47.13 114 GLU D N 1
ATOM 11556 C CA . GLU D 1 135 ? 38.029 50.310 -30.230 1.00 50.40 114 GLU D CA 1
ATOM 11557 C C . GLU D 1 135 ? 39.095 49.872 -31.212 1.00 55.52 114 GLU D C 1
ATOM 11558 O O . GLU D 1 135 ? 39.336 48.705 -31.437 1.00 57.05 114 GLU D O 1
ATOM 11564 N N . MET D 1 136 ? 39.743 50.866 -31.783 1.00 61.06 115 MET D N 1
ATOM 11565 C CA . MET D 1 136 ? 40.717 50.662 -32.837 1.00 63.40 115 MET D CA 1
ATOM 11566 C C . MET D 1 136 ? 41.905 51.544 -32.551 1.00 65.10 115 MET D C 1
ATOM 11567 O O . MET D 1 136 ? 41.824 52.457 -31.722 1.00 60.36 115 MET D O 1
ATOM 11572 N N . PRO D 1 137 ? 43.021 51.277 -33.238 1.00 66.44 116 PRO D N 1
ATOM 11573 C CA . PRO D 1 137 ? 44.175 52.133 -33.072 1.00 68.08 116 PRO D CA 1
ATOM 11574 C C . PRO D 1 137 ? 43.814 53.587 -33.328 1.00 64.29 116 PRO D C 1
ATOM 11575 O O . PRO D 1 137 ? 43.015 53.875 -34.231 1.00 59.52 116 PRO D O 1
ATOM 11579 N N . PRO D 1 138 ? 44.377 54.499 -32.527 1.00 62.59 117 PRO D N 1
ATOM 11580 C CA . PRO D 1 138 ? 44.038 55.915 -32.679 1.00 61.00 117 PRO D CA 1
ATOM 11581 C C . PRO D 1 138 ? 44.332 56.534 -34.044 1.00 60.57 117 PRO D C 1
ATOM 11582 O O . PRO D 1 138 ? 43.615 57.461 -34.473 1.00 58.61 117 PRO D O 1
ATOM 11586 N N . SER D 1 139 ? 45.371 56.060 -34.720 1.00 63.27 118 SER D N 1
ATOM 11587 C CA . SER D 1 139 ? 45.657 56.558 -36.087 1.00 67.15 118 SER D CA 1
ATOM 11588 C C . SER D 1 139 ? 44.483 56.316 -37.069 1.00 61.87 118 SER D C 1
ATOM 11589 O O . SER D 1 139 ? 44.395 56.961 -38.106 1.00 64.44 118 SER D O 1
ATOM 11592 N N . LEU D 1 140 ? 43.572 55.425 -36.717 1.00 55.42 119 LEU D N 1
ATOM 11593 C CA . LEU D 1 140 ? 42.415 55.174 -37.561 1.00 54.63 119 LEU D CA 1
ATOM 11594 C C . LEU D 1 140 ? 41.109 55.924 -37.199 1.00 50.23 119 LEU D C 1
ATOM 11595 O O . LEU D 1 140 ? 40.126 55.818 -37.957 1.00 44.35 119 LEU D O 1
ATOM 11600 N N . PHE D 1 141 ? 41.085 56.666 -36.080 1.00 46.95 120 PHE D N 1
ATOM 11601 C CA . PHE D 1 141 ? 39.863 57.360 -35.664 1.00 46.65 120 PHE D CA 1
ATOM 11602 C C . PHE D 1 141 ? 39.394 58.338 -36.743 1.00 46.22 120 PHE D C 1
ATOM 11603 O O . PHE D 1 141 ? 38.212 58.359 -37.148 1.00 45.92 120 PHE D O 1
ATOM 11611 N N . ALA D 1 142 ? 40.325 59.146 -37.216 1.00 46.79 121 ALA D N 1
ATOM 11612 C CA . ALA D 1 142 ? 39.983 60.143 -38.206 1.00 49.17 121 ALA D CA 1
ATOM 11613 C C . ALA D 1 142 ? 39.563 59.527 -39.554 1.00 48.92 121 ALA D C 1
ATOM 11614 O O . ALA D 1 142 ? 38.536 59.911 -40.116 1.00 46.28 121 ALA D O 1
ATOM 11616 N N . PRO D 1 143 ? 40.358 58.595 -40.082 1.00 48.97 122 PRO D N 1
ATOM 11617 C CA . PRO D 1 143 ? 39.949 57.984 -41.351 1.00 49.23 122 PRO D CA 1
ATOM 11618 C C . PRO D 1 143 ? 38.555 57.340 -41.310 1.00 48.35 122 PRO D C 1
ATOM 11619 O O . PRO D 1 143 ? 37.803 57.452 -42.273 1.00 47.30 122 PRO D O 1
ATOM 11623 N N . ILE D 1 144 ? 38.210 56.707 -40.191 1.00 46.62 123 ILE D N 1
ATOM 11624 C CA . ILE D 1 144 ? 36.894 56.081 -40.041 1.00 45.33 123 ILE D CA 1
ATOM 11625 C C . ILE D 1 144 ? 35.770 57.125 -40.031 1.00 45.52 123 ILE D C 1
ATOM 11626 O O . ILE D 1 144 ? 34.756 57.022 -40.730 1.00 46.25 123 ILE D O 1
ATOM 11631 N N . VAL D 1 145 ? 35.970 58.135 -39.222 1.00 44.76 124 VAL D N 1
ATOM 11632 C CA . VAL D 1 145 ? 34.986 59.198 -39.086 1.00 46.24 124 VAL D CA 1
ATOM 11633 C C . VAL D 1 145 ? 34.820 59.976 -40.405 1.00 45.69 124 VAL D C 1
ATOM 11634 O O . VAL D 1 145 ? 33.707 60.331 -40.821 1.00 45.08 124 VAL D O 1
ATOM 11638 N N . GLU D 1 146 ? 35.937 60.255 -41.054 1.00 48.56 125 GLU D N 1
ATOM 11639 C CA . GLU D 1 146 ? 35.915 60.919 -42.379 1.00 49.87 125 GLU D CA 1
ATOM 11640 C C . GLU D 1 146 ? 35.176 60.074 -43.417 1.00 48.95 125 GLU D C 1
ATOM 11641 O O . GLU D 1 146 ? 34.435 60.580 -44.232 1.00 47.73 125 GLU D O 1
ATOM 11647 N N . ASN D 1 147 ? 35.331 58.765 -43.324 1.00 49.66 126 ASN D N 1
ATOM 11648 C CA . ASN D 1 147 ? 34.572 57.878 -44.197 1.00 49.75 126 ASN D CA 1
ATOM 11649 C C . ASN D 1 147 ? 33.093 57.774 -43.869 1.00 50.56 126 ASN D C 1
ATOM 11650 O O . ASN D 1 147 ? 32.252 57.597 -44.774 1.00 49.22 126 ASN D O 1
ATOM 11655 N N . LEU D 1 148 ? 32.772 57.821 -42.581 1.00 50.50 127 LEU D N 1
ATOM 11656 C CA . LEU D 1 148 ? 31.378 57.783 -42.190 1.00 51.25 127 LEU D CA 1
ATOM 11657 C C . LEU D 1 148 ? 30.705 59.024 -42.735 1.00 51.02 127 LEU D C 1
ATOM 11658 O O . LEU D 1 148 ? 29.585 58.949 -43.259 1.00 52.96 127 LEU D O 1
ATOM 11663 N N . ALA D 1 149 ? 31.409 60.150 -42.635 1.00 51.16 128 ALA D N 1
ATOM 11664 C CA . ALA D 1 149 ? 30.925 61.424 -43.199 1.00 53.43 128 ALA D CA 1
ATOM 11665 C C . ALA D 1 149 ? 30.676 61.333 -44.712 1.00 52.49 128 ALA D C 1
ATOM 11666 O O . ALA D 1 149 ? 29.578 61.657 -45.175 1.00 52.46 128 ALA D O 1
ATOM 11668 N N . LYS D 1 150 ? 31.675 60.877 -45.475 1.00 53.96 129 LYS D N 1
ATOM 11669 C CA . LYS D 1 150 ? 31.542 60.781 -46.945 1.00 54.99 129 LYS D CA 1
ATOM 11670 C C . LYS D 1 150 ? 30.334 59.924 -47.326 1.00 54.60 129 LYS D C 1
ATOM 11671 O O . LYS D 1 150 ? 29.657 60.216 -48.299 1.00 55.09 129 LYS D O 1
ATOM 11673 N N . ALA D 1 151 ? 30.028 58.903 -46.532 1.00 52.34 130 ALA D N 1
ATOM 11674 C CA . ALA D 1 151 ? 28.869 58.060 -46.813 1.00 55.20 130 ALA D CA 1
ATOM 11675 C C . ALA D 1 151 ? 27.602 58.562 -46.121 1.00 58.24 130 ALA D C 1
ATOM 11676 O O . ALA D 1 151 ? 26.601 57.857 -46.074 1.00 60.69 130 ALA D O 1
ATOM 11678 N N . ASP D 1 152 ? 27.641 59.768 -45.571 1.00 59.53 131 ASP D N 1
ATOM 11679 C CA . ASP D 1 152 ? 26.454 60.379 -45.000 1.00 63.70 131 ASP D CA 1
ATOM 11680 C C . ASP D 1 152 ? 25.878 59.533 -43.881 1.00 64.20 131 ASP D C 1
ATOM 11681 O O . ASP D 1 152 ? 24.674 59.319 -43.826 1.00 69.95 131 ASP D O 1
ATOM 11686 N N . LEU D 1 153 ? 26.722 59.066 -42.972 1.00 60.98 132 LEU D N 1
ATOM 11687 C CA . LEU D 1 153 ? 26.254 58.191 -41.904 1.00 61.46 132 LEU D CA 1
ATOM 11688 C C . LEU D 1 153 ? 26.360 58.814 -40.501 1.00 58.55 132 LEU D C 1
ATOM 11689 O O . LEU D 1 153 ? 26.271 58.095 -39.519 1.00 53.84 132 LEU D O 1
ATOM 11694 N N . LEU D 1 154 ? 26.536 60.132 -40.416 1.00 54.12 133 LEU D N 1
ATOM 11695 C CA . LEU D 1 154 ? 26.805 60.807 -39.139 1.00 53.80 133 LEU D CA 1
ATOM 11696 C C . LEU D 1 154 ? 25.673 61.687 -38.621 1.00 57.09 133 LEU D C 1
ATOM 11697 O O . LEU D 1 154 ? 25.712 62.092 -37.463 1.00 56.54 133 LEU D O 1
ATOM 11702 N N . GLU D 1 155 ? 24.682 61.984 -39.458 1.00 62.00 134 GLU D N 1
ATOM 11703 C CA . GLU D 1 155 ? 23.692 63.023 -39.141 1.00 67.71 134 GLU D CA 1
ATOM 11704 C C . GLU D 1 155 ? 22.957 62.807 -37.813 1.00 68.21 134 GLU D C 1
ATOM 11705 O O . GLU D 1 155 ? 22.729 63.774 -37.088 1.00 72.54 134 GLU D O 1
ATOM 11707 N N . ARG D 1 156 ? 22.621 61.571 -37.467 1.00 66.10 135 ARG D N 1
ATOM 11708 C CA . ARG D 1 156 ? 21.898 61.321 -36.211 1.00 67.30 135 ARG D CA 1
ATOM 11709 C C . ARG D 1 156 ? 22.794 60.513 -35.236 1.00 62.03 135 ARG D C 1
ATOM 11710 O O . ARG D 1 156 ? 22.316 59.815 -34.356 1.00 64.80 135 ARG D O 1
ATOM 11712 N N . ALA D 1 157 ? 24.112 60.653 -35.375 1.00 56.00 136 ALA D N 1
ATOM 11713 C CA . ALA D 1 157 ? 25.053 59.739 -34.737 1.00 52.41 136 ALA D CA 1
ATOM 11714 C C . ALA D 1 157 ? 25.816 60.351 -33.581 1.00 48.55 136 ALA D C 1
ATOM 11715 O O . ALA D 1 157 ? 25.879 61.573 -33.441 1.00 50.89 136 ALA D O 1
ATOM 11717 N N . ARG D 1 158 ? 26.423 59.478 -32.788 1.00 44.63 137 ARG D N 1
ATOM 11718 C CA . ARG D 1 158 ? 27.528 59.834 -31.911 1.00 45.86 137 ARG D CA 1
ATOM 11719 C C . ARG D 1 158 ? 28.677 58.880 -32.142 1.00 44.48 137 ARG D C 1
ATOM 11720 O O . ARG D 1 158 ? 28.477 57.789 -32.655 1.00 45.48 137 ARG D O 1
ATOM 11728 N N . VAL D 1 159 ? 29.883 59.306 -31.778 1.00 43.87 138 VAL D N 1
ATOM 11729 C CA . VAL D 1 159 ? 31.089 58.511 -31.953 1.00 43.04 138 VAL D CA 1
ATOM 11730 C C . VAL D 1 159 ? 31.829 58.469 -30.635 1.00 43.59 138 VAL D C 1
ATOM 11731 O O . VAL D 1 159 ? 32.222 59.516 -30.084 1.00 46.89 138 VAL D O 1
ATOM 11735 N N . ALA D 1 160 ? 32.041 57.270 -30.141 1.00 42.01 139 ALA D N 1
ATOM 11736 C CA . ALA D 1 160 ? 32.812 57.068 -28.937 1.00 43.97 139 ALA D CA 1
ATOM 11737 C C . ALA D 1 160 ? 34.187 56.534 -29.305 1.00 45.83 139 ALA D C 1
ATOM 11738 O O . ALA D 1 160 ? 34.294 55.487 -29.962 1.00 46.07 139 ALA D O 1
ATOM 11740 N N . VAL D 1 161 ? 35.235 57.232 -28.865 1.00 44.67 140 VAL D N 1
ATOM 11741 C CA . VAL D 1 161 ? 36.615 56.846 -29.168 1.00 44.41 140 VAL D CA 1
ATOM 11742 C C . VAL D 1 161 ? 37.338 56.332 -27.925 1.00 44.76 140 VAL D C 1
ATOM 11743 O O . VAL D 1 161 ? 37.370 56.992 -26.884 1.00 44.82 140 VAL D O 1
ATOM 11747 N N . GLU D 1 162 ? 37.953 55.166 -28.064 1.00 44.84 141 GLU D N 1
ATOM 11748 C CA . GLU D 1 162 ? 38.747 54.615 -26.972 1.00 47.81 141 GLU D CA 1
ATOM 11749 C C . GLU D 1 162 ? 40.037 55.359 -26.765 1.00 49.17 141 GLU D C 1
ATOM 11750 O O . GLU D 1 162 ? 40.665 55.773 -27.728 1.00 51.03 141 GLU D O 1
ATOM 11756 N N . LYS D 1 163 ? 40.415 55.546 -25.505 1.00 49.62 142 LYS D N 1
ATOM 11757 C CA . LYS D 1 163 ? 41.702 56.133 -25.167 1.00 52.65 142 LYS D CA 1
ATOM 11758 C C . LYS D 1 163 ? 42.846 55.262 -25.768 1.00 53.95 142 LYS D C 1
ATOM 11759 O O . LYS D 1 163 ? 42.700 54.067 -25.871 1.00 56.93 142 LYS D O 1
ATOM 11765 N N . PRO D 1 164 ? 43.973 55.867 -26.175 1.00 56.95 143 PRO D N 1
ATOM 11766 C CA . PRO D 1 164 ? 44.283 57.298 -26.062 1.00 59.37 143 PRO D CA 1
ATOM 11767 C C . PRO D 1 164 ? 43.693 58.150 -27.176 1.00 58.21 143 PRO D C 1
ATOM 11768 O O . PRO D 1 164 ? 43.446 57.666 -28.294 1.00 54.66 143 PRO D O 1
ATOM 11772 N N . PHE D 1 165 ? 43.469 59.422 -26.835 1.00 63.57 144 PHE D N 1
ATOM 11773 C CA . PHE D 1 165 ? 43.072 60.449 -27.799 1.00 63.21 144 PHE D CA 1
ATOM 11774 C C . PHE D 1 165 ? 44.048 61.611 -27.627 1.00 62.45 144 PHE D C 1
ATOM 11775 O O . PHE D 1 165 ? 43.661 62.706 -27.325 1.00 61.06 144 PHE D O 1
ATOM 11783 N N . GLY D 1 166 ? 45.331 61.322 -27.799 1.00 60.37 145 GLY D N 1
ATOM 11784 C CA . GLY D 1 166 ? 46.389 62.295 -27.689 1.00 59.35 145 GLY D CA 1
ATOM 11785 C C . GLY D 1 166 ? 47.357 61.902 -26.605 1.00 59.95 145 GLY D C 1
ATOM 11786 O O . GLY D 1 166 ? 46.979 61.218 -25.652 1.00 64.93 145 GLY D O 1
ATOM 11787 N N . HIS D 1 167 ? 48.610 62.330 -26.772 1.00 61.65 146 HIS D N 1
ATOM 11788 C CA . HIS D 1 167 ? 49.677 62.113 -25.789 1.00 62.27 146 HIS D CA 1
ATOM 11789 C C . HIS D 1 167 ? 50.332 63.424 -25.343 1.00 61.40 146 HIS D C 1
ATOM 11790 O O . HIS D 1 167 ? 51.263 63.423 -24.539 1.00 62.19 146 HIS D O 1
ATOM 11797 N N . ASP D 1 168 ? 49.819 64.540 -25.849 1.00 59.80 147 ASP D N 1
ATOM 11798 C CA . ASP D 1 168 ? 50.233 65.880 -25.423 1.00 57.71 147 ASP D CA 1
ATOM 11799 C C . ASP D 1 168 ? 49.305 66.901 -26.055 1.00 54.61 147 ASP D C 1
ATOM 11800 O O . ASP D 1 168 ? 48.393 66.543 -26.806 1.00 55.96 147 ASP D O 1
ATOM 11805 N N . LEU D 1 169 ? 49.551 68.173 -25.793 1.00 54.84 148 LEU D N 1
ATOM 11806 C CA . LEU D 1 169 ? 48.654 69.214 -26.267 1.00 52.75 148 LEU D CA 1
ATOM 11807 C C . LEU D 1 169 ? 48.541 69.222 -27.792 1.00 52.03 148 LEU D C 1
ATOM 11808 O O . LEU D 1 169 ? 47.435 69.255 -28.322 1.00 49.90 148 LEU D O 1
ATOM 11813 N N . GLU D 1 170 ? 49.675 69.209 -28.488 1.00 55.23 149 GLU D N 1
ATOM 11814 C CA . GLU D 1 170 ? 49.681 69.302 -29.964 1.00 55.95 149 GLU D CA 1
ATOM 11815 C C . GLU D 1 170 ? 48.995 68.091 -30.609 1.00 55.58 149 GLU D C 1
ATOM 11816 O O . GLU D 1 170 ? 48.142 68.258 -31.491 1.00 55.30 149 GLU D O 1
ATOM 11818 N N . SER D 1 171 ? 49.306 66.884 -30.131 1.00 53.89 150 SER D N 1
ATOM 11819 C CA . SER D 1 171 ? 48.682 65.690 -30.688 1.00 53.96 150 SER D CA 1
ATOM 11820 C C . SER D 1 171 ? 47.156 65.638 -30.443 1.00 53.76 150 SER D C 1
ATOM 11821 O O . SER D 1 171 ? 46.369 65.190 -31.311 1.00 51.63 150 SER D O 1
ATOM 11824 N N . ALA D 1 172 ? 46.730 66.073 -29.259 1.00 55.10 151 ALA D N 1
ATOM 11825 C CA . ALA D 1 172 ? 45.294 66.111 -28.956 1.00 53.74 151 ALA D CA 1
ATOM 11826 C C . ALA D 1 172 ? 44.596 67.136 -29.842 1.00 56.14 151 ALA D C 1
ATOM 11827 O O . ALA D 1 172 ? 43.506 66.867 -30.343 1.00 53.88 151 ALA D O 1
ATOM 11829 N N . ARG D 1 173 ? 45.227 68.299 -30.042 1.00 58.62 152 ARG D N 1
ATOM 11830 C CA . ARG D 1 173 ? 44.660 69.332 -30.921 1.00 63.67 152 ARG D CA 1
ATOM 11831 C C . ARG D 1 173 ? 44.524 68.861 -32.371 1.00 65.20 152 ARG D C 1
ATOM 11832 O O . ARG D 1 173 ? 43.508 69.157 -33.013 1.00 65.08 152 ARG D O 1
ATOM 11840 N N . ASP D 1 174 ? 45.528 68.141 -32.883 1.00 68.03 153 ASP D N 1
ATOM 11841 C CA . ASP D 1 174 ? 45.493 67.645 -34.274 1.00 70.13 153 ASP D CA 1
ATOM 11842 C C . ASP D 1 174 ? 44.392 66.609 -34.459 1.00 68.58 153 ASP D C 1
ATOM 11843 O O . ASP D 1 174 ? 43.621 66.677 -35.412 1.00 68.32 153 ASP D O 1
ATOM 11848 N N . LEU D 1 175 ? 44.302 65.656 -33.535 1.00 65.99 154 LEU D N 1
ATOM 11849 C CA . LEU D 1 175 ? 43.254 64.652 -33.623 1.00 63.44 154 LEU D CA 1
ATOM 11850 C C . LEU D 1 175 ? 41.901 65.345 -33.599 1.00 60.41 154 LEU D C 1
ATOM 11851 O O . LEU D 1 175 ? 41.017 65.123 -34.438 1.00 60.74 154 LEU D O 1
ATOM 11856 N N . ASN D 1 176 ? 41.748 66.183 -32.602 1.00 58.78 155 ASN D N 1
ATOM 11857 C CA . ASN D 1 176 ? 40.506 66.885 -32.413 1.00 59.03 155 ASN D CA 1
ATOM 11858 C C . ASN D 1 176 ? 40.037 67.733 -33.600 1.00 58.80 155 ASN D C 1
ATOM 11859 O O . ASN D 1 176 ? 38.832 67.793 -33.878 1.00 57.28 155 ASN D O 1
ATOM 11864 N N . ALA D 1 177 ? 40.978 68.411 -34.254 1.00 56.24 156 ALA D N 1
ATOM 11865 C CA . ALA D 1 177 ? 40.653 69.203 -35.442 1.00 60.50 156 ALA D CA 1
ATOM 11866 C C . ALA D 1 177 ? 40.050 68.321 -36.542 1.00 58.41 156 ALA D C 1
ATOM 11867 O O . ALA D 1 177 ? 39.091 68.724 -37.192 1.00 56.12 156 ALA D O 1
ATOM 11869 N N . ARG D 1 178 ? 40.603 67.125 -36.731 1.00 59.19 157 ARG D N 1
ATOM 11870 C CA . ARG D 1 178 ? 40.099 66.242 -37.786 1.00 61.68 157 ARG D CA 1
ATOM 11871 C C . ARG D 1 178 ? 38.679 65.750 -37.471 1.00 59.33 157 ARG D C 1
ATOM 11872 O O . ARG D 1 178 ? 37.823 65.680 -38.351 1.00 61.87 157 ARG D O 1
ATOM 11874 N N . LEU D 1 179 ? 38.410 65.430 -36.211 1.00 60.97 158 LEU D N 1
ATOM 11875 C CA . LEU D 1 179 ? 37.057 64.990 -35.796 1.00 57.72 158 LEU D CA 1
ATOM 11876 C C . LEU D 1 179 ? 36.035 66.117 -35.882 1.00 56.27 158 LEU D C 1
ATOM 11877 O O . LEU D 1 179 ? 34.910 65.919 -36.369 1.00 58.29 158 LEU D O 1
ATOM 11882 N N . ARG D 1 180 ? 36.433 67.306 -35.450 1.00 52.99 159 ARG D N 1
ATOM 11883 C CA . ARG D 1 180 ? 35.501 68.421 -35.413 1.00 54.42 159 ARG D CA 1
ATOM 11884 C C . ARG D 1 180 ? 35.172 68.960 -36.802 1.00 54.46 159 ARG D C 1
ATOM 11885 O O . ARG D 1 180 ? 34.197 69.686 -36.991 1.00 56.23 159 ARG D O 1
ATOM 11893 N N . ALA D 1 181 ? 35.993 68.634 -37.778 1.00 54.12 160 ALA D N 1
ATOM 11894 C CA . ALA D 1 181 ? 35.681 69.018 -39.158 1.00 55.27 160 ALA D CA 1
ATOM 11895 C C . ALA D 1 181 ? 34.366 68.374 -39.582 1.00 53.68 160 ALA D C 1
ATOM 11896 O O . ALA D 1 181 ? 33.675 68.940 -40.404 1.00 54.27 160 ALA D O 1
ATOM 11898 N N . VAL D 1 182 ? 34.020 67.209 -39.020 1.00 51.18 161 VAL D N 1
ATOM 11899 C CA . VAL D 1 182 ? 32.755 66.540 -39.387 1.00 51.66 161 VAL D CA 1
ATOM 11900 C C . VAL D 1 182 ? 31.779 66.252 -38.243 1.00 50.88 161 VAL D C 1
ATOM 11901 O O . VAL D 1 182 ? 30.631 65.880 -38.485 1.00 51.92 161 VAL D O 1
ATOM 11905 N N . LEU D 1 183 ? 32.222 66.408 -37.000 1.00 49.25 162 LEU D N 1
ATOM 11906 C CA . LEU D 1 183 ? 31.367 66.139 -35.838 1.00 47.89 162 LEU D CA 1
ATOM 11907 C C . LEU D 1 183 ? 31.292 67.364 -34.981 1.00 47.93 162 LEU D C 1
ATOM 11908 O O . LEU D 1 183 ? 32.271 68.093 -34.831 1.00 49.39 162 LEU D O 1
ATOM 11913 N N . ASP D 1 184 ? 30.114 67.607 -34.441 1.00 48.64 163 ASP D N 1
ATOM 11914 C CA . ASP D 1 184 ? 29.978 68.575 -33.367 1.00 49.11 163 ASP D CA 1
ATOM 11915 C C . ASP D 1 184 ? 30.596 67.933 -32.122 1.00 46.36 163 ASP D C 1
ATOM 11916 O O . ASP D 1 184 ? 30.646 66.716 -31.992 1.00 43.00 163 ASP D O 1
ATOM 11921 N N . GLU D 1 185 ? 30.982 68.792 -31.190 1.00 46.22 164 GLU D N 1
ATOM 11922 C CA . GLU D 1 185 ? 31.569 68.384 -29.938 1.00 44.95 164 GLU D CA 1
ATOM 11923 C C . GLU D 1 185 ? 30.635 67.438 -29.199 1.00 43.69 164 GLU D C 1
ATOM 11924 O O . GLU D 1 185 ? 31.093 66.481 -28.622 1.00 42.49 164 GLU D O 1
ATOM 11930 N N . ASP D 1 186 ? 29.329 67.670 -29.272 1.00 44.75 165 ASP D N 1
ATOM 11931 C CA . ASP D 1 186 ? 28.373 66.826 -28.548 1.00 46.29 165 ASP D CA 1
ATOM 11932 C C . ASP D 1 186 ? 28.135 65.459 -29.191 1.00 45.70 165 ASP D C 1
ATOM 11933 O O . ASP D 1 186 ? 27.411 64.632 -28.652 1.00 47.16 165 ASP D O 1
ATOM 11938 N N . GLN D 1 187 ? 28.753 65.202 -30.340 1.00 45.15 166 GLN D N 1
ATOM 11939 C CA . GLN D 1 187 ? 28.692 63.870 -30.919 1.00 45.26 166 GLN D CA 1
ATOM 11940 C C . GLN D 1 187 ? 29.953 63.086 -30.562 1.00 43.60 166 GLN D C 1
ATOM 11941 O O . GLN D 1 187 ? 30.063 61.910 -30.900 1.00 44.49 166 GLN D O 1
ATOM 11947 N N . ILE D 1 188 ? 30.912 63.740 -29.918 1.00 41.11 167 ILE D N 1
ATOM 11948 C CA . ILE D 1 188 ? 32.174 63.086 -29.584 1.00 41.88 167 ILE D CA 1
ATOM 11949 C C . ILE D 1 188 ? 32.221 62.646 -28.113 1.00 42.19 167 ILE D C 1
ATOM 11950 O O . ILE D 1 188 ? 32.126 63.478 -27.227 1.00 41.32 167 ILE D O 1
ATOM 11955 N N . LEU D 1 189 ? 32.432 61.350 -27.892 1.00 43.53 168 LEU D N 1
ATOM 11956 C CA . LEU D 1 189 ? 32.538 60.764 -26.571 1.00 43.12 168 LEU D CA 1
ATOM 11957 C C . LEU D 1 189 ? 33.909 60.122 -26.371 1.00 43.62 168 LEU D C 1
ATOM 11958 O O . LEU D 1 189 ? 34.231 59.088 -26.964 1.00 45.58 168 LEU D O 1
ATOM 11963 N N . ARG D 1 190 ? 34.741 60.758 -25.555 1.00 43.50 169 ARG D N 1
ATOM 11964 C CA . ARG D 1 190 ? 36.102 60.295 -25.353 1.00 42.78 169 ARG D CA 1
ATOM 11965 C C . ARG D 1 190 ? 36.119 59.349 -24.174 1.00 43.07 169 ARG D C 1
ATOM 11966 O O . ARG D 1 190 ? 35.988 59.774 -23.056 1.00 44.05 169 ARG D O 1
ATOM 11974 N N . VAL D 1 191 ? 36.267 58.058 -24.449 1.00 44.75 170 VAL D N 1
ATOM 11975 C CA . VAL D 1 191 ? 36.122 57.017 -23.441 1.00 46.36 170 VAL D CA 1
ATOM 11976 C C . VAL D 1 191 ? 37.432 56.814 -22.658 1.00 47.58 170 VAL D C 1
ATOM 11977 O O . VAL D 1 191 ? 38.467 56.427 -23.232 1.00 50.55 170 VAL D O 1
ATOM 11981 N N . ASP D 1 192 ? 37.372 57.035 -21.351 1.00 46.29 171 ASP D N 1
ATOM 11982 C CA . ASP D 1 192 ? 38.493 56.792 -20.431 1.00 47.54 171 ASP D CA 1
ATOM 11983 C C . ASP D 1 192 ? 37.934 56.002 -19.272 1.00 48.04 171 ASP D C 1
ATOM 11984 O O . ASP D 1 192 ? 37.157 56.525 -18.455 1.00 47.47 171 ASP D O 1
ATOM 11989 N N . HIS D 1 193 ? 38.350 54.752 -19.168 1.00 49.40 172 HIS D N 1
ATOM 11990 C CA . HIS D 1 193 ? 37.769 53.821 -18.195 1.00 51.46 172 HIS D CA 1
ATOM 11991 C C . HIS D 1 193 ? 37.854 54.340 -16.757 1.00 48.03 172 HIS D C 1
ATOM 11992 O O . HIS D 1 193 ? 36.936 54.115 -15.988 1.00 48.40 172 HIS D O 1
ATOM 11999 N N . PHE D 1 194 ? 38.921 55.057 -16.404 1.00 47.22 173 PHE D N 1
ATOM 12000 C CA . PHE D 1 194 ? 39.030 55.630 -15.037 1.00 48.01 173 PHE D CA 1
ATOM 12001 C C . PHE D 1 194 ? 37.864 56.550 -14.680 1.00 45.76 173 PHE D C 1
ATOM 12002 O O . PHE D 1 194 ? 37.370 56.495 -13.570 1.00 47.26 173 PHE D O 1
ATOM 12010 N N . LEU D 1 195 ? 37.402 57.353 -15.634 1.00 46.75 174 LEU D N 1
ATOM 12011 C CA . LEU D 1 195 ? 36.271 58.256 -15.404 1.00 47.67 174 LEU D CA 1
ATOM 12012 C C . LEU D 1 195 ? 34.992 57.549 -15.045 1.00 50.20 174 LEU D C 1
ATOM 12013 O O . LEU D 1 195 ? 34.198 58.079 -14.278 1.00 52.29 174 LEU D O 1
ATOM 12018 N N . GLY D 1 196 ? 34.837 56.316 -15.520 1.00 50.19 175 GLY D N 1
ATOM 12019 C CA . GLY D 1 196 ? 33.726 55.476 -15.137 1.00 49.62 175 GLY D CA 1
ATOM 12020 C C . GLY D 1 196 ? 33.635 55.171 -13.659 1.00 52.44 175 GLY D C 1
ATOM 12021 O O . GLY D 1 196 ? 32.602 54.710 -13.215 1.00 55.14 175 GLY D O 1
ATOM 12022 N N . LYS D 1 197 ? 34.717 55.389 -12.901 1.00 55.56 176 LYS D N 1
ATOM 12023 C CA . LYS D 1 197 ? 34.740 55.208 -11.425 1.00 54.56 176 LYS D CA 1
ATOM 12024 C C . LYS D 1 197 ? 34.307 56.472 -10.665 1.00 53.35 176 LYS D C 1
ATOM 12025 O O . LYS D 1 197 ? 34.184 56.458 -9.446 1.00 53.39 176 LYS D O 1
ATOM 12031 N N . GLN D 1 198 ? 34.110 57.578 -11.364 1.00 49.25 177 GLN D N 1
ATOM 12032 C CA . GLN D 1 198 ? 33.863 58.813 -10.663 1.00 47.95 177 GLN D CA 1
ATOM 12033 C C . GLN D 1 198 ? 32.397 58.945 -10.243 1.00 47.74 177 GLN D C 1
ATOM 12034 O O . GLN D 1 198 ? 31.494 58.834 -11.083 1.00 47.21 177 GLN D O 1
ATOM 12040 N N . PRO D 1 199 ? 32.155 59.186 -8.944 1.00 45.85 178 PRO D N 1
ATOM 12041 C CA . PRO D 1 199 ? 30.795 59.431 -8.463 1.00 46.51 178 PRO D CA 1
ATOM 12042 C C . PRO D 1 199 ? 30.376 60.873 -8.682 1.00 45.49 178 PRO D C 1
ATOM 12043 O O . PRO D 1 199 ? 30.227 61.653 -7.723 1.00 45.82 178 PRO D O 1
ATOM 12047 N N . VAL D 1 200 ? 30.178 61.205 -9.948 1.00 46.79 179 VAL D N 1
ATOM 12048 C CA . VAL D 1 200 ? 29.948 62.568 -10.392 1.00 47.12 179 VAL D CA 1
ATOM 12049 C C . VAL D 1 200 ? 28.679 63.173 -9.782 1.00 47.48 179 VAL D C 1
ATOM 12050 O O . VAL D 1 200 ? 28.709 64.267 -9.205 1.00 45.14 179 VAL D O 1
ATOM 12054 N N . GLU D 1 201 ? 27.557 62.475 -9.887 1.00 47.87 180 GLU D N 1
ATOM 12055 C CA . GLU D 1 201 ? 26.307 63.024 -9.340 1.00 48.43 180 GLU D CA 1
ATOM 12056 C C . GLU D 1 201 ? 26.334 63.075 -7.819 1.00 44.75 180 GLU D C 1
ATOM 12057 O O . GLU D 1 201 ? 25.819 64.031 -7.212 1.00 43.33 180 GLU D O 1
ATOM 12063 N N . GLU D 1 202 ? 26.908 62.051 -7.212 1.00 40.18 181 GLU D N 1
ATOM 12064 C CA . GLU D 1 202 ? 26.799 61.885 -5.775 1.00 38.73 181 GLU D CA 1
ATOM 12065 C C . GLU D 1 202 ? 27.692 62.851 -5.056 1.00 34.76 181 GLU D C 1
ATOM 12066 O O . GLU D 1 202 ? 27.387 63.335 -3.989 1.00 31.51 181 GLU D O 1
ATOM 12072 N N . LEU D 1 203 ? 28.826 63.145 -5.651 1.00 36.03 182 LEU D N 1
ATOM 12073 C CA . LEU D 1 203 ? 29.734 64.098 -5.054 1.00 36.47 182 LEU D CA 1
ATOM 12074 C C . LEU D 1 203 ? 29.176 65.553 -5.174 1.00 33.29 182 LEU D C 1
ATOM 12075 O O . LEU D 1 203 ? 29.327 66.393 -4.277 1.00 35.82 182 LEU D O 1
ATOM 12080 N N . GLN D 1 204 ? 28.499 65.826 -6.266 1.00 31.36 183 GLN D N 1
ATOM 12081 C CA . GLN D 1 204 ? 27.772 67.093 -6.406 1.00 30.65 183 GLN D CA 1
ATOM 12082 C C . GLN D 1 204 ? 26.668 67.240 -5.376 1.00 28.12 183 GLN D C 1
ATOM 12083 O O . GLN D 1 204 ? 26.567 68.269 -4.744 1.00 25.69 183 GLN D O 1
ATOM 12089 N N . TYR D 1 205 ? 25.912 66.188 -5.159 1.00 27.60 184 TYR D N 1
ATOM 12090 C CA . TYR D 1 205 ? 24.836 66.258 -4.180 1.00 28.86 184 TYR D CA 1
ATOM 12091 C C . TYR D 1 205 ? 25.420 66.469 -2.794 1.00 28.49 184 TYR D C 1
ATOM 12092 O O . TYR D 1 205 ? 24.956 67.286 -2.033 1.00 27.73 184 TYR D O 1
ATOM 12101 N N . LEU D 1 206 ? 26.510 65.770 -2.500 1.00 30.83 185 LEU D N 1
ATOM 12102 C CA . LEU D 1 206 ? 27.185 65.902 -1.211 1.00 30.43 185 LEU D CA 1
ATOM 12103 C C . LEU D 1 206 ? 27.561 67.345 -0.945 1.00 27.94 185 LEU D C 1
ATOM 12104 O O . LEU D 1 206 ? 27.330 67.871 0.123 1.00 28.37 185 LEU D O 1
ATOM 12109 N N . ARG D 1 207 ? 28.123 68.000 -1.951 1.00 27.15 186 ARG D N 1
ATOM 12110 C CA . ARG D 1 207 ? 28.632 69.370 -1.818 1.00 25.61 186 ARG D CA 1
ATOM 12111 C C . ARG D 1 207 ? 27.572 70.440 -1.872 1.00 24.28 186 ARG D C 1
ATOM 12112 O O . ARG D 1 207 ? 27.707 71.483 -1.222 1.00 25.27 186 ARG D O 1
ATOM 12120 N N . PHE D 1 208 ? 26.550 70.224 -2.676 1.00 23.15 187 PHE D N 1
ATOM 12121 C CA . PHE D 1 208 ? 25.639 71.279 -3.066 1.00 22.16 187 PHE D CA 1
ATOM 12122 C C . PHE D 1 208 ? 24.301 71.188 -2.412 1.00 22.01 187 PHE D C 1
ATOM 12123 O O . PHE D 1 208 ? 23.550 72.159 -2.427 1.00 23.01 187 PHE D O 1
ATOM 12131 N N . ALA D 1 209 ? 24.005 70.061 -1.768 1.00 21.89 188 ALA D N 1
ATOM 12132 C CA . ALA D 1 209 ? 22.762 69.924 -1.036 1.00 21.79 188 ALA D CA 1
ATOM 12133 C C . ALA D 1 209 ? 22.905 69.963 0.490 1.00 21.60 188 ALA D C 1
ATOM 12134 O O . ALA D 1 209 ? 21.882 69.898 1.198 1.00 22.03 188 ALA D O 1
ATOM 12136 N N . ASN D 1 210 ? 24.144 69.934 0.991 1.00 21.32 189 ASN D N 1
ATOM 12137 C CA . ASN D 1 210 ? 24.425 69.973 2.421 1.00 20.77 189 ASN D CA 1
ATOM 12138 C C . ASN D 1 210 ?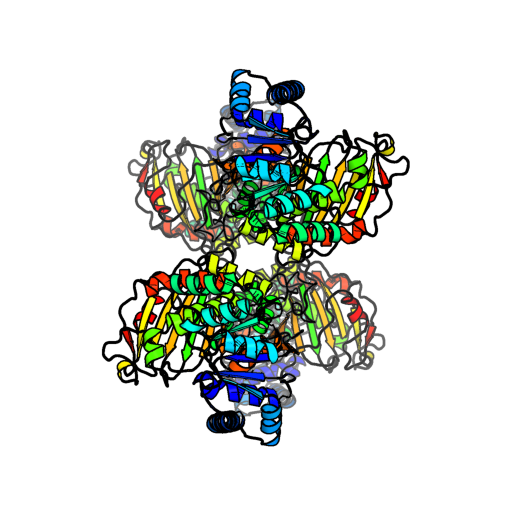 25.087 71.280 2.860 1.00 19.69 189 ASN D C 1
ATOM 12139 O O . ASN D 1 210 ? 26.270 71.519 2.592 1.00 19.16 189 ASN D O 1
ATOM 12144 N N . ASN D 1 211 ? 24.315 72.148 3.498 1.00 19.55 190 ASN D N 1
ATOM 12145 C CA . ASN D 1 211 ? 24.832 73.461 3.838 1.00 19.87 190 ASN D CA 1
ATOM 12146 C C . ASN D 1 211 ? 25.974 73.373 4.874 1.00 20.84 190 ASN D C 1
ATOM 12147 O O . ASN D 1 211 ? 26.853 74.204 4.885 1.00 20.19 190 ASN D O 1
ATOM 12152 N N . ALA D 1 212 ? 25.989 72.324 5.691 1.00 21.41 191 ALA D N 1
ATOM 12153 C CA . ALA D 1 212 ? 27.061 72.148 6.670 1.00 21.89 191 ALA D CA 1
ATOM 12154 C C . ALA D 1 212 ? 28.377 71.967 5.962 1.00 21.59 191 ALA D C 1
ATOM 12155 O O . ALA D 1 212 ? 29.402 72.371 6.490 1.00 22.14 191 ALA D O 1
ATOM 12157 N N . LEU D 1 213 ? 28.361 71.387 4.784 1.00 21.94 192 LEU D N 1
ATOM 12158 C CA . LEU D 1 213 ? 29.594 71.193 4.027 1.00 22.27 192 LEU D CA 1
ATOM 12159 C C . LEU D 1 213 ? 29.843 72.391 3.098 1.00 22.26 192 LEU D C 1
ATOM 12160 O O . LEU D 1 213 ? 31.011 72.822 2.948 1.00 22.57 192 LEU D O 1
ATOM 12165 N N . ALA D 1 214 ? 28.799 72.899 2.458 1.00 21.24 193 ALA D N 1
ATOM 12166 C CA . ALA D 1 214 ? 28.980 74.008 1.528 1.00 21.47 193 ALA D CA 1
ATOM 12167 C C . ALA D 1 214 ? 29.549 75.231 2.215 1.00 21.85 193 ALA D C 1
ATOM 12168 O O . ALA D 1 214 ? 30.381 75.935 1.656 1.00 21.30 193 ALA D O 1
ATOM 12170 N N . LYS D 1 215 ? 29.165 75.446 3.456 1.00 22.26 194 LYS D N 1
ATOM 12171 C CA . LYS D 1 215 ? 29.728 76.532 4.202 1.00 22.36 194 LYS D CA 1
ATOM 12172 C C . LYS D 1 215 ? 31.224 76.417 4.407 1.00 21.35 194 LYS D C 1
ATOM 12173 O O . LYS D 1 215 ? 31.879 77.439 4.596 1.00 20.70 194 LYS D O 1
ATOM 12179 N N . LEU D 1 216 ? 31.763 75.197 4.432 1.00 20.77 195 LEU D N 1
ATOM 12180 C CA . LEU D 1 216 ? 33.204 74.974 4.729 1.00 20.67 195 LEU D CA 1
ATOM 12181 C C . LEU D 1 216 ? 34.020 74.939 3.469 1.00 20.97 195 LEU D C 1
ATOM 12182 O O . LEU D 1 216 ? 35.261 74.873 3.533 1.00 21.61 195 LEU D O 1
ATOM 12187 N N . TRP D 1 217 ? 33.357 74.944 2.306 1.00 20.87 196 TRP D N 1
ATOM 12188 C CA . TRP D 1 217 ? 34.018 74.477 1.081 1.00 21.36 196 TRP D CA 1
ATOM 12189 C C . TRP D 1 217 ? 34.741 75.600 0.312 1.00 21.55 196 TRP D C 1
ATOM 12190 O O . TRP D 1 217 ? 34.486 75.813 -0.874 1.00 23.08 196 TRP D O 1
ATOM 12201 N N . ASP D 1 218 ? 35.609 76.333 1.001 1.00 21.66 197 ASP D N 1
ATOM 12202 C CA . ASP D 1 218 ? 36.395 77.409 0.390 1.00 21.17 197 ASP D CA 1
ATOM 12203 C C . ASP D 1 218 ? 37.657 77.732 1.229 1.00 21.87 197 ASP D C 1
ATOM 12204 O O . ASP D 1 218 ? 37.875 77.156 2.323 1.00 21.67 197 ASP D O 1
ATOM 12209 N N . ARG D 1 219 ? 38.485 78.642 0.719 1.00 21.10 198 ARG D N 1
ATOM 12210 C CA . ARG D 1 219 ? 39.742 78.988 1.367 1.00 21.90 198 ARG D CA 1
ATOM 12211 C C . ARG D 1 219 ? 39.617 79.590 2.773 1.00 22.49 198 ARG D C 1
ATOM 12212 O O . ARG D 1 219 ? 40.645 79.688 3.483 1.00 22.98 198 ARG D O 1
ATOM 12220 N N . ASP D 1 220 ? 38.431 80.057 3.153 1.00 22.02 199 ASP D N 1
ATOM 12221 C CA . ASP D 1 220 ? 38.260 80.645 4.493 1.00 23.19 199 ASP D CA 1
ATOM 12222 C C . ASP D 1 220 ? 38.241 79.553 5.546 1.00 23.11 199 ASP D C 1
ATOM 12223 O O . ASP D 1 220 ? 38.619 79.804 6.699 1.00 23.69 199 ASP D O 1
ATOM 12228 N N . SER D 1 221 ? 37.901 78.310 5.146 1.00 22.51 200 SER D N 1
ATOM 12229 C CA . SER D 1 221 ? 37.976 77.161 6.071 1.00 22.83 200 SER D CA 1
ATOM 12230 C C . SER D 1 221 ? 39.054 76.137 5.743 1.00 23.82 200 SER D C 1
ATOM 12231 O O . SER D 1 221 ? 39.595 75.507 6.641 1.00 24.79 200 SER D O 1
ATOM 12234 N N . ILE D 1 222 ? 39.357 75.944 4.457 1.00 24.84 201 ILE D N 1
ATOM 12235 C CA . ILE D 1 222 ? 40.267 74.899 3.999 1.00 25.50 201 ILE D CA 1
ATOM 12236 C C . ILE D 1 222 ? 41.657 75.482 3.812 1.00 27.03 201 ILE D C 1
ATOM 12237 O O . ILE D 1 222 ? 41.828 76.493 3.116 1.00 26.67 201 ILE D O 1
ATOM 12242 N N . SER D 1 223 ? 42.658 74.838 4.402 1.00 29.20 202 SER D N 1
ATOM 12243 C CA . SER D 1 223 ? 44.060 75.317 4.247 1.00 30.46 202 SER D CA 1
ATOM 12244 C C . SER D 1 223 ? 44.837 74.604 3.178 1.00 30.23 202 SER D C 1
ATOM 12245 O O . SER D 1 223 ? 45.724 75.188 2.587 1.00 30.17 202 SER D O 1
ATOM 12248 N N . GLU D 1 224 ? 44.491 73.362 2.910 1.00 30.51 203 GLU D N 1
ATOM 12249 C CA . GLU D 1 224 ? 45.321 72.515 2.066 1.00 32.61 203 GLU D CA 1
ATOM 12250 C C . GLU D 1 224 ? 44.558 71.284 1.604 1.00 31.49 203 GLU D C 1
ATOM 12251 O O . GLU D 1 224 ? 43.689 70.804 2.317 1.00 31.34 203 GLU D O 1
ATOM 12257 N N . ILE D 1 225 ? 44.872 70.821 0.405 1.00 31.67 204 ILE D N 1
ATOM 12258 C CA . ILE D 1 225 ? 44.230 69.645 -0.171 1.00 32.98 204 ILE D CA 1
ATOM 12259 C C . ILE D 1 225 ? 45.270 68.631 -0.620 1.00 33.22 204 ILE D C 1
ATOM 12260 O O . ILE D 1 225 ? 46.259 69.004 -1.248 1.00 34.44 204 ILE D O 1
ATOM 12265 N N . HIS D 1 226 ? 45.061 67.359 -0.282 1.00 33.81 205 HIS D N 1
ATOM 12266 C CA . HIS D 1 226 ? 45.888 66.255 -0.773 1.00 35.14 205 HIS D CA 1
ATOM 12267 C C . HIS D 1 226 ? 45.050 65.261 -1.544 1.00 35.39 205 HIS D C 1
ATOM 12268 O O . HIS D 1 226 ? 44.044 64.743 -1.020 1.00 37.07 205 HIS D O 1
ATOM 12275 N N . ILE D 1 227 ? 45.463 64.973 -2.762 1.00 36.94 206 ILE D N 1
ATOM 12276 C CA . ILE D 1 227 ? 44.845 63.934 -3.559 1.00 42.08 206 ILE D CA 1
ATOM 12277 C C . ILE D 1 227 ? 45.777 62.715 -3.725 1.00 43.56 206 ILE D C 1
ATOM 12278 O O . ILE D 1 227 ? 46.905 62.849 -4.171 1.00 45.75 206 ILE D O 1
ATOM 12283 N N . THR D 1 228 ? 45.292 61.549 -3.337 1.00 45.36 207 THR D N 1
ATOM 12284 C CA . THR D 1 228 ? 46.067 60.317 -3.388 1.00 46.21 207 THR D CA 1
ATOM 12285 C C . THR D 1 228 ? 45.347 59.298 -4.257 1.00 47.92 207 THR D C 1
ATOM 12286 O O . THR D 1 228 ? 44.174 59.007 -4.032 1.00 47.96 207 THR D O 1
ATOM 12290 N N . MET D 1 229 ? 46.031 58.812 -5.290 1.00 50.41 208 MET D N 1
ATOM 12291 C CA . MET D 1 229 ? 45.541 57.675 -6.064 1.00 53.33 208 MET D CA 1
ATOM 12292 C C . MET D 1 229 ? 46.552 56.554 -6.010 1.00 54.69 208 MET D C 1
ATOM 12293 O O . MET D 1 229 ? 47.612 56.636 -6.640 1.00 55.75 208 MET D O 1
ATOM 12298 N N . ALA D 1 230 ? 46.219 55.514 -5.263 1.00 56.64 209 ALA D N 1
ATOM 12299 C CA . ALA D 1 230 ? 47.121 54.392 -5.063 1.00 60.52 209 ALA D CA 1
ATOM 12300 C C . ALA D 1 230 ? 46.528 53.110 -5.646 1.00 61.68 209 ALA D C 1
ATOM 12301 O O . ALA D 1 230 ? 45.346 52.830 -5.493 1.00 62.27 209 ALA D O 1
ATOM 12303 N N . GLU D 1 231 ? 47.357 52.377 -6.380 1.00 61.29 210 GLU D N 1
ATOM 12304 C CA . GLU D 1 231 ? 46.997 51.042 -6.827 1.00 61.01 210 GLU D CA 1
ATOM 12305 C C . GLU D 1 231 ? 48.031 50.086 -6.242 1.00 60.90 210 GLU D C 1
ATOM 12306 O O . GLU D 1 231 ? 49.248 50.352 -6.321 1.00 59.38 210 GLU D O 1
ATOM 12312 N N . ASP D 1 232 ? 47.558 48.976 -5.672 1.00 61.30 211 ASP D N 1
ATOM 12313 C CA . ASP D 1 232 ? 48.445 47.987 -5.021 1.00 64.56 211 ASP D CA 1
ATOM 12314 C C . ASP D 1 232 ? 48.844 46.870 -5.981 1.00 66.22 211 ASP D C 1
ATOM 12315 O O . ASP D 1 232 ? 48.948 45.737 -5.590 1.00 67.94 211 ASP D O 1
ATOM 12320 N N . PHE D 1 233 ? 49.098 47.226 -7.235 1.00 70.97 212 PHE D N 1
ATOM 12321 C CA . PHE D 1 233 ? 49.582 46.286 -8.241 1.00 75.33 212 PHE D CA 1
ATOM 12322 C C . PHE D 1 233 ? 50.460 47.041 -9.237 1.00 75.08 212 PHE D C 1
ATOM 12323 O O . PHE D 1 233 ? 50.418 48.293 -9.334 1.00 72.34 212 PHE D O 1
ATOM 12331 N N . GLY D 1 234 ? 51.279 46.282 -9.957 1.00 76.24 213 GLY D N 1
ATOM 12332 C CA . GLY D 1 234 ? 52.167 46.829 -10.988 1.00 79.17 213 GLY D CA 1
ATOM 12333 C C . GLY D 1 234 ? 51.511 46.816 -12.356 1.00 80.77 213 GLY D C 1
ATOM 12334 O O . GLY D 1 234 ? 50.291 46.706 -12.457 1.00 84.20 213 GLY D O 1
ATOM 12335 N N . ILE D 1 235 ? 52.314 46.939 -13.405 1.00 81.50 214 ILE D N 1
ATOM 12336 C CA . ILE D 1 235 ? 51.790 46.878 -14.775 1.00 84.02 214 ILE D CA 1
ATOM 12337 C C . ILE D 1 235 ? 51.623 45.388 -15.102 1.00 91.12 214 ILE D C 1
ATOM 12338 O O . ILE D 1 235 ? 52.603 44.680 -15.303 1.00 91.86 214 ILE D O 1
ATOM 12340 N N . GLU D 1 236 ? 50.379 44.914 -15.104 1.00 96.40 215 GLU D N 1
ATOM 12341 C CA . GLU D 1 236 ? 50.091 43.491 -15.298 1.00 99.40 215 GLU D CA 1
ATOM 12342 C C . GLU D 1 236 ? 50.186 43.094 -16.775 1.00 104.50 215 GLU D C 1
ATOM 12343 O O . GLU D 1 236 ? 50.612 41.988 -17.107 1.00 107.45 215 GLU D O 1
ATOM 12345 N N . ASP D 1 237 ? 49.811 44.005 -17.668 1.00 106.92 216 ASP D N 1
ATOM 12346 C CA . ASP D 1 237 ? 49.809 43.713 -19.106 1.00 106.52 216 ASP D CA 1
ATOM 12347 C C . ASP D 1 237 ? 50.037 44.986 -19.907 1.00 101.26 216 ASP D C 1
ATOM 12348 O O . ASP D 1 237 ? 50.040 46.080 -19.361 1.00 94.75 216 ASP D O 1
ATOM 12350 N N . ARG D 1 238 ? 50.263 44.824 -21.203 1.00 104.04 217 ARG D N 1
ATOM 12351 C CA . ARG D 1 238 ? 50.425 45.950 -22.102 1.00 99.69 217 ARG D CA 1
ATOM 12352 C C . ARG D 1 238 ? 51.594 46.849 -21.651 1.00 97.66 217 ARG D C 1
ATOM 12353 O O . ARG D 1 238 ? 51.526 48.083 -21.755 1.00 96.48 217 ARG D O 1
ATOM 12355 N N . GLY D 1 239 ? 52.660 46.216 -21.148 1.00 94.70 218 GLY D N 1
ATOM 12356 C CA . GLY D 1 239 ? 53.870 46.922 -20.710 1.00 93.91 218 GLY D CA 1
ATOM 12357 C C . GLY D 1 239 ? 54.451 47.849 -21.768 1.00 91.39 218 GLY D C 1
ATOM 12358 O O . GLY D 1 239 ? 54.881 48.963 -21.465 1.00 88.54 218 GLY D O 1
ATOM 12359 N N . LYS D 1 240 ? 54.432 47.409 -23.022 1.00 92.21 219 LYS D N 1
ATOM 12360 C CA . LYS D 1 240 ? 54.946 48.226 -24.127 1.00 88.24 219 LYS D CA 1
ATOM 12361 C C . LYS D 1 240 ? 54.117 49.510 -24.296 1.00 84.95 219 LYS D C 1
ATOM 12362 O O . LYS D 1 240 ? 54.681 50.589 -24.550 1.00 79.73 219 LYS D O 1
ATOM 12364 N N . PHE D 1 241 ? 52.798 49.389 -24.114 1.00 82.69 220 PHE D N 1
ATOM 12365 C CA . PHE D 1 241 ? 51.882 50.524 -24.175 1.00 80.94 220 PHE D CA 1
ATOM 12366 C C . PHE D 1 241 ? 52.106 51.469 -22.987 1.00 75.84 220 PHE D C 1
ATOM 12367 O O . PHE D 1 241 ? 52.307 52.668 -23.194 1.00 74.44 220 PHE D O 1
ATOM 12369 N N . TYR D 1 242 ? 52.154 50.938 -21.762 1.00 74.34 221 TYR D N 1
ATOM 12370 C CA . TYR D 1 242 ? 52.391 51.784 -20.580 1.00 74.04 221 TYR D CA 1
ATOM 12371 C C . TYR D 1 242 ? 53.711 52.560 -20.664 1.00 73.72 221 TYR D C 1
ATOM 12372 O O . TYR D 1 242 ? 53.765 53.759 -20.329 1.00 72.48 221 TYR D O 1
ATOM 12381 N N . ASP D 1 243 ? 54.755 51.901 -21.138 1.00 71.85 222 ASP D N 1
ATOM 12382 C CA . ASP D 1 243 ? 56.086 52.501 -21.166 1.00 73.00 222 ASP D CA 1
ATOM 12383 C C . ASP D 1 243 ? 56.175 53.709 -22.080 1.00 69.70 222 ASP D C 1
ATOM 12384 O O . ASP D 1 243 ? 57.098 54.518 -21.925 1.00 67.01 222 ASP D O 1
ATOM 12389 N N . ALA D 1 244 ? 55.227 53.828 -23.013 1.00 69.12 223 ALA D N 1
ATOM 12390 C CA . ALA D 1 244 ? 55.085 55.022 -23.873 1.00 69.17 223 ALA D CA 1
ATOM 12391 C C . ALA D 1 244 ? 54.079 56.074 -23.317 1.00 64.85 223 ALA D C 1
ATOM 12392 O O . ALA D 1 244 ? 53.920 57.153 -23.894 1.00 62.62 223 ALA D O 1
ATOM 12394 N N . VAL D 1 245 ? 53.419 55.753 -22.210 1.00 63.57 224 VAL D N 1
ATOM 12395 C CA . VAL D 1 245 ? 52.398 56.624 -21.600 1.00 60.74 224 VAL D CA 1
ATOM 12396 C C . VAL D 1 245 ? 52.904 57.255 -20.307 1.00 57.03 224 VAL D C 1
ATOM 12397 O O . VAL D 1 245 ? 53.164 58.469 -20.260 1.00 55.17 224 VAL D O 1
ATOM 12399 N N . GLY D 1 246 ? 53.062 56.436 -19.264 1.00 56.58 225 GLY D N 1
ATOM 12400 C CA . GLY D 1 246 ? 53.528 56.917 -17.960 1.00 56.57 225 GLY D CA 1
ATOM 12401 C C . GLY D 1 246 ? 52.371 57.413 -17.086 1.00 54.94 225 GLY D C 1
ATOM 12402 O O . GLY D 1 246 ? 51.307 57.761 -17.598 1.00 49.51 225 GLY D O 1
ATOM 12403 N N . ALA D 1 247 ? 52.605 57.468 -15.768 1.00 54.24 226 ALA D N 1
ATOM 12404 C CA . ALA D 1 247 ? 51.572 57.834 -14.788 1.00 53.28 226 ALA D CA 1
ATOM 12405 C C . ALA D 1 247 ? 50.907 59.194 -15.064 1.00 47.89 226 ALA D C 1
ATOM 12406 O O . ALA D 1 247 ? 49.701 59.302 -15.040 1.00 49.16 226 ALA D O 1
ATOM 12408 N N . VAL D 1 248 ? 51.688 60.221 -15.355 1.00 45.76 227 VAL D N 1
ATOM 12409 C CA . VAL D 1 248 ? 51.101 61.528 -15.648 1.00 44.42 227 VAL D CA 1
ATOM 12410 C C . VAL D 1 248 ? 50.043 61.438 -16.742 1.00 46.21 227 VAL D C 1
ATOM 12411 O O . VAL D 1 248 ? 48.901 61.874 -16.543 1.00 45.34 227 VAL D O 1
ATOM 12415 N N . ARG D 1 249 ? 50.398 60.862 -17.889 1.00 52.88 228 ARG D N 1
ATOM 12416 C CA . ARG D 1 249 ? 49.435 60.744 -18.995 1.00 53.97 228 ARG D CA 1
ATOM 12417 C C . ARG D 1 249 ? 48.328 59.752 -18.693 1.00 51.43 228 ARG D C 1
ATOM 12418 O O . ARG D 1 249 ? 47.204 59.902 -19.159 1.00 51.72 228 ARG D O 1
ATOM 12426 N N . ASP D 1 250 ? 48.652 58.741 -17.908 1.00 51.13 229 ASP D N 1
ATOM 12427 C CA . ASP D 1 250 ? 47.728 57.648 -17.648 1.00 52.13 229 ASP D CA 1
ATOM 12428 C C . ASP D 1 250 ? 46.582 58.040 -16.696 1.00 49.88 229 ASP D C 1
ATOM 12429 O O . ASP D 1 250 ? 45.431 57.750 -16.994 1.00 48.24 229 ASP D O 1
ATOM 12434 N N . VAL D 1 251 ? 46.900 58.704 -15.586 1.00 50.07 230 VAL D N 1
ATOM 12435 C CA . VAL D 1 251 ? 45.887 59.044 -14.557 1.00 51.87 230 VAL D CA 1
ATOM 12436 C C . VAL D 1 251 ? 45.713 60.534 -14.208 1.00 49.54 230 VAL D C 1
ATOM 12437 O O . VAL D 1 251 ? 44.661 60.927 -13.698 1.00 52.28 230 VAL D O 1
ATOM 12441 N N . VAL D 1 252 ? 46.752 61.347 -14.404 1.00 47.51 231 VAL D N 1
ATOM 12442 C CA . VAL D 1 252 ? 46.725 62.723 -13.913 1.00 43.45 231 VAL D CA 1
ATOM 12443 C C . VAL D 1 252 ? 46.007 63.641 -14.884 1.00 42.92 231 VAL D C 1
ATOM 12444 O O . VAL D 1 252 ? 45.063 64.332 -14.481 1.00 41.05 231 VAL D O 1
ATOM 12448 N N . GLN D 1 253 ? 46.450 63.640 -16.138 1.00 40.86 232 GLN D N 1
ATOM 12449 C CA . GLN D 1 253 ? 45.964 64.566 -17.165 1.00 39.70 232 GLN D CA 1
ATOM 12450 C C . GLN D 1 253 ? 44.434 64.615 -17.271 1.00 39.29 232 GLN D C 1
ATOM 12451 O O . GLN D 1 253 ? 43.856 65.705 -17.365 1.00 37.52 232 GLN D O 1
ATOM 12457 N N . ASN D 1 254 ? 43.799 63.445 -17.242 1.00 40.00 233 ASN D N 1
ATOM 12458 C CA . ASN D 1 254 ? 42.350 63.342 -17.380 1.00 41.12 233 ASN D CA 1
ATOM 12459 C C . ASN D 1 254 ? 41.675 62.985 -16.047 1.00 41.44 233 ASN D C 1
ATOM 12460 O O . ASN D 1 254 ? 41.041 63.833 -15.415 1.00 39.72 233 ASN D O 1
ATOM 12465 N N . HIS D 1 255 ? 41.886 61.769 -15.572 1.00 41.69 234 HIS D N 1
ATOM 12466 C CA . HIS D 1 255 ? 41.180 61.284 -14.385 1.00 40.93 234 HIS D CA 1
ATOM 12467 C C . HIS D 1 255 ? 41.304 62.160 -13.121 1.00 39.43 234 HIS D C 1
ATOM 12468 O O . HIS D 1 255 ? 40.292 62.661 -12.595 1.00 38.69 234 HIS D O 1
ATOM 12475 N N . LEU D 1 256 ? 42.519 62.340 -12.616 1.00 37.93 235 LEU D N 1
ATOM 12476 C CA . LEU D 1 256 ? 42.679 63.021 -11.330 1.00 37.08 235 LEU D CA 1
ATOM 12477 C C . LEU D 1 256 ? 42.385 64.511 -11.404 1.00 34.24 235 LEU D C 1
ATOM 12478 O O . LEU D 1 256 ? 41.828 65.064 -10.469 1.00 32.77 235 LEU D O 1
ATOM 12483 N N . LEU D 1 257 ? 42.789 65.171 -12.481 1.00 34.53 236 LEU D N 1
ATOM 12484 C CA . LEU D 1 257 ? 42.421 66.550 -12.656 1.00 34.20 236 LEU D CA 1
ATOM 12485 C C . LEU D 1 257 ? 40.902 66.704 -12.758 1.00 33.26 236 LEU D C 1
ATOM 12486 O O . LEU D 1 257 ? 40.356 67.684 -12.305 1.00 33.49 236 LEU D O 1
ATOM 12491 N N . GLN D 1 258 ? 40.228 65.751 -13.387 1.00 35.40 237 GLN D N 1
ATOM 12492 C CA . GLN D 1 258 ? 38.780 65.801 -13.451 1.00 37.67 237 GLN D CA 1
ATOM 12493 C C . GLN D 1 258 ? 38.187 65.643 -12.041 1.00 35.33 237 GLN D C 1
ATOM 12494 O O . GLN D 1 258 ? 37.184 66.267 -11.736 1.00 35.44 237 GLN D O 1
ATOM 12500 N N . VAL D 1 259 ? 38.790 64.794 -11.217 1.00 33.40 238 VAL D N 1
ATOM 12501 C CA . VAL D 1 259 ? 38.349 64.605 -9.837 1.00 33.49 238 VAL D CA 1
ATOM 12502 C C . VAL D 1 259 ? 38.517 65.901 -9.038 1.00 31.50 238 VAL D C 1
ATOM 12503 O O . VAL D 1 259 ? 37.603 66.334 -8.336 1.00 30.13 238 VAL D O 1
ATOM 12507 N N . LEU D 1 260 ? 39.680 66.519 -9.181 1.00 29.74 239 LEU D N 1
ATOM 12508 C CA . LEU D 1 260 ? 39.931 67.799 -8.547 1.00 29.32 239 LEU D CA 1
ATOM 12509 C C . LEU D 1 260 ? 38.896 68.837 -8.974 1.00 28.69 239 LEU D C 1
ATOM 12510 O O . LEU D 1 260 ? 38.286 69.530 -8.128 1.00 27.30 239 LEU D O 1
ATOM 12515 N N . ALA D 1 261 ? 38.631 68.908 -10.274 1.00 28.01 240 ALA D N 1
ATOM 12516 C CA . ALA D 1 261 ? 37.619 69.853 -10.749 1.00 27.51 240 ALA D CA 1
ATOM 12517 C C . ALA D 1 261 ? 36.248 69.636 -10.108 1.00 27.15 240 ALA D C 1
ATOM 12518 O O . ALA D 1 261 ? 35.549 70.584 -9.777 1.00 25.08 240 ALA D O 1
ATOM 12520 N N . LEU D 1 262 ? 35.854 68.379 -9.950 1.00 29.63 241 LEU D N 1
ATOM 12521 C CA . LEU D 1 262 ? 34.569 68.073 -9.328 1.00 30.56 241 LEU D CA 1
ATOM 12522 C C . LEU D 1 262 ? 34.533 68.573 -7.892 1.00 29.63 241 LEU D C 1
ATOM 12523 O O . LEU D 1 262 ? 33.514 69.065 -7.418 1.00 28.84 241 LEU D O 1
ATOM 12528 N N . VAL D 1 263 ? 35.652 68.425 -7.206 1.00 28.27 242 VAL D N 1
ATOM 12529 C CA . VAL D 1 263 ? 35.752 68.849 -5.818 1.00 26.74 242 VAL D CA 1
ATOM 12530 C C . VAL D 1 263 ? 35.748 70.357 -5.716 1.00 25.16 242 VAL D C 1
ATOM 12531 O O . VAL D 1 263 ? 35.275 70.908 -4.743 1.00 23.54 242 VAL D O 1
ATOM 12535 N N . ALA D 1 264 ? 36.339 71.019 -6.722 1.00 25.14 243 ALA D N 1
ATOM 12536 C CA . ALA D 1 264 ? 36.665 72.440 -6.619 1.00 23.95 243 ALA D CA 1
ATOM 12537 C C . ALA D 1 264 ? 35.735 73.391 -7.340 1.00 23.15 243 ALA D C 1
ATOM 12538 O O . ALA D 1 264 ? 35.727 74.607 -7.068 1.00 22.70 243 ALA D O 1
ATOM 12540 N N . MET D 1 265 ? 34.936 72.865 -8.253 1.00 23.64 244 MET D N 1
ATOM 12541 C CA . MET D 1 265 ? 34.141 73.715 -9.159 1.00 23.58 244 MET D CA 1
ATOM 12542 C C . MET D 1 265 ? 33.027 74.430 -8.456 1.00 23.08 244 MET D C 1
ATOM 12543 O O . MET D 1 265 ? 32.567 73.983 -7.388 1.00 25.19 244 MET D O 1
ATOM 12548 N N . GLU D 1 266 ? 32.607 75.543 -9.055 1.00 21.71 245 GLU D N 1
ATOM 12549 C CA . GLU D 1 266 ? 31.394 76.231 -8.692 1.00 21.26 245 GLU D CA 1
ATOM 12550 C C . GLU D 1 266 ? 30.201 75.371 -9.109 1.00 22.05 245 GLU D C 1
ATOM 12551 O O . GLU D 1 266 ? 30.322 74.540 -10.015 1.00 22.57 245 GLU D O 1
ATOM 12557 N N . PRO D 1 267 ? 29.029 75.614 -8.518 1.00 21.75 246 PRO D N 1
ATOM 12558 C CA . PRO D 1 267 ? 27.886 74.775 -8.843 1.00 22.67 246 PRO D CA 1
ATOM 12559 C C . PRO D 1 267 ? 27.352 75.037 -10.211 1.00 23.75 246 PRO D C 1
ATOM 12560 O O . PRO D 1 267 ? 27.203 76.192 -10.569 1.00 26.16 246 PRO D O 1
ATOM 12564 N N . PRO D 1 268 ? 27.037 73.993 -10.980 1.00 25.52 247 PRO D N 1
ATOM 12565 C CA . PRO D 1 268 ? 26.435 74.172 -12.311 1.00 26.10 247 PRO D CA 1
ATOM 12566 C C . PRO D 1 268 ? 25.094 74.788 -12.214 1.00 25.99 247 PRO D C 1
ATOM 12567 O O . PRO D 1 268 ? 24.433 74.632 -11.195 1.00 26.13 247 PRO D O 1
ATOM 12571 N N . VAL D 1 269 ? 24.720 75.548 -13.233 1.00 27.40 248 VAL D N 1
ATOM 12572 C CA . VAL D 1 269 ? 23.418 76.202 -13.236 1.00 28.87 248 VAL D CA 1
ATOM 12573 C C . VAL D 1 269 ? 22.315 75.327 -13.796 1.00 31.25 248 VAL D C 1
ATOM 12574 O O . VAL D 1 269 ? 21.162 75.741 -13.823 1.00 31.98 248 VAL D O 1
ATOM 12578 N N . GLY D 1 270 ? 22.678 74.122 -14.233 1.00 30.99 249 GLY D N 1
ATOM 12579 C CA . GLY D 1 270 ? 21.715 73.135 -14.669 1.00 30.96 249 GLY D CA 1
ATOM 12580 C C . GLY D 1 270 ? 22.226 71.718 -14.458 1.00 30.90 249 GLY D C 1
ATOM 12581 O O . GLY D 1 270 ? 23.386 71.490 -14.058 1.00 29.52 249 GLY D O 1
ATOM 12582 N N . ALA D 1 271 ? 21.367 70.782 -14.779 1.00 31.14 250 ALA D N 1
ATOM 12583 C CA . ALA D 1 271 ? 21.636 69.387 -14.550 1.00 32.83 250 ALA D CA 1
ATOM 12584 C C . ALA D 1 271 ? 22.268 68.729 -15.787 1.00 33.09 250 ALA D C 1
ATOM 12585 O O . ALA D 1 271 ? 22.713 67.608 -15.685 1.00 35.55 250 ALA D O 1
ATOM 12587 N N . GLY D 1 272 ? 22.355 69.406 -16.924 1.00 31.57 251 GLY D N 1
ATOM 12588 C CA . GLY D 1 272 ? 22.934 68.773 -18.094 1.00 32.26 251 GLY D CA 1
ATOM 12589 C C . GLY D 1 272 ? 24.462 68.632 -18.077 1.00 32.74 251 GLY D C 1
ATOM 12590 O O . GLY D 1 272 ? 25.175 69.214 -17.244 1.00 32.56 251 GLY D O 1
ATOM 12591 N N . ALA D 1 273 ? 24.957 67.834 -18.996 1.00 31.58 252 ALA D N 1
ATOM 12592 C CA . ALA D 1 273 ? 26.372 67.569 -19.087 1.00 31.97 252 ALA D CA 1
ATOM 12593 C C . ALA D 1 273 ? 27.187 68.775 -19.495 1.00 31.32 252 ALA D C 1
ATOM 12594 O O . ALA D 1 273 ? 28.286 68.999 -18.978 1.00 32.05 252 ALA D O 1
ATOM 12596 N N . ASP D 1 274 ? 26.669 69.598 -20.383 1.00 32.27 253 ASP D N 1
ATOM 12597 C CA . ASP D 1 274 ? 27.409 70.820 -20.736 1.00 33.02 253 ASP D CA 1
ATOM 12598 C C . ASP D 1 274 ? 27.480 71.841 -19.586 1.00 31.53 253 ASP D C 1
ATOM 12599 O O . ASP D 1 274 ? 28.443 72.581 -19.460 1.00 31.50 253 ASP D O 1
ATOM 12604 N N . ASP D 1 275 ? 26.435 71.901 -18.784 1.00 31.94 254 ASP D N 1
ATOM 12605 C CA . ASP D 1 275 ? 26.442 72.760 -17.607 1.00 32.29 254 ASP D CA 1
ATOM 12606 C C . ASP D 1 275 ? 27.552 72.295 -16.634 1.00 30.58 254 ASP D C 1
ATOM 12607 O O . ASP D 1 275 ? 28.280 73.096 -16.084 1.00 28.42 254 ASP D O 1
ATOM 12612 N N . LEU D 1 276 ? 27.694 70.992 -16.491 1.00 30.46 255 LEU D N 1
ATOM 12613 C CA . LEU D 1 276 ? 28.728 70.431 -15.629 1.00 31.37 255 LEU D CA 1
ATOM 12614 C C . LEU D 1 276 ? 30.116 70.694 -16.200 1.00 30.98 255 LEU D C 1
ATOM 12615 O O . LEU D 1 276 ? 31.037 71.167 -15.509 1.00 29.49 255 LEU D O 1
ATOM 12620 N N . ASN D 1 277 ? 30.249 70.466 -17.500 1.00 31.50 256 ASN D N 1
ATOM 12621 C CA . ASN D 1 277 ? 31.510 70.714 -18.148 1.00 31.57 256 ASN D CA 1
ATOM 12622 C C . ASN D 1 277 ? 31.905 72.183 -18.248 1.00 30.43 256 ASN D C 1
ATOM 12623 O O . ASN D 1 277 ? 33.100 72.496 -18.204 1.00 30.99 256 ASN D O 1
ATOM 12628 N N . ASP D 1 278 ? 30.934 73.083 -18.348 1.00 28.73 257 ASP D N 1
ATOM 12629 C CA . ASP D 1 278 ? 31.236 74.498 -18.185 1.00 29.22 257 ASP D CA 1
ATOM 12630 C C . ASP D 1 278 ? 31.973 74.720 -16.847 1.00 29.47 257 ASP D C 1
ATOM 12631 O O . ASP D 1 278 ? 32.952 75.495 -16.794 1.00 29.29 257 ASP D O 1
ATOM 12636 N N . LYS D 1 279 ? 31.516 74.089 -15.764 1.00 27.46 258 LYS D N 1
ATOM 12637 C CA . LYS D 1 279 ? 32.105 74.415 -14.445 1.00 27.12 258 LYS D CA 1
ATOM 12638 C C . LYS D 1 279 ? 33.474 73.812 -14.283 1.00 27.47 258 LYS D C 1
ATOM 12639 O O . LYS D 1 279 ? 34.374 74.437 -13.707 1.00 27.74 258 LYS D O 1
ATOM 12645 N N . LYS D 1 280 ? 33.667 72.627 -14.842 1.00 27.77 259 LYS D N 1
ATOM 12646 C CA . LYS D 1 280 ? 34.955 72.004 -14.773 1.00 29.69 259 LYS D CA 1
ATOM 12647 C C . LYS D 1 280 ? 35.980 72.839 -15.531 1.00 30.22 259 LYS D C 1
ATOM 12648 O O . LYS D 1 280 ? 37.077 73.052 -15.039 1.00 29.39 259 LYS D O 1
ATOM 12654 N N . ALA D 1 281 ? 35.620 73.308 -16.721 1.00 30.70 260 ALA D N 1
ATOM 12655 C CA . ALA D 1 281 ? 36.564 74.080 -17.554 1.00 31.23 260 ALA D CA 1
ATOM 12656 C C . ALA D 1 281 ? 36.990 75.345 -16.837 1.00 31.18 260 ALA D C 1
ATOM 12657 O O . ALA D 1 281 ? 38.170 75.683 -16.829 1.00 29.88 260 ALA D O 1
ATOM 12659 N N . GLU D 1 282 ? 36.049 76.002 -16.163 1.00 30.79 261 GLU D N 1
ATOM 12660 C CA . GLU D 1 282 ? 36.427 77.152 -15.349 1.00 31.09 261 GLU D CA 1
ATOM 12661 C C . GLU D 1 282 ? 37.506 76.888 -14.331 1.00 29.24 261 GLU D C 1
ATOM 12662 O O . GLU D 1 282 ? 38.280 77.778 -14.038 1.00 32.46 261 GLU D O 1
ATOM 12668 N N . VAL D 1 283 ? 37.497 75.725 -13.710 1.00 28.32 262 VAL D N 1
ATOM 12669 C CA . VAL D 1 283 ? 38.519 75.374 -12.719 1.00 27.62 262 VAL D CA 1
ATOM 12670 C C . VAL D 1 283 ? 39.875 75.321 -13.373 1.00 28.44 262 VAL D C 1
ATOM 12671 O O . VAL D 1 283 ? 40.804 75.987 -12.927 1.00 29.72 262 VAL D O 1
ATOM 12675 N N . PHE D 1 284 ? 39.968 74.575 -14.476 1.00 27.70 263 PHE D N 1
ATOM 12676 C CA . PHE D 1 284 ? 41.249 74.410 -15.169 1.00 28.25 263 PHE D CA 1
ATOM 12677 C C . PHE D 1 284 ? 41.816 75.736 -15.717 1.00 28.10 263 PHE D C 1
ATOM 12678 O O . PHE D 1 284 ? 43.034 75.974 -15.647 1.00 27.66 263 PHE D O 1
ATOM 12686 N N . ARG D 1 285 ? 40.925 76.635 -16.145 1.00 28.15 264 ARG D N 1
ATOM 12687 C CA . ARG D 1 285 ? 41.327 77.942 -16.657 1.00 28.78 264 ARG D CA 1
ATOM 12688 C C . ARG D 1 285 ? 42.018 78.827 -15.564 1.00 28.24 264 ARG D C 1
ATOM 12689 O O . ARG D 1 285 ? 42.697 79.776 -15.894 1.00 28.06 264 ARG D O 1
ATOM 12697 N N . ALA D 1 286 ? 41.818 78.507 -14.290 1.00 26.86 265 ALA D N 1
ATOM 12698 C CA . ALA D 1 286 ? 42.383 79.290 -13.206 1.00 26.85 265 ALA D CA 1
ATOM 12699 C C . ALA D 1 286 ? 43.580 78.586 -12.608 1.00 26.82 265 ALA D C 1
ATOM 12700 O O . ALA D 1 286 ? 44.099 79.025 -11.590 1.00 27.61 265 ALA D O 1
ATOM 12702 N N . MET D 1 287 ? 43.972 77.467 -13.196 1.00 27.47 266 MET D N 1
ATOM 12703 C CA . MET D 1 287 ? 45.164 76.728 -12.742 1.00 29.63 266 MET D CA 1
ATOM 12704 C C . MET D 1 287 ? 46.387 77.070 -13.587 1.00 30.44 266 MET D C 1
ATOM 12705 O O . MET D 1 287 ? 46.352 76.982 -14.794 1.00 31.60 266 MET D O 1
ATOM 12710 N N . PRO D 1 288 ? 47.453 77.491 -12.960 1.00 33.41 267 PRO D N 1
ATOM 12711 C CA . PRO D 1 288 ? 48.718 77.654 -13.688 1.00 36.00 267 PRO D CA 1
ATOM 12712 C C . PRO D 1 288 ? 49.290 76.300 -14.106 1.00 36.03 267 PRO D C 1
ATOM 12713 O O . PRO D 1 288 ? 49.001 75.280 -13.501 1.00 33.87 267 PRO D O 1
ATOM 12717 N N . SER D 1 289 ? 50.066 76.304 -15.171 1.00 37.10 268 SER D N 1
ATOM 12718 C CA . SER D 1 289 ? 50.776 75.105 -15.587 1.00 39.43 268 SER D CA 1
ATOM 12719 C C . SER D 1 289 ? 51.713 74.604 -14.498 1.00 38.89 268 SER D C 1
ATOM 12720 O O . SER D 1 289 ? 52.206 75.369 -13.683 1.00 37.59 268 SER D O 1
ATOM 12723 N N . LEU D 1 290 ? 51.941 73.301 -14.469 1.00 42.26 269 LEU D N 1
ATOM 12724 C CA . LEU D 1 290 ? 52.757 72.713 -13.409 1.00 43.51 269 LEU D CA 1
ATOM 12725 C C . LEU D 1 290 ? 54.182 73.237 -13.474 1.00 48.17 269 LEU D C 1
ATOM 12726 O O . LEU D 1 290 ? 54.733 73.479 -14.577 1.00 48.77 269 LEU D O 1
ATOM 12731 N N . ASP D 1 291 ? 54.764 73.400 -12.292 1.00 48.40 270 ASP D N 1
ATOM 12732 C CA . ASP D 1 291 ? 56.166 73.693 -12.144 1.00 53.33 270 ASP D CA 1
ATOM 12733 C C . ASP D 1 291 ? 56.982 72.369 -12.057 1.00 53.31 270 ASP D C 1
ATOM 12734 O O . ASP D 1 291 ? 56.879 71.643 -11.087 1.00 49.71 270 ASP D O 1
ATOM 12739 N N . PRO D 1 292 ? 57.794 72.060 -13.076 1.00 54.91 271 PRO D N 1
ATOM 12740 C CA . PRO D 1 292 ? 58.512 70.781 -13.079 1.00 58.21 271 PRO D CA 1
ATOM 12741 C C . PRO D 1 292 ? 59.423 70.565 -11.850 1.00 60.56 271 PRO D C 1
ATOM 12742 O O . PRO D 1 292 ? 59.703 69.423 -11.508 1.00 59.23 271 PRO D O 1
ATOM 12746 N N . GLU D 1 293 ? 59.854 71.653 -11.203 1.00 61.42 272 GLU D N 1
ATOM 12747 C CA . GLU D 1 293 ? 60.680 71.595 -9.996 1.00 64.34 272 GLU D CA 1
ATOM 12748 C C . GLU D 1 293 ? 59.864 71.173 -8.785 1.00 68.07 272 GLU D C 1
ATOM 12749 O O . GLU D 1 293 ? 60.417 70.773 -7.777 1.00 66.08 272 GLU D O 1
ATOM 12751 N N . HIS D 1 294 ? 58.539 71.274 -8.878 1.00 71.38 273 HIS D N 1
ATOM 12752 C CA . HIS D 1 294 ? 57.641 70.829 -7.802 1.00 73.51 273 HIS D CA 1
ATOM 12753 C C . HIS D 1 294 ? 56.941 69.511 -8.192 1.00 70.15 273 HIS D C 1
ATOM 12754 O O . HIS D 1 294 ? 55.832 69.231 -7.718 1.00 65.78 273 HIS D O 1
ATOM 12761 N N . CYS D 1 295 ? 57.586 68.725 -9.060 1.00 66.70 274 CYS D N 1
ATOM 12762 C CA . CYS D 1 295 ? 57.051 67.447 -9.526 1.00 65.28 274 CYS D CA 1
ATOM 12763 C C . CYS D 1 295 ? 58.087 66.351 -9.329 1.00 64.29 274 CYS D C 1
ATOM 12764 O O . CYS D 1 295 ? 59.248 66.488 -9.721 1.00 69.17 274 CYS D O 1
ATOM 12767 N N . VAL D 1 296 ? 57.678 65.272 -8.677 1.00 63.79 275 VAL D N 1
ATOM 12768 C CA . VAL D 1 296 ? 58.569 64.175 -8.324 1.00 62.89 275 VAL D CA 1
ATOM 12769 C C . VAL D 1 296 ? 58.114 62.927 -9.066 1.00 61.03 275 VAL D C 1
ATOM 12770 O O . VAL D 1 296 ? 56.959 62.508 -8.967 1.00 56.83 275 VAL D O 1
ATOM 12774 N N . ARG D 1 297 ? 59.044 62.314 -9.789 1.00 64.70 276 ARG D N 1
ATOM 12775 C CA . ARG D 1 297 ? 58.729 61.167 -10.625 1.00 65.73 276 ARG D CA 1
ATOM 12776 C C . ARG D 1 297 ? 59.376 59.924 -10.053 1.00 68.35 276 ARG D C 1
ATOM 12777 O O . ARG D 1 297 ? 60.564 59.931 -9.719 1.00 70.34 276 ARG D O 1
ATOM 12785 N N . GLY D 1 298 ? 58.586 58.858 -9.961 1.00 68.00 277 GLY D N 1
ATOM 12786 C CA . GLY D 1 298 ? 59.054 57.596 -9.424 1.00 67.50 277 GLY D CA 1
ATOM 12787 C C . GLY D 1 298 ? 58.854 56.423 -10.375 1.00 67.79 277 GLY D C 1
ATOM 12788 O O . GLY D 1 298 ? 58.031 56.481 -11.290 1.00 62.77 277 GLY D O 1
ATOM 12789 N N . GLN D 1 299 ? 59.644 55.368 -10.148 1.00 69.73 278 GLN D N 1
ATOM 12790 C CA . GLN D 1 299 ? 59.585 54.130 -10.922 1.00 70.92 278 GLN D CA 1
ATOM 12791 C C . GLN D 1 299 ? 59.838 52.986 -9.969 1.00 72.30 278 GLN D C 1
ATOM 12792 O O . GLN D 1 299 ? 60.869 52.951 -9.294 1.00 75.20 278 GLN D O 1
ATOM 12794 N N . TYR D 1 300 ? 58.898 52.052 -9.896 1.00 70.85 279 TYR D N 1
ATOM 12795 C CA . TYR D 1 300 ? 59.040 50.957 -8.963 1.00 71.49 279 TYR D CA 1
ATOM 12796 C C . TYR D 1 300 ? 60.122 49.933 -9.418 1.00 72.72 279 TYR D C 1
ATOM 12797 O O . TYR D 1 300 ? 60.294 49.681 -10.608 1.00 70.69 279 TYR D O 1
ATOM 12806 N N . ARG D 1 301 ? 60.874 49.411 -8.451 1.00 76.25 280 ARG D N 1
ATOM 12807 C CA . ARG D 1 301 ? 61.950 48.430 -8.710 1.00 81.16 280 ARG D CA 1
ATOM 12808 C C . ARG D 1 301 ? 61.315 47.149 -9.233 1.00 82.45 280 ARG D C 1
ATOM 12809 O O . ARG D 1 301 ? 60.397 46.591 -8.595 1.00 83.61 280 ARG D O 1
ATOM 12811 N N . GLY D 1 302 ? 61.763 46.715 -10.408 1.00 83.79 281 GLY D N 1
ATOM 12812 C CA . GLY D 1 302 ? 61.143 45.585 -11.106 1.00 86.48 281 GLY D CA 1
ATOM 12813 C C . GLY D 1 302 ? 60.374 45.992 -12.352 1.00 85.76 281 GLY D C 1
ATOM 12814 O O . GLY D 1 302 ? 60.019 45.146 -13.180 1.00 89.63 281 GLY D O 1
ATOM 12815 N N . TYR D 1 303 ? 60.105 47.287 -12.491 1.00 81.01 282 TYR D N 1
ATOM 12816 C CA . TYR D 1 303 ? 59.344 47.799 -13.627 1.00 77.38 282 TYR D CA 1
ATOM 12817 C C . TYR D 1 303 ? 60.058 47.497 -14.949 1.00 80.68 282 TYR D C 1
ATOM 12818 O O . TYR D 1 303 ? 59.410 47.120 -15.926 1.00 79.39 282 TYR D O 1
ATOM 12827 N N . THR D 1 304 ? 61.384 47.658 -14.957 1.00 83.45 283 THR D N 1
ATOM 12828 C CA . THR D 1 304 ? 62.212 47.415 -16.130 1.00 85.88 283 THR D CA 1
ATOM 12829 C C . THR D 1 304 ? 62.215 45.945 -16.580 1.00 87.58 283 THR D C 1
ATOM 12830 O O . THR D 1 304 ? 62.563 45.671 -17.712 1.00 90.02 283 THR D O 1
ATOM 12832 N N . GLU D 1 305 ? 61.810 45.012 -15.713 1.00 88.71 284 GLU D N 1
ATOM 12833 C CA . GLU D 1 305 ? 61.709 43.583 -16.074 1.00 91.40 284 GLU D CA 1
ATOM 12834 C C . GLU D 1 305 ? 60.301 43.154 -16.569 1.00 89.55 284 GLU D C 1
ATOM 12835 O O . GLU D 1 305 ? 60.068 41.998 -16.865 1.00 93.43 284 GLU D O 1
ATOM 12837 N N . VAL D 1 306 ? 59.367 44.083 -16.663 1.00 87.32 285 VAL D N 1
ATOM 12838 C CA . VAL D 1 306 ? 58.022 43.803 -17.210 1.00 88.38 285 VAL D CA 1
ATOM 12839 C C . VAL D 1 306 ? 58.058 43.644 -18.739 1.00 92.44 285 VAL D C 1
ATOM 12840 O O . VAL D 1 306 ? 58.670 44.484 -19.424 1.00 90.49 285 VAL D O 1
ATOM 12844 N N . PRO D 1 307 ? 57.370 42.605 -19.294 1.00 102.83 286 PRO D N 1
ATOM 12845 C CA . PRO D 1 307 ? 57.555 42.414 -20.751 1.00 103.93 286 PRO D CA 1
ATOM 12846 C C . PRO D 1 307 ? 57.071 43.627 -21.525 1.00 100.70 286 PRO D C 1
ATOM 12847 O O . PRO D 1 307 ? 56.006 44.168 -21.206 1.00 94.64 286 PRO D O 1
ATOM 12851 N N . GLY D 1 308 ? 57.854 44.033 -22.522 1.00 99.45 287 GLY D N 1
ATOM 12852 C CA . GLY D 1 308 ? 57.571 45.227 -23.318 1.00 98.14 287 GLY D CA 1
ATOM 12853 C C . GLY D 1 308 ? 58.243 46.501 -22.820 1.00 95.02 287 GLY D C 1
ATOM 12854 O O . GLY D 1 308 ? 58.311 47.481 -23.550 1.00 91.78 287 GLY D O 1
ATOM 12855 N N . VAL D 1 309 ? 58.727 46.508 -21.578 1.00 93.87 288 VAL D N 1
ATOM 12856 C CA . VAL D 1 309 ? 59.358 47.712 -21.021 1.00 93.45 288 VAL D CA 1
ATOM 12857 C C . VAL D 1 309 ? 60.855 47.681 -21.307 1.00 93.49 288 VAL D C 1
ATOM 12858 O O . VAL D 1 309 ? 61.529 46.685 -21.058 1.00 95.47 288 VAL D O 1
ATOM 12860 N N . ALA D 1 310 ? 61.364 48.782 -21.845 1.00 93.73 289 ALA D N 1
ATOM 12861 C CA . ALA D 1 310 ? 62.791 48.928 -22.156 1.00 94.84 289 ALA D CA 1
ATOM 12862 C C . ALA D 1 310 ? 63.666 48.913 -20.894 1.00 94.92 289 ALA D C 1
ATOM 12863 O O . ALA D 1 310 ? 63.307 49.497 -19.859 1.00 94.47 289 ALA D O 1
ATOM 12865 N N . LYS D 1 311 ? 64.831 48.275 -21.011 1.00 93.03 290 LYS D N 1
ATOM 12866 C CA . LYS D 1 311 ? 65.721 48.040 -19.871 1.00 90.33 290 LYS D CA 1
ATOM 12867 C C . LYS D 1 311 ? 66.238 49.372 -19.289 1.00 86.70 290 LYS D C 1
ATOM 12868 O O . LYS D 1 311 ? 66.492 49.466 -18.086 1.00 83.39 290 LYS D O 1
ATOM 12870 N N . ASP D 1 312 ? 66.362 50.384 -20.157 1.00 83.27 291 ASP D N 1
ATOM 12871 C CA . ASP D 1 312 ? 66.790 51.734 -19.784 1.00 82.33 291 ASP D CA 1
ATOM 12872 C C . ASP D 1 312 ? 65.618 52.756 -19.699 1.00 81.21 291 ASP D C 1
ATOM 12873 O O . ASP D 1 312 ? 65.843 53.958 -19.803 1.00 79.50 291 ASP D O 1
ATOM 12875 N N . SER D 1 313 ? 64.375 52.292 -19.526 1.00 80.28 292 SER D N 1
ATOM 12876 C CA . SER D 1 313 ? 63.193 53.197 -19.474 1.00 77.87 292 SER D CA 1
ATOM 12877 C C . SER D 1 313 ? 63.329 54.324 -18.455 1.00 73.84 292 SER D C 1
ATOM 12878 O O . SER D 1 313 ? 63.789 54.102 -17.344 1.00 73.14 292 SER D O 1
ATOM 12880 N N . THR D 1 314 ? 62.941 55.532 -18.853 1.00 71.19 293 THR D N 1
ATOM 12881 C CA . THR D 1 314 ? 62.863 56.678 -17.957 1.00 67.74 293 THR D CA 1
ATOM 12882 C C . THR D 1 314 ? 61.387 56.976 -17.582 1.00 64.67 293 THR D C 1
ATOM 12883 O O . THR D 1 314 ? 61.091 58.007 -16.971 1.00 62.32 293 THR D O 1
ATOM 12885 N N . THR D 1 315 ? 60.479 56.055 -17.920 1.00 63.64 294 THR D N 1
ATOM 12886 C CA . THR D 1 315 ? 59.046 56.255 -17.731 1.00 61.79 294 THR D CA 1
ATOM 12887 C C . THR D 1 315 ? 58.645 56.126 -16.261 1.00 62.21 294 THR D C 1
ATOM 12888 O O . THR D 1 315 ? 59.077 55.204 -15.563 1.00 63.31 294 THR D O 1
ATOM 12892 N N . GLU D 1 316 ? 57.782 57.045 -15.797 1.00 61.97 295 GLU D N 1
ATOM 12893 C CA . GLU D 1 316 ? 57.370 57.080 -14.382 1.00 59.69 295 GLU D CA 1
ATOM 12894 C C . GLU D 1 316 ? 56.157 56.192 -14.145 1.00 59.67 295 GLU D C 1
ATOM 12895 O O . GLU D 1 316 ? 55.253 56.148 -14.969 1.00 61.16 295 GLU D O 1
ATOM 12901 N N . THR D 1 317 ? 56.177 55.435 -13.054 1.00 59.13 296 THR D N 1
ATOM 12902 C CA . THR D 1 317 ? 55.013 54.692 -12.604 1.00 59.66 296 THR D CA 1
ATOM 12903 C C . THR D 1 317 ? 54.378 55.411 -11.412 1.00 60.20 296 THR D C 1
ATOM 12904 O O . THR D 1 317 ? 53.386 54.922 -10.878 1.00 58.43 296 THR D O 1
ATOM 12908 N N . TYR D 1 318 ? 54.987 56.520 -10.977 1.00 60.14 297 TYR D N 1
ATOM 12909 C CA . TYR D 1 318 ? 54.527 57.296 -9.823 1.00 56.50 297 TYR D CA 1
ATOM 12910 C C . TYR D 1 318 ? 54.799 58.754 -10.096 1.00 55.79 297 TYR D C 1
ATOM 12911 O O . TYR D 1 318 ? 55.821 59.093 -10.683 1.00 52.73 297 TYR D O 1
ATOM 12920 N N . VAL D 1 319 ? 53.883 59.620 -9.660 1.00 55.04 298 VAL D N 1
ATOM 12921 C CA . VAL D 1 319 ? 54.117 61.056 -9.705 1.00 53.23 298 VAL D CA 1
ATOM 12922 C C . VAL D 1 319 ? 53.524 61.751 -8.474 1.00 52.69 298 VAL D C 1
ATOM 12923 O O . VAL D 1 319 ? 52.472 61.371 -7.975 1.00 47.79 298 VAL D O 1
ATOM 12927 N N . ALA D 1 320 ? 54.262 62.717 -7.939 1.00 52.07 299 ALA D N 1
ATOM 12928 C CA . ALA D 1 320 ? 53.752 63.570 -6.895 1.00 49.71 299 ALA D CA 1
ATOM 12929 C C . ALA D 1 320 ? 54.013 64.986 -7.358 1.00 50.37 299 ALA D C 1
ATOM 12930 O O . ALA D 1 320 ? 55.099 65.280 -7.882 1.00 51.31 299 ALA D O 1
ATOM 12932 N N . LEU D 1 321 ? 53.035 65.860 -7.162 1.00 48.01 300 LEU D N 1
ATOM 12933 C CA . LEU D 1 321 ? 53.142 67.216 -7.663 1.00 47.13 300 LEU D CA 1
ATOM 12934 C C . LEU D 1 321 ? 52.389 68.217 -6.797 1.00 45.43 300 LEU D C 1
ATOM 12935 O O . LEU D 1 321 ? 51.551 67.854 -5.982 1.00 44.61 300 LEU D O 1
ATOM 12940 N N . ARG D 1 322 ? 52.730 69.482 -6.982 1.00 44.32 301 ARG D N 1
ATOM 12941 C CA . ARG D 1 322 ? 52.053 70.567 -6.326 1.00 43.32 301 ARG D CA 1
ATOM 12942 C C . ARG D 1 322 ? 51.409 71.437 -7.390 1.00 43.27 301 ARG D C 1
ATOM 12943 O O . ARG D 1 322 ? 52.049 71.782 -8.397 1.00 40.59 301 ARG D O 1
ATOM 12951 N N . THR D 1 323 ? 50.148 71.807 -7.145 1.00 40.08 302 THR D N 1
ATOM 12952 C CA . THR D 1 323 ? 49.449 72.730 -8.020 1.00 37.29 302 THR D CA 1
ATOM 12953 C C . THR D 1 323 ? 48.559 73.657 -7.164 1.00 35.47 302 THR D C 1
ATOM 12954 O O . THR D 1 323 ? 48.658 73.698 -5.927 1.00 33.21 302 THR D O 1
ATOM 12958 N N . GLU D 1 324 ? 47.706 74.415 -7.840 1.00 34.12 303 GLU D N 1
ATOM 12959 C CA . GLU D 1 324 ? 46.853 75.357 -7.180 1.00 35.06 303 GLU D CA 1
ATOM 12960 C C . GLU D 1 324 ? 45.738 75.787 -8.121 1.00 33.16 303 GLU D C 1
ATOM 12961 O O . GLU D 1 324 ? 45.841 75.610 -9.340 1.00 32.04 303 GLU D O 1
ATOM 12967 N N . ILE D 1 325 ? 44.682 76.350 -7.527 1.00 29.22 304 ILE D N 1
ATOM 12968 C CA . ILE D 1 325 ? 43.593 76.924 -8.277 1.00 27.75 304 ILE D CA 1
ATOM 12969 C C . ILE D 1 325 ? 43.501 78.362 -7.846 1.00 26.81 304 ILE D C 1
ATOM 12970 O O . ILE D 1 325 ? 43.075 78.643 -6.719 1.00 27.01 304 ILE D O 1
ATOM 12975 N N . ASP D 1 326 ? 43.848 79.277 -8.748 1.00 25.90 305 ASP D N 1
ATOM 12976 C CA . ASP D 1 326 ? 44.034 80.676 -8.396 1.00 25.78 305 ASP D CA 1
ATOM 12977 C C . ASP D 1 326 ? 42.760 81.497 -8.621 1.00 25.10 305 ASP D C 1
ATOM 12978 O O . ASP D 1 326 ? 42.738 82.436 -9.422 1.00 25.63 305 ASP D O 1
ATOM 12983 N N . ASN D 1 327 ? 41.699 81.170 -7.890 1.00 24.55 306 ASN D N 1
ATOM 12984 C CA . ASN D 1 327 ? 40.437 81.894 -8.005 1.00 22.64 306 ASN D CA 1
ATOM 12985 C C . ASN D 1 327 ? 39.888 82.283 -6.633 1.00 21.92 306 ASN D C 1
ATOM 12986 O O . ASN D 1 327 ? 40.600 82.190 -5.635 1.00 21.35 306 ASN D O 1
ATOM 12991 N N . TRP D 1 328 ? 38.668 82.807 -6.584 1.00 21.09 307 TRP D N 1
ATOM 12992 C CA . TRP D 1 328 ? 38.129 83.381 -5.337 1.00 20.70 307 TRP D CA 1
ATOM 12993 C C . TRP D 1 328 ? 37.922 82.318 -4.278 1.00 21.60 307 TRP D C 1
ATOM 12994 O O . TRP D 1 328 ? 38.027 82.603 -3.098 1.00 23.37 307 TRP D O 1
ATOM 13005 N N . ARG D 1 329 ? 37.619 81.095 -4.702 1.00 21.98 308 ARG D N 1
ATOM 13006 C CA . ARG D 1 329 ? 37.344 80.044 -3.783 1.00 22.24 308 ARG D CA 1
ATOM 13007 C C . ARG D 1 329 ? 38.595 79.397 -3.222 1.00 22.60 308 ARG D C 1
ATOM 13008 O O . ARG D 1 329 ? 38.599 79.023 -2.037 1.00 22.26 308 ARG D O 1
ATOM 13016 N N . TRP D 1 330 ? 39.639 79.252 -4.044 1.00 22.86 309 TRP D N 1
ATOM 13017 C CA . TRP D 1 330 ? 40.765 78.428 -3.6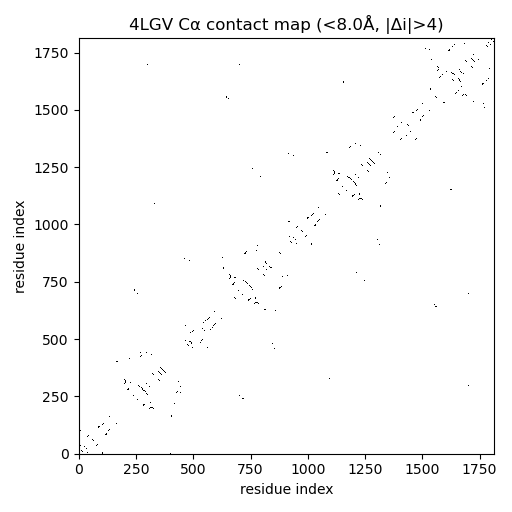69 1.00 23.12 309 TRP D CA 1
ATOM 13018 C C . TRP D 1 330 ? 42.158 79.106 -3.657 1.00 23.82 309 TRP D C 1
ATOM 13019 O O . TRP D 1 330 ? 43.131 78.462 -3.281 1.00 24.70 309 TRP D O 1
ATOM 13030 N N . ALA D 1 331 ? 42.272 80.400 -3.941 1.00 24.08 310 ALA D N 1
ATOM 13031 C CA . ALA D 1 331 ? 43.607 81.035 -3.999 1.00 24.27 310 ALA D CA 1
ATOM 13032 C C . ALA D 1 331 ? 44.397 80.801 -2.737 1.00 25.23 310 ALA D C 1
ATOM 13033 O O . ALA D 1 331 ? 43.862 80.943 -1.617 1.00 25.82 310 ALA D O 1
ATOM 13035 N N . GLY D 1 332 ? 45.682 80.462 -2.916 1.00 26.60 311 GLY D N 1
ATOM 13036 C CA . GLY D 1 332 ? 46.593 80.276 -1.796 1.00 27.80 311 GLY D CA 1
ATOM 13037 C C . GLY D 1 332 ? 46.493 78.916 -1.097 1.00 29.52 311 GLY D C 1
ATOM 13038 O O . GLY D 1 332 ? 47.233 78.662 -0.157 1.00 30.37 311 GLY D O 1
ATOM 13039 N N . VAL D 1 333 ? 45.561 78.057 -1.506 1.00 29.62 312 VAL D N 1
ATOM 13040 C CA . VAL D 1 333 ? 45.388 76.748 -0.907 1.00 29.69 312 VAL D CA 1
ATOM 13041 C C . VAL D 1 333 ? 46.253 75.794 -1.711 1.00 31.44 312 VAL D C 1
ATOM 13042 O O . VAL D 1 333 ? 45.937 75.494 -2.870 1.00 32.49 312 VAL D O 1
ATOM 13046 N N . PRO D 1 334 ? 47.384 75.353 -1.148 1.00 31.32 313 PRO D N 1
ATOM 13047 C CA . PRO D 1 334 ? 48.169 74.385 -1.894 1.00 32.59 313 PRO D CA 1
ATOM 13048 C C . PRO D 1 334 ? 47.437 73.048 -2.112 1.00 32.25 313 PRO D C 1
ATOM 13049 O O . PRO D 1 334 ? 46.810 72.540 -1.197 1.00 32.46 313 PRO D O 1
ATOM 13053 N N . ILE D 1 335 ? 47.570 72.499 -3.308 1.00 32.66 314 ILE D N 1
ATOM 13054 C CA . ILE D 1 335 ? 46.994 71.233 -3.681 1.00 33.74 314 ILE D CA 1
ATOM 13055 C C . ILE D 1 335 ? 48.107 70.250 -4.051 1.00 35.20 314 ILE D C 1
ATOM 13056 O O . ILE D 1 335 ? 48.874 70.479 -4.988 1.00 35.72 314 ILE D O 1
ATOM 13061 N N . PHE D 1 336 ? 48.219 69.171 -3.277 1.00 35.96 315 PHE D N 1
ATOM 13062 C CA . PHE D 1 336 ? 49.254 68.166 -3.516 1.00 37.61 315 PHE D CA 1
ATOM 13063 C C . PHE D 1 336 ? 48.599 66.908 -4.040 1.00 41.29 315 PHE D C 1
ATOM 13064 O O . PHE D 1 336 ? 47.519 66.486 -3.569 1.00 41.33 315 PHE D O 1
ATOM 13072 N N . LEU D 1 337 ? 49.206 66.350 -5.073 1.00 42.52 316 LEU D N 1
ATOM 13073 C CA . LEU D 1 337 ? 48.653 65.191 -5.729 1.00 46.31 316 LEU D CA 1
ATOM 13074 C C . LEU D 1 337 ? 49.726 64.101 -5.848 1.00 48.93 316 LEU D C 1
ATOM 13075 O O . LEU D 1 337 ? 50.876 64.396 -6.181 1.00 45.17 316 LEU D O 1
ATOM 13080 N N . ARG D 1 338 ? 49.351 62.864 -5.531 1.00 48.50 317 ARG D N 1
ATOM 13081 C CA . ARG D 1 338 ? 50.241 61.722 -5.731 1.00 50.87 317 ARG D CA 1
ATOM 13082 C C . ARG D 1 338 ? 49.457 60.556 -6.323 1.00 52.64 317 ARG D C 1
ATOM 13083 O O . ARG D 1 338 ? 48.312 60.277 -5.914 1.00 53.54 317 ARG D O 1
ATOM 13091 N N . ALA D 1 339 ? 50.062 59.907 -7.312 1.00 51.74 318 ALA D N 1
ATOM 13092 C CA . ALA D 1 339 ? 49.467 58.748 -7.968 1.00 52.82 318 ALA D CA 1
ATOM 13093 C C . ALA D 1 339 ? 50.559 57.756 -8.341 1.00 56.86 318 ALA D C 1
ATOM 13094 O O . ALA D 1 339 ? 51.643 58.153 -8.767 1.00 55.16 318 ALA D O 1
ATOM 13096 N N . GLY D 1 340 ? 50.289 56.466 -8.172 1.00 59.79 319 GLY D N 1
ATOM 13097 C CA . GLY D 1 340 ? 51.291 55.491 -8.522 1.00 64.10 319 GLY D CA 1
ATOM 13098 C C . GLY D 1 340 ? 50.931 54.031 -8.437 1.00 65.02 319 GLY D C 1
ATOM 13099 O O . GLY D 1 340 ? 50.027 53.631 -7.706 1.00 68.68 319 GLY D O 1
ATOM 13100 N N . LYS D 1 341 ? 51.681 53.251 -9.204 1.00 65.46 320 LYS D N 1
ATOM 13101 C CA . LYS D 1 341 ? 51.585 51.792 -9.230 1.00 65.13 320 LYS D CA 1
ATOM 13102 C C . LYS D 1 341 ? 52.403 51.165 -8.109 1.00 65.01 320 LYS D C 1
ATOM 13103 O O . LYS D 1 341 ? 53.378 51.756 -7.620 1.00 62.80 320 LYS D O 1
ATOM 13109 N N . ALA D 1 342 ? 51.983 49.970 -7.698 1.00 64.57 321 ALA D N 1
ATOM 13110 C CA . ALA D 1 342 ? 52.681 49.212 -6.667 1.00 67.34 321 ALA D CA 1
ATOM 13111 C C . ALA D 1 342 ? 52.826 50.000 -5.351 1.00 65.30 321 ALA D C 1
ATOM 13112 O O . ALA D 1 342 ? 53.894 50.011 -4.723 1.00 61.42 321 ALA D O 1
ATOM 13114 N N . LEU D 1 343 ? 51.732 50.641 -4.935 1.00 65.79 322 LEU D N 1
ATOM 13115 C CA . LEU D 1 343 ? 51.665 51.294 -3.617 1.00 64.78 322 LEU D CA 1
ATOM 13116 C C . LEU D 1 343 ? 50.989 50.312 -2.642 1.00 64.75 322 LEU D C 1
ATOM 13117 O O . LEU D 1 343 ? 50.512 49.248 -3.060 1.00 63.09 322 LEU D O 1
ATOM 13119 N N . PRO D 1 344 ? 50.956 50.645 -1.340 1.00 64.84 323 PRO D N 1
ATOM 13120 C CA . PRO D 1 344 ? 50.468 49.647 -0.362 1.00 64.47 323 PRO D CA 1
ATOM 13121 C C . PRO D 1 344 ? 48.990 49.266 -0.435 1.00 65.85 323 PRO D C 1
ATOM 13122 O O . PRO D 1 344 ? 48.627 48.204 0.056 1.00 69.84 323 PRO D O 1
ATOM 13126 N N . HIS D 1 345 ? 48.139 50.132 -0.991 1.00 65.22 324 HIS D N 1
ATOM 13127 C CA . HIS D 1 345 ? 46.695 49.871 -1.034 1.00 64.94 324 HIS D CA 1
ATOM 13128 C C . HIS D 1 345 ? 46.075 50.334 -2.334 1.00 61.28 324 HIS D C 1
ATOM 13129 O O . HIS D 1 345 ? 46.686 51.095 -3.094 1.00 65.04 324 HIS D O 1
ATOM 13136 N N . LYS D 1 346 ? 44.860 49.873 -2.592 1.00 57.96 325 LYS D N 1
ATOM 13137 C CA . LYS D 1 346 ? 44.065 50.390 -3.697 1.00 60.12 325 LYS D CA 1
ATOM 13138 C C . LYS D 1 346 ? 43.060 51.416 -3.144 1.00 56.82 325 LYS D C 1
ATOM 13139 O O . LYS D 1 346 ? 42.076 51.048 -2.505 1.00 56.45 325 LYS D O 1
ATOM 13145 N N . VAL D 1 347 ? 43.323 52.697 -3.352 1.00 53.65 326 VAL D N 1
ATOM 13146 C CA . VAL D 1 347 ? 42.449 53.733 -2.810 1.00 54.71 326 VAL D CA 1
ATOM 13147 C C . VAL D 1 347 ? 42.689 55.039 -3.527 1.00 50.69 326 VAL D C 1
ATOM 13148 O O . VAL D 1 347 ? 43.831 55.380 -3.834 1.00 49.97 326 VAL D O 1
ATOM 13152 N N . THR D 1 348 ? 41.597 55.753 -3.778 1.00 47.11 327 THR D N 1
ATOM 13153 C CA . THR D 1 348 ? 41.659 57.099 -4.301 1.00 45.39 327 THR D CA 1
ATOM 13154 C C . THR D 1 348 ? 40.939 58.000 -3.305 1.00 41.99 327 THR D C 1
ATOM 13155 O O . THR D 1 348 ? 39.770 57.785 -2.997 1.00 39.31 327 THR D O 1
ATOM 13159 N N . GLU D 1 349 ? 41.659 59.011 -2.826 1.00 39.90 328 GLU D N 1
ATOM 13160 C CA . GLU D 1 349 ? 41.189 59.875 -1.775 1.00 37.82 328 GLU D CA 1
ATOM 13161 C C . GLU D 1 349 ? 41.447 61.345 -2.086 1.00 36.52 328 GLU D C 1
ATOM 13162 O O . GLU D 1 349 ? 42.477 61.712 -2.666 1.00 35.83 328 GLU D O 1
ATOM 13168 N N . VAL D 1 350 ? 40.521 62.189 -1.659 1.00 35.02 329 VAL D N 1
ATOM 13169 C CA . VAL D 1 350 ? 40.715 63.626 -1.629 1.00 34.34 329 VAL D CA 1
ATOM 13170 C C . VAL D 1 350 ? 40.601 64.045 -0.152 1.00 32.31 329 VAL D C 1
ATOM 13171 O O . VAL D 1 350 ? 39.558 63.888 0.465 1.00 31.32 329 VAL D O 1
ATOM 13175 N N . ARG D 1 351 ? 41.675 64.591 0.392 1.00 31.86 330 ARG D N 1
ATOM 13176 C CA . ARG D 1 351 ? 41.708 64.927 1.806 1.00 31.31 330 ARG D CA 1
ATOM 13177 C C . ARG D 1 351 ? 41.849 66.412 1.946 1.00 30.23 330 ARG D C 1
ATOM 13178 O O . ARG D 1 351 ? 42.832 67.000 1.504 1.00 29.77 330 ARG D O 1
ATOM 13186 N N . MET D 1 352 ? 40.880 67.038 2.584 1.00 29.69 331 MET D N 1
ATOM 13187 C CA . MET D 1 352 ? 40.921 68.491 2.743 1.00 28.72 331 MET D CA 1
ATOM 13188 C C . MET D 1 352 ? 41.185 68.865 4.204 1.00 26.89 331 MET D C 1
ATOM 13189 O O . MET D 1 352 ? 40.433 68.474 5.088 1.00 27.85 331 MET D O 1
ATOM 13194 N N . PHE D 1 353 ? 42.248 69.606 4.449 1.00 26.22 332 PHE D N 1
ATOM 13195 C CA . PHE D 1 353 ? 42.619 70.042 5.811 1.00 26.72 332 PHE D CA 1
ATOM 13196 C C . PHE D 1 353 ? 42.001 71.368 6.107 1.00 26.86 332 PHE D C 1
ATOM 13197 O O . PHE D 1 353 ? 42.126 72.310 5.281 1.00 28.44 332 PHE D O 1
ATOM 13205 N N . LEU D 1 354 ? 41.340 71.491 7.252 1.00 25.42 333 LEU D N 1
ATOM 13206 C CA . LEU D 1 354 ? 40.816 72.812 7.619 1.00 25.66 333 LEU D CA 1
ATOM 13207 C C . LEU D 1 354 ? 41.867 73.601 8.348 1.00 24.99 333 LEU D C 1
ATOM 13208 O O . LEU D 1 354 ? 42.716 73.020 8.953 1.00 25.37 333 LEU D O 1
ATOM 13213 N N . HIS D 1 355 ? 41.751 74.924 8.369 1.00 26.13 334 HIS D N 1
ATOM 13214 C CA . HIS D 1 355 ? 42.506 75.719 9.354 1.00 26.43 334 HIS D CA 1
ATOM 13215 C C . HIS D 1 355 ? 42.066 75.340 10.781 1.00 25.43 334 HIS D C 1
ATOM 13216 O O . HIS D 1 355 ? 40.901 74.980 11.023 1.00 24.42 334 HIS D O 1
ATOM 13223 N N . HIS D 1 356 ? 42.987 75.487 11.714 1.00 24.75 335 HIS D N 1
ATOM 13224 C CA . HIS D 1 356 ? 42.640 75.538 13.129 1.00 24.97 335 HIS D CA 1
ATOM 13225 C C . HIS D 1 356 ? 41.741 76.739 13.415 1.00 24.28 335 HIS D C 1
ATOM 13226 O O . HIS D 1 356 ? 41.742 77.731 12.685 1.00 22.33 335 HIS D O 1
ATOM 13233 N N . VAL D 1 357 ? 40.977 76.621 14.494 1.00 22.88 336 VAL D N 1
ATOM 13234 C CA . VAL D 1 357 ? 40.247 77.731 14.982 1.00 22.57 336 VAL D CA 1
ATOM 13235 C C . VAL D 1 357 ? 41.282 78.794 15.320 1.00 22.41 336 VAL D C 1
ATOM 13236 O O . VAL D 1 357 ? 42.235 78.495 15.929 1.00 21.85 336 VAL D O 1
ATOM 13240 N N . PRO D 1 358 ? 41.088 80.038 14.862 1.00 23.28 337 PRO D N 1
ATOM 13241 C CA . PRO D 1 358 ? 42.132 81.054 15.042 1.00 24.01 337 PRO D CA 1
ATOM 13242 C C . PRO D 1 358 ? 42.124 81.616 16.475 1.00 24.11 337 PRO D C 1
ATOM 13243 O O . PRO D 1 358 ? 41.124 81.520 17.184 1.00 24.13 337 PRO D O 1
ATOM 13247 N N . GLY D 1 359 ? 43.268 82.103 16.905 1.00 23.88 338 GLY D N 1
ATOM 13248 C CA . GLY D 1 359 ? 43.373 82.811 18.163 1.00 24.34 338 GLY D CA 1
ATOM 13249 C C . GLY D 1 359 ? 43.563 81.935 19.389 1.00 23.54 338 GLY D C 1
ATOM 13250 O O . GLY D 1 359 ? 43.659 80.738 19.310 1.00 23.65 338 GLY D O 1
ATOM 13251 N N . PHE D 1 360 ? 43.616 82.592 20.530 1.00 23.10 339 PHE D N 1
ATOM 13252 C CA . PHE D 1 360 ? 43.650 81.935 21.835 1.00 22.44 339 PHE D CA 1
ATOM 13253 C C . PHE D 1 360 ? 44.792 80.938 22.055 1.00 22.48 339 PHE D C 1
ATOM 13254 O O . PHE D 1 360 ? 44.624 79.958 22.767 1.00 21.74 339 PHE D O 1
ATOM 13262 N N . SER D 1 361 ? 45.970 81.234 21.500 1.00 22.41 340 SER D N 1
ATOM 13263 C CA A SER D 1 361 ? 47.164 80.457 21.813 0.47 23.09 340 SER D CA 1
ATOM 13264 C CA B SER D 1 361 ? 47.166 80.445 21.809 0.53 22.97 340 SER D CA 1
ATOM 13265 C C . SER D 1 361 ? 47.506 80.500 23.301 1.00 23.63 340 SER D C 1
ATOM 13266 O O . SER D 1 361 ? 48.107 79.581 23.825 1.00 23.75 340 SER D O 1
ATOM 13271 N N . PHE D 1 362 ? 47.090 81.562 23.988 1.00 24.02 341 PHE D N 1
ATOM 13272 C CA . PHE D 1 362 ? 47.348 81.726 25.432 1.00 25.09 341 PHE D CA 1
ATOM 13273 C C . PHE D 1 362 ? 46.394 80.940 26.336 1.00 24.47 341 PHE D C 1
ATOM 13274 O O . PHE D 1 362 ? 46.505 81.013 27.542 1.00 24.99 341 PHE D O 1
ATOM 13282 N N . LEU D 1 363 ? 45.469 80.176 25.771 1.00 23.85 342 LEU D N 1
ATOM 13283 C CA . LEU D 1 363 ? 44.564 79.369 26.586 1.00 23.32 342 LEU D CA 1
ATOM 13284 C C . LEU D 1 363 ? 44.686 77.888 26.277 1.00 23.67 342 LEU D C 1
ATOM 13285 O O . LEU D 1 363 ? 44.985 77.502 25.130 1.00 23.16 342 LEU D O 1
ATOM 13290 N N . PRO D 1 364 ? 44.401 77.037 27.286 1.00 24.21 343 PRO D N 1
ATOM 13291 C CA . PRO D 1 364 ? 44.401 75.604 27.070 1.00 25.00 343 PRO D CA 1
ATOM 13292 C C . PRO D 1 364 ? 43.091 75.153 26.410 1.00 25.66 343 PRO D C 1
ATOM 13293 O O . PRO D 1 364 ? 42.070 75.862 26.477 1.00 25.93 343 PRO D O 1
ATOM 13297 N N . ASN D 1 365 ? 43.112 73.970 25.814 1.00 26.43 344 ASN D N 1
ATOM 13298 C CA . ASN D 1 365 ? 41.912 73.297 25.343 1.00 27.34 344 ASN D CA 1
ATOM 13299 C C . ASN D 1 365 ? 41.214 74.012 24.202 1.00 26.66 344 ASN D C 1
ATOM 13300 O O . ASN D 1 365 ? 39.982 73.946 24.066 1.00 25.47 344 ASN D O 1
ATOM 13305 N N . ARG D 1 366 ? 41.991 74.722 23.395 1.00 26.47 345 ARG D N 1
ATOM 13306 C CA . ARG D 1 366 ? 41.449 75.366 22.226 1.00 26.22 345 ARG D CA 1
ATOM 13307 C C . ARG D 1 366 ? 42.013 74.849 20.918 1.00 28.60 345 ARG D C 1
ATOM 13308 O O . ARG D 1 366 ? 41.619 75.317 19.840 1.00 27.74 345 ARG D O 1
ATOM 13316 N N . ARG D 1 367 ? 42.961 73.921 20.986 1.00 32.70 346 ARG D N 1
ATOM 13317 C CA . ARG D 1 367 ? 43.686 73.495 19.778 1.00 35.30 346 ARG D CA 1
ATOM 13318 C C . ARG D 1 367 ? 44.117 72.038 19.788 1.00 35.27 346 ARG D C 1
ATOM 13319 O O . ARG D 1 367 ? 45.032 71.673 20.495 1.00 34.92 346 ARG D O 1
ATOM 13327 N N . PRO D 1 368 ? 43.449 71.201 19.000 1.00 34.68 347 PRO D N 1
ATOM 13328 C CA . PRO D 1 368 ? 43.872 69.791 18.923 1.00 35.02 347 PRO D CA 1
ATOM 13329 C C . PRO D 1 368 ? 45.211 69.661 18.230 1.00 34.70 347 PRO D C 1
ATOM 13330 O O . PRO D 1 368 ? 45.604 70.557 17.523 1.00 36.36 347 PRO D O 1
ATOM 13334 N N . PRO D 1 369 ? 45.906 68.545 18.429 1.00 37.58 348 PRO D N 1
ATOM 13335 C CA . PRO D 1 369 ? 47.170 68.324 17.718 1.00 39.10 348 PRO D CA 1
ATOM 13336 C C . PRO D 1 369 ? 47.071 68.375 16.172 1.00 38.25 348 PRO D C 1
ATOM 13337 O O . PRO D 1 369 ? 48.013 68.799 15.520 1.00 40.19 348 PRO D O 1
ATOM 13341 N N . GLU D 1 370 ? 45.963 67.917 15.599 1.00 36.92 349 GLU D N 1
ATOM 13342 C CA . GLU D 1 370 ? 45.731 68.052 14.156 1.00 35.96 349 GLU D CA 1
ATOM 13343 C C . GLU D 1 370 ? 44.419 68.743 13.914 1.00 32.72 349 GLU D C 1
ATOM 13344 O O . GLU D 1 370 ? 43.457 68.557 14.672 1.00 30.66 349 GLU D O 1
ATOM 13350 N N . PRO D 1 371 ? 44.347 69.548 12.837 1.00 30.62 350 PRO D N 1
ATOM 13351 C CA . PRO D 1 371 ? 43.143 70.288 12.529 1.00 27.41 350 PRO D CA 1
ATOM 13352 C C . PRO D 1 371 ? 42.080 69.366 11.986 1.00 25.47 350 PRO D C 1
ATOM 13353 O O . PRO D 1 371 ? 42.382 68.224 11.635 1.00 24.94 350 PRO D O 1
ATOM 13357 N N . ASN D 1 372 ? 40.836 69.847 11.964 1.00 23.15 351 ASN D N 1
ATOM 13358 C CA . ASN D 1 372 ? 39.752 69.098 11.363 1.00 23.11 351 ASN D CA 1
ATOM 13359 C C . ASN D 1 372 ? 40.063 68.762 9.885 1.00 24.89 351 ASN D C 1
ATOM 13360 O O . ASN D 1 372 ? 40.837 69.480 9.220 1.00 25.92 351 ASN D O 1
ATOM 13365 N N . GLN D 1 373 ? 39.520 67.635 9.403 1.00 25.39 352 GLN D N 1
ATOM 13366 C CA . GLN D 1 373 ? 39.686 67.205 8.030 1.00 25.93 352 GLN D CA 1
ATOM 13367 C C . GLN D 1 373 ? 38.391 66.658 7.432 1.00 25.85 352 GLN D C 1
ATOM 13368 O O . GLN D 1 373 ? 37.620 66.004 8.108 1.00 25.42 352 GLN D O 1
ATOM 13374 N N . ILE D 1 374 ? 38.168 66.983 6.162 1.00 26.67 353 ILE D N 1
ATOM 13375 C CA . ILE D 1 374 ? 37.126 66.387 5.379 1.00 28.09 353 ILE D CA 1
ATOM 13376 C C . ILE D 1 374 ? 37.794 65.422 4.432 1.00 27.99 353 ILE D C 1
ATOM 13377 O O . ILE D 1 374 ? 38.596 65.834 3.610 1.00 28.21 353 ILE D O 1
ATOM 13382 N N . VAL D 1 375 ? 37.432 64.154 4.510 1.00 28.53 354 VAL D N 1
ATOM 13383 C CA . VAL D 1 375 ? 38.023 63.151 3.642 1.00 29.88 354 VAL D CA 1
ATOM 13384 C C . VAL D 1 375 ? 37.005 62.518 2.713 1.00 29.56 354 VAL D C 1
ATOM 13385 O O . VAL D 1 375 ? 36.005 61.981 3.168 1.00 31.81 354 VAL D O 1
ATOM 13389 N N . LEU D 1 376 ? 37.287 62.535 1.419 1.00 29.65 355 LEU D N 1
ATOM 13390 C CA . LEU D 1 376 ? 36.423 61.893 0.440 1.00 31.18 355 LEU D CA 1
ATOM 13391 C C . LEU D 1 376 ? 37.136 60.706 -0.166 1.00 32.42 355 LEU D C 1
ATOM 13392 O O . LEU D 1 376 ? 38.110 60.870 -0.905 1.00 31.44 355 LEU D O 1
ATOM 13397 N N . ARG D 1 377 ? 36.669 59.499 0.123 1.00 33.90 356 ARG D N 1
ATOM 13398 C CA . ARG D 1 377 ? 37.140 58.336 -0.617 1.00 36.15 356 ARG D CA 1
ATOM 13399 C C . ARG D 1 377 ? 36.368 58.252 -1.935 1.00 37.31 356 ARG D C 1
ATOM 13400 O O . ARG D 1 377 ? 35.169 58.059 -1.939 1.00 38.88 356 ARG D O 1
ATOM 13408 N N . ILE D 1 378 ? 37.073 58.400 -3.048 1.00 40.88 357 ILE D N 1
ATOM 13409 C CA . ILE D 1 378 ? 36.488 58.318 -4.402 1.00 44.62 357 ILE D CA 1
ATOM 13410 C C . ILE D 1 378 ? 36.330 56.855 -4.877 1.00 44.87 357 ILE D C 1
ATOM 13411 O O . ILE D 1 378 ? 35.349 56.507 -5.508 1.00 44.58 357 ILE D O 1
ATOM 13416 N N . ASP D 1 379 ? 37.288 56.009 -4.530 1.00 48.57 358 ASP D N 1
ATOM 13417 C CA . ASP D 1 379 ? 37.296 54.602 -4.945 1.00 50.15 358 ASP D CA 1
ATOM 13418 C C . ASP D 1 379 ? 38.267 53.852 -4.030 1.00 50.25 358 ASP D C 1
ATOM 13419 O O . ASP D 1 379 ? 39.255 54.419 -3.589 1.00 48.24 358 ASP D O 1
ATOM 13424 N N . PRO D 1 380 ? 37.956 52.596 -3.666 1.00 55.42 359 PRO D N 1
ATOM 13425 C CA . PRO D 1 380 ? 36.676 51.931 -3.848 1.00 56.69 359 PRO D CA 1
ATOM 13426 C C . PRO D 1 380 ? 35.772 52.315 -2.718 1.00 53.82 359 PRO D C 1
ATOM 13427 O O . PRO D 1 380 ? 36.170 53.074 -1.838 1.00 55.24 359 PRO D O 1
ATOM 13431 N N . ASP D 1 381 ? 34.535 51.856 -2.801 1.00 55.60 360 ASP D N 1
ATOM 13432 C CA . ASP D 1 381 ? 33.588 51.989 -1.718 1.00 55.02 360 ASP D CA 1
ATOM 13433 C C . ASP D 1 381 ? 33.502 53.460 -1.255 1.00 50.11 360 ASP D C 1
ATOM 13434 O O . ASP D 1 381 ? 33.867 53.814 -0.148 1.00 44.24 360 ASP D O 1
ATOM 13439 N N . PRO D 1 382 ? 33.005 54.313 -2.137 1.00 50.73 361 PRO D N 1
ATOM 13440 C CA . PRO D 1 382 ? 33.054 55.752 -1.914 1.00 49.32 361 PRO D CA 1
ATOM 13441 C C . PRO D 1 382 ? 32.373 56.180 -0.624 1.00 46.36 361 PRO D C 1
ATOM 13442 O O . PRO D 1 382 ? 31.371 55.596 -0.197 1.00 42.59 361 PRO D O 1
ATOM 13446 N N . GLY D 1 383 ? 32.933 57.200 0.007 1.00 45.91 362 GLY D N 1
ATOM 13447 C CA . GLY D 1 383 ? 32.355 57.692 1.252 1.00 43.29 362 GLY D CA 1
ATOM 13448 C C . GLY D 1 383 ? 32.981 58.976 1.704 1.00 40.46 362 GLY D C 1
ATOM 13449 O O . GLY D 1 383 ? 33.870 59.525 1.034 1.00 37.99 362 GLY D O 1
ATOM 13450 N N . MET D 1 384 ? 32.517 59.454 2.847 1.00 39.33 363 MET D N 1
ATOM 13451 C CA . MET D 1 384 ? 33.050 60.666 3.402 1.00 40.94 363 MET D CA 1
ATOM 13452 C C . MET D 1 384 ? 33.343 60.481 4.870 1.00 39.97 363 MET D C 1
ATOM 13453 O O . MET D 1 384 ? 32.578 59.849 5.580 1.00 38.34 363 MET D O 1
ATOM 13458 N N . ARG D 1 385 ? 34.480 61.033 5.303 1.00 37.98 364 ARG D N 1
ATOM 13459 C CA . ARG D 1 385 ? 34.836 61.044 6.709 1.00 37.21 364 ARG D CA 1
ATOM 13460 C C . ARG D 1 385 ? 35.098 62.459 7.163 1.00 34.27 364 ARG D C 1
ATOM 13461 O O . ARG D 1 385 ? 35.856 63.172 6.527 1.00 35.84 364 ARG D O 1
ATOM 13469 N N . LEU D 1 386 ? 34.468 62.849 8.251 1.00 31.95 365 LEU D N 1
ATOM 13470 C CA . LEU D 1 386 ? 34.745 64.121 8.880 1.00 32.54 365 LEU D CA 1
ATOM 13471 C C . LEU D 1 386 ? 35.537 63.858 10.164 1.00 31.80 365 LEU D C 1
ATOM 13472 O O . LEU D 1 386 ? 35.066 63.153 11.045 1.00 30.58 365 LEU D O 1
ATOM 13477 N N . GLN D 1 387 ? 36.771 64.365 10.227 1.00 29.69 366 GLN D N 1
ATOM 13478 C CA . GLN D 1 387 ? 37.613 64.161 11.401 1.00 30.22 366 GLN D CA 1
ATOM 13479 C C . GLN D 1 387 ? 37.536 65.371 12.321 1.00 29.44 366 GLN D C 1
ATOM 13480 O O . GLN D 1 387 ? 37.879 66.484 11.922 1.00 27.53 366 GLN D O 1
ATOM 13486 N N . LEU D 1 388 ? 37.158 65.122 13.563 1.00 28.81 367 LEU D N 1
ATOM 13487 C CA . LEU D 1 388 ? 37.054 66.134 14.561 1.00 28.96 367 LEU D CA 1
ATOM 13488 C C . LEU D 1 388 ? 37.822 65.701 15.789 1.00 29.22 367 LEU D C 1
ATOM 13489 O O . LEU D 1 388 ? 38.392 64.603 15.830 1.00 28.51 367 LEU D O 1
ATOM 13494 N N . SER D 1 389 ? 37.790 66.544 16.817 1.00 30.85 368 SER D N 1
ATOM 13495 C CA . SER D 1 389 ? 38.410 66.221 18.109 1.00 34.13 368 SER D CA 1
ATOM 13496 C C . SER D 1 389 ? 37.413 66.328 19.246 1.00 33.88 368 SER D C 1
ATOM 13497 O O . SER D 1 389 ? 36.457 67.098 19.174 1.00 35.15 368 SER D O 1
ATOM 13500 N N . ALA D 1 390 ? 37.601 65.523 20.276 1.00 38.54 369 ALA D N 1
ATOM 13501 C CA . ALA D 1 390 ? 36.614 65.440 21.373 1.00 43.56 369 ALA D CA 1
ATOM 13502 C C . ALA D 1 390 ? 37.268 65.290 22.689 1.00 45.13 369 ALA D C 1
ATOM 13503 O O . ALA D 1 390 ? 38.337 64.710 22.752 1.00 50.49 369 ALA D O 1
ATOM 13505 N N . GLN D 1 391 ? 36.596 65.778 23.738 1.00 75.50 370 GLN D N 1
ATOM 13506 C CA . GLN D 1 391 ? 37.042 65.591 25.117 1.00 79.30 370 GLN D CA 1
ATOM 13507 C C . GLN D 1 391 ? 36.221 64.497 25.784 1.00 86.34 370 GLN D C 1
ATOM 13508 O O . GLN D 1 391 ? 34.989 64.505 25.725 1.00 88.72 370 GLN D O 1
ATOM 13510 N N . VAL D 1 392 ? 36.911 63.553 26.412 1.00 91.01 371 VAL D N 1
ATOM 13511 C CA . VAL D 1 392 ? 36.269 62.526 27.253 1.00 95.27 371 VAL D CA 1
ATOM 13512 C C . VAL D 1 392 ? 37.120 62.425 28.510 1.00 97.45 371 VAL D C 1
ATOM 13513 O O . VAL D 1 392 ? 38.277 61.996 28.441 1.00 99.94 371 VAL D O 1
ATOM 13515 N N . GLY D 1 393 ? 36.562 62.866 29.639 1.00 99.70 372 GLY D N 1
ATOM 13516 C CA . GLY D 1 393 ? 37.317 63.007 30.884 1.00 101.69 372 GLY D CA 1
ATOM 13517 C C . GLY D 1 393 ? 38.402 64.052 30.706 1.00 102.62 372 GLY D C 1
ATOM 13518 O O . GLY D 1 393 ? 38.139 65.125 30.163 1.00 102.59 372 GLY D O 1
ATOM 13519 N N . ASP D 1 394 ? 39.623 63.735 31.140 1.00 105.61 373 ASP D N 1
ATOM 13520 C CA . ASP D 1 394 ? 40.797 64.596 30.901 1.00 102.83 373 ASP D CA 1
ATOM 13521 C C . ASP D 1 394 ? 41.608 64.082 29.706 1.00 96.01 373 ASP D C 1
ATOM 13522 O O . ASP D 1 394 ? 42.807 64.311 29.640 1.00 98.66 373 ASP D O 1
ATOM 13524 N N . SER D 1 395 ? 40.952 63.353 28.798 1.00 89.20 374 SER D N 1
ATOM 13525 C CA . SER D 1 395 ? 41.551 62.894 27.538 1.00 86.01 374 SER D CA 1
ATOM 13526 C C . SER D 1 395 ? 40.978 63.682 26.348 1.00 80.22 374 SER D C 1
ATOM 13527 O O . SER D 1 395 ? 39.813 64.092 26.383 1.00 74.12 374 SER D O 1
ATOM 13530 N N . TRP D 1 396 ? 41.809 63.908 25.326 1.00 79.60 375 TRP D N 1
ATOM 13531 C CA . TRP D 1 396 ? 41.354 64.454 24.041 1.00 79.96 375 TRP D CA 1
ATOM 13532 C C . TRP D 1 396 ? 41.781 63.512 22.913 1.00 78.02 375 TRP D C 1
ATOM 13533 O O . TRP D 1 396 ? 42.891 63.007 22.910 1.00 82.75 375 TRP D O 1
ATOM 13544 N N . HIS D 1 397 ? 40.876 63.227 21.986 1.00 71.72 376 HIS D N 1
ATOM 13545 C CA . HIS D 1 397 ? 41.164 62.255 20.945 1.00 67.95 376 HIS D CA 1
ATOM 13546 C C . HIS D 1 397 ? 40.419 62.512 19.648 1.00 63.84 376 HIS D C 1
ATOM 13547 O O . HIS D 1 397 ? 39.480 63.302 19.591 1.00 60.13 376 HIS D O 1
ATOM 13554 N N . ASP D 1 398 ? 40.868 61.833 18.600 1.00 60.67 377 ASP D N 1
ATOM 13555 C CA . ASP D 1 398 ? 40.283 61.974 17.299 1.00 57.27 377 ASP D CA 1
ATOM 13556 C C . ASP D 1 398 ? 38.940 61.285 17.238 1.00 53.12 377 ASP D C 1
ATOM 13557 O O . ASP D 1 398 ? 38.731 60.274 17.850 1.00 52.87 377 ASP D O 1
ATOM 13562 N N . VAL D 1 399 ? 38.026 61.905 16.511 1.00 49.87 378 VAL D N 1
ATOM 13563 C CA . VAL D 1 399 ? 36.700 61.408 16.311 1.00 48.95 378 VAL D CA 1
ATOM 13564 C C . VAL D 1 399 ? 36.463 61.299 14.783 1.00 45.62 378 VAL D C 1
ATOM 13565 O O . VAL D 1 399 ? 36.711 62.246 14.041 1.00 41.82 378 VAL D O 1
ATOM 13569 N N . HIS D 1 400 ? 36.027 60.124 14.333 1.00 45.98 379 HIS D N 1
ATOM 13570 C CA . HIS D 1 400 ? 35.797 59.850 12.912 1.00 45.99 379 HIS D CA 1
ATOM 13571 C C . HIS D 1 400 ? 34.321 59.707 12.597 1.00 45.94 379 HIS D C 1
ATOM 13572 O O . HIS D 1 400 ? 33.711 58.740 12.967 1.00 49.67 379 HIS D O 1
ATOM 13579 N N . LEU D 1 401 ? 33.766 60.679 11.900 1.00 45.97 380 LEU D N 1
ATOM 13580 C CA . LEU D 1 401 ? 32.358 60.693 11.509 1.00 46.53 380 LEU D CA 1
ATOM 13581 C C . LEU D 1 401 ? 32.238 60.221 10.046 1.00 45.37 380 LEU D C 1
ATOM 13582 O O . LEU D 1 401 ? 32.462 60.984 9.107 1.00 42.01 380 LEU D O 1
ATOM 13587 N N . ASP D 1 402 ? 31.922 58.937 9.885 1.00 47.07 381 ASP D N 1
ATOM 13588 C CA . ASP D 1 402 ? 32.002 58.227 8.589 1.00 48.02 381 ASP D CA 1
ATOM 13589 C C . ASP D 1 402 ? 30.637 57.925 7.984 1.00 46.72 381 ASP D C 1
ATOM 13590 O O . ASP D 1 402 ? 29.709 57.590 8.706 1.00 46.88 381 ASP D O 1
ATOM 13595 N N . SER D 1 403 ? 30.540 58.048 6.668 1.00 45.05 382 SER D N 1
ATOM 13596 C CA . SER D 1 403 ? 29.352 57.642 5.927 1.00 46.98 382 SER D CA 1
ATOM 13597 C C . SER D 1 403 ? 29.689 57.310 4.485 1.00 48.42 382 SER D C 1
ATOM 13598 O O . SER D 1 403 ? 30.723 57.710 3.964 1.00 49.01 382 SER D O 1
ATOM 13601 N N . SER D 1 404 ? 28.776 56.584 3.855 1.00 53.27 383 SER D N 1
ATOM 13602 C CA . SER D 1 404 ? 28.883 56.150 2.464 1.00 55.06 383 SER D CA 1
ATOM 13603 C C . SER D 1 404 ? 28.024 57.012 1.554 1.00 55.24 383 SER D C 1
ATOM 13604 O O . SER D 1 404 ? 27.076 57.655 2.020 1.00 52.47 383 SER D O 1
ATOM 13607 N N . PHE D 1 405 ? 28.423 57.083 0.285 1.00 54.96 384 PHE D N 1
ATOM 13608 C CA . PHE D 1 405 ? 27.594 57.703 -0.768 1.00 56.68 384 PHE D CA 1
ATOM 13609 C C . PHE D 1 405 ? 27.877 57.088 -2.135 1.00 51.81 384 PHE D C 1
ATOM 13610 O O . PHE D 1 405 ? 28.926 56.476 -2.271 1.00 54.63 384 PHE D O 1
ATOM 13618 N N . ARG D 1 414 ? 32.668 47.072 -13.490 1.00 73.63 393 ARG D N 1
ATOM 13619 C CA . ARG D 1 414 ? 31.513 47.988 -13.538 1.00 71.32 393 ARG D CA 1
ATOM 13620 C C . ARG D 1 414 ? 31.759 49.341 -14.248 1.00 71.12 393 ARG D C 1
ATOM 13621 O O . ARG D 1 414 ? 30.875 49.840 -14.928 1.00 69.94 393 ARG D O 1
ATOM 13623 N N . PRO D 1 415 ? 32.937 49.957 -14.073 1.00 69.29 394 PRO D N 1
ATOM 13624 C CA . PRO D 1 415 ? 33.137 51.234 -14.754 1.00 68.64 394 PRO D CA 1
ATOM 13625 C C . PRO D 1 415 ? 33.009 51.156 -16.259 1.00 66.67 394 PRO D C 1
ATOM 13626 O O . PRO D 1 415 ? 32.437 52.051 -16.883 1.00 63.85 394 PRO D O 1
ATOM 13630 N N . TYR D 1 416 ? 33.544 50.099 -16.841 1.00 64.38 395 TYR D N 1
ATOM 13631 C CA . TYR D 1 416 ? 33.464 49.968 -18.273 1.00 65.50 395 TYR D CA 1
ATOM 13632 C C . TYR D 1 416 ? 32.016 49.858 -18.775 1.00 64.30 395 TYR D C 1
ATOM 13633 O O . TYR D 1 416 ? 31.628 50.542 -19.714 1.00 64.42 395 TYR D O 1
ATOM 13642 N N . GLU D 1 417 ? 31.218 49.001 -18.156 1.00 63.58 396 GLU D N 1
ATOM 13643 C CA . GLU D 1 417 ? 29.813 48.846 -18.563 1.00 63.03 396 GLU D CA 1
ATOM 13644 C C . GLU D 1 417 ? 28.997 50.138 -18.324 1.00 60.29 396 GLU D C 1
ATOM 13645 O O . GLU D 1 417 ? 28.128 50.500 -19.119 1.00 60.24 396 GLU D O 1
ATOM 13647 N N . ARG D 1 418 ? 29.305 50.824 -17.242 1.00 57.46 397 ARG D N 1
ATOM 13648 C CA . ARG D 1 418 ? 28.689 52.108 -16.970 1.00 56.13 397 ARG D CA 1
ATOM 13649 C C . ARG D 1 418 ? 28.955 53.121 -18.083 1.00 53.46 397 ARG D C 1
ATOM 13650 O O . ARG D 1 418 ? 28.050 53.806 -18.533 1.00 52.66 397 ARG D O 1
ATOM 13658 N N . LEU D 1 419 ? 30.193 53.208 -18.545 1.00 52.99 398 LEU D N 1
ATOM 13659 C CA . LEU D 1 419 ? 30.526 54.125 -19.629 1.00 51.73 398 LEU D CA 1
ATOM 13660 C C . LEU D 1 419 ? 29.835 53.769 -20.929 1.00 55.69 398 LEU D C 1
ATOM 13661 O O . LEU D 1 419 ? 29.358 54.652 -21.660 1.00 55.36 398 LEU D O 1
ATOM 13666 N N . LEU D 1 420 ? 29.781 52.471 -21.235 1.00 57.62 399 LEU D N 1
ATOM 13667 C CA . LEU D 1 420 ? 29.183 52.031 -22.466 1.00 61.27 399 LEU D CA 1
ATOM 13668 C C . LEU D 1 420 ? 27.694 52.289 -22.505 1.00 61.08 399 LEU D C 1
ATOM 13669 O O . LEU D 1 420 ? 27.155 52.731 -23.524 1.00 59.64 399 LEU D O 1
ATOM 13674 N N . TYR D 1 421 ? 27.036 51.996 -21.393 1.00 61.78 400 TYR D N 1
ATOM 13675 C CA . TYR D 1 421 ? 25.619 52.279 -21.261 1.00 65.27 400 TYR D CA 1
ATOM 13676 C C . TYR D 1 421 ? 25.343 53.796 -21.360 1.00 61.86 400 TYR D C 1
ATOM 13677 O O . TYR D 1 421 ? 24.447 54.230 -22.099 1.00 63.00 400 TYR D O 1
ATOM 13686 N N . ALA D 1 422 ? 26.139 54.596 -20.660 1.00 56.77 401 ALA D N 1
ATOM 13687 C CA . ALA D 1 422 ? 25.978 56.038 -20.717 1.00 55.02 401 ALA D CA 1
ATOM 13688 C C . ALA D 1 422 ? 26.192 56.574 -22.148 1.00 56.12 401 ALA D C 1
ATOM 13689 O O . ALA D 1 422 ? 25.434 57.426 -22.622 1.00 55.35 401 ALA D O 1
ATOM 13691 N N . ALA D 1 423 ? 27.218 56.073 -22.836 1.00 57.18 402 ALA D N 1
ATOM 13692 C CA . ALA D 1 423 ? 27.479 56.503 -24.199 1.00 59.46 402 ALA D CA 1
ATOM 13693 C C . ALA D 1 423 ? 26.265 56.217 -25.068 1.00 62.27 402 ALA D C 1
ATOM 13694 O O . ALA D 1 423 ? 25.833 57.080 -25.815 1.00 63.44 402 ALA D O 1
ATOM 13696 N N . PHE D 1 424 ? 25.697 55.028 -24.933 1.00 65.40 403 PHE D N 1
ATOM 13697 C CA . PHE D 1 424 ? 24.567 54.626 -25.761 1.00 69.84 403 PHE D CA 1
ATOM 13698 C C . PHE D 1 424 ? 23.352 55.514 -25.526 1.00 68.18 403 PHE D C 1
ATOM 13699 O O . PHE D 1 424 ? 22.644 55.870 -26.471 1.00 66.92 403 PHE D O 1
ATOM 13707 N N . ASN D 1 425 ? 23.152 55.903 -24.270 1.00 69.20 404 ASN D N 1
ATOM 13708 C CA . ASN D 1 425 ? 22.006 56.730 -23.890 1.00 69.49 404 ASN D CA 1
ATOM 13709 C C . ASN D 1 425 ? 22.286 58.227 -24.008 1.00 65.61 404 ASN D C 1
ATOM 13710 O O . ASN D 1 425 ? 21.453 59.026 -23.647 1.00 64.73 404 ASN D O 1
ATOM 13715 N N . GLY D 1 426 ? 23.442 58.606 -24.549 1.00 64.52 405 GLY D N 1
ATOM 13716 C CA . GLY D 1 426 ? 23.791 60.018 -24.727 1.00 62.67 405 GLY D CA 1
ATOM 13717 C C . GLY D 1 426 ? 24.001 60.811 -23.448 1.00 59.13 405 GLY D C 1
ATOM 13718 O O . GLY D 1 426 ? 23.872 62.011 -23.450 1.00 58.81 405 GLY D O 1
ATOM 13719 N N . ASP D 1 427 ? 24.359 60.142 -22.362 1.00 59.02 406 ASP D N 1
ATOM 13720 C CA . ASP D 1 427 ? 24.675 60.805 -21.099 1.00 55.95 406 ASP D CA 1
ATOM 13721 C C . ASP D 1 427 ? 26.185 61.122 -21.094 1.00 55.47 406 ASP D C 1
ATOM 13722 O O . ASP D 1 427 ? 27.036 60.242 -20.959 1.00 56.16 406 ASP D O 1
ATOM 13727 N N . ARG D 1 428 ? 26.522 62.393 -21.263 1.00 53.37 407 ARG D N 1
ATOM 13728 C CA . ARG D 1 428 ? 27.909 62.811 -21.478 1.00 53.02 407 ARG D CA 1
ATOM 13729 C C . ARG D 1 428 ? 28.660 63.250 -20.222 1.00 50.86 407 ARG D C 1
ATOM 13730 O O . ARG D 1 428 ? 29.745 63.830 -20.324 1.00 50.14 407 ARG D O 1
ATOM 13738 N N . GLN D 1 429 ? 28.086 62.998 -19.053 1.00 50.69 408 GLN D N 1
ATOM 13739 C CA . GLN D 1 429 ? 28.639 63.485 -17.777 1.00 50.64 408 GLN D CA 1
ATOM 13740 C C . GLN D 1 429 ? 30.033 62.910 -17.541 1.00 48.67 408 GLN D C 1
ATOM 13741 O O . GLN D 1 429 ? 30.858 63.519 -16.881 1.00 46.40 408 GLN D O 1
ATOM 13747 N N . LEU D 1 430 ? 30.257 61.681 -17.989 1.00 47.89 409 LEU D N 1
ATOM 13748 C CA . LEU D 1 430 ? 31.492 60.965 -17.673 1.00 48.03 409 LEU D CA 1
ATOM 13749 C C . LEU D 1 430 ? 32.520 61.062 -18.804 1.00 48.85 409 LEU D C 1
ATOM 13750 O O . LEU D 1 430 ? 33.481 60.308 -18.824 1.00 49.52 409 LEU D O 1
ATOM 13755 N N . PHE D 1 431 ? 32.297 61.973 -19.740 1.00 47.87 410 PHE D N 1
ATOM 13756 C CA . PHE D 1 431 ? 33.140 62.090 -20.931 1.00 49.41 410 PHE D CA 1
ATOM 13757 C C . PHE D 1 431 ? 33.655 63.521 -21.041 1.00 47.75 410 PHE D C 1
ATOM 13758 O O . PHE D 1 431 ? 32.905 64.438 -21.243 1.00 46.29 410 PHE D O 1
ATOM 13766 N N . ALA D 1 432 ? 34.956 63.676 -20.881 1.00 49.20 411 ALA D N 1
ATOM 13767 C CA . ALA D 1 432 ? 35.581 64.977 -20.886 1.00 49.64 411 ALA D CA 1
ATOM 13768 C C . ALA D 1 432 ? 35.327 65.722 -22.206 1.00 50.33 411 ALA D C 1
ATOM 13769 O O . ALA D 1 432 ? 35.333 65.140 -23.302 1.00 52.87 411 ALA D O 1
ATOM 13771 N N . ARG D 1 433 ? 35.087 67.015 -22.079 1.00 47.68 412 ARG D N 1
ATOM 13772 C CA . ARG D 1 433 ? 34.798 67.851 -23.202 1.00 48.02 412 ARG D CA 1
ATOM 13773 C C . ARG D 1 433 ? 36.106 68.489 -23.672 1.00 51.07 412 ARG D C 1
ATOM 13774 O O . ARG D 1 433 ? 37.057 68.637 -22.907 1.00 52.77 412 ARG D O 1
ATOM 13782 N N . GLU D 1 434 ? 36.128 68.870 -24.936 1.00 52.52 413 GLU D N 1
ATOM 13783 C CA . GLU D 1 434 ? 37.318 69.339 -25.634 1.00 55.39 413 GLU D CA 1
ATOM 13784 C C . GLU D 1 434 ? 38.069 70.471 -24.916 1.00 52.56 413 GLU D C 1
ATOM 13785 O O . GLU D 1 434 ? 39.301 70.440 -24.782 1.00 53.51 413 GLU D O 1
ATOM 13791 N N . ASP D 1 435 ? 37.330 71.474 -24.460 1.00 48.06 414 ASP D N 1
ATOM 13792 C CA . ASP D 1 435 ? 37.944 72.605 -23.776 1.00 45.85 414 ASP D CA 1
ATOM 13793 C C . ASP D 1 435 ? 38.705 72.155 -22.512 1.00 45.81 414 ASP D C 1
ATOM 13794 O O . ASP D 1 435 ? 39.827 72.571 -22.290 1.00 46.18 414 ASP D O 1
ATOM 13799 N N . ALA D 1 436 ? 38.129 71.242 -21.735 1.00 45.99 415 ALA D N 1
ATOM 13800 C CA . ALA D 1 436 ? 38.821 70.688 -20.587 1.00 46.90 415 ALA D CA 1
ATOM 13801 C C . ALA D 1 436 ? 40.054 69.875 -20.982 1.00 47.90 415 ALA D C 1
ATOM 13802 O O . ALA D 1 436 ? 41.109 69.919 -20.331 1.00 47.93 415 ALA D O 1
ATOM 13804 N N . ILE D 1 437 ? 39.920 69.078 -22.022 1.00 49.32 416 ILE D N 1
ATOM 13805 C CA . ILE D 1 437 ? 41.061 68.305 -22.472 1.00 51.37 416 ILE D CA 1
ATOM 13806 C C . ILE D 1 437 ? 42.242 69.221 -22.764 1.00 50.03 416 ILE D C 1
ATOM 13807 O O . ILE D 1 437 ? 43.342 68.965 -22.298 1.00 50.61 416 ILE D O 1
ATOM 13812 N N . GLU D 1 438 ? 42.009 70.268 -23.538 1.00 49.44 417 GLU D N 1
ATOM 13813 C CA . GLU D 1 438 ? 43.079 71.167 -23.926 1.00 50.57 417 GLU D CA 1
ATOM 13814 C C . GLU D 1 438 ? 43.670 71.916 -22.732 1.00 48.15 417 GLU D C 1
ATOM 13815 O O . GLU D 1 438 ? 44.867 72.085 -22.654 1.00 46.99 417 GLU D O 1
ATOM 13821 N N . GLU D 1 439 ? 42.849 72.305 -21.767 1.00 44.44 418 GLU D N 1
ATOM 13822 C CA . GLU D 1 439 ? 43.388 72.948 -20.588 1.00 42.63 418 GLU D CA 1
ATOM 13823 C C . GLU D 1 439 ? 44.231 71.995 -19.782 1.00 42.29 418 GLU D C 1
ATOM 13824 O O . GLU D 1 439 ? 45.234 72.396 -19.233 1.00 41.78 418 GLU D O 1
ATOM 13830 N N . THR D 1 440 ? 43.798 70.750 -19.629 1.00 42.73 419 THR D N 1
ATOM 13831 C CA . THR D 1 440 ? 44.555 69.829 -18.798 1.00 42.62 419 THR D CA 1
ATOM 13832 C C . THR D 1 440 ? 45.866 69.457 -19.464 1.00 45.46 419 THR D C 1
ATOM 13833 O O . THR D 1 440 ? 46.855 69.244 -18.770 1.00 45.49 419 THR D O 1
ATOM 13837 N N . TRP D 1 441 ? 45.902 69.423 -20.796 1.00 48.64 420 TRP D N 1
ATOM 13838 C CA . TRP D 1 441 ? 47.165 69.221 -21.486 1.00 52.04 420 TRP D CA 1
ATOM 13839 C C . TRP D 1 441 ? 48.076 70.420 -21.238 1.00 52.26 420 TRP D C 1
ATOM 13840 O O . TRP D 1 441 ? 49.267 70.246 -21.029 1.00 55.49 420 TRP D O 1
ATOM 13851 N N . ARG D 1 442 ? 47.542 71.636 -21.313 1.00 51.23 421 ARG D N 1
ATOM 13852 C CA . ARG D 1 442 ? 48.365 72.827 -21.062 1.00 49.72 421 ARG D CA 1
ATOM 13853 C C . ARG D 1 442 ? 48.975 72.708 -19.664 1.00 48.25 421 ARG D C 1
ATOM 13854 O O . ARG D 1 442 ? 50.140 72.990 -19.461 1.00 48.57 421 ARG D O 1
ATOM 13862 N N . ILE D 1 443 ? 48.168 72.288 -18.708 1.00 45.61 422 ILE D N 1
ATOM 13863 C CA . ILE D 1 443 ? 48.607 72.210 -17.335 1.00 44.92 422 ILE D CA 1
ATOM 13864 C C . ILE D 1 443 ? 49.779 71.265 -17.175 1.00 47.62 422 ILE D C 1
ATOM 13865 O O . ILE D 1 443 ? 50.743 71.616 -16.512 1.00 47.32 422 ILE D O 1
ATOM 13870 N N . VAL D 1 444 ? 49.686 70.071 -17.767 1.00 50.74 423 VAL D N 1
ATOM 13871 C CA . VAL D 1 444 ? 50.710 69.031 -17.562 1.00 53.30 423 VAL D CA 1
ATOM 13872 C C . VAL D 1 444 ? 51.913 69.165 -18.516 1.00 56.98 423 VAL D C 1
ATOM 13873 O O . VAL D 1 444 ? 52.960 68.593 -18.254 1.00 59.18 423 VAL D O 1
ATOM 13877 N N . GLN D 1 445 ? 51.780 69.935 -19.592 1.00 58.95 424 GLN D N 1
ATOM 13878 C CA . GLN D 1 445 ? 52.810 69.943 -20.643 1.00 62.34 424 GLN D CA 1
ATOM 13879 C C . GLN D 1 445 ? 54.247 70.192 -20.142 1.00 63.84 424 GLN D C 1
ATOM 13880 O O . GLN D 1 445 ? 55.163 69.539 -20.594 1.00 66.46 424 GLN D O 1
ATOM 13886 N N . PRO D 1 446 ? 54.453 71.137 -19.212 1.00 63.86 425 PRO D N 1
ATOM 13887 C CA . PRO D 1 446 ? 55.824 71.405 -18.782 1.00 65.48 425 PRO D CA 1
ATOM 13888 C C . PRO D 1 446 ? 56.527 70.199 -18.176 1.00 66.51 425 PRO D C 1
ATOM 13889 O O . PRO D 1 446 ? 57.729 70.040 -18.358 1.00 71.54 425 PRO D O 1
ATOM 13893 N N . VAL D 1 447 ? 55.789 69.365 -17.467 1.00 65.05 426 VAL D N 1
ATOM 13894 C CA . VAL D 1 447 ? 56.342 68.137 -16.891 1.00 67.59 426 VAL D CA 1
ATOM 13895 C C . VAL D 1 447 ? 56.649 67.088 -17.968 1.00 69.55 426 VAL D C 1
ATOM 13896 O O . VAL D 1 447 ? 57.606 66.324 -17.850 1.00 73.34 426 VAL D O 1
ATOM 13900 N N . LEU D 1 448 ? 55.865 67.073 -19.042 1.00 70.48 427 LEU D N 1
ATOM 13901 C CA . LEU D 1 448 ? 56.161 66.204 -20.191 1.00 72.21 427 LEU D CA 1
ATOM 13902 C C . LEU D 1 448 ? 57.404 66.682 -20.931 1.00 75.13 427 LEU D C 1
ATOM 13903 O O . LEU D 1 448 ? 58.201 65.865 -21.388 1.00 78.10 427 LEU D O 1
ATOM 13908 N N . ASP D 1 449 ? 57.557 68.002 -21.061 1.00 74.94 428 ASP D N 1
ATOM 13909 C CA . ASP D 1 449 ? 58.694 68.607 -21.781 1.00 77.21 428 ASP D CA 1
ATOM 13910 C C . ASP D 1 449 ? 59.990 68.514 -20.982 1.00 77.34 428 ASP D C 1
ATOM 13911 O O . ASP D 1 449 ? 60.996 68.208 -21.542 1.00 79.37 428 ASP D O 1
ATOM 13916 N N . LYS D 1 450 ? 59.954 68.783 -19.679 1.00 76.20 429 LYS D N 1
ATOM 13917 C CA . LYS D 1 450 ? 61.169 68.758 -18.848 1.00 75.66 429 LYS D CA 1
ATOM 13918 C C . LYS D 1 450 ? 60.957 67.838 -17.660 1.00 73.94 429 LYS D C 1
ATOM 13919 O O . LYS D 1 450 ? 60.836 68.301 -16.543 1.00 68.78 429 LYS D O 1
ATOM 13921 N N . PRO D 1 451 ? 60.932 66.514 -17.909 1.00 76.13 430 PRO D N 1
ATOM 13922 C CA . PRO D 1 451 ? 60.662 65.568 -16.829 1.00 76.69 430 PRO D CA 1
ATOM 13923 C C . PRO D 1 451 ? 61.813 65.555 -15.839 1.00 78.91 430 PRO D C 1
ATOM 13924 O O . PRO D 1 451 ? 62.973 65.591 -16.252 1.00 79.74 430 PRO D O 1
ATOM 13928 N N . SER D 1 452 ? 61.498 65.520 -14.547 1.00 78.36 431 SER D N 1
ATOM 13929 C CA . SER D 1 452 ? 62.531 65.498 -13.516 1.00 80.09 431 SER D CA 1
ATOM 13930 C C . SER D 1 452 ? 63.067 64.059 -13.376 1.00 83.96 431 SER D C 1
ATOM 13931 O O . SER D 1 452 ? 62.416 63.101 -13.826 1.00 84.73 431 SER D O 1
ATOM 13934 N N . ARG D 1 453 ? 64.248 63.923 -12.765 1.00 84.92 432 ARG D N 1
ATOM 13935 C CA . ARG D 1 453 ? 64.943 62.639 -12.684 1.00 89.74 432 ARG D CA 1
ATOM 13936 C C . ARG D 1 453 ? 64.093 61.584 -11.942 1.00 88.82 432 ARG D C 1
ATOM 13937 O O . ARG D 1 453 ? 63.355 61.900 -11.013 1.00 87.69 432 ARG D O 1
ATOM 13939 N N . ILE D 1 454 ? 64.172 60.344 -12.415 1.00 90.71 433 ILE D N 1
ATOM 13940 C CA . ILE D 1 454 ? 63.430 59.222 -11.842 1.00 91.84 433 ILE D CA 1
ATOM 13941 C C . ILE D 1 454 ? 63.971 58.846 -10.463 1.00 92.24 433 ILE D C 1
ATOM 13942 O O . ILE D 1 454 ? 65.170 58.679 -10.309 1.00 92.16 433 ILE D O 1
ATOM 13947 N N . HIS D 1 455 ? 63.090 58.710 -9.474 1.00 90.06 434 HIS D N 1
ATOM 13948 C CA . HIS D 1 455 ? 63.462 58.133 -8.181 1.00 92.71 434 HIS D CA 1
ATOM 13949 C C . HIS D 1 455 ? 62.893 56.712 -8.093 1.00 92.41 434 HIS D C 1
ATOM 13950 O O . HIS D 1 455 ? 61.707 56.507 -8.334 1.00 93.51 434 HIS D O 1
ATOM 13957 N N . GLN D 1 456 ? 63.730 55.746 -7.740 1.00 93.11 435 GLN D N 1
ATOM 13958 C CA . GLN D 1 456 ? 63.285 54.372 -7.561 1.00 92.19 435 GLN D CA 1
ATOM 13959 C C . GLN D 1 456 ? 62.573 54.260 -6.235 1.00 89.31 435 GLN D C 1
ATOM 13960 O O . GLN D 1 456 ? 62.872 54.997 -5.286 1.00 88.13 435 GLN D O 1
ATOM 13962 N N . TYR D 1 457 ? 61.605 53.353 -6.176 1.00 88.16 436 TYR D N 1
ATOM 13963 C CA . TYR D 1 457 ? 60.954 53.024 -4.916 1.00 85.73 436 TYR D CA 1
ATOM 13964 C C . TYR D 1 457 ? 60.582 51.562 -4.930 1.00 86.94 436 TYR D C 1
ATOM 13965 O O . TYR D 1 457 ? 60.397 50.971 -5.992 1.00 87.10 436 TYR D O 1
ATOM 13974 N N . GLU D 1 458 ? 60.507 50.980 -3.739 1.00 87.56 437 GLU D N 1
ATOM 13975 C CA . GLU D 1 458 ? 60.184 49.569 -3.591 1.00 88.62 437 GLU D CA 1
ATOM 13976 C C . GLU D 1 458 ? 58.708 49.336 -3.760 1.00 85.67 437 GLU D C 1
ATOM 13977 O O . GLU D 1 458 ? 57.892 50.145 -3.331 1.00 84.31 437 GLU D O 1
ATOM 13979 N N . GLN D 1 459 ? 58.380 48.218 -4.391 1.00 86.91 438 GLN D N 1
ATOM 13980 C CA . GLN D 1 459 ? 57.018 47.757 -4.527 1.00 85.51 438 GLN D CA 1
ATOM 13981 C C . GLN D 1 459 ? 56.452 47.560 -3.111 1.00 85.41 438 GLN D C 1
ATOM 13982 O O . GLN D 1 459 ? 57.137 47.018 -2.239 1.00 85.52 438 GLN D O 1
ATOM 13984 N N . GLY D 1 460 ? 55.238 48.064 -2.861 1.00 82.25 439 GLY D N 1
ATOM 13985 C CA . GLY D 1 460 ? 54.619 47.956 -1.542 1.00 81.86 439 GLY D CA 1
ATOM 13986 C C . GLY D 1 460 ? 54.959 49.131 -0.631 1.00 82.01 439 GLY D C 1
ATOM 13987 O O . GLY D 1 460 ? 54.415 49.224 0.457 1.00 82.89 439 GLY D O 1
ATOM 13988 N N . SER D 1 461 ? 55.855 50.028 -1.048 1.00 81.43 440 SER D N 1
ATOM 13989 C CA . SER D 1 461 ? 56.113 51.258 -0.281 1.00 79.56 440 SER D CA 1
ATOM 13990 C C . SER D 1 461 ? 55.160 52.342 -0.714 1.00 78.39 440 SER D C 1
ATOM 13991 O O . SER D 1 461 ? 54.449 52.164 -1.692 1.00 79.02 440 SER D O 1
ATOM 13993 N N . TRP D 1 462 ? 55.197 53.487 -0.021 1.00 78.45 441 TRP D N 1
ATOM 13994 C CA . TRP D 1 462 ? 54.404 54.667 -0.397 1.00 76.02 441 TRP D CA 1
ATOM 13995 C C . TRP D 1 462 ? 55.041 55.491 -1.508 1.00 75.08 441 TRP D C 1
ATOM 13996 O O . TRP D 1 462 ? 54.470 56.491 -1.938 1.00 72.47 441 TRP D O 1
ATOM 14007 N N . GLY D 1 463 ? 56.228 55.103 -1.957 1.00 75.37 442 GLY D N 1
ATOM 14008 C CA . GLY D 1 463 ? 56.878 55.801 -3.047 1.00 75.60 442 GLY D CA 1
ATOM 14009 C C . GLY D 1 463 ? 58.169 56.469 -2.625 1.00 76.70 442 GLY D C 1
ATOM 14010 O O . GLY D 1 463 ? 58.603 56.334 -1.506 1.00 72.45 442 GLY D O 1
ATOM 14011 N N . PRO D 1 464 ? 58.786 57.213 -3.540 1.00 80.15 443 PRO D N 1
ATOM 14012 C CA . PRO D 1 464 ? 60.080 57.848 -3.266 1.00 83.01 443 PRO D CA 1
ATOM 14013 C C . PRO D 1 464 ? 60.008 58.851 -2.111 1.00 83.01 443 PRO D C 1
ATOM 14014 O O . PRO D 1 464 ? 58.994 59.563 -1.974 1.00 77.77 443 PRO D O 1
ATOM 14018 N N . GLU D 1 465 ? 61.082 58.910 -1.318 1.00 85.14 444 GLU D N 1
ATOM 14019 C CA . GLU D 1 465 ? 61.183 59.844 -0.178 1.00 84.99 444 GLU D CA 1
ATOM 14020 C C . GLU D 1 465 ? 61.138 61.303 -0.621 1.00 83.55 444 GLU D C 1
ATOM 14021 O O . GLU D 1 465 ? 60.748 62.179 0.143 1.00 82.73 444 GLU D O 1
ATOM 14023 N N . ALA D 1 466 ? 61.541 61.580 -1.853 1.00 85.11 445 ALA D N 1
ATOM 14024 C CA . ALA D 1 466 ? 61.467 62.951 -2.371 1.00 84.64 445 ALA D CA 1
ATOM 14025 C C . ALA D 1 466 ? 60.025 63.489 -2.409 1.00 80.07 445 ALA D C 1
ATOM 14026 O O . ALA D 1 466 ? 59.807 64.695 -2.352 1.00 74.60 445 ALA D O 1
ATOM 14028 N N . ALA D 1 467 ? 59.034 62.603 -2.477 1.00 80.32 446 ALA D N 1
ATOM 14029 C CA . ALA D 1 467 ? 57.638 63.051 -2.336 1.00 76.41 446 ALA D CA 1
ATOM 14030 C C . ALA D 1 467 ? 57.321 63.618 -0.933 1.00 74.46 446 ALA D C 1
ATOM 14031 O O . ALA D 1 467 ? 56.410 64.429 -0.799 1.00 72.08 446 ALA D O 1
ATOM 14033 N N . GLN D 1 468 ? 58.061 63.192 0.093 1.00 75.49 447 GLN D N 1
ATOM 14034 C CA . GLN D 1 468 ? 57.906 63.749 1.445 1.00 76.33 447 GLN D CA 1
ATOM 14035 C C . GLN D 1 468 ? 58.410 65.181 1.482 1.00 75.60 447 GLN D C 1
ATOM 14036 O O . GLN D 1 468 ? 57.839 66.046 2.145 1.00 71.97 447 GLN D O 1
ATOM 14042 N N . ALA D 1 469 ? 59.485 65.438 0.758 1.00 76.14 448 ALA D N 1
ATOM 14043 C CA . ALA D 1 469 ? 60.079 66.769 0.763 1.00 76.14 448 ALA D CA 1
ATOM 14044 C C . ALA D 1 469 ? 59.149 67.803 0.111 1.00 71.97 448 ALA D C 1
ATOM 14045 O O . ALA D 1 469 ? 59.164 68.979 0.476 1.00 69.39 448 ALA D O 1
ATOM 14047 N N . LEU D 1 470 ? 58.353 67.366 -0.862 1.00 70.63 449 LEU D N 1
ATOM 14048 C CA . LEU D 1 470 ? 57.340 68.237 -1.501 1.00 68.01 449 LEU D CA 1
ATOM 14049 C C . LEU D 1 470 ? 56.458 68.989 -0.496 1.00 63.17 449 LEU D C 1
ATOM 14050 O O . LEU D 1 470 ? 56.170 70.172 -0.675 1.00 61.93 449 LEU D O 1
ATOM 14055 N N . VAL D 1 471 ? 56.060 68.303 0.579 1.00 63.72 450 VAL D N 1
ATOM 14056 C CA . VAL D 1 471 ? 55.128 68.860 1.570 1.00 61.66 450 VAL D CA 1
ATOM 14057 C C . VAL D 1 471 ? 55.822 69.374 2.823 1.00 61.73 450 VAL D C 1
ATOM 14058 O O . VAL D 1 471 ? 55.184 69.557 3.866 1.00 61.72 450 VAL D O 1
ATOM 14062 N N . HIS D 1 472 ? 57.123 69.616 2.733 1.00 63.78 451 HIS D N 1
ATOM 14063 C CA . HIS D 1 472 ? 57.919 69.910 3.934 1.00 69.56 451 HIS D CA 1
ATOM 14064 C C . HIS D 1 472 ? 57.443 70.945 4.941 1.00 66.58 451 HIS D C 1
ATOM 14065 O O . HIS D 1 472 ? 57.382 70.649 6.150 1.00 74.68 451 HIS D O 1
ATOM 14072 N N . GLY D 1 473 ? 57.145 72.143 4.503 1.00 60.87 452 GLY D N 1
ATOM 14073 C CA . GLY D 1 473 ? 56.557 73.139 5.427 1.00 61.79 452 GLY D CA 1
ATOM 14074 C C . GLY D 1 473 ? 55.019 73.107 5.544 1.00 58.40 452 GLY D C 1
ATOM 14075 O O . GLY D 1 473 ? 54.408 74.047 6.046 1.00 52.92 452 GLY D O 1
ATOM 14076 N N . ARG D 1 474 ? 54.396 72.026 5.077 1.00 58.97 453 ARG D N 1
ATOM 14077 C CA . ARG D 1 474 ? 52.933 71.921 4.995 1.00 57.19 453 ARG D CA 1
ATOM 14078 C C . ARG D 1 474 ? 52.445 70.731 5.820 1.00 57.92 453 ARG D C 1
ATOM 14079 O O . ARG D 1 474 ? 53.124 70.315 6.743 1.00 60.30 453 ARG D O 1
ATOM 14087 N N . HIS D 1 475 ? 51.300 70.162 5.472 1.00 54.59 454 HIS D N 1
ATOM 14088 C CA . HIS D 1 475 ? 50.780 68.985 6.170 1.00 52.65 454 HIS D CA 1
ATOM 14089 C C . HIS D 1 475 ? 51.400 67.740 5.604 1.00 51.64 454 HIS D C 1
ATOM 14090 O O . HIS D 1 475 ? 51.503 67.570 4.396 1.00 50.02 454 HIS D O 1
ATOM 14097 N N . ALA D 1 476 ? 51.853 66.868 6.483 1.00 52.99 455 ALA D N 1
ATOM 14098 C CA . ALA D 1 476 ? 52.400 65.585 6.077 1.00 54.11 455 ALA D CA 1
ATOM 14099 C C . ALA D 1 476 ? 51.362 64.754 5.313 1.00 53.22 455 ALA D C 1
ATOM 14100 O O . ALA D 1 476 ? 50.168 64.838 5.583 1.00 52.30 455 ALA D O 1
ATOM 14102 N N . TRP D 1 477 ? 51.827 63.929 4.384 1.00 53.99 456 TRP D N 1
ATOM 14103 C CA . TRP D 1 477 ? 50.968 62.930 3.774 1.00 54.67 456 TRP D CA 1
ATOM 14104 C C . TRP D 1 477 ? 50.421 62.008 4.863 1.00 55.16 456 TRP D C 1
ATOM 14105 O O . TRP D 1 477 ? 51.178 61.512 5.665 1.00 56.95 456 TRP D O 1
ATOM 14116 N N . GLN D 1 478 ? 49.105 61.850 4.921 1.00 55.24 457 GLN D N 1
ATOM 14117 C CA . GLN D 1 478 ? 48.442 61.070 5.950 1.00 56.20 457 GLN D CA 1
ATOM 14118 C C . GLN D 1 478 ? 48.218 59.687 5.411 1.00 57.27 457 GLN D C 1
ATOM 14119 O O . GLN D 1 478 ? 48.168 59.469 4.197 1.00 54.99 457 GLN D O 1
ATOM 14125 N N . GLN D 1 479 ? 48.035 58.753 6.333 1.00 61.06 458 GLN D N 1
ATOM 14126 C CA . GLN D 1 479 ? 47.565 57.414 5.993 1.00 60.94 458 GLN D CA 1
ATOM 14127 C C . GLN D 1 479 ? 46.130 57.519 5.418 1.00 59.15 458 GLN D C 1
ATOM 14128 O O . GLN D 1 479 ? 45.251 58.130 6.023 1.00 56.78 458 GLN D O 1
ATOM 14130 N N . PRO D 1 480 ? 45.899 56.957 4.230 1.00 57.99 459 PRO D N 1
ATOM 14131 C CA . PRO D 1 480 ? 44.580 57.103 3.631 1.00 55.65 459 PRO D CA 1
ATOM 14132 C C . PRO D 1 480 ? 43.491 56.353 4.376 1.00 54.04 459 PRO D C 1
ATOM 14133 O O . PRO D 1 480 ? 43.765 55.347 5.005 1.00 54.18 459 PRO D O 1
ATOM 14137 N N . TRP D 1 481 ? 42.267 56.864 4.302 1.00 51.13 460 TRP D N 1
ATOM 14138 C CA . TRP D 1 481 ? 41.094 56.199 4.883 1.00 50.66 460 TRP D CA 1
ATOM 14139 C C . TRP D 1 481 ? 40.655 54.999 4.045 1.00 51.27 460 TRP D C 1
ATOM 14140 O O . TRP D 1 481 ? 40.117 55.159 2.957 1.00 46.77 460 TRP D O 1
ATOM 14151 N N . LEU D 1 482 ? 40.903 53.803 4.561 1.00 55.63 461 LEU D N 1
ATOM 14152 C CA . LEU D 1 482 ? 40.581 52.569 3.853 1.00 60.88 461 LEU D CA 1
ATOM 14153 C C . LEU D 1 482 ? 39.212 51.988 4.230 1.00 63.22 461 LEU D C 1
ATOM 14154 O O . LEU D 1 482 ? 38.744 52.164 5.344 1.00 61.92 461 LEU D O 1
ATOM 14159 N N . PRO D 1 483 ? 38.579 51.265 3.288 1.00 69.43 462 PRO D N 1
ATOM 14160 C CA . PRO D 1 483 ? 37.319 50.544 3.580 1.00 71.85 462 PRO D CA 1
ATOM 14161 C C . PRO D 1 483 ? 37.469 49.485 4.690 1.00 72.95 462 PRO D C 1
ATOM 14162 O O . PRO D 1 483 ? 36.879 49.605 5.770 1.00 74.15 462 PRO D O 1
#

Nearest PDB structures (foldseek):
  4lgv-assembly1_D  TM=1.002E+00  e=5.799E-92  Mycobacterium avium 104
  6d24-assembly1_D  TM=9.021E-01  e=2.265E-42  Trypanosoma cruzi
  7zhz-assembly1_A  TM=9.011E-01  e=5.122E-41  Leishmania donovani
  7zht-assembly1_A  TM=9.142E-01  e=7.478E-40  Leishmania donovani
  6va7-assembly1_A-2  TM=8.454E-01  e=1.707E-40  Homo sapiens

InterPro domains:
  IPR001282 Glucose-6-phosphate dehydrogenase [MF_00966] (9-458)
  IPR001282 Glucose-6-phosphate dehydrogenase [PIRSF000110] (10-457)
  IPR001282 Glucose-6-phosphate dehydrogenase [PR00079] (137-150)
  IPR001282 Glucose-6-phosphate dehydrogenase [PR00079] (161-189)
  IPR001282 Glucose-6-phosphate dehydrogenase [PR00079] (213-230)
  IPR001282 Glucose-6-phosphate dehydrogenase [PR00079] (231-247)
  IPR001282 Glucose-6-phosphate dehydrogenase [PR00079] (308-334)
  IPR001282 Glucose-6-phosphate dehydrogenase [PTHR23429] (10-452)
  IPR001282 Glucose-6-phosphate dehydrogenase [TIGR00871] (10-458)
  IPR019796 Glucose-6-phosphate dehydrogenase, active site [PS00069] (171-177)
  IPR022674 Glucose-6-phosphate dehydrogenase, NAD-binding [PF00479] (13-180)
  IPR022675 Glucose-6-phosphate dehydrogenase, C-terminal [PF02781] (184-456)
  IPR036291 NAD(P)-binding domain superfamily [SSF51735] (9-184)

Radius of gyration: 42.1 Å; Cα contacts (8 Å, |Δi|>4): 3653; chains: 4; bounding box: 80×110×131 Å

Secondary structure (DSSP, 8-state):
---SEEEEETTTSHHIIIIIHHHHHHHHHTT---S-EEEEES----HHHHHHHHHHHHHHTTPPP-HHHHHHHHHHEEEEE--TTSHHHHHHHHHHS-TT--EEEEE-S-GGGHHHHHHHHHHTT--TT-EEEEESPS-SSHHHHHHHHHHHHTTS-GGGEEEE-GGGGG--HHHHHHHHHH-HHHHTT-STTTEEEEEEEEE-S----S-HHHHHTTHHIIIIIIIIIHHHHHHHHPPPPSSSSHHHHHHHHHHHHTTPPPP-GGGEEEEEETTGGGSTTS-TT----SEEEEEE---STTTTT--EEEEEESS-SS-EEEEEEEEPPPPS-TTSSSS--SS--EEEEEEESS-EEEEEEEEEETTEEEEEEEEEE-S----STHHHHHHHHHHHHTT--TTS--HHHHHHHHHHHHHHHHSPPPEEEE-TTS---THHHHHTTTSPPPPPP----/----SEEEEETTTSHHIIIIIHHHHHHHHHTT---S-EEEEES----HHHHHHHHHHHHHHTTPPP-HHHHHHHHHHEEEEE--TT-HHHHHHHHHHS-TT--EEEEE-S-GGGHHHHHHHHHHTT--TT-EEEEESPS-SSHHHHHHHHHHHHTTS-GGGEEEE-GGGGG--HHHHHHHHHS-HHHHTT-STTTEEEEEEEEE-SS---S-HHHHHTTHHIIIIIIIIIHHHHHHHHPPPPSSSSHHHHHHHHHHHHHTPPPP-GGGEEEEEETTGGGSTTS-TT----SEEEEEE---STTTTT--EEEEEESS-SS-EEEEEEEEPPPPS-TTSSSSS-SS--EEEEEEESS-EEEEEEEEEETTEEEEEEEEEE-S----HHHHHHHHHHTT--TTS--HHHHHHHHHHHHHHHHSPPPEEEE-TTS---THHHHHTTTSPPPPPP----/---SEEEEETTTSHHIIIIIHHHHHHHHHTT---S-EEEEES----HHHHHHHHHHHHHHTTPPP-HHHHHHHHHHEEEEE--TT-HHHHHHHHHHS-TT--EEEEE-S-GGGHHHHHHHHHHTT--TT-EEEEESPS-SSHHHHHHHHHHHHTTS-GGGEEEE-GGGGG--HHHHHHHHHH-HHHHTT-STTTEEEEEEEEE-SS---S-HHHHHTTHHIIIIIIIIIHHHHHHHHPPPPSSSSHHHHHHHHHHHHHTPPPP-GGGEEEEEETTGGGSTT--TT----SEEEEEE---STTTTT--EEEEEESS-SS-EEEEEEEEPPPPS-TTSSSS--SS--EEEEEEESS-EEEEEEEEEETTEEEEEEEEEE-S----STHHHHHHHHHHHHTT--TTS--HHHHHHHHHHHHHHHHSPPPEEEE-TTS---THHHHHTTTSPPPPPP----/--SEEEEETTTSHHIIIIIHHHHHHHHHTT---S-EEEEES----HHHHHHHHHHHHHHTTPPP-HHHHHHHHHHEEEEE--TT-HHHHHHHHHH----EEEEE-S-GGGHHHHHHHHHHTT--TT-EEEEESPS-SSHHHHHHHHHHHHTTS-GGGEEEE-GGGGG--HHHHHHHHHS-HHHHTT-STTTEEEEEEEEE-SS---S-HHHHHTTHHIIIIIIIIIHHHHHHHHPPPPSSSSHHHHHHHHHHHHTTSPPP-GGGEEEEEETTGGGSTT--TT----SEEEEEE---STTTTT--EEEEEESS-SS-EEEEEEEEPPPPS-TTSSSS--SS--EEEEEEESS-EEEEEEEEEETTEEEEEEEEEE--HHHHHHHHHHTT--TTS--HHHHHHHHHHHHHHHHSPPPEEEE-TTS---THHHHHTTTSPPPPPP---

CATH classification: 3.40.50.720 (+1 more: 3.30.360.10)

Solvent-accessible surface area: 67122 Å² total; per-residue (Å²): 198,74,4,52,11,9,0,0,0,5,0,28,30,99,46,0,132,55,28,0,6,42,0,1,0,32,7,1,90,96,135,69,24,132,54,75,2,9,0,0,2,82,43,140,35,82,66,101,91,0,29,84,107,1,68,111,4,0,96,89,45,65,17,107,54,63,76,67,10,2,84,98,2,18,71,62,10,50,33,26,41,23,71,9,76,79,96,44,7,2,70,90,0,38,160,64,12,44,79,84,22,19,3,0,0,2,0,14,34,76,60,93,44,0,5,29,0,0,65,22,0,31,86,33,128,18,14,79,134,3,41,1,0,0,10,59,58,18,19,103,33,56,66,26,5,133,94,27,18,64,113,4,94,85,57,3,88,28,73,30,5,0,10,5,2,54,31,4,0,25,3,4,2,87,18,1,29,7,10,2,1,2,1,6,1,2,17,65,3,3,38,80,71,1,0,14,0,0,3,0,1,9,2,18,79,94,22,19,111,77,59,3,130,125,22,26,78,39,0,3,1,67,20,7,1,9,7,2,0,4,3,1,0,0,2,0,1,0,46,11,3,19,9,85,39,23,62,18,9,2,65,6,3,8,26,4,0,84,1,4,59,49,11,64,32,149,80,6,15,18,0,18,8,48,40,0,53,89,22,119,53,15,49,96,122,17,97,22,10,0,1,0,0,3,85,9,66,0,18,18,53,34,0,8,60,4,6,0,0,0,8,0,7,24,5,3,39,58,61,1,6,3,0,6,0,0,1,75,36,13,33,18,8,93,91,28,88,75,24,160,6,120,82,8,5,2,0,0,0,10,1,9,19,54,5,0,6,37,4,26,8,8,7,8,47,36,92,53,104,83,85,11,86,2,62,21,66,5,8,72,57,21,4,108,74,4,101,2,4,14,60,2,10,97,8,1,38,54,21,62,36,26,4,6,2,31,44,55,2,10,39,38,2,8,74,0,0,34,35,5,29,106,57,74,38,83,50,76,82,11,118,101,48,39,60,17,6,84,27,2,90,64,28,7,166,66,112,41,62,24,45,114,7,22,60,47,156,140,103,67,4,48,12,10,0,0,0,10,0,38,30,78,49,0,136,52,61,2,6,70,4,2,0,48,6,1,91,118,134,54,25,131,52,74,2,14,0,1,10,74,44,140,25,83,69,113,86,0,28,77,101,1,73,105,5,0,102,90,47,64,16,106,47,67,84,63,11,2,85,94,3,19,71,60,11,51,36,25,45,20,80,20,100,69,99,36,3,4,75,92,0,39,97,67,7,35,70,114,19,59,5,0,0,2,0,18,34,79,55,92,43,0,5,30,0,0,63,28,0,28,90,28,122,18,5,157,103,3,31,0,1,0,9,57,60,18,14,104,31,53,126,26,4,133,81,25,15,65,115,3,95,83,56,2,89,30,72,26,5,0,12,6,1,52,8,4,0,30,5,5,3,96,22,2,27,10,10,2,1,3,1,5,1,1,18,67,3,3,37,77,71,1,0,13,0,0,2,0,1,9,2,14,78,62,15,16,145,100,123,4,158,117,22,25,78,43,0,3,0,68,21,6,1,11,7,3,0,6,2,1,0,0,3,0,1,0,45,11,4,17,10,74,39,19,62,23,4,2,62,6,4,9,27,4,0,91,1,4,61,50,9,59,31,155,84,6,17,16,0,20,9,47,30,0,36,133,23,120,48,14,51,93,122,16,96,23,12,0,1,0,0,3,92,10,68,0,18,18,54,33,0,9,63,4,8,0,0,1,6,0,7,23,5,3,40,54,77,1,6,2,0,5,0,0,1,78,74,12,30,19,7,102,93,27,90,70,24,69,6,119,81,7,4,1,0,0,0,7,1,8,26,48,4,0,5,33,4,26,7,8,8,10,74,52,92,51,99,81,86,14,87,1,62,21,73,9,18,73,84,25,131,20,22,3,72,2,12,99,7,1,35,57,20,61,36,31,8,6,2,32,49,53,0,9,35,37,1,7,75,1,0,36,36,4,31,102,59,75,34,174,42,41,80,11,122,102,48,39,57,17,6,84,29,2,92,72,25,8,162,71,98,39,60,26,44,118,7,21,62,48,154,88,72,3,53,16,10,0,0,0,9,0,44,30,84,48,1,136,57,33,0,8,53,0,1,1,30,6,0,91,96,133,70,25,135,58,74,2,14,0,0,9,76,46,141,26,80,66,102,80,1,19,76,124,1,64,114,8,0,98,81,48,66,17,108,49,66,91,63,11,2,87,98,3,18,71,61,10,51,35,21,48,18,77,18,100,69,99,37,5,3,70,85,0,39,156,68,7,45,92,100,25,109,4,0,0,2,0,17,34,77,58,94,41,0,6,33,0,0,63,28,0,32,93,31,124,18,13,101,41,3,39,0,1,0,12,51,67,23,18,104,28,53,126,26,5,131,85,28,17,65,113,4,90,84,55,3,87,24,71,26,5,0,10,7,15,60,38,3,0,28,3,4,3,89,18,0,27,8,8,3,2,3,1,6,1,1,17,65,3,2,37,80,64,0,0,13,0,0,3,0,1,9,1,18,78,69,16,18,145,102,123,3,152,112,20,27,77,43,0,2,1,71,38,7,1,11,7,4,0,5,2,1,0,0,2,0,1,0,45,11,2,17,8,72,39,16,61,18,3,1,64,6,3,10,23,4,0,81,1,4,60,53,9,64,39,90,81,6,17,18,0,11,8,132,24,0,37,134,23,118,50,15,50,96,124,17,95,22,12,0,1,0,0,2,88,9,66,0,16,16,52,35,0,7,63,5,8,0,0,0,8,0,7,23,5,3,39,59,65,1,6,3,0,7,0,0,1,77,39,12,30,19,7,93,94,26,89,74,26,157,4,118,87,9,4,2,0,0,0,10,1,8,22,56,6,0,6,36,4,26,6,8,7,7,48,38,95,53,101,81,84,13,90,2,62,24,66,4,8,69,63,16,6,49,89,8,106,3,3,7,69,2,12,98,7,2,35,55,19,61,30,24,8,5,3,32,44,55,1,12,37,33,2,7,78,0,0,39,35,5,31,104,57,74,36,180,37,44,114,11,86,102,50,39,60,18,6,139,31,1,75,71,26,8,158,70,100,41,62,24,50,118,7,25,63,46,158,114,4,54,13,7,0,0,0,6,0,54,30,90,47,0,51,59,65,0,8,72,3,1,2,87,13,1,103,62,82,87,26,75,62,73,2,7,0,0,4,89,58,142,50,82,67,66,94,1,30,76,54,2,75,60,12,3,104,91,44,65,16,110,52,65,94,64,10,5,92,105,6,19,72,62,11,50,34,23,45,24,80,12,84,71,96,37,5,2,68,98,0,39,97,64,51,157,29,25,4,0,0,4,0,15,40,75,58,94,42,0,19,38,0,0,81,23,0,34,88,33,121,19,13,102,65,4,59,0,0,0,10,68,73,24,20,103,31,54,65,26,5,134,104,30,15,67,30,4,90,84,56,2,88,27,71,26,5,1,10,6,3,47,28,4,3,56,3,12,5,89,34,1,28,9,9,4,0,3,1,7,1,1,17,68,3,3,36,82,66,1,0,15,0,0,4,0,3,9,3,13,78,91,24,16,104,79,73,4,66,66,24,26,82,29,0,3,1,74,29,8,0,12,8,3,0,4,2,1,0,0,2,0,1,1,44,12,2,16,8,74,37,13,60,17,5,2,64,6,3,11,23,4,0,85,1,3,60,53,10,66,38,91,79,6,19,19,0,15,20,70,48,7,51,92,21,118,51,15,56,99,100,36,71,23,11,0,10,0,0,3,84,9,64,0,17,17,56,32,0,8,58,5,6,0,0,0,12,1,10,24,10,9,40,69,89,1,6,3,0,7,0,0,1,75,38,14,30,19,7,99,90,26,81,81,26,166,4,119,88,9,4,3,0,0,0,10,2,27,39,77,41,0,4,37,4,26,8,9,10,5,38,56,96,54,115,82,90,15,85,2,63,24,68,21,96,39,10,18,94,3,12,95,7,2,34,54,20,52,31,36,8,5,3,31,40,55,2,11,34,33,2,8,80,0,0,40,32,4,31,102,57,74,36,82,60,76,80,12,63,67,48,38,80,18,7,83,27,1,91,71,26,8,161,68,110,43,62,26,51,88,13,25,70,103